Protein AF-0000000076550404 (afdb_homodimer)

Structure (mmCIF, N/CA/C/O backbone):
data_AF-0000000076550404-model_v1
#
loop_
_entity.id
_entity.type
_entity.pdbx_description
1 polymer 'Signal transduction histidine kinase'
#
loop_
_atom_site.group_PDB
_atom_site.id
_atom_site.type_symbol
_atom_site.label_atom_id
_atom_site.label_alt_id
_atom_site.label_comp_id
_atom_site.label_asym_id
_atom_site.label_entity_id
_atom_site.label_seq_id
_atom_site.pdbx_PDB_ins_code
_atom_site.Cartn_x
_atom_site.Cartn_y
_atom_site.Cartn_z
_atom_site.occupancy
_atom_site.B_iso_or_equiv
_atom_site.auth_seq_id
_atom_site.auth_comp_id
_atom_site.auth_asym_id
_atom_site.auth_atom_id
_atom_site.pdbx_PDB_model_num
ATOM 1 N N . MET A 1 1 ? -8.273 -64 17.547 1 37.56 1 MET A N 1
ATOM 2 C CA . MET A 1 1 ? -8.812 -63.188 16.469 1 37.56 1 MET A CA 1
ATOM 3 C C . MET A 1 1 ? -9.242 -61.844 16.984 1 37.56 1 MET A C 1
ATOM 5 O O . MET A 1 1 ? -9.273 -60.844 16.234 1 37.56 1 MET A O 1
ATOM 9 N N . ARG A 1 2 ? -9.797 -61.781 18.266 1 47.12 2 ARG A N 1
ATOM 10 C CA . ARG A 1 2 ? -10.281 -60.562 18.906 1 47.12 2 ARG A CA 1
ATOM 11 C C . ARG A 1 2 ? -9.133 -59.594 19.219 1 47.12 2 ARG A C 1
ATOM 13 O O . ARG A 1 2 ? -9.312 -58.375 19.188 1 47.12 2 ARG A O 1
ATOM 20 N N . ALA A 1 3 ? -7.977 -60.188 19.703 1 47.34 3 ALA A N 1
ATOM 21 C CA . ALA A 1 3 ? -6.859 -59.344 20.141 1 47.34 3 ALA A CA 1
ATOM 22 C C . ALA A 1 3 ? -6.207 -58.656 18.938 1 47.34 3 ALA A C 1
ATOM 24 O O . ALA A 1 3 ? -5.68 -57.531 19.062 1 47.34 3 ALA A O 1
ATOM 25 N N . ILE A 1 4 ? -6.242 -59.312 17.734 1 46.16 4 ILE A N 1
ATOM 26 C CA . ILE A 1 4 ? -5.621 -58.688 16.547 1 46.16 4 ILE A CA 1
ATOM 27 C C . ILE A 1 4 ? -6.453 -57.5 16.078 1 46.16 4 ILE A C 1
ATOM 29 O O . ILE A 1 4 ? -5.906 -56.531 15.578 1 46.16 4 ILE A O 1
ATOM 33 N N . LEU A 1 5 ? -7.867 -57.562 16.266 1 41.31 5 LEU A N 1
ATOM 34 C CA . LEU A 1 5 ? -8.703 -56.469 15.781 1 41.31 5 LEU A CA 1
ATOM 35 C C . LEU A 1 5 ? -8.5 -55.219 16.625 1 41.31 5 LEU A C 1
ATOM 37 O O . LEU A 1 5 ? -8.508 -54.094 16.109 1 41.31 5 LEU A O 1
ATOM 41 N N . LEU A 1 6 ? -8.227 -55.375 17.984 1 43.62 6 LEU A N 1
ATOM 42 C CA . LEU A 1 6 ? -8.047 -54.188 18.812 1 43.62 6 LEU A CA 1
ATOM 43 C C . LEU A 1 6 ? -6.762 -53.469 18.453 1 43.62 6 LEU A C 1
ATOM 45 O O . LEU A 1 6 ? -6.719 -52.219 18.469 1 43.62 6 LEU A O 1
ATOM 49 N N . TRP A 1 7 ? -5.672 -54.25 18.062 1 43.72 7 TRP A N 1
ATOM 50 C CA . TRP A 1 7 ? -4.418 -53.562 17.719 1 43.72 7 TRP A CA 1
ATOM 51 C C . TRP A 1 7 ? -4.543 -52.844 16.391 1 43.72 7 TRP A C 1
ATOM 53 O O . TRP A 1 7 ? -3.947 -51.75 16.219 1 43.72 7 TRP A O 1
ATOM 63 N N . ALA A 1 8 ? -5.355 -53.375 15.383 1 41.72 8 ALA A N 1
ATOM 64 C CA . ALA A 1 8 ? -5.512 -52.656 14.117 1 41.72 8 ALA A CA 1
ATOM 65 C C . ALA A 1 8 ? -6.301 -51.375 14.297 1 41.72 8 ALA A C 1
ATOM 67 O O . ALA A 1 8 ? -6.047 -50.375 13.609 1 41.72 8 ALA A O 1
ATOM 68 N N . LEU A 1 9 ? -7.328 -51.344 15.219 1 38.59 9 LEU A N 1
ATOM 69 C CA . LEU A 1 9 ? -8.102 -50.125 15.43 1 38.59 9 LEU A CA 1
ATOM 70 C C . LEU A 1 9 ? -7.25 -49.062 16.078 1 38.59 9 LEU A C 1
ATOM 72 O O . LEU A 1 9 ? -7.457 -47.875 15.828 1 38.59 9 LEU A O 1
ATOM 76 N N . CYS A 1 10 ? -6.316 -49.406 17 1 37.09 10 CYS A N 1
ATOM 77 C CA . CYS A 1 10 ? -5.516 -48.344 17.609 1 37.09 10 CYS A CA 1
ATOM 78 C C . CYS A 1 10 ? -4.621 -47.656 16.562 1 37.09 10 CYS A C 1
ATOM 80 O O . CYS A 1 10 ? -3.982 -46.656 16.859 1 37.09 10 CYS A O 1
ATOM 82 N N . GLY A 1 11 ? -4.23 -48.469 15.5 1 35 11 GLY A N 1
ATOM 83 C CA . GLY A 1 11 ? -3.357 -47.844 14.523 1 35 11 GLY A CA 1
ATOM 84 C C . GLY A 1 11 ? -4.016 -46.688 13.781 1 35 11 GLY A C 1
ATOM 85 O O . GLY A 1 11 ? -3.332 -45.812 13.234 1 35 11 GLY A O 1
ATOM 86 N N . PHE A 1 12 ? -5.32 -46.844 13.461 1 35.91 12 PHE A N 1
ATOM 87 C CA . PHE A 1 12 ? -5.875 -45.812 12.586 1 35.91 12 PHE A CA 1
ATOM 88 C C . PHE A 1 12 ? -5.992 -44.5 13.328 1 35.91 12 PHE A C 1
ATOM 90 O O . PHE A 1 12 ? -6.387 -43.5 12.734 1 35.91 12 PHE A O 1
ATOM 97 N N . LEU A 1 13 ? -6.086 -44.531 14.625 1 33.94 13 LEU A N 1
ATOM 98 C CA . LEU A 1 13 ? -6.281 -43.219 15.195 1 33.94 13 LEU A CA 1
ATOM 99 C C . LEU A 1 13 ? -5.023 -42.375 15.047 1 33.94 13 LEU A C 1
ATOM 101 O O . LEU A 1 13 ? -4.867 -41.344 15.734 1 33.94 13 LEU A O 1
ATOM 105 N N . ALA A 1 14 ? -3.904 -42.969 14.672 1 33.06 14 ALA A N 1
ATOM 106 C CA . ALA A 1 14 ? -2.891 -41.938 14.516 1 33.06 14 ALA A CA 1
ATOM 107 C C . ALA A 1 14 ? -3.357 -40.844 13.547 1 33.06 14 ALA A C 1
ATOM 109 O O . ALA A 1 14 ? -3.219 -41 12.328 1 33.06 14 ALA A O 1
ATOM 110 N N . LEU A 1 15 ? -4.566 -40.312 13.742 1 36.06 15 LEU A N 1
ATOM 111 C CA . LEU A 1 15 ? -4.742 -39 13.117 1 36.06 15 LEU A CA 1
ATOM 112 C C . LEU A 1 15 ? -3.426 -38.25 13.078 1 36.06 15 LEU A C 1
ATOM 114 O O . LEU A 1 15 ? -2.879 -37.906 14.133 1 36.06 15 LEU A O 1
ATOM 118 N N . SER A 1 16 ? -2.529 -38.594 12.164 1 35.31 16 SER A N 1
ATOM 119 C CA . SER A 1 16 ? -1.356 -37.781 11.867 1 35.31 16 SER A CA 1
ATOM 120 C C . SER A 1 16 ? -1.637 -36.281 12.094 1 35.31 16 SER A C 1
ATOM 122 O O . SER A 1 16 ? -2.582 -35.719 11.531 1 35.31 16 SER A O 1
ATOM 124 N N . ALA A 1 17 ? -1.494 -35.812 13.32 1 38.97 17 ALA A N 1
ATOM 125 C CA . ALA A 1 17 ? -1.354 -34.375 13.539 1 38.97 17 ALA A CA 1
ATOM 126 C C . ALA A 1 17 ? -0.711 -33.688 12.328 1 38.97 17 ALA A C 1
ATOM 128 O O . ALA A 1 17 ? 0.437 -34 11.984 1 38.97 17 ALA A O 1
ATOM 129 N N . GLN A 1 18 ? -1.407 -33.531 11.258 1 43.25 18 GLN A N 1
ATOM 130 C CA . GLN A 1 18 ? -0.874 -32.656 10.234 1 43.25 18 GLN A CA 1
ATOM 131 C C . GLN A 1 18 ? 0.044 -31.609 10.836 1 43.25 18 GLN A C 1
ATOM 133 O O . GLN A 1 18 ? -0.303 -30.969 11.836 1 43.25 18 GLN A O 1
ATOM 138 N N . PRO A 1 19 ? 1.299 -31.672 10.648 1 45.31 19 PRO A N 1
ATOM 139 C CA . PRO A 1 19 ? 2.248 -30.719 11.227 1 45.31 19 PRO A CA 1
ATOM 140 C C . PRO A 1 19 ? 1.735 -29.281 11.18 1 45.31 19 PRO A C 1
ATOM 142 O O . PRO A 1 19 ? 0.989 -28.922 10.273 1 45.31 19 PRO A O 1
ATOM 145 N N . GLN A 1 20 ? 1.655 -28.625 12.359 1 48.56 20 GLN A N 1
ATOM 146 C CA . GLN A 1 20 ? 1.315 -27.266 12.758 1 48.56 20 GLN A CA 1
ATOM 147 C C . GLN A 1 20 ? 1.865 -26.25 11.758 1 48.56 20 GLN A C 1
ATOM 149 O O . GLN A 1 20 ? 1.503 -25.078 11.797 1 48.56 20 GLN A O 1
ATOM 154 N N . THR A 1 21 ? 2.854 -26.609 10.852 1 53.41 21 THR A N 1
ATOM 155 C CA . THR A 1 21 ? 3.453 -25.641 9.938 1 53.41 21 THR A CA 1
ATOM 156 C C . THR A 1 21 ? 2.502 -25.328 8.789 1 53.41 21 THR A C 1
ATOM 158 O O . THR A 1 21 ? 2.803 -24.484 7.941 1 53.41 21 THR A O 1
ATOM 161 N N . ALA A 1 22 ? 1.299 -25.969 8.805 1 60.09 22 ALA A N 1
ATOM 162 C CA . ALA A 1 22 ? 0.48 -25.938 7.594 1 60.09 22 ALA A CA 1
ATOM 163 C C . ALA A 1 22 ? -0.284 -24.625 7.477 1 60.09 22 ALA A C 1
ATOM 165 O O . ALA A 1 22 ? -0.67 -24.219 6.375 1 60.09 22 ALA A O 1
ATOM 166 N N . ASN A 1 23 ? -0.232 -23.766 8.523 1 80.56 23 ASN A N 1
ATOM 167 C CA . ASN A 1 23 ? -1.079 -22.594 8.32 1 80.56 23 ASN A CA 1
ATOM 168 C C . ASN A 1 23 ? -0.321 -21.297 8.602 1 80.56 23 ASN A C 1
ATOM 170 O O . ASN A 1 23 ? -0.701 -20.531 9.492 1 80.56 23 ASN A O 1
ATOM 174 N N . LEU A 1 24 ? 0.817 -21.234 7.754 1 87.19 24 LEU A N 1
ATOM 175 C CA . LEU A 1 24 ? 1.622 -20.031 7.938 1 87.19 24 LEU A CA 1
ATOM 176 C C . LEU A 1 24 ? 1.339 -19.016 6.84 1 87.19 24 LEU A C 1
ATOM 178 O O . LEU A 1 24 ? 1.398 -19.344 5.652 1 87.19 24 LEU A O 1
ATOM 182 N N . GLY A 1 25 ? 0.915 -17.859 7.383 1 88.12 25 GLY A N 1
ATOM 183 C CA . GLY A 1 25 ? 0.829 -16.75 6.445 1 88.12 25 GLY A CA 1
ATOM 184 C C . GLY A 1 25 ? 2.18 -16.141 6.117 1 88.12 25 GLY A C 1
ATOM 185 O O . GLY A 1 25 ? 3.1 -16.188 6.934 1 88.12 25 GLY A O 1
ATOM 186 N N . HIS A 1 26 ? 2.301 -15.594 4.859 1 90.38 26 HIS A N 1
ATOM 187 C CA . HIS A 1 26 ? 3.582 -15.078 4.391 1 90.38 26 HIS A CA 1
ATOM 188 C C . HIS A 1 26 ? 3.438 -13.664 3.84 1 90.38 26 HIS A C 1
ATOM 190 O O . HIS A 1 26 ? 2.465 -13.359 3.146 1 90.38 26 HIS A O 1
ATOM 196 N N . GLN A 1 27 ? 4.246 -12.766 4.27 1 89.62 27 GLN A N 1
ATOM 197 C CA . GLN A 1 27 ? 4.391 -11.414 3.727 1 89.62 27 GLN A CA 1
ATOM 198 C C . GLN A 1 27 ? 5.859 -11.047 3.555 1 89.62 27 GLN A C 1
ATOM 200 O O . GLN A 1 27 ? 6.715 -11.508 4.312 1 89.62 27 GLN A O 1
ATOM 205 N N . SER A 1 28 ? 6.16 -10.266 2.48 1 91.88 28 SER A N 1
ATOM 206 C CA . SER A 1 28 ? 7.559 -9.922 2.244 1 91.88 28 SER A CA 1
ATOM 207 C C . SER A 1 28 ? 7.707 -8.445 1.867 1 91.88 28 SER A C 1
ATOM 209 O O . SER A 1 28 ? 6.738 -7.805 1.459 1 91.88 28 SER A O 1
ATOM 211 N N . TRP A 1 29 ? 8.852 -7.91 2.139 1 92.06 29 TRP A N 1
ATOM 212 C CA . TRP A 1 29 ? 9.242 -6.559 1.758 1 92.06 29 TRP A CA 1
ATOM 213 C C . TRP A 1 29 ? 10.578 -6.566 1.021 1 92.06 29 TRP A C 1
ATOM 215 O O . TRP A 1 29 ? 11.492 -7.309 1.388 1 92.06 29 TRP A O 1
ATOM 225 N N . SER A 1 30 ? 10.625 -5.863 -0.044 1 89.69 30 SER A N 1
ATOM 226 C CA . SER A 1 30 ? 11.852 -5.672 -0.811 1 89.69 30 SER A CA 1
ATOM 227 C C . SER A 1 30 ? 12.148 -4.191 -1.025 1 89.69 30 SER A C 1
ATOM 229 O O . SER A 1 30 ? 11.609 -3.338 -0.321 1 89.69 30 SER A O 1
ATOM 231 N N . THR A 1 31 ? 13 -3.873 -1.898 1 85.94 31 THR A N 1
ATOM 232 C CA . THR A 1 31 ? 13.383 -2.49 -2.158 1 85.94 31 THR A CA 1
ATOM 233 C C . THR A 1 31 ? 12.195 -1.685 -2.674 1 85.94 31 THR A C 1
ATOM 235 O O . THR A 1 31 ? 12.078 -0.492 -2.387 1 85.94 31 THR A O 1
ATOM 238 N N . GLU A 1 32 ? 11.312 -2.383 -3.35 1 81.62 32 GLU A N 1
ATOM 239 C CA . GLU A 1 32 ? 10.125 -1.722 -3.891 1 81.62 32 GLU A CA 1
ATOM 240 C C . GLU A 1 32 ? 9.188 -1.271 -2.773 1 81.62 32 GLU A C 1
ATOM 242 O O . GLU A 1 32 ? 8.391 -0.35 -2.961 1 81.62 32 GLU A O 1
ATOM 247 N N . ASN A 1 33 ? 9.383 -1.914 -1.625 1 85.38 33 ASN A N 1
ATOM 248 C CA . ASN A 1 33 ? 8.516 -1.602 -0.495 1 85.38 33 ASN A CA 1
ATOM 249 C C . ASN A 1 33 ? 9.188 -0.64 0.48 1 85.38 33 ASN A C 1
ATOM 251 O O . ASN A 1 33 ? 8.656 -0.368 1.558 1 85.38 33 ASN A O 1
ATOM 255 N N . GLY A 1 34 ? 10.359 -0.262 0.193 1 86.38 34 GLY A N 1
ATOM 256 C CA . GLY A 1 34 ? 11 0.735 1.037 1 86.38 34 GLY A CA 1
ATOM 257 C C . GLY A 1 34 ? 12.281 0.244 1.673 1 86.38 34 GLY A C 1
ATOM 258 O O . GLY A 1 34 ? 13 1.016 2.314 1 86.38 34 GLY A O 1
ATOM 259 N N . LEU A 1 35 ? 12.617 -1.017 1.531 1 91.06 35 LEU A N 1
ATOM 260 C CA . LEU A 1 35 ? 13.891 -1.528 2.041 1 91.06 35 LEU A CA 1
ATOM 261 C C . LEU A 1 35 ? 15.062 -0.918 1.286 1 91.06 35 LEU A C 1
ATOM 263 O O . LEU A 1 35 ? 15.008 -0.756 0.065 1 91.06 35 LEU A O 1
ATOM 267 N N . PRO A 1 36 ? 16.062 -0.516 2.004 1 88.12 36 PRO A N 1
ATOM 268 C CA . PRO A 1 36 ? 17.203 0.07 1.297 1 88.12 36 PRO A CA 1
ATOM 269 C C . PRO A 1 36 ? 17.891 -0.92 0.355 1 88.12 36 PRO A C 1
ATOM 271 O O . PRO A 1 36 ? 18.422 -0.522 -0.684 1 88.12 36 PRO A O 1
ATOM 274 N N . GLN A 1 37 ? 17.906 -2.129 0.802 1 88.31 37 GLN A N 1
ATOM 275 C CA . GLN A 1 37 ? 18.469 -3.227 0.027 1 88.31 37 GLN A CA 1
ATOM 276 C C . GLN A 1 37 ? 17.875 -4.566 0.442 1 88.31 37 GLN A C 1
ATOM 278 O O . GLN A 1 37 ? 17.453 -4.73 1.589 1 88.31 37 GLN A O 1
ATOM 283 N N . SER A 1 38 ? 17.938 -5.516 -0.452 1 89.81 38 SER A N 1
ATOM 284 C CA . SER A 1 38 ? 17.141 -6.711 -0.238 1 89.81 38 SER A CA 1
ATOM 285 C C . SER A 1 38 ? 17.922 -7.793 0.487 1 89.81 38 SER A C 1
ATOM 287 O O . SER A 1 38 ? 17.406 -8.859 0.792 1 89.81 38 SER A O 1
ATOM 289 N N . SER A 1 39 ? 19.172 -7.605 0.793 1 92.12 39 SER A N 1
ATOM 290 C CA . SER A 1 39 ? 19.922 -8.531 1.631 1 92.12 39 SER A CA 1
ATOM 291 C C . SER A 1 39 ? 19.812 -8.156 3.105 1 92.12 39 SER A C 1
ATOM 293 O O . SER A 1 39 ? 20.25 -7.078 3.508 1 92.12 39 SER A O 1
ATOM 295 N N . VAL A 1 40 ? 19.281 -9.039 3.873 1 96.12 40 VAL A N 1
ATOM 296 C CA . VAL A 1 40 ? 19.078 -8.766 5.293 1 96.12 40 VAL A CA 1
ATOM 297 C C . VAL A 1 40 ? 19.953 -9.688 6.133 1 96.12 40 VAL A C 1
ATOM 299 O O . VAL A 1 40 ? 19.625 -10.867 6.305 1 96.12 40 VAL A O 1
ATOM 302 N N . HIS A 1 41 ? 20.906 -9.148 6.758 1 95.88 41 HIS A N 1
ATOM 303 C CA . HIS A 1 41 ? 21.922 -9.93 7.457 1 95.88 41 HIS A CA 1
ATOM 304 C C . HIS A 1 41 ? 21.5 -10.219 8.891 1 95.88 41 HIS A C 1
ATOM 306 O O . HIS A 1 41 ? 21.922 -11.219 9.477 1 95.88 41 HIS A O 1
ATOM 312 N N . GLN A 1 42 ? 20.766 -9.328 9.438 1 96 42 GLN A N 1
ATOM 313 C CA . GLN A 1 42 ? 20.281 -9.539 10.797 1 96 42 GLN A CA 1
ATOM 314 C C . GLN A 1 42 ? 18.969 -8.805 11.031 1 96 42 GLN A C 1
ATOM 316 O O . GLN A 1 42 ? 18.734 -7.738 10.453 1 96 42 GLN A O 1
ATOM 321 N N . ILE A 1 43 ? 18.172 -9.43 11.781 1 97.19 43 ILE A N 1
ATOM 322 C CA . ILE A 1 43 ? 16.922 -8.836 12.258 1 97.19 43 ILE A CA 1
ATOM 323 C C . ILE A 1 43 ? 16.953 -8.719 13.781 1 97.19 43 ILE A C 1
ATOM 325 O O . ILE A 1 43 ? 17.266 -9.688 14.477 1 97.19 43 ILE A O 1
ATOM 329 N N . PHE A 1 44 ? 16.688 -7.531 14.258 1 96.06 44 PHE A N 1
ATOM 330 C CA . PHE A 1 44 ? 16.797 -7.254 15.688 1 96.06 44 PHE A CA 1
ATOM 331 C C . PHE A 1 44 ? 15.617 -6.43 16.172 1 96.06 44 PHE A C 1
ATOM 333 O O . PHE A 1 44 ? 15.18 -5.5 15.492 1 96.06 44 PHE A O 1
ATOM 340 N N . GLN A 1 45 ? 15.031 -6.836 17.281 1 96 45 GLN A N 1
ATOM 341 C CA . GLN A 1 45 ? 13.984 -6.039 17.891 1 96 45 GLN A CA 1
ATOM 342 C C . GLN A 1 45 ? 14.508 -5.289 19.109 1 96 45 GLN A C 1
ATOM 344 O O . GLN A 1 45 ? 14.977 -5.902 20.078 1 96 45 GLN A O 1
ATOM 349 N N . SER A 1 46 ? 14.438 -3.998 19.094 1 94.94 46 SER A N 1
ATOM 350 C CA . SER A 1 46 ? 14.938 -3.158 20.188 1 94.94 46 SER A CA 1
ATOM 351 C C . SER A 1 46 ? 14.016 -3.213 21.391 1 94.94 46 SER A C 1
ATOM 353 O O . SER A 1 46 ? 12.93 -3.797 21.328 1 94.94 46 SER A O 1
ATOM 355 N N . PHE A 1 47 ? 14.461 -2.568 22.531 1 92.38 47 PHE A N 1
ATOM 356 C CA . PHE A 1 47 ? 13.695 -2.551 23.766 1 92.38 47 PHE A CA 1
ATOM 357 C C . PHE A 1 47 ? 12.367 -1.825 23.578 1 92.38 47 PHE A C 1
ATOM 359 O O . PHE A 1 47 ? 11.352 -2.207 24.172 1 92.38 47 PHE A O 1
ATOM 366 N N . ASP A 1 48 ? 12.352 -0.907 22.703 1 90.88 48 ASP A N 1
ATOM 367 C CA . ASP A 1 48 ? 11.141 -0.128 22.453 1 90.88 48 ASP A CA 1
ATOM 368 C C . ASP A 1 48 ? 10.172 -0.886 21.547 1 90.88 48 ASP A C 1
ATOM 370 O O . ASP A 1 48 ? 9 -0.515 21.438 1 90.88 48 ASP A O 1
ATOM 374 N N . GLY A 1 49 ? 10.641 -1.814 20.891 1 94.12 49 GLY A N 1
ATOM 375 C CA . GLY A 1 49 ? 9.742 -2.672 20.141 1 94.12 49 GLY A CA 1
ATOM 376 C C . GLY A 1 49 ? 9.938 -2.574 18.641 1 94.12 49 GLY A C 1
ATOM 377 O O . GLY A 1 49 ? 9.359 -3.35 17.875 1 94.12 49 GLY A O 1
ATOM 378 N N . TYR A 1 50 ? 10.812 -1.672 18.172 1 96 50 TYR A N 1
ATOM 379 C CA . TYR A 1 50 ? 11.07 -1.548 16.734 1 96 50 TYR A CA 1
ATOM 380 C C . TYR A 1 50 ? 11.828 -2.762 16.203 1 96 50 TYR A C 1
ATOM 382 O O . TYR A 1 50 ? 12.602 -3.381 16.938 1 96 50 TYR A O 1
ATOM 390 N N . ILE A 1 51 ? 11.586 -3.045 14.977 1 97.69 51 ILE A N 1
ATOM 391 C CA . ILE A 1 51 ? 12.406 -4.039 14.297 1 97.69 51 ILE A CA 1
ATOM 392 C C . ILE A 1 51 ? 13.508 -3.34 13.5 1 97.69 51 ILE A C 1
ATOM 394 O O . ILE A 1 51 ? 13.234 -2.436 12.711 1 97.69 51 ILE A O 1
ATOM 398 N N . TRP A 1 52 ? 14.703 -3.732 13.781 1 97.44 52 TRP A N 1
ATOM 399 C CA . TRP A 1 52 ? 15.859 -3.197 13.078 1 97.44 52 TRP A CA 1
ATOM 400 C C . TRP A 1 52 ? 16.438 -4.23 12.117 1 97.44 52 TRP A C 1
ATOM 402 O O . TRP A 1 52 ? 16.531 -5.418 12.445 1 97.44 52 TRP A O 1
ATOM 412 N N . LEU A 1 53 ? 16.797 -3.768 10.93 1 97.81 53 LEU A N 1
ATOM 413 C CA . LEU A 1 53 ? 17.312 -4.637 9.883 1 97.81 53 LEU A CA 1
ATOM 414 C C . LEU A 1 53 ? 18.688 -4.191 9.438 1 97.81 53 LEU A C 1
ATOM 416 O O . LEU A 1 53 ? 18.906 -3.018 9.133 1 97.81 53 LEU A O 1
ATOM 420 N N . ALA A 1 54 ? 19.562 -5.137 9.453 1 97.44 54 ALA A N 1
ATOM 421 C CA . ALA A 1 54 ? 20.906 -4.891 8.922 1 97.44 54 ALA A CA 1
ATOM 422 C C . ALA A 1 54 ? 20.984 -5.281 7.449 1 97.44 54 ALA A C 1
ATOM 424 O O . ALA A 1 54 ? 20.875 -6.457 7.102 1 97.44 54 ALA A O 1
ATOM 425 N N . THR A 1 55 ? 21.172 -4.309 6.617 1 94.25 55 THR A N 1
ATOM 426 C CA . THR A 1 55 ? 21.266 -4.566 5.184 1 94.25 55 THR A CA 1
ATOM 427 C C . THR A 1 55 ? 22.594 -4.059 4.625 1 94.25 55 THR A C 1
ATOM 429 O O . THR A 1 55 ? 23.453 -3.59 5.375 1 94.25 55 THR A O 1
ATOM 432 N N . GLU A 1 56 ? 22.75 -4.219 3.295 1 89.5 56 GLU A N 1
ATOM 433 C CA . GLU A 1 56 ? 23.953 -3.727 2.633 1 89.5 56 GLU A CA 1
ATOM 434 C C . GLU A 1 56 ? 23.75 -2.311 2.102 1 89.5 56 GLU A C 1
ATOM 436 O O . GLU A 1 56 ? 24.656 -1.736 1.492 1 89.5 56 GLU A O 1
ATOM 441 N N . GLY A 1 57 ? 22.594 -1.836 2.328 1 87.75 57 GLY A N 1
ATOM 442 C CA . GLY A 1 57 ? 22.281 -0.467 1.95 1 87.75 57 GLY A CA 1
ATOM 443 C C . GLY A 1 57 ? 22.062 0.447 3.141 1 87.75 57 GLY A C 1
ATOM 444 O O . GLY A 1 57 ? 21.547 1.557 2.994 1 87.75 57 GLY A O 1
ATOM 445 N N . GLY A 1 58 ? 22.438 -0.074 4.266 1 91.94 58 GLY A N 1
ATOM 446 C CA . GLY A 1 58 ? 22.234 0.683 5.492 1 91.94 58 GLY A CA 1
ATOM 447 C C . GLY A 1 58 ? 21.328 -0.027 6.492 1 91.94 58 GLY A C 1
ATOM 448 O O . GLY A 1 58 ? 21 -1.198 6.309 1 91.94 58 GLY A O 1
ATOM 449 N N . ALA A 1 59 ? 21.047 0.69 7.578 1 95.56 59 ALA A N 1
ATOM 450 C CA . ALA A 1 59 ? 20.156 0.179 8.609 1 95.56 59 ALA A CA 1
ATOM 451 C C . ALA A 1 59 ? 18.719 0.667 8.375 1 95.56 59 ALA A C 1
ATOM 453 O O . ALA A 1 59 ? 18.516 1.808 7.961 1 95.56 59 ALA A O 1
ATOM 454 N N . ALA A 1 60 ? 17.844 -0.265 8.633 1 96.69 60 ALA A N 1
ATOM 455 C CA . ALA A 1 60 ? 16.438 0.092 8.484 1 96.69 60 ALA A CA 1
ATOM 456 C C . ALA A 1 60 ? 15.664 -0.192 9.773 1 96.69 60 ALA A C 1
ATOM 458 O O . ALA A 1 60 ? 15.844 -1.242 10.391 1 96.69 60 ALA A O 1
ATOM 459 N N . ARG A 1 61 ? 14.906 0.778 10.172 1 96.38 61 ARG A N 1
ATOM 460 C CA . ARG A 1 61 ? 13.984 0.61 11.289 1 96.38 61 ARG A CA 1
ATOM 461 C C . ARG A 1 61 ? 12.547 0.462 10.805 1 96.38 61 ARG A C 1
ATOM 463 O O . ARG A 1 61 ? 12.07 1.273 10.008 1 96.38 61 ARG A O 1
ATOM 470 N N . PHE A 1 62 ? 11.898 -0.562 11.312 1 96.62 62 PHE A N 1
ATOM 471 C CA . PHE A 1 62 ? 10.562 -0.884 10.812 1 96.62 62 PHE A CA 1
ATOM 472 C C . PHE A 1 62 ? 9.523 -0.758 11.93 1 96.62 62 PHE A C 1
ATOM 474 O O . PHE A 1 62 ? 9.727 -1.262 13.031 1 96.62 62 PHE A O 1
ATOM 481 N N . ASP A 1 63 ? 8.414 -0.07 11.617 1 94.06 63 ASP A N 1
ATOM 482 C CA . ASP A 1 63 ? 7.359 0.12 12.609 1 94.06 63 ASP A CA 1
ATOM 483 C C . ASP A 1 63 ? 6.117 -0.696 12.258 1 94.06 63 ASP A C 1
ATOM 485 O O . ASP A 1 63 ? 5.07 -0.545 12.883 1 94.06 63 ASP A O 1
ATOM 489 N N . GLY A 1 64 ? 6.203 -1.46 11.25 1 90.75 64 GLY A N 1
ATOM 490 C CA . GLY A 1 64 ? 5.07 -2.258 10.805 1 90.75 64 GLY A CA 1
ATOM 491 C C . GLY A 1 64 ? 4.492 -1.786 9.484 1 90.75 64 GLY A C 1
ATOM 492 O O . GLY A 1 64 ? 3.91 -2.576 8.734 1 90.75 64 GLY A O 1
ATOM 493 N N . LEU A 1 65 ? 4.648 -0.489 9.18 1 86.94 65 LEU A N 1
ATOM 494 C CA . LEU A 1 65 ? 4.102 0.067 7.949 1 86.94 65 LEU A CA 1
ATOM 495 C C . LEU A 1 65 ? 5.188 0.771 7.141 1 86.94 65 LEU A C 1
ATOM 497 O O . LEU A 1 65 ? 5.246 0.633 5.918 1 86.94 65 LEU A O 1
ATOM 501 N N . ASN A 1 66 ? 6.031 1.444 7.867 1 88.69 66 ASN A N 1
ATOM 502 C CA . ASN A 1 66 ? 7.035 2.262 7.195 1 88.69 66 ASN A CA 1
ATOM 503 C C . ASN A 1 66 ? 8.445 1.896 7.645 1 88.69 66 ASN A C 1
ATOM 505 O O . ASN A 1 66 ? 8.648 1.462 8.781 1 88.69 66 ASN A O 1
ATOM 509 N N . PHE A 1 67 ? 9.367 2.111 6.656 1 93.81 67 PHE A N 1
ATOM 510 C CA . PHE A 1 67 ? 10.781 1.946 6.949 1 93.81 67 PHE A CA 1
ATOM 511 C C . PHE A 1 67 ? 11.469 3.301 7.094 1 93.81 67 PHE A C 1
ATOM 513 O O . PHE A 1 67 ? 11.234 4.211 6.297 1 93.81 67 PHE A O 1
ATOM 520 N N . LYS A 1 68 ? 12.156 3.457 8.164 1 93.12 68 LYS A N 1
ATOM 521 C CA . LYS A 1 68 ? 13.102 4.566 8.289 1 93.12 68 LYS A CA 1
ATOM 522 C C . LYS A 1 68 ? 14.531 4.105 8.008 1 93.12 68 LYS A C 1
ATOM 524 O O . LYS A 1 68 ? 15.031 3.193 8.672 1 93.12 68 LYS A O 1
ATOM 529 N N . ILE A 1 69 ? 15.18 4.773 7.043 1 93.56 69 ILE A N 1
ATOM 530 C CA . ILE A 1 69 ? 16.469 4.297 6.566 1 93.56 69 ILE A CA 1
ATOM 531 C C . ILE A 1 69 ? 17.594 5.164 7.148 1 93.56 69 ILE A C 1
ATOM 533 O O . ILE A 1 69 ? 17.453 6.387 7.234 1 93.56 69 ILE A O 1
ATOM 537 N N . PHE A 1 70 ? 18.641 4.512 7.633 1 92.88 70 PHE A N 1
ATOM 538 C CA . PHE A 1 70 ? 19.875 5.145 8.086 1 92.88 70 PHE A CA 1
ATOM 539 C C . PHE A 1 70 ? 21.047 4.711 7.23 1 92.88 70 PHE A C 1
ATOM 541 O O . PHE A 1 70 ? 21.453 3.547 7.262 1 92.88 70 PHE A O 1
ATOM 548 N N . ASN A 1 71 ? 21.562 5.617 6.453 1 90.19 71 ASN A N 1
ATOM 549 C CA . ASN A 1 71 ? 22.688 5.289 5.578 1 90.19 71 ASN A CA 1
ATOM 550 C C . ASN A 1 71 ? 23.516 6.527 5.242 1 90.19 71 ASN A C 1
ATOM 552 O O . ASN A 1 71 ? 23.391 7.555 5.91 1 90.19 71 ASN A O 1
ATOM 556 N N . GLN A 1 72 ? 24.328 6.379 4.277 1 82.19 72 GLN A N 1
ATOM 557 C CA . GLN A 1 72 ? 25.234 7.457 3.898 1 82.19 72 GLN A CA 1
ATOM 558 C C . GLN A 1 72 ? 24.469 8.625 3.287 1 82.19 72 GLN A C 1
ATOM 560 O O . GLN A 1 72 ? 24.891 9.781 3.4 1 82.19 72 GLN A O 1
ATOM 565 N N . GLU A 1 73 ? 23.375 8.383 2.701 1 76.94 73 GLU A N 1
ATOM 566 C CA . GLU A 1 73 ? 22.578 9.43 2.07 1 76.94 73 GLU A CA 1
ATOM 567 C C . GLU A 1 73 ? 21.828 10.25 3.111 1 76.94 73 GLU A C 1
ATOM 569 O O . GLU A 1 73 ? 21.75 11.477 3.012 1 76.94 73 GLU A O 1
ATOM 574 N N . THR A 1 74 ? 21.266 9.547 4.059 1 81.88 74 THR A N 1
ATOM 575 C CA . THR A 1 74 ? 20.453 10.227 5.066 1 81.88 74 THR A CA 1
ATOM 576 C C . THR A 1 74 ? 21.344 10.828 6.152 1 81.88 74 THR A C 1
ATOM 578 O O . THR A 1 74 ? 21.047 11.914 6.668 1 81.88 74 THR A O 1
ATOM 581 N N . ASP A 1 75 ? 22.406 10.117 6.477 1 84.75 75 ASP A N 1
ATOM 582 C CA . ASP A 1 75 ? 23.344 10.562 7.508 1 84.75 75 ASP A CA 1
ATOM 583 C C . ASP A 1 75 ? 24.781 10.477 7.02 1 84.75 75 ASP A C 1
ATOM 585 O O . ASP A 1 75 ? 25.578 9.68 7.539 1 84.75 75 ASP A O 1
ATOM 589 N N . PRO A 1 76 ? 25.188 11.43 6.191 1 78.44 76 PRO A N 1
ATOM 590 C CA . PRO A 1 76 ? 26.5 11.32 5.551 1 78.44 76 PRO A CA 1
ATOM 591 C C . PRO A 1 76 ? 27.656 11.555 6.527 1 78.44 76 PRO A C 1
ATOM 593 O O . PRO A 1 76 ? 28.781 11.086 6.293 1 78.44 76 PRO A O 1
ATOM 596 N N . THR A 1 77 ? 27.422 12.211 7.621 1 80.75 77 THR A N 1
ATOM 597 C CA . THR A 1 77 ? 28.5 12.539 8.539 1 80.75 77 THR A CA 1
ATOM 598 C C . THR A 1 77 ? 28.859 11.344 9.406 1 80.75 77 THR A C 1
ATOM 600 O O . THR A 1 77 ? 30.016 11.203 9.836 1 80.75 77 THR A O 1
ATOM 603 N N . VAL A 1 78 ? 27.906 10.461 9.555 1 86.5 78 VAL A N 1
ATOM 604 C CA . VAL A 1 78 ? 28.141 9.375 10.5 1 86.5 78 VAL A CA 1
ATOM 605 C C . VAL A 1 78 ? 28.312 8.062 9.75 1 86.5 78 VAL A C 1
ATOM 607 O O . VAL A 1 78 ? 29.172 7.242 10.109 1 86.5 78 VAL A O 1
ATOM 610 N N . PHE A 1 79 ? 27.594 7.91 8.695 1 84.62 79 PHE A N 1
ATOM 611 C CA . PHE A 1 79 ? 27.688 6.68 7.914 1 84.62 79 PHE A CA 1
ATOM 612 C C . PHE A 1 79 ? 28.734 6.82 6.812 1 84.62 79 PHE A C 1
ATOM 614 O O . PHE A 1 79 ? 28.609 7.688 5.941 1 84.62 79 PHE A O 1
ATOM 621 N N . THR A 1 80 ? 29.781 6.051 6.922 1 79.12 80 THR A N 1
ATOM 622 C CA . THR A 1 80 ? 30.781 6.035 5.871 1 79.12 80 THR A CA 1
ATOM 623 C C . THR A 1 80 ? 30.672 4.762 5.035 1 79.12 80 THR A C 1
ATOM 625 O O . THR A 1 80 ? 31.297 4.648 3.979 1 79.12 80 THR A O 1
ATOM 628 N N . SER A 1 81 ? 29.969 3.803 5.551 1 80.75 81 SER A N 1
ATOM 629 C CA . SER A 1 81 ? 29.625 2.584 4.824 1 80.75 81 SER A CA 1
ATOM 630 C C . SER A 1 81 ? 28.172 2.191 5.059 1 80.75 81 SER A C 1
ATOM 632 O O . SER A 1 81 ? 27.625 2.42 6.141 1 80.75 81 SER A O 1
ATOM 634 N N . ASN A 1 82 ? 27.641 1.621 4.023 1 86.38 82 ASN A N 1
ATOM 635 C CA . ASN A 1 82 ? 26.234 1.205 4.152 1 86.38 82 ASN A CA 1
ATOM 636 C C . ASN A 1 82 ? 26.125 -0.27 4.527 1 86.38 82 ASN A C 1
ATOM 638 O O . ASN A 1 82 ? 25.031 -0.776 4.75 1 86.38 82 ASN A O 1
ATOM 642 N N . ASP A 1 83 ? 27.25 -0.892 4.645 1 88.12 83 ASP A N 1
ATOM 643 C CA . ASP A 1 83 ? 27.234 -2.311 4.992 1 88.12 83 ASP A CA 1
ATOM 644 C C . ASP A 1 83 ? 27.062 -2.508 6.496 1 88.12 83 ASP A C 1
ATOM 646 O O . ASP A 1 83 ? 27.984 -2.25 7.266 1 88.12 83 ASP A O 1
ATOM 650 N N . ILE A 1 84 ? 25.922 -2.988 6.895 1 93.94 84 ILE A N 1
ATOM 651 C CA . ILE A 1 84 ? 25.625 -3.215 8.305 1 93.94 84 ILE A CA 1
ATOM 652 C C . ILE A 1 84 ? 25.609 -4.715 8.594 1 93.94 84 ILE A C 1
ATOM 654 O O . ILE A 1 84 ? 25.016 -5.496 7.844 1 93.94 84 ILE A O 1
ATOM 658 N N . CYS A 1 85 ? 26.219 -5.043 9.68 1 91.62 85 CYS A N 1
ATOM 659 C CA . CYS A 1 85 ? 26.297 -6.477 9.945 1 91.62 85 CYS A CA 1
ATOM 660 C C . CYS A 1 85 ? 25.375 -6.875 11.086 1 91.62 85 CYS A C 1
ATOM 662 O O . CYS A 1 85 ? 24.797 -7.969 11.078 1 91.62 85 CYS A O 1
ATOM 664 N N . CYS A 1 86 ? 25.297 -5.918 12.031 1 94.44 86 CYS A N 1
ATOM 665 C CA . CYS A 1 86 ? 24.641 -6.453 13.219 1 94.44 86 CYS A CA 1
ATOM 666 C C . CYS A 1 86 ? 24.234 -5.332 14.172 1 94.44 86 CYS A C 1
ATOM 668 O O . CYS A 1 86 ? 24.625 -4.18 13.977 1 94.44 86 CYS A O 1
ATOM 670 N N . PHE A 1 87 ? 23.422 -5.773 15.172 1 95.88 87 PHE A N 1
ATOM 671 C CA . PHE A 1 87 ? 22.922 -4.887 16.219 1 95.88 87 PHE A CA 1
ATOM 672 C C . PHE A 1 87 ? 23.125 -5.508 17.594 1 95.88 87 PHE A C 1
ATOM 674 O O . PHE A 1 87 ? 23.203 -6.73 17.719 1 95.88 87 PHE A O 1
ATOM 681 N N . ALA A 1 88 ? 23.234 -4.699 18.562 1 93.44 88 ALA A N 1
ATOM 682 C CA . ALA A 1 88 ? 23.203 -5.094 19.969 1 93.44 88 ALA A CA 1
ATOM 683 C C . ALA A 1 88 ? 22.688 -3.961 20.844 1 93.44 88 ALA A C 1
ATOM 685 O O . ALA A 1 88 ? 22.766 -2.789 20.469 1 93.44 88 ALA A O 1
ATOM 686 N N . GLN A 1 89 ? 22.078 -4.312 21.906 1 90.25 89 GLN A N 1
ATOM 687 C CA . GLN A 1 89 ? 21.531 -3.305 22.812 1 90.25 89 GLN A CA 1
ATOM 688 C C . GLN A 1 89 ? 21.719 -3.719 24.266 1 90.25 89 GLN A C 1
ATOM 690 O O . GLN A 1 89 ? 21.406 -4.848 24.641 1 90.25 89 GLN A O 1
ATOM 695 N N . ASN A 1 90 ? 22.266 -2.814 25.031 1 82.88 90 ASN A N 1
ATOM 696 C CA . ASN A 1 90 ? 22.484 -3.057 26.453 1 82.88 90 ASN A CA 1
ATOM 697 C C . ASN A 1 90 ? 21.484 -2.293 27.328 1 82.88 90 ASN A C 1
ATOM 699 O O . ASN A 1 90 ? 21.234 -2.67 28.469 1 82.88 90 ASN A O 1
ATOM 703 N N . ALA A 1 91 ? 21.109 -1.192 26.875 1 84.75 91 ALA A N 1
ATOM 704 C CA . ALA A 1 91 ? 20.172 -0.329 27.578 1 84.75 91 ALA A CA 1
ATOM 705 C C . ALA A 1 91 ? 19.109 0.234 26.625 1 84.75 91 ALA A C 1
ATOM 707 O O . ALA A 1 91 ? 19.312 0.232 25.406 1 84.75 91 ALA A O 1
ATOM 708 N N . PRO A 1 92 ? 18.031 0.577 27.219 1 80.88 92 PRO A N 1
ATOM 709 C CA . PRO A 1 92 ? 16.938 1.054 26.359 1 80.88 92 PRO A CA 1
ATOM 710 C C . PRO A 1 92 ? 17.359 2.234 25.484 1 80.88 92 PRO A C 1
ATOM 712 O O . PRO A 1 92 ? 16.906 2.352 24.344 1 80.88 92 PRO A O 1
ATOM 715 N N . ASP A 1 93 ? 18.234 2.986 25.875 1 79.06 93 ASP A N 1
ATOM 716 C CA . ASP A 1 93 ? 18.547 4.195 25.109 1 79.06 93 ASP A CA 1
ATOM 717 C C . ASP A 1 93 ? 19.875 4.066 24.375 1 79.06 93 ASP A C 1
ATOM 719 O O . ASP A 1 93 ? 20.5 5.074 24.031 1 79.06 93 ASP A O 1
ATOM 723 N N . SER A 1 94 ? 20.266 2.842 24.156 1 88 94 SER A N 1
ATOM 724 C CA . SER A 1 94 ? 21.562 2.695 23.5 1 88 94 SER A CA 1
ATOM 725 C C . SER A 1 94 ? 21.578 1.49 22.562 1 88 94 SER A C 1
ATOM 727 O O . SER A 1 94 ? 21.875 0.372 22.984 1 88 94 SER A O 1
ATOM 729 N N . LEU A 1 95 ? 21.391 1.774 21.328 1 94.12 95 LEU A N 1
ATOM 730 C CA . LEU A 1 95 ? 21.484 0.73 20.312 1 94.12 95 LEU A CA 1
ATOM 731 C C . LEU A 1 95 ? 22.812 0.802 19.578 1 94.12 95 LEU A C 1
ATOM 733 O O . LEU A 1 95 ? 23.234 1.876 19.141 1 94.12 95 LEU A O 1
ATOM 737 N N . TRP A 1 96 ? 23.484 -0.304 19.516 1 95.19 96 TRP A N 1
ATOM 738 C CA . TRP A 1 96 ? 24.781 -0.383 18.844 1 95.19 96 TRP A CA 1
ATOM 739 C C . TRP A 1 96 ? 24.641 -1 17.453 1 95.19 96 TRP A C 1
ATOM 741 O O . TRP A 1 96 ? 23.938 -2.004 17.297 1 95.19 96 TRP A O 1
ATOM 751 N N . ILE A 1 97 ? 25.266 -0.39 16.5 1 96.06 97 ILE A N 1
ATOM 752 C CA . ILE A 1 97 ? 25.219 -0.82 15.117 1 96.06 97 ILE A CA 1
ATOM 753 C C . ILE A 1 97 ? 26.625 -1.112 14.609 1 96.06 97 ILE A C 1
ATOM 755 O O . ILE A 1 97 ? 27.5 -0.237 14.633 1 96.06 97 ILE A O 1
ATOM 759 N N . GLY A 1 98 ? 26.828 -2.332 14.172 1 95.62 98 GLY A N 1
ATOM 760 C CA . GLY A 1 98 ? 28.094 -2.701 13.57 1 95.62 98 GLY A CA 1
ATOM 761 C C . GLY A 1 98 ? 28.141 -2.475 12.07 1 95.62 98 GLY A C 1
ATOM 762 O O . GLY A 1 98 ? 27.234 -2.879 11.352 1 95.62 98 GLY A O 1
ATOM 763 N N . THR A 1 99 ? 29.188 -1.747 11.617 1 92.75 99 THR A N 1
ATOM 764 C CA . THR A 1 99 ? 29.359 -1.486 10.188 1 92.75 99 THR A CA 1
ATOM 765 C C . THR A 1 99 ? 30.719 -1.978 9.711 1 92.75 99 THR A C 1
ATOM 767 O O . THR A 1 99 ? 31.516 -2.486 10.5 1 92.75 99 THR A O 1
ATOM 770 N N . ALA A 1 100 ? 30.906 -1.819 8.391 1 86.38 100 ALA A N 1
ATOM 771 C CA . ALA A 1 100 ? 32.188 -2.186 7.824 1 86.38 100 ALA A CA 1
ATOM 772 C C . ALA A 1 100 ? 33.219 -1.085 8.055 1 86.38 100 ALA A C 1
ATOM 774 O O . ALA A 1 100 ? 34.438 -1.295 7.844 1 86.38 100 ALA A O 1
ATOM 775 N N . SER A 1 101 ? 32.781 0.069 8.602 1 86.44 101 SER A N 1
ATOM 776 C CA . SER A 1 101 ? 33.719 1.185 8.758 1 86.44 101 SER A CA 1
ATOM 777 C C . SER A 1 101 ? 33.688 1.738 10.18 1 86.44 101 SER A C 1
ATOM 779 O O . SER A 1 101 ? 34 2.91 10.398 1 86.44 101 SER A O 1
ATOM 781 N N . GLY A 1 102 ? 33.188 0.891 11.055 1 91.19 102 GLY A N 1
ATOM 782 C CA . GLY A 1 102 ? 33.219 1.352 12.43 1 91.19 102 GLY A CA 1
ATOM 783 C C . GLY A 1 102 ? 31.969 0.94 13.203 1 91.19 102 GLY A C 1
ATOM 784 O O . GLY A 1 102 ? 31.094 0.245 12.672 1 91.19 102 GLY A O 1
ATOM 785 N N . LEU A 1 103 ? 32 1.391 14.484 1 94.44 103 LEU A N 1
ATOM 786 C CA . LEU A 1 103 ? 30.891 1.108 15.398 1 94.44 103 LEU A CA 1
ATOM 787 C C . LEU A 1 103 ? 30.047 2.357 15.633 1 94.44 103 LEU A C 1
ATOM 789 O O . LEU A 1 103 ? 30.594 3.438 15.883 1 94.44 103 LEU A O 1
ATOM 793 N N . LEU A 1 104 ? 28.75 2.141 15.508 1 95.06 104 LEU A N 1
ATOM 794 C CA . LEU A 1 104 ? 27.844 3.271 15.703 1 95.06 104 LEU A CA 1
ATOM 795 C C . LEU A 1 104 ? 26.969 3.066 16.938 1 95.06 104 LEU A C 1
ATOM 797 O O . LEU A 1 104 ? 26.531 1.946 17.203 1 95.06 104 LEU A O 1
ATOM 801 N N . GLN A 1 105 ? 26.75 4.141 17.609 1 93.44 105 GLN A N 1
ATOM 802 C CA . GLN A 1 105 ? 25.828 4.156 18.734 1 93.44 105 GLN A CA 1
ATOM 803 C C . GLN A 1 105 ? 24.641 5.066 18.453 1 93.44 105 GLN A C 1
ATOM 805 O O . GLN A 1 105 ? 24.812 6.246 18.141 1 93.44 105 GLN A O 1
ATOM 810 N N . TYR A 1 106 ? 23.438 4.496 18.469 1 92.88 106 TYR A N 1
ATOM 811 C CA . TYR A 1 106 ? 22.219 5.258 18.281 1 92.88 106 TYR A CA 1
ATOM 812 C C . TYR A 1 106 ? 21.531 5.531 19.609 1 92.88 106 TYR A C 1
ATOM 814 O O . TYR A 1 106 ? 21.125 4.598 20.312 1 92.88 106 TYR A O 1
ATOM 822 N N . GLY A 1 107 ? 21.406 6.828 19.969 1 84.06 107 GLY A N 1
ATOM 823 C CA . GLY A 1 107 ? 20.781 7.238 21.219 1 84.06 107 GLY A CA 1
ATOM 824 C C . GLY A 1 107 ? 19.891 8.453 21.062 1 84.06 107 GLY A C 1
ATOM 825 O O . GLY A 1 107 ? 19.531 8.836 19.953 1 84.06 107 GLY A O 1
ATOM 826 N N . PRO A 1 108 ? 19.484 8.969 22.25 1 76.81 108 PRO A N 1
ATOM 827 C CA . PRO A 1 108 ? 18.594 10.133 22.25 1 76.81 108 PRO A CA 1
ATOM 828 C C . PRO A 1 108 ? 19.25 11.359 21.609 1 76.81 108 PRO A C 1
ATOM 830 O O . PRO A 1 108 ? 18.547 12.227 21.078 1 76.81 108 PRO A O 1
ATOM 833 N N . GLN A 1 109 ? 20.594 11.391 21.688 1 75 109 GLN A N 1
ATOM 834 C CA . GLN A 1 109 ? 21.312 12.547 21.156 1 75 109 GLN A CA 1
ATOM 835 C C . GLN A 1 109 ? 21.688 12.328 19.688 1 75 109 GLN A C 1
ATOM 837 O O . GLN A 1 109 ? 22.344 13.164 19.078 1 75 109 GLN A O 1
ATOM 842 N N . GLY A 1 110 ? 21.281 11.289 19.234 1 81.75 110 GLY A N 1
ATOM 843 C CA . GLY A 1 110 ? 21.594 11.008 17.844 1 81.75 110 GLY A CA 1
ATOM 844 C C . GLY A 1 110 ? 22.609 9.898 17.672 1 81.75 110 GLY A C 1
ATOM 845 O O . GLY A 1 110 ? 22.703 9 18.516 1 81.75 110 GLY A O 1
ATOM 846 N N . LEU A 1 111 ? 23.344 9.945 16.453 1 89.44 111 LEU A N 1
ATOM 847 C CA . LEU A 1 111 ? 24.281 8.891 16.094 1 89.44 111 LEU A CA 1
ATOM 848 C C . LEU A 1 111 ? 25.719 9.328 16.359 1 89.44 111 LEU A C 1
ATOM 850 O O . LEU A 1 111 ? 26.109 10.453 16.031 1 89.44 111 LEU A O 1
ATOM 854 N N . ARG A 1 112 ? 26.5 8.445 17.078 1 90.06 112 ARG A N 1
ATOM 855 C CA . ARG A 1 112 ? 27.922 8.648 17.312 1 90.06 112 ARG A CA 1
ATOM 856 C C . ARG A 1 112 ? 28.75 7.504 16.734 1 90.06 112 ARG A C 1
ATOM 858 O O . ARG A 1 112 ? 28.375 6.336 16.875 1 90.06 112 ARG A O 1
ATOM 865 N N . ARG A 1 113 ? 29.891 7.879 16.156 1 92.31 113 ARG A N 1
ATOM 866 C CA . ARG A 1 113 ? 30.734 6.871 15.508 1 92.31 113 ARG A CA 1
ATOM 867 C C . ARG A 1 113 ? 32.031 6.652 16.281 1 92.31 113 ARG A C 1
ATOM 869 O O . ARG A 1 113 ? 32.625 7.605 16.781 1 92.31 113 ARG A O 1
ATOM 876 N N . TYR A 1 114 ? 32.406 5.367 16.406 1 92.69 114 TYR A N 1
ATOM 877 C CA . TYR A 1 114 ? 33.688 4.949 16.984 1 92.69 114 TYR A CA 1
ATOM 878 C C . TYR A 1 114 ? 34.562 4.281 15.945 1 92.69 114 TYR A C 1
ATOM 880 O O . TYR A 1 114 ? 34.094 3.428 15.18 1 92.69 114 TYR A O 1
ATOM 888 N N . THR A 1 115 ? 35.781 4.742 15.875 1 91.25 115 THR A N 1
ATOM 889 C CA . THR A 1 115 ? 36.719 4.184 14.914 1 91.25 115 THR A CA 1
ATOM 890 C C . THR A 1 115 ? 38.031 3.775 15.617 1 91.25 115 THR A C 1
ATOM 892 O O . THR A 1 115 ? 38.062 3.658 16.844 1 91.25 115 THR A O 1
ATOM 895 N N . THR A 1 116 ? 39.062 3.477 14.773 1 90.81 116 THR A N 1
ATOM 896 C CA . THR A 1 116 ? 40.375 3.123 15.32 1 90.81 116 THR A CA 1
ATOM 897 C C . THR A 1 116 ? 40.969 4.301 16.078 1 90.81 116 THR A C 1
ATOM 899 O O . THR A 1 116 ? 41.781 4.105 17 1 90.81 116 THR A O 1
ATOM 902 N N . ALA A 1 117 ? 40.5 5.48 15.742 1 87.88 117 ALA A N 1
ATOM 903 C CA . ALA A 1 117 ? 40.969 6.68 16.438 1 87.88 117 ALA A CA 1
ATOM 904 C C . ALA A 1 117 ? 40.438 6.699 17.875 1 87.88 117 ALA A C 1
ATOM 906 O O . ALA A 1 117 ? 41.062 7.316 18.75 1 87.88 117 ALA A O 1
ATOM 907 N N . ASP A 1 118 ? 39.406 5.887 18.156 1 91.38 118 ASP A N 1
ATOM 908 C CA . ASP A 1 118 ? 38.812 5.848 19.484 1 91.38 118 ASP A CA 1
ATOM 909 C C . ASP A 1 118 ? 39.312 4.625 20.266 1 91.38 118 ASP A C 1
ATOM 911 O O . ASP A 1 118 ? 38.906 4.434 21.422 1 91.38 118 ASP A O 1
ATOM 915 N N . GLY A 1 119 ? 40 3.748 19.625 1 90.62 119 GLY A N 1
ATOM 916 C CA . GLY A 1 119 ? 40.562 2.598 20.328 1 90.62 119 GLY A CA 1
ATOM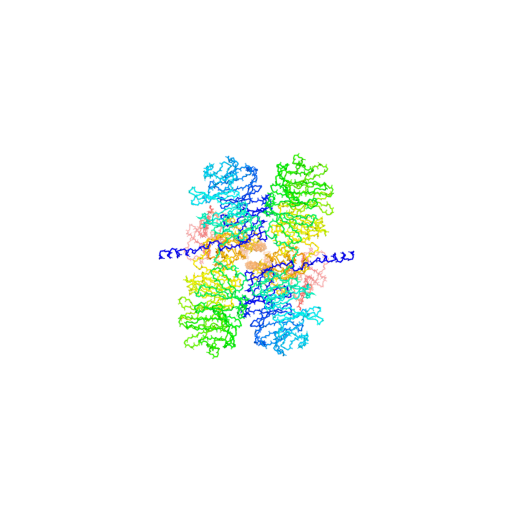 917 C C . GLY A 1 119 ? 40.094 1.272 19.75 1 90.62 119 GLY A C 1
ATOM 918 O O . GLY A 1 119 ? 40.5 0.209 20.234 1 90.62 119 GLY A O 1
ATOM 919 N N . LEU A 1 120 ? 39.312 1.258 18.766 1 91.88 120 LEU A N 1
ATOM 920 C CA . LEU A 1 120 ? 38.875 0.036 18.109 1 91.88 120 LEU A CA 1
ATOM 921 C C . LEU A 1 120 ? 40 -0.63 17.328 1 91.88 120 LEU A C 1
ATOM 923 O O . LEU A 1 120 ? 40.719 0.038 16.609 1 91.88 120 LEU A O 1
ATOM 927 N N . PRO A 1 121 ? 40.156 -1.846 17.531 1 89.06 121 PRO A N 1
ATOM 928 C CA . PRO A 1 121 ? 41.25 -2.52 16.844 1 89.06 121 PRO A CA 1
ATOM 929 C C . PRO A 1 121 ? 41.125 -2.42 15.32 1 89.06 121 PRO A C 1
ATOM 931 O O . PRO A 1 121 ? 42.156 -2.307 14.625 1 89.06 121 PRO A O 1
ATOM 934 N N . SER A 1 122 ? 40 -2.65 14.852 1 89.19 122 SER A N 1
ATOM 935 C CA . SER A 1 122 ? 39.719 -2.527 13.422 1 89.19 122 SER A CA 1
ATOM 936 C C . SER A 1 122 ? 38.344 -1.875 13.188 1 89.19 122 SER A C 1
ATOM 938 O O . SER A 1 122 ? 37.469 -1.966 14.031 1 89.19 122 SER A O 1
ATOM 940 N N . SER A 1 123 ? 38.25 -1.273 12.023 1 87.19 123 SER A N 1
ATOM 941 C CA . SER A 1 123 ? 37 -0.584 11.719 1 87.19 123 SER A CA 1
ATOM 942 C C . SER A 1 123 ? 35.969 -1.548 11.164 1 87.19 123 SER A C 1
ATOM 944 O O . SER A 1 123 ? 34.781 -1.216 11.094 1 87.19 123 SER A O 1
ATOM 946 N N . THR A 1 124 ? 36.406 -2.699 10.82 1 87.56 124 THR A N 1
ATOM 947 C CA . THR A 1 124 ? 35.469 -3.684 10.297 1 87.56 124 THR A CA 1
ATOM 948 C C . THR A 1 124 ? 34.906 -4.551 11.43 1 87.56 124 THR A C 1
ATOM 950 O O . THR A 1 124 ? 35.656 -5.297 12.062 1 87.56 124 THR A O 1
ATOM 953 N N . ILE A 1 125 ? 33.594 -4.477 11.594 1 92.62 125 ILE A N 1
ATOM 954 C CA . ILE A 1 125 ? 32.938 -5.199 12.68 1 92.62 125 ILE A CA 1
ATOM 955 C C . ILE A 1 125 ? 32.219 -6.43 12.125 1 92.62 125 ILE A C 1
ATOM 957 O O . ILE A 1 125 ? 31.578 -6.359 11.086 1 92.62 125 ILE A O 1
ATOM 961 N N . TYR A 1 126 ? 32.312 -7.5 12.852 1 90.25 126 TYR A N 1
ATOM 962 C CA . TYR A 1 126 ? 31.719 -8.742 12.391 1 90.25 126 TYR A CA 1
ATOM 963 C C . TYR A 1 126 ? 30.531 -9.133 13.273 1 90.25 126 TYR A C 1
ATOM 965 O O . TYR A 1 126 ? 29.578 -9.75 12.805 1 90.25 126 TYR A O 1
ATOM 973 N N . ALA A 1 127 ? 30.656 -8.844 14.516 1 92.94 127 ALA A N 1
ATOM 974 C CA . ALA A 1 127 ? 29.578 -9.219 15.438 1 92.94 127 ALA A CA 1
ATOM 975 C C . ALA A 1 127 ? 29.609 -8.359 16.688 1 92.94 127 ALA A C 1
ATOM 977 O O . ALA A 1 127 ? 30.656 -7.797 17.047 1 92.94 127 ALA A O 1
ATOM 978 N N . LEU A 1 128 ? 28.469 -8.281 17.281 1 93.56 128 LEU A N 1
ATOM 979 C CA . LEU A 1 128 ? 28.297 -7.551 18.531 1 93.56 128 LEU A CA 1
ATOM 980 C C . LEU A 1 128 ? 27.547 -8.391 19.562 1 93.56 128 LEU A C 1
ATOM 982 O O . LEU A 1 128 ? 26.656 -9.172 19.188 1 93.56 128 LEU A O 1
ATOM 986 N N . ALA A 1 129 ? 27.891 -8.258 20.797 1 91.38 129 ALA A N 1
ATOM 987 C CA . ALA A 1 129 ? 27.156 -8.898 21.875 1 91.38 129 ALA A CA 1
ATOM 988 C C . ALA A 1 129 ? 27.188 -8.055 23.141 1 91.38 129 ALA A C 1
ATOM 990 O O . ALA A 1 129 ? 28.25 -7.559 23.531 1 91.38 129 ALA A O 1
ATOM 991 N N . ALA A 1 130 ? 26.016 -7.898 23.719 1 89.06 130 ALA A N 1
ATOM 992 C CA . ALA A 1 130 ? 25.922 -7.172 24.984 1 89.06 130 ALA A CA 1
ATOM 993 C C . ALA A 1 130 ? 26.094 -8.117 26.172 1 89.06 130 ALA A C 1
ATOM 995 O O . ALA A 1 130 ? 25.594 -9.25 26.156 1 89.06 130 ALA A O 1
ATOM 996 N N . THR A 1 131 ? 26.844 -7.609 27.125 1 83.88 131 THR A N 1
ATOM 997 C CA . THR A 1 131 ? 27.047 -8.414 28.328 1 83.88 131 THR A CA 1
ATOM 998 C C . THR A 1 131 ? 26.297 -7.824 29.516 1 83.88 131 THR A C 1
ATOM 1000 O O . THR A 1 131 ? 25.812 -6.688 29.453 1 83.88 131 THR A O 1
ATOM 1003 N N . ASP A 1 132 ? 26.125 -8.625 30.578 1 76.19 132 ASP A N 1
ATOM 1004 C CA . ASP A 1 132 ? 25.391 -8.211 31.766 1 76.19 132 ASP A CA 1
ATOM 1005 C C . ASP A 1 132 ? 26.188 -7.18 32.562 1 76.19 132 ASP A C 1
ATOM 1007 O O . ASP A 1 132 ? 25.609 -6.418 33.344 1 76.19 132 ASP A O 1
ATOM 1011 N N . ASP A 1 133 ? 27.5 -7.145 32.438 1 76.75 133 ASP A N 1
ATOM 1012 C CA . ASP A 1 133 ? 28.359 -6.25 33.219 1 76.75 133 ASP A CA 1
ATOM 1013 C C . ASP A 1 133 ? 28.516 -4.898 32.531 1 76.75 133 ASP A C 1
ATOM 1015 O O . ASP A 1 133 ? 29.578 -4.289 32.594 1 76.75 133 ASP A O 1
ATOM 1019 N N . ALA A 1 134 ? 27.484 -4.359 31.891 1 81.44 134 ALA A N 1
ATOM 1020 C CA . ALA A 1 134 ? 27.469 -3.061 31.219 1 81.44 134 ALA A CA 1
ATOM 1021 C C . ALA A 1 134 ? 28.641 -2.932 30.25 1 81.44 134 ALA A C 1
ATOM 1023 O O . ALA A 1 134 ? 29.328 -1.913 30.234 1 81.44 134 ALA A O 1
ATOM 1024 N N . SER A 1 135 ? 28.969 -4.012 29.625 1 87.62 135 SER A N 1
ATOM 1025 C CA . SER A 1 135 ? 30 -3.996 28.594 1 87.62 135 SER A CA 1
ATOM 1026 C C . SER A 1 135 ? 29.469 -4.512 27.266 1 87.62 135 SER A C 1
ATOM 1028 O O . SER A 1 135 ? 28.422 -5.164 27.219 1 87.62 135 SER A O 1
ATOM 1030 N N . LEU A 1 136 ? 30.141 -4.094 26.188 1 92.12 136 LEU A N 1
ATOM 1031 C CA . LEU A 1 136 ? 29.844 -4.543 24.844 1 92.12 136 LEU A CA 1
ATOM 1032 C C . LEU A 1 136 ? 31.047 -5.25 24.219 1 92.12 136 LEU A C 1
ATOM 1034 O O . LEU A 1 136 ? 32.156 -4.742 24.266 1 92.12 136 LEU A O 1
ATOM 1038 N N . LEU A 1 137 ? 30.828 -6.398 23.797 1 92.69 137 LEU A N 1
ATOM 1039 C CA . LEU A 1 137 ? 31.875 -7.117 23.062 1 92.69 137 LEU A CA 1
ATOM 1040 C C . LEU A 1 137 ? 31.781 -6.852 21.562 1 92.69 137 LEU A C 1
ATOM 1042 O O . LEU A 1 137 ? 30.688 -6.906 21 1 92.69 137 LEU A O 1
ATOM 1046 N N . VAL A 1 138 ? 32.875 -6.535 20.969 1 93.62 138 VAL A N 1
ATOM 1047 C CA . VAL A 1 138 ? 32.969 -6.203 19.547 1 93.62 138 VAL A CA 1
ATOM 1048 C C . VAL A 1 138 ? 33.969 -7.105 18.859 1 93.62 138 VAL A C 1
ATOM 1050 O O . VAL A 1 138 ? 35.156 -7.031 19.141 1 93.62 138 VAL A O 1
ATOM 1053 N N . LEU A 1 139 ? 33.469 -7.934 18.016 1 93.12 139 LEU A N 1
ATOM 1054 C CA . LEU A 1 139 ? 34.375 -8.758 17.203 1 93.12 139 LEU A CA 1
ATOM 1055 C C . LEU A 1 139 ? 34.781 -8.031 15.93 1 93.12 139 LEU A C 1
ATOM 1057 O O . LEU A 1 139 ? 33.906 -7.688 15.109 1 93.12 139 LEU A O 1
ATOM 1061 N N . THR A 1 140 ? 36 -7.758 15.805 1 91.31 140 THR A N 1
ATOM 1062 C CA . THR A 1 140 ? 36.531 -7.086 14.625 1 91.31 140 THR A CA 1
ATOM 1063 C C . THR A 1 140 ? 37.438 -8.016 13.82 1 91.31 140 THR A C 1
ATOM 1065 O O . THR A 1 140 ? 37.625 -9.172 14.203 1 91.31 140 THR A O 1
ATOM 1068 N N . ARG A 1 141 ? 37.906 -7.543 12.734 1 82.88 141 ARG A N 1
ATOM 1069 C CA . ARG A 1 141 ? 38.781 -8.312 11.883 1 82.88 141 ARG A CA 1
ATOM 1070 C C . ARG A 1 141 ? 40.094 -8.656 12.609 1 82.88 141 ARG A C 1
ATOM 1072 O O . ARG A 1 141 ? 40.656 -9.734 12.414 1 82.88 141 ARG A O 1
ATOM 1079 N N . GLU A 1 142 ? 40.562 -7.758 13.492 1 84.69 142 GLU A N 1
ATOM 1080 C CA . GLU A 1 142 ? 41.844 -7.922 14.164 1 84.69 142 GLU A CA 1
ATOM 1081 C C . GLU A 1 142 ? 41.688 -8.555 15.539 1 84.69 142 GLU A C 1
ATOM 1083 O O . GLU A 1 142 ? 42.656 -8.688 16.297 1 84.69 142 GLU A O 1
ATOM 1088 N N . GLY A 1 143 ? 40.438 -8.867 15.859 1 88.19 143 GLY A N 1
ATOM 1089 C CA . GLY A 1 143 ? 40.281 -9.539 17.141 1 88.19 143 GLY A CA 1
ATOM 1090 C C . GLY A 1 143 ? 39.031 -9.086 17.891 1 88.19 143 GLY A C 1
ATOM 1091 O O . GLY A 1 143 ? 38.219 -8.336 17.344 1 88.19 143 GLY A O 1
ATOM 1092 N N . LEU A 1 144 ? 38.969 -9.609 19.172 1 91.94 144 LEU A N 1
ATOM 1093 C CA . LEU A 1 144 ? 37.812 -9.32 20.016 1 91.94 144 LEU A CA 1
ATOM 1094 C C . LEU A 1 144 ? 38.156 -8.203 21.016 1 91.94 144 LEU A C 1
ATOM 1096 O O . LEU A 1 144 ? 39.156 -8.266 21.703 1 91.94 144 LEU A O 1
ATOM 1100 N N . SER A 1 145 ? 37.281 -7.152 21.031 1 92.69 145 SER A N 1
ATOM 1101 C CA . SER A 1 145 ? 37.469 -6.008 21.922 1 92.69 145 SER A CA 1
ATOM 1102 C C . SER A 1 145 ? 36.281 -5.824 22.844 1 92.69 145 SER A C 1
ATOM 1104 O O . SER A 1 145 ? 35.156 -6.188 22.484 1 92.69 145 SER A O 1
ATOM 1106 N N . GLN A 1 146 ? 36.562 -5.391 23.984 1 92.19 146 GLN A N 1
ATOM 1107 C CA . GLN A 1 146 ? 35.531 -5.07 24.938 1 92.19 146 GLN A CA 1
ATOM 1108 C C . GLN A 1 146 ? 35.406 -3.564 25.172 1 92.19 146 GLN A C 1
ATOM 1110 O O . GLN A 1 146 ? 36.438 -2.895 25.375 1 92.19 146 GLN A O 1
ATOM 1115 N N . LEU A 1 147 ? 34.219 -3.062 25.031 1 92.12 147 LEU A N 1
ATOM 1116 C CA . LEU A 1 147 ? 33.938 -1.665 25.344 1 92.12 147 LEU A CA 1
ATOM 1117 C C . LEU A 1 147 ? 33.281 -1.534 26.703 1 92.12 147 LEU A C 1
ATOM 1119 O O . LEU A 1 147 ? 32.156 -2.023 26.906 1 92.12 147 LEU A O 1
ATOM 1123 N N . ASP A 1 148 ? 33.938 -0.887 27.562 1 89.31 148 ASP A N 1
ATOM 1124 C CA . ASP A 1 148 ? 33.344 -0.566 28.859 1 89.31 148 ASP A CA 1
ATOM 1125 C C . ASP A 1 148 ? 32.469 0.676 28.766 1 89.31 148 ASP A C 1
ATOM 1127 O O . ASP A 1 148 ? 32.938 1.777 28.516 1 89.31 148 ASP A O 1
ATOM 1131 N N . LEU A 1 149 ? 31.234 0.511 29.031 1 87.06 149 LEU A N 1
ATOM 1132 C CA . LEU A 1 149 ? 30.266 1.581 28.797 1 87.06 149 LEU A CA 1
ATOM 1133 C C . LEU A 1 149 ? 30.344 2.631 29.906 1 87.06 149 LEU A C 1
ATOM 1135 O O . LEU A 1 149 ? 29.859 3.752 29.734 1 87.06 149 LEU A O 1
ATOM 1139 N N . ARG A 1 150 ? 31.062 2.332 31.047 1 83.81 150 ARG A N 1
ATOM 1140 C CA . ARG A 1 150 ? 31.25 3.291 32.125 1 83.81 150 ARG A CA 1
ATOM 1141 C C . ARG A 1 150 ? 32.406 4.242 31.828 1 83.81 150 ARG A C 1
ATOM 1143 O O . ARG A 1 150 ? 32.281 5.449 32.062 1 83.81 150 ARG A O 1
ATOM 1150 N N . THR A 1 151 ? 33.375 3.744 31.172 1 85.56 151 THR A N 1
ATOM 1151 C CA . THR A 1 151 ? 34.562 4.539 30.906 1 85.56 151 THR A CA 1
ATOM 1152 C C . THR A 1 151 ? 34.656 4.867 29.406 1 85.56 151 THR A C 1
ATOM 1154 O O . THR A 1 151 ? 35.438 5.734 29.016 1 85.56 151 THR A O 1
ATOM 1157 N N . ASN A 1 152 ? 33.875 4.262 28.625 1 86.69 152 ASN A N 1
ATOM 1158 C CA . ASN A 1 152 ? 33.906 4.41 27.172 1 86.69 152 ASN A CA 1
ATOM 1159 C C . ASN A 1 152 ? 35.281 4.094 26.594 1 86.69 152 ASN A C 1
ATOM 1161 O O . ASN A 1 152 ? 35.781 4.812 25.719 1 86.69 152 ASN A O 1
ATOM 1165 N N . ARG A 1 153 ? 35.906 3.066 27.141 1 89.94 153 ARG A N 1
ATOM 1166 C CA . ARG A 1 153 ? 37.219 2.67 26.688 1 89.94 153 ARG A CA 1
ATOM 1167 C C . ARG A 1 153 ? 37.219 1.253 26.125 1 89.94 153 ARG A C 1
ATOM 1169 O O . ARG A 1 153 ? 36.531 0.375 26.656 1 89.94 153 ARG A O 1
ATOM 1176 N N . PHE A 1 154 ? 38.031 1.11 25.062 1 93.06 154 PHE A N 1
ATOM 1177 C CA . PHE A 1 154 ? 38.156 -0.192 24.422 1 93.06 154 PHE A CA 1
ATOM 1178 C C . PHE A 1 154 ? 39.344 -0.956 24.969 1 93.06 154 PHE A C 1
ATOM 1180 O O . PHE A 1 154 ? 40.406 -0.367 25.234 1 93.06 154 PHE A O 1
ATOM 1187 N N . SER A 1 155 ? 39.125 -2.26 25.234 1 88.94 155 SER A N 1
ATOM 1188 C CA . SER A 1 155 ? 40.188 -3.15 25.656 1 88.94 155 SER A CA 1
ATOM 1189 C C . SER A 1 155 ? 40.219 -4.422 24.812 1 88.94 155 SER A C 1
ATOM 1191 O O . SER A 1 155 ? 39.219 -5.105 24.672 1 88.94 155 SER A O 1
ATOM 1193 N N . LEU A 1 156 ? 41.406 -4.691 24.188 1 89.5 156 LEU A N 1
ATOM 1194 C CA . LEU A 1 156 ? 41.531 -5.906 23.391 1 89.5 156 LEU A CA 1
ATOM 1195 C C . LEU A 1 156 ? 41.656 -7.137 24.281 1 89.5 156 LEU A C 1
ATOM 1197 O O . LEU A 1 156 ? 42.438 -7.148 25.25 1 89.5 156 LEU A O 1
ATOM 1201 N N . LEU A 1 157 ? 40.812 -8.102 24.047 1 87.38 157 LEU A N 1
ATOM 1202 C CA . LEU A 1 157 ? 40.812 -9.336 24.828 1 87.38 157 LEU A CA 1
ATOM 1203 C C . LEU A 1 157 ? 41.781 -10.359 24.203 1 87.38 157 LEU A C 1
ATOM 1205 O O . LEU A 1 157 ? 41.875 -10.453 22.984 1 87.38 157 LEU A O 1
ATOM 1209 N N . ASN A 1 158 ? 42.438 -11.07 25.062 1 81.12 158 ASN A N 1
ATOM 1210 C CA . ASN A 1 158 ? 43.469 -12.008 24.594 1 81.12 158 ASN A CA 1
ATOM 1211 C C . ASN A 1 158 ? 42.844 -13.359 24.234 1 81.12 158 ASN A C 1
ATOM 1213 O O . ASN A 1 158 ? 42.906 -14.297 25.047 1 81.12 158 ASN A O 1
ATOM 1217 N N . LEU A 1 159 ? 42.219 -13.5 23.203 1 81.12 159 LEU A N 1
ATOM 1218 C CA . LEU A 1 159 ? 41.719 -14.75 22.625 1 81.12 159 LEU A CA 1
ATOM 1219 C C . LEU A 1 159 ? 42.25 -14.922 21.203 1 81.12 159 LEU A C 1
ATOM 1221 O O . LEU A 1 159 ? 42.062 -14.047 20.359 1 81.12 159 LEU A O 1
ATOM 1225 N N . PRO A 1 160 ? 43 -15.977 21.047 1 77 160 PRO A N 1
ATOM 1226 C CA . PRO A 1 160 ? 43.562 -16.141 19.703 1 77 160 PRO A CA 1
ATOM 1227 C C . PRO A 1 160 ? 42.5 -16.422 18.641 1 77 160 PRO A C 1
ATOM 1229 O O . PRO A 1 160 ? 41.719 -17.375 18.781 1 77 160 PRO A O 1
ATOM 1232 N N . HIS A 1 161 ? 42.344 -15.773 17.641 1 78.62 161 HIS A N 1
ATOM 1233 C CA . HIS A 1 161 ? 41.594 -15.883 16.391 1 78.62 161 HIS A CA 1
ATOM 1234 C C . HIS A 1 161 ? 40.125 -16.219 16.641 1 78.62 161 HIS A C 1
ATOM 1236 O O . HIS A 1 161 ? 39.625 -17.25 16.172 1 78.62 161 HIS A O 1
ATOM 1242 N N . PRO A 1 162 ? 39.438 -15.375 17.406 1 82.12 162 PRO A N 1
ATOM 1243 C CA . PRO A 1 162 ? 38 -15.617 17.547 1 82.12 162 PRO A CA 1
ATOM 1244 C C . PRO A 1 162 ? 37.281 -15.617 16.219 1 82.12 162 PRO A C 1
ATOM 1246 O O . PRO A 1 162 ? 37.562 -14.812 15.328 1 82.12 162 PRO A O 1
ATOM 1249 N N . SER A 1 163 ? 36.406 -16.609 16.062 1 78.19 163 SER A N 1
ATOM 1250 C CA . SER A 1 163 ? 35.719 -16.766 14.781 1 78.19 163 SER A CA 1
ATOM 1251 C C . SER A 1 163 ? 34.281 -16.266 14.852 1 78.19 163 SER A C 1
ATOM 1253 O O . SER A 1 163 ? 33.812 -15.625 13.914 1 78.19 163 SER A O 1
ATOM 1255 N N . THR A 1 164 ? 33.625 -16.609 15.93 1 84.5 164 THR A N 1
ATOM 1256 C CA . THR A 1 164 ? 32.219 -16.188 16 1 84.5 164 THR A CA 1
ATOM 1257 C C . THR A 1 164 ? 31.859 -15.727 17.422 1 84.5 164 THR A C 1
ATOM 1259 O O . THR A 1 164 ? 32.531 -16.094 18.375 1 84.5 164 THR A O 1
ATOM 1262 N N . LEU A 1 165 ? 30.969 -14.781 17.453 1 87.56 165 LEU A N 1
ATOM 1263 C CA . LEU A 1 165 ? 30.406 -14.234 18.672 1 87.56 165 LEU A CA 1
ATOM 1264 C C . LEU A 1 165 ? 28.891 -14.273 18.641 1 87.56 165 LEU A C 1
ATOM 1266 O O . LEU A 1 165 ? 28.266 -13.727 17.734 1 87.56 165 LEU A O 1
ATOM 1270 N N . THR A 1 166 ? 28.344 -15.062 19.547 1 82.75 166 THR A N 1
ATOM 1271 C CA . THR A 1 166 ? 26.891 -15.164 19.547 1 82.75 166 THR A CA 1
ATOM 1272 C C . THR A 1 166 ? 26.328 -15.078 20.969 1 82.75 166 THR A C 1
ATOM 1274 O O . THR A 1 166 ? 26.984 -15.523 21.922 1 82.75 166 THR A O 1
ATOM 1277 N N . GLN A 1 167 ? 25.234 -14.461 21.016 1 80.06 167 GLN A N 1
ATOM 1278 C CA . GLN A 1 167 ? 24.516 -14.422 22.281 1 80.06 167 GLN A CA 1
ATOM 1279 C C . GLN A 1 167 ? 23.484 -15.547 22.375 1 80.06 167 GLN A C 1
ATOM 1281 O O . GLN A 1 167 ? 22.656 -15.703 21.469 1 80.06 167 GLN A O 1
ATOM 1286 N N . GLY A 1 168 ? 23.688 -16.344 23.422 1 70.88 168 GLY A N 1
ATOM 1287 C CA . GLY A 1 168 ? 22.75 -17.422 23.609 1 70.88 168 GLY A CA 1
ATOM 1288 C C . GLY A 1 168 ? 21.391 -16.969 24.125 1 70.88 168 GLY A C 1
ATOM 1289 O O . GLY A 1 168 ? 21.25 -15.82 24.547 1 70.88 168 GLY A O 1
ATOM 1290 N N . THR A 1 169 ? 20.375 -17.844 24.109 1 67.06 169 THR A N 1
ATOM 1291 C CA . THR A 1 169 ? 19.031 -17.562 24.609 1 67.06 169 THR A CA 1
ATOM 1292 C C . THR A 1 169 ? 19.047 -17.375 26.125 1 67.06 169 THR A C 1
ATOM 1294 O O . THR A 1 169 ? 18.125 -16.781 26.688 1 67.06 169 THR A O 1
ATOM 1297 N N . ASP A 1 170 ? 20.109 -17.891 26.75 1 64.69 170 ASP A N 1
ATOM 1298 C CA . ASP A 1 170 ? 20.25 -17.766 28.203 1 64.69 170 ASP A CA 1
ATOM 1299 C C . ASP A 1 170 ? 20.859 -16.422 28.578 1 64.69 170 ASP A C 1
ATOM 1301 O O . ASP A 1 170 ? 20.953 -16.094 29.766 1 64.69 170 ASP A O 1
ATOM 1305 N N . GLY A 1 171 ? 21.172 -15.672 27.625 1 70.69 171 GLY A N 1
ATOM 1306 C CA . GLY A 1 171 ? 21.766 -14.367 27.891 1 70.69 171 GLY A CA 1
ATOM 1307 C C . GLY A 1 171 ? 23.281 -14.383 27.922 1 70.69 171 GLY A C 1
ATOM 1308 O O . GLY A 1 171 ? 23.922 -13.328 27.906 1 70.69 171 GLY A O 1
ATOM 1309 N N . ASN A 1 172 ? 23.844 -15.602 27.828 1 77.75 172 ASN A N 1
ATOM 1310 C CA . ASN A 1 172 ? 25.297 -15.703 27.875 1 77.75 172 ASN A CA 1
ATOM 1311 C C . ASN A 1 172 ? 25.906 -15.508 26.484 1 77.75 172 ASN A C 1
ATOM 1313 O O . ASN A 1 172 ? 25.25 -15.727 25.469 1 77.75 172 ASN A O 1
ATOM 1317 N N . VAL A 1 173 ? 27.172 -15.109 26.547 1 87.62 173 VAL A N 1
ATOM 1318 C CA . VAL A 1 173 ? 27.875 -14.883 25.297 1 87.62 173 VAL A CA 1
ATOM 1319 C C . VAL A 1 173 ? 28.812 -16.047 25 1 87.62 173 VAL A C 1
ATOM 1321 O O . VAL A 1 173 ? 29.547 -16.5 25.891 1 87.62 173 VAL A O 1
ATOM 1324 N N . TRP A 1 174 ? 28.734 -16.484 23.859 1 85.12 174 TRP A N 1
ATOM 1325 C CA . TRP A 1 174 ? 29.531 -17.625 23.422 1 85.12 174 TRP A CA 1
ATOM 1326 C C . TRP A 1 174 ? 30.484 -17.234 22.312 1 85.12 174 TRP A C 1
ATOM 1328 O O . TRP A 1 174 ? 30.125 -16.438 21.422 1 85.12 174 TRP A O 1
ATOM 1338 N N . ILE A 1 175 ? 31.656 -17.75 22.422 1 87.81 175 ILE A N 1
ATOM 1339 C CA . ILE A 1 175 ? 32.688 -17.438 21.422 1 87.81 175 ILE A CA 1
ATOM 1340 C C . ILE A 1 175 ? 33.312 -18.734 20.922 1 87.81 175 ILE A C 1
ATOM 1342 O O . ILE A 1 175 ? 33.562 -19.656 21.703 1 87.81 175 ILE A O 1
ATOM 1346 N N . THR A 1 176 ? 33.438 -18.781 19.688 1 83.69 176 THR A N 1
ATOM 1347 C CA . THR A 1 176 ? 34.125 -19.938 19.094 1 83.69 176 THR A CA 1
ATOM 1348 C C . THR A 1 176 ? 35.5 -19.531 18.578 1 83.69 176 THR A C 1
ATOM 1350 O O . THR A 1 176 ? 35.688 -18.406 18.125 1 83.69 176 THR A O 1
ATOM 1353 N N . SER A 1 177 ? 36.469 -20.375 18.75 1 77.81 177 SER A N 1
ATOM 1354 C CA . SER A 1 177 ? 37.844 -20.281 18.219 1 77.81 177 SER A CA 1
ATOM 1355 C C . SER A 1 177 ? 38.344 -21.625 17.703 1 77.81 177 SER A C 1
ATOM 1357 O O . SER A 1 177 ? 37.688 -22.656 17.922 1 77.81 177 SER A O 1
ATOM 1359 N N . PRO A 1 178 ? 39.406 -21.609 16.859 1 72.69 178 PRO A N 1
ATOM 1360 C CA . PRO A 1 178 ? 39.938 -22.906 16.406 1 72.69 178 PRO A CA 1
ATOM 1361 C C . PRO A 1 178 ? 40.219 -23.859 17.547 1 72.69 178 PRO A C 1
ATOM 1363 O O . PRO A 1 178 ? 40.219 -25.078 17.359 1 72.69 178 PRO A O 1
ATOM 1366 N N . SER A 1 179 ? 40.375 -23.266 18.797 1 69.5 179 SER A N 1
ATOM 1367 C CA . SER A 1 179 ? 40.656 -24.094 19.969 1 69.5 179 SER A CA 1
ATOM 1368 C C . SER A 1 179 ? 39.375 -24.656 20.578 1 69.5 179 SER A C 1
ATOM 1370 O O . SER A 1 179 ? 39.406 -25.562 21.406 1 69.5 179 SER A O 1
ATOM 1372 N N . GLY A 1 180 ? 38.281 -24.172 20.109 1 76.62 180 GLY A N 1
ATOM 1373 C CA . GLY A 1 180 ? 37.031 -24.719 20.609 1 76.62 180 GLY A CA 1
ATOM 1374 C C . GLY A 1 180 ? 36.031 -23.656 21 1 76.62 180 GLY A C 1
ATOM 1375 O O . GLY A 1 180 ? 36.062 -22.531 20.484 1 76.62 180 GLY A O 1
ATOM 1376 N N . LEU A 1 181 ? 35 -24.156 21.844 1 83.38 181 LEU A N 1
ATOM 1377 C CA . LEU A 1 181 ? 33.906 -23.297 22.281 1 83.38 181 LEU A CA 1
ATOM 1378 C C . LEU A 1 181 ? 34.156 -22.797 23.703 1 83.38 181 LEU A C 1
ATOM 1380 O O . LEU A 1 181 ? 34.562 -23.562 24.562 1 83.38 181 LEU A O 1
ATOM 1384 N N . SER A 1 182 ? 34.031 -21.453 23.859 1 86.19 182 SER A N 1
ATOM 1385 C CA . SER A 1 182 ? 34.188 -20.859 25.172 1 86.19 182 SER A CA 1
ATOM 1386 C C . SER A 1 182 ? 33.031 -19.953 25.516 1 86.19 182 SER A C 1
ATOM 1388 O O . SER A 1 182 ? 32.406 -19.359 24.625 1 86.19 182 SER A O 1
ATOM 1390 N N . GLN A 1 183 ? 32.656 -19.953 26.734 1 86.69 183 GLN A N 1
ATOM 1391 C CA . GLN A 1 183 ? 31.656 -19.031 27.281 1 86.69 183 GLN A CA 1
ATOM 1392 C C . GLN A 1 183 ? 32.312 -17.844 27.969 1 86.69 183 GLN A C 1
ATOM 1394 O O . GLN A 1 183 ? 33.312 -18 28.688 1 86.69 183 GLN A O 1
ATOM 1399 N N . TYR A 1 184 ? 31.812 -16.719 27.562 1 85.56 184 TYR A N 1
ATOM 1400 C CA . TYR A 1 184 ? 32.344 -15.508 28.172 1 85.56 184 TYR A CA 1
ATOM 1401 C C . TYR A 1 184 ? 31.531 -15.102 29.406 1 85.56 184 TYR A C 1
ATOM 1403 O O . TYR A 1 184 ? 30.328 -14.875 29.297 1 85.56 184 TYR A O 1
ATOM 1411 N N . GLN A 1 185 ? 32.188 -15.086 30.5 1 79.25 185 GLN A N 1
ATOM 1412 C CA . GLN A 1 185 ? 31.562 -14.656 31.75 1 79.25 185 GLN A CA 1
ATOM 1413 C C . GLN A 1 185 ? 32.469 -13.703 32.531 1 79.25 185 GLN A C 1
ATOM 1415 O O . GLN A 1 185 ? 33.562 -14.102 32.969 1 79.25 185 GLN A O 1
ATOM 1420 N N . HIS A 1 186 ? 31.984 -12.531 32.781 1 75.94 186 HIS A N 1
ATOM 1421 C CA . HIS A 1 186 ? 32.625 -11.523 33.625 1 75.94 186 HIS A CA 1
ATOM 1422 C C . HIS A 1 186 ? 34.125 -11.391 33.281 1 75.94 186 HIS A C 1
ATOM 1424 O O . HIS A 1 186 ? 34.969 -11.406 34.156 1 75.94 186 HIS A O 1
ATOM 1430 N N . GLY A 1 187 ? 34.438 -11.375 32.062 1 74.81 187 GLY A N 1
ATOM 1431 C CA . GLY A 1 187 ? 35.781 -11.109 31.625 1 74.81 187 GLY A CA 1
ATOM 1432 C C . GLY A 1 187 ? 36.625 -12.367 31.438 1 74.81 187 GLY A C 1
ATOM 1433 O O . GLY A 1 187 ? 37.781 -12.297 31.047 1 74.81 187 GLY A O 1
ATOM 1434 N N . ARG A 1 188 ? 36.031 -13.461 31.734 1 83 188 ARG A N 1
ATOM 1435 C CA . ARG A 1 188 ? 36.781 -14.703 31.609 1 83 188 ARG A CA 1
ATOM 1436 C C . ARG A 1 188 ? 36.156 -15.625 30.578 1 83 188 ARG A C 1
ATOM 1438 O O . ARG A 1 188 ? 34.938 -15.562 30.359 1 83 188 ARG A O 1
ATOM 1445 N N . PHE A 1 189 ? 37.125 -16.391 29.891 1 86.94 189 PHE A N 1
ATOM 1446 C CA . PHE A 1 189 ? 36.656 -17.375 28.906 1 86.94 189 PHE A CA 1
ATOM 1447 C C . PHE A 1 189 ? 36.656 -18.766 29.516 1 86.94 189 PHE A C 1
ATOM 1449 O O . PHE A 1 189 ? 37.688 -19.281 29.953 1 86.94 189 PHE A O 1
ATOM 1456 N N . ILE A 1 190 ? 35.438 -19.344 29.641 1 86.31 190 ILE A N 1
ATOM 1457 C CA . ILE A 1 190 ? 35.281 -20.688 30.172 1 86.31 190 ILE A CA 1
ATOM 1458 C C . ILE A 1 190 ? 35.094 -21.672 29.016 1 86.31 190 ILE A C 1
ATOM 1460 O O . ILE A 1 190 ? 34.062 -21.641 28.312 1 86.31 190 ILE A O 1
ATOM 1464 N N . PRO A 1 191 ? 36.062 -22.547 28.844 1 85 191 PRO A N 1
ATOM 1465 C CA . PRO A 1 191 ? 35.906 -23.516 27.75 1 85 191 PRO A CA 1
ATOM 1466 C C . PRO A 1 191 ? 34.781 -24.5 28 1 85 191 PRO A C 1
ATOM 1468 O O . PRO A 1 191 ? 34.594 -24.953 29.125 1 85 191 PRO A O 1
ATOM 1471 N N . VAL A 1 192 ? 33.969 -24.75 27.078 1 79.19 192 VAL A N 1
ATOM 1472 C CA . VAL A 1 192 ? 32.906 -25.734 27.125 1 79.19 192 VAL A CA 1
ATOM 1473 C C . VAL A 1 192 ? 33.25 -26.922 26.25 1 79.19 192 VAL A C 1
ATOM 1475 O O . VAL A 1 192 ? 33.469 -26.781 25.047 1 79.19 192 VAL A O 1
ATOM 1478 N N . PRO A 1 193 ? 33.312 -28.141 26.906 1 72.69 193 PRO A N 1
ATOM 1479 C CA . PRO A 1 193 ? 33.656 -29.312 26.109 1 72.69 193 PRO A CA 1
ATOM 1480 C C . PRO A 1 193 ? 32.531 -29.719 25.141 1 72.69 193 PRO A C 1
ATOM 1482 O O . PRO A 1 193 ? 31.375 -29.734 25.5 1 72.69 193 PRO A O 1
ATOM 1485 N N . VAL A 1 194 ? 32.812 -29.719 23.906 1 69.06 194 VAL A N 1
ATOM 1486 C CA . VAL A 1 194 ? 31.875 -30.172 22.891 1 69.06 194 VAL A CA 1
ATOM 1487 C C . VAL A 1 194 ? 32.156 -31.625 22.531 1 69.06 194 VAL A C 1
ATOM 1489 O O . VAL A 1 194 ? 33.281 -31.969 22.125 1 69.06 194 VAL A O 1
ATOM 1492 N N . SER A 1 195 ? 31.547 -32.719 23.25 1 61.47 195 SER A N 1
ATOM 1493 C CA . SER A 1 195 ? 31.688 -34.125 22.922 1 61.47 195 SER A CA 1
ATOM 1494 C C . SER A 1 195 ? 30.672 -34.562 21.875 1 61.47 195 SER A C 1
ATOM 1496 O O . SER A 1 195 ? 29.547 -34.031 21.828 1 61.47 195 SER A O 1
ATOM 1498 N N . PRO A 1 196 ? 30.953 -35.938 21.234 1 56.16 196 PRO A N 1
ATOM 1499 C CA . PRO A 1 196 ? 32.031 -36.5 20.469 1 56.16 196 PRO A CA 1
ATOM 1500 C C . PRO A 1 196 ? 32.562 -35.562 19.375 1 56.16 196 PRO A C 1
ATOM 1502 O O . PRO A 1 196 ? 32 -34.5 19.172 1 56.16 196 PRO A O 1
ATOM 1505 N N . ALA A 1 197 ? 33.281 -36.156 18.281 1 59.28 197 ALA A N 1
ATOM 1506 C CA . ALA A 1 197 ? 34.125 -35.562 17.234 1 59.28 197 ALA A CA 1
ATOM 1507 C C . ALA A 1 197 ? 33.281 -34.719 16.297 1 59.28 197 ALA A C 1
ATOM 1509 O O . ALA A 1 197 ? 32.281 -35.188 15.711 1 59.28 197 ALA A O 1
ATOM 1510 N N . LEU A 1 198 ? 33.281 -33.406 16.438 1 64 198 LEU A N 1
ATOM 1511 C CA . LEU A 1 198 ? 32.688 -32.406 15.531 1 64 198 LEU A CA 1
ATOM 1512 C C . LEU A 1 198 ? 33.312 -32.531 14.141 1 64 198 LEU A C 1
ATOM 1514 O O . LEU A 1 198 ? 34.438 -32.969 13.992 1 64 198 LEU A O 1
ATOM 1518 N N . PRO A 1 199 ? 32.438 -32.375 13.18 1 69.31 199 PRO A N 1
ATOM 1519 C CA . PRO A 1 199 ? 33.031 -32.312 11.844 1 69.31 199 PRO A CA 1
ATOM 1520 C C . PRO A 1 199 ? 34.188 -31.297 11.766 1 69.31 199 PRO A C 1
ATOM 1522 O O . PRO A 1 199 ? 34.281 -30.406 12.617 1 69.31 199 PRO A O 1
ATOM 1525 N N . PRO A 1 200 ? 35.125 -31.516 10.93 1 68.12 200 PRO A N 1
ATOM 1526 C CA . PRO A 1 200 ? 36.312 -30.656 10.766 1 68.12 200 PRO A CA 1
ATOM 1527 C C . PRO A 1 200 ? 35.938 -29.219 10.422 1 68.12 200 PRO A C 1
ATOM 1529 O O . PRO A 1 200 ? 36.781 -28.328 10.484 1 68.12 200 PRO A O 1
ATOM 1532 N N . GLU A 1 201 ? 34.719 -28.953 10.297 1 76.75 201 GLU A N 1
ATOM 1533 C CA . GLU A 1 201 ? 34.312 -27.594 9.945 1 76.75 201 GLU A CA 1
ATOM 1534 C C . GLU A 1 201 ? 34.156 -26.734 11.195 1 76.75 201 GLU A C 1
ATOM 1536 O O . GLU A 1 201 ? 33.75 -27.203 12.25 1 76.75 201 GLU A O 1
ATOM 1541 N N . PRO A 1 202 ? 34.562 -25.453 10.969 1 76.94 202 PRO A N 1
ATOM 1542 C CA . PRO A 1 202 ? 34.438 -24.547 12.102 1 76.94 202 PRO A CA 1
ATOM 1543 C C . PRO A 1 202 ? 32.969 -24.297 12.477 1 76.94 202 PRO A C 1
ATOM 1545 O O . PRO A 1 202 ? 32.094 -24.297 11.602 1 76.94 202 PRO A O 1
ATOM 1548 N N . ILE A 1 203 ? 32.75 -24.109 13.773 1 81.94 203 ILE A N 1
ATOM 1549 C CA . ILE A 1 203 ? 31.422 -23.75 14.258 1 81.94 203 ILE A CA 1
ATOM 1550 C C . ILE A 1 203 ? 31.125 -22.281 13.938 1 81.94 203 ILE A C 1
ATOM 1552 O O . ILE A 1 203 ? 31.906 -21.406 14.281 1 81.94 203 ILE A O 1
ATOM 1556 N N . GLU A 1 204 ? 30.062 -22.062 13.32 1 82.69 204 GLU A N 1
ATOM 1557 C CA . GLU A 1 204 ? 29.734 -20.719 12.875 1 82.69 204 GLU A CA 1
ATOM 1558 C C . GLU A 1 204 ? 28.641 -20.094 13.742 1 82.69 204 GLU A C 1
ATOM 1560 O O . GLU A 1 204 ? 28.516 -18.875 13.797 1 82.69 204 GLU A O 1
ATOM 1565 N N . SER A 1 205 ? 27.844 -20.922 14.367 1 83.94 205 SER A N 1
ATOM 1566 C CA . SER A 1 205 ? 26.781 -20.422 15.234 1 83.94 205 SER A CA 1
ATOM 1567 C C . SER A 1 205 ? 26.359 -21.469 16.266 1 83.94 205 SER A C 1
ATOM 1569 O O . SER A 1 205 ? 26.609 -22.672 16.078 1 83.94 205 SER A O 1
ATOM 1571 N N . LEU A 1 206 ? 25.734 -20.984 17.328 1 83.44 206 LEU A N 1
ATOM 1572 C CA . LEU A 1 206 ? 25.281 -21.906 18.375 1 83.44 206 LEU A CA 1
ATOM 1573 C C . LEU A 1 206 ? 24.047 -21.359 19.078 1 83.44 206 LEU A C 1
ATOM 1575 O O . LEU A 1 206 ? 23.797 -20.141 19.062 1 83.44 206 LEU A O 1
ATOM 1579 N N . ALA A 1 207 ? 23.297 -22.25 19.594 1 84.19 207 ALA A N 1
ATOM 1580 C CA . ALA A 1 207 ? 22.141 -21.906 20.422 1 84.19 207 ALA A CA 1
ATOM 1581 C C . ALA A 1 207 ? 21.969 -22.891 21.578 1 84.19 207 ALA A C 1
ATOM 1583 O O . ALA A 1 207 ? 22.203 -24.094 21.406 1 84.19 207 ALA A O 1
ATOM 1584 N N . VAL A 1 208 ? 21.609 -22.312 22.719 1 80.75 208 VAL A N 1
ATOM 1585 C CA . VAL A 1 208 ? 21.344 -23.141 23.891 1 80.75 208 VAL A CA 1
ATOM 1586 C C . VAL A 1 208 ? 19.891 -22.969 24.328 1 80.75 208 VAL A C 1
ATOM 1588 O O . VAL A 1 208 ? 19.438 -21.844 24.547 1 80.75 208 VAL A O 1
ATOM 1591 N N . GLN A 1 209 ? 19.266 -23.969 24.453 1 81.88 209 GLN A N 1
ATOM 1592 C CA . GLN A 1 209 ? 17.875 -23.922 24.875 1 81.88 209 GLN A CA 1
ATOM 1593 C C . GLN A 1 209 ? 17.75 -24.125 26.375 1 81.88 209 GLN A C 1
ATOM 1595 O O . GLN A 1 209 ? 18.688 -24.578 27.031 1 81.88 209 GLN A O 1
ATOM 1600 N N . PRO A 1 210 ? 16.547 -23.766 26.922 1 76.31 210 PRO A N 1
ATOM 1601 C CA . PRO A 1 210 ? 16.344 -23.891 28.375 1 76.31 210 PRO A CA 1
ATOM 1602 C C . PRO A 1 210 ? 16.469 -25.328 28.859 1 76.31 210 PRO A C 1
ATOM 1604 O O . PRO A 1 210 ? 16.844 -25.562 30.016 1 76.31 210 PRO A O 1
ATOM 1607 N N . ASP A 1 211 ? 16.203 -26.297 28.031 1 77.31 211 ASP A N 1
ATOM 1608 C CA . ASP A 1 211 ? 16.328 -27.688 28.438 1 77.31 211 ASP A CA 1
ATOM 1609 C C . ASP A 1 211 ? 17.781 -28.172 28.312 1 77.31 211 ASP A C 1
ATOM 1611 O O . ASP A 1 211 ? 18.047 -29.359 28.422 1 77.31 211 ASP A O 1
ATOM 1615 N N . HIS A 1 212 ? 18.734 -27.234 27.984 1 77.19 212 HIS A N 1
ATOM 1616 C CA . HIS A 1 212 ? 20.172 -27.453 27.906 1 77.19 212 HIS A CA 1
ATOM 1617 C C . HIS A 1 212 ? 20.562 -28.172 26.625 1 77.19 212 HIS A C 1
ATOM 1619 O O . HIS A 1 212 ? 21.641 -28.766 26.531 1 77.19 212 HIS A O 1
ATOM 1625 N N . THR A 1 213 ? 19.578 -28.172 25.75 1 83.56 213 THR A N 1
ATOM 1626 C CA . THR A 1 213 ? 19.938 -28.672 24.422 1 83.56 213 THR A CA 1
ATOM 1627 C C . THR A 1 213 ? 20.875 -27.703 23.719 1 83.56 213 THR A C 1
ATOM 1629 O O . THR A 1 213 ? 20.609 -26.5 23.672 1 83.56 213 THR A O 1
ATOM 1632 N N . LEU A 1 214 ? 21.984 -28.266 23.266 1 83.44 214 LEU A N 1
ATOM 1633 C CA . LEU A 1 214 ? 22.969 -27.453 22.562 1 83.44 214 LEU A CA 1
ATOM 1634 C C . LEU A 1 214 ? 22.859 -27.656 21.062 1 83.44 214 LEU A C 1
ATOM 1636 O O . LEU A 1 214 ? 22.859 -28.797 20.578 1 83.44 214 LEU A O 1
ATOM 1640 N N . TRP A 1 215 ? 22.688 -26.594 20.359 1 88.12 215 TRP A N 1
ATOM 1641 C CA . TRP A 1 215 ? 22.672 -26.609 18.891 1 88.12 215 TRP A CA 1
ATOM 1642 C C . TRP A 1 215 ? 23.938 -25.953 18.344 1 88.12 215 TRP A C 1
ATOM 1644 O O . TRP A 1 215 ? 24.297 -24.844 18.734 1 88.12 215 TRP A O 1
ATOM 1654 N N . LEU A 1 216 ? 24.609 -26.641 17.438 1 85.94 216 LEU A N 1
ATOM 1655 C CA . LEU A 1 216 ? 25.812 -26.141 16.766 1 85.94 216 LEU A CA 1
ATOM 1656 C C . LEU A 1 216 ? 25.656 -26.172 15.258 1 85.94 216 LEU A C 1
ATOM 1658 O O . LEU A 1 216 ? 25.125 -27.141 14.703 1 85.94 216 LEU A O 1
ATOM 1662 N N . ARG A 1 217 ? 26.031 -25.094 14.625 1 89.06 217 ARG A N 1
ATOM 1663 C CA . ARG A 1 217 ? 25.953 -25.016 13.172 1 89.06 217 ARG A CA 1
ATOM 1664 C C . ARG A 1 217 ? 27.344 -24.844 12.547 1 89.06 217 ARG A C 1
ATOM 1666 O O . ARG A 1 217 ? 28.125 -24.016 13 1 89.06 217 ARG A O 1
ATOM 1673 N N . THR A 1 218 ? 27.594 -25.656 11.633 1 86.94 218 THR A N 1
ATOM 1674 C CA . THR A 1 218 ? 28.734 -25.469 10.742 1 86.94 218 THR A CA 1
ATOM 1675 C C . THR A 1 218 ? 28.281 -25.016 9.359 1 86.94 218 THR A C 1
ATOM 1677 O O . THR A 1 218 ? 27.125 -24.641 9.18 1 86.94 218 THR A O 1
ATOM 1680 N N . HIS A 1 219 ? 29.203 -25.031 8.523 1 83.81 219 HIS A N 1
ATOM 1681 C CA . HIS A 1 219 ? 28.875 -24.562 7.18 1 83.81 219 HIS A CA 1
ATOM 1682 C C . HIS A 1 219 ? 27.875 -25.5 6.5 1 83.81 219 HIS A C 1
ATOM 1684 O O . HIS A 1 219 ? 26.984 -25.031 5.77 1 83.81 219 HIS A O 1
ATOM 1690 N N . THR A 1 220 ? 27.969 -26.812 6.809 1 88.5 220 THR A N 1
ATOM 1691 C CA . THR A 1 220 ? 27.141 -27.766 6.059 1 88.5 220 THR A CA 1
ATOM 1692 C C . THR A 1 220 ? 26.312 -28.625 7.004 1 88.5 220 THR A C 1
ATOM 1694 O O . THR A 1 220 ? 25.406 -29.344 6.562 1 88.5 220 THR A O 1
ATOM 1697 N N . THR A 1 221 ? 26.625 -28.516 8.289 1 90.44 221 THR A N 1
ATOM 1698 C CA . THR A 1 221 ? 25.969 -29.469 9.188 1 90.44 221 THR A CA 1
ATOM 1699 C C . THR A 1 221 ? 25.406 -28.766 10.414 1 90.44 221 THR A C 1
ATOM 1701 O O . THR A 1 221 ? 26 -27.812 10.922 1 90.44 221 THR A O 1
ATOM 1704 N N . LEU A 1 222 ? 24.281 -29.219 10.844 1 92.06 222 LEU A N 1
ATOM 1705 C CA . LEU A 1 222 ? 23.672 -28.828 12.109 1 92.06 222 LEU A CA 1
ATOM 1706 C C . LEU A 1 222 ? 23.703 -29.969 13.117 1 92.06 222 LEU A C 1
ATOM 1708 O O . LEU A 1 222 ? 23.344 -31.109 12.789 1 92.06 222 LEU A O 1
ATOM 1712 N N . ILE A 1 223 ? 24.141 -29.656 14.32 1 89.19 223 ILE A N 1
ATOM 1713 C CA . ILE A 1 223 ? 24.359 -30.688 15.328 1 89.19 223 ILE A CA 1
ATOM 1714 C C . ILE A 1 223 ? 23.516 -30.391 16.562 1 89.19 223 ILE A C 1
ATOM 1716 O O . ILE A 1 223 ? 23.516 -29.25 17.062 1 89.19 223 ILE A O 1
ATOM 1720 N N . GLN A 1 224 ? 22.781 -31.328 16.953 1 89.56 224 GLN A N 1
ATOM 1721 C CA . GLN A 1 224 ? 22.062 -31.25 18.219 1 89.56 224 GLN A CA 1
ATOM 1722 C C . GLN A 1 224 ? 22.703 -32.156 19.266 1 89.56 224 GLN A C 1
ATOM 1724 O O . GLN A 1 224 ? 22.938 -33.344 19.016 1 89.56 224 GLN A O 1
ATOM 1729 N N . GLN A 1 225 ? 23.031 -31.562 20.391 1 85.44 225 GLN A N 1
ATOM 1730 C CA . GLN A 1 225 ? 23.578 -32.312 21.5 1 85.44 225 GLN A CA 1
ATOM 1731 C C . GLN A 1 225 ? 22.641 -32.25 22.719 1 85.44 225 GLN A C 1
ATOM 1733 O O . GLN A 1 225 ? 22.406 -31.188 23.25 1 85.44 225 GLN A O 1
ATOM 1738 N N . ARG A 1 226 ? 22.094 -33.344 22.969 1 83.12 226 ARG A N 1
ATOM 1739 C CA . ARG A 1 226 ? 21.203 -33.438 24.125 1 83.12 226 ARG A CA 1
ATOM 1740 C C . ARG A 1 226 ? 21.469 -34.719 24.906 1 83.12 226 ARG A C 1
ATOM 1742 O O . ARG A 1 226 ? 21.422 -35.812 24.344 1 83.12 226 ARG A O 1
ATOM 1749 N N . ASP A 1 227 ? 21.641 -34.594 26.266 1 78.38 227 ASP A N 1
ATOM 1750 C CA . ASP A 1 227 ? 21.797 -35.719 27.188 1 78.38 227 ASP A CA 1
ATOM 1751 C C . ASP A 1 227 ? 22.828 -36.719 26.672 1 78.38 227 ASP A C 1
ATOM 1753 O O . ASP A 1 227 ? 22.594 -37.938 26.688 1 78.38 227 ASP A O 1
ATOM 1757 N N . GLY A 1 228 ? 23.812 -36.25 26.094 1 72.81 228 GLY A N 1
ATOM 1758 C CA . GLY A 1 228 ? 24.906 -37.094 25.625 1 72.81 228 GLY A CA 1
ATOM 1759 C C . GLY A 1 228 ? 24.703 -37.625 24.234 1 72.81 228 GLY A C 1
ATOM 1760 O O . GLY A 1 228 ? 25.562 -38.344 23.703 1 72.81 228 GLY A O 1
ATOM 1761 N N . ARG A 1 229 ? 23.594 -37.469 23.703 1 83.62 229 ARG A N 1
ATOM 1762 C CA . ARG A 1 229 ? 23.312 -37.906 22.344 1 83.62 229 ARG A CA 1
ATOM 1763 C C . ARG A 1 229 ? 23.469 -36.75 21.344 1 83.62 229 ARG A C 1
ATOM 1765 O O . ARG A 1 229 ? 23.234 -35.594 21.688 1 83.62 229 ARG A O 1
ATOM 1772 N N . GLN A 1 230 ? 23.969 -37.25 20.031 1 85.12 230 GLN A N 1
ATOM 1773 C CA . GLN A 1 230 ? 24.172 -36.25 18.969 1 85.12 230 GLN A CA 1
ATOM 1774 C C . GLN A 1 230 ? 23.375 -36.625 17.719 1 85.12 230 GLN A C 1
ATOM 1776 O O . GLN A 1 230 ? 23.297 -37.781 17.344 1 85.12 230 GLN A O 1
ATOM 1781 N N . HIS A 1 231 ? 22.641 -35.75 17.25 1 87.12 231 HIS A N 1
ATOM 1782 C CA . HIS A 1 231 ? 21.953 -35.906 15.977 1 87.12 231 HIS A CA 1
ATOM 1783 C C . HIS A 1 231 ? 22.453 -34.875 14.969 1 87.12 231 HIS A C 1
ATOM 1785 O O . HIS A 1 231 ? 22.672 -33.688 15.312 1 87.12 231 HIS A O 1
ATOM 1791 N N . LEU A 1 232 ? 22.656 -35.344 13.711 1 88.44 232 LEU A N 1
ATOM 1792 C CA . LEU A 1 232 ? 23.219 -34.469 12.688 1 88.44 232 LEU A CA 1
ATOM 1793 C C . LEU A 1 232 ? 22.266 -34.344 11.5 1 88.44 232 LEU A C 1
ATOM 1795 O O . LEU A 1 232 ? 21.641 -35.312 11.094 1 88.44 232 LEU A O 1
ATOM 1799 N N . TRP A 1 233 ? 22.094 -33.156 10.992 1 91.25 233 TRP A N 1
ATOM 1800 C CA . TRP A 1 233 ? 21.453 -32.875 9.719 1 91.25 233 TRP A CA 1
ATOM 1801 C C . TRP A 1 233 ? 22.422 -32.188 8.75 1 91.25 233 TRP A C 1
ATOM 1803 O O . TRP A 1 233 ? 23 -31.156 9.078 1 91.25 233 TRP A O 1
ATOM 1813 N N . THR A 1 234 ? 22.547 -32.688 7.535 1 90.5 234 THR A N 1
ATOM 1814 C CA . THR A 1 234 ? 23.531 -32.156 6.582 1 90.5 234 THR A CA 1
ATOM 1815 C C . THR A 1 234 ? 22.828 -31.578 5.355 1 90.5 234 THR A C 1
ATOM 1817 O O . THR A 1 234 ? 21.891 -32.188 4.824 1 90.5 234 THR A O 1
ATOM 1820 N N . ALA A 1 235 ? 23.312 -30.531 4.965 1 90.12 235 ALA A N 1
ATOM 1821 C CA . ALA A 1 235 ? 22.812 -29.906 3.744 1 90.12 235 ALA A CA 1
ATOM 1822 C C . ALA A 1 235 ? 23.094 -30.781 2.523 1 90.12 235 ALA A C 1
ATOM 1824 O O . ALA A 1 235 ? 24.203 -31.281 2.369 1 90.12 235 ALA A O 1
ATOM 1825 N N . GLY A 1 236 ? 22.141 -30.922 1.566 1 83.75 236 GLY A N 1
ATOM 1826 C CA . GLY A 1 236 ? 22.297 -31.734 0.375 1 83.75 236 GLY A CA 1
ATOM 1827 C C . GLY A 1 236 ? 21.828 -33.156 0.571 1 83.75 236 GLY A C 1
ATOM 1828 O O . GLY A 1 236 ? 21.688 -33.906 -0.398 1 83.75 236 GLY A O 1
ATOM 1829 N N . ARG A 1 237 ? 21.609 -33.5 1.823 1 90 237 ARG A N 1
ATOM 1830 C CA . ARG A 1 237 ? 21.094 -34.844 2.129 1 90 237 ARG A CA 1
ATOM 1831 C C . ARG A 1 237 ? 19.703 -34.75 2.773 1 90 237 ARG A C 1
ATOM 1833 O O . ARG A 1 237 ? 18.688 -34.75 2.076 1 90 237 ARG A O 1
ATOM 1840 N N . GLU A 1 238 ? 19.797 -34.406 4.141 1 89.25 238 GLU A N 1
ATOM 1841 C CA . GLU A 1 238 ? 18.516 -34.25 4.828 1 89.25 238 GLU A CA 1
ATOM 1842 C C . GLU A 1 238 ? 17.906 -32.875 4.59 1 89.25 238 GLU A C 1
ATOM 1844 O O . GLU A 1 238 ? 16.688 -32.719 4.625 1 89.25 238 GLU A O 1
ATOM 1849 N N . LEU A 1 239 ? 18.797 -31.969 4.418 1 91.5 239 LEU A N 1
ATOM 1850 C CA . LEU A 1 239 ? 18.375 -30.594 4.219 1 91.5 239 LEU A CA 1
ATOM 1851 C C . LEU A 1 239 ? 18.625 -30.141 2.787 1 91.5 239 LEU A C 1
ATOM 1853 O O . LEU A 1 239 ? 19.562 -30.625 2.141 1 91.5 239 LEU A O 1
ATOM 1857 N N . PRO A 1 240 ? 17.797 -29.266 2.342 1 88 240 PRO A N 1
ATOM 1858 C CA . PRO A 1 240 ? 18.031 -28.75 0.991 1 88 240 PRO A CA 1
ATOM 1859 C C . PRO A 1 240 ? 19.266 -27.844 0.916 1 88 240 PRO A C 1
ATOM 1861 O O . PRO A 1 240 ? 19.703 -27.312 1.936 1 88 240 PRO A O 1
ATOM 1864 N N . GLY A 1 241 ? 19.844 -27.812 -0.28 1 82.94 241 GLY A N 1
ATOM 1865 C CA . GLY A 1 241 ? 20.938 -26.891 -0.516 1 82.94 241 GLY A CA 1
ATOM 1866 C C . GLY A 1 241 ? 22.297 -27.5 -0.23 1 82.94 241 GLY A C 1
ATOM 1867 O O . GLY A 1 241 ? 22.438 -28.719 -0.151 1 82.94 241 GLY A O 1
ATOM 1868 N N . THR A 1 242 ? 23.312 -26.578 -0.114 1 79.12 242 THR A N 1
ATOM 1869 C CA . THR A 1 242 ? 24.688 -27.016 0.08 1 79.12 242 THR A CA 1
ATOM 1870 C C . THR A 1 242 ? 25.281 -26.406 1.349 1 79.12 242 THR A C 1
ATOM 1872 O O . THR A 1 242 ? 26.359 -26.812 1.795 1 79.12 242 THR A O 1
ATOM 1875 N N . ARG A 1 243 ? 24.578 -25.531 1.841 1 85 243 ARG A N 1
ATOM 1876 C CA . ARG A 1 243 ? 25.094 -24.891 3.055 1 85 243 ARG A CA 1
ATOM 1877 C C . ARG A 1 243 ? 23.938 -24.469 3.967 1 85 243 ARG A C 1
ATOM 1879 O O . ARG A 1 243 ? 22.828 -24.219 3.502 1 85 243 ARG A O 1
ATOM 1886 N N . ILE A 1 244 ? 24.281 -24.359 5.254 1 92.31 244 ILE A N 1
ATOM 1887 C CA . ILE A 1 244 ? 23.344 -23.875 6.27 1 92.31 244 ILE A CA 1
ATOM 1888 C C . ILE A 1 244 ? 23.734 -22.469 6.695 1 92.31 244 ILE A C 1
ATOM 1890 O O . ILE A 1 244 ? 24.859 -22.219 7.121 1 92.31 244 ILE A O 1
ATOM 1894 N N . GLU A 1 245 ? 22.766 -21.609 6.527 1 91.75 245 GLU A N 1
ATOM 1895 C CA . GLU A 1 245 ? 23.078 -20.188 6.746 1 91.75 245 GLU A CA 1
ATOM 1896 C C . GLU A 1 245 ? 22.609 -19.734 8.125 1 91.75 245 GLU A C 1
ATOM 1898 O O . GLU A 1 245 ? 23.234 -18.875 8.742 1 91.75 245 GLU A O 1
ATOM 1903 N N . ALA A 1 246 ? 21.484 -20.266 8.516 1 93.62 246 ALA A N 1
ATOM 1904 C CA . ALA A 1 246 ? 20.922 -19.844 9.789 1 93.62 246 ALA A CA 1
ATOM 1905 C C . ALA A 1 246 ? 20.047 -20.922 10.398 1 93.62 246 ALA A C 1
ATOM 1907 O O . ALA A 1 246 ? 19.578 -21.828 9.695 1 93.62 246 ALA A O 1
ATOM 1908 N N . PHE A 1 247 ? 19.891 -20.844 11.688 1 93.44 247 PHE A N 1
ATOM 1909 C CA . PHE A 1 247 ? 18.938 -21.688 12.391 1 93.44 247 PHE A CA 1
ATOM 1910 C C . PHE A 1 247 ? 18.375 -20.984 13.625 1 93.44 247 PHE A C 1
ATOM 1912 O O . PHE A 1 247 ? 19 -20.062 14.148 1 93.44 247 PHE A O 1
ATOM 1919 N N . LEU A 1 248 ? 17.172 -21.344 14.016 1 92.88 248 LEU A N 1
ATOM 1920 C CA . LEU A 1 248 ? 16.516 -20.719 15.164 1 92.88 248 LEU A CA 1
ATOM 1921 C C . LEU A 1 248 ? 15.516 -21.672 15.805 1 92.88 248 LEU A C 1
ATOM 1923 O O . LEU A 1 248 ? 14.523 -22.047 15.172 1 92.88 248 LEU A O 1
ATOM 1927 N N . PRO A 1 249 ? 15.836 -22.125 16.938 1 90 249 PRO A N 1
ATOM 1928 C CA . PRO A 1 249 ? 14.766 -22.766 17.703 1 90 249 PRO A CA 1
ATOM 1929 C C . PRO A 1 249 ? 13.766 -21.766 18.281 1 90 249 PRO A C 1
ATOM 1931 O O . PRO A 1 249 ? 14.148 -20.844 19.016 1 90 249 PRO A O 1
ATOM 1934 N N . ASP A 1 250 ? 12.484 -21.969 17.953 1 87.88 250 ASP A N 1
ATOM 1935 C CA . ASP A 1 250 ? 11.5 -20.984 18.391 1 87.88 250 ASP A CA 1
ATOM 1936 C C . ASP A 1 250 ? 10.891 -21.391 19.734 1 87.88 250 ASP A C 1
ATOM 1938 O O . ASP A 1 250 ? 11.289 -22.391 20.328 1 87.88 250 ASP A O 1
ATOM 1942 N N . SER A 1 251 ? 9.992 -20.547 20.266 1 84.75 251 SER A N 1
ATOM 1943 C CA . SER A 1 251 ? 9.391 -20.719 21.578 1 84.75 251 SER A CA 1
ATOM 1944 C C . SER A 1 251 ? 8.359 -21.844 21.562 1 84.75 251 SER A C 1
ATOM 1946 O O . SER A 1 251 ? 7.961 -22.344 22.625 1 84.75 251 SER A O 1
ATOM 1948 N N . ARG A 1 252 ? 7.996 -22.328 20.406 1 82.31 252 ARG A N 1
ATOM 1949 C CA . ARG A 1 252 ? 7.008 -23.391 20.312 1 82.31 252 ARG A CA 1
ATOM 1950 C C . ARG A 1 252 ? 7.668 -24.719 19.953 1 82.31 252 ARG A C 1
ATOM 1952 O O . ARG A 1 252 ? 7.012 -25.641 19.453 1 82.31 252 ARG A O 1
ATOM 1959 N N . ASN A 1 253 ? 8.953 -24.781 20.016 1 83.62 253 ASN A N 1
ATOM 1960 C CA . ASN A 1 253 ? 9.766 -25.984 19.828 1 83.62 253 ASN A CA 1
ATOM 1961 C C . ASN A 1 253 ? 9.867 -26.359 18.344 1 83.62 253 ASN A C 1
ATOM 1963 O O . ASN A 1 253 ? 9.906 -27.547 18.016 1 83.62 253 ASN A O 1
ATOM 1967 N N . THR A 1 254 ? 9.664 -25.453 17.562 1 89.19 254 THR A N 1
ATOM 1968 C CA . THR A 1 254 ? 9.969 -25.625 16.156 1 89.19 254 THR A CA 1
ATOM 1969 C C . THR A 1 254 ? 11.375 -25.125 15.836 1 89.19 254 THR A C 1
ATOM 1971 O O . THR A 1 254 ? 11.766 -24.031 16.25 1 89.19 254 THR A O 1
ATOM 1974 N N . LEU A 1 255 ? 12.125 -25.969 15.219 1 92.12 255 LEU A N 1
ATOM 1975 C CA . LEU A 1 255 ? 13.453 -25.547 14.773 1 92.12 255 LEU A CA 1
ATOM 1976 C C . LEU A 1 255 ? 13.414 -25.094 13.312 1 92.12 255 LEU A C 1
ATOM 1978 O O . LEU A 1 255 ? 13.039 -25.875 12.43 1 92.12 255 LEU A O 1
ATOM 1982 N N . TRP A 1 256 ? 13.758 -23.922 13.148 1 94.62 256 TRP A N 1
ATOM 1983 C CA . TRP A 1 256 ? 13.828 -23.344 11.805 1 94.62 256 TRP A CA 1
ATOM 1984 C C . TRP A 1 256 ? 15.258 -23.375 11.273 1 94.62 256 TRP A C 1
ATOM 1986 O O . TRP A 1 256 ? 16.188 -22.938 11.961 1 94.62 256 TRP A O 1
ATOM 1996 N N . ILE A 1 257 ? 15.414 -23.891 10.086 1 95.31 257 ILE A N 1
ATOM 1997 C CA . ILE A 1 257 ? 16.734 -23.969 9.477 1 95.31 257 ILE A CA 1
ATOM 1998 C C . ILE A 1 257 ? 16.734 -23.266 8.125 1 95.31 257 ILE A C 1
ATOM 2000 O O . ILE A 1 257 ? 15.969 -23.625 7.23 1 95.31 257 ILE A O 1
ATOM 2004 N N . GLY A 1 258 ? 17.562 -22.281 8.055 1 95.44 258 GLY A N 1
ATOM 2005 C CA . GLY A 1 258 ? 17.734 -21.594 6.793 1 95.44 258 GLY A CA 1
ATOM 2006 C C . GLY A 1 258 ? 18.938 -22.078 5.996 1 95.44 258 GLY A C 1
ATOM 2007 O O . GLY A 1 258 ? 20.047 -22.125 6.516 1 95.44 258 GLY A O 1
ATOM 2008 N N . THR A 1 259 ? 18.672 -22.484 4.773 1 93.19 259 THR A N 1
ATOM 2009 C CA . THR A 1 259 ? 19.734 -22.906 3.873 1 93.19 259 THR A CA 1
ATOM 2010 C C . THR A 1 259 ? 19.859 -21.953 2.684 1 93.19 259 THR A C 1
ATOM 2012 O O . THR A 1 259 ? 19.203 -20.922 2.648 1 93.19 259 THR A O 1
ATOM 2015 N N . ASN A 1 260 ? 20.75 -22.297 1.763 1 87 260 ASN A N 1
ATOM 2016 C CA . ASN A 1 260 ? 20.875 -21.484 0.563 1 87 260 ASN A CA 1
ATOM 2017 C C . ASN A 1 260 ? 19.797 -21.812 -0.467 1 87 260 ASN A C 1
ATOM 2019 O O . ASN A 1 260 ? 19.719 -21.172 -1.515 1 87 260 ASN A O 1
ATOM 2023 N N . LYS A 1 261 ? 18.922 -22.812 -0.122 1 86.25 261 LYS A N 1
ATOM 2024 C CA . LYS A 1 261 ? 17.828 -23.172 -1.025 1 86.25 261 LYS A CA 1
ATOM 2025 C C . LYS A 1 261 ? 16.5 -23.219 -0.282 1 86.25 261 LYS A C 1
ATOM 2027 O O . LYS A 1 261 ? 15.711 -24.141 -0.488 1 86.25 261 LYS A O 1
ATOM 2032 N N . GLY A 1 262 ? 16.453 -22.406 0.677 1 90.69 262 GLY A N 1
ATOM 2033 C CA . GLY A 1 262 ? 15.133 -22.297 1.272 1 90.69 262 GLY A CA 1
ATOM 2034 C C . GLY A 1 262 ? 15.141 -22.453 2.781 1 90.69 262 GLY A C 1
ATOM 2035 O O . GLY A 1 262 ? 16.203 -22.562 3.393 1 90.69 262 GLY A O 1
ATOM 2036 N N . LEU A 1 263 ? 13.945 -22.391 3.383 1 94.5 263 LEU A N 1
ATOM 2037 C CA . LEU A 1 263 ? 13.703 -22.531 4.816 1 94.5 263 LEU A CA 1
ATOM 2038 C C . LEU A 1 263 ? 13.008 -23.859 5.117 1 94.5 263 LEU A C 1
ATOM 2040 O O . LEU A 1 263 ? 12.102 -24.281 4.391 1 94.5 263 LEU A O 1
ATOM 2044 N N . VAL A 1 264 ? 13.484 -24.5 6.164 1 94.56 264 VAL A N 1
ATOM 2045 C CA . VAL A 1 264 ? 12.922 -25.781 6.57 1 94.56 264 VAL A CA 1
ATOM 2046 C C . VAL A 1 264 ? 12.547 -25.734 8.047 1 94.56 264 VAL A C 1
ATOM 2048 O O . VAL A 1 264 ? 13.25 -25.125 8.859 1 94.56 264 VAL A O 1
ATOM 2051 N N . ALA A 1 265 ? 11.438 -26.375 8.32 1 93.38 265 ALA A N 1
ATOM 2052 C CA . ALA A 1 265 ? 10.984 -26.5 9.703 1 93.38 265 ALA A CA 1
ATOM 2053 C C . ALA A 1 265 ? 11.062 -27.938 10.195 1 93.38 265 ALA A C 1
ATOM 2055 O O . ALA A 1 265 ? 10.766 -28.875 9.445 1 93.38 265 ALA A O 1
ATOM 2056 N N . LEU A 1 266 ? 11.578 -28.031 11.43 1 90.44 266 LEU A N 1
ATOM 2057 C CA . LEU A 1 266 ? 11.695 -29.328 12.078 1 90.44 266 LEU A CA 1
ATOM 2058 C C . LEU A 1 266 ? 11.18 -29.266 13.516 1 90.44 266 LEU A C 1
ATOM 2060 O O . LEU A 1 266 ? 11.25 -28.219 14.164 1 90.44 266 LEU A O 1
ATOM 2064 N N . ASP A 1 267 ? 10.602 -30.391 13.906 1 86.38 267 ASP A N 1
ATOM 2065 C CA . ASP A 1 267 ? 10.242 -30.484 15.32 1 86.38 267 ASP A CA 1
ATOM 2066 C C . ASP A 1 267 ? 11.484 -30.703 16.188 1 86.38 267 ASP A C 1
ATOM 2068 O O . ASP A 1 267 ? 12.141 -31.75 16.078 1 86.38 267 ASP A O 1
ATOM 2072 N N . ALA A 1 268 ? 11.727 -29.766 17.031 1 81.12 268 ALA A N 1
ATOM 2073 C CA . ALA A 1 268 ? 12.938 -29.797 17.844 1 81.12 268 ALA A CA 1
ATOM 2074 C C . ALA A 1 268 ? 12.867 -30.906 18.891 1 81.12 268 ALA A C 1
ATOM 2076 O O . ALA A 1 268 ? 13.906 -31.375 19.375 1 81.12 268 ALA A O 1
ATOM 2077 N N . ALA A 1 269 ? 11.664 -31.281 19.203 1 77.94 269 ALA A N 1
ATOM 2078 C CA . ALA A 1 269 ? 11.484 -32.281 20.25 1 77.94 269 ALA A CA 1
ATOM 2079 C C . ALA A 1 269 ? 11.641 -33.688 19.688 1 77.94 269 ALA A C 1
ATOM 2081 O O . ALA A 1 269 ? 11.984 -34.625 20.406 1 77.94 269 ALA A O 1
ATOM 2082 N N . ASN A 1 270 ? 11.391 -33.781 18.312 1 81.5 270 ASN A N 1
ATOM 2083 C CA . ASN A 1 270 ? 11.5 -35.094 17.656 1 81.5 270 ASN A CA 1
ATOM 2084 C C . ASN A 1 270 ? 12.539 -35.062 16.531 1 81.5 270 ASN A C 1
ATOM 2086 O O . ASN A 1 270 ? 12.219 -34.75 15.391 1 81.5 270 ASN A O 1
ATOM 2090 N N . PRO A 1 271 ? 13.727 -35.594 16.906 1 74.88 271 PRO A N 1
ATOM 2091 C CA . PRO A 1 271 ? 14.797 -35.531 15.906 1 74.88 271 PRO A CA 1
ATOM 2092 C C . PRO A 1 271 ? 14.516 -36.406 14.68 1 74.88 271 PRO A C 1
ATOM 2094 O O . PRO A 1 271 ? 15.141 -36.219 13.633 1 74.88 271 PRO A O 1
ATOM 2097 N N . GLN A 1 272 ? 13.516 -37.312 14.766 1 77.19 272 GLN A N 1
ATOM 2098 C CA . GLN A 1 272 ? 13.227 -38.188 13.641 1 77.19 272 GLN A CA 1
ATOM 2099 C C . GLN A 1 272 ? 12.172 -37.562 12.727 1 77.19 272 GLN A C 1
ATOM 2101 O O . GLN A 1 272 ? 11.859 -38.125 11.664 1 77.19 272 GLN A O 1
ATOM 2106 N N . SER A 1 273 ? 11.875 -36.375 13.133 1 82.19 273 SER A N 1
ATOM 2107 C CA . SER A 1 273 ? 10.875 -35.719 12.305 1 82.19 273 SER A CA 1
ATOM 2108 C C . SER A 1 273 ? 11.469 -35.281 10.961 1 82.19 273 SER A C 1
ATOM 2110 O O . SER A 1 273 ? 12.648 -34.938 10.875 1 82.19 273 SER A O 1
ATOM 2112 N N . LEU A 1 274 ? 10.695 -35.469 9.867 1 85.31 274 LEU A N 1
ATOM 2113 C CA . LEU A 1 274 ? 11.141 -35.062 8.539 1 85.31 274 LEU A CA 1
ATOM 2114 C C . LEU A 1 274 ? 11.086 -33.562 8.367 1 85.31 274 LEU A C 1
ATOM 2116 O O . LEU A 1 274 ? 10.094 -32.938 8.734 1 85.31 274 LEU A O 1
ATOM 2120 N N . PRO A 1 275 ? 12.234 -33.031 7.867 1 88.25 275 PRO A N 1
ATOM 2121 C CA . PRO A 1 275 ? 12.227 -31.594 7.598 1 88.25 275 PRO A CA 1
ATOM 2122 C C . PRO A 1 275 ? 11.156 -31.188 6.59 1 88.25 275 PRO A C 1
ATOM 2124 O O . PRO A 1 275 ? 10.984 -31.844 5.562 1 88.25 275 PRO A O 1
ATOM 2127 N N . GLN A 1 276 ? 10.367 -30.172 6.906 1 89.31 276 GLN A N 1
ATOM 2128 C CA . GLN A 1 276 ? 9.305 -29.672 6.043 1 89.31 276 GLN A CA 1
ATOM 2129 C C . GLN A 1 276 ? 9.703 -28.344 5.402 1 89.31 276 GLN A C 1
ATOM 2131 O O . GLN A 1 276 ? 9.852 -27.328 6.094 1 89.31 276 GLN A O 1
ATOM 2136 N N . PRO A 1 277 ? 9.852 -28.328 4.102 1 90.62 277 PRO A N 1
ATOM 2137 C CA . PRO A 1 277 ? 10.188 -27.062 3.445 1 90.62 277 PRO A CA 1
ATOM 2138 C C . PRO A 1 277 ? 9.023 -26.078 3.436 1 90.62 277 PRO A C 1
ATOM 2140 O O . PRO A 1 277 ? 7.863 -26.484 3.385 1 90.62 277 PRO A O 1
ATOM 2143 N N . ILE A 1 278 ? 9.328 -24.859 3.508 1 91.25 278 ILE A N 1
ATOM 2144 C CA . ILE A 1 278 ? 8.336 -23.797 3.391 1 91.25 278 ILE A CA 1
ATOM 2145 C C . ILE A 1 278 ? 8.273 -23.312 1.944 1 91.25 278 ILE A C 1
ATOM 2147 O O . ILE A 1 278 ? 9.18 -22.625 1.47 1 91.25 278 ILE A O 1
ATOM 2151 N N . PRO A 1 279 ? 7.242 -23.531 1.309 1 83.44 279 PRO A N 1
ATOM 2152 C CA . PRO A 1 279 ? 7.168 -23.281 -0.132 1 83.44 279 PRO A CA 1
ATOM 2153 C C . PRO A 1 279 ? 7.387 -21.812 -0.484 1 83.44 279 PRO A C 1
ATOM 2155 O O . PRO A 1 279 ? 8 -21.5 -1.508 1 83.44 279 PRO A O 1
ATOM 2158 N N . ALA A 1 280 ? 6.957 -20.953 0.297 1 83.19 280 ALA A N 1
ATOM 2159 C CA . ALA A 1 280 ? 7.047 -19.531 0.001 1 83.19 280 ALA A CA 1
ATOM 2160 C C . ALA A 1 280 ? 8.5 -19.078 -0.107 1 83.19 280 ALA A C 1
ATOM 2162 O O . ALA A 1 280 ? 8.797 -18.031 -0.69 1 83.19 280 ALA A O 1
ATOM 2163 N N . LEU A 1 281 ? 9.453 -19.875 0.417 1 88.62 281 LEU A N 1
ATOM 2164 C CA . LEU A 1 281 ? 10.852 -19.453 0.469 1 88.62 281 LEU A CA 1
ATOM 2165 C C . LEU A 1 281 ? 11.75 -20.469 -0.223 1 88.62 281 LEU A C 1
ATOM 2167 O O . LEU A 1 281 ? 12.953 -20.531 0.04 1 88.62 281 LEU A O 1
ATOM 2171 N N . ASN A 1 282 ? 11.273 -21.297 -1.075 1 80.06 282 ASN A N 1
ATOM 2172 C CA . ASN A 1 282 ? 12.023 -22.406 -1.669 1 80.06 282 ASN A CA 1
ATOM 2173 C C . ASN A 1 282 ? 13.219 -21.906 -2.471 1 80.06 282 ASN A C 1
ATOM 2175 O O . ASN A 1 282 ? 14.25 -22.578 -2.537 1 80.06 282 ASN A O 1
ATOM 2179 N N . ALA A 1 283 ? 13.219 -20.812 -3.037 1 75.06 283 ALA A N 1
ATOM 2180 C CA . ALA A 1 283 ? 14.32 -20.406 -3.906 1 75.06 283 ALA A CA 1
ATOM 2181 C C . ALA A 1 283 ? 15.125 -19.281 -3.271 1 75.06 283 ALA A C 1
ATOM 2183 O O . ALA A 1 283 ? 16.047 -18.75 -3.891 1 75.06 283 ALA A O 1
ATOM 2184 N N . SER A 1 284 ? 14.945 -19.203 -1.964 1 83 284 SER A N 1
ATOM 2185 C CA . SER A 1 284 ? 15.617 -18.078 -1.33 1 83 284 SER A CA 1
ATOM 2186 C C . SER A 1 284 ? 16.75 -18.547 -0.423 1 83 284 SER A C 1
ATOM 2188 O O . SER A 1 284 ? 16.641 -19.594 0.227 1 83 284 SER A O 1
ATOM 2190 N N . SER A 1 285 ? 17.859 -17.875 -0.524 1 89.31 285 SER A N 1
ATOM 2191 C CA . SER A 1 285 ? 18.922 -18.094 0.454 1 89.31 285 SER A CA 1
ATOM 2192 C C . SER A 1 285 ? 18.625 -17.359 1.757 1 89.31 285 SER A C 1
ATOM 2194 O O . SER A 1 285 ? 18.625 -16.125 1.789 1 89.31 285 SER A O 1
ATOM 2196 N N . VAL A 1 286 ? 18.484 -18.109 2.822 1 94.81 286 VAL A N 1
ATOM 2197 C CA . VAL A 1 286 ? 18.062 -17.531 4.098 1 94.81 286 VAL A CA 1
ATOM 2198 C C . VAL A 1 286 ? 19.297 -17.156 4.922 1 94.81 286 VAL A C 1
ATOM 2200 O O . VAL A 1 286 ? 20.078 -18.031 5.328 1 94.81 286 VAL A O 1
ATOM 2203 N N . LEU A 1 287 ? 19.406 -15.836 5.242 1 94 287 LEU A N 1
ATOM 2204 C CA . LEU A 1 287 ? 20.594 -15.336 5.93 1 94 287 LEU A CA 1
ATOM 2205 C C . LEU A 1 287 ? 20.344 -15.219 7.43 1 94 287 LEU A C 1
ATOM 2207 O O . LEU A 1 287 ? 21.266 -15.359 8.234 1 94 287 LEU A O 1
ATOM 2211 N N . SER A 1 288 ? 19.172 -14.883 7.734 1 95.69 288 SER A N 1
ATOM 2212 C CA . SER A 1 288 ? 18.922 -14.617 9.148 1 95.69 288 SER A CA 1
ATOM 2213 C C . SER A 1 288 ? 17.5 -15.023 9.531 1 95.69 288 SER A C 1
ATOM 2215 O O . SER A 1 288 ? 16.594 -15.039 8.688 1 95.69 288 SER A O 1
ATOM 2217 N N . LEU A 1 289 ? 17.375 -15.398 10.781 1 96.25 289 LEU A N 1
ATOM 2218 C CA . LEU A 1 289 ? 16.094 -15.766 11.391 1 96.25 289 LEU A CA 1
ATOM 2219 C C . LEU A 1 289 ? 15.906 -15.062 12.727 1 96.25 289 LEU A C 1
ATOM 2221 O O . LEU A 1 289 ? 16.859 -14.898 13.492 1 96.25 289 LEU A O 1
ATOM 2225 N N . PHE A 1 290 ? 14.68 -14.656 12.945 1 95.75 290 PHE A N 1
ATOM 2226 C CA . PHE A 1 290 ? 14.391 -13.969 14.195 1 95.75 290 PHE A CA 1
ATOM 2227 C C . PHE A 1 290 ? 12.93 -14.164 14.594 1 95.75 290 PHE A C 1
ATOM 2229 O O . PHE A 1 290 ? 12.039 -14.125 13.742 1 95.75 290 PHE A O 1
ATOM 2236 N N . GLU A 1 291 ? 12.703 -14.477 15.836 1 95.56 291 GLU A N 1
ATOM 2237 C CA . GLU A 1 291 ? 11.352 -14.531 16.375 1 95.56 291 GLU A CA 1
ATOM 2238 C C . GLU A 1 291 ? 11.031 -13.289 17.203 1 95.56 291 GLU A C 1
ATOM 2240 O O . GLU A 1 291 ? 11.734 -12.992 18.188 1 95.56 291 GLU A O 1
ATOM 2245 N N . ASP A 1 292 ? 9.969 -12.641 16.859 1 95.44 292 ASP A N 1
ATOM 2246 C CA . ASP A 1 292 ? 9.641 -11.422 17.578 1 95.44 292 ASP A CA 1
ATOM 2247 C C . ASP A 1 292 ? 8.844 -11.727 18.844 1 95.44 292 ASP A C 1
ATOM 2249 O O . ASP A 1 292 ? 8.57 -12.891 19.141 1 95.44 292 ASP A O 1
ATOM 2253 N N . ARG A 1 293 ? 8.492 -10.695 19.641 1 93.94 293 ARG A N 1
ATOM 2254 C CA . ARG A 1 293 ? 7.832 -10.844 20.938 1 93.94 293 ARG A CA 1
ATOM 2255 C C . ARG A 1 293 ? 6.418 -11.391 20.766 1 93.94 293 ARG A C 1
ATOM 2257 O O . ARG A 1 293 ? 5.879 -12.023 21.672 1 93.94 293 ARG A O 1
ATOM 2264 N N . GLU A 1 294 ? 5.844 -11.148 19.594 1 92.69 294 GLU A N 1
ATOM 2265 C CA . GLU A 1 294 ? 4.512 -11.664 19.297 1 92.69 294 GLU A CA 1
ATOM 2266 C C . GLU A 1 294 ? 4.586 -13.07 18.703 1 92.69 294 GLU A C 1
ATOM 2268 O O . GLU A 1 294 ? 3.564 -13.633 18.297 1 92.69 294 GLU A O 1
ATOM 2273 N N . ARG A 1 295 ? 5.797 -13.578 18.562 1 91.75 295 ARG A N 1
ATOM 2274 C CA . ARG A 1 295 ? 6.098 -14.945 18.141 1 91.75 295 ARG A CA 1
ATOM 2275 C C . ARG A 1 295 ? 5.926 -15.102 16.641 1 91.75 295 ARG A C 1
ATOM 2277 O O . ARG A 1 295 ? 5.535 -16.172 16.156 1 91.75 295 ARG A O 1
ATOM 2284 N N . ASN A 1 296 ? 6.051 -14.07 15.922 1 93.69 296 ASN A N 1
ATOM 2285 C CA . ASN A 1 296 ? 6.172 -14.148 14.469 1 93.69 296 ASN A CA 1
ATOM 2286 C C . ASN A 1 296 ? 7.602 -14.484 14.047 1 93.69 296 ASN A C 1
ATOM 2288 O O . ASN A 1 296 ? 8.562 -14.07 14.703 1 93.69 296 ASN A O 1
ATOM 2292 N N . LEU A 1 297 ? 7.75 -15.211 13.016 1 95.88 297 LEU A N 1
ATOM 2293 C CA . LEU A 1 297 ? 9.086 -15.547 12.531 1 95.88 297 LEU A CA 1
ATOM 2294 C C . LEU A 1 297 ? 9.492 -14.625 11.391 1 95.88 297 LEU A C 1
ATOM 2296 O O . LEU A 1 297 ? 8.812 -14.547 10.367 1 95.88 297 LEU A O 1
ATOM 2300 N N . TRP A 1 298 ? 10.523 -13.961 11.609 1 97.31 298 TRP A N 1
ATOM 2301 C CA . TRP A 1 298 ? 11.109 -13.102 10.586 1 97.31 298 TRP A CA 1
ATOM 2302 C C . TRP A 1 298 ? 12.25 -13.812 9.867 1 97.31 298 TRP A C 1
ATOM 2304 O O . TRP A 1 298 ? 13.039 -14.516 10.492 1 97.31 298 TRP A O 1
ATOM 2314 N N . VAL A 1 299 ? 12.266 -13.633 8.562 1 97.31 299 VAL A N 1
ATOM 2315 C CA . VAL A 1 299 ? 13.281 -14.281 7.734 1 97.31 299 VAL A CA 1
ATOM 2316 C C . VAL A 1 299 ? 13.984 -13.234 6.863 1 97.31 299 VAL A C 1
ATOM 2318 O O . VAL A 1 299 ? 13.328 -12.523 6.098 1 97.31 299 VAL A O 1
ATOM 2321 N N . GLY A 1 300 ? 15.258 -13.125 7.023 1 97 300 GLY A N 1
ATOM 2322 C CA . GLY A 1 300 ? 16.078 -12.312 6.133 1 97 300 GLY A CA 1
ATOM 2323 C C . GLY A 1 300 ? 16.75 -13.125 5.043 1 97 300 GLY A C 1
ATOM 2324 O O . GLY A 1 300 ? 17.344 -14.172 5.316 1 97 300 GLY A O 1
ATOM 2325 N N . THR A 1 301 ? 16.641 -12.617 3.84 1 93.94 301 THR A N 1
ATOM 2326 C CA . THR A 1 301 ? 17.203 -13.367 2.719 1 93.94 301 THR A CA 1
ATOM 2327 C C . THR A 1 301 ? 18.312 -12.57 2.029 1 93.94 301 THR A C 1
ATOM 2329 O O . THR A 1 301 ? 18.531 -11.398 2.355 1 93.94 301 THR A O 1
ATOM 2332 N N . GLU A 1 302 ? 18.891 -13.242 1.15 1 89.44 302 GLU A N 1
ATOM 2333 C CA . GLU A 1 302 ? 20 -12.641 0.421 1 89.44 302 GLU A CA 1
ATOM 2334 C C . GLU A 1 302 ? 19.5 -11.773 -0.728 1 89.44 302 GLU A C 1
ATOM 2336 O O . GLU A 1 302 ? 20.125 -10.758 -1.061 1 89.44 302 GLU A O 1
ATOM 2341 N N . SER A 1 303 ? 18.328 -12.211 -1.271 1 84.62 303 SER A N 1
ATOM 2342 C CA . SER A 1 303 ? 17.969 -11.516 -2.506 1 84.62 303 SER A CA 1
ATOM 2343 C C . SER A 1 303 ? 16.5 -11.102 -2.5 1 84.62 303 SER A C 1
ATOM 2345 O O . SER A 1 303 ? 16.094 -10.219 -3.264 1 84.62 303 SER A O 1
ATOM 2347 N N . THR A 1 304 ? 15.758 -11.695 -1.699 1 88.38 304 THR A N 1
ATOM 2348 C CA . THR A 1 304 ? 14.328 -11.438 -1.801 1 88.38 304 THR A CA 1
ATOM 2349 C C . THR A 1 304 ? 13.859 -10.547 -0.658 1 88.38 304 THR A C 1
ATOM 2351 O O . THR A 1 304 ? 12.656 -10.305 -0.502 1 88.38 304 THR A O 1
ATOM 2354 N N . GLY A 1 305 ? 14.742 -10.109 0.119 1 92.69 305 GLY A N 1
ATOM 2355 C CA . GLY A 1 305 ? 14.422 -9.094 1.108 1 92.69 305 GLY A CA 1
ATOM 2356 C C . GLY A 1 305 ? 13.992 -9.672 2.441 1 92.69 305 GLY A C 1
ATOM 2357 O O . GLY A 1 305 ? 14.578 -10.641 2.926 1 92.69 305 GLY A O 1
ATOM 2358 N N . LEU A 1 306 ? 13.008 -9.016 3.096 1 96.44 306 LEU A N 1
ATOM 2359 C CA . LEU A 1 306 ? 12.516 -9.359 4.426 1 96.44 306 LEU A CA 1
ATOM 2360 C C . LEU A 1 306 ? 11.188 -10.102 4.332 1 96.44 306 LEU A C 1
ATOM 2362 O O . LEU A 1 306 ? 10.289 -9.688 3.588 1 96.44 306 LEU A O 1
ATOM 2366 N N . HIS A 1 307 ? 11.141 -11.211 5.051 1 95.94 307 HIS A N 1
ATOM 2367 C CA . HIS A 1 307 ? 9.922 -12.008 5.078 1 95.94 307 HIS A CA 1
ATOM 2368 C C . HIS A 1 307 ? 9.43 -12.203 6.508 1 95.94 307 HIS A C 1
ATOM 2370 O O . HIS A 1 307 ? 10.219 -12.164 7.453 1 95.94 307 HIS A O 1
ATOM 2376 N N . ILE A 1 308 ? 8.172 -12.352 6.664 1 95.94 308 ILE A N 1
ATOM 2377 C CA . ILE A 1 308 ? 7.574 -12.672 7.957 1 95.94 308 ILE A CA 1
ATOM 2378 C C . ILE A 1 308 ? 6.586 -13.828 7.797 1 95.94 308 ILE A C 1
ATOM 2380 O O . ILE A 1 308 ? 5.863 -13.898 6.805 1 95.94 308 ILE A O 1
ATOM 2384 N N . LEU A 1 309 ? 6.668 -14.789 8.625 1 93.94 309 LEU A N 1
ATOM 2385 C CA . LEU A 1 309 ? 5.715 -15.891 8.719 1 93.94 309 LEU A CA 1
ATOM 2386 C C . LEU A 1 309 ? 4.863 -15.766 9.977 1 93.94 309 LEU A C 1
ATOM 2388 O O . LEU A 1 309 ? 5.395 -15.656 11.086 1 93.94 309 LEU A O 1
ATOM 2392 N N . ARG A 1 310 ? 3.588 -15.727 9.773 1 91.25 310 ARG A N 1
ATOM 2393 C CA . ARG A 1 310 ? 2.625 -15.578 10.859 1 91.25 310 ARG A CA 1
ATOM 2394 C C . ARG A 1 310 ? 1.67 -16.766 10.914 1 91.25 310 ARG A C 1
ATOM 2396 O O . ARG A 1 310 ? 1.261 -17.281 9.875 1 91.25 310 ARG A O 1
ATOM 2403 N N . ARG A 1 311 ? 1.365 -17.125 12.094 1 88.12 311 ARG A N 1
ATOM 2404 C CA . ARG A 1 311 ? 0.318 -18.141 12.227 1 88.12 311 ARG A CA 1
ATOM 2405 C C . ARG A 1 311 ? -1.056 -17.531 11.945 1 88.12 311 ARG A C 1
ATOM 2407 O O . ARG A 1 311 ? -1.355 -16.422 12.383 1 88.12 311 ARG A O 1
ATOM 2414 N N . GLN A 1 312 ? -1.826 -18.312 11.164 1 89.56 312 GLN A N 1
ATOM 2415 C CA . GLN A 1 312 ? -3.133 -17.828 10.75 1 89.56 312 GLN A CA 1
ATOM 2416 C C . GLN A 1 312 ? -4.254 -18.703 11.305 1 89.56 312 GLN A C 1
ATOM 2418 O O . GLN A 1 312 ? -4.082 -19.906 11.469 1 89.56 312 GLN A O 1
ATOM 2423 N N . ASN A 1 313 ? -5.344 -18.094 11.602 1 91.69 313 ASN A N 1
ATOM 2424 C CA . ASN A 1 313 ? -6.5 -18.797 12.141 1 91.69 313 ASN A CA 1
ATOM 2425 C C . ASN A 1 313 ? -7.262 -19.531 11.047 1 91.69 313 ASN A C 1
ATOM 2427 O O . ASN A 1 313 ? -7.859 -20.578 11.297 1 91.69 313 ASN A O 1
ATOM 2431 N N . PHE A 1 314 ? -7.234 -18.984 9.836 1 93.69 314 PHE A N 1
ATOM 2432 C CA . PHE A 1 314 ? -7.973 -19.578 8.727 1 93.69 314 PHE A CA 1
ATOM 2433 C C . PHE A 1 314 ? -7.02 -20.25 7.746 1 93.69 314 PHE A C 1
ATOM 2435 O O . PHE A 1 314 ? -5.863 -19.859 7.621 1 93.69 314 PHE A O 1
ATOM 2442 N N . HIS A 1 315 ? -7.473 -21.312 7.18 1 90.62 315 HIS A N 1
ATOM 2443 C CA . HIS A 1 315 ? -6.762 -21.938 6.062 1 90.62 315 HIS A CA 1
ATOM 2444 C C . HIS A 1 315 ? -7.715 -22.281 4.926 1 90.62 315 HIS A C 1
ATOM 2446 O O . HIS A 1 315 ? -8.938 -22.219 5.09 1 90.62 315 HIS A O 1
ATOM 2452 N N . SER A 1 316 ? -7.219 -22.484 3.785 1 90.56 316 SER A N 1
ATOM 2453 C CA . SER A 1 316 ? -8.008 -22.812 2.598 1 90.56 316 SER A CA 1
ATOM 2454 C C . SER A 1 316 ? -7.531 -24.109 1.953 1 90.56 316 SER A C 1
ATOM 2456 O O . SER A 1 316 ? -6.574 -24.734 2.424 1 90.56 316 SER A O 1
ATOM 2458 N N . LEU A 1 317 ? -8.266 -24.578 1.019 1 90.44 317 LEU A N 1
ATOM 2459 C CA . LEU A 1 317 ? -7.875 -25.734 0.205 1 90.44 317 LEU A CA 1
ATOM 2460 C C . LEU A 1 317 ? -7.223 -25.266 -1.097 1 90.44 317 LEU A C 1
ATOM 2462 O O . LEU A 1 317 ? -7.863 -24.609 -1.918 1 90.44 317 LEU A O 1
ATOM 2466 N N . PRO A 1 318 ? -5.996 -25.625 -1.285 1 83.5 318 PRO A N 1
ATOM 2467 C CA . PRO A 1 318 ? -5.277 -25.156 -2.473 1 83.5 318 PRO A CA 1
ATOM 2468 C C . PRO A 1 318 ? -5.961 -25.562 -3.775 1 83.5 318 PRO A C 1
ATOM 2470 O O . PRO A 1 318 ? -5.938 -24.812 -4.754 1 83.5 318 PRO A O 1
ATOM 2473 N N . ASP A 1 319 ? -6.609 -26.641 -3.752 1 85.81 319 ASP A N 1
ATOM 2474 C CA . ASP A 1 319 ? -7.234 -27.141 -4.969 1 85.81 319 ASP A CA 1
ATOM 2475 C C . ASP A 1 319 ? -8.461 -26.328 -5.344 1 85.81 319 ASP A C 1
ATOM 2477 O O . ASP A 1 319 ? -8.93 -26.375 -6.48 1 85.81 319 ASP A O 1
ATOM 2481 N N . LEU A 1 320 ? -9.016 -25.609 -4.426 1 89.69 320 LEU A N 1
ATOM 2482 C CA . LEU A 1 320 ? -10.18 -24.781 -4.691 1 89.69 320 LEU A CA 1
ATOM 2483 C C . LEU A 1 320 ? -9.781 -23.312 -4.777 1 89.69 320 LEU A C 1
ATOM 2485 O O . LEU A 1 320 ? -10.648 -22.422 -4.789 1 89.69 320 LEU A O 1
ATOM 2489 N N . ALA A 1 321 ? -8.461 -23.203 -4.914 1 83.81 321 ALA A N 1
ATOM 2490 C CA . ALA A 1 321 ? -7.965 -21.828 -4.91 1 83.81 321 ALA A CA 1
ATOM 2491 C C . ALA A 1 321 ? -8.453 -21.062 -6.137 1 83.81 321 ALA A C 1
ATOM 2493 O O . ALA A 1 321 ? -8.531 -21.625 -7.234 1 83.81 321 ALA A O 1
ATOM 2494 N N . ASP A 1 322 ? -8.914 -19.875 -6.082 1 78.38 322 ASP A N 1
ATOM 2495 C CA . ASP A 1 322 ? -9.266 -18.906 -7.125 1 78.38 322 ASP A CA 1
ATOM 2496 C C . ASP A 1 322 ? -10.641 -19.219 -7.715 1 78.38 322 ASP A C 1
ATOM 2498 O O . ASP A 1 322 ? -11.031 -18.641 -8.734 1 78.38 322 ASP A O 1
ATOM 2502 N N . LEU A 1 323 ? -11.32 -20.234 -7.086 1 86.62 323 LEU A N 1
ATOM 2503 C CA . LEU A 1 323 ? -12.68 -20.531 -7.527 1 86.62 323 LEU A CA 1
ATOM 2504 C C . LEU A 1 323 ? -13.703 -19.781 -6.684 1 86.62 323 LEU A C 1
ATOM 2506 O O . LEU A 1 323 ? -13.547 -19.672 -5.465 1 86.62 323 LEU A O 1
ATOM 2510 N N . ALA A 1 324 ? -14.617 -19.297 -7.391 1 89.88 324 ALA A N 1
ATOM 2511 C CA . ALA A 1 324 ? -15.734 -18.688 -6.664 1 89.88 324 ALA A CA 1
ATOM 2512 C C . ALA A 1 324 ? -16.688 -19.766 -6.152 1 89.88 324 ALA A C 1
ATOM 2514 O O . ALA A 1 324 ? -17.406 -20.391 -6.934 1 89.88 324 ALA A O 1
ATOM 2515 N N . VAL A 1 325 ? -16.734 -19.922 -4.875 1 94.44 325 VAL A N 1
ATOM 2516 C CA . VAL A 1 325 ? -17.578 -20.938 -4.266 1 94.44 325 VAL A CA 1
ATOM 2517 C C . VAL A 1 325 ? -18.875 -20.297 -3.762 1 94.44 325 VAL A C 1
ATOM 2519 O O . VAL A 1 325 ? -18.844 -19.25 -3.111 1 94.44 325 VAL A O 1
ATOM 2522 N N . ASN A 1 326 ? -19.953 -21.016 -4.023 1 95.62 326 ASN A N 1
ATOM 2523 C CA . ASN A 1 326 ? -21.25 -20.469 -3.643 1 95.62 326 ASN A CA 1
ATOM 2524 C C . ASN A 1 326 ? -21.797 -21.172 -2.402 1 95.62 326 ASN A C 1
ATOM 2526 O O . ASN A 1 326 ? -22.453 -20.531 -1.57 1 95.62 326 ASN A O 1
ATOM 2530 N N . THR A 1 327 ? -21.609 -22.406 -2.357 1 96.69 327 THR A N 1
ATOM 2531 C CA . THR A 1 327 ? -22.281 -23.188 -1.317 1 96.69 327 THR A CA 1
ATOM 2532 C C . THR A 1 327 ? -21.406 -24.375 -0.898 1 96.69 327 THR A C 1
ATOM 2534 O O . THR A 1 327 ? -20.594 -24.859 -1.685 1 96.69 327 THR A O 1
ATOM 2537 N N . ILE A 1 328 ? -21.594 -24.734 0.385 1 96.94 328 ILE A N 1
ATOM 2538 C CA . ILE A 1 328 ? -20.828 -25.828 0.958 1 96.94 328 ILE A CA 1
ATOM 2539 C C . ILE A 1 328 ? -21.734 -26.672 1.861 1 96.94 328 ILE A C 1
ATOM 2541 O O . ILE A 1 328 ? -22.516 -26.125 2.637 1 96.94 328 ILE A O 1
ATOM 2545 N N . VAL A 1 329 ? -21.641 -28 1.732 1 97.38 329 VAL A N 1
ATOM 2546 C CA . VAL A 1 329 ? -22.359 -28.891 2.641 1 97.38 329 VAL A CA 1
ATOM 2547 C C . VAL A 1 329 ? -21.531 -30.156 2.877 1 97.38 329 VAL A C 1
ATOM 2549 O O . VAL A 1 329 ? -20.609 -30.469 2.121 1 97.38 329 VAL A O 1
ATOM 2552 N N . GLN A 1 330 ? -21.859 -30.797 3.953 1 96.31 330 GLN A N 1
ATOM 2553 C CA . GLN A 1 330 ? -21.297 -32.094 4.262 1 96.31 330 GLN A CA 1
ATOM 2554 C C . GLN A 1 330 ? -22.375 -33.188 4.273 1 96.31 330 GLN A C 1
ATOM 2556 O O . GLN A 1 330 ? -23.406 -33.031 4.93 1 96.31 330 GLN A O 1
ATOM 2561 N N . THR A 1 331 ? -22.062 -34.25 3.547 1 94.31 331 THR A N 1
ATOM 2562 C CA . THR A 1 331 ? -23.016 -35.375 3.521 1 94.31 331 THR A CA 1
ATOM 2563 C C . THR A 1 331 ? -22.766 -36.312 4.695 1 94.31 331 THR A C 1
ATOM 2565 O O . THR A 1 331 ? -21.797 -36.156 5.43 1 94.31 331 THR A O 1
ATOM 2568 N N . THR A 1 332 ? -23.719 -37.281 4.863 1 89.69 332 THR A N 1
ATOM 2569 C CA . THR A 1 332 ? -23.688 -38.188 6.02 1 89.69 332 THR A CA 1
ATOM 2570 C C . THR A 1 332 ? -22.469 -39.094 5.965 1 89.69 332 THR A C 1
ATOM 2572 O O . THR A 1 332 ? -22.031 -39.594 6.996 1 89.69 332 THR A O 1
ATOM 2575 N N . ASP A 1 333 ? -21.922 -39.281 4.828 1 88.56 333 ASP A N 1
ATOM 2576 C CA . ASP A 1 333 ? -20.734 -40.125 4.684 1 88.56 333 ASP A CA 1
ATOM 2577 C C . ASP A 1 333 ? -19.469 -39.312 4.996 1 88.56 333 ASP A C 1
ATOM 2579 O O . ASP A 1 333 ? -18.359 -39.844 4.922 1 88.56 333 ASP A O 1
ATOM 2583 N N . GLY A 1 334 ? -19.625 -38.094 5.262 1 90.94 334 GLY A N 1
ATOM 2584 C CA . GLY A 1 334 ? -18.5 -37.281 5.672 1 90.94 334 GLY A CA 1
ATOM 2585 C C . GLY A 1 334 ? -17.891 -36.469 4.531 1 90.94 334 GLY A C 1
ATOM 2586 O O . GLY A 1 334 ? -16.969 -35.688 4.738 1 90.94 334 GLY A O 1
ATOM 2587 N N . ALA A 1 335 ? -18.422 -36.656 3.352 1 93.75 335 ALA A N 1
ATOM 2588 C CA . ALA A 1 335 ? -17.906 -35.938 2.195 1 93.75 335 ALA A CA 1
ATOM 2589 C C . ALA A 1 335 ? -18.375 -34.5 2.201 1 93.75 335 ALA A C 1
ATOM 2591 O O . ALA A 1 335 ? -19.516 -34.188 2.551 1 93.75 335 ALA A O 1
ATOM 2592 N N . LEU A 1 336 ? -17.422 -33.656 1.865 1 95.56 336 LEU A N 1
ATOM 2593 C CA . LEU A 1 336 ? -17.75 -32.25 1.731 1 95.56 336 LEU A CA 1
ATOM 2594 C C . LEU A 1 336 ? -17.938 -31.859 0.266 1 95.56 336 LEU A C 1
ATOM 2596 O O . LEU A 1 336 ? -17.141 -32.25 -0.587 1 95.56 336 LEU A O 1
ATOM 2600 N N . TYR A 1 337 ? -19.031 -31.172 0.021 1 97 337 TYR A N 1
ATOM 2601 C CA . TYR A 1 337 ? -19.312 -30.703 -1.333 1 97 337 TYR A CA 1
ATOM 2602 C C . TYR A 1 337 ? -19.266 -29.188 -1.415 1 97 337 TYR A C 1
ATOM 2604 O O . TYR A 1 337 ? -19.797 -28.5 -0.54 1 97 337 TYR A O 1
ATOM 2612 N N . ALA A 1 338 ? -18.562 -28.719 -2.412 1 96.88 338 ALA A N 1
ATOM 2613 C CA . ALA A 1 338 ? -18.5 -27.281 -2.695 1 96.88 338 ALA A CA 1
ATOM 2614 C C . ALA A 1 338 ? -19.062 -26.969 -4.082 1 96.88 338 ALA A C 1
ATOM 2616 O O . ALA A 1 338 ? -18.594 -27.516 -5.082 1 96.88 338 ALA A O 1
ATOM 2617 N N . GLY A 1 339 ? -20.094 -26.172 -4.094 1 96.75 339 GLY A N 1
ATOM 2618 C CA . GLY A 1 339 ? -20.641 -25.703 -5.359 1 96.75 339 GLY A CA 1
ATOM 2619 C C . GLY A 1 339 ? -20.031 -24.391 -5.82 1 96.75 339 GLY A C 1
ATOM 2620 O O . GLY A 1 339 ? -19.922 -23.438 -5.039 1 96.75 339 GLY A O 1
ATOM 2621 N N . THR A 1 340 ? -19.656 -24.328 -7.082 1 93.06 340 THR A N 1
ATOM 2622 C CA . THR A 1 340 ? -18.953 -23.172 -7.59 1 93.06 340 THR A CA 1
ATOM 2623 C C . THR A 1 340 ? -19.859 -22.328 -8.484 1 93.06 340 THR A C 1
ATOM 2625 O O . THR A 1 340 ? -20.953 -22.75 -8.828 1 93.06 340 THR A O 1
ATOM 2628 N N . ASN A 1 341 ? -19.375 -21.125 -8.703 1 89.12 341 ASN A N 1
ATOM 2629 C CA . ASN A 1 341 ? -20.078 -20.219 -9.609 1 89.12 341 ASN A CA 1
ATOM 2630 C C . ASN A 1 341 ? -19.547 -20.344 -11.039 1 89.12 341 ASN A C 1
ATOM 2632 O O . ASN A 1 341 ? -19.062 -19.359 -11.602 1 89.12 341 ASN A O 1
ATOM 2636 N N . GLY A 1 342 ? -19.688 -21.547 -11.57 1 82.31 342 GLY A N 1
ATOM 2637 C CA . GLY A 1 342 ? -19.312 -21.656 -12.977 1 82.31 342 GLY A CA 1
ATOM 2638 C C . GLY A 1 342 ? -18.406 -22.859 -13.258 1 82.31 342 GLY A C 1
ATOM 2639 O O . GLY A 1 342 ? -18.109 -23.156 -14.414 1 82.31 342 GLY A O 1
ATOM 2640 N N . ASP A 1 343 ? -17.953 -23.547 -12.195 1 87.38 343 ASP A N 1
ATOM 2641 C CA . ASP A 1 343 ? -17.047 -24.688 -12.406 1 87.38 343 ASP A CA 1
ATOM 2642 C C . ASP A 1 343 ? -17.656 -25.969 -11.859 1 87.38 343 ASP A C 1
ATOM 2644 O O . ASP A 1 343 ? -16.938 -26.922 -11.57 1 87.38 343 ASP A O 1
ATOM 2648 N N . GLY A 1 344 ? -18.875 -25.859 -11.609 1 92.19 344 GLY A N 1
ATOM 2649 C CA . GLY A 1 344 ? -19.547 -27.094 -11.219 1 92.19 344 GLY A CA 1
ATOM 2650 C C . GLY A 1 344 ? -19.406 -27.422 -9.75 1 92.19 344 GLY A C 1
ATOM 2651 O O . GLY A 1 344 ? -19.438 -26.516 -8.898 1 92.19 344 GLY A O 1
ATOM 2652 N N . LEU A 1 345 ? -19.328 -28.75 -9.492 1 95.62 345 LEU A N 1
ATOM 2653 C CA . LEU A 1 345 ? -19.344 -29.25 -8.125 1 95.62 345 LEU A CA 1
ATOM 2654 C C . LEU A 1 345 ? -18.062 -30 -7.797 1 95.62 345 LEU A C 1
ATOM 2656 O O . LEU A 1 345 ? -17.531 -30.734 -8.633 1 95.62 345 LEU A O 1
ATOM 2660 N N . TYR A 1 346 ? -17.609 -29.719 -6.582 1 96.25 346 TYR A N 1
ATOM 2661 C CA . TYR A 1 346 ? -16.406 -30.422 -6.109 1 96.25 346 TYR A CA 1
ATOM 2662 C C . TYR A 1 346 ? -16.719 -31.25 -4.871 1 96.25 346 TYR A C 1
ATOM 2664 O O . TYR A 1 346 ? -17.406 -30.781 -3.959 1 96.25 346 TYR A O 1
ATOM 2672 N N . ARG A 1 347 ? -16.266 -32.438 -4.883 1 95.62 347 ARG A N 1
ATOM 2673 C CA . ARG A 1 347 ? -16.391 -33.344 -3.74 1 95.62 347 ARG A CA 1
ATOM 2674 C C . ARG A 1 347 ? -15.031 -33.531 -3.072 1 95.62 347 ARG A C 1
ATOM 2676 O O . ARG A 1 347 ? -14.07 -33.969 -3.725 1 95.62 347 ARG A O 1
ATOM 2683 N N . TYR A 1 348 ? -14.961 -33.219 -1.818 1 94.56 348 TYR A N 1
ATOM 2684 C CA . TYR A 1 348 ? -13.734 -33.344 -1.049 1 94.56 348 TYR A CA 1
ATOM 2685 C C . TYR A 1 348 ? -13.891 -34.406 0.035 1 94.56 348 TYR A C 1
ATOM 2687 O O . TYR A 1 348 ? -14.742 -34.281 0.915 1 94.56 348 TYR A O 1
ATOM 2695 N N . GLN A 1 349 ? -13.055 -35.438 -0.082 1 91.25 349 GLN A N 1
ATOM 2696 C CA . GLN A 1 349 ? -13.078 -36.5 0.907 1 91.25 349 GLN A CA 1
ATOM 2697 C C . GLN A 1 349 ? -11.695 -37.156 1.056 1 91.25 349 GLN A C 1
ATOM 2699 O O . GLN A 1 349 ? -11.07 -37.531 0.064 1 91.25 349 GLN A O 1
ATOM 2704 N N . PHE A 1 350 ? -11.25 -37.25 2.287 1 83.88 350 PHE A N 1
ATOM 2705 C CA . PHE A 1 350 ? -9.984 -37.906 2.631 1 83.88 350 PHE A CA 1
ATOM 2706 C C . PHE A 1 350 ? -8.836 -37.312 1.819 1 83.88 350 PHE A C 1
ATOM 2708 O O . PHE A 1 350 ? -8.023 -38.062 1.258 1 83.88 350 PHE A O 1
ATOM 2715 N N . GLY A 1 351 ? -8.828 -36.094 1.589 1 83.06 351 GLY A N 1
ATOM 2716 C CA . GLY A 1 351 ? -7.734 -35.406 0.933 1 83.06 351 GLY A CA 1
ATOM 2717 C C . GLY A 1 351 ? -7.828 -35.406 -0.581 1 83.06 351 GLY A C 1
ATOM 2718 O O . GLY A 1 351 ? -6.957 -34.906 -1.274 1 83.06 351 GLY A O 1
ATOM 2719 N N . LYS A 1 352 ? -8.859 -35.969 -1.097 1 90.25 352 LYS A N 1
ATOM 2720 C CA . LYS A 1 352 ? -9.008 -36.062 -2.547 1 90.25 352 LYS A CA 1
ATOM 2721 C C . LYS A 1 352 ? -10.18 -35.219 -3.027 1 90.25 352 LYS A C 1
ATOM 2723 O O . LYS A 1 352 ? -11.219 -35.156 -2.365 1 90.25 352 LYS A O 1
ATOM 2728 N N . LEU A 1 353 ? -9.906 -34.562 -4.195 1 92.06 353 LEU A N 1
ATOM 2729 C CA . LEU A 1 353 ? -10.922 -33.719 -4.785 1 92.06 353 LEU A CA 1
ATOM 2730 C C . LEU A 1 353 ? -11.438 -34.281 -6.098 1 92.06 353 LEU A C 1
ATOM 2732 O O . LEU A 1 353 ? -10.648 -34.625 -6.98 1 92.06 353 LEU A O 1
ATOM 2736 N N . LYS A 1 354 ? -12.734 -34.562 -6.156 1 93.75 354 LYS A N 1
ATOM 2737 C CA . LYS A 1 354 ? -13.391 -35 -7.383 1 93.75 354 LYS A CA 1
ATOM 2738 C C . LYS A 1 354 ? -14.219 -33.875 -7.992 1 93.75 354 LYS A C 1
ATOM 2740 O O . LYS A 1 354 ? -14.977 -33.188 -7.285 1 93.75 354 LYS A O 1
ATOM 2745 N N . HIS A 1 355 ? -14.047 -33.719 -9.273 1 93.75 355 HIS A N 1
ATOM 2746 C CA . HIS A 1 355 ? -14.75 -32.688 -9.992 1 93.75 355 HIS A CA 1
ATOM 2747 C C . HIS A 1 355 ? -15.945 -33.219 -10.758 1 93.75 355 HIS A C 1
ATOM 2749 O O . HIS A 1 355 ? -15.828 -34.25 -11.453 1 93.75 355 HIS A O 1
ATOM 2755 N N . ILE A 1 356 ? -17.141 -32.625 -10.578 1 94.31 356 ILE A N 1
ATOM 2756 C CA . ILE A 1 356 ? -18.359 -32.969 -11.289 1 94.31 356 ILE A CA 1
ATOM 2757 C C . ILE A 1 356 ? -18.875 -31.766 -12.062 1 94.31 356 ILE A C 1
ATOM 2759 O O . ILE A 1 356 ? -19.094 -30.703 -11.484 1 94.31 356 ILE A O 1
ATOM 2763 N N . SER A 1 357 ? -19.062 -31.922 -13.328 1 91.75 357 SER A N 1
ATOM 2764 C CA . SER A 1 357 ? -19.5 -30.812 -14.172 1 91.75 357 SER A CA 1
ATOM 2765 C C . SER A 1 357 ? -20.672 -31.219 -15.062 1 91.75 357 SER A C 1
ATOM 2767 O O . SER A 1 357 ? -21.266 -32.281 -14.859 1 91.75 357 SER A O 1
ATOM 2769 N N . THR A 1 358 ? -21 -30.328 -15.969 1 88.5 358 THR A N 1
ATOM 2770 C CA . THR A 1 358 ? -22.062 -30.609 -16.922 1 88.5 358 THR A CA 1
ATOM 2771 C C . THR A 1 358 ? -21.688 -31.797 -17.812 1 88.5 358 THR A C 1
ATOM 2773 O O . THR A 1 358 ? -22.562 -32.5 -18.328 1 88.5 358 THR A O 1
ATOM 2776 N N . HIS A 1 359 ? -20.375 -32.031 -17.922 1 85.06 359 HIS A N 1
ATOM 2777 C CA . HIS A 1 359 ? -19.922 -33.188 -18.688 1 85.06 359 HIS A CA 1
ATOM 2778 C C . HIS A 1 359 ? -20.281 -34.5 -18 1 85.06 359 HIS A C 1
ATOM 2780 O O . HIS A 1 359 ? -20.391 -35.531 -18.656 1 85.06 359 HIS A O 1
ATOM 2786 N N . ASP A 1 360 ? -20.594 -34.312 -16.703 1 91.06 360 ASP A N 1
ATOM 2787 C CA . ASP A 1 360 ? -20.938 -35.5 -15.938 1 91.06 360 ASP A CA 1
ATOM 2788 C C . ASP A 1 360 ? -22.453 -35.625 -15.773 1 91.06 360 ASP A C 1
ATOM 2790 O O . ASP A 1 360 ? -22.953 -36.562 -15.125 1 91.06 360 ASP A O 1
ATOM 2794 N N . GLY A 1 361 ? -23.156 -34.656 -16.234 1 90.81 361 GLY A N 1
ATOM 2795 C CA . GLY A 1 361 ? -24.609 -34.75 -16.203 1 90.81 361 GLY A CA 1
ATOM 2796 C C . GLY A 1 361 ? -25.281 -33.625 -15.422 1 90.81 361 GLY A C 1
ATOM 2797 O O . GLY A 1 361 ? -26.5 -33.594 -15.328 1 90.81 361 GLY A O 1
ATOM 2798 N N . LEU A 1 362 ? -24.578 -32.75 -14.883 1 93.12 362 LEU A N 1
ATOM 2799 C CA . LEU A 1 362 ? -25.172 -31.625 -14.156 1 93.12 362 LEU A CA 1
ATOM 2800 C C . LEU A 1 362 ? -25.938 -30.703 -15.109 1 93.12 362 LEU A C 1
ATOM 2802 O O . LEU A 1 362 ? -25.531 -30.5 -16.25 1 93.12 362 LEU A O 1
ATOM 2806 N N . ALA A 1 363 ? -26.969 -30.141 -14.609 1 91.25 363 ALA A N 1
ATOM 2807 C CA . ALA A 1 363 ? -27.766 -29.219 -15.422 1 91.25 363 ALA A CA 1
ATOM 2808 C C . ALA A 1 363 ? -26.984 -27.938 -15.711 1 91.25 363 ALA A C 1
ATOM 2810 O O . ALA A 1 363 ? -27.219 -27.281 -16.734 1 91.25 363 ALA A O 1
ATOM 2811 N N . SER A 1 364 ? -26.219 -27.578 -14.766 1 89.38 364 SER A N 1
ATOM 2812 C CA . SER A 1 364 ? -25.453 -26.344 -14.898 1 89.38 364 SER A CA 1
ATOM 2813 C C . SER A 1 364 ? -24.156 -26.422 -14.094 1 89.38 364 SER A C 1
ATOM 2815 O O . SER A 1 364 ? -24.047 -27.203 -13.148 1 89.38 364 SER A O 1
ATOM 2817 N N . ASP A 1 365 ? -23.188 -25.641 -14.539 1 89.5 365 ASP A N 1
ATOM 2818 C CA . ASP A 1 365 ? -21.938 -25.562 -13.789 1 89.5 365 ASP A CA 1
ATOM 2819 C C . ASP A 1 365 ? -22.016 -24.5 -12.695 1 89.5 365 ASP A C 1
ATOM 2821 O O . ASP A 1 365 ? -21.109 -24.375 -11.867 1 89.5 365 ASP A O 1
ATOM 2825 N N . ILE A 1 366 ? -23.078 -23.781 -12.695 1 90.69 366 ILE A N 1
ATOM 2826 C CA . ILE A 1 366 ? -23.359 -22.875 -11.602 1 90.69 366 ILE A CA 1
ATOM 2827 C C . ILE A 1 366 ? -24.203 -23.578 -10.539 1 90.69 366 ILE A C 1
ATOM 2829 O O . ILE A 1 366 ? -25.312 -24.031 -10.828 1 90.69 366 ILE A O 1
ATOM 2833 N N . ILE A 1 367 ? -23.672 -23.688 -9.43 1 95.94 367 ILE A N 1
ATOM 2834 C CA . ILE A 1 367 ? -24.375 -24.344 -8.328 1 95.94 367 ILE A CA 1
ATOM 2835 C C . ILE A 1 367 ? -24.828 -23.281 -7.316 1 95.94 367 ILE A C 1
ATOM 2837 O O . ILE A 1 367 ? -24 -22.578 -6.73 1 95.94 367 ILE A O 1
ATOM 2841 N N . LEU A 1 368 ? -26.047 -23.219 -7.059 1 95.94 368 LEU A N 1
ATOM 2842 C CA . LEU A 1 368 ? -26.578 -22.156 -6.207 1 95.94 368 LEU A CA 1
ATOM 2843 C C . LEU A 1 368 ? -26.922 -22.703 -4.82 1 95.94 368 LEU A C 1
ATOM 2845 O O . LEU A 1 368 ? -26.906 -21.953 -3.84 1 95.94 368 LEU A O 1
ATOM 2849 N N . SER A 1 369 ? -27.297 -23.938 -4.781 1 97.25 369 SER A N 1
ATOM 2850 C CA . SER A 1 369 ? -27.703 -24.484 -3.49 1 97.25 369 SER A CA 1
ATOM 2851 C C . SER A 1 369 ? -27.406 -25.969 -3.4 1 97.25 369 SER A C 1
ATOM 2853 O O . SER A 1 369 ? -27.375 -26.672 -4.422 1 97.25 369 SER A O 1
ATOM 2855 N N . LEU A 1 370 ? -27.188 -26.375 -2.191 1 97.62 370 LEU A N 1
ATOM 2856 C CA . LEU A 1 370 ? -26.953 -27.781 -1.881 1 97.62 370 LEU A CA 1
ATOM 2857 C C . LEU A 1 370 ? -27.672 -28.188 -0.604 1 97.62 370 LEU A C 1
ATOM 2859 O O . LEU A 1 370 ? -27.844 -27.375 0.31 1 97.62 370 LEU A O 1
ATOM 2863 N N . THR A 1 371 ? -28.141 -29.375 -0.527 1 96.75 371 THR A N 1
ATOM 2864 C CA . THR A 1 371 ? -28.656 -29.969 0.71 1 96.75 371 THR A CA 1
ATOM 2865 C C . THR A 1 371 ? -28.438 -31.484 0.72 1 96.75 371 THR A C 1
ATOM 2867 O O . THR A 1 371 ? -28.656 -32.156 -0.29 1 96.75 371 THR A O 1
ATOM 2870 N N . PRO A 1 372 ? -27.938 -31.969 1.821 1 95.38 372 PRO A N 1
ATOM 2871 C CA . PRO A 1 372 ? -27.75 -33.406 1.9 1 95.38 372 PRO A CA 1
ATOM 2872 C C . PRO A 1 372 ? -29.062 -34.188 2.008 1 95.38 372 PRO A C 1
ATOM 2874 O O . PRO A 1 372 ? -29.984 -33.75 2.701 1 95.38 372 PRO A O 1
ATOM 2877 N N . GLY A 1 373 ? -29.125 -35.25 1.239 1 90.69 373 GLY A N 1
ATOM 2878 C CA . GLY A 1 373 ? -30.266 -36.156 1.336 1 90.69 373 GLY A CA 1
ATOM 2879 C C . GLY A 1 373 ? -30.047 -37.281 2.344 1 90.69 373 GLY A C 1
ATOM 2880 O O . GLY A 1 373 ? -29.062 -37.281 3.08 1 90.69 373 GLY A O 1
ATOM 2881 N N . PRO A 1 374 ? -31.156 -38.125 2.281 1 83.62 374 PRO A N 1
ATOM 2882 C CA . PRO A 1 374 ? -30.984 -39.281 3.158 1 83.62 374 PRO A CA 1
ATOM 2883 C C . PRO A 1 374 ? -29.953 -40.281 2.639 1 83.62 374 PRO A C 1
ATOM 2885 O O . PRO A 1 374 ? -29.766 -40.406 1.426 1 83.62 374 PRO A O 1
ATOM 2888 N N . ASP A 1 375 ? -29.219 -41 3.387 1 82.69 375 ASP A N 1
ATOM 2889 C CA . ASP A 1 375 ? -28.297 -42.094 3.127 1 82.69 375 ASP A CA 1
ATOM 2890 C C . ASP A 1 375 ? -27.141 -41.656 2.234 1 82.69 375 ASP A C 1
ATOM 2892 O O . ASP A 1 375 ? -26.797 -42.344 1.265 1 82.69 375 ASP A O 1
ATOM 2896 N N . GLY A 1 376 ? -26.719 -40.469 2.264 1 85.38 376 GLY A N 1
ATOM 2897 C CA . GLY A 1 376 ? -25.516 -40.031 1.587 1 85.38 376 GLY A CA 1
ATOM 2898 C C . GLY A 1 376 ? -25.797 -39.344 0.251 1 85.38 376 GLY A C 1
ATOM 2899 O O . GLY A 1 376 ? -24.859 -39 -0.469 1 85.38 376 GLY A O 1
ATOM 2900 N N . THR A 1 377 ? -27.016 -39.188 -0.192 1 92.12 377 THR A N 1
ATOM 2901 C CA . THR A 1 377 ? -27.359 -38.531 -1.446 1 92.12 377 THR A CA 1
ATOM 2902 C C . THR A 1 377 ? -27.281 -37.031 -1.296 1 92.12 377 THR A C 1
ATOM 2904 O O . THR A 1 377 ? -27.094 -36.5 -0.19 1 92.12 377 THR A O 1
ATOM 2907 N N . LEU A 1 378 ? -27.281 -36.312 -2.496 1 95.94 378 LEU A N 1
ATOM 2908 C CA . LEU A 1 378 ? -27.141 -34.844 -2.492 1 95.94 378 LEU A CA 1
ATOM 2909 C C . LEU A 1 378 ? -28.109 -34.219 -3.463 1 95.94 378 LEU A C 1
ATOM 2911 O O . LEU A 1 378 ? -28.281 -34.688 -4.59 1 95.94 378 LEU A O 1
ATOM 2915 N N . TRP A 1 379 ? -28.859 -33.25 -2.973 1 96.75 379 TRP A N 1
ATOM 2916 C CA . TRP A 1 379 ? -29.688 -32.438 -3.83 1 96.75 379 TRP A CA 1
ATOM 2917 C C . TRP A 1 379 ? -28.953 -31.156 -4.246 1 96.75 379 TRP A C 1
ATOM 2919 O O . TRP A 1 379 ? -28.297 -30.516 -3.418 1 96.75 379 TRP A O 1
ATOM 2929 N N . ILE A 1 380 ? -29.016 -30.859 -5.527 1 97.56 380 ILE A N 1
ATOM 2930 C CA . ILE A 1 380 ? -28.25 -29.75 -6.102 1 97.56 380 ILE A CA 1
ATOM 2931 C C . ILE A 1 380 ? -29.188 -28.781 -6.82 1 97.56 380 ILE A C 1
ATOM 2933 O O . ILE A 1 380 ? -29.906 -29.188 -7.738 1 97.56 380 ILE A O 1
ATOM 2937 N N . GLY A 1 381 ? -29.172 -27.531 -6.359 1 97.25 381 GLY A N 1
ATOM 2938 C CA . GLY A 1 381 ? -29.938 -26.484 -7.039 1 97.25 381 GLY A CA 1
ATOM 2939 C C . GLY A 1 381 ? -29.094 -25.672 -8.016 1 97.25 381 GLY A C 1
ATOM 2940 O O . GLY A 1 381 ? -28.031 -25.172 -7.652 1 97.25 381 GLY A O 1
ATOM 2941 N N . THR A 1 382 ? -29.547 -25.578 -9.266 1 95.19 382 THR A N 1
ATOM 2942 C CA . THR A 1 382 ? -28.875 -24.812 -10.305 1 95.19 382 THR A CA 1
ATOM 2943 C C . THR A 1 382 ? -29.828 -23.828 -10.961 1 95.19 382 THR A C 1
ATOM 2945 O O . THR A 1 382 ? -31.031 -23.828 -10.664 1 95.19 382 THR A O 1
ATOM 2948 N N . PRO A 1 383 ? -29.312 -22.953 -11.773 1 90.38 383 PRO A N 1
ATOM 2949 C CA . PRO A 1 383 ? -30.203 -22.047 -12.492 1 90.38 383 PRO A CA 1
ATOM 2950 C C . PRO A 1 383 ? -31.031 -22.75 -13.57 1 90.38 383 PRO A C 1
ATOM 2952 O O . PRO A 1 383 ? -32.031 -22.203 -14.055 1 90.38 383 PRO A O 1
ATOM 2955 N N . ASP A 1 384 ? -30.625 -24.031 -13.867 1 91.38 384 ASP A N 1
ATOM 2956 C CA . ASP A 1 384 ? -31.281 -24.703 -14.984 1 91.38 384 ASP A CA 1
ATOM 2957 C C . ASP A 1 384 ? -32.062 -25.938 -14.516 1 91.38 384 ASP A C 1
ATOM 2959 O O . ASP A 1 384 ? -32.438 -26.781 -15.32 1 91.38 384 ASP A O 1
ATOM 2963 N N . GLY A 1 385 ? -32.094 -25.969 -13.203 1 93.81 385 GLY A N 1
ATOM 2964 C CA . GLY A 1 385 ? -32.906 -27.094 -12.719 1 93.81 385 GLY A CA 1
ATOM 2965 C C . GLY A 1 385 ? -32.375 -27.656 -11.406 1 93.81 385 GLY A C 1
ATOM 2966 O O . GLY A 1 385 ? -31.391 -27.172 -10.859 1 93.81 385 GLY A O 1
ATOM 2967 N N . LEU A 1 386 ? -33.156 -28.688 -10.938 1 96.06 386 LEU A N 1
ATOM 2968 C CA . LEU A 1 386 ? -32.844 -29.406 -9.711 1 96.06 386 LEU A CA 1
ATOM 2969 C C . LEU A 1 386 ? -32.188 -30.75 -10.031 1 96.06 386 LEU A C 1
ATOM 2971 O O . LEU A 1 386 ? -32.688 -31.516 -10.852 1 96.06 386 LEU A O 1
ATOM 2975 N N . ASN A 1 387 ? -31.062 -31 -9.414 1 97.38 387 ASN A N 1
ATOM 2976 C CA . ASN A 1 387 ? -30.375 -32.25 -9.617 1 97.38 387 ASN A CA 1
ATOM 2977 C C . ASN A 1 387 ? -30.359 -33.094 -8.344 1 97.38 387 ASN A C 1
ATOM 2979 O O . ASN A 1 387 ? -30.312 -32.562 -7.234 1 97.38 387 ASN A O 1
ATOM 2983 N N . HIS A 1 388 ? -30.516 -34.281 -8.523 1 95.62 388 HIS A N 1
ATOM 2984 C CA . HIS A 1 388 ? -30.375 -35.25 -7.441 1 95.62 388 HIS A CA 1
ATOM 2985 C C . HIS A 1 388 ? -29.25 -36.25 -7.719 1 95.62 388 HIS A C 1
ATOM 2987 O O . HIS A 1 388 ? -29.297 -37 -8.68 1 95.62 388 HIS A O 1
ATOM 2993 N N . LEU A 1 389 ? -28.219 -36.125 -6.93 1 95.56 389 LEU A N 1
ATOM 2994 C CA . LEU A 1 389 ? -27.047 -36.969 -7.094 1 95.56 389 LEU A CA 1
ATOM 2995 C C . LEU A 1 389 ? -27.125 -38.188 -6.164 1 95.56 389 LEU A C 1
ATOM 2997 O O . LEU A 1 389 ? -27.047 -38.031 -4.941 1 95.56 389 LEU A O 1
ATOM 3001 N N . ALA A 1 390 ? -27.312 -39.312 -6.75 1 91.12 390 ALA A N 1
ATOM 3002 C CA . ALA A 1 390 ? -27.328 -40.594 -6.023 1 91.12 390 ALA A CA 1
ATOM 3003 C C . ALA A 1 390 ? -26.406 -41.625 -6.672 1 91.12 390 ALA A C 1
ATOM 3005 O O . ALA A 1 390 ? -26.594 -42 -7.828 1 91.12 390 ALA A O 1
ATOM 3006 N N . ASP A 1 391 ? -25.531 -42.25 -5.98 1 82.69 391 ASP A N 1
ATOM 3007 C CA . ASP A 1 391 ? -24.594 -43.281 -6.43 1 82.69 391 ASP A CA 1
ATOM 3008 C C . ASP A 1 391 ? -23.969 -42.906 -7.773 1 82.69 391 ASP A C 1
ATOM 3010 O O . ASP A 1 391 ? -24.016 -43.719 -8.719 1 82.69 391 ASP A O 1
ATOM 3014 N N . SER A 1 392 ? -23.547 -41.75 -8.008 1 80.94 392 SER A N 1
ATOM 3015 C CA . SER A 1 392 ? -22.828 -41.219 -9.164 1 80.94 392 SER A CA 1
ATOM 3016 C C . SER A 1 392 ? -23.766 -41 -10.344 1 80.94 392 SER A C 1
ATOM 3018 O O . SER A 1 392 ? -23.312 -40.75 -11.469 1 80.94 392 SER A O 1
ATOM 3020 N N . HIS A 1 393 ? -25.062 -41.188 -10.07 1 91.12 393 HIS A N 1
ATOM 3021 C CA . HIS A 1 393 ? -26.047 -40.875 -11.094 1 91.12 393 HIS A CA 1
ATOM 3022 C C . HIS A 1 393 ? -26.781 -39.594 -10.773 1 91.12 393 HIS A C 1
ATOM 3024 O O . HIS A 1 393 ? -27.141 -39.344 -9.617 1 91.12 393 HIS A O 1
ATOM 3030 N N . ILE A 1 394 ? -26.953 -38.75 -11.797 1 95.19 394 ILE A N 1
ATOM 3031 C CA . ILE A 1 394 ? -27.578 -37.469 -11.602 1 95.19 394 ILE A CA 1
ATOM 3032 C C . ILE A 1 394 ? -28.938 -37.438 -12.32 1 95.19 394 ILE A C 1
ATOM 3034 O O . ILE A 1 394 ? -29 -37.625 -13.531 1 95.19 394 ILE A O 1
ATOM 3038 N N . LYS A 1 395 ? -29.984 -37.281 -11.586 1 94.06 395 LYS A N 1
ATOM 3039 C CA . LYS A 1 395 ? -31.328 -37.062 -12.133 1 94.06 395 LYS A CA 1
ATOM 3040 C C . LYS A 1 395 ? -31.688 -35.562 -12.094 1 94.06 395 LYS A C 1
ATOM 3042 O O . LYS A 1 395 ? -31.453 -34.906 -11.086 1 94.06 395 LYS A O 1
ATOM 3047 N N . THR A 1 396 ? -32.281 -35.062 -13.195 1 95.19 396 THR A N 1
ATOM 3048 C CA . THR A 1 396 ? -32.562 -33.656 -13.289 1 95.19 396 THR A CA 1
ATOM 3049 C C . THR A 1 396 ? -34.062 -33.406 -13.336 1 95.19 396 THR A C 1
ATOM 3051 O O . THR A 1 396 ? -34.812 -34.156 -14 1 95.19 396 THR A O 1
ATOM 3054 N N . TYR A 1 397 ? -34.562 -32.5 -12.547 1 94.81 397 TYR A N 1
ATOM 3055 C CA . TYR A 1 397 ? -35.938 -32 -12.555 1 94.81 397 TYR A CA 1
ATOM 3056 C C . TYR A 1 397 ? -36.031 -30.578 -13.07 1 94.81 397 TYR A C 1
ATOM 3058 O O . TYR A 1 397 ? -35.188 -29.75 -12.727 1 94.81 397 TYR A O 1
ATOM 3066 N N . THR A 1 398 ? -36.938 -30.297 -13.945 1 94 398 THR A N 1
ATOM 3067 C CA . THR A 1 398 ? -37.156 -28.953 -14.484 1 94 398 THR A CA 1
ATOM 3068 C C . THR A 1 398 ? -38.625 -28.547 -14.406 1 94 398 THR A C 1
ATOM 3070 O O . THR A 1 398 ? -39.406 -29.234 -13.773 1 94 398 THR A O 1
ATOM 3073 N N . SER A 1 399 ? -38.844 -27.406 -14.945 1 92.06 399 SER A N 1
ATOM 3074 C CA . SER A 1 399 ? -40.219 -26.953 -14.992 1 92.06 399 SER A CA 1
ATOM 3075 C C . SER A 1 399 ? -41.094 -27.922 -15.758 1 92.06 399 SER A C 1
ATOM 3077 O O . SER A 1 399 ? -42.312 -28.016 -15.508 1 92.06 399 SER A O 1
ATOM 3079 N N . ALA A 1 400 ? -40.469 -28.719 -16.625 1 91.12 400 ALA A N 1
ATOM 3080 C CA . ALA A 1 400 ? -41.188 -29.75 -17.375 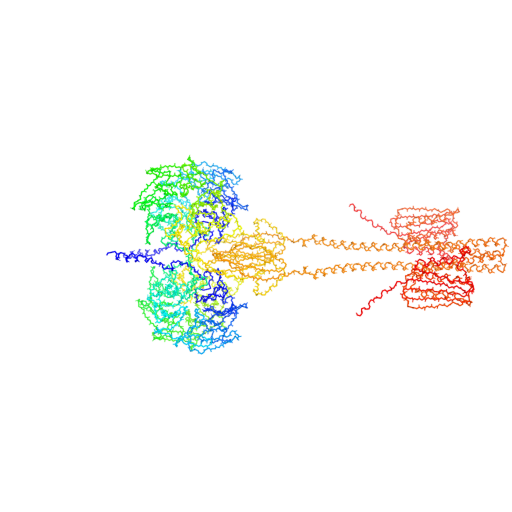1 91.12 400 ALA A CA 1
ATOM 3081 C C . ALA A 1 400 ? -41.688 -30.859 -16.453 1 91.12 400 ALA A C 1
ATOM 3083 O O . ALA A 1 400 ? -42.656 -31.547 -16.781 1 91.12 400 ALA A O 1
ATOM 3084 N N . ASP A 1 401 ? -41.125 -30.922 -15.297 1 91.88 401 ASP A N 1
ATOM 3085 C CA . ASP A 1 401 ? -41.469 -31.969 -14.336 1 91.88 401 ASP A CA 1
ATOM 3086 C C . ASP A 1 401 ? -42.406 -31.438 -13.266 1 91.88 401 ASP A C 1
ATOM 3088 O O . ASP A 1 401 ? -42.875 -32.188 -12.398 1 91.88 401 ASP A O 1
ATOM 3092 N N . GLY A 1 402 ? -42.625 -30.141 -13.227 1 90.38 402 GLY A N 1
ATOM 3093 C CA . GLY A 1 402 ? -43.562 -29.594 -12.266 1 90.38 402 GLY A CA 1
ATOM 3094 C C . GLY A 1 402 ? -42.969 -28.484 -11.422 1 90.38 402 GLY A C 1
ATOM 3095 O O . GLY A 1 402 ? -43.688 -27.859 -10.617 1 90.38 402 GLY A O 1
ATOM 3096 N N . LEU A 1 403 ? -41.75 -28.172 -11.562 1 92.88 403 LEU A N 1
ATOM 3097 C CA . LEU A 1 403 ? -41.125 -27.078 -10.852 1 92.88 403 LEU A CA 1
ATOM 3098 C C . LEU A 1 403 ? -41.656 -25.734 -11.336 1 92.88 403 LEU A C 1
ATOM 3100 O O . LEU A 1 403 ? -41.875 -25.547 -12.531 1 92.88 403 LEU A O 1
ATOM 3104 N N . PRO A 1 404 ? -41.906 -24.891 -10.453 1 91.56 404 PRO A N 1
ATOM 3105 C CA . PRO A 1 404 ? -42.406 -23.578 -10.891 1 91.56 404 PRO A CA 1
ATOM 3106 C C . PRO A 1 404 ? -41.375 -22.812 -11.719 1 91.56 404 PRO A C 1
ATOM 3108 O O . PRO A 1 404 ? -41.75 -21.969 -12.539 1 91.56 404 PRO A O 1
ATOM 3111 N N . ASP A 1 405 ? -40.188 -23 -11.422 1 92.38 405 ASP A N 1
ATOM 3112 C CA . ASP A 1 405 ? -39.094 -22.344 -12.109 1 92.38 405 ASP A CA 1
ATOM 3113 C C . ASP A 1 405 ? -37.844 -23.203 -12.094 1 92.38 405 ASP A C 1
ATOM 3115 O O . ASP A 1 405 ? -37.625 -23.984 -11.156 1 92.38 405 ASP A O 1
ATOM 3119 N N . ASP A 1 406 ? -36.969 -23.016 -13.062 1 91.38 406 ASP A N 1
ATOM 3120 C CA . ASP A 1 406 ? -35.75 -23.844 -13.148 1 91.38 406 ASP A CA 1
ATOM 3121 C C . ASP A 1 406 ? -34.656 -23.281 -12.25 1 91.38 406 ASP A C 1
ATOM 3123 O O . ASP A 1 406 ? -33.719 -24 -11.898 1 91.38 406 ASP A O 1
ATOM 3127 N N . LEU A 1 407 ? -34.75 -22 -11.922 1 91.62 407 LEU A N 1
ATOM 3128 C CA . LEU A 1 407 ? -33.719 -21.406 -11.055 1 91.62 407 LEU A CA 1
ATOM 3129 C C . LEU A 1 407 ? -34 -21.75 -9.594 1 91.62 407 LEU A C 1
ATOM 3131 O O . LEU A 1 407 ? -35 -21.328 -9.023 1 91.62 407 LEU A O 1
ATOM 3135 N N . ILE A 1 408 ? -33.094 -22.531 -9.062 1 95 408 ILE A N 1
ATOM 3136 C CA . ILE A 1 408 ? -33.25 -22.984 -7.688 1 95 408 ILE A CA 1
ATOM 3137 C C . ILE A 1 408 ? -32.281 -22.234 -6.785 1 95 408 ILE A C 1
ATOM 3139 O O . ILE A 1 408 ? -31.062 -22.422 -6.879 1 95 408 ILE A O 1
ATOM 3143 N N . ARG A 1 409 ? -32.75 -21.562 -5.805 1 92.69 409 ARG A N 1
ATOM 3144 C CA . ARG A 1 409 ? -31.922 -20.688 -4.984 1 92.69 409 ARG A CA 1
ATOM 3145 C C . ARG A 1 409 ? -31.641 -21.328 -3.631 1 92.69 409 ARG A C 1
ATOM 3147 O O . ARG A 1 409 ? -30.609 -21.031 -3.014 1 92.69 409 ARG A O 1
ATOM 3154 N N . SER A 1 410 ? -32.594 -22.094 -3.172 1 95.19 410 SER A N 1
ATOM 3155 C CA . SER A 1 410 ? -32.406 -22.688 -1.85 1 95.19 410 SER A CA 1
ATOM 3156 C C . SER A 1 410 ? -33.062 -24.062 -1.763 1 95.19 410 SER A C 1
ATOM 3158 O O . SER A 1 410 ? -34.031 -24.344 -2.488 1 95.19 410 SER A O 1
ATOM 3160 N N . LEU A 1 411 ? -32.469 -24.859 -0.931 1 97.06 411 LEU A N 1
ATOM 3161 C CA . LEU A 1 411 ? -32.969 -26.219 -0.687 1 97.06 411 LEU A CA 1
ATOM 3162 C C . LEU A 1 411 ? -32.969 -26.531 0.806 1 97.06 411 LEU A C 1
ATOM 3164 O O . LEU A 1 411 ? -32.062 -26.109 1.534 1 97.06 411 LEU A O 1
ATOM 3168 N N . LEU A 1 412 ? -34 -27.234 1.205 1 96.12 412 LEU A N 1
ATOM 3169 C CA . LEU A 1 412 ? -34.062 -27.672 2.594 1 96.12 412 LEU A CA 1
ATOM 3170 C C . LEU A 1 412 ? -34.75 -29.031 2.699 1 96.12 412 LEU A C 1
ATOM 3172 O O . LEU A 1 412 ? -35.844 -29.203 2.195 1 96.12 412 LEU A O 1
ATOM 3176 N N . LEU A 1 413 ? -34.031 -29.938 3.262 1 94.31 413 LEU A N 1
ATOM 3177 C CA . LEU A 1 413 ? -34.625 -31.234 3.545 1 94.31 413 LEU A CA 1
ATOM 3178 C C . LEU A 1 413 ? -35.438 -31.172 4.852 1 94.31 413 LEU A C 1
ATOM 3180 O O . LEU A 1 413 ? -34.875 -30.906 5.91 1 94.31 413 LEU A O 1
ATOM 3184 N N . GLY A 1 414 ? -36.656 -31.5 4.766 1 90.06 414 GLY A N 1
ATOM 3185 C CA . GLY A 1 414 ? -37.5 -31.484 5.953 1 90.06 414 GLY A CA 1
ATOM 3186 C C . GLY A 1 414 ? -37.25 -32.688 6.855 1 90.06 414 GLY A C 1
ATOM 3187 O O . GLY A 1 414 ? -36.719 -33.688 6.43 1 90.06 414 GLY A O 1
ATOM 3188 N N . ALA A 1 415 ? -37.719 -32.5 8.109 1 85.5 415 ALA A N 1
ATOM 3189 C CA . ALA A 1 415 ? -37.594 -33.594 9.086 1 85.5 415 ALA A CA 1
ATOM 3190 C C . ALA A 1 415 ? -38.406 -34.812 8.641 1 85.5 415 ALA A C 1
ATOM 3192 O O . ALA A 1 415 ? -38.094 -35.938 9.008 1 85.5 415 ALA A O 1
ATOM 3193 N N . ASP A 1 416 ? -39.375 -34.562 7.832 1 84.5 416 ASP A N 1
ATOM 3194 C CA . ASP A 1 416 ? -40.25 -35.656 7.379 1 84.5 416 ASP A CA 1
ATOM 3195 C C . ASP A 1 416 ? -39.719 -36.312 6.117 1 84.5 416 ASP A C 1
ATOM 3197 O O . ASP A 1 416 ? -40.344 -37.219 5.551 1 84.5 416 ASP A O 1
ATOM 3201 N N . GLY A 1 417 ? -38.594 -35.844 5.695 1 86.81 417 GLY A N 1
ATOM 3202 C CA . GLY A 1 417 ? -37.969 -36.438 4.52 1 86.81 417 GLY A CA 1
ATOM 3203 C C . GLY A 1 417 ? -38.375 -35.75 3.229 1 86.81 417 GLY A C 1
ATOM 3204 O O . GLY A 1 417 ? -37.875 -36.062 2.154 1 86.81 417 GLY A O 1
ATOM 3205 N N . SER A 1 418 ? -39.281 -34.812 3.338 1 91.88 418 SER A N 1
ATOM 3206 C CA . SER A 1 418 ? -39.656 -34.031 2.158 1 91.88 418 SER A CA 1
ATOM 3207 C C . SER A 1 418 ? -38.625 -32.969 1.839 1 91.88 418 SER A C 1
ATOM 3209 O O . SER A 1 418 ? -37.781 -32.656 2.664 1 91.88 418 SER A O 1
ATOM 3211 N N . LEU A 1 419 ? -38.719 -32.5 0.57 1 95.44 419 LEU A N 1
ATOM 3212 C CA . LEU A 1 419 ? -37.75 -31.5 0.138 1 95.44 419 LEU A CA 1
ATOM 3213 C C . LEU A 1 419 ? -38.438 -30.172 -0.166 1 95.44 419 LEU A C 1
ATOM 3215 O O . LEU A 1 419 ? -39.406 -30.141 -0.937 1 95.44 419 LEU A O 1
ATOM 3219 N N . TRP A 1 420 ? -38.062 -29.141 0.516 1 96 420 TRP A N 1
ATOM 3220 C CA . TRP A 1 420 ? -38.5 -27.781 0.203 1 96 420 TRP A CA 1
ATOM 3221 C C . TRP A 1 420 ? -37.531 -27.109 -0.773 1 96 420 TRP A C 1
ATOM 3223 O O . TRP A 1 420 ? -36.312 -27.172 -0.598 1 96 420 TRP A O 1
ATOM 3233 N N . ILE A 1 421 ? -38.094 -26.484 -1.844 1 97 421 ILE A N 1
ATOM 3234 C CA . ILE A 1 421 ? -37.281 -25.906 -2.916 1 97 421 ILE A CA 1
ATOM 3235 C C . ILE A 1 421 ? -37.688 -24.438 -3.105 1 97 421 ILE A C 1
ATOM 3237 O O . ILE A 1 421 ? -38.812 -24.141 -3.498 1 97 421 ILE A O 1
ATOM 3241 N N . GLY A 1 422 ? -36.688 -23.578 -2.803 1 95.69 422 GLY A N 1
ATOM 3242 C CA . GLY A 1 422 ? -36.906 -22.156 -3.066 1 95.69 422 GLY A CA 1
ATOM 3243 C C . GLY A 1 422 ? -36.531 -21.75 -4.48 1 95.69 422 GLY A C 1
ATOM 3244 O O . GLY A 1 422 ? -35.406 -21.938 -4.914 1 95.69 422 GLY A O 1
ATOM 3245 N N . THR A 1 423 ? -37.5 -21.156 -5.238 1 94.19 423 THR A N 1
ATOM 3246 C CA . THR A 1 423 ? -37.281 -20.75 -6.617 1 94.19 423 THR A CA 1
ATOM 3247 C C . THR A 1 423 ? -37.531 -19.25 -6.789 1 94.19 423 THR A C 1
ATOM 3249 O O . THR A 1 423 ? -37.656 -18.516 -5.805 1 94.19 423 THR A O 1
ATOM 3252 N N . ARG A 1 424 ? -37.562 -18.844 -8.047 1 89.5 424 ARG A N 1
ATOM 3253 C CA . ARG A 1 424 ? -37.844 -17.438 -8.352 1 89.5 424 ARG A CA 1
ATOM 3254 C C . ARG A 1 424 ? -39.344 -17.203 -8.438 1 89.5 424 ARG A C 1
ATOM 3256 O O . ARG A 1 424 ? -39.812 -16.062 -8.398 1 89.5 424 ARG A O 1
ATOM 3263 N N . ARG A 1 425 ? -40.094 -18.328 -8.523 1 92.06 425 ARG A N 1
ATOM 3264 C CA . ARG A 1 425 ? -41.531 -18.188 -8.703 1 92.06 425 ARG A CA 1
ATOM 3265 C C . ARG A 1 425 ? -42.312 -18.938 -7.613 1 92.06 425 ARG A C 1
ATOM 3267 O O . ARG A 1 425 ? -43.312 -19.594 -7.891 1 92.06 425 ARG A O 1
ATOM 3274 N N . GLY A 1 426 ? -41.656 -18.938 -6.461 1 93.25 426 GLY A N 1
ATOM 3275 C CA . GLY A 1 426 ? -42.375 -19.516 -5.34 1 93.25 426 GLY A CA 1
ATOM 3276 C C . GLY A 1 426 ? -41.594 -20.625 -4.648 1 93.25 426 GLY A C 1
ATOM 3277 O O . GLY A 1 426 ? -40.469 -20.891 -5.004 1 93.25 426 GLY A O 1
ATOM 3278 N N . LEU A 1 427 ? -42.281 -21.188 -3.582 1 95.69 427 LEU A N 1
ATOM 3279 C CA . LEU A 1 427 ? -41.75 -22.281 -2.797 1 95.69 427 LEU A CA 1
ATOM 3280 C C . LEU A 1 427 ? -42.344 -23.609 -3.207 1 95.69 427 LEU A C 1
ATOM 3282 O O . LEU A 1 427 ? -43.562 -23.812 -3.068 1 95.69 427 LEU A O 1
ATOM 3286 N N . ALA A 1 428 ? -41.5 -24.469 -3.699 1 96.62 428 ALA A N 1
ATOM 3287 C CA . ALA A 1 428 ? -41.938 -25.797 -4.105 1 96.62 428 ALA A CA 1
ATOM 3288 C C . ALA A 1 428 ? -41.719 -26.812 -3 1 96.62 428 ALA A C 1
ATOM 3290 O O . ALA A 1 428 ? -40.781 -26.688 -2.219 1 96.62 428 ALA A O 1
ATOM 3291 N N . HIS A 1 429 ? -42.594 -27.656 -2.896 1 95.56 429 HIS A N 1
ATOM 3292 C CA . HIS A 1 429 ? -42.531 -28.75 -1.932 1 95.56 429 HIS A CA 1
ATOM 3293 C C . HIS A 1 429 ? -42.625 -30.109 -2.627 1 95.56 429 HIS A C 1
ATOM 3295 O O . HIS A 1 429 ? -43.625 -30.391 -3.301 1 95.56 429 HIS A O 1
ATOM 3301 N N . LEU A 1 430 ? -41.562 -30.875 -2.557 1 95 430 LEU A N 1
ATOM 3302 C CA . LEU A 1 430 ? -41.531 -32.188 -3.16 1 95 430 LEU A CA 1
ATOM 3303 C C . LEU A 1 430 ? -41.781 -33.281 -2.113 1 95 430 LEU A C 1
ATOM 3305 O O . LEU A 1 430 ? -40.969 -33.5 -1.211 1 95 430 LEU A O 1
ATOM 3309 N N . GLN A 1 431 ? -42.875 -33.875 -2.193 1 91.88 431 GLN A N 1
ATOM 3310 C CA . GLN A 1 431 ? -43.281 -34.938 -1.304 1 91.88 431 GLN A CA 1
ATOM 3311 C C . GLN A 1 431 ? -43.812 -36.125 -2.094 1 91.88 431 GLN A C 1
ATOM 3313 O O . GLN A 1 431 ? -44.75 -36 -2.891 1 91.88 431 GLN A O 1
ATOM 3318 N N . ASN A 1 432 ? -43.312 -37.312 -1.896 1 87.31 432 ASN A N 1
ATOM 3319 C CA . ASN A 1 432 ? -43.75 -38.562 -2.541 1 87.31 432 ASN A CA 1
ATOM 3320 C C . ASN A 1 432 ? -43.781 -38.406 -4.062 1 87.31 432 ASN A C 1
ATOM 3322 O O . ASN A 1 432 ? -44.719 -38.844 -4.711 1 87.31 432 ASN A O 1
ATOM 3326 N N . GLY A 1 433 ? -42.844 -37.719 -4.543 1 83.31 433 GLY A N 1
ATOM 3327 C CA . GLY A 1 433 ? -42.656 -37.594 -5.98 1 83.31 433 GLY A CA 1
ATOM 3328 C C . GLY A 1 433 ? -43.562 -36.531 -6.602 1 83.31 433 GLY A C 1
ATOM 3329 O O . GLY A 1 433 ? -43.562 -36.344 -7.82 1 83.31 433 GLY A O 1
ATOM 3330 N N . HIS A 1 434 ? -44.344 -35.844 -5.793 1 90.12 434 HIS A N 1
ATOM 3331 C CA . HIS A 1 434 ? -45.219 -34.812 -6.305 1 90.12 434 HIS A CA 1
ATOM 3332 C C . HIS A 1 434 ? -44.781 -33.438 -5.812 1 90.12 434 HIS A C 1
ATOM 3334 O O . HIS A 1 434 ? -44.406 -33.281 -4.656 1 90.12 434 HIS A O 1
ATOM 3340 N N . PHE A 1 435 ? -44.906 -32.438 -6.82 1 93.81 435 PHE A N 1
ATOM 3341 C CA . PHE A 1 435 ? -44.531 -31.062 -6.492 1 93.81 435 PHE A CA 1
ATOM 3342 C C . PHE A 1 435 ? -45.781 -30.234 -6.133 1 93.81 435 PHE A C 1
ATOM 3344 O O . PHE A 1 435 ? -46.781 -30.281 -6.84 1 93.81 435 PHE A O 1
ATOM 3351 N N . THR A 1 436 ? -45.781 -29.578 -5 1 93.12 436 THR A N 1
ATOM 3352 C CA . THR A 1 436 ? -46.75 -28.547 -4.641 1 93.12 436 THR A CA 1
ATOM 3353 C C . THR A 1 436 ? -46.062 -27.188 -4.508 1 93.12 436 THR A C 1
ATOM 3355 O O . THR A 1 436 ? -44.906 -27.125 -4.082 1 93.12 436 THR A O 1
ATOM 3358 N N . VAL A 1 437 ? -46.812 -26.109 -4.957 1 95 437 VAL A N 1
ATOM 3359 C CA . VAL A 1 437 ? -46.156 -24.797 -5.016 1 95 437 VAL A CA 1
ATOM 3360 C C . VAL A 1 437 ? -46.906 -23.797 -4.16 1 95 437 VAL A C 1
ATOM 3362 O O . VAL A 1 437 ? -48.125 -23.734 -4.207 1 95 437 VAL A O 1
ATOM 3365 N N . LEU A 1 438 ? -46.219 -23.141 -3.285 1 94.5 438 LEU A N 1
ATOM 3366 C CA . LEU A 1 438 ? -46.719 -22.016 -2.518 1 94.5 438 LEU A CA 1
ATOM 3367 C C . LEU A 1 438 ? -46.25 -20.688 -3.096 1 94.5 438 LEU A C 1
ATOM 3369 O O . LEU A 1 438 ? -45.062 -20.547 -3.41 1 94.5 438 LEU A O 1
ATOM 3373 N N . THR A 1 439 ? -47.125 -19.734 -3.342 1 94.31 439 THR A N 1
ATOM 3374 C CA . THR A 1 439 ? -46.781 -18.422 -3.887 1 94.31 439 THR A CA 1
ATOM 3375 C C . THR A 1 439 ? -47.406 -17.312 -3.041 1 94.31 439 THR A C 1
ATOM 3377 O O . THR A 1 439 ? -47.906 -17.562 -1.95 1 94.31 439 THR A O 1
ATOM 3380 N N . THR A 1 440 ? -47.25 -16.141 -3.508 1 92.62 440 THR A N 1
ATOM 3381 C CA . THR A 1 440 ? -47.875 -15 -2.834 1 92.62 440 THR A CA 1
ATOM 3382 C C . THR A 1 440 ? -49.375 -15.148 -2.768 1 92.62 440 THR A C 1
ATOM 3384 O O . THR A 1 440 ? -50.031 -14.609 -1.865 1 92.62 440 THR A O 1
ATOM 3387 N N . SER A 1 441 ? -49.938 -15.906 -3.729 1 90.69 441 SER A N 1
ATOM 3388 C CA . SER A 1 441 ? -51.375 -16.156 -3.725 1 90.69 441 SER A CA 1
ATOM 3389 C C . SER A 1 441 ? -51.781 -17.016 -2.525 1 90.69 441 SER A C 1
ATOM 3391 O O . SER A 1 441 ? -52.938 -16.953 -2.082 1 90.69 441 SER A O 1
ATOM 3393 N N . ASN A 1 442 ? -50.812 -17.719 -1.96 1 92.12 442 ASN A N 1
ATOM 3394 C CA . ASN A 1 442 ? -51.062 -18.547 -0.778 1 92.12 442 ASN A CA 1
ATOM 3395 C C . ASN A 1 442 ? -50.719 -17.797 0.505 1 92.12 442 ASN A C 1
ATOM 3397 O O . ASN A 1 442 ? -50.906 -18.312 1.604 1 92.12 442 ASN A O 1
ATOM 3401 N N . GLY A 1 443 ? -50.094 -16.641 0.325 1 90.44 443 GLY A N 1
ATOM 3402 C CA . GLY A 1 443 ? -49.812 -15.828 1.505 1 90.44 443 GLY A CA 1
ATOM 3403 C C . GLY A 1 443 ? -48.344 -15.516 1.674 1 90.44 443 GLY A C 1
ATOM 3404 O O . GLY A 1 443 ? -47.969 -14.805 2.605 1 90.44 443 GLY A O 1
ATOM 3405 N N . LEU A 1 444 ? -47.531 -15.992 0.796 1 91.88 444 LEU A N 1
ATOM 3406 C CA . LEU A 1 444 ? -46.125 -15.695 0.884 1 91.88 444 LEU A CA 1
ATOM 3407 C C . LEU A 1 444 ? -45.844 -14.211 0.651 1 91.88 444 LEU A C 1
ATOM 3409 O O . LEU A 1 444 ? -46.594 -13.555 -0.085 1 91.88 444 LEU A O 1
ATOM 3413 N N . ARG A 1 445 ? -44.875 -13.695 1.282 1 87.88 445 ARG A N 1
ATOM 3414 C CA . ARG A 1 445 ? -44.5 -12.289 1.13 1 87.88 445 ARG A CA 1
ATOM 3415 C C . ARG A 1 445 ? -44 -12.008 -0.278 1 87.88 445 ARG A C 1
ATOM 3417 O O . ARG A 1 445 ? -44.156 -10.898 -0.789 1 87.88 445 ARG A O 1
ATOM 3424 N N . SER A 1 446 ? -43.25 -12.883 -0.796 1 90.62 446 SER A N 1
ATOM 3425 C CA . SER A 1 446 ? -42.656 -12.758 -2.133 1 90.62 446 SER A CA 1
ATOM 3426 C C . SER A 1 446 ? -42.469 -14.125 -2.777 1 90.62 446 SER A C 1
ATOM 3428 O O . SER A 1 446 ? -42.281 -15.125 -2.078 1 90.62 446 SER A O 1
ATOM 3430 N N . ASP A 1 447 ? -42.469 -14.125 -4.062 1 88.75 447 ASP A N 1
ATOM 3431 C CA . ASP A 1 447 ? -42.25 -15.383 -4.781 1 88.75 447 ASP A CA 1
ATOM 3432 C C . ASP A 1 447 ? -40.75 -15.664 -4.945 1 88.75 447 ASP A C 1
ATOM 3434 O O . ASP A 1 447 ? -40.375 -16.781 -5.293 1 88.75 447 ASP A O 1
ATOM 3438 N N . LEU A 1 448 ? -39.938 -14.633 -4.691 1 90.25 448 LEU A N 1
ATOM 3439 C CA . LEU A 1 448 ? -38.5 -14.812 -4.77 1 90.25 448 LEU A CA 1
ATOM 3440 C C . LEU A 1 448 ? -37.938 -15.312 -3.441 1 90.25 448 LEU A C 1
ATOM 3442 O O . LEU A 1 448 ? -37.75 -14.523 -2.512 1 90.25 448 LEU A O 1
ATOM 3446 N N . ILE A 1 449 ? -37.625 -16.578 -3.434 1 91.38 449 ILE A N 1
ATOM 3447 C CA . ILE A 1 449 ? -37.188 -17.219 -2.189 1 91.38 449 ILE A CA 1
ATOM 3448 C C . ILE A 1 449 ? -35.688 -17.188 -2.092 1 91.38 449 ILE A C 1
ATOM 3450 O O . ILE A 1 449 ? -34.969 -17.578 -3.033 1 91.38 449 ILE A O 1
ATOM 3454 N N . GLY A 1 450 ? -35.219 -16.703 -0.971 1 88.5 450 GLY A N 1
ATOM 3455 C CA . GLY A 1 450 ? -33.781 -16.594 -0.784 1 88.5 450 GLY A CA 1
ATOM 3456 C C . GLY A 1 450 ? -33.188 -17.703 0.052 1 88.5 450 GLY A C 1
ATOM 3457 O O . GLY A 1 450 ? -32.281 -18.422 -0.396 1 88.5 450 GLY A O 1
ATOM 3458 N N . ALA A 1 451 ? -33.688 -17.906 1.303 1 93.38 451 ALA A N 1
ATOM 3459 C CA . ALA A 1 451 ? -33.156 -18.922 2.229 1 93.38 451 ALA A CA 1
ATOM 3460 C C . ALA A 1 451 ? -34.281 -19.594 2.996 1 93.38 451 ALA A C 1
ATOM 3462 O O . ALA A 1 451 ? -35.375 -19.031 3.111 1 93.38 451 ALA A O 1
ATOM 3463 N N . LEU A 1 452 ? -33.969 -20.812 3.455 1 95.69 452 LEU A N 1
ATOM 3464 C CA . LEU A 1 452 ? -34.938 -21.594 4.199 1 95.69 452 LEU A CA 1
ATOM 3465 C C . LEU A 1 452 ? -34.344 -22.141 5.488 1 95.69 452 LEU A C 1
ATOM 3467 O O . LEU A 1 452 ? -33.156 -22.484 5.527 1 95.69 452 LEU A O 1
ATOM 3471 N N . LEU A 1 453 ? -35.188 -22.141 6.516 1 95.62 453 LEU A N 1
ATOM 3472 C CA . LEU A 1 453 ? -34.781 -22.719 7.785 1 95.62 453 LEU A CA 1
ATOM 3473 C C . LEU A 1 453 ? -35.969 -23.359 8.508 1 95.62 453 LEU A C 1
ATOM 3475 O O . LEU A 1 453 ? -37.062 -22.781 8.555 1 95.62 453 LEU A O 1
ATOM 3479 N N . GLN A 1 454 ? -35.719 -24.516 8.875 1 94.5 454 GLN A N 1
ATOM 3480 C CA . GLN A 1 454 ? -36.719 -25.172 9.727 1 94.5 454 GLN A CA 1
ATOM 3481 C C . GLN A 1 454 ? -36.281 -25.156 11.188 1 94.5 454 GLN A C 1
ATOM 3483 O O . GLN A 1 454 ? -35.25 -25.703 11.539 1 94.5 454 GLN A O 1
ATOM 3488 N N . SER A 1 455 ? -37.094 -24.594 11.984 1 91.94 455 SER A N 1
ATOM 3489 C CA . SER A 1 455 ? -36.75 -24.453 13.398 1 91.94 455 SER A CA 1
ATOM 3490 C C . SER A 1 455 ? -37.062 -25.75 14.164 1 91.94 455 SER A C 1
ATOM 3492 O O . SER A 1 455 ? -37.656 -26.688 13.609 1 91.94 455 SER A O 1
ATOM 3494 N N . ALA A 1 456 ? -36.594 -25.766 15.445 1 87.81 456 ALA A N 1
ATOM 3495 C CA . ALA A 1 456 ? -36.812 -26.922 16.312 1 87.81 456 ALA A CA 1
ATOM 3496 C C . ALA A 1 456 ? -38.281 -27.172 16.578 1 87.81 456 ALA A C 1
ATOM 3498 O O . ALA A 1 456 ? -38.719 -28.328 16.75 1 87.81 456 ALA A O 1
ATOM 3499 N N . ASN A 1 457 ? -39.094 -26.156 16.578 1 85.94 457 ASN A N 1
ATOM 3500 C CA . ASN A 1 457 ? -40.531 -26.297 16.781 1 85.94 457 ASN A CA 1
ATOM 3501 C C . ASN A 1 457 ? -41.25 -26.656 15.5 1 85.94 457 ASN A C 1
ATOM 3503 O O . ASN A 1 457 ? -42.5 -26.578 15.422 1 85.94 457 ASN A O 1
ATOM 3507 N N . GLN A 1 458 ? -40.5 -26.938 14.461 1 88.06 458 GLN A N 1
ATOM 3508 C CA . GLN A 1 458 ? -40.969 -27.438 13.172 1 88.06 458 GLN A CA 1
ATOM 3509 C C . GLN A 1 458 ? -41.594 -26.328 12.336 1 88.06 458 GLN A C 1
ATOM 3511 O O . GLN A 1 458 ? -42.281 -26.578 11.352 1 88.06 458 GLN A O 1
ATOM 3516 N N . ASP A 1 459 ? -41.312 -25.109 12.781 1 92.88 459 ASP A N 1
ATOM 3517 C CA . ASP A 1 459 ? -41.719 -23.984 11.938 1 92.88 459 ASP A CA 1
ATOM 3518 C C . ASP A 1 459 ? -40.781 -23.828 10.742 1 92.88 459 ASP A C 1
ATOM 3520 O O . ASP A 1 459 ? -39.562 -24.031 10.875 1 92.88 459 ASP A O 1
ATOM 3524 N N . LEU A 1 460 ? -41.375 -23.562 9.625 1 95.12 460 LEU A N 1
ATOM 3525 C CA . LEU A 1 460 ? -40.562 -23.281 8.453 1 95.12 460 LEU A CA 1
ATOM 3526 C C . LEU A 1 460 ? -40.438 -21.766 8.234 1 95.12 460 LEU A C 1
ATOM 3528 O O . LEU A 1 460 ? -41.438 -21.094 8.016 1 95.12 460 LEU A O 1
ATOM 3532 N N . TRP A 1 461 ? -39.281 -21.266 8.391 1 95.94 461 TRP A N 1
ATOM 3533 C CA . TRP A 1 461 ? -39 -19.859 8.117 1 95.94 461 TRP A CA 1
ATOM 3534 C C . TRP A 1 461 ? -38.531 -19.672 6.676 1 95.94 461 TRP A C 1
ATOM 3536 O O . TRP A 1 461 ? -37.594 -20.359 6.227 1 95.94 461 TRP A O 1
ATOM 3546 N N . ILE A 1 462 ? -39.156 -18.781 5.953 1 96.31 462 ILE A N 1
ATOM 3547 C CA . ILE A 1 462 ? -38.906 -18.547 4.535 1 96.31 462 ILE A CA 1
ATOM 3548 C C . ILE A 1 462 ? -38.406 -17.125 4.32 1 96.31 462 ILE A C 1
ATOM 3550 O O . ILE A 1 462 ? -39.156 -16.172 4.406 1 96.31 462 ILE A O 1
ATOM 3554 N N . ALA A 1 463 ? -37.125 -17.078 3.988 1 94.5 463 ALA A N 1
ATOM 3555 C CA . ALA A 1 463 ? -36.531 -15.789 3.668 1 94.5 463 ALA A CA 1
ATOM 3556 C C . ALA A 1 463 ? -36.781 -15.398 2.215 1 94.5 463 ALA A C 1
ATOM 3558 O O . ALA A 1 463 ? -36.531 -16.172 1.299 1 94.5 463 ALA A O 1
ATOM 3559 N N . THR A 1 464 ? -37.312 -14.25 2.002 1 90.69 464 THR A N 1
ATOM 3560 C CA . THR A 1 464 ? -37.562 -13.75 0.656 1 90.69 464 THR A CA 1
ATOM 3561 C C . THR A 1 464 ? -36.812 -12.453 0.405 1 90.69 464 THR A C 1
ATOM 3563 O O . THR A 1 464 ? -36.031 -12 1.26 1 90.69 464 THR A O 1
ATOM 3566 N N . LEU A 1 465 ? -36.938 -11.922 -0.794 1 85.88 465 LEU A N 1
ATOM 3567 C CA . LEU A 1 465 ? -36.25 -10.68 -1.125 1 85.88 465 LEU A CA 1
ATOM 3568 C C . LEU A 1 465 ? -37.094 -9.477 -0.731 1 85.88 465 LEU A C 1
ATOM 3570 O O . LEU A 1 465 ? -36.688 -8.328 -0.976 1 85.88 465 LEU A O 1
ATOM 3574 N N . ASP A 1 466 ? -38.25 -9.781 -0.023 1 88.06 466 ASP A N 1
ATOM 3575 C CA . ASP A 1 466 ? -39.094 -8.672 0.427 1 88.06 466 ASP A CA 1
ATOM 3576 C C . ASP A 1 466 ? -39.719 -8.977 1.79 1 88.06 466 ASP A C 1
ATOM 3578 O O . ASP A 1 466 ? -40.875 -8.695 2.016 1 88.06 466 ASP A O 1
ATOM 3582 N N . GLY A 1 467 ? -38.969 -9.648 2.508 1 92.19 467 GLY A N 1
ATOM 3583 C CA . GLY A 1 467 ? -39.438 -9.922 3.848 1 92.19 467 GLY A CA 1
ATOM 3584 C C . GLY A 1 467 ? -39.281 -11.367 4.27 1 92.19 467 GLY A C 1
ATOM 3585 O O . GLY A 1 467 ? -38.562 -12.125 3.602 1 92.19 467 GLY A O 1
ATOM 3586 N N . LEU A 1 468 ? -39.906 -11.641 5.469 1 95.62 468 LEU A N 1
ATOM 3587 C CA . LEU A 1 468 ? -39.812 -12.969 6.082 1 95.62 468 LEU A CA 1
ATOM 3588 C C . LEU A 1 468 ? -41.188 -13.594 6.234 1 95.62 468 LEU A C 1
ATOM 3590 O O . LEU A 1 468 ? -42.156 -12.906 6.57 1 95.62 468 LEU A O 1
ATOM 3594 N N . SER A 1 469 ? -41.281 -14.891 5.906 1 96.62 469 SER A N 1
ATOM 3595 C CA . SER A 1 469 ? -42.5 -15.641 6.098 1 96.62 469 SER A CA 1
ATOM 3596 C C . SER A 1 469 ? -42.312 -16.828 7.023 1 96.62 469 SER A C 1
ATOM 3598 O O . SER A 1 469 ? -41.219 -17.406 7.074 1 96.62 469 SER A O 1
ATOM 3600 N N . ARG A 1 470 ? -43.312 -17.078 7.754 1 95.75 470 ARG A N 1
ATOM 3601 C CA . ARG A 1 470 ? -43.281 -18.219 8.664 1 95.75 470 ARG A CA 1
ATOM 3602 C C . ARG A 1 470 ? -44.469 -19.156 8.391 1 95.75 470 ARG A C 1
ATOM 3604 O O . ARG A 1 470 ? -45.625 -18.703 8.359 1 95.75 470 ARG A O 1
ATOM 3611 N N . LEU A 1 471 ? -44.125 -20.406 8.102 1 94.88 471 LEU A N 1
ATOM 3612 C CA . LEU A 1 471 ? -45.156 -21.438 7.941 1 94.88 471 LEU A CA 1
ATOM 3613 C C . LEU A 1 471 ? -45.281 -22.281 9.203 1 94.88 471 LEU A C 1
ATOM 3615 O O . LEU A 1 471 ? -44.344 -22.984 9.586 1 94.88 471 LEU A O 1
ATOM 3619 N N . HIS A 1 472 ? -46.375 -22.094 9.844 1 92.75 472 HIS A N 1
ATOM 3620 C CA . HIS A 1 472 ? -46.656 -22.812 11.07 1 92.75 472 HIS A CA 1
ATOM 3621 C C . HIS A 1 472 ? -48.031 -23.531 10.984 1 92.75 472 HIS A C 1
ATOM 3623 O O . HIS A 1 472 ? -49.062 -22.875 10.852 1 92.75 472 HIS A O 1
ATOM 3629 N N . ASN A 1 473 ? -48.062 -24.781 11.125 1 88.56 473 ASN A N 1
ATOM 3630 C CA . ASN A 1 473 ? -49.281 -25.578 11.086 1 88.56 473 ASN A CA 1
ATOM 3631 C C . ASN A 1 473 ? -50.156 -25.219 9.883 1 88.56 473 ASN A C 1
ATOM 3633 O O . ASN A 1 473 ? -51.375 -25 10.031 1 88.56 473 ASN A O 1
ATOM 3637 N N . GLY A 1 474 ? -49.531 -25.016 8.812 1 85.88 474 GLY A N 1
ATOM 3638 C CA . GLY A 1 474 ? -50.219 -24.781 7.566 1 85.88 474 GLY A CA 1
ATOM 3639 C C . GLY A 1 474 ? -50.562 -23.328 7.34 1 85.88 474 GLY A C 1
ATOM 3640 O O . GLY A 1 474 ? -51.062 -22.953 6.273 1 85.88 474 GLY A O 1
ATOM 3641 N N . ALA A 1 475 ? -50.375 -22.5 8.328 1 92.25 475 ALA A N 1
ATOM 3642 C CA . ALA A 1 475 ? -50.656 -21.062 8.195 1 92.25 475 ALA A CA 1
ATOM 3643 C C . ALA A 1 475 ? -49.375 -20.266 7.961 1 92.25 475 ALA A C 1
ATOM 3645 O O . ALA A 1 475 ? -48.344 -20.562 8.57 1 92.25 475 ALA A O 1
ATOM 3646 N N . ILE A 1 476 ? -49.5 -19.297 6.992 1 95.06 476 ILE A N 1
ATOM 3647 C CA . ILE A 1 476 ? -48.344 -18.469 6.648 1 95.06 476 ILE A CA 1
ATOM 3648 C C . ILE A 1 476 ? -48.5 -17.078 7.273 1 95.06 476 ILE A C 1
ATOM 3650 O O . ILE A 1 476 ? -49.531 -16.422 7.105 1 95.06 476 ILE A O 1
ATOM 3654 N N . THR A 1 477 ? -47.562 -16.656 8.086 1 94.81 477 THR A N 1
ATOM 3655 C CA . THR A 1 477 ? -47.438 -15.305 8.617 1 94.81 477 THR A CA 1
ATOM 3656 C C . THR A 1 477 ? -46.219 -14.586 8 1 94.81 477 THR A C 1
ATOM 3658 O O . THR A 1 477 ? -45.188 -15.195 7.781 1 94.81 477 THR A O 1
ATOM 3661 N N . THR A 1 478 ? -46.406 -13.305 7.66 1 95.25 478 THR A N 1
ATOM 3662 C CA . THR A 1 478 ? -45.344 -12.562 6.996 1 95.25 478 THR A CA 1
ATOM 3663 C C . THR A 1 478 ? -44.875 -11.406 7.867 1 95.25 478 THR A C 1
ATOM 3665 O O . THR A 1 478 ? -45.656 -10.883 8.688 1 95.25 478 THR A O 1
ATOM 3668 N N . TYR A 1 479 ? -43.625 -11.07 7.789 1 95.56 479 TYR A N 1
ATOM 3669 C CA . TYR A 1 479 ? -43 -10 8.555 1 95.56 479 TYR A CA 1
ATOM 3670 C C . TYR A 1 479 ? -42.188 -9.102 7.656 1 95.56 479 TYR A C 1
ATOM 3672 O O . TYR A 1 479 ? -41.562 -9.57 6.699 1 95.56 479 TYR A O 1
ATOM 3680 N N . THR A 1 480 ? -42.125 -7.777 7.902 1 93.88 480 THR A N 1
ATOM 3681 C CA . THR A 1 480 ? -41.344 -6.781 7.191 1 93.88 480 THR A CA 1
ATOM 3682 C C . THR A 1 480 ? -40.656 -5.824 8.172 1 93.88 480 THR A C 1
ATOM 3684 O O . THR A 1 480 ? -40.656 -6.07 9.383 1 93.88 480 THR A O 1
ATOM 3687 N N . THR A 1 481 ? -40.094 -4.801 7.621 1 90.69 481 THR A N 1
ATOM 3688 C CA . THR A 1 481 ? -39.469 -3.791 8.461 1 90.69 481 THR A CA 1
ATOM 3689 C C . THR A 1 481 ? -40.469 -3.113 9.367 1 90.69 481 THR A C 1
ATOM 3691 O O . THR A 1 481 ? -40.125 -2.615 10.438 1 90.69 481 THR A O 1
ATOM 3694 N N . ALA A 1 482 ? -41.719 -3.115 8.969 1 90.31 482 ALA A N 1
ATOM 3695 C CA . ALA A 1 482 ? -42.781 -2.547 9.766 1 90.31 482 ALA A CA 1
ATOM 3696 C C . ALA A 1 482 ? -43 -3.346 11.047 1 90.31 482 ALA A C 1
ATOM 3698 O O . ALA A 1 482 ? -43.5 -2.814 12.047 1 90.31 482 ALA A O 1
ATOM 3699 N N . ASP A 1 483 ? -42.531 -4.586 10.977 1 93.12 483 ASP A N 1
ATOM 3700 C CA . ASP A 1 483 ? -42.719 -5.461 12.133 1 93.12 483 ASP A CA 1
ATOM 3701 C C . ASP A 1 483 ? -41.438 -5.492 13 1 93.12 483 ASP A C 1
ATOM 3703 O O . ASP A 1 483 ? -41.406 -6.176 14.023 1 93.12 483 ASP A O 1
ATOM 3707 N N . GLY A 1 484 ? -40.438 -4.918 12.539 1 91.69 484 GLY A N 1
ATOM 3708 C CA . GLY A 1 484 ? -39.219 -4.832 13.352 1 91.69 484 GLY A CA 1
ATOM 3709 C C . GLY A 1 484 ? -38 -5.391 12.656 1 91.69 484 GLY A C 1
ATOM 3710 O O . GLY A 1 484 ? -36.906 -5.363 13.219 1 91.69 484 GLY A O 1
ATOM 3711 N N . LEU A 1 485 ? -38.125 -5.875 11.492 1 93.12 485 LEU A N 1
ATOM 3712 C CA . LEU A 1 485 ? -37 -6.363 10.742 1 93.12 485 LEU A CA 1
ATOM 3713 C C . LEU A 1 485 ? -36.062 -5.215 10.367 1 93.12 485 LEU A C 1
ATOM 3715 O O . LEU A 1 485 ? -36.5 -4.102 10.109 1 93.12 485 LEU A O 1
ATOM 3719 N N . SER A 1 486 ? -34.812 -5.5 10.391 1 89.25 486 SER A N 1
ATOM 3720 C CA . SER A 1 486 ? -33.844 -4.473 10.008 1 89.25 486 SER A CA 1
ATOM 3721 C C . SER A 1 486 ? -33.906 -4.18 8.516 1 89.25 486 SER A C 1
ATOM 3723 O O . SER A 1 486 ? -33.625 -3.061 8.086 1 89.25 486 SER A O 1
ATOM 3725 N N . GLY A 1 487 ? -34.25 -5.16 7.785 1 88.25 487 GLY A N 1
ATOM 3726 C CA . GLY A 1 487 ? -34.344 -5.035 6.34 1 88.25 487 GLY A CA 1
ATOM 3727 C C . GLY A 1 487 ? -35.281 -6.055 5.723 1 88.25 487 GLY A C 1
ATOM 3728 O O . GLY A 1 487 ? -35.594 -7.074 6.34 1 88.25 487 GLY A O 1
ATOM 3729 N N . ASN A 1 488 ? -35.594 -5.809 4.449 1 88.88 488 ASN A N 1
ATOM 3730 C CA . ASN A 1 488 ? -36.562 -6.676 3.82 1 88.88 488 ASN A CA 1
ATOM 3731 C C . ASN A 1 488 ? -35.906 -7.715 2.914 1 88.88 488 ASN A C 1
ATOM 3733 O O . ASN A 1 488 ? -36.562 -8.688 2.508 1 88.88 488 ASN A O 1
ATOM 3737 N N . ILE A 1 489 ? -34.719 -7.535 2.549 1 88.62 489 ILE A N 1
ATOM 3738 C CA . ILE A 1 489 ? -34 -8.539 1.773 1 88.62 489 ILE A CA 1
ATOM 3739 C C . ILE A 1 489 ? -33.219 -9.469 2.715 1 88.62 489 ILE A C 1
ATOM 3741 O O . ILE A 1 489 ? -32.156 -9.117 3.189 1 88.62 489 ILE A O 1
ATOM 3745 N N . ILE A 1 490 ? -33.719 -10.578 2.918 1 92.75 490 ILE A N 1
ATOM 3746 C CA . ILE A 1 490 ? -33.156 -11.508 3.893 1 92.75 490 ILE A CA 1
ATOM 3747 C C . ILE A 1 490 ? -32.219 -12.484 3.191 1 92.75 490 ILE A C 1
ATOM 3749 O O . ILE A 1 490 ? -32.594 -13.148 2.229 1 92.75 490 ILE A O 1
ATOM 3753 N N . THR A 1 491 ? -31.031 -12.578 3.746 1 91.88 491 THR A N 1
ATOM 3754 C CA . THR A 1 491 ? -30.016 -13.344 3.047 1 91.88 491 THR A CA 1
ATOM 3755 C C . THR A 1 491 ? -29.547 -14.531 3.891 1 91.88 491 THR A C 1
ATOM 3757 O O . THR A 1 491 ? -29.016 -15.5 3.361 1 91.88 491 THR A O 1
ATOM 3760 N N . ALA A 1 492 ? -29.781 -14.492 5.191 1 94.56 492 ALA A N 1
ATOM 3761 C CA . ALA A 1 492 ? -29.281 -15.562 6.047 1 94.56 492 ALA A CA 1
ATOM 3762 C C . ALA A 1 492 ? -30.203 -15.789 7.242 1 94.56 492 ALA A C 1
ATOM 3764 O O . ALA A 1 492 ? -30.781 -14.836 7.77 1 94.56 492 ALA A O 1
ATOM 3765 N N . LEU A 1 493 ? -30.297 -17.047 7.648 1 95.75 493 LEU A N 1
ATOM 3766 C CA . LEU A 1 493 ? -31.078 -17.453 8.805 1 95.75 493 LEU A CA 1
ATOM 3767 C C . LEU A 1 493 ? -30.328 -18.453 9.664 1 95.75 493 LEU A C 1
ATOM 3769 O O . LEU A 1 493 ? -29.641 -19.344 9.133 1 95.75 493 LEU A O 1
ATOM 3773 N N . LEU A 1 494 ? -30.406 -18.234 10.977 1 95.81 494 LEU A N 1
ATOM 3774 C CA . LEU A 1 494 ? -29.828 -19.188 11.922 1 95.81 494 LEU A CA 1
ATOM 3775 C C . LEU A 1 494 ? -30.625 -19.219 13.219 1 95.81 494 LEU A C 1
ATOM 3777 O O . LEU A 1 494 ? -31.047 -18.188 13.719 1 95.81 494 LEU A O 1
ATOM 3781 N N . GLU A 1 495 ? -30.891 -20.375 13.586 1 94.62 495 GLU A N 1
ATOM 3782 C CA . GLU A 1 495 ? -31.438 -20.547 14.93 1 94.62 495 GLU A CA 1
ATOM 3783 C C . GLU A 1 495 ? -30.359 -21.016 15.906 1 94.62 495 GLU A C 1
ATOM 3785 O O . GLU A 1 495 ? -29.719 -22.047 15.688 1 94.62 495 GLU A O 1
ATOM 3790 N N . ASP A 1 496 ? -30.234 -20.281 16.969 1 90.88 496 ASP A N 1
ATOM 3791 C CA . ASP A 1 496 ? -29.156 -20.625 17.906 1 90.88 496 ASP A CA 1
ATOM 3792 C C . ASP A 1 496 ? -29.625 -21.688 18.906 1 90.88 496 ASP A C 1
ATOM 3794 O O . ASP A 1 496 ? -30.781 -22.109 18.875 1 90.88 496 ASP A O 1
ATOM 3798 N N . VAL A 1 497 ? -28.688 -22.141 19.766 1 86.94 497 VAL A N 1
ATOM 3799 C CA . VAL A 1 497 ? -28.953 -23.203 20.734 1 86.94 497 VAL A CA 1
ATOM 3800 C C . VAL A 1 497 ? -29.984 -22.734 21.75 1 86.94 497 VAL A C 1
ATOM 3802 O O . VAL A 1 497 ? -30.766 -23.531 22.281 1 86.94 497 VAL A O 1
ATOM 3805 N N . GLY A 1 498 ? -30.047 -21.453 21.938 1 85 498 GLY A N 1
ATOM 3806 C CA . GLY A 1 498 ? -31 -20.906 22.891 1 85 498 GLY A CA 1
ATOM 3807 C C . GLY A 1 498 ? -32.406 -20.719 22.297 1 85 498 GLY A C 1
ATOM 3808 O O . GLY A 1 498 ? -33.344 -20.391 23.016 1 85 498 GLY A O 1
ATOM 3809 N N . GLY A 1 499 ? -32.562 -20.938 21 1 88.81 499 GLY A N 1
ATOM 3810 C CA . GLY A 1 499 ? -33.844 -20.859 20.344 1 88.81 499 GLY A CA 1
ATOM 3811 C C . GLY A 1 499 ? -34.094 -19.516 19.672 1 88.81 499 GLY A C 1
ATOM 3812 O O . GLY A 1 499 ? -35.156 -19.297 19.094 1 88.81 499 GLY A O 1
ATOM 3813 N N . ALA A 1 500 ? -33.188 -18.688 19.797 1 92.62 500 ALA A N 1
ATOM 3814 C CA . ALA A 1 500 ? -33.312 -17.391 19.125 1 92.62 500 ALA A CA 1
ATOM 3815 C C . ALA A 1 500 ? -33 -17.516 17.641 1 92.62 500 ALA A C 1
ATOM 3817 O O . ALA A 1 500 ? -32.094 -18.25 17.234 1 92.62 500 ALA A O 1
ATOM 3818 N N . LEU A 1 501 ? -33.844 -16.812 16.844 1 95.5 501 LEU A N 1
ATOM 3819 C CA . LEU A 1 501 ? -33.625 -16.781 15.391 1 95.5 501 LEU A CA 1
ATOM 3820 C C . LEU A 1 501 ? -32.844 -15.547 14.984 1 95.5 501 LEU A C 1
ATOM 3822 O O . LEU A 1 501 ? -33.219 -14.422 15.305 1 95.5 501 LEU A O 1
ATOM 3826 N N . TRP A 1 502 ? -31.75 -15.781 14.367 1 96.06 502 TRP A N 1
ATOM 3827 C CA . TRP A 1 502 ? -30.922 -14.703 13.844 1 96.06 502 TRP A CA 1
ATOM 3828 C C . TRP A 1 502 ? -31.156 -14.523 12.344 1 96.06 502 TRP A C 1
ATOM 3830 O O . TRP A 1 502 ? -31.109 -15.492 11.578 1 96.06 502 TRP A O 1
ATOM 3840 N N . ILE A 1 503 ? -31.422 -13.273 11.969 1 96.38 503 ILE A N 1
ATOM 3841 C CA . ILE A 1 503 ? -31.797 -12.953 10.594 1 96.38 503 ILE A CA 1
ATOM 3842 C C . ILE A 1 503 ? -30.797 -11.953 10.008 1 96.38 503 ILE A C 1
ATOM 3844 O O . ILE A 1 503 ? -30.656 -10.836 10.523 1 96.38 503 ILE A O 1
ATOM 3848 N N . GLY A 1 504 ? -30.109 -12.414 8.945 1 94.19 504 GLY A N 1
ATOM 3849 C CA . GLY A 1 504 ? -29.219 -11.516 8.227 1 94.19 504 GLY A CA 1
ATOM 3850 C C . GLY A 1 504 ? -29.844 -10.891 7.008 1 94.19 504 GLY A C 1
ATOM 3851 O O . GLY A 1 504 ? -30.656 -11.523 6.324 1 94.19 504 GLY A O 1
ATOM 3852 N N . THR A 1 505 ? -29.453 -9.602 6.715 1 90.88 505 THR A N 1
ATOM 3853 C CA . THR A 1 505 ? -30.031 -8.883 5.594 1 90.88 505 THR A CA 1
ATOM 3854 C C . THR A 1 505 ? -28.953 -8.359 4.66 1 90.88 505 THR A C 1
ATOM 3856 O O . THR A 1 505 ? -27.766 -8.391 4.996 1 90.88 505 THR A O 1
ATOM 3859 N N . LYS A 1 506 ? -29.375 -7.93 3.471 1 86.94 506 LYS A N 1
ATOM 3860 C CA . LYS A 1 506 ? -28.469 -7.316 2.502 1 86.94 506 LYS A CA 1
ATOM 3861 C C . LYS A 1 506 ? -28.391 -5.805 2.699 1 86.94 506 LYS A C 1
ATOM 3863 O O . LYS A 1 506 ? -29.141 -5.055 2.074 1 86.94 506 LYS A O 1
ATOM 3868 N N . GLY A 1 507 ? -27.562 -5.383 3.582 1 80.19 507 GLY A N 1
ATOM 3869 C CA . GLY A 1 507 ? -27.328 -3.949 3.676 1 80.19 507 GLY A CA 1
ATOM 3870 C C . GLY A 1 507 ? -27.891 -3.334 4.945 1 80.19 507 GLY A C 1
ATOM 3871 O O . GLY A 1 507 ? -27.609 -2.172 5.25 1 80.19 507 GLY A O 1
ATOM 3872 N N . ASN A 1 508 ? -28.672 -4.117 5.695 1 85.31 508 ASN A N 1
ATOM 3873 C CA . ASN A 1 508 ? -29.312 -3.512 6.859 1 85.31 508 ASN A CA 1
ATOM 3874 C C . ASN A 1 508 ? -28.938 -4.234 8.148 1 85.31 508 ASN A C 1
ATOM 3876 O O . ASN A 1 508 ? -29.594 -4.062 9.18 1 85.31 508 ASN A O 1
ATOM 3880 N N . GLY A 1 509 ? -28.094 -5.043 8.047 1 89.69 509 GLY A N 1
ATOM 3881 C CA . GLY A 1 509 ? -27.484 -5.594 9.25 1 89.69 509 GLY A CA 1
ATOM 3882 C C . GLY A 1 509 ? -28.219 -6.805 9.789 1 89.69 509 GLY A C 1
ATOM 3883 O O . GLY A 1 509 ? -28.75 -7.613 9.016 1 89.69 509 GLY A O 1
ATOM 3884 N N . LEU A 1 510 ? -28.219 -6.961 11.172 1 93.56 510 LEU A N 1
ATOM 3885 C CA . LEU A 1 510 ? -28.656 -8.172 11.859 1 93.56 510 LEU A CA 1
ATOM 3886 C C . LEU A 1 510 ? -29.906 -7.91 12.688 1 93.56 510 LEU A C 1
ATOM 3888 O O . LEU A 1 510 ? -30.062 -6.84 13.281 1 93.56 510 LEU A O 1
ATOM 3892 N N . THR A 1 511 ? -30.859 -8.953 12.664 1 95.38 511 THR A N 1
ATOM 3893 C CA . THR A 1 511 ? -32.062 -8.938 13.516 1 95.38 511 THR A CA 1
ATOM 3894 C C . THR A 1 511 ? -32.156 -10.211 14.344 1 95.38 511 THR A C 1
ATOM 3896 O O . THR A 1 511 ? -31.797 -11.297 13.859 1 95.38 511 THR A O 1
ATOM 3899 N N . GLN A 1 512 ? -32.594 -10 15.508 1 95.06 512 GLN A N 1
ATOM 3900 C CA . GLN A 1 512 ? -32.844 -11.141 16.375 1 95.06 512 GLN A CA 1
ATOM 3901 C C . GLN A 1 512 ? -34.312 -11.297 16.672 1 95.06 512 GLN A C 1
ATOM 3903 O O . GLN A 1 512 ? -35.031 -10.312 16.906 1 95.06 512 GLN A O 1
ATOM 3908 N N . HIS A 1 513 ? -34.781 -12.516 16.516 1 95.12 513 HIS A N 1
ATOM 3909 C CA . HIS A 1 513 ? -36.156 -12.828 16.891 1 95.12 513 HIS A CA 1
ATOM 3910 C C . HIS A 1 513 ? -36.219 -13.75 18.094 1 95.12 513 HIS A C 1
ATOM 3912 O O . HIS A 1 513 ? -35.625 -14.836 18.078 1 95.12 513 HIS A O 1
ATOM 3918 N N . THR A 1 514 ? -36.812 -13.25 19.109 1 92.25 514 THR A N 1
ATOM 3919 C CA . THR A 1 514 ? -37.031 -14.023 20.328 1 92.25 514 THR A CA 1
ATOM 3920 C C . THR A 1 514 ? -38.5 -14.055 20.688 1 92.25 514 THR A C 1
ATOM 3922 O O . THR A 1 514 ? -39.344 -13.648 19.875 1 92.25 514 THR A O 1
ATOM 3925 N N . ALA A 1 515 ? -38.781 -14.594 21.891 1 87.31 515 ALA A N 1
ATOM 3926 C CA . ALA A 1 515 ? -40.156 -14.633 22.359 1 87.31 515 ALA A CA 1
ATOM 3927 C C . ALA A 1 515 ? -40.719 -13.219 22.531 1 87.31 515 ALA A C 1
ATOM 3929 O O . ALA A 1 515 ? -41.938 -13.008 22.453 1 87.31 515 ALA A O 1
ATOM 3930 N N . LYS A 1 516 ? -39.812 -12.266 22.625 1 86.88 516 LYS A N 1
ATOM 3931 C CA . LYS A 1 516 ? -40.219 -10.875 22.859 1 86.88 516 LYS A CA 1
ATOM 3932 C C . LYS A 1 516 ? -40.438 -10.141 21.547 1 86.88 516 LYS A C 1
ATOM 3934 O O . LYS A 1 516 ? -40.906 -9 21.547 1 86.88 516 LYS A O 1
ATOM 3939 N N . GLY A 1 517 ? -40.156 -10.781 20.484 1 90.88 517 GLY A N 1
ATOM 3940 C CA . GLY A 1 517 ? -40.344 -10.148 19.203 1 90.88 517 GLY A CA 1
ATOM 3941 C C . GLY A 1 517 ? -39.031 -9.914 18.438 1 90.88 517 GLY A C 1
ATOM 3942 O O . GLY A 1 517 ? -38.062 -10.617 18.672 1 90.88 517 GLY A O 1
ATOM 3943 N N . PHE A 1 518 ? -39.219 -9.031 17.391 1 94 518 PHE A N 1
ATOM 3944 C CA . PHE A 1 518 ? -38.062 -8.727 16.547 1 94 518 PHE A CA 1
ATOM 3945 C C . PHE A 1 518 ? -37.25 -7.551 17.125 1 94 518 PHE A C 1
ATOM 3947 O O . PHE A 1 518 ? -37.844 -6.539 17.516 1 94 518 PHE A O 1
ATOM 3954 N N . THR A 1 519 ? -35.938 -7.75 17.234 1 91.69 519 THR A N 1
ATOM 3955 C CA . THR A 1 519 ? -35.031 -6.68 17.625 1 91.69 519 THR A CA 1
ATOM 3956 C C . THR A 1 519 ? -33.969 -6.434 16.562 1 91.69 519 THR A C 1
ATOM 3958 O O . THR A 1 519 ? -33.156 -7.316 16.25 1 91.69 519 THR A O 1
ATOM 3961 N N . SER A 1 520 ? -33.969 -5.207 16.031 1 91.06 520 SER A N 1
ATOM 3962 C CA . SER A 1 520 ? -33 -4.84 15.023 1 91.06 520 SER A CA 1
ATOM 3963 C C . SER A 1 520 ? -31.688 -4.395 15.672 1 91.06 520 SER A C 1
ATOM 3965 O O . SER A 1 520 ? -31.688 -3.559 16.578 1 91.06 520 SER A O 1
ATOM 3967 N N . LEU A 1 521 ? -30.578 -4.965 15.273 1 89.19 521 LEU A N 1
ATOM 3968 C CA . LEU A 1 521 ? -29.25 -4.641 15.789 1 89.19 521 LEU A CA 1
ATOM 3969 C C . LEU A 1 521 ? -28.438 -3.861 14.758 1 89.19 521 LEU A C 1
ATOM 3971 O O . LEU A 1 521 ? -27.422 -4.352 14.258 1 89.19 521 LEU A O 1
ATOM 3975 N N . GLN A 1 522 ? -28.859 -2.689 14.477 1 81.88 522 GLN A N 1
ATOM 3976 C CA . GLN A 1 522 ? -28.125 -1.845 13.539 1 81.88 522 GLN A CA 1
ATOM 3977 C C . GLN A 1 522 ? -27.016 -1.079 14.234 1 81.88 522 GLN A C 1
ATOM 3979 O O . GLN A 1 522 ? -27.266 -0.135 14.984 1 81.88 522 GLN A O 1
ATOM 3984 N N . ARG A 1 523 ? -25.812 -1.59 14.047 1 80.81 523 ARG A N 1
ATOM 3985 C CA . ARG A 1 523 ? -24.625 -0.992 14.648 1 80.81 523 ARG A CA 1
ATOM 3986 C C . ARG A 1 523 ? -23.516 -0.8 13.609 1 80.81 523 ARG A C 1
ATOM 3988 O O . ARG A 1 523 ? -23.359 -1.625 12.703 1 80.81 523 ARG A O 1
ATOM 3995 N N . PRO A 1 524 ? -22.781 0.299 13.828 1 75.5 524 PRO A N 1
ATOM 3996 C CA . PRO A 1 524 ? -21.703 0.531 12.867 1 75.5 524 PRO A CA 1
ATOM 3997 C C . PRO A 1 524 ? -20.562 -0.474 13.016 1 75.5 524 PRO A C 1
ATOM 3999 O O . PRO A 1 524 ? -19.766 -0.662 12.078 1 75.5 524 PRO A O 1
ATOM 4002 N N . ASP A 1 525 ? -20.406 -1.102 14.141 1 80.69 525 ASP A N 1
ATOM 4003 C CA . ASP A 1 525 ? -19.297 -2.025 14.383 1 80.69 525 ASP A CA 1
ATOM 4004 C C . ASP A 1 525 ? -19.641 -3.424 13.867 1 80.69 525 ASP A C 1
ATOM 4006 O O . ASP A 1 525 ? -18.781 -4.316 13.891 1 80.69 525 ASP A O 1
ATOM 4010 N N . LEU A 1 526 ? -20.875 -3.574 13.367 1 88.25 526 LEU A N 1
ATOM 4011 C CA . LEU A 1 526 ? -21.281 -4.84 12.766 1 88.25 526 LEU A CA 1
ATOM 4012 C C . LEU A 1 526 ? -21.469 -4.688 11.258 1 88.25 526 LEU A C 1
ATOM 4014 O O . LEU A 1 526 ? -21.797 -3.598 10.781 1 88.25 526 LEU A O 1
ATOM 4018 N N . PRO A 1 527 ? -21.297 -5.816 10.602 1 88.81 527 PRO A N 1
ATOM 4019 C CA . PRO A 1 527 ? -21.5 -5.707 9.156 1 88.81 527 PRO A CA 1
ATOM 4020 C C . PRO A 1 527 ? -22.953 -5.461 8.789 1 88.81 527 PRO A C 1
ATOM 4022 O O . PRO A 1 527 ? -23.859 -6.016 9.422 1 88.81 527 PRO A O 1
ATOM 4025 N N . GLN A 1 528 ? -23.141 -4.688 7.777 1 84.69 528 GLN A N 1
ATOM 4026 C CA . GLN A 1 528 ? -24.484 -4.391 7.305 1 84.69 528 GLN A CA 1
ATOM 4027 C C . GLN A 1 528 ? -24.938 -5.395 6.242 1 84.69 528 GLN A C 1
ATOM 4029 O O . GLN A 1 528 ? -26.125 -5.66 6.09 1 84.69 528 GLN A O 1
ATOM 4034 N N . GLU A 1 529 ? -24 -5.859 5.566 1 88.19 529 GLU A N 1
ATOM 4035 C CA . GLU A 1 529 ? -24.266 -6.922 4.602 1 88.19 529 GLU A CA 1
ATOM 4036 C C . GLU A 1 529 ? -23.891 -8.289 5.164 1 88.19 529 GLU A C 1
ATOM 4038 O O . GLU A 1 529 ? -22.703 -8.57 5.355 1 88.19 529 GLU A O 1
ATOM 4043 N N . ILE A 1 530 ? -24.859 -9.086 5.355 1 93.5 530 ILE A N 1
ATOM 4044 C CA . ILE A 1 530 ? -24.625 -10.383 5.988 1 93.5 530 ILE A CA 1
ATOM 4045 C C . ILE A 1 530 ? -24.922 -11.5 4.992 1 93.5 530 ILE A C 1
ATOM 4047 O O . ILE A 1 530 ? -26.031 -11.594 4.457 1 93.5 530 ILE A O 1
ATOM 4051 N N . ASN A 1 531 ? -23.953 -12.344 4.82 1 94.19 531 ASN A N 1
ATOM 4052 C CA . ASN A 1 531 ? -24.094 -13.414 3.838 1 94.19 531 ASN A CA 1
ATOM 4053 C C . ASN A 1 531 ? -24.344 -14.766 4.508 1 94.19 531 ASN A C 1
ATOM 4055 O O . ASN A 1 531 ? -24.906 -15.664 3.902 1 94.19 531 ASN A O 1
ATOM 4059 N N . SER A 1 532 ? -23.844 -14.891 5.699 1 96.19 532 SER A N 1
ATOM 4060 C CA . SER A 1 532 ? -24.016 -16.141 6.426 1 96.19 532 SER A CA 1
ATOM 4061 C C . SER A 1 532 ? -23.891 -15.938 7.934 1 96.19 532 SER A C 1
ATOM 4063 O O . SER A 1 532 ? -23.297 -14.953 8.383 1 96.19 532 SER A O 1
ATOM 4065 N N . ILE A 1 533 ? -24.547 -16.828 8.68 1 96.69 533 ILE A N 1
ATOM 4066 C CA . ILE A 1 533 ? -24.453 -16.828 10.133 1 96.69 533 ILE A CA 1
ATOM 4067 C C . ILE A 1 533 ? -24.297 -18.266 10.641 1 96.69 533 ILE A C 1
ATOM 4069 O O . ILE A 1 533 ? -25.078 -19.156 10.258 1 96.69 533 ILE A O 1
ATOM 4073 N N . LEU A 1 534 ? -23.281 -18.469 11.422 1 96.62 534 LEU A N 1
ATOM 4074 C CA . LEU A 1 534 ? -23.078 -19.766 12.062 1 96.62 534 LEU A CA 1
ATOM 4075 C C . LEU A 1 534 ? -22.844 -19.594 13.562 1 96.62 534 LEU A C 1
ATOM 4077 O O . LEU A 1 534 ? -22.547 -18.484 14.031 1 96.62 534 LEU A O 1
ATOM 4081 N N . GLU A 1 535 ? -23.078 -20.594 14.227 1 94.81 535 GLU A N 1
ATOM 4082 C CA . GLU A 1 535 ? -22.734 -20.672 15.641 1 94.81 535 GLU A CA 1
ATOM 4083 C C . GLU A 1 535 ? -21.688 -21.75 15.906 1 94.81 535 GLU A C 1
ATOM 4085 O O . GLU A 1 535 ? -21.719 -22.812 15.297 1 94.81 535 GLU A O 1
ATOM 4090 N N . ASP A 1 536 ? -20.609 -21.5 16.719 1 90.25 536 ASP A N 1
ATOM 4091 C CA . ASP A 1 536 ? -19.5 -22.422 16.875 1 90.25 536 ASP A CA 1
ATOM 4092 C C . ASP A 1 536 ? -19.719 -23.375 18.062 1 90.25 536 ASP A C 1
ATOM 4094 O O . ASP A 1 536 ? -18.859 -24.219 18.359 1 90.25 536 ASP A O 1
ATOM 4098 N N . GLY A 1 537 ? -20.641 -23.359 18.906 1 82.31 537 GLY A N 1
ATOM 4099 C CA . GLY A 1 537 ? -20.875 -24.25 20.031 1 82.31 537 GLY A CA 1
ATOM 4100 C C . GLY A 1 537 ? -20.297 -23.75 21.328 1 82.31 537 GLY A C 1
ATOM 4101 O O . GLY A 1 537 ? -20.562 -24.297 22.391 1 82.31 537 GLY A O 1
ATOM 4102 N N . VAL A 1 538 ? -19.422 -22.797 21.203 1 85.62 538 VAL A N 1
ATOM 4103 C CA . VAL A 1 538 ? -18.781 -22.281 22.406 1 85.62 538 VAL A CA 1
ATOM 4104 C C . VAL A 1 538 ? -19.344 -20.906 22.734 1 85.62 538 VAL A C 1
ATOM 4106 O O . VAL A 1 538 ? -18.703 -20.125 23.438 1 85.62 538 VAL A O 1
ATOM 4109 N N . GLY A 1 539 ? -20.391 -20.578 22.109 1 87.88 539 GLY A N 1
ATOM 4110 C CA . GLY A 1 539 ? -21.109 -19.391 22.531 1 87.88 539 GLY A CA 1
ATOM 4111 C C . GLY A 1 539 ? -20.859 -18.188 21.625 1 87.88 539 GLY A C 1
ATOM 4112 O O . GLY A 1 539 ? -21.125 -17.047 22 1 87.88 539 GLY A O 1
ATOM 4113 N N . TYR A 1 540 ? -20.312 -18.375 20.453 1 93.75 540 TYR A N 1
ATOM 4114 C CA . TYR A 1 540 ? -20.078 -17.234 19.562 1 93.75 540 TYR A CA 1
ATOM 4115 C C . TYR A 1 540 ? -20.828 -17.422 18.25 1 93.75 540 TYR A C 1
ATOM 4117 O O . TYR A 1 540 ? -21.031 -18.547 17.797 1 93.75 540 TYR A O 1
ATOM 4125 N N . LEU A 1 541 ? -21.203 -16.266 17.719 1 95.31 541 LEU A N 1
ATOM 4126 C CA . LEU A 1 541 ? -21.75 -16.203 16.359 1 95.31 541 LEU A CA 1
ATOM 4127 C C . LEU A 1 541 ? -20.672 -15.797 15.367 1 95.31 541 LEU A C 1
ATOM 4129 O O . LEU A 1 541 ? -19.844 -14.93 15.648 1 95.31 541 LEU A O 1
ATOM 4133 N N . TRP A 1 542 ? -20.672 -16.469 14.305 1 96.88 542 TRP A N 1
ATOM 4134 C CA . TRP A 1 542 ? -19.797 -16.141 13.188 1 96.88 542 TRP A CA 1
ATOM 4135 C C . TRP A 1 542 ? -20.609 -15.594 12.008 1 96.88 542 TRP A C 1
ATOM 4137 O O . TRP A 1 542 ? -21.422 -16.312 11.422 1 96.88 542 TRP A O 1
ATOM 4147 N N . ILE A 1 543 ? -20.344 -14.352 11.672 1 96.56 543 ILE A N 1
ATOM 4148 C CA . ILE A 1 543 ? -21.125 -13.656 10.648 1 96.56 543 ILE A CA 1
ATOM 4149 C C . ILE A 1 543 ? -20.234 -13.383 9.43 1 96.56 543 ILE A C 1
ATOM 4151 O O . ILE A 1 543 ? -19.25 -12.656 9.523 1 96.56 543 ILE A O 1
ATOM 4155 N N . GLY A 1 544 ? -20.594 -14.016 8.305 1 95.81 544 GLY A N 1
ATOM 4156 C CA . GLY A 1 544 ? -19.875 -13.758 7.059 1 95.81 544 GLY A CA 1
ATOM 4157 C C . GLY A 1 544 ? -20.406 -12.539 6.324 1 95.81 544 GLY A C 1
ATOM 4158 O O . GLY A 1 544 ? -21.609 -12.336 6.227 1 95.81 544 GLY A O 1
ATOM 4159 N N . SER A 1 545 ? -19.484 -11.703 5.844 1 92.88 545 SER A N 1
ATOM 4160 C CA . SER A 1 545 ? -19.844 -10.477 5.133 1 92.88 545 SER A CA 1
ATOM 4161 C C . SER A 1 545 ? -18.922 -10.242 3.938 1 92.88 545 SER A C 1
ATOM 4163 O O . SER A 1 545 ? -18.188 -11.141 3.521 1 92.88 545 SER A O 1
ATOM 4165 N N . ASN A 1 546 ? -19.047 -9.031 3.371 1 88.06 546 ASN A N 1
ATOM 4166 C CA . ASN A 1 546 ? -18.172 -8.656 2.258 1 88.06 546 ASN A CA 1
ATOM 4167 C C . ASN A 1 546 ? -16.828 -8.148 2.746 1 88.06 546 ASN A C 1
ATOM 4169 O O . ASN A 1 546 ? -15.906 -7.934 1.947 1 88.06 546 ASN A O 1
ATOM 4173 N N . ARG A 1 547 ? -16.766 -7.984 3.99 1 86.94 547 ARG A N 1
ATOM 4174 C CA . ARG A 1 547 ? -15.523 -7.461 4.551 1 86.94 547 ARG A CA 1
ATOM 4175 C C . ARG A 1 547 ? -14.977 -8.398 5.621 1 86.94 547 ARG A C 1
ATOM 4177 O O . ARG A 1 547 ? -14.617 -7.953 6.715 1 86.94 547 ARG A O 1
ATOM 4184 N N . GLY A 1 548 ? -15.109 -9.609 5.309 1 92 548 GLY A N 1
ATOM 4185 C CA . GLY A 1 548 ? -14.539 -10.594 6.215 1 92 548 GLY A CA 1
ATOM 4186 C C . GLY A 1 548 ? -15.578 -11.289 7.07 1 92 548 GLY A C 1
ATOM 4187 O O . GLY A 1 548 ? -16.75 -11.336 6.711 1 92 548 GLY A O 1
ATOM 4188 N N . ILE A 1 549 ? -15.094 -11.938 8.164 1 95.69 549 ILE A N 1
ATOM 4189 C CA . ILE A 1 549 ? -15.945 -12.68 9.086 1 95.69 549 ILE A CA 1
ATOM 4190 C C . ILE A 1 549 ? -15.844 -12.07 10.484 1 95.69 549 ILE A C 1
ATOM 4192 O O . ILE A 1 549 ? -14.75 -11.82 10.984 1 95.69 549 ILE A O 1
ATOM 4196 N N . THR A 1 550 ? -17.016 -11.867 11.07 1 93.94 550 THR A N 1
ATOM 4197 C CA . THR A 1 550 ? -17.078 -11.25 12.391 1 93.94 550 THR A CA 1
ATOM 4198 C C . THR A 1 550 ? -17.547 -12.258 13.438 1 93.94 550 THR A C 1
ATOM 4200 O O . THR A 1 550 ? -18.531 -12.961 13.234 1 93.94 550 THR A O 1
ATOM 4203 N N . ARG A 1 551 ? -16.797 -12.32 14.469 1 93.62 551 ARG A N 1
ATOM 4204 C CA . ARG A 1 551 ? -17.141 -13.18 15.602 1 93.62 551 ARG A CA 1
ATOM 4205 C C . ARG A 1 551 ? -17.609 -12.352 16.797 1 93.62 551 ARG A C 1
ATOM 4207 O O . ARG A 1 551 ? -16.922 -11.438 17.234 1 93.62 551 ARG A O 1
ATOM 4214 N N . VAL A 1 552 ? -18.828 -12.695 17.297 1 92.38 552 VAL A N 1
ATOM 4215 C CA . VAL A 1 552 ? -19.406 -11.914 18.375 1 92.38 552 VAL A CA 1
ATOM 4216 C C . VAL A 1 552 ? -20.203 -12.82 19.312 1 92.38 552 VAL A C 1
ATOM 4218 O O . VAL A 1 552 ? -20.766 -13.828 18.859 1 92.38 552 VAL A O 1
ATOM 4221 N N . ALA A 1 553 ? -20.234 -12.445 20.531 1 92.25 553 ALA A N 1
ATOM 4222 C CA . ALA A 1 553 ? -20.984 -13.211 21.516 1 92.25 553 ALA A CA 1
ATOM 4223 C C . ALA A 1 553 ? -22.438 -12.727 21.578 1 92.25 553 ALA A C 1
ATOM 4225 O O . ALA A 1 553 ? -22.703 -11.547 21.812 1 92.25 553 ALA A O 1
ATOM 4226 N N . PRO A 1 554 ? -23.344 -13.688 21.359 1 92 554 PRO A N 1
ATOM 4227 C CA . PRO A 1 554 ? -24.75 -13.305 21.453 1 92 554 PRO A CA 1
ATOM 4228 C C . PRO A 1 554 ? -25.109 -12.688 22.797 1 92 554 PRO A C 1
ATOM 4230 O O . PRO A 1 554 ? -25.953 -11.797 22.875 1 92 554 PRO A O 1
ATOM 4233 N N . SER A 1 555 ? -24.422 -13.078 23.844 1 89.31 555 SER A N 1
ATOM 4234 C CA . SER A 1 555 ? -24.688 -12.547 25.172 1 89.31 555 SER A CA 1
ATOM 4235 C C . SER A 1 555 ? -24.359 -11.062 25.25 1 89.31 555 SER A C 1
ATOM 4237 O O . SER A 1 555 ? -25.094 -10.289 25.859 1 89.31 555 SER A O 1
ATOM 4239 N N . GLU A 1 556 ? -23.312 -10.766 24.578 1 89.19 556 GLU A N 1
ATOM 4240 C CA . GLU A 1 556 ? -22.922 -9.359 24.562 1 89.19 556 GLU A CA 1
ATOM 4241 C C . GLU A 1 556 ? -23.875 -8.531 23.688 1 89.19 556 GLU A C 1
ATOM 4243 O O . GLU A 1 556 ? -24.172 -7.387 24.016 1 89.19 556 GLU A O 1
ATOM 4248 N N . LEU A 1 557 ? -24.312 -9.078 22.672 1 89.62 557 LEU A N 1
ATOM 4249 C CA . LEU A 1 557 ? -25.219 -8.383 21.766 1 89.62 557 LEU A CA 1
ATOM 4250 C C . LEU A 1 557 ? -26.562 -8.125 22.453 1 89.62 557 LEU A C 1
ATOM 4252 O O . LEU A 1 557 ? -27.172 -7.07 22.266 1 89.62 557 LEU A O 1
ATOM 4256 N N . ASN A 1 558 ? -26.984 -9.016 23.266 1 87.69 558 ASN A N 1
ATOM 4257 C CA . ASN A 1 558 ? -28.25 -8.883 23.969 1 87.69 558 ASN A CA 1
ATOM 4258 C C . ASN A 1 558 ? -28.203 -7.777 25.016 1 87.69 558 ASN A C 1
ATOM 4260 O O . ASN A 1 558 ? -29.203 -7.078 25.234 1 87.69 558 ASN A O 1
ATOM 4264 N N . VAL A 1 559 ? -27.031 -7.613 25.531 1 85.44 559 VAL A N 1
ATOM 4265 C CA . VAL A 1 559 ? -26.875 -6.602 26.562 1 85.44 559 VAL A CA 1
ATOM 4266 C C . VAL A 1 559 ? -26.719 -5.223 25.922 1 85.44 559 VAL A C 1
ATOM 4268 O O . VAL A 1 559 ? -27.344 -4.254 26.375 1 85.44 559 VAL A O 1
ATOM 4271 N N . CYS A 1 560 ? -26 -5.117 24.875 1 85.19 560 CYS A N 1
ATOM 4272 C CA . CYS A 1 560 ? -25.688 -3.832 24.266 1 85.19 560 CYS A CA 1
ATOM 4273 C C . CYS A 1 560 ? -26.797 -3.373 23.344 1 85.19 560 CYS A C 1
ATOM 4275 O O . CYS A 1 560 ? -27.047 -2.172 23.188 1 85.19 560 CYS A O 1
ATOM 4277 N N . GLY A 1 561 ? -27.438 -4.25 22.703 1 79.94 561 GLY A N 1
ATOM 4278 C CA . GLY A 1 561 ? -28.438 -3.891 21.719 1 79.94 561 GLY A CA 1
ATOM 4279 C C . GLY A 1 561 ? -27.891 -3.074 20.562 1 79.94 561 GLY A C 1
ATOM 4280 O O . GLY A 1 561 ? -26.844 -3.408 20 1 79.94 561 GLY A O 1
ATOM 4281 N N . SER A 1 562 ? -28.656 -1.953 20.203 1 77.62 562 SER A N 1
ATOM 4282 C CA . SER A 1 562 ? -28.25 -1.12 19.078 1 77.62 562 SER A CA 1
ATOM 4283 C C . SER A 1 562 ? -27.5 0.118 19.547 1 77.62 562 SER A C 1
ATOM 4285 O O . SER A 1 562 ? -27.219 1.022 18.766 1 77.62 562 SER A O 1
ATOM 4287 N N . SER A 1 563 ? -27.094 0.089 20.797 1 76.75 563 SER A N 1
ATOM 4288 C CA . SER A 1 563 ? -26.422 1.268 21.344 1 76.75 563 SER A CA 1
ATOM 4289 C C . SER A 1 563 ? -25 1.375 20.828 1 76.75 563 SER A C 1
ATOM 4291 O O . SER A 1 563 ? -24.188 0.482 21.062 1 76.75 563 SER A O 1
ATOM 4293 N N . PRO A 1 564 ? -24.719 2.441 20.219 1 70.31 564 PRO A N 1
ATOM 4294 C CA . PRO A 1 564 ? -23.344 2.609 19.703 1 70.31 564 PRO A CA 1
ATOM 4295 C C . PRO A 1 564 ? -22.328 2.875 20.812 1 70.31 564 PRO A C 1
ATOM 4297 O O . PRO A 1 564 ? -21.125 2.707 20.609 1 70.31 564 PRO A O 1
ATOM 4300 N N . GLN A 1 565 ? -22.734 3.273 22.062 1 67.75 565 GLN A N 1
ATOM 4301 C CA . GLN A 1 565 ? -21.844 3.613 23.172 1 67.75 565 GLN A CA 1
ATOM 4302 C C . GLN A 1 565 ? -21.375 2.359 23.891 1 67.75 565 GLN A C 1
ATOM 4304 O O . GLN A 1 565 ? -20.344 2.383 24.578 1 67.75 565 GLN A O 1
ATOM 4309 N N . CYS A 1 566 ? -22.141 1.367 23.641 1 76.69 566 CYS A N 1
ATOM 4310 C CA . CYS A 1 566 ? -21.75 0.107 24.266 1 76.69 566 CYS A CA 1
ATOM 4311 C C . CYS A 1 566 ? -20.625 -0.568 23.5 1 76.69 566 CYS A C 1
ATOM 4313 O O . CYS A 1 566 ? -20.75 -0.833 22.297 1 76.69 566 CYS A O 1
ATOM 4315 N N . ALA A 1 567 ? -19.484 -0.725 24.234 1 73.5 567 ALA A N 1
ATOM 4316 C CA . ALA A 1 567 ? -18.328 -1.318 23.562 1 73.5 567 ALA A CA 1
ATOM 4317 C C . ALA A 1 567 ? -18.469 -2.832 23.453 1 73.5 567 ALA A C 1
ATOM 4319 O O . ALA A 1 567 ? -18.578 -3.529 24.469 1 73.5 567 ALA A O 1
ATOM 4320 N N . LEU A 1 568 ? -18.656 -3.404 22.266 1 79.38 568 LEU A N 1
ATOM 4321 C CA . LEU A 1 568 ? -18.688 -4.84 22 1 79.38 568 LEU A CA 1
ATOM 4322 C C . LEU A 1 568 ? -17.281 -5.367 21.719 1 79.38 568 LEU A C 1
ATOM 4324 O O . LEU A 1 568 ? -16.453 -4.672 21.109 1 79.38 568 LEU A O 1
ATOM 4328 N N . HIS A 1 569 ? -17.031 -6.539 22.344 1 80.25 569 HIS A N 1
ATOM 4329 C CA . HIS A 1 569 ? -15.812 -7.227 21.953 1 80.25 569 HIS A CA 1
ATOM 4330 C C . HIS A 1 569 ? -16.016 -7.98 20.641 1 80.25 569 HIS A C 1
ATOM 4332 O O . HIS A 1 569 ? -16.547 -9.086 20.625 1 80.25 569 HIS A O 1
ATOM 4338 N N . ILE A 1 570 ? -15.648 -7.359 19.578 1 84.62 570 ILE A N 1
ATOM 4339 C CA . ILE A 1 570 ? -15.828 -7.938 18.234 1 84.62 570 ILE A CA 1
ATOM 4340 C C . ILE A 1 570 ? -14.477 -8.32 17.656 1 84.62 570 ILE A C 1
ATOM 4342 O O . ILE A 1 570 ? -13.5 -7.57 17.781 1 84.62 570 ILE A O 1
ATOM 4346 N N . ASN A 1 571 ? -14.359 -9.57 17.156 1 85.88 571 ASN A N 1
ATOM 4347 C CA . ASN A 1 571 ? -13.195 -9.984 16.391 1 85.88 571 ASN A CA 1
ATOM 4348 C C . ASN A 1 571 ? -13.508 -10.031 14.891 1 85.88 571 ASN A C 1
ATOM 4350 O O . ASN A 1 571 ? -14.438 -10.719 14.469 1 85.88 571 ASN A O 1
ATOM 4354 N N . SER A 1 572 ? -12.844 -9.289 14.164 1 86.38 572 SER A N 1
ATOM 4355 C CA . SER A 1 572 ? -13.008 -9.305 12.711 1 86.38 572 SER A CA 1
ATOM 4356 C C . SER A 1 572 ? -11.836 -10.008 12.039 1 86.38 572 SER A C 1
ATOM 4358 O O . SER A 1 572 ? -10.672 -9.695 12.297 1 86.38 572 SER A O 1
ATOM 4360 N N . TYR A 1 573 ? -12.125 -10.984 11.211 1 90.38 573 TYR A N 1
ATOM 4361 C CA . TYR A 1 573 ? -11.094 -11.758 10.516 1 90.38 573 TYR A CA 1
ATOM 4362 C C . TYR A 1 573 ? -11.094 -11.445 9.023 1 90.38 573 TYR A C 1
ATOM 4364 O O . TYR A 1 573 ? -12.156 -11.273 8.422 1 90.38 573 TYR A O 1
ATOM 4372 N N . GLY A 1 574 ? -9.945 -11.344 8.477 1 88.81 574 GLY A N 1
ATOM 4373 C CA . GLY A 1 574 ? -9.773 -11.062 7.062 1 88.81 574 GLY A CA 1
ATOM 4374 C C . GLY A 1 574 ? -8.578 -11.758 6.449 1 88.81 574 GLY A C 1
ATOM 4375 O O . GLY A 1 574 ? -8.273 -12.906 6.789 1 88.81 574 GLY A O 1
ATOM 4376 N N . LEU A 1 575 ? -7.93 -11.062 5.516 1 84.75 575 LEU A N 1
ATOM 4377 C CA . LEU A 1 575 ? -6.789 -11.609 4.789 1 84.75 575 LEU A CA 1
ATOM 4378 C C . LEU A 1 575 ? -5.629 -11.898 5.738 1 84.75 575 LEU A C 1
ATOM 4380 O O . LEU A 1 575 ? -4.934 -12.906 5.586 1 84.75 575 LEU A O 1
ATOM 4384 N N . ALA A 1 576 ? -5.5 -11.023 6.645 1 78.62 576 ALA A N 1
ATOM 4385 C CA . ALA A 1 576 ? -4.383 -11.141 7.578 1 78.62 576 ALA A CA 1
ATOM 4386 C C . ALA A 1 576 ? -4.523 -12.383 8.453 1 78.62 576 ALA A C 1
ATOM 4388 O O . ALA A 1 576 ? -3.541 -12.852 9.031 1 78.62 576 ALA A O 1
ATOM 4389 N N . ASP A 1 577 ? -5.715 -12.945 8.453 1 88.69 577 ASP A N 1
ATOM 4390 C CA . ASP A 1 577 ? -5.977 -14.109 9.297 1 88.69 577 ASP A CA 1
ATOM 4391 C C . ASP A 1 577 ? -5.941 -15.398 8.477 1 88.69 577 ASP A C 1
ATOM 4393 O O . ASP A 1 577 ? -6.148 -16.484 9.016 1 88.69 577 ASP A O 1
ATOM 4397 N N . GLY A 1 578 ? -5.746 -15.25 7.266 1 89.38 578 GLY A N 1
ATOM 4398 C CA . GLY A 1 578 ? -5.578 -16.438 6.441 1 89.38 578 GLY A CA 1
ATOM 4399 C C . GLY A 1 578 ? -6.746 -16.672 5.5 1 89.38 578 GLY A C 1
ATOM 4400 O O . GLY A 1 578 ? -6.777 -17.688 4.785 1 89.38 578 GLY A O 1
ATOM 4401 N N . MET A 1 579 ? -7.691 -15.797 5.477 1 92.06 579 MET A N 1
ATOM 4402 C CA . MET A 1 579 ? -8.781 -15.922 4.512 1 92.06 579 MET A CA 1
ATOM 4403 C C . MET A 1 579 ? -8.273 -15.703 3.09 1 92.06 579 MET A C 1
ATOM 4405 O O . MET A 1 579 ? -7.422 -14.844 2.855 1 92.06 579 MET A O 1
ATOM 4409 N N . PRO A 1 580 ? -8.781 -16.531 2.178 1 90.12 580 PRO A N 1
ATOM 4410 C CA . PRO A 1 580 ? -8.352 -16.297 0.797 1 90.12 580 PRO A CA 1
ATOM 4411 C C . PRO A 1 580 ? -8.789 -14.93 0.261 1 90.12 580 PRO A C 1
ATOM 4413 O O . PRO A 1 580 ? -8.086 -14.32 -0.544 1 90.12 580 PRO A O 1
ATOM 4416 N N . THR A 1 581 ? -9.969 -14.531 0.612 1 90 581 THR A N 1
ATOM 4417 C CA . THR A 1 581 ? -10.523 -13.211 0.343 1 90 581 THR A CA 1
ATOM 4418 C C . THR A 1 581 ? -11.461 -12.773 1.465 1 90 581 THR A C 1
ATOM 4420 O O . THR A 1 581 ? -11.938 -13.609 2.24 1 90 581 THR A O 1
ATOM 4423 N N . GLU A 1 582 ? -11.617 -11.508 1.537 1 89.81 582 GLU A N 1
ATOM 4424 C CA . GLU A 1 582 ? -12.492 -11.023 2.596 1 89.81 582 GLU A CA 1
ATOM 4425 C C . GLU A 1 582 ? -13.961 -11.125 2.189 1 89.81 582 GLU A C 1
ATOM 4427 O O . GLU A 1 582 ? -14.852 -11.109 3.043 1 89.81 582 GLU A O 1
ATOM 4432 N N . GLU A 1 583 ? -14.211 -11.312 1.037 1 90.38 583 GLU A N 1
ATOM 4433 C CA . GLU A 1 583 ? -15.586 -11.359 0.559 1 90.38 583 GLU A CA 1
ATOM 4434 C C . GLU A 1 583 ? -16.141 -12.781 0.614 1 90.38 583 GLU A C 1
ATOM 4436 O O . GLU A 1 583 ? -15.711 -13.648 -0.142 1 90.38 583 GLU A O 1
ATOM 4441 N N . THR A 1 584 ? -17.062 -12.906 1.449 1 93.69 584 THR A N 1
ATOM 4442 C CA . THR A 1 584 ? -17.766 -14.188 1.479 1 93.69 584 THR A CA 1
ATOM 4443 C C . THR A 1 584 ? -18.875 -14.227 0.426 1 93.69 584 THR A C 1
ATOM 4445 O O . THR A 1 584 ? -19.281 -13.18 -0.082 1 93.69 584 THR A O 1
ATOM 4448 N N . SER A 1 585 ? -19.297 -15.391 0.105 1 91.62 585 SER A N 1
ATOM 4449 C CA . SER A 1 585 ? -20.25 -15.562 -0.99 1 91.62 585 SER A CA 1
ATOM 4450 C C . SER A 1 585 ? -21.656 -15.195 -0.556 1 91.62 585 SER A C 1
ATOM 4452 O O . SER A 1 585 ? -22.094 -15.555 0.542 1 91.62 585 SER A O 1
ATOM 4454 N N . ALA A 1 586 ? -22.281 -14.477 -1.407 1 85.19 586 ALA A N 1
ATOM 4455 C CA . ALA A 1 586 ? -23.656 -14.078 -1.155 1 85.19 586 ALA A CA 1
ATOM 4456 C C . ALA A 1 586 ? -24.609 -14.766 -2.125 1 85.19 586 ALA A C 1
ATOM 4458 O O . ALA A 1 586 ? -25.828 -14.641 -1.998 1 85.19 586 ALA A O 1
ATOM 4459 N N . ASN A 1 587 ? -24.125 -15.586 -2.963 1 82.25 587 ASN A N 1
ATOM 4460 C CA . ASN A 1 587 ? -24.938 -16.047 -4.09 1 82.25 587 ASN A CA 1
ATOM 4461 C C . ASN A 1 587 ? -25.547 -17.422 -3.818 1 82.25 587 ASN A C 1
ATOM 4463 O O . ASN A 1 587 ? -26.516 -17.812 -4.48 1 82.25 587 ASN A O 1
ATOM 4467 N N . GLY A 1 588 ? -25.031 -18.047 -2.98 1 90.19 588 GLY A N 1
ATOM 4468 C CA . GLY A 1 588 ? -25.484 -19.406 -2.766 1 90.19 588 GLY A CA 1
ATOM 4469 C C . GLY A 1 588 ? -25.891 -19.688 -1.33 1 90.19 588 GLY A C 1
ATOM 4470 O O . GLY A 1 588 ? -25.547 -18.922 -0.426 1 90.19 588 GLY A O 1
ATOM 4471 N N . HIS A 1 589 ? -26.734 -20.859 -1.234 1 92.38 589 HIS A N 1
ATOM 4472 C CA . HIS A 1 589 ? -27.172 -21.281 0.093 1 92.38 589 HIS A CA 1
ATOM 4473 C C . HIS A 1 589 ? -27.016 -22.781 0.273 1 92.38 589 HIS A C 1
ATOM 4475 O O . HIS A 1 589 ? -27.438 -23.562 -0.587 1 92.38 589 HIS A O 1
ATOM 4481 N N . PRO A 1 590 ? -26.516 -23.234 1.344 1 94.38 590 PRO A N 1
ATOM 4482 C CA . PRO A 1 590 ? -25.922 -22.422 2.398 1 94.38 590 PRO A CA 1
ATOM 4483 C C . PRO A 1 590 ? -24.516 -21.938 2.037 1 94.38 590 PRO A C 1
ATOM 4485 O O . PRO A 1 590 ? -23.734 -22.688 1.437 1 94.38 590 PRO A O 1
ATOM 4488 N N . ALA A 1 591 ? -24.203 -20.75 2.443 1 95.62 591 ALA A N 1
ATOM 4489 C CA . ALA A 1 591 ? -22.906 -20.156 2.133 1 95.62 591 ALA A CA 1
ATOM 4490 C C . ALA A 1 591 ? -21.859 -20.531 3.188 1 95.62 591 ALA A C 1
ATOM 4492 O O . ALA A 1 591 ? -20.672 -20.25 3.031 1 95.62 591 ALA A O 1
ATOM 4493 N N . ALA A 1 592 ? -22.281 -21.094 4.25 1 97 592 ALA A N 1
ATOM 4494 C CA . ALA A 1 592 ? -21.406 -21.562 5.312 1 97 592 ALA A CA 1
ATOM 4495 C C . ALA A 1 592 ? -21.938 -22.859 5.93 1 97 592 ALA A C 1
ATOM 4497 O O . ALA A 1 592 ? -23.141 -23.125 5.883 1 97 592 ALA A O 1
ATOM 4498 N N . TRP A 1 593 ? -20.984 -23.625 6.492 1 96.69 593 TRP A N 1
ATOM 4499 C CA . TRP A 1 593 ? -21.359 -24.938 7.012 1 96.69 593 TRP A CA 1
ATOM 4500 C C . TRP A 1 593 ? -20.484 -25.328 8.195 1 96.69 593 TRP A C 1
ATOM 4502 O O . TRP A 1 593 ? -19.266 -25.094 8.18 1 96.69 593 TRP A O 1
ATOM 4512 N N . GLN A 1 594 ? -21.125 -25.844 9.172 1 95.69 594 GLN A N 1
ATOM 4513 C CA . GLN A 1 594 ? -20.391 -26.438 10.289 1 95.69 594 GLN A CA 1
ATOM 4514 C C . GLN A 1 594 ? -20.266 -27.953 10.125 1 95.69 594 GLN A C 1
ATOM 4516 O O . GLN A 1 594 ? -21.281 -28.656 10.07 1 95.69 594 GLN A O 1
ATOM 4521 N N . THR A 1 595 ? -19.062 -28.406 10.133 1 94.75 595 THR A N 1
ATOM 4522 C CA . THR A 1 595 ? -18.844 -29.844 9.938 1 94.75 595 THR A CA 1
ATOM 4523 C C . THR A 1 595 ? -19.062 -30.609 11.234 1 94.75 595 THR A C 1
ATOM 4525 O O . THR A 1 595 ? -19.234 -30 12.297 1 94.75 595 THR A O 1
ATOM 4528 N N . THR A 1 596 ? -19.047 -31.969 11.102 1 91.44 596 THR A N 1
ATOM 4529 C CA . THR A 1 596 ? -19.266 -32.812 12.258 1 91.44 596 THR A CA 1
ATOM 4530 C C . THR A 1 596 ? -18.109 -32.719 13.258 1 91.44 596 THR A C 1
ATOM 4532 O O . THR A 1 596 ? -18.297 -32.906 14.453 1 91.44 596 THR A O 1
ATOM 4535 N N . ASN A 1 597 ? -16.953 -32.312 12.797 1 89.44 597 ASN A N 1
ATOM 4536 C CA . ASN A 1 597 ? -15.805 -32.125 13.672 1 89.44 597 ASN A CA 1
ATOM 4537 C C . ASN A 1 597 ? -15.719 -30.672 14.156 1 89.44 597 ASN A C 1
ATOM 4539 O O . ASN A 1 597 ? -14.672 -30.219 14.633 1 89.44 597 ASN A O 1
ATOM 4543 N N . ASN A 1 598 ? -16.719 -29.938 13.961 1 91.25 598 ASN A N 1
ATOM 4544 C CA . ASN A 1 598 ? -16.922 -28.578 14.461 1 91.25 598 ASN A CA 1
ATOM 4545 C C . ASN A 1 598 ? -16.016 -27.578 13.742 1 91.25 598 ASN A C 1
ATOM 4547 O O . ASN A 1 598 ? -15.617 -26.562 14.32 1 91.25 598 ASN A O 1
ATOM 4551 N N . LEU A 1 599 ? -15.586 -27.906 12.57 1 94.44 599 LEU A N 1
ATOM 4552 C CA . LEU A 1 599 ? -14.938 -26.922 11.719 1 94.44 599 LEU A CA 1
ATOM 4553 C C . LEU A 1 599 ? -15.961 -26.047 11 1 94.44 599 LEU A C 1
ATOM 4555 O O . LEU A 1 599 ? -17.016 -26.547 10.602 1 94.44 599 LEU A O 1
ATOM 4559 N N . LEU A 1 600 ? -15.641 -24.828 10.93 1 97 600 LEU A N 1
ATOM 4560 C CA . LEU A 1 600 ? -16.516 -23.922 10.195 1 97 600 LEU A CA 1
ATOM 4561 C C . LEU A 1 600 ? -15.969 -23.641 8.805 1 97 600 LEU A C 1
ATOM 4563 O O . LEU A 1 600 ? -14.812 -23.234 8.648 1 97 600 LEU A O 1
ATOM 4567 N N . TRP A 1 601 ? -16.797 -23.906 7.836 1 97.06 601 TRP A N 1
ATOM 4568 C CA . TRP A 1 601 ? -16.453 -23.641 6.441 1 97.06 601 TRP A CA 1
ATOM 4569 C C . TRP A 1 601 ? -17.25 -22.469 5.895 1 97.06 601 TRP A C 1
ATOM 4571 O O . TRP A 1 601 ? -18.484 -22.438 6.023 1 97.06 601 TRP A O 1
ATOM 4581 N N . PHE A 1 602 ? -16.578 -21.516 5.312 1 97.44 602 PHE A N 1
ATOM 4582 C CA . PHE A 1 602 ? -17.234 -20.375 4.676 1 97.44 602 PHE A CA 1
ATOM 4583 C C . PHE A 1 602 ? -16.906 -20.328 3.188 1 97.44 602 PHE A C 1
ATOM 4585 O O . PHE A 1 602 ? -15.742 -20.391 2.801 1 97.44 602 PHE A O 1
ATOM 4592 N N . ALA A 1 603 ? -17.906 -20.234 2.395 1 96.94 603 ALA A N 1
ATOM 4593 C CA . ALA A 1 603 ? -17.719 -20.031 0.961 1 96.94 603 ALA A CA 1
ATOM 4594 C C . ALA A 1 603 ? -17.281 -18.594 0.669 1 96.94 603 ALA A C 1
ATOM 4596 O O . ALA A 1 603 ? -17.828 -17.641 1.225 1 96.94 603 ALA A O 1
ATOM 4597 N N . THR A 1 604 ? -16.25 -18.5 -0.115 1 94.19 604 THR A N 1
ATOM 4598 C CA . THR A 1 604 ? -15.766 -17.172 -0.493 1 94.19 604 THR A CA 1
ATOM 4599 C C . THR A 1 604 ? -15.672 -17.047 -2.01 1 94.19 604 THR A C 1
ATOM 4601 O O . THR A 1 604 ? -15.914 -18.016 -2.736 1 94.19 604 THR A O 1
ATOM 4604 N N . ARG A 1 605 ? -15.312 -15.906 -2.439 1 90.5 605 ARG A N 1
ATOM 4605 C CA . ARG A 1 605 ? -15.211 -15.648 -3.873 1 90.5 605 ARG A CA 1
ATOM 4606 C C . ARG A 1 605 ? -13.898 -16.203 -4.434 1 90.5 605 ARG A C 1
ATOM 4608 O O . ARG A 1 605 ? -13.719 -16.266 -5.648 1 90.5 605 ARG A O 1
ATOM 4615 N N . LYS A 1 606 ? -12.992 -16.625 -3.592 1 89.38 606 LYS A N 1
ATOM 4616 C CA . LYS A 1 606 ? -11.719 -17.203 -4.012 1 89.38 606 LYS A CA 1
ATOM 4617 C C . LYS A 1 606 ? -11.43 -18.5 -3.252 1 89.38 606 LYS A C 1
ATOM 4619 O O . LYS A 1 606 ? -10.352 -18.656 -2.678 1 89.38 606 LYS A O 1
ATOM 4624 N N . GLY A 1 607 ? -12.43 -19.312 -3.242 1 92.5 607 GLY A N 1
ATOM 4625 C CA . GLY A 1 607 ? -12.258 -20.578 -2.549 1 92.5 607 GLY A CA 1
ATOM 4626 C C . GLY A 1 607 ? -13.039 -20.672 -1.252 1 92.5 607 GLY A C 1
ATOM 4627 O O . GLY A 1 607 ? -14.141 -20.125 -1.149 1 92.5 607 GLY A O 1
ATOM 4628 N N . VAL A 1 608 ? -12.43 -21.469 -0.27 1 95.88 608 VAL A N 1
ATOM 4629 C CA . VAL A 1 608 ? -13.133 -21.672 0.992 1 95.88 608 VAL A CA 1
ATOM 4630 C C . VAL A 1 608 ? -12.25 -21.219 2.154 1 95.88 608 VAL A C 1
ATOM 4632 O O . VAL A 1 608 ? -11.023 -21.328 2.092 1 95.88 608 VAL A O 1
ATOM 4635 N N . ALA A 1 609 ? -12.859 -20.672 3.158 1 96.12 609 ALA A N 1
ATOM 4636 C CA . ALA A 1 609 ? -12.188 -20.312 4.41 1 96.12 609 ALA A CA 1
ATOM 4637 C C . ALA A 1 609 ? -12.586 -21.266 5.531 1 96.12 609 ALA A C 1
ATOM 4639 O O . ALA A 1 609 ? -13.766 -21.406 5.844 1 96.12 609 ALA A O 1
ATOM 4640 N N . ILE A 1 610 ? -11.648 -21.906 6.109 1 96.31 610 ILE A N 1
ATOM 4641 C CA . ILE A 1 610 ? -11.891 -22.922 7.129 1 96.31 610 ILE A CA 1
ATOM 4642 C C . ILE A 1 610 ? -11.273 -22.484 8.453 1 96.31 610 ILE A C 1
ATOM 4644 O O . ILE A 1 610 ? -10.133 -22.016 8.484 1 96.31 610 ILE A O 1
ATOM 4648 N N . VAL A 1 611 ? -12.008 -22.609 9.562 1 95.06 611 VAL A N 1
ATOM 4649 C CA . VAL A 1 611 ? -11.492 -22.203 10.867 1 95.06 611 VAL A CA 1
ATOM 4650 C C . VAL A 1 611 ? -11.914 -23.234 11.922 1 95.06 611 VAL A C 1
ATOM 4652 O O . VAL A 1 611 ? -12.977 -23.844 11.805 1 95.06 611 VAL A O 1
ATOM 4655 N N . ASP A 1 612 ? -11.031 -23.438 12.82 1 93.25 612 ASP A N 1
ATOM 4656 C CA . ASP A 1 612 ? -11.32 -24.25 14.008 1 93.25 612 ASP A CA 1
ATOM 4657 C C . ASP A 1 612 ? -11.555 -23.359 15.227 1 93.25 612 ASP A C 1
ATOM 4659 O O . ASP A 1 612 ? -10.602 -22.906 15.859 1 93.25 612 ASP A O 1
ATOM 4663 N N . PRO A 1 613 ? -12.797 -23.219 15.602 1 92.56 613 PRO A N 1
ATOM 4664 C CA . PRO A 1 613 ? -13.102 -22.328 16.719 1 92.56 613 PRO A CA 1
ATOM 4665 C C . PRO A 1 613 ? -12.492 -22.797 18.047 1 92.56 613 PRO A C 1
ATOM 4667 O O . PRO A 1 613 ? -12.328 -22 18.969 1 92.56 613 PRO A O 1
ATOM 4670 N N . GLY A 1 614 ? -12.109 -24 18.125 1 87.56 614 GLY A N 1
ATOM 4671 C CA . GLY A 1 614 ? -11.523 -24.516 19.344 1 87.56 614 GLY A CA 1
ATOM 4672 C C . GLY A 1 614 ? -10.047 -24.188 19.484 1 87.56 614 GLY A C 1
ATOM 4673 O O . GLY A 1 614 ? -9.5 -24.234 20.594 1 87.56 614 GLY A O 1
ATOM 4674 N N . HIS A 1 615 ? -9.414 -23.828 18.453 1 87 615 HIS A N 1
ATOM 4675 C CA . HIS A 1 615 ? -7.98 -23.562 18.469 1 87 615 HIS A CA 1
ATOM 4676 C C . HIS A 1 615 ? -7.652 -22.234 17.797 1 87 615 HIS A C 1
ATOM 4678 O O . HIS A 1 615 ? -6.844 -22.188 16.859 1 87 615 HIS A O 1
ATOM 4684 N N . LEU A 1 616 ? -8.211 -21.203 18.344 1 88.31 616 LEU A N 1
ATOM 4685 C CA . LEU A 1 616 ? -7.938 -19.875 17.797 1 88.31 616 LEU A CA 1
ATOM 4686 C C . LEU A 1 616 ? -6.695 -19.266 18.438 1 88.31 616 LEU A C 1
ATOM 4688 O O . LEU A 1 616 ? -6.488 -19.391 19.641 1 88.31 616 LEU A O 1
ATOM 4692 N N . GLN A 1 617 ? -5.812 -18.766 17.578 1 84.12 617 GLN A N 1
ATOM 4693 C CA . GLN A 1 617 ? -4.641 -18.031 18.078 1 84.12 617 GLN A CA 1
ATOM 4694 C C . GLN A 1 617 ? -4.977 -16.578 18.344 1 84.12 617 GLN A C 1
ATOM 4696 O O . GLN A 1 617 ? -5.566 -15.898 17.5 1 84.12 617 GLN A O 1
ATOM 4701 N N . GLN A 1 618 ? -4.734 -16.141 19.547 1 84.81 618 GLN A N 1
ATOM 4702 C CA . GLN A 1 618 ? -4.957 -14.742 19.922 1 84.81 618 GLN A CA 1
ATOM 4703 C C . GLN A 1 618 ? -3.662 -14.086 20.375 1 84.81 618 GLN A C 1
ATOM 4705 O O . GLN A 1 618 ? -2.854 -14.703 21.078 1 84.81 618 GLN A O 1
ATOM 4710 N N . ASN A 1 619 ? -3.426 -12.883 19.922 1 87.12 619 ASN A N 1
ATOM 4711 C CA . ASN A 1 619 ? -2.309 -12.07 20.375 1 87.12 619 ASN A CA 1
ATOM 4712 C C . ASN A 1 619 ? -2.641 -11.359 21.688 1 87.12 619 ASN A C 1
ATOM 4714 O O . ASN A 1 619 ? -3.373 -10.367 21.688 1 87.12 619 ASN A O 1
ATOM 4718 N N . LYS A 1 620 ? -2.041 -11.727 22.766 1 88.62 620 LYS A N 1
ATOM 4719 C CA . LYS A 1 620 ? -2.369 -11.195 24.078 1 88.62 620 LYS A CA 1
ATOM 4720 C C . LYS A 1 620 ? -1.426 -10.055 24.469 1 88.62 620 LYS A C 1
ATOM 4722 O O . LYS A 1 620 ? -1.604 -9.414 25.5 1 88.62 620 LYS A O 1
ATOM 4727 N N . LEU A 1 621 ? -0.523 -9.781 23.656 1 91.75 621 LEU A N 1
ATOM 4728 C CA . LEU A 1 621 ? 0.455 -8.75 23.969 1 91.75 621 LEU A CA 1
ATOM 4729 C C . LEU A 1 621 ? -0.017 -7.387 23.469 1 91.75 621 LEU A C 1
ATOM 4731 O O . LEU A 1 621 ? -0.245 -7.203 22.281 1 91.75 621 LEU A O 1
ATOM 4735 N N . PRO A 1 622 ? -0.14 -6.449 24.391 1 94.12 622 PRO A N 1
ATOM 4736 C CA . PRO A 1 622 ? -0.46 -5.098 23.922 1 94.12 622 PRO A CA 1
ATOM 4737 C C . PRO A 1 622 ? 0.682 -4.461 23.141 1 94.12 622 PRO A C 1
ATOM 4739 O O . PRO A 1 622 ? 1.853 -4.641 23.484 1 94.12 622 PRO A O 1
ATOM 4742 N N . PRO A 1 623 ? 0.377 -3.762 22.141 1 95.31 623 PRO A N 1
ATOM 4743 C CA . PRO A 1 623 ? 1.441 -3.146 21.344 1 95.31 623 PRO A CA 1
ATOM 4744 C C . PRO A 1 623 ? 2.102 -1.967 22.062 1 95.31 623 PRO A C 1
ATOM 4746 O O . PRO A 1 623 ? 1.409 -1.093 22.594 1 95.31 623 PRO A O 1
ATOM 4749 N N . PRO A 1 624 ? 3.445 -1.969 22.125 1 95.5 624 PRO A N 1
ATOM 4750 C CA . PRO A 1 624 ? 4.117 -0.764 22.609 1 95.5 624 PRO A CA 1
ATOM 4751 C C . PRO A 1 624 ? 3.775 0.478 21.797 1 95.5 624 PRO A C 1
ATOM 4753 O O . PRO A 1 624 ? 3.717 0.414 20.562 1 95.5 624 PRO A O 1
ATOM 4756 N N . VAL A 1 625 ? 3.463 1.542 22.469 1 96.19 625 VAL A N 1
ATOM 4757 C CA . VAL A 1 625 ? 3.088 2.785 21.797 1 96.19 625 VAL A CA 1
ATOM 4758 C C . VAL A 1 625 ? 4.234 3.789 21.891 1 96.19 625 VAL A C 1
ATOM 4760 O O . VAL A 1 625 ? 4.762 4.039 22.984 1 96.19 625 VAL A O 1
ATOM 4763 N N . ILE A 1 626 ? 4.645 4.316 20.75 1 93.56 626 ILE A N 1
ATOM 4764 C CA . ILE A 1 626 ? 5.742 5.277 20.719 1 93.56 626 ILE A CA 1
ATOM 4765 C C . ILE A 1 626 ? 5.301 6.547 20 1 93.56 626 ILE A C 1
ATOM 4767 O O . ILE A 1 626 ? 4.559 6.48 19.016 1 93.56 626 ILE A O 1
ATOM 4771 N N . LEU A 1 627 ? 5.75 7.629 20.531 1 92.69 627 LEU A N 1
ATOM 4772 C CA . LEU A 1 627 ? 5.594 8.898 19.828 1 92.69 627 LEU A CA 1
ATOM 4773 C C . LEU A 1 627 ? 6.758 9.141 18.875 1 92.69 627 LEU A C 1
ATOM 4775 O O . LEU A 1 627 ? 7.883 9.398 19.312 1 92.69 627 LEU A O 1
ATOM 4779 N N . GLU A 1 628 ? 6.465 9.117 17.625 1 89.81 628 GLU A N 1
ATOM 4780 C CA . GLU A 1 628 ? 7.531 9.211 16.641 1 89.81 628 GLU A CA 1
ATOM 4781 C C . GLU A 1 628 ? 7.996 10.656 16.469 1 89.81 628 GLU A C 1
ATOM 4783 O O . GLU A 1 628 ? 9.195 10.922 16.391 1 89.81 628 GLU A O 1
ATOM 4788 N N . ARG A 1 629 ? 6.98 11.555 16.203 1 90.5 629 ARG A N 1
ATOM 4789 C CA . ARG A 1 629 ? 7.309 12.961 15.969 1 90.5 629 ARG A CA 1
ATOM 4790 C C . ARG A 1 629 ? 6.199 13.875 16.469 1 90.5 629 ARG A C 1
ATOM 4792 O O . ARG A 1 629 ? 5.023 13.5 16.469 1 90.5 629 ARG A O 1
ATOM 4799 N N . VAL A 1 630 ? 6.66 14.898 16.984 1 89.81 630 VAL A N 1
ATOM 4800 C CA . VAL A 1 630 ? 5.77 16.016 17.297 1 89.81 630 VAL A CA 1
ATOM 4801 C C . VAL A 1 630 ? 6.156 17.234 16.469 1 89.81 630 VAL A C 1
ATOM 4803 O O . VAL A 1 630 ? 7.297 17.688 16.516 1 89.81 630 VAL A O 1
ATOM 4806 N N . LEU A 1 631 ? 5.254 17.641 15.727 1 87.88 631 LEU A N 1
ATOM 4807 C CA . LEU A 1 631 ? 5.508 18.766 14.828 1 87.88 631 LEU A CA 1
ATOM 4808 C C . LEU A 1 631 ? 4.738 20 15.273 1 87.88 631 LEU A C 1
ATOM 4810 O O . LEU A 1 631 ? 3.535 19.922 15.531 1 87.88 631 LEU A O 1
ATOM 4814 N N . ILE A 1 632 ? 5.516 21.016 15.484 1 85.62 632 ILE A N 1
ATOM 4815 C CA . ILE A 1 632 ? 4.918 22.328 15.742 1 85.62 632 ILE A CA 1
ATOM 4816 C C . ILE A 1 632 ? 5.117 23.234 14.523 1 85.62 632 ILE A C 1
ATOM 4818 O O . ILE A 1 632 ? 6.242 23.625 14.219 1 85.62 632 ILE A O 1
ATOM 4822 N N . ASP A 1 633 ? 4.168 23.5 13.938 1 76.12 633 ASP A N 1
ATOM 4823 C CA . ASP A 1 633 ? 4.238 24.219 12.672 1 76.12 633 ASP A CA 1
ATOM 4824 C C . ASP A 1 633 ? 5.234 23.562 11.719 1 76.12 633 ASP A C 1
ATOM 4826 O O . ASP A 1 633 ? 6.133 24.219 11.195 1 76.12 633 ASP A O 1
ATOM 4830 N N . ASP A 1 634 ? 5.23 22.25 11.625 1 68.5 634 ASP A N 1
ATOM 4831 C CA . ASP A 1 634 ? 5.957 21.375 10.711 1 68.5 634 ASP A CA 1
ATOM 4832 C C . ASP A 1 634 ? 7.43 21.266 11.109 1 68.5 634 ASP A C 1
ATOM 4834 O O . ASP A 1 634 ? 8.258 20.797 10.32 1 68.5 634 ASP A O 1
ATOM 4838 N N . THR A 1 635 ? 7.66 21.844 12.195 1 78.31 635 THR A N 1
ATOM 4839 C CA . THR A 1 635 ? 9 21.672 12.742 1 78.31 635 THR A CA 1
ATOM 4840 C C . THR A 1 635 ? 9 20.656 13.875 1 78.31 635 THR A C 1
ATOM 4842 O O . THR A 1 635 ? 8.164 20.719 14.773 1 78.31 635 THR A O 1
ATOM 4845 N N . PRO A 1 636 ? 9.914 19.781 13.703 1 86.81 636 PRO A N 1
ATOM 4846 C CA . PRO A 1 636 ? 9.922 18.719 14.727 1 86.81 636 PRO A CA 1
ATOM 4847 C C . PRO A 1 636 ? 10.43 19.219 16.078 1 86.81 636 PRO A C 1
ATOM 4849 O O . PRO A 1 636 ? 11.359 20.031 16.125 1 86.81 636 PRO A O 1
ATOM 4852 N N . LEU A 1 637 ? 9.773 18.734 17.078 1 83.44 637 LEU A N 1
ATOM 4853 C CA . LEU A 1 637 ? 10.148 19.016 18.469 1 83.44 637 LEU A CA 1
ATOM 4854 C C . LEU A 1 637 ? 10.984 17.891 19.047 1 83.44 637 LEU A C 1
ATOM 4856 O O . LEU A 1 637 ? 10.789 16.719 18.703 1 83.44 637 LEU A O 1
ATOM 4860 N N . ASP A 1 638 ? 11.914 18.281 19.859 1 80.38 638 ASP A N 1
ATOM 4861 C CA . ASP A 1 638 ? 12.703 17.281 20.578 1 80.38 638 ASP A CA 1
ATOM 4862 C C . ASP A 1 638 ? 11.844 16.531 21.594 1 80.38 638 ASP A C 1
ATOM 4864 O O . ASP A 1 638 ? 11.109 17.156 22.359 1 80.38 638 ASP A O 1
ATOM 4868 N N . LEU A 1 639 ? 11.852 15.242 21.562 1 81.31 639 LEU A N 1
ATOM 4869 C CA . LEU A 1 639 ? 10.977 14.43 22.406 1 81.31 639 LEU A CA 1
ATOM 4870 C C . LEU A 1 639 ? 11.664 14.039 23.703 1 81.31 639 LEU A C 1
ATOM 4872 O O . LEU A 1 639 ? 11.281 13.062 24.344 1 81.31 639 LEU A O 1
ATOM 4876 N N . SER A 1 640 ? 12.531 14.852 24.156 1 75.69 640 SER A N 1
ATOM 4877 C CA . SER A 1 640 ? 13.141 14.594 25.453 1 75.69 640 SER A CA 1
ATOM 4878 C C . SER A 1 640 ? 12.117 14.695 26.578 1 75.69 640 SER A C 1
ATOM 4880 O O . SER A 1 640 ? 11.102 15.383 26.438 1 75.69 640 SER A O 1
ATOM 4882 N N . PRO A 1 641 ? 12.18 13.906 27.625 1 72.81 641 PRO A N 1
ATOM 4883 C CA . PRO A 1 641 ? 11.18 13.805 28.688 1 72.81 641 PRO A CA 1
ATOM 4884 C C . PRO A 1 641 ? 10.945 15.133 29.406 1 72.81 641 PRO A C 1
ATOM 4886 O O . PRO A 1 641 ? 9.93 15.297 30.078 1 72.81 641 PRO A O 1
ATOM 4889 N N . SER A 1 642 ? 11.758 16.078 29.094 1 76.25 642 SER A N 1
ATOM 4890 C CA . SER A 1 642 ? 11.555 17.344 29.797 1 76.25 642 SER A CA 1
ATOM 4891 C C . SER A 1 642 ? 10.383 18.109 29.188 1 76.25 642 SER A C 1
ATOM 4893 O O . SER A 1 642 ? 10.023 17.906 28.031 1 76.25 642 SER A O 1
ATOM 4895 N N . THR A 1 643 ? 9.68 18.703 30.172 1 80.5 643 THR A N 1
ATOM 4896 C CA . THR A 1 643 ? 8.547 19.516 29.734 1 80.5 643 THR A CA 1
ATOM 4897 C C . THR A 1 643 ? 9 20.547 28.719 1 80.5 643 THR A C 1
ATOM 4899 O O . THR A 1 643 ? 9.922 21.328 28.969 1 80.5 643 THR A O 1
ATOM 4902 N N . LYS A 1 644 ? 8.359 20.5 27.625 1 83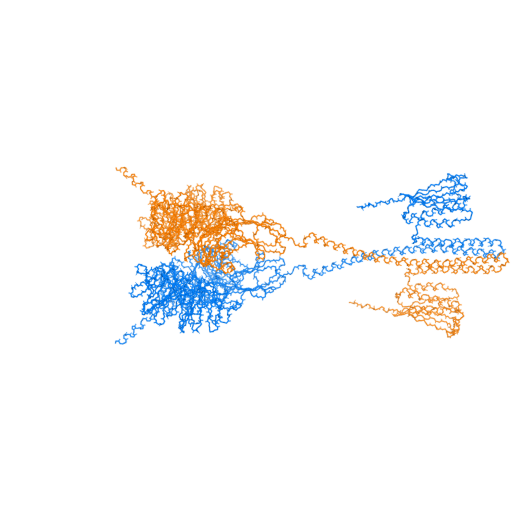.88 644 LYS A N 1
ATOM 4903 C CA . LYS A 1 644 ? 8.727 21.391 26.531 1 83.88 644 LYS A CA 1
ATOM 4904 C C . LYS A 1 644 ? 7.941 22.703 26.609 1 83.88 644 LYS A C 1
ATOM 4906 O O . LYS A 1 644 ? 6.73 22.688 26.844 1 83.88 644 LYS A O 1
ATOM 4911 N N . ILE A 1 645 ? 8.656 23.75 26.625 1 87.75 645 ILE A N 1
ATOM 4912 C CA . ILE A 1 645 ? 8.023 25.062 26.625 1 87.75 645 ILE A CA 1
ATOM 4913 C C . ILE A 1 645 ? 7.902 25.578 25.188 1 87.75 645 ILE A C 1
ATOM 4915 O O . ILE A 1 645 ? 8.906 25.719 24.5 1 87.75 645 ILE A O 1
ATOM 4919 N N . ILE A 1 646 ? 6.699 25.828 24.828 1 89.12 646 ILE A N 1
ATOM 4920 C CA . ILE A 1 646 ? 6.441 26.281 23.469 1 89.12 646 ILE A CA 1
ATOM 4921 C C . ILE A 1 646 ? 6.094 27.766 23.484 1 89.12 646 ILE A C 1
ATOM 4923 O O . ILE A 1 646 ? 5.234 28.203 24.25 1 89.12 646 ILE A O 1
ATOM 4927 N N . ALA A 1 647 ? 6.809 28.453 22.641 1 85.25 647 ALA A N 1
ATOM 4928 C CA . ALA A 1 647 ? 6.555 29.891 22.5 1 85.25 647 ALA A CA 1
ATOM 4929 C C . ALA A 1 647 ? 5.172 30.141 21.906 1 85.25 647 ALA A C 1
ATOM 4931 O O . ALA A 1 647 ? 4.617 29.297 21.203 1 85.25 647 ALA A O 1
ATOM 4932 N N . PRO A 1 648 ? 4.641 31.219 22.297 1 79.38 648 PRO A N 1
ATOM 4933 C CA . PRO A 1 648 ? 3.312 31.531 21.766 1 79.38 648 PRO A CA 1
ATOM 4934 C C . PRO A 1 648 ? 3.334 31.797 20.266 1 79.38 648 PRO A C 1
ATOM 4936 O O . PRO A 1 648 ? 4.391 32.094 19.688 1 79.38 648 PRO A O 1
ATOM 4939 N N . GLY A 1 649 ? 2.189 31.609 19.594 1 71 649 GLY A N 1
ATOM 4940 C CA . GLY A 1 649 ? 2.074 31.969 18.188 1 71 649 GLY A CA 1
ATOM 4941 C C . GLY A 1 649 ? 2.031 30.766 17.266 1 71 649 GLY A C 1
ATOM 4942 O O . GLY A 1 649 ? 1.82 30.906 16.062 1 71 649 GLY A O 1
ATOM 4943 N N . HIS A 1 650 ? 2.248 29.672 17.953 1 78 650 HIS A N 1
ATOM 4944 C CA . HIS A 1 650 ? 2.186 28.484 17.125 1 78 650 HIS A CA 1
ATOM 4945 C C . HIS A 1 650 ? 0.752 27.984 16.984 1 78 650 HIS A C 1
ATOM 4947 O O . HIS A 1 650 ? -0.017 28.016 17.953 1 78 650 HIS A O 1
ATOM 4953 N N . ASN A 1 651 ? 0.375 27.547 15.75 1 68.94 651 ASN A N 1
ATOM 4954 C CA . ASN A 1 651 ? -1.031 27.234 15.5 1 68.94 651 ASN A CA 1
ATOM 4955 C C . ASN A 1 651 ? -1.242 25.766 15.188 1 68.94 651 ASN A C 1
ATOM 4957 O O . ASN A 1 651 ? -2.354 25.25 15.32 1 68.94 651 ASN A O 1
ATOM 4961 N N . HIS A 1 652 ? -0.263 25.172 14.656 1 77.31 652 HIS A N 1
ATOM 4962 C CA . HIS A 1 652 ? -0.47 23.797 14.234 1 77.31 652 HIS A CA 1
ATOM 4963 C C . HIS A 1 652 ? 0.367 22.828 15.062 1 77.31 652 HIS A C 1
ATOM 4965 O O . HIS A 1 652 ? 1.59 22.969 15.148 1 77.31 652 HIS A O 1
ATOM 4971 N N . TYR A 1 653 ? -0.385 21.984 15.711 1 85.62 653 TYR A N 1
ATOM 4972 C CA . TYR A 1 653 ? 0.256 20.922 16.484 1 85.62 653 TYR A CA 1
ATOM 4973 C C . TYR A 1 653 ? -0.084 19.547 15.93 1 85.62 653 TYR A C 1
ATOM 4975 O O . TYR A 1 653 ? -1.258 19.188 15.836 1 85.62 653 TYR A O 1
ATOM 4983 N N . ALA A 1 654 ? 0.909 18.844 15.461 1 88.25 654 ALA A N 1
ATOM 4984 C CA . ALA A 1 654 ? 0.685 17.5 14.945 1 88.25 654 ALA A CA 1
ATOM 4985 C C . ALA A 1 654 ? 1.467 16.469 15.742 1 88.25 654 ALA A C 1
ATOM 4987 O O . ALA A 1 654 ? 2.645 16.672 16.047 1 88.25 654 ALA A O 1
ATOM 4988 N N . PHE A 1 655 ? 0.721 15.414 16.141 1 92.44 655 PHE A N 1
ATOM 4989 C CA . PHE A 1 655 ? 1.335 14.305 16.859 1 92.44 655 PHE A CA 1
ATOM 4990 C C . PHE A 1 655 ? 1.322 13.031 16.016 1 92.44 655 PHE A C 1
ATOM 4992 O O . PHE A 1 655 ? 0.255 12.539 15.648 1 92.44 655 PHE A O 1
ATOM 4999 N N . GLU A 1 656 ? 2.492 12.547 15.672 1 93.62 656 GLU A N 1
ATOM 5000 C CA . GLU A 1 656 ? 2.611 11.281 14.945 1 93.62 656 GLU A CA 1
ATOM 5001 C C . GLU A 1 656 ? 3.059 10.156 15.875 1 93.62 656 GLU A C 1
ATOM 5003 O O . GLU A 1 656 ? 4.016 10.312 16.625 1 93.62 656 GLU A O 1
ATOM 5008 N N . PHE A 1 657 ? 2.312 9.078 15.906 1 94.62 657 PHE A N 1
ATOM 5009 C CA . PHE A 1 657 ? 2.58 7.965 16.812 1 94.62 657 PHE A CA 1
ATOM 5010 C C . PHE A 1 657 ? 2.455 6.633 16.094 1 94.62 657 PHE A C 1
ATOM 5012 O O . PHE A 1 657 ? 1.951 6.574 14.961 1 94.62 657 PHE A O 1
ATOM 5019 N N . ALA A 1 658 ? 2.979 5.586 16.719 1 94.31 658 ALA A N 1
ATOM 5020 C CA . ALA A 1 658 ? 2.918 4.242 16.156 1 94.31 658 ALA A CA 1
ATOM 5021 C C . ALA A 1 658 ? 2.76 3.193 17.25 1 94.31 658 ALA A C 1
ATOM 5023 O O . ALA A 1 658 ? 3.377 3.297 18.312 1 94.31 658 ALA A O 1
ATOM 5024 N N . GLY A 1 659 ? 1.767 2.318 17.047 1 95.19 659 GLY A N 1
ATOM 5025 C CA . GLY A 1 659 ? 1.688 1.087 17.828 1 95.19 659 GLY A CA 1
ATOM 5026 C C . GLY A 1 659 ? 2.424 -0.071 17.172 1 95.19 659 GLY A C 1
ATOM 5027 O O . GLY A 1 659 ? 2.064 -0.506 16.078 1 95.19 659 GLY A O 1
ATOM 5028 N N . LEU A 1 660 ? 3.404 -0.596 17.938 1 95.62 660 LEU A N 1
ATOM 5029 C CA . LEU A 1 660 ? 4.312 -1.553 17.312 1 95.62 660 LEU A CA 1
ATOM 5030 C C . LEU A 1 660 ? 3.795 -2.979 17.469 1 95.62 660 LEU A C 1
ATOM 5032 O O . LEU A 1 660 ? 4.223 -3.699 18.375 1 95.62 660 LEU A O 1
ATOM 5036 N N . SER A 1 661 ? 2.922 -3.391 16.609 1 94.75 661 SER A N 1
ATOM 5037 C CA . SER A 1 661 ? 2.439 -4.758 16.438 1 94.75 661 SER A CA 1
ATOM 5038 C C . SER A 1 661 ? 2.701 -5.262 15.023 1 94.75 661 SER A C 1
ATOM 5040 O O . SER A 1 661 ? 2.418 -4.566 14.047 1 94.75 661 SER A O 1
ATOM 5042 N N . TYR A 1 662 ? 3.203 -6.449 14.914 1 94.31 662 TYR A N 1
ATOM 5043 C CA . TYR A 1 662 ? 3.65 -6.902 13.602 1 94.31 662 TYR A CA 1
ATOM 5044 C C . TYR A 1 662 ? 2.807 -8.07 13.109 1 94.31 662 TYR A C 1
ATOM 5046 O O . TYR A 1 662 ? 2.979 -8.539 11.977 1 94.31 662 TYR A O 1
ATOM 5054 N N . SER A 1 663 ? 1.857 -8.5 13.883 1 90.25 663 SER A N 1
ATOM 5055 C CA . SER A 1 663 ? 0.946 -9.555 13.453 1 90.25 663 SER A CA 1
ATOM 5056 C C . SER A 1 663 ? -0.071 -9.039 12.445 1 90.25 663 SER A C 1
ATOM 5058 O O . SER A 1 663 ? -0.372 -9.711 11.461 1 90.25 663 SER A O 1
ATOM 5060 N N . ALA A 1 664 ? -0.608 -7.934 12.758 1 87.19 664 ALA A N 1
ATOM 5061 C CA . ALA A 1 664 ? -1.5 -7.227 11.844 1 87.19 664 ALA A CA 1
ATOM 5062 C C . ALA A 1 664 ? -1.379 -5.715 12.016 1 87.19 664 ALA A C 1
ATOM 5064 O O . ALA A 1 664 ? -2.291 -5.07 12.539 1 87.19 664 ALA A O 1
ATOM 5065 N N . PRO A 1 665 ? -0.376 -5.18 11.406 1 89 665 PRO A N 1
ATOM 5066 C CA . PRO A 1 665 ? -0.082 -3.771 11.672 1 89 665 PRO A CA 1
ATOM 5067 C C . PRO A 1 665 ? -1.17 -2.832 11.156 1 89 665 PRO A C 1
ATOM 5069 O O . PRO A 1 665 ? -1.431 -1.79 11.766 1 89 665 PRO A O 1
ATOM 5072 N N . SER A 1 666 ? -1.85 -3.111 10.109 1 82.19 666 SER A N 1
ATOM 5073 C CA . SER A 1 666 ? -2.855 -2.24 9.516 1 82.19 666 SER A CA 1
ATOM 5074 C C . SER A 1 666 ? -4.137 -2.227 10.344 1 82.19 666 SER A C 1
ATOM 5076 O O . SER A 1 666 ? -4.984 -1.35 10.172 1 82.19 666 SER A O 1
ATOM 5078 N N . LEU A 1 667 ? -4.258 -3.174 11.289 1 82.88 667 LEU A N 1
ATOM 5079 C CA . LEU A 1 667 ? -5.488 -3.287 12.062 1 82.88 667 LEU A CA 1
ATOM 5080 C C . LEU A 1 667 ? -5.297 -2.73 13.469 1 82.88 667 LEU A C 1
ATOM 5082 O O . LEU A 1 667 ? -6.207 -2.809 14.297 1 82.88 667 LEU A O 1
ATOM 5086 N N . VAL A 1 668 ? -4.141 -2.15 13.703 1 90 668 VAL A N 1
ATOM 5087 C CA . VAL A 1 668 ? -3.924 -1.52 15 1 90 668 VAL A CA 1
ATOM 5088 C C . VAL A 1 668 ? -4.793 -0.269 15.117 1 90 668 VAL A C 1
ATOM 5090 O O . VAL A 1 668 ? -4.875 0.528 14.18 1 90 668 VAL A O 1
ATOM 5093 N N . ARG A 1 669 ? -5.43 -0.166 16.266 1 89.88 669 ARG A N 1
ATOM 5094 C CA . ARG A 1 669 ? -6.305 0.978 16.516 1 89.88 669 ARG A CA 1
ATOM 5095 C C . ARG A 1 669 ? -5.719 1.903 17.562 1 89.88 669 ARG A C 1
ATOM 5097 O O . ARG A 1 669 ? -5.078 1.443 18.516 1 89.88 669 ARG A O 1
ATOM 5104 N N . TYR A 1 670 ? -6.008 3.229 17.375 1 93.06 670 TYR A N 1
ATOM 5105 C CA . TYR A 1 670 ? -5.465 4.246 18.266 1 93.06 670 TYR A CA 1
ATOM 5106 C C . TYR A 1 670 ? -6.574 5.113 18.844 1 93.06 670 TYR A C 1
ATOM 5108 O O . TYR A 1 670 ? -7.602 5.336 18.203 1 93.06 670 TYR A O 1
ATOM 5116 N N . ARG A 1 671 ? -6.418 5.516 20.094 1 91.12 671 ARG A N 1
ATOM 5117 C CA . ARG A 1 671 ? -7.215 6.566 20.719 1 91.12 671 ARG A CA 1
ATOM 5118 C C . ARG A 1 671 ? -6.324 7.574 21.438 1 91.12 671 ARG A C 1
ATOM 5120 O O . ARG A 1 671 ? -5.301 7.203 22.016 1 91.12 671 ARG A O 1
ATOM 5127 N N . TYR A 1 672 ? -6.598 8.836 21.312 1 93.38 672 TYR A N 1
ATOM 5128 C CA . TYR A 1 672 ? -5.762 9.867 21.922 1 93.38 672 TYR A CA 1
ATOM 5129 C C . TYR A 1 672 ? -6.609 10.906 22.641 1 93.38 672 TYR A C 1
ATOM 5131 O O . TYR A 1 672 ? -7.824 10.977 22.422 1 93.38 672 TYR A O 1
ATOM 5139 N N . LEU A 1 673 ? -5.938 11.57 23.594 1 93.5 673 LEU A N 1
ATOM 5140 C CA . LEU A 1 673 ? -6.551 12.594 24.438 1 93.5 673 LEU A CA 1
ATOM 5141 C C . LEU A 1 673 ? -5.543 13.688 24.781 1 93.5 673 LEU A C 1
ATOM 5143 O O . LEU A 1 673 ? -4.43 13.391 25.219 1 93.5 673 LEU A O 1
ATOM 5147 N N . LEU A 1 674 ? -5.887 14.852 24.391 1 93.31 674 LEU A N 1
ATOM 5148 C CA . LEU A 1 674 ? -5.109 15.992 24.875 1 93.31 674 LEU A CA 1
ATOM 5149 C C . LEU A 1 674 ? -5.715 16.562 26.156 1 93.31 674 LEU A C 1
ATOM 5151 O O . LEU A 1 674 ? -6.656 17.359 26.094 1 93.31 674 LEU A O 1
ATOM 5155 N N . GLU A 1 675 ? -5.07 16.312 27.25 1 93.44 675 GLU A N 1
ATOM 5156 C CA . GLU A 1 675 ? -5.535 16.844 28.531 1 93.44 675 GLU A CA 1
ATOM 5157 C C . GLU A 1 675 ? -5.434 18.359 28.578 1 93.44 675 GLU A C 1
ATOM 5159 O O . GLU A 1 675 ? -4.375 18.922 28.297 1 93.44 675 GLU A O 1
ATOM 5164 N N . GLY A 1 676 ? -6.477 18.938 28.922 1 88.94 676 GLY A N 1
ATOM 5165 C CA . GLY A 1 676 ? -6.535 20.391 28.953 1 88.94 676 GLY A CA 1
ATOM 5166 C C . GLY A 1 676 ? -7.375 20.969 27.828 1 88.94 676 GLY A C 1
ATOM 5167 O O . GLY A 1 676 ? -7.773 22.141 27.891 1 88.94 676 GLY A O 1
ATOM 5168 N N . PHE A 1 677 ? -7.523 20.172 26.844 1 87.75 677 PHE A N 1
ATOM 5169 C CA . PHE A 1 677 ? -8.289 20.625 25.703 1 87.75 677 PHE A CA 1
ATOM 5170 C C . PHE A 1 677 ? -9.477 19.703 25.438 1 87.75 677 PHE A C 1
ATOM 5172 O O . PHE A 1 677 ? -10.609 20.156 25.281 1 87.75 677 PHE A O 1
ATOM 5179 N N . ASP A 1 678 ? -9.25 18.344 25.422 1 86.31 678 ASP A N 1
ATOM 5180 C CA . ASP A 1 678 ? -10.273 17.344 25.141 1 86.31 678 ASP A CA 1
ATOM 5181 C C . ASP A 1 678 ? -10.945 16.859 26.438 1 86.31 678 ASP A C 1
ATOM 5183 O O . ASP A 1 678 ? -10.289 16.719 27.469 1 86.31 678 ASP A O 1
ATOM 5187 N N . LYS A 1 679 ? -12.227 16.562 26.312 1 83.62 679 LYS A N 1
ATOM 5188 C CA . LYS A 1 679 ? -12.938 16.047 27.469 1 83.62 679 LYS A CA 1
ATOM 5189 C C . LYS A 1 679 ? -12.984 14.516 27.453 1 83.62 679 LYS A C 1
ATOM 5191 O O . LYS A 1 679 ? -12.992 13.883 28.516 1 83.62 679 LYS A O 1
ATOM 5196 N N . GLU A 1 680 ? -13.07 13.977 26.297 1 84.94 680 GLU A N 1
ATOM 5197 C CA . GLU A 1 680 ? -13.125 12.523 26.141 1 84.94 680 GLU A CA 1
ATOM 5198 C C . GLU A 1 680 ? -12.109 12.039 25.109 1 84.94 680 GLU A C 1
ATOM 5200 O O . GLU A 1 680 ? -11.539 12.836 24.375 1 84.94 680 GLU A O 1
ATOM 5205 N N . TRP A 1 681 ? -11.961 10.672 25.25 1 87.06 681 TRP A N 1
ATOM 5206 C CA . TRP A 1 681 ? -11.047 10.055 24.297 1 87.06 681 TRP A CA 1
ATOM 5207 C C . TRP A 1 681 ? -11.602 10.125 22.875 1 87.06 681 TRP A C 1
ATOM 5209 O O . TRP A 1 681 ? -12.82 10.102 22.688 1 87.06 681 TRP A O 1
ATOM 5219 N N . SER A 1 682 ? -10.688 10.227 21.922 1 84.31 682 SER A N 1
ATOM 5220 C CA . SER A 1 682 ? -11.102 10.172 20.531 1 84.31 682 SER A CA 1
ATOM 5221 C C . SER A 1 682 ? -11.648 8.797 20.172 1 84.31 682 SER A C 1
ATOM 5223 O O . SER A 1 682 ? -11.344 7.809 20.828 1 84.31 682 SER A O 1
ATOM 5225 N N . GLN A 1 683 ? -12.5 8.727 19.156 1 77.19 683 GLN A N 1
ATOM 5226 C CA . GLN A 1 683 ? -12.93 7.43 18.641 1 77.19 683 GLN A CA 1
ATOM 5227 C C . GLN A 1 683 ? -11.758 6.645 18.078 1 77.19 683 GLN A C 1
ATOM 5229 O O . GLN A 1 683 ? -10.875 7.211 17.422 1 77.19 683 GLN A O 1
ATOM 5234 N N . PRO A 1 684 ? -11.734 5.398 18.484 1 84.25 684 PRO A N 1
ATOM 5235 C CA . PRO A 1 684 ? -10.625 4.59 17.969 1 84.25 684 PRO A CA 1
ATOM 5236 C C . PRO A 1 684 ? -10.547 4.59 16.453 1 84.25 684 PRO A C 1
ATOM 5238 O O . PRO A 1 684 ? -11.578 4.508 15.773 1 84.25 684 PRO A O 1
ATOM 5241 N N . SER A 1 685 ? -9.281 4.836 15.938 1 82.06 685 SER A N 1
ATOM 5242 C CA . SER A 1 685 ? -9.047 4.855 14.5 1 82.06 685 SER A CA 1
ATOM 5243 C C . SER A 1 685 ? -7.699 4.23 14.156 1 82.06 685 SER A C 1
ATOM 5245 O O . SER A 1 685 ? -6.879 3.973 15.039 1 82.06 685 SER A O 1
ATOM 5247 N N . THR A 1 686 ? -7.527 3.936 12.844 1 83.94 686 THR A N 1
ATOM 5248 C CA . THR A 1 686 ? -6.27 3.342 12.406 1 83.94 686 THR A CA 1
ATOM 5249 C C . THR A 1 686 ? -5.277 4.422 11.984 1 83.94 686 THR A C 1
ATOM 5251 O O . THR A 1 686 ? -4.137 4.121 11.625 1 83.94 686 THR A O 1
ATOM 5254 N N . ARG A 1 687 ? -5.668 5.629 12.086 1 81.81 687 ARG A N 1
ATOM 5255 C CA . ARG A 1 687 ? -4.781 6.727 11.711 1 81.81 687 ARG A CA 1
ATOM 5256 C C . ARG A 1 687 ? -3.68 6.914 12.75 1 81.81 687 ARG A C 1
ATOM 5258 O O . ARG A 1 687 ? -3.928 6.809 13.953 1 81.81 687 ARG A O 1
ATOM 5265 N N . ARG A 1 688 ? -2.512 7.246 12.273 1 90.12 688 ARG A N 1
ATOM 5266 C CA . ARG A 1 688 ? -1.357 7.344 13.156 1 90.12 688 ARG A CA 1
ATOM 5267 C C . ARG A 1 688 ? -0.981 8.797 13.406 1 90.12 688 ARG A C 1
ATOM 5269 O O . ARG A 1 688 ? 0.185 9.109 13.664 1 90.12 688 ARG A O 1
ATOM 5276 N N . SER A 1 689 ? -1.894 9.672 13.266 1 89.12 689 SER A N 1
ATOM 5277 C CA . SER A 1 689 ? -1.609 11.086 13.492 1 89.12 689 SER A CA 1
ATOM 5278 C C . SER A 1 689 ? -2.809 11.805 14.109 1 89.12 689 SER A C 1
ATOM 5280 O O . SER A 1 689 ? -3.955 11.414 13.883 1 89.12 689 SER A O 1
ATOM 5282 N N . ALA A 1 690 ? -2.555 12.688 14.984 1 88.25 690 ALA A N 1
ATOM 5283 C CA . ALA A 1 690 ? -3.535 13.586 15.594 1 88.25 690 ALA A CA 1
ATOM 5284 C C . ALA A 1 690 ? -3.137 15.047 15.406 1 88.25 690 ALA A C 1
ATOM 5286 O O . ALA A 1 690 ? -1.979 15.414 15.617 1 88.25 690 ALA A O 1
ATOM 5287 N N . THR A 1 691 ? -4.008 15.828 14.992 1 83.38 691 THR A N 1
ATOM 5288 C CA . THR A 1 691 ? -3.695 17.234 14.727 1 83.38 691 THR A CA 1
ATOM 5289 C C . THR A 1 691 ? -4.578 18.141 15.562 1 83.38 691 THR A C 1
ATOM 5291 O O . THR A 1 691 ? -5.77 17.875 15.742 1 83.38 691 THR A O 1
ATOM 5294 N N . TYR A 1 692 ? -4 19.109 16.234 1 82.56 692 TYR A N 1
ATOM 5295 C CA . TYR A 1 692 ? -4.676 20.156 17 1 82.56 692 TYR A CA 1
ATOM 5296 C C . TYR A 1 692 ? -4.309 21.531 16.453 1 82.56 692 TYR A C 1
ATOM 5298 O O . TYR A 1 692 ? -3.156 21.781 16.094 1 82.56 692 TYR A O 1
ATOM 5306 N N . THR A 1 693 ? -5.297 22.312 16.406 1 73.62 693 THR A N 1
ATOM 5307 C CA . THR A 1 693 ? -5.039 23.656 15.906 1 73.62 693 THR A CA 1
ATOM 5308 C C . THR A 1 693 ? -5.387 24.703 16.969 1 73.62 693 THR A C 1
ATOM 5310 O O . THR A 1 693 ? -6.363 24.547 17.703 1 73.62 693 THR A O 1
ATOM 5313 N N . ASN A 1 694 ? -4.602 25.781 17.047 1 74.06 694 ASN A N 1
ATOM 5314 C CA . ASN A 1 694 ? -4.812 26.969 17.875 1 74.06 694 ASN A CA 1
ATOM 5315 C C . ASN A 1 694 ? -5.055 26.594 19.344 1 74.06 694 ASN A C 1
ATOM 5317 O O . ASN A 1 694 ? -6.062 27 19.922 1 74.06 694 ASN A O 1
ATOM 5321 N N . LEU A 1 695 ? -4.105 26.109 19.922 1 82.81 695 LEU A N 1
ATOM 5322 C CA . LEU A 1 695 ? -4.191 25.734 21.328 1 82.81 695 LEU A CA 1
ATOM 5323 C C . LEU A 1 695 ? -4.031 26.953 22.234 1 82.81 695 LEU A C 1
ATOM 5325 O O . LEU A 1 695 ? -3.078 27.719 22.094 1 82.81 695 LEU A O 1
ATOM 5329 N N . PRO A 1 696 ? -5.047 27.188 23.031 1 82.06 696 PRO A N 1
ATOM 5330 C CA . PRO A 1 696 ? -4.898 28.281 24 1 82.06 696 PRO A CA 1
ATOM 5331 C C . PRO A 1 696 ? -3.725 28.062 24.953 1 82.06 696 PRO A C 1
ATOM 5333 O O . PRO A 1 696 ? -3.271 26.922 25.141 1 82.06 696 PRO A O 1
ATOM 5336 N N . PRO A 1 697 ? -3.219 29.156 25.469 1 86.56 697 PRO A N 1
ATOM 5337 C CA . PRO A 1 697 ? -2.111 29 26.406 1 86.56 697 PRO A CA 1
ATOM 5338 C C . PRO A 1 697 ? -2.494 28.156 27.625 1 86.56 697 PRO A C 1
ATOM 5340 O O . PRO A 1 697 ? -3.617 28.266 28.125 1 86.56 697 PRO A O 1
ATOM 5343 N N . GLY A 1 698 ? -1.605 27.328 28.016 1 88.31 698 GLY A N 1
ATOM 5344 C CA . GLY A 1 698 ? -1.852 26.453 29.156 1 88.31 698 GLY A CA 1
ATOM 5345 C C . GLY A 1 698 ? -0.946 25.234 29.188 1 88.31 698 GLY A C 1
ATOM 5346 O O . GLY A 1 698 ? -0.004 25.141 28.391 1 88.31 698 GLY A O 1
ATOM 5347 N N . ARG A 1 699 ? -1.237 24.469 30.266 1 91.88 699 ARG A N 1
ATOM 5348 C CA . ARG A 1 699 ? -0.508 23.203 30.391 1 91.88 699 ARG A CA 1
ATOM 5349 C C . ARG A 1 699 ? -1.271 22.062 29.719 1 91.88 699 ARG A C 1
ATOM 5351 O O . ARG A 1 699 ? -2.473 21.906 29.953 1 91.88 699 ARG A O 1
ATOM 5358 N N . TYR A 1 700 ? -0.525 21.375 28.891 1 92.88 700 TYR A N 1
ATOM 5359 C CA . TYR A 1 700 ? -1.151 20.297 28.156 1 92.88 700 TYR A CA 1
ATOM 5360 C C . TYR A 1 700 ? -0.374 19 28.312 1 92.88 700 TYR A C 1
ATOM 5362 O O . TYR A 1 700 ? 0.833 19.016 28.578 1 92.88 700 TYR A O 1
ATOM 5370 N N . ARG A 1 701 ? -1.132 17.922 28.328 1 94 701 ARG A N 1
ATOM 5371 C CA . ARG A 1 701 ? -0.55 16.578 28.281 1 94 701 ARG A CA 1
ATOM 5372 C C . ARG A 1 701 ? -1.225 15.719 27.219 1 94 701 ARG A C 1
ATOM 5374 O O . ARG A 1 701 ? -2.412 15.406 27.328 1 94 701 ARG A O 1
ATOM 5381 N N . PHE A 1 702 ? -0.441 15.297 26.203 1 94.5 702 PHE A N 1
ATOM 5382 C CA . PHE A 1 702 ? -0.971 14.469 25.141 1 94.5 702 PHE A CA 1
ATOM 5383 C C . PHE A 1 702 ? -0.789 12.992 25.453 1 94.5 702 PHE A C 1
ATOM 5385 O O . PHE A 1 702 ? 0.321 12.547 25.75 1 94.5 702 PHE A O 1
ATOM 5392 N N . HIS A 1 703 ? -1.967 12.312 25.406 1 95 703 HIS A N 1
ATOM 5393 C CA . HIS A 1 703 ? -1.953 10.867 25.625 1 95 703 HIS A CA 1
ATOM 5394 C C . HIS A 1 703 ? -2.385 10.117 24.359 1 95 703 HIS A C 1
ATOM 5396 O O . HIS A 1 703 ? -3.299 10.555 23.656 1 95 703 HIS A O 1
ATOM 5402 N N . VAL A 1 704 ? -1.685 9.023 24.078 1 95.94 704 VAL A N 1
ATOM 5403 C CA . VAL A 1 704 ? -2.096 8.148 22.984 1 95.94 704 VAL A CA 1
ATOM 5404 C C . VAL A 1 704 ? -1.978 6.691 23.422 1 95.94 704 VAL A C 1
ATOM 5406 O O . VAL A 1 704 ? -1.027 6.316 24.109 1 95.94 704 VAL A O 1
ATOM 5409 N N . GLN A 1 705 ? -3.033 5.93 23.172 1 96.06 705 GLN A N 1
ATOM 5410 C CA . GLN A 1 705 ? -3.076 4.496 23.438 1 96.06 705 GLN A CA 1
ATOM 5411 C C . GLN A 1 705 ? -3.361 3.711 22.156 1 96.06 705 GLN A C 1
ATOM 5413 O O . GLN A 1 705 ? -3.889 4.262 21.188 1 96.06 705 GLN A O 1
ATOM 5418 N N . ALA A 1 706 ? -2.932 2.455 22.094 1 95.25 706 ALA A N 1
ATOM 5419 C CA . ALA A 1 706 ? -3.137 1.611 20.922 1 95.25 706 ALA A CA 1
ATOM 5420 C C . ALA A 1 706 ? -3.596 0.213 21.328 1 95.25 706 ALA A C 1
ATOM 5422 O O . ALA A 1 706 ? -3.305 -0.249 22.438 1 95.25 706 ALA A O 1
ATOM 5423 N N . ALA A 1 707 ? -4.379 -0.406 20.453 1 92.5 707 ALA A N 1
ATOM 5424 C CA . ALA A 1 707 ? -4.824 -1.786 20.625 1 92.5 707 ALA A CA 1
ATOM 5425 C C . ALA A 1 707 ? -4.422 -2.641 19.422 1 92.5 707 ALA A C 1
ATOM 5427 O O . ALA A 1 707 ? -4.41 -2.16 18.297 1 92.5 707 ALA A O 1
ATOM 5428 N N . ASN A 1 708 ? -4.094 -3.904 19.719 1 90.31 708 ASN A N 1
ATOM 5429 C CA . ASN A 1 708 ? -3.717 -4.793 18.625 1 90.31 708 ASN A CA 1
ATOM 5430 C C . ASN A 1 708 ? -4.941 -5.336 17.906 1 90.31 708 ASN A C 1
ATOM 5432 O O . ASN A 1 708 ? -6.062 -4.883 18.141 1 90.31 708 ASN A O 1
ATOM 5436 N N . ASN A 1 709 ? -4.758 -6.262 16.938 1 81.69 709 ASN A N 1
ATOM 5437 C CA . ASN A 1 709 ? -5.809 -6.773 16.062 1 81.69 709 ASN A CA 1
ATOM 5438 C C . ASN A 1 709 ? -6.84 -7.586 16.844 1 81.69 709 ASN A C 1
ATOM 5440 O O . ASN A 1 709 ? -7.965 -7.781 16.391 1 81.69 709 ASN A O 1
ATOM 5444 N N . ASP A 1 710 ? -6.523 -8.039 18.062 1 83.69 710 ASP A N 1
ATOM 5445 C CA . ASP A 1 710 ? -7.453 -8.828 18.875 1 83.69 710 ASP A CA 1
ATOM 5446 C C . ASP A 1 710 ? -8.117 -7.957 19.938 1 83.69 710 ASP A C 1
ATOM 5448 O O . ASP A 1 710 ? -8.781 -8.477 20.844 1 83.69 710 ASP A O 1
ATOM 5452 N N . GLY A 1 711 ? -7.836 -6.691 19.953 1 82.56 711 GLY A N 1
ATOM 5453 C CA . GLY A 1 711 ? -8.531 -5.75 20.828 1 82.56 711 GLY A CA 1
ATOM 5454 C C . GLY A 1 711 ? -7.859 -5.562 22.172 1 82.56 711 GLY A C 1
ATOM 5455 O O . GLY A 1 711 ? -8.477 -5.059 23.109 1 82.56 711 GLY A O 1
ATOM 5456 N N . VAL A 1 712 ? -6.652 -5.973 22.359 1 89 712 VAL A N 1
ATOM 5457 C CA . VAL A 1 712 ? -5.922 -5.785 23.609 1 89 712 VAL A CA 1
ATOM 5458 C C . VAL A 1 712 ? -5.285 -4.398 23.641 1 89 712 VAL A C 1
ATOM 5460 O O . VAL A 1 712 ? -4.367 -4.117 22.859 1 89 712 VAL A O 1
ATOM 5463 N N . TRP A 1 713 ? -5.758 -3.523 24.562 1 91.31 713 TRP A N 1
ATOM 5464 C CA . TRP A 1 713 ? -5.316 -2.135 24.625 1 91.31 713 TRP A CA 1
ATOM 5465 C C . TRP A 1 713 ? -4.094 -1.992 25.531 1 91.31 713 TRP A C 1
ATOM 5467 O O . TRP A 1 713 ? -4.016 -2.631 26.578 1 91.31 713 TRP A O 1
ATOM 5477 N N . ASN A 1 714 ? -3.109 -1.236 25.109 1 95.19 714 ASN A N 1
ATOM 5478 C CA . ASN A 1 714 ? -2.064 -0.734 25.984 1 95.19 714 ASN A CA 1
ATOM 5479 C C . ASN A 1 714 ? -2.527 0.494 26.766 1 95.19 714 ASN A C 1
ATOM 5481 O O . ASN A 1 714 ? -2.461 1.616 26.266 1 95.19 714 ASN A O 1
ATOM 5485 N N . GLU A 1 715 ? -2.824 0.308 27.953 1 91.06 715 GLU A N 1
ATOM 5486 C CA . GLU A 1 715 ? -3.447 1.367 28.75 1 91.06 715 GLU A CA 1
ATOM 5487 C C . GLU A 1 715 ? -2.418 2.4 29.188 1 91.06 715 GLU A C 1
ATOM 5489 O O . GLU A 1 715 ? -2.768 3.541 29.5 1 91.06 715 GLU A O 1
ATOM 5494 N N . THR A 1 716 ? -1.212 2.094 29.297 1 91.31 716 THR A N 1
ATOM 5495 C CA . THR A 1 716 ? -0.18 3.057 29.672 1 91.31 716 THR A CA 1
ATOM 5496 C C . THR A 1 716 ? 0.069 4.047 28.531 1 91.31 716 THR A C 1
ATOM 5498 O O . THR A 1 716 ? 0.164 5.254 28.766 1 91.31 716 THR A O 1
ATOM 5501 N N . GLY A 1 717 ? 0.131 3.482 27.297 1 94.12 717 GLY A N 1
ATOM 5502 C CA . GLY A 1 717 ? 0.331 4.301 26.109 1 94.12 717 GLY A CA 1
ATOM 5503 C C . GLY A 1 717 ? 1.556 5.191 26.203 1 94.12 717 GLY A C 1
ATOM 5504 O O . GLY A 1 717 ? 2.537 4.844 26.859 1 94.12 717 GLY A O 1
ATOM 5505 N N . ALA A 1 718 ? 1.679 6.18 25.422 1 93.81 718 ALA A N 1
ATOM 5506 C CA . ALA A 1 718 ? 2.729 7.195 25.406 1 93.81 718 ALA A CA 1
ATOM 5507 C C . ALA A 1 718 ? 2.15 8.586 25.656 1 93.81 718 ALA A C 1
ATOM 5509 O O . ALA A 1 718 ? 0.992 8.852 25.328 1 93.81 718 ALA A O 1
ATOM 5510 N N . ALA A 1 719 ? 2.963 9.391 26.312 1 93.38 719 ALA A N 1
ATOM 5511 C CA . ALA A 1 719 ? 2.48 10.727 26.641 1 93.38 719 ALA A CA 1
ATOM 5512 C C . ALA A 1 719 ? 3.607 11.75 26.562 1 93.38 719 ALA A C 1
ATOM 5514 O O . ALA A 1 719 ? 4.785 11.398 26.672 1 93.38 719 ALA A O 1
ATOM 5515 N N . ILE A 1 720 ? 3.283 12.961 26.266 1 92.44 720 ILE A N 1
ATOM 5516 C CA . ILE A 1 720 ? 4.219 14.078 26.266 1 92.44 720 ILE A CA 1
ATOM 5517 C C . ILE A 1 720 ? 3.555 15.305 26.891 1 92.44 720 ILE A C 1
ATOM 5519 O O . ILE A 1 720 ? 2.361 15.547 26.672 1 92.44 720 ILE A O 1
ATOM 5523 N N . ARG A 1 721 ? 4.34 16.016 27.797 1 93.62 721 ARG A N 1
ATOM 5524 C CA . ARG A 1 721 ? 3.861 17.234 28.453 1 93.62 721 ARG A CA 1
ATOM 5525 C C . ARG A 1 721 ? 4.492 18.469 27.828 1 93.62 721 ARG A C 1
ATOM 5527 O O . ARG A 1 721 ? 5.68 18.469 27.484 1 93.62 721 ARG A O 1
ATOM 5534 N N . PHE A 1 722 ? 3.668 19.391 27.547 1 91.19 722 PHE A N 1
ATOM 5535 C CA . PHE A 1 722 ? 4.195 20.656 27.031 1 91.19 722 PHE A CA 1
ATOM 5536 C C . PHE A 1 722 ? 3.373 21.828 27.547 1 91.19 722 PHE A C 1
ATOM 5538 O O . PHE A 1 722 ? 2.242 21.656 28.016 1 91.19 722 PHE A O 1
ATOM 5545 N N . TYR A 1 723 ? 4.059 22.969 27.656 1 92 723 TYR A N 1
ATOM 5546 C CA . TYR A 1 723 ? 3.449 24.203 28.156 1 92 723 TYR A CA 1
ATOM 5547 C C . TYR A 1 723 ? 3.479 25.281 27.078 1 92 723 TYR A C 1
ATOM 5549 O O . TYR A 1 723 ? 4.543 25.609 26.547 1 92 723 TYR A O 1
ATOM 5557 N N . VAL A 1 724 ? 2.318 25.719 26.781 1 90.56 724 VAL A N 1
ATOM 5558 C CA . VAL A 1 724 ? 2.209 26.812 25.828 1 90.56 724 VAL A CA 1
ATOM 5559 C C . VAL A 1 724 ? 2.168 28.141 26.578 1 90.56 724 VAL A C 1
ATOM 5561 O O . VAL A 1 724 ? 1.223 28.422 27.312 1 90.56 724 VAL A O 1
ATOM 5564 N N . ARG A 1 725 ? 3.1 29.016 26.312 1 88.56 725 ARG A N 1
ATOM 5565 C CA . ARG A 1 725 ? 3.203 30.297 26.984 1 88.56 725 ARG A CA 1
ATOM 5566 C C . ARG A 1 725 ? 2.186 31.297 26.406 1 88.56 725 ARG A C 1
ATOM 5568 O O . ARG A 1 725 ? 1.929 31.297 25.203 1 88.56 725 ARG A O 1
ATOM 5575 N N . PRO A 1 726 ? 1.659 31.953 27.297 1 85.56 726 PRO A N 1
ATOM 5576 C CA . PRO A 1 726 ? 0.751 32.969 26.797 1 85.56 726 PRO A CA 1
ATOM 5577 C C . PRO A 1 726 ? 1.482 34.094 26.062 1 85.56 726 PRO A C 1
ATOM 5579 O O . PRO A 1 726 ? 2.637 34.406 26.375 1 85.56 726 PRO A O 1
ATOM 5582 N N . PRO A 1 727 ? 0.83 34.656 25.141 1 80.62 727 PRO A N 1
ATOM 5583 C CA . PRO A 1 727 ? 1.455 35.781 24.469 1 80.62 727 PRO A CA 1
ATOM 5584 C C . PRO A 1 727 ? 1.695 36.969 25.422 1 80.62 727 PRO A C 1
ATOM 5586 O O . PRO A 1 727 ? 1.061 37.062 26.469 1 80.62 727 PRO A O 1
ATOM 5589 N N . PHE A 1 728 ? 2.596 37.938 25.109 1 78.25 728 PHE A N 1
ATOM 5590 C CA . PHE A 1 728 ? 3.055 39.031 25.969 1 78.25 728 PHE A CA 1
ATOM 5591 C C . PHE A 1 728 ? 1.902 39.938 26.344 1 78.25 728 PHE A C 1
ATOM 5593 O O . PHE A 1 728 ? 1.885 40.5 27.438 1 78.25 728 PHE A O 1
ATOM 5600 N N . TYR A 1 729 ? 0.917 39.969 25.406 1 72.38 729 TYR A N 1
ATOM 5601 C CA . TYR A 1 729 ? -0.164 40.938 25.656 1 72.38 729 TYR A CA 1
ATOM 5602 C C . TYR A 1 729 ? -1.138 40.375 26.688 1 72.38 729 TYR A C 1
ATOM 5604 O O . TYR A 1 729 ? -1.944 41.125 27.25 1 72.38 729 TYR A O 1
ATOM 5612 N N . ARG A 1 730 ? -0.914 39.062 26.953 1 72.38 730 ARG A N 1
ATOM 5613 C CA . ARG A 1 730 ? -1.812 38.469 27.938 1 72.38 730 ARG A CA 1
ATOM 5614 C C . ARG A 1 730 ? -1.116 38.312 29.281 1 72.38 730 ARG A C 1
ATOM 5616 O O . ARG A 1 730 ? -1.708 37.812 30.25 1 72.38 730 ARG A O 1
ATOM 5623 N N . THR A 1 731 ? -0.03 38.906 29.344 1 77.06 731 THR A N 1
ATOM 5624 C CA . THR A 1 731 ? 0.691 38.781 30.609 1 77.06 731 THR A CA 1
ATOM 5625 C C . THR A 1 731 ? 0.293 39.906 31.562 1 77.06 731 THR A C 1
ATOM 5627 O O . THR A 1 731 ? -0.153 40.969 31.125 1 77.06 731 THR A O 1
ATOM 5630 N N . LEU A 1 732 ? 0.498 39.656 32.875 1 75.81 732 LEU A N 1
ATOM 5631 C CA . LEU A 1 732 ? 0.09 40.562 33.938 1 75.81 732 LEU A CA 1
ATOM 5632 C C . LEU A 1 732 ? 0.921 41.844 33.906 1 75.81 732 LEU A C 1
ATOM 5634 O O . LEU A 1 732 ? 0.395 42.938 34.125 1 75.81 732 LEU A O 1
ATOM 5638 N N . TRP A 1 733 ? 2.146 41.719 33.625 1 76.31 733 TRP A N 1
ATOM 5639 C CA . TRP A 1 733 ? 3.004 42.875 33.625 1 76.31 733 TRP A CA 1
ATOM 5640 C C . TRP A 1 733 ? 2.629 43.844 32.5 1 76.31 733 TRP A C 1
ATOM 5642 O O . TRP A 1 733 ? 2.699 45.062 32.656 1 76.31 733 TRP A O 1
ATOM 5652 N N . PHE A 1 734 ? 2.252 43.188 31.375 1 81.38 734 PHE A N 1
ATOM 5653 C CA . PHE A 1 734 ? 1.858 44.031 30.25 1 81.38 734 PHE A CA 1
ATOM 5654 C C . PHE A 1 734 ? 0.551 44.75 30.547 1 81.38 734 PHE A C 1
ATOM 5656 O O . PHE A 1 734 ? 0.421 45.969 30.281 1 81.38 734 PHE A O 1
ATOM 5663 N N . VAL A 1 735 ? -0.298 44.031 31.156 1 77.06 735 VAL A N 1
ATOM 5664 C CA . VAL A 1 735 ? -1.584 44.656 31.484 1 77.06 735 VAL A CA 1
ATOM 5665 C C . VAL A 1 735 ? -1.388 45.75 32.531 1 77.06 735 VAL A C 1
ATOM 5667 O O . VAL A 1 735 ? -1.963 46.844 32.406 1 77.06 735 VAL A O 1
ATOM 5670 N N . LEU A 1 736 ? -0.518 45.625 33.375 1 78.94 736 LEU A N 1
ATOM 5671 C CA . LEU A 1 736 ? -0.255 46.594 34.438 1 78.94 736 LEU A CA 1
ATOM 5672 C C . LEU A 1 736 ? 0.476 47.812 33.875 1 78.94 736 LEU A C 1
ATOM 5674 O O . LEU A 1 736 ? 0.175 48.938 34.25 1 78.94 736 LEU A O 1
ATOM 5678 N N . SER A 1 737 ? 1.353 47.469 33.031 1 81.75 737 SER A N 1
ATOM 5679 C CA . SER A 1 737 ? 2.076 48.594 32.406 1 81.75 737 SER A CA 1
ATOM 5680 C C . SER A 1 737 ? 1.158 49.438 31.531 1 81.75 737 SER A C 1
ATOM 5682 O O . SER A 1 737 ? 1.268 50.656 31.5 1 81.75 737 SER A O 1
ATOM 5684 N N . ALA A 1 738 ? 0.315 48.625 30.922 1 81.5 738 ALA A N 1
ATOM 5685 C CA . ALA A 1 738 ? -0.64 49.344 30.078 1 81.5 738 ALA A CA 1
ATOM 5686 C C . ALA A 1 738 ? -1.569 50.219 30.938 1 81.5 738 ALA A C 1
ATOM 5688 O O . ALA A 1 738 ? -1.851 51.375 30.594 1 81.5 738 ALA A O 1
ATOM 5689 N N . LEU A 1 739 ? -1.862 49.781 32.062 1 78.31 739 LEU A N 1
ATOM 5690 C CA . LEU A 1 739 ? -2.711 50.5 33 1 78.31 739 LEU A CA 1
ATOM 5691 C C . LEU A 1 739 ? -1.958 51.688 33.625 1 78.31 739 LEU A C 1
ATOM 5693 O O . LEU A 1 739 ? -2.527 52.75 33.812 1 78.31 739 LEU A O 1
ATOM 5697 N N . ALA A 1 740 ? -0.719 51.5 33.781 1 82.75 740 ALA A N 1
ATOM 5698 C CA . ALA A 1 740 ? 0.119 52.562 34.344 1 82.75 740 ALA A CA 1
ATOM 5699 C C . ALA A 1 740 ? 0.309 53.688 33.344 1 82.75 740 ALA A C 1
ATOM 5701 O O . ALA A 1 740 ? 0.277 54.875 33.688 1 82.75 740 ALA A O 1
ATOM 5702 N N . ILE A 1 741 ? 0.454 53.25 32.188 1 83.38 741 ILE A N 1
ATOM 5703 C CA . ILE A 1 741 ? 0.636 54.25 31.125 1 83.38 741 ILE A CA 1
ATOM 5704 C C . ILE A 1 741 ? -0.657 55.062 30.938 1 83.38 741 ILE A C 1
ATOM 5706 O O . ILE A 1 741 ? -0.628 56.281 30.797 1 83.38 741 ILE A O 1
ATOM 5710 N N . ILE A 1 742 ? -1.68 54.344 31.047 1 80.69 742 ILE A N 1
ATOM 5711 C CA . ILE A 1 742 ? -2.973 55.031 30.938 1 80.69 742 ILE A CA 1
ATOM 5712 C C . ILE A 1 742 ? -3.17 55.969 32.125 1 80.69 742 ILE A C 1
ATOM 5714 O O . ILE A 1 742 ? -3.609 57.094 31.969 1 80.69 742 ILE A O 1
ATOM 5718 N N . ALA A 1 743 ? -2.676 55.656 33.281 1 80.38 743 ALA A N 1
ATOM 5719 C CA . ALA A 1 743 ? -2.773 56.438 34.5 1 80.38 743 ALA A CA 1
ATOM 5720 C C . ALA A 1 743 ? -1.823 57.656 34.469 1 80.38 743 ALA A C 1
ATOM 5722 O O . ALA A 1 743 ? -2.188 58.75 34.844 1 80.38 743 ALA A O 1
ATOM 5723 N N . ALA A 1 744 ? -0.682 57.469 33.875 1 81.06 744 ALA A N 1
ATOM 5724 C CA . ALA A 1 744 ? 0.307 58.531 33.75 1 81.06 744 ALA A CA 1
ATOM 5725 C C . ALA A 1 744 ? -0.157 59.594 32.75 1 81.06 744 ALA A C 1
ATOM 5727 O O . ALA A 1 744 ? 0.005 60.812 33 1 81.06 744 ALA A O 1
ATOM 5728 N N . LEU A 1 745 ? -0.738 59.062 31.75 1 82.25 745 LEU A N 1
ATOM 5729 C CA . LEU A 1 745 ? -1.258 60 30.75 1 82.25 745 LEU A CA 1
ATOM 5730 C C . LEU A 1 745 ? -2.43 60.781 31.312 1 82.25 745 LEU A C 1
ATOM 5732 O O . LEU A 1 745 ? -2.539 62 31.062 1 82.25 745 LEU A O 1
ATOM 5736 N N . ALA A 1 746 ? -3.154 60.188 32.125 1 77.31 746 ALA A N 1
ATOM 5737 C CA . ALA A 1 746 ? -4.262 60.844 32.812 1 77.31 746 ALA A CA 1
ATOM 5738 C C . ALA A 1 746 ? -3.746 61.844 33.812 1 77.31 746 ALA A C 1
ATOM 5740 O O . ALA A 1 746 ? -4.273 62.969 33.906 1 77.31 746 ALA A O 1
ATOM 5741 N N . PHE A 1 747 ? -2.656 61.719 34.375 1 79 747 PHE A N 1
ATOM 5742 C CA . PHE A 1 747 ? -2.043 62.594 35.375 1 79 747 PHE A CA 1
ATOM 5743 C C . PHE A 1 747 ? -1.379 63.781 34.688 1 79 747 PHE A C 1
ATOM 5745 O O . PHE A 1 747 ? -1.512 64.938 35.156 1 79 747 PHE A O 1
ATOM 5752 N N . LEU A 1 748 ? -0.665 63.375 33.75 1 80.19 748 LEU A N 1
ATOM 5753 C CA . LEU A 1 748 ? -0.022 64.438 32.969 1 80.19 748 LEU A CA 1
ATOM 5754 C C . LEU A 1 748 ? -1.058 65.375 32.438 1 80.19 748 LEU A C 1
ATOM 5756 O O . LEU A 1 748 ? -0.865 66.625 32.469 1 80.19 748 LEU A O 1
ATOM 5760 N N . PHE A 1 749 ? -2.057 64.688 31.953 1 76.5 749 PHE A N 1
ATOM 5761 C CA . PHE A 1 749 ? -3.148 65.5 31.438 1 76.5 749 PHE A CA 1
ATOM 5762 C C . PHE A 1 749 ? -3.758 66.375 32.562 1 76.5 749 PHE A C 1
ATOM 5764 O O . PHE A 1 749 ? -4.055 67.562 32.375 1 76.5 749 PHE A O 1
ATOM 5771 N N . TYR A 1 750 ? -3.834 65.938 33.75 1 72.06 750 TYR A N 1
ATOM 5772 C CA . TYR A 1 750 ? -4.336 66.625 34.938 1 72.06 750 TYR A CA 1
ATOM 5773 C C . TYR A 1 750 ? -3.391 67.75 35.344 1 72.06 750 TYR A C 1
ATOM 5775 O O . TYR A 1 750 ? -3.824 68.875 35.625 1 72.06 750 TYR A O 1
ATOM 5783 N N . ARG A 1 751 ? -2.102 67.562 35.406 1 75.69 751 ARG A N 1
ATOM 5784 C CA . ARG A 1 751 ? -1.101 68.562 35.812 1 75.69 751 ARG A CA 1
ATOM 5785 C C . ARG A 1 751 ? -1.015 69.75 34.844 1 75.69 751 ARG A C 1
ATOM 5787 O O . ARG A 1 751 ? -0.907 70.875 35.25 1 75.69 751 ARG A O 1
ATOM 5794 N N . LEU A 1 752 ? -1.021 69.312 33.656 1 76.5 752 LEU A N 1
ATOM 5795 C CA . LEU A 1 752 ? -0.983 70.375 32.656 1 76.5 752 LEU A CA 1
ATOM 5796 C C . LEU A 1 752 ? -2.229 71.25 32.719 1 76.5 752 LEU A C 1
ATOM 5798 O O . LEU A 1 752 ? -2.141 72.5 32.594 1 76.5 752 LEU A O 1
ATOM 5802 N N . ARG A 1 753 ? -3.25 70.688 33.094 1 65 753 ARG A N 1
ATOM 5803 C CA . ARG A 1 753 ? -4.5 71.438 33.25 1 65 753 ARG A CA 1
ATOM 5804 C C . ARG A 1 753 ? -4.473 72.312 34.5 1 65 753 ARG A C 1
ATOM 5806 O O . ARG A 1 753 ? -4.887 73.438 34.469 1 65 753 ARG A O 1
ATOM 5813 N N . VAL A 1 754 ? -3.822 71.875 35.562 1 67.94 754 VAL A N 1
ATOM 5814 C CA . VAL A 1 754 ? -3.715 72.562 36.844 1 67.94 754 VAL A CA 1
ATOM 5815 C C . VAL A 1 754 ? -2.736 73.75 36.688 1 67.94 754 VAL A C 1
ATOM 5817 O O . VAL A 1 754 ? -3.002 74.875 37.156 1 67.94 754 VAL A O 1
ATOM 5820 N N . ARG A 1 755 ? -1.647 73.625 36 1 68.25 755 ARG A N 1
ATOM 5821 C CA . ARG A 1 755 ? -0.665 74.625 35.781 1 68.25 755 ARG A CA 1
ATOM 5822 C C . ARG A 1 755 ? -1.263 75.812 34.938 1 68.25 755 ARG A C 1
ATOM 5824 O O . ARG A 1 755 ? -1.024 76.938 35.219 1 68.25 755 ARG A O 1
ATOM 5831 N N . ARG A 1 756 ? -1.962 75.438 34.062 1 64.88 756 ARG A N 1
ATOM 5832 C CA . ARG A 1 756 ? -2.604 76.438 33.219 1 64.88 756 ARG A CA 1
ATOM 5833 C C . ARG A 1 756 ? -3.629 77.25 34.031 1 64.88 756 ARG A C 1
ATOM 5835 O O . ARG A 1 756 ? -3.697 78.438 33.906 1 64.88 756 ARG A O 1
ATOM 5842 N N . LEU A 1 757 ? -4.23 76.625 34.938 1 60.81 757 LEU A N 1
ATOM 5843 C CA . LEU A 1 757 ? -5.23 77.25 35.781 1 60.81 757 LEU A CA 1
ATOM 5844 C C . LEU A 1 757 ? -4.566 78.125 36.812 1 60.81 757 LEU A C 1
ATOM 5846 O O . LEU A 1 757 ? -5.047 79.25 37.094 1 60.81 757 LEU A O 1
ATOM 5850 N N . ARG A 1 758 ? -3.455 77.875 37.281 1 61.06 758 ARG A N 1
ATOM 5851 C CA . ARG A 1 758 ? -2.709 78.688 38.281 1 61.06 758 ARG A CA 1
ATOM 5852 C C . ARG A 1 758 ? -2.111 79.938 37.656 1 61.06 758 ARG A C 1
ATOM 5854 O O . ARG A 1 758 ? -2.145 81 38.25 1 61.06 758 ARG A O 1
ATOM 5861 N N . SER A 1 759 ? -1.649 79.688 36.531 1 65.56 759 SER A N 1
ATOM 5862 C CA . SER A 1 759 ? -1.081 80.875 35.844 1 65.56 759 SER A CA 1
ATOM 5863 C C . SER A 1 759 ? -2.152 81.938 35.531 1 65.56 759 SER A C 1
ATOM 5865 O O . SER A 1 759 ? -1.914 83.125 35.688 1 65.56 759 SER A O 1
ATOM 5867 N N . GLN A 1 760 ? -3.289 81.562 35.312 1 62 760 GLN A N 1
ATOM 5868 C CA . GLN A 1 760 ? -4.387 82.5 35.062 1 62 760 GLN A CA 1
ATOM 5869 C C . GLN A 1 760 ? -4.848 83.125 36.375 1 62 760 GLN A C 1
ATOM 5871 O O . GLN A 1 760 ? -5.121 84.312 36.406 1 62 760 GLN A O 1
ATOM 5876 N N . PHE A 1 761 ? -4.746 82.438 37.406 1 59.97 761 PHE A N 1
ATOM 5877 C CA . PHE A 1 761 ? -5.102 82.938 38.719 1 59.97 761 PHE A CA 1
ATOM 5878 C C . PHE A 1 761 ? -4.074 84 39.219 1 59.97 761 PHE A C 1
ATOM 5880 O O . PHE A 1 761 ? -4.438 85 39.75 1 59.97 761 PHE A O 1
ATOM 5887 N N . ASP A 1 762 ? -2.906 83.75 39 1 62.41 762 ASP A N 1
ATOM 5888 C CA . ASP A 1 762 ? -1.844 84.625 39.406 1 62.41 762 ASP A CA 1
ATOM 5889 C C . ASP A 1 762 ? -1.894 85.938 38.562 1 62.41 762 ASP A C 1
ATOM 5891 O O . ASP A 1 762 ? -1.665 87 39.125 1 62.41 762 ASP A O 1
ATOM 5895 N N . ALA A 1 763 ? -2.293 85.938 37.469 1 61.91 763 ALA A N 1
ATOM 5896 C CA . ALA A 1 763 ? -2.428 87.062 36.625 1 61.91 763 ALA A CA 1
ATOM 5897 C C . ALA A 1 763 ? -3.582 88 37.094 1 61.91 763 ALA A C 1
ATOM 5899 O O . ALA A 1 763 ? -3.459 89.188 37.125 1 61.91 763 ALA A O 1
ATOM 5900 N N . VAL A 1 764 ? -4.555 87.312 37.562 1 58.91 764 VAL A N 1
ATOM 5901 C CA . VAL A 1 764 ? -5.703 88.062 38.062 1 58.91 764 VAL A CA 1
ATOM 5902 C C . VAL A 1 764 ? -5.355 88.688 39.438 1 58.91 764 VAL A C 1
ATOM 5904 O O . VAL A 1 764 ? -5.688 89.812 39.688 1 58.91 764 VAL A O 1
ATOM 5907 N N . LEU A 1 765 ? -4.523 88 40.125 1 60.03 765 LEU A N 1
ATOM 5908 C CA . LEU A 1 765 ? -4.113 88.5 41.438 1 60.03 765 LEU A CA 1
ATOM 5909 C C . LEU A 1 765 ? -3.107 89.625 41.281 1 60.03 765 LEU A C 1
ATOM 5911 O O . LEU A 1 765 ? -3.166 90.625 42.031 1 60.03 765 LEU A O 1
ATOM 5915 N N . ALA A 1 766 ? -2.293 89.5 40.344 1 61.97 766 ALA A N 1
ATOM 5916 C CA . ALA A 1 766 ? -1.331 90.562 40.094 1 61.97 766 ALA A CA 1
ATOM 5917 C C . ALA A 1 766 ? -2.033 91.812 39.594 1 61.97 766 ALA A C 1
ATOM 5919 O O . ALA A 1 766 ? -1.689 92.938 40.031 1 61.97 766 ALA A O 1
ATOM 5920 N N . GLU A 1 767 ? -3.029 91.625 38.875 1 61.06 767 GLU A N 1
ATOM 5921 C CA . GLU A 1 767 ? -3.807 92.75 38.375 1 61.06 767 GLU A CA 1
ATOM 5922 C C . GLU A 1 767 ? -4.625 93.375 39.5 1 61.06 767 GLU A C 1
ATOM 5924 O O . GLU A 1 767 ? -4.73 94.625 39.594 1 61.06 767 GLU A O 1
ATOM 5929 N N . ARG A 1 768 ? -4.945 92.625 40.438 1 55.62 768 ARG A N 1
ATOM 5930 C CA . ARG A 1 768 ? -5.66 93.125 41.625 1 55.62 768 ARG A CA 1
ATOM 5931 C C . ARG A 1 768 ? -4.742 93.938 42.531 1 55.62 768 ARG A C 1
ATOM 5933 O O . ARG A 1 768 ? -5.125 95 43 1 55.62 768 ARG A O 1
ATOM 5940 N N . ASN A 1 769 ? -3.586 93.312 42.625 1 60.94 769 ASN A N 1
ATOM 5941 C CA . ASN A 1 769 ? -2.623 94 43.469 1 60.94 769 ASN A CA 1
ATOM 5942 C C . ASN A 1 769 ? -2.176 95.312 42.875 1 60.94 769 ASN A C 1
ATOM 5944 O O . ASN A 1 769 ? -2.014 96.312 43.562 1 60.94 769 ASN A O 1
ATOM 5948 N N . ARG A 1 770 ? -2.127 95.375 41.625 1 59.12 770 ARG A N 1
ATOM 5949 C CA . ARG A 1 770 ? -1.771 96.562 40.906 1 59.12 770 ARG A CA 1
ATOM 5950 C C . ARG A 1 770 ? -2.875 97.625 41.031 1 59.12 770 ARG A C 1
ATOM 5952 O O . ARG A 1 770 ? -2.605 98.812 41.312 1 59.12 770 ARG A O 1
ATOM 5959 N N . MET A 1 771 ? -4.137 97.188 41.031 1 58.41 771 MET A N 1
ATOM 5960 C CA . MET A 1 771 ? -5.273 98.125 41.125 1 58.41 771 MET A CA 1
ATOM 5961 C C . MET A 1 771 ? -5.434 98.625 42.531 1 58.41 771 MET A C 1
ATOM 5963 O O . MET A 1 771 ? -5.707 99.812 42.75 1 58.41 771 MET A O 1
ATOM 5967 N N . ALA A 1 772 ? -5.172 97.938 43.5 1 59.34 772 ALA A N 1
ATOM 5968 C CA . ALA A 1 772 ? -5.254 98.312 44.906 1 59.34 772 ALA A CA 1
ATOM 5969 C C . ALA A 1 772 ? -4.188 99.375 45.25 1 59.34 772 ALA A C 1
ATOM 5971 O O . ALA A 1 772 ? -4.461 100.312 45.969 1 59.34 772 ALA A O 1
ATOM 5972 N N . ARG A 1 773 ? -3.008 99.25 44.594 1 57.5 773 ARG A N 1
ATOM 5973 C CA . ARG A 1 773 ? -1.93 100.25 44.844 1 57.5 773 ARG A CA 1
ATOM 5974 C C . ARG A 1 773 ? -2.248 101.562 44.188 1 57.5 773 ARG A C 1
ATOM 5976 O O . ARG A 1 773 ? -2.002 102.625 44.781 1 57.5 773 ARG A O 1
ATOM 5983 N N . GLU A 1 774 ? -2.916 101.5 43.125 1 59.53 774 GLU A N 1
ATOM 5984 C CA . GLU A 1 774 ? -3.225 102.688 42.375 1 59.53 774 GLU A CA 1
ATOM 5985 C C . GLU A 1 774 ? -4.344 103.5 43.062 1 59.53 774 GLU A C 1
ATOM 5987 O O . GLU A 1 774 ? -4.277 104.688 43.156 1 59.53 774 GLU A O 1
ATOM 5992 N N . ILE A 1 775 ? -5.27 102.75 43.656 1 58.97 775 ILE A N 1
ATOM 5993 C CA . ILE A 1 775 ? -6.352 103.438 44.406 1 58.97 775 ILE A CA 1
ATOM 5994 C C . ILE A 1 775 ? -5.812 104 45.719 1 58.97 775 ILE A C 1
ATOM 5996 O O . ILE A 1 775 ? -6.152 105.125 46.094 1 58.97 775 ILE A O 1
ATOM 6000 N N . HIS A 1 776 ? -4.793 103.375 46.281 1 57.88 776 HIS A N 1
ATOM 6001 C CA . HIS A 1 776 ? -4.105 103.812 47.5 1 57.88 776 HIS A CA 1
ATOM 6002 C C . HIS A 1 776 ? -3.385 105.125 47.25 1 57.88 776 HIS A C 1
ATOM 6004 O O . HIS A 1 776 ? -3.572 106.125 48.031 1 57.88 776 HIS A O 1
ATOM 6010 N N . ASP A 1 777 ? -2.693 105.125 46.219 1 61.59 777 ASP A N 1
ATOM 6011 C CA . ASP A 1 777 ? -1.858 106.312 45.938 1 61.59 777 ASP A CA 1
ATOM 6012 C C . ASP A 1 777 ? -2.711 107.5 45.594 1 61.59 777 ASP A C 1
ATOM 6014 O O . ASP A 1 777 ? -2.453 108.625 46.062 1 61.59 777 ASP A O 1
ATOM 6018 N N . THR A 1 778 ? -3.83 107.25 45 1 61.53 778 THR A N 1
ATOM 6019 C CA . THR A 1 778 ? -4.66 108.375 44.531 1 61.53 778 THR A CA 1
ATOM 6020 C C . THR A 1 778 ? -5.52 108.875 45.688 1 61.53 778 THR A C 1
ATOM 6022 O O . THR A 1 778 ? -5.609 110.125 45.875 1 61.53 778 THR A O 1
ATOM 6025 N N . LEU A 1 779 ? -5.945 108 46.594 1 63.84 779 LEU A N 1
ATOM 6026 C CA . LEU A 1 779 ? -6.84 108.375 47.688 1 63.84 779 LEU A CA 1
ATOM 6027 C C . LEU A 1 779 ? -6.051 108.938 48.844 1 63.84 779 LEU A C 1
ATOM 6029 O O . LEU A 1 779 ? -6.434 110 49.406 1 63.84 779 LEU A O 1
ATOM 6033 N N . ALA A 1 780 ? -4.93 108.438 49.125 1 63.38 780 ALA A N 1
ATOM 6034 C CA . ALA A 1 780 ? -4.074 108.938 50.188 1 63.38 780 ALA A CA 1
ATOM 6035 C C . ALA A 1 780 ? -3.553 110.312 49.875 1 63.38 780 ALA A C 1
ATOM 6037 O O . ALA A 1 780 ? -3.531 111.188 50.719 1 63.38 780 ALA A O 1
ATOM 6038 N N . GLN A 1 781 ? -3.336 110.625 48.656 1 65.81 781 GLN A N 1
ATOM 6039 C CA . GLN A 1 781 ? -2.824 111.938 48.25 1 65.81 781 GLN A CA 1
ATOM 6040 C C . GLN A 1 781 ? -3.91 113 48.312 1 65.81 781 GLN A C 1
ATOM 6042 O O . GLN A 1 781 ? -3.646 114.125 48.75 1 65.81 781 GLN A O 1
ATOM 6047 N N . SER A 1 782 ? -5.207 112.438 48.156 1 68.62 782 SER A N 1
ATOM 6048 C CA . SER A 1 782 ? -6.305 113.438 48.188 1 68.62 782 SER A CA 1
ATOM 6049 C C . SER A 1 782 ? -6.66 113.75 49.625 1 68.62 782 SER A C 1
ATOM 6051 O O . SER A 1 782 ? -6.875 114.938 49.969 1 68.62 782 SER A O 1
ATOM 6053 N N . PHE A 1 783 ? -6.504 112.875 50.562 1 70.62 783 PHE A N 1
ATOM 6054 C CA . PHE A 1 783 ? -6.812 113.062 51.969 1 70.62 783 PHE A CA 1
ATOM 6055 C C . PHE A 1 783 ? -5.695 113.875 52.656 1 70.62 783 PHE A C 1
ATOM 6057 O O . PHE A 1 783 ? -5.957 114.75 53.469 1 70.62 783 PHE A O 1
ATOM 6064 N N . VAL A 1 784 ? -4.449 113.625 52.25 1 71 784 VAL A N 1
ATOM 6065 C CA . VAL A 1 784 ? -3.32 114.438 52.75 1 71 784 VAL A CA 1
ATOM 6066 C C . VAL A 1 784 ? -3.391 115.875 52.25 1 71 784 VAL A C 1
ATOM 6068 O O . VAL A 1 784 ? -3.164 116.812 53.031 1 71 784 VAL A O 1
ATOM 6071 N N . GLY A 1 785 ? -3.828 115.938 51.062 1 72.44 785 GLY A N 1
ATOM 6072 C CA . GLY A 1 785 ? -4 117.25 50.5 1 72.44 785 GLY A CA 1
ATOM 6073 C C . GLY A 1 785 ? -5.082 118.062 51.188 1 72.44 785 GLY A C 1
ATOM 6074 O O . GLY A 1 785 ? -4.883 119.25 51.5 1 72.44 785 GLY A O 1
ATOM 6075 N N . VAL A 1 786 ? -6.152 117.375 51.594 1 74.75 786 VAL A N 1
ATOM 6076 C CA . VAL A 1 786 ? -7.25 118.062 52.312 1 74.75 786 VAL A CA 1
ATOM 6077 C C . VAL A 1 786 ? -6.812 118.375 53.719 1 74.75 786 VAL A C 1
ATOM 6079 O O . VAL A 1 786 ? -7.09 119.5 54.219 1 74.75 786 VAL A O 1
ATOM 6082 N N . SER A 1 787 ? -5.957 117.562 54.375 1 74.06 787 SER A N 1
ATOM 6083 C CA . SER A 1 787 ? -5.473 117.812 55.719 1 74.06 787 SER A CA 1
ATOM 6084 C C . SER A 1 787 ? -4.516 119 55.781 1 74.06 787 SER A C 1
ATOM 6086 O O . SER A 1 787 ? -4.59 119.812 56.719 1 74.06 787 SER A O 1
ATOM 6088 N N . VAL A 1 788 ? -3.732 119.125 54.812 1 75.69 788 VAL A N 1
ATOM 6089 C CA . VAL A 1 788 ? -2.787 120.25 54.75 1 75.69 788 VAL A CA 1
ATOM 6090 C C . VAL A 1 788 ? -3.539 121.562 54.469 1 75.69 788 VAL A C 1
ATOM 6092 O O . VAL A 1 788 ? -3.264 122.562 55.125 1 75.69 788 VAL A O 1
ATOM 6095 N N . GLN A 1 789 ? -4.656 121.5 53.688 1 77.06 789 GLN A N 1
ATOM 6096 C CA . GLN A 1 789 ? -5.434 122.688 53.375 1 77.06 789 GLN A CA 1
ATOM 6097 C C . GLN A 1 789 ? -6.266 123.125 54.562 1 77.06 789 GLN A C 1
ATOM 6099 O O . GLN A 1 789 ? -6.383 124.375 54.812 1 77.06 789 GLN A O 1
ATOM 6104 N N . LEU A 1 790 ? -6.66 122.188 55.375 1 77.12 790 LEU A N 1
ATOM 6105 C CA . LEU A 1 790 ? -7.426 122.5 56.594 1 77.12 790 LEU A CA 1
ATOM 6106 C C . LEU A 1 790 ? -6.516 123.062 57.688 1 77.12 790 LEU A C 1
ATOM 6108 O O . LEU A 1 790 ? -6.918 123.938 58.438 1 77.12 790 LEU A O 1
ATOM 6112 N N . GLU A 1 791 ? -5.227 122.625 57.625 1 76.06 791 GLU A N 1
ATOM 6113 C CA . GLU A 1 791 ? -4.242 123.188 58.562 1 76.06 791 GLU A CA 1
ATOM 6114 C C . GLU A 1 791 ? -3.902 124.625 58.219 1 76.06 791 GLU A C 1
ATOM 6116 O O . GLU A 1 791 ? -3.752 125.438 59.125 1 76.06 791 GLU A O 1
ATOM 6121 N N . ILE A 1 792 ? -3.98 125 57 1 78.38 792 ILE A N 1
ATOM 6122 C CA . ILE A 1 792 ? -3.73 126.312 56.562 1 78.38 792 ILE A CA 1
ATOM 6123 C C . ILE A 1 792 ? -4.922 127.25 56.938 1 78.38 792 ILE A C 1
ATOM 6125 O O . ILE A 1 792 ? -4.746 128.375 57.406 1 78.38 792 ILE A O 1
ATOM 6129 N N . VAL A 1 793 ? -6.113 126.688 56.844 1 79.5 793 VAL A N 1
ATOM 6130 C CA . VAL A 1 793 ? -7.312 127.438 57.219 1 79.5 793 VAL A CA 1
ATOM 6131 C C . VAL A 1 793 ? -7.32 127.625 58.75 1 79.5 793 VAL A C 1
ATOM 6133 O O . VAL A 1 793 ? -7.621 128.75 59.188 1 79.5 793 VAL A O 1
ATOM 6136 N N . SER A 1 794 ? -6.855 126.688 59.5 1 77.12 794 SER A N 1
ATOM 6137 C CA . SER A 1 794 ? -6.797 126.75 60.969 1 77.12 794 SER A CA 1
ATOM 6138 C C . SER A 1 794 ? -5.766 127.812 61.406 1 77.12 794 SER A C 1
ATOM 6140 O O . SER A 1 794 ? -6.02 128.625 62.312 1 77.12 794 SER A O 1
ATOM 6142 N N . GLN A 1 795 ? -4.668 128 60.688 1 76.75 795 GLN A N 1
ATOM 6143 C CA . GLN A 1 795 ? -3.627 129 61 1 76.75 795 GLN A CA 1
ATOM 6144 C C . GLN A 1 795 ? -4.074 130.375 60.625 1 76.75 795 GLN A C 1
ATOM 6146 O O . GLN A 1 795 ? -3.826 131.375 61.375 1 76.75 795 GLN A O 1
ATOM 6151 N N . LEU A 1 796 ? -4.91 130.5 59.625 1 78.69 796 LEU A N 1
ATOM 6152 C CA . LEU A 1 796 ? -5.406 131.875 59.188 1 78.69 796 LEU A CA 1
ATOM 6153 C C . LEU A 1 796 ? -6.52 132.25 60.125 1 78.69 796 LEU A C 1
ATOM 6155 O O . LEU A 1 796 ? -6.605 133.5 60.406 1 78.69 796 LEU A O 1
ATOM 6159 N N . LEU A 1 797 ? -7.195 131.375 60.688 1 75.12 797 LEU A N 1
ATOM 6160 C CA . LEU A 1 797 ? -8.258 131.75 61.625 1 75.12 797 LEU A CA 1
ATOM 6161 C C . LEU A 1 797 ? -7.68 132.125 63 1 75.12 797 LEU A C 1
ATOM 6163 O O . LEU A 1 797 ? -8.156 133.125 63.656 1 75.12 797 LEU A O 1
ATOM 6167 N N . THR A 1 798 ? -6.609 131.5 63.406 1 73.19 798 THR A N 1
ATOM 6168 C CA . THR A 1 798 ? -5.953 131.875 64.688 1 73.19 798 THR A CA 1
ATOM 6169 C C . THR A 1 798 ? -5.293 133.25 64.625 1 73.19 798 THR A C 1
ATOM 6171 O O . THR A 1 798 ? -5.211 133.875 65.625 1 73.19 798 THR A O 1
ATOM 6174 N N . HIS A 1 799 ? -4.934 133.75 63.406 1 75.31 799 HIS A N 1
ATOM 6175 C CA . HIS A 1 799 ? -4.301 135 63.281 1 75.31 799 HIS A CA 1
ATOM 6176 C C . HIS A 1 799 ? -5.305 136.125 62.812 1 75.31 799 HIS A C 1
ATOM 6178 O O . HIS A 1 799 ? -4.914 137.125 62.344 1 75.31 799 HIS A O 1
ATOM 6184 N N . SER A 1 800 ? -6.637 135.75 62.938 1 70.5 800 SER A N 1
ATOM 6185 C CA . SER A 1 800 ? -7.762 136.625 62.781 1 70.5 800 SER A CA 1
ATOM 6186 C C . SER A 1 800 ? -7.801 137.25 61.344 1 70.5 800 SER A C 1
ATOM 6188 O O . SER A 1 800 ? -8.117 138.375 61.156 1 70.5 800 SER A O 1
ATOM 6190 N N . GLN A 1 801 ? -7.355 136.75 60.406 1 76.88 801 GLN A N 1
ATOM 6191 C CA . GLN A 1 801 ? -7.465 137.125 59 1 76.88 801 GLN A CA 1
ATOM 6192 C C . GLN A 1 801 ? -8.641 136.375 58.312 1 76.88 801 GLN A C 1
ATOM 6194 O O . GLN A 1 801 ? -8.453 135.5 57.594 1 76.88 801 GLN A O 1
ATOM 6199 N N . LEU A 1 802 ? -9.766 136.875 58.406 1 73.25 802 LEU A N 1
ATOM 6200 C CA . LEU A 1 802 ? -11.039 136.25 58.094 1 73.25 802 LEU A CA 1
ATOM 6201 C C . LEU A 1 802 ? -11.227 136.125 56.594 1 73.25 802 LEU A C 1
ATOM 6203 O O . LEU A 1 802 ? -11.641 135 56.094 1 73.25 802 LEU A O 1
ATOM 6207 N N . PRO A 1 803 ? -10.891 137.125 55.844 1 74.88 803 PRO A N 1
ATOM 6208 C CA . PRO A 1 803 ? -11.133 137 54.406 1 74.88 803 PRO A CA 1
ATOM 6209 C C . PRO A 1 803 ? -10.227 136 53.75 1 74.88 803 PRO A C 1
ATOM 6211 O O . PRO A 1 803 ? -10.672 135.25 52.844 1 74.88 803 PRO A O 1
ATOM 6214 N N . ALA A 1 804 ? -9.086 135.75 54.25 1 76.12 804 ALA A N 1
ATOM 6215 C CA . ALA A 1 804 ? -8.148 134.75 53.688 1 76.12 804 ALA A CA 1
ATOM 6216 C C . ALA A 1 804 ? -8.523 133.375 54.125 1 76.12 804 ALA A C 1
ATOM 6218 O O . ALA A 1 804 ? -8.367 132.375 53.344 1 76.12 804 ALA A O 1
ATOM 6219 N N . ALA A 1 805 ? -9.047 133.25 55.188 1 76.38 805 ALA A N 1
ATOM 6220 C CA . ALA A 1 805 ? -9.516 131.875 55.688 1 76.38 805 ALA A CA 1
ATOM 6221 C C . ALA A 1 805 ? -10.727 131.5 54.875 1 76.38 805 ALA A C 1
ATOM 6223 O O . ALA A 1 805 ? -10.828 130.25 54.531 1 76.38 805 ALA A O 1
ATOM 6224 N N . ASN A 1 806 ? -11.57 132.375 54.625 1 75.81 806 ASN A N 1
ATOM 6225 C CA . ASN A 1 806 ? -12.742 132 53.812 1 75.81 806 ASN A CA 1
ATOM 6226 C C . ASN A 1 806 ? -12.352 131.625 52.375 1 75.81 806 ASN A C 1
ATOM 6228 O O . ASN A 1 806 ? -12.922 130.75 51.812 1 75.81 806 ASN A O 1
ATOM 6232 N N . GLN A 1 807 ? -11.375 132.375 51.844 1 77.62 807 GLN A N 1
ATOM 6233 C CA . GLN A 1 807 ? -10.891 132 50.531 1 77.62 807 GLN A CA 1
ATOM 6234 C C . GLN A 1 807 ? -10.195 130.625 50.5 1 77.62 807 GLN A C 1
ATOM 6236 O O . GLN A 1 807 ? -10.383 129.875 49.562 1 77.62 807 GLN A O 1
ATOM 6241 N N . GLN A 1 808 ? -9.508 130.375 51.531 1 77.25 808 GLN A N 1
ATOM 6242 C CA . GLN A 1 808 ? -8.805 129.125 51.625 1 77.25 808 GLN A CA 1
ATOM 6243 C C . GLN A 1 808 ? -9.781 127.938 51.875 1 77.25 808 GLN A C 1
ATOM 6245 O O . GLN A 1 808 ? -9.594 126.875 51.344 1 77.25 808 GLN A O 1
ATOM 6250 N N . LEU A 1 809 ? -10.727 128.125 52.594 1 77.88 809 LEU A N 1
ATOM 6251 C CA . LEU A 1 809 ? -11.781 127.188 52.812 1 77.88 809 LEU A CA 1
ATOM 6252 C C . LEU A 1 809 ? -12.523 126.875 51.531 1 77.88 809 LEU A C 1
ATOM 6254 O O . LEU A 1 809 ? -12.859 125.688 51.281 1 77.88 809 LEU A O 1
ATOM 6258 N N . ASP A 1 810 ? -12.766 127.875 50.781 1 75.5 810 ASP A N 1
ATOM 6259 C CA . ASP A 1 810 ? -13.391 127.625 49.469 1 75.5 810 ASP A CA 1
ATOM 6260 C C . ASP A 1 810 ? -12.484 126.812 48.562 1 75.5 810 ASP A C 1
ATOM 6262 O O . ASP A 1 810 ? -12.953 125.938 47.844 1 75.5 810 ASP A O 1
ATOM 6266 N N . ARG A 1 811 ? -11.219 127 48.688 1 75.94 811 ARG A N 1
ATOM 6267 C CA . ARG A 1 811 ? -10.266 126.25 47.906 1 75.94 811 ARG A CA 1
ATOM 6268 C C . ARG A 1 811 ? -10.195 124.812 48.406 1 75.94 811 ARG A C 1
ATOM 6270 O O . ARG A 1 811 ? -10.086 123.875 47.625 1 75.94 811 ARG A O 1
ATOM 6277 N N . THR A 1 812 ? -10.273 124.688 49.688 1 75.31 812 THR A N 1
ATOM 6278 C CA . THR A 1 812 ? -10.266 123.375 50.281 1 75.31 812 THR A CA 1
ATOM 6279 C C . THR A 1 812 ? -11.523 122.562 49.875 1 75.31 812 THR A C 1
ATOM 6281 O O . THR A 1 812 ? -11.461 121.375 49.562 1 75.31 812 THR A O 1
ATOM 6284 N N . ARG A 1 813 ? -12.633 123.25 49.938 1 74.44 813 ARG A N 1
ATOM 6285 C CA . ARG A 1 813 ? -13.883 122.625 49.469 1 74.44 813 ARG A CA 1
ATOM 6286 C C . ARG A 1 813 ? -13.797 122.188 48.031 1 74.44 813 ARG A C 1
ATOM 6288 O O . ARG A 1 813 ? -14.281 121.125 47.656 1 74.44 813 ARG A O 1
ATOM 6295 N N . ASP A 1 814 ? -13.117 123.062 47.219 1 74 814 ASP A N 1
ATOM 6296 C CA . ASP A 1 814 ? -12.922 122.688 45.812 1 74 814 ASP A CA 1
ATOM 6297 C C . ASP A 1 814 ? -11.984 121.5 45.656 1 74 814 ASP A C 1
ATOM 6299 O O . ASP A 1 814 ? -12.211 120.625 44.812 1 74 814 ASP A O 1
ATOM 6303 N N . TYR A 1 815 ? -11.062 121.438 46.531 1 72.38 815 TYR A N 1
ATOM 6304 C CA . TYR A 1 815 ? -10.102 120.375 46.5 1 72.38 815 TYR A CA 1
ATOM 6305 C C . TYR A 1 815 ? -10.758 119.062 46.906 1 72.38 815 TYR A C 1
ATOM 6307 O O . TYR A 1 815 ? -10.477 118 46.344 1 72.38 815 TYR A O 1
ATOM 6315 N N . VAL A 1 816 ? -11.633 119.062 47.906 1 73.5 816 VAL A N 1
ATOM 6316 C CA . VAL A 1 816 ? -12.375 117.938 48.344 1 73.5 816 VAL A CA 1
ATOM 6317 C C . VAL A 1 816 ? -13.328 117.438 47.25 1 73.5 816 VAL A C 1
ATOM 6319 O O . VAL A 1 816 ? -13.445 116.25 47 1 73.5 816 VAL A O 1
ATOM 6322 N N . ARG A 1 817 ? -13.984 118.5 46.656 1 69.88 817 ARG A N 1
ATOM 6323 C CA . ARG A 1 817 ? -14.883 118.188 45.562 1 69.88 817 ARG A CA 1
ATOM 6324 C C . ARG A 1 817 ? -14.133 117.562 44.375 1 69.88 817 ARG A C 1
ATOM 6326 O O . ARG A 1 817 ? -14.609 116.562 43.781 1 69.88 817 ARG A O 1
ATOM 6333 N N . GLU A 1 818 ? -12.938 118 44.156 1 70.12 818 GLU A N 1
ATOM 6334 C CA . GLU A 1 818 ? -12.094 117.5 43.094 1 70.12 818 GLU A CA 1
ATOM 6335 C C . GLU A 1 818 ? -11.578 116.062 43.469 1 70.12 818 GLU A C 1
ATOM 6337 O O . GLU A 1 818 ? -11.516 115.188 42.594 1 70.12 818 GLU A O 1
ATOM 6342 N N . GLY A 1 819 ? -11.242 116 44.719 1 66.94 819 GLY A N 1
ATOM 6343 C CA . GLY A 1 819 ? -10.812 114.688 45.219 1 66.94 819 GLY A CA 1
ATOM 6344 C C . GLY A 1 819 ? -11.906 113.625 45.156 1 66.94 819 GLY A C 1
ATOM 6345 O O . GLY A 1 819 ? -11.664 112.5 44.75 1 66.94 819 GLY A O 1
ATOM 6346 N N . LEU A 1 820 ? -13.125 114 45.469 1 64.38 820 LEU A N 1
ATOM 6347 C CA . LEU A 1 820 ? -14.297 113.125 45.375 1 64.38 820 LEU A CA 1
ATOM 6348 C C . LEU A 1 820 ? -14.602 112.812 43.906 1 64.38 820 LEU A C 1
ATOM 6350 O O . LEU A 1 820 ? -14.938 111.688 43.594 1 64.38 820 LEU A O 1
ATOM 6354 N N . ALA A 1 821 ? -14.438 113.812 43.094 1 65.38 821 ALA A N 1
ATOM 6355 C CA . ALA A 1 821 ? -14.648 113.625 41.656 1 65.38 821 ALA A CA 1
ATOM 6356 C C . ALA A 1 821 ? -13.609 112.688 41.094 1 65.38 821 ALA A C 1
ATOM 6358 O O . ALA A 1 821 ? -13.938 111.812 40.281 1 65.38 821 ALA A O 1
ATOM 6359 N N . GLU A 1 822 ? -12.43 112.75 41.594 1 63.31 822 GLU A N 1
ATOM 6360 C CA . GLU A 1 822 ? -11.344 111.875 41.156 1 63.31 822 GLU A CA 1
ATOM 6361 C C . GLU A 1 822 ? -11.523 110.438 41.656 1 63.31 822 GLU A C 1
ATOM 6363 O O . GLU A 1 822 ? -11.281 109.5 40.938 1 63.31 822 GLU A O 1
ATOM 6368 N N . ALA A 1 823 ? -11.906 110.312 42.844 1 61.75 823 ALA A N 1
ATOM 6369 C CA . ALA A 1 823 ? -12.219 109.062 43.438 1 61.75 823 ALA A CA 1
ATOM 6370 C C . ALA A 1 823 ? -13.367 108.375 42.719 1 61.75 823 ALA A C 1
ATOM 6372 O O . ALA A 1 823 ? -13.312 107.125 42.438 1 61.75 823 ALA A O 1
ATOM 6373 N N . ARG A 1 824 ? -14.359 109.188 42.438 1 55.22 824 ARG A N 1
ATOM 6374 C CA . ARG A 1 824 ? -15.508 108.688 41.688 1 55.22 824 ARG A CA 1
ATOM 6375 C C . ARG A 1 824 ? -15.078 108.25 40.281 1 55.22 824 ARG A C 1
ATOM 6377 O O . ARG A 1 824 ? -15.539 107.25 39.781 1 55.22 824 ARG A O 1
ATOM 6384 N N . ARG A 1 825 ? -14.148 109.062 39.75 1 55.66 825 ARG A N 1
ATOM 6385 C CA . ARG A 1 825 ? -13.648 108.75 38.406 1 55.66 825 ARG A CA 1
ATOM 6386 C C . ARG A 1 825 ? -12.836 107.438 38.438 1 55.66 825 ARG A C 1
ATOM 6388 O O . ARG A 1 825 ? -12.969 106.625 37.562 1 55.66 825 ARG A O 1
ATOM 6395 N N . SER A 1 826 ? -12.031 107.188 39.344 1 56.81 826 SER A N 1
ATOM 6396 C CA . SER A 1 826 ? -11.203 106 39.5 1 56.81 826 SER A CA 1
ATOM 6397 C C . SER A 1 826 ? -12.055 104.75 39.719 1 56.81 826 SER A C 1
ATOM 6399 O O . SER A 1 826 ? -11.766 103.688 39.156 1 56.81 826 SER A O 1
ATOM 6401 N N . ILE A 1 827 ? -13.086 104.938 40.312 1 53.41 827 ILE A N 1
ATOM 6402 C CA . ILE A 1 827 ? -14.016 103.875 40.625 1 53.41 827 ILE A CA 1
ATOM 6403 C C . ILE A 1 827 ? -14.844 103.562 39.375 1 53.41 827 ILE A C 1
ATOM 6405 O O . ILE A 1 827 ? -15.094 102.375 39.094 1 53.41 827 ILE A O 1
ATOM 6409 N N . TRP A 1 828 ? -15.289 104.625 38.781 1 46.91 828 TRP A N 1
ATOM 6410 C CA . TRP A 1 828 ? -16.031 104.438 37.531 1 46.91 828 TRP A CA 1
ATOM 6411 C C . TRP A 1 828 ? -15.172 103.75 36.5 1 46.91 828 TRP A C 1
ATOM 6413 O O . TRP A 1 828 ? -15.672 102.875 35.781 1 46.91 828 TRP A O 1
ATOM 6423 N N . ASP A 1 829 ? -13.938 103.938 36.531 1 49.69 829 ASP A N 1
ATOM 6424 C CA . ASP A 1 829 ? -13.016 103.312 35.625 1 49.69 829 ASP A CA 1
ATOM 6425 C C . ASP A 1 829 ? -12.922 101.812 35.969 1 49.69 829 ASP A C 1
ATOM 6427 O O . ASP A 1 829 ? -12.82 101 35.031 1 49.69 829 ASP A O 1
ATOM 6431 N N . ILE A 1 830 ? -13.156 101.562 37.094 1 49.66 830 ILE A N 1
ATOM 6432 C CA . ILE A 1 830 ? -13.141 100.125 37.531 1 49.66 830 ILE A CA 1
ATOM 6433 C C . ILE A 1 830 ? -14.445 99.5 37.125 1 49.66 830 ILE A C 1
ATOM 6435 O O . ILE A 1 830 ? -14.445 98.312 36.688 1 49.66 830 ILE A O 1
ATOM 6439 N N . ARG A 1 831 ? -15.578 100.25 37.281 1 45.69 831 ARG A N 1
ATOM 6440 C CA . ARG A 1 831 ? -16.891 99.75 36.906 1 45.69 831 ARG A CA 1
ATOM 6441 C C . ARG A 1 831 ? -17.047 99.688 35.375 1 45.69 831 ARG A C 1
ATOM 6443 O O . ARG A 1 831 ? -17.75 98.812 34.844 1 45.69 831 ARG A O 1
ATOM 6450 N N . ALA A 1 832 ? -16.578 100.688 34.688 1 44.34 832 ALA A N 1
ATOM 6451 C CA . ALA A 1 832 ? -16.703 100.75 33.219 1 44.34 832 ALA A CA 1
ATOM 6452 C C . ALA A 1 832 ? -16.047 99.562 32.531 1 44.34 832 ALA A C 1
ATOM 6454 O O . ALA A 1 832 ? -16.484 99.125 31.469 1 44.34 832 ALA A O 1
ATOM 6455 N N . ILE A 1 833 ? -15.156 99.062 33.125 1 42.94 833 ILE A N 1
ATOM 6456 C CA . ILE A 1 833 ? -14.547 97.875 32.5 1 42.94 833 ILE A CA 1
ATOM 6457 C C . ILE A 1 833 ? -15.531 96.688 32.531 1 42.94 833 ILE A C 1
ATOM 6459 O O . ILE A 1 833 ? -15.531 95.875 31.625 1 42.94 833 ILE A O 1
ATOM 6463 N N . THR A 1 834 ? -16.438 96.625 33.438 1 42.94 834 THR A N 1
ATOM 6464 C CA . THR A 1 834 ? -17.328 95.5 33.5 1 42.94 834 THR A CA 1
ATOM 6465 C C . THR A 1 834 ? -18.609 95.75 32.719 1 42.94 834 THR A C 1
ATOM 6467 O O . THR A 1 834 ? -19.406 94.875 32.5 1 42.94 834 THR A O 1
ATOM 6470 N N . ALA A 1 835 ? -19.141 97.062 32.781 1 42.19 835 ALA A N 1
ATOM 6471 C CA . ALA A 1 835 ? -20.453 97.25 32.188 1 42.19 835 ALA A CA 1
ATOM 6472 C C . ALA A 1 835 ? -20.406 97.188 30.656 1 42.19 835 ALA A C 1
ATOM 6474 O O . ALA A 1 835 ? -19.531 97.75 30.016 1 42.19 835 ALA A O 1
ATOM 6475 N N . GLN A 1 836 ? -20.984 96.125 30.141 1 47.41 836 GLN A N 1
ATOM 6476 C CA . GLN A 1 836 ? -21.312 95.812 28.75 1 47.41 836 GLN A CA 1
ATOM 6477 C C . GLN A 1 836 ? -22.016 97 28.078 1 47.41 836 GLN A C 1
ATOM 6479 O O . GLN A 1 836 ? -22.906 96.812 27.266 1 47.41 836 GLN A O 1
ATOM 6484 N N . ASN A 1 837 ? -21.953 98.125 28.438 1 53.5 837 ASN A N 1
ATOM 6485 C CA . ASN A 1 837 ? -22.672 99.188 27.719 1 53.5 837 ASN A CA 1
ATOM 6486 C C . ASN A 1 837 ? -21.938 99.562 26.422 1 53.5 837 ASN A C 1
ATOM 6488 O O . ASN A 1 837 ? -20.719 99.688 26.406 1 53.5 837 ASN A O 1
ATOM 6492 N N . THR A 1 838 ? -22.672 99.562 25.328 1 67.31 838 THR A N 1
ATOM 6493 C CA . THR A 1 838 ? -22.203 99.875 23.984 1 67.31 838 THR A CA 1
ATOM 6494 C C . THR A 1 838 ? -21.75 101.312 23.859 1 67.31 838 THR A C 1
ATOM 6496 O O . THR A 1 838 ? -22.141 102.125 24.672 1 67.31 838 THR A O 1
ATOM 6499 N N . LEU A 1 839 ? -20.906 101.688 22.953 1 76.81 839 LEU A N 1
ATOM 6500 C CA . LEU A 1 839 ? -20.359 103 22.703 1 76.81 839 LEU A CA 1
ATOM 6501 C C . LEU A 1 839 ? -21.484 104.062 22.562 1 76.81 839 LEU A C 1
ATOM 6503 O O . LEU A 1 839 ? -21.422 105.125 23.203 1 76.81 839 LEU A O 1
ATOM 6507 N N . PRO A 1 840 ? -22.625 103.75 21.875 1 78.19 840 PRO A N 1
ATOM 6508 C CA . PRO A 1 840 ? -23.688 104.75 21.766 1 78.19 840 PRO A CA 1
ATOM 6509 C C . PRO A 1 840 ? -24.344 105.062 23.109 1 78.19 840 PRO A C 1
ATOM 6511 O O . PRO A 1 840 ? -24.656 106.25 23.375 1 78.19 840 PRO A O 1
ATOM 6514 N N . THR A 1 841 ? -24.422 104.062 23.953 1 75.31 841 THR A N 1
ATOM 6515 C CA . THR A 1 841 ? -25.078 104.25 25.25 1 75.31 841 THR A CA 1
ATOM 6516 C C . THR A 1 841 ? -24.188 105.125 26.172 1 75.31 841 THR A C 1
ATOM 6518 O O . THR A 1 841 ? -24.672 106 26.875 1 75.31 841 THR A O 1
ATOM 6521 N N . ARG A 1 842 ? -22.922 105 26.125 1 76.5 842 ARG A N 1
ATOM 6522 C CA . ARG A 1 842 ? -21.969 105.75 26.953 1 76.5 842 ARG A CA 1
ATOM 6523 C C . ARG A 1 842 ? -21.828 107.188 26.469 1 76.5 842 ARG A C 1
ATOM 6525 O O . ARG A 1 842 ? -21.719 108.062 27.281 1 76.5 842 ARG A O 1
ATOM 6532 N N . LEU A 1 843 ? -21.891 107.375 25.234 1 79.81 843 LEU A N 1
ATOM 6533 C CA . LEU A 1 843 ? -21.812 108.688 24.656 1 79.81 843 LEU A CA 1
ATOM 6534 C C . LEU A 1 843 ? -23.062 109.5 24.984 1 79.81 843 LEU A C 1
ATOM 6536 O O . LEU A 1 843 ? -22.969 110.688 25.266 1 79.81 843 LEU A O 1
ATOM 6540 N N . THR A 1 844 ? -24.234 108.875 24.938 1 78.56 844 THR A N 1
ATOM 6541 C CA . THR A 1 844 ? -25.484 109.5 25.312 1 78.56 844 THR A CA 1
ATOM 6542 C C . THR A 1 844 ? -25.438 110 26.766 1 78.56 844 THR A C 1
ATOM 6544 O O . THR A 1 844 ? -25.875 111.125 27.078 1 78.56 844 THR A O 1
ATOM 6547 N N . GLN A 1 845 ? -24.766 109.25 27.5 1 74.12 845 GLN A N 1
ATOM 6548 C CA . GLN A 1 845 ? -24.672 109.562 28.922 1 74.12 845 GLN A CA 1
ATOM 6549 C C . GLN A 1 845 ? -23.75 110.75 29.141 1 74.12 845 GLN A C 1
ATOM 6551 O O . GLN A 1 845 ? -24.047 111.688 29.922 1 74.12 845 GLN A O 1
ATOM 6556 N N . ILE A 1 846 ? -22.703 110.938 28.469 1 76.06 846 ILE A N 1
ATOM 6557 C CA . ILE A 1 846 ? -21.766 112.062 28.562 1 76.06 846 ILE A CA 1
ATOM 6558 C C . ILE A 1 846 ? -22.422 113.312 28.047 1 76.06 846 ILE A C 1
ATOM 6560 O O . ILE A 1 846 ? -22.266 114.375 28.641 1 76.06 846 ILE A O 1
ATOM 6564 N N . VAL A 1 847 ? -23.203 113.25 27 1 78.81 847 VAL A N 1
ATOM 6565 C CA . VAL A 1 847 ? -23.891 114.375 26.391 1 78.81 847 VAL A CA 1
ATOM 6566 C C . VAL A 1 847 ? -24.969 114.938 27.344 1 78.81 847 VAL A C 1
ATOM 6568 O O . VAL A 1 847 ? -25.125 116.125 27.516 1 78.81 847 VAL A O 1
ATOM 6571 N N . GLU A 1 848 ? -25.625 113.938 28.031 1 74.75 848 GLU A N 1
ATOM 6572 C CA . GLU A 1 848 ? -26.672 114.375 28.984 1 74.75 848 GLU A CA 1
ATOM 6573 C C . GLU A 1 848 ? -26.078 115.062 30.203 1 74.75 848 GLU A C 1
ATOM 6575 O O . GLU A 1 848 ? -26.672 116 30.719 1 74.75 848 GLU A O 1
ATOM 6580 N N . GLN A 1 849 ? -24.906 114.688 30.422 1 69.19 849 GLN A N 1
ATOM 6581 C CA . GLN A 1 849 ? -24.234 115.312 31.578 1 69.19 849 GLN A CA 1
ATOM 6582 C C . GLN A 1 849 ? -23.656 116.688 31.234 1 69.19 849 GLN A C 1
ATOM 6584 O O . GLN A 1 849 ? -23.531 117.5 32.125 1 69.19 849 GLN A O 1
ATOM 6589 N N . SER A 1 850 ? -23.359 116.875 30.047 1 69.62 850 SER A N 1
ATOM 6590 C CA . SER A 1 850 ? -22.766 118.125 29.609 1 69.62 850 SER A CA 1
ATOM 6591 C C . SER A 1 850 ? -23.828 119.125 29.188 1 69.62 850 SER A C 1
ATOM 6593 O O . SER A 1 850 ? -23.531 120.312 28.953 1 69.62 850 SER A O 1
ATOM 6595 N N . ARG A 1 851 ? -25.062 118.688 29.109 1 66.5 851 ARG A N 1
ATOM 6596 C CA . ARG A 1 851 ? -26.172 119.5 28.719 1 66.5 851 ARG A CA 1
ATOM 6597 C C . ARG A 1 851 ? -26.516 120.5 29.828 1 66.5 851 ARG A C 1
ATOM 6599 O O . ARG A 1 851 ? -26.656 120.125 31 1 66.5 851 ARG A O 1
ATOM 6606 N N . SER A 1 852 ? -26.25 121.75 29.609 1 67.62 852 SER A N 1
ATOM 6607 C CA . SER A 1 852 ? -26.703 122.812 30.516 1 67.62 852 SER A CA 1
ATOM 6608 C C . SER A 1 852 ? -27.75 123.688 29.859 1 67.62 852 SER A C 1
ATOM 6610 O O . SER A 1 852 ? -27.906 123.688 28.641 1 67.62 852 SER A O 1
ATOM 6612 N N . GLU A 1 853 ? -28.625 124.5 30.609 1 65 853 GLU A N 1
ATOM 6613 C CA . GLU A 1 853 ? -29.656 125.438 30.109 1 65 853 GLU A CA 1
ATOM 6614 C C . GLU A 1 853 ? -29.078 126.438 29.094 1 65 853 GLU A C 1
ATOM 6616 O O . GLU A 1 853 ? -29.75 126.812 28.141 1 65 853 GLU A O 1
ATOM 6621 N N . ASN A 1 854 ? -27.922 126.812 29.078 1 70.44 854 ASN A N 1
ATOM 6622 C CA . ASN A 1 854 ? -27.312 127.875 28.234 1 70.44 854 ASN A CA 1
ATOM 6623 C C . ASN A 1 854 ? -26.5 127.25 27.094 1 70.44 854 ASN A C 1
ATOM 6625 O O . ASN A 1 854 ? -25.969 127.938 26.25 1 70.44 854 ASN A O 1
ATOM 6629 N N . LEU A 1 855 ? -26.375 125.875 27 1 76.12 855 LEU A N 1
ATOM 6630 C CA . LEU A 1 855 ? -25.609 125.25 25.938 1 76.12 855 LEU A CA 1
ATOM 6631 C C . LEU A 1 855 ? -26.297 123.938 25.484 1 76.12 855 LEU A C 1
ATOM 6633 O O . LEU A 1 855 ? -25.984 122.875 25.984 1 76.12 855 LEU A O 1
ATOM 6637 N N . PRO A 1 856 ? -27.312 124.125 24.594 1 81.31 856 PRO A N 1
ATOM 6638 C CA . PRO A 1 856 ? -27.938 122.938 24.047 1 81.31 856 PRO A CA 1
ATOM 6639 C C . PRO A 1 856 ? -26.969 122.062 23.25 1 81.31 856 PRO A C 1
ATOM 6641 O O . PRO A 1 856 ? -26.234 122.562 22.391 1 81.31 856 PRO A O 1
ATOM 6644 N N . THR A 1 857 ? -26.766 120.812 23.688 1 81.81 857 THR A N 1
ATOM 6645 C CA . THR A 1 857 ? -25.922 119.812 23.047 1 81.81 857 THR A CA 1
ATOM 6646 C C . THR A 1 857 ? -26.766 118.688 22.438 1 81.81 857 THR A C 1
ATOM 6648 O O . THR A 1 857 ? -27.641 118.125 23.109 1 81.81 857 THR A O 1
ATOM 6651 N N . GLN A 1 858 ? -26.703 118.438 21.094 1 83.56 858 GLN A N 1
ATOM 6652 C CA . GLN A 1 858 ? -27.453 117.438 20.375 1 83.56 858 GLN A CA 1
ATOM 6653 C C . GLN A 1 858 ? -26.547 116.25 19.922 1 83.56 858 GLN A C 1
ATOM 6655 O O . GLN A 1 858 ? -25.438 116.5 19.438 1 83.56 858 GLN A O 1
ATOM 6660 N N . LEU A 1 859 ? -26.938 115 20.188 1 84.25 859 LEU A N 1
ATOM 6661 C CA . LEU A 1 859 ? -26.234 113.812 19.75 1 84.25 859 LEU A CA 1
ATOM 6662 C C . LEU A 1 859 ? -27.016 113.062 18.656 1 84.25 859 LEU A C 1
ATOM 6664 O O . LEU A 1 859 ? -28.203 112.812 18.828 1 84.25 859 LEU A O 1
ATOM 6668 N N . ASN A 1 860 ? -26.484 112.938 17.438 1 82.81 860 ASN A N 1
ATOM 6669 C CA . ASN A 1 860 ? -27.031 112.125 16.328 1 82.81 860 ASN A CA 1
ATOM 6670 C C . ASN A 1 860 ? -26.234 110.875 16.094 1 82.81 860 ASN A C 1
ATOM 6672 O O . ASN A 1 860 ? -25 110.938 15.953 1 82.81 860 ASN A O 1
ATOM 6676 N N . ILE A 1 861 ? -26.828 109.75 16.266 1 81.56 861 ILE A N 1
ATOM 6677 C CA . ILE A 1 861 ? -26.203 108.438 16.016 1 81.56 861 ILE A CA 1
ATOM 6678 C C . ILE A 1 861 ? -26.766 107.812 14.719 1 81.56 861 ILE A C 1
ATOM 6680 O O . ILE A 1 861 ? -27.969 107.688 14.57 1 81.56 861 ILE A O 1
ATOM 6684 N N . GLY A 1 862 ? -25.938 107.625 13.656 1 79.81 862 GLY A N 1
ATOM 6685 C CA . GLY A 1 862 ? -26.328 107.062 12.383 1 79.81 862 GLY A CA 1
ATOM 6686 C C . GLY A 1 862 ? -25.547 105.812 12.023 1 79.81 862 GLY A C 1
ATOM 6687 O O . GLY A 1 862 ? -24.453 105.562 12.555 1 79.81 862 GLY A O 1
ATOM 6688 N N . GLY A 1 863 ? -26.109 104.75 11.281 1 76.25 863 GLY A N 1
ATOM 6689 C CA . GLY A 1 863 ? -25.5 103.562 10.789 1 76.25 863 GLY A CA 1
ATOM 6690 C C . GLY A 1 863 ? -25.828 102.312 11.641 1 76.25 863 GLY A C 1
ATOM 6691 O O . GLY A 1 863 ? -26.562 102.438 12.625 1 76.25 863 GLY A O 1
ATOM 6692 N N . THR A 1 864 ? -25.344 101.062 11.359 1 76.5 864 THR A N 1
ATOM 6693 C CA . THR A 1 864 ? -25.578 99.812 12.078 1 76.5 864 THR A CA 1
ATOM 6694 C C . THR A 1 864 ? -24.5 99.562 13.141 1 76.5 864 THR A C 1
ATOM 6696 O O . THR A 1 864 ? -23.297 99.625 12.844 1 76.5 864 THR A O 1
ATOM 6699 N N . TYR A 1 865 ? -24.828 99.375 14.32 1 76.44 865 TYR A N 1
ATOM 6700 C CA . TYR A 1 865 ? -23.938 99.125 15.445 1 76.44 865 TYR A CA 1
ATOM 6701 C C . TYR A 1 865 ? -22.984 97.938 15.172 1 76.44 865 TYR A C 1
ATOM 6703 O O . TYR A 1 865 ? -23.422 96.875 14.727 1 76.44 865 TYR A O 1
ATOM 6711 N N . ARG A 1 866 ? -21.719 98.25 15.328 1 78.12 866 ARG A N 1
ATOM 6712 C CA . ARG A 1 866 ? -20.688 97.188 15.273 1 78.12 866 ARG A CA 1
ATOM 6713 C C . ARG A 1 866 ? -19.828 97.188 16.531 1 78.12 866 ARG A C 1
ATOM 6715 O O . ARG A 1 866 ? -19.375 98.25 16.969 1 78.12 866 ARG A O 1
ATOM 6722 N N . PRO A 1 867 ? -19.734 96 17.094 1 73.75 867 PRO A N 1
ATOM 6723 C CA . PRO A 1 867 ? -18.922 95.938 18.312 1 73.75 867 PRO A CA 1
ATOM 6724 C C . PRO A 1 867 ? -17.453 96.312 18.062 1 73.75 867 PRO A C 1
ATOM 6726 O O . PRO A 1 867 ? -16.891 95.875 17.047 1 73.75 867 PRO A O 1
ATOM 6729 N N . LEU A 1 868 ? -16.938 97.312 18.812 1 75.94 868 LEU A N 1
ATOM 6730 C CA . LEU A 1 868 ? -15.523 97.688 18.781 1 75.94 868 LEU A CA 1
ATOM 6731 C C . LEU A 1 868 ? -14.789 97.062 19.969 1 75.94 868 LEU A C 1
ATOM 6733 O O . LEU A 1 868 ? -15.422 96.625 20.938 1 75.94 868 LEU A O 1
ATOM 6737 N N . SER A 1 869 ? -13.438 96.875 19.797 1 77 869 SER A N 1
ATOM 6738 C CA . SER A 1 869 ? -12.625 96.438 20.922 1 77 869 SER A CA 1
ATOM 6739 C C . SER A 1 869 ? -12.773 97.375 22.109 1 77 869 SER A C 1
ATOM 6741 O O . SER A 1 869 ? -13.016 98.562 21.938 1 77 869 SER A O 1
ATOM 6743 N N . SER A 1 870 ? -12.789 96.875 23.281 1 70.5 870 SER A N 1
ATOM 6744 C CA . SER A 1 870 ? -12.977 97.688 24.5 1 70.5 870 SER A CA 1
ATOM 6745 C C . SER A 1 870 ? -11.969 98.812 24.594 1 70.5 870 SER A C 1
ATOM 6747 O O . SER A 1 870 ? -12.305 99.875 25.062 1 70.5 870 SER A O 1
ATOM 6749 N N . THR A 1 871 ? -10.797 98.688 24.047 1 73.75 871 THR A N 1
ATOM 6750 C CA . THR A 1 871 ? -9.75 99.688 24.047 1 73.75 871 THR A CA 1
ATOM 6751 C C . THR A 1 871 ? -10.117 100.812 23.125 1 73.75 871 THR A C 1
ATOM 6753 O O . THR A 1 871 ? -9.953 102 23.484 1 73.75 871 THR A O 1
ATOM 6756 N N . VAL A 1 872 ? -10.68 100.562 21.938 1 80.44 872 VAL A N 1
ATOM 6757 C CA . VAL A 1 872 ? -11.047 101.562 20.953 1 80.44 872 VAL A CA 1
ATOM 6758 C C . VAL A 1 872 ? -12.25 102.312 21.438 1 80.44 872 VAL A C 1
ATOM 6760 O O . VAL A 1 872 ? -12.266 103.562 21.359 1 80.44 872 VAL A O 1
ATOM 6763 N N . GLU A 1 873 ? -13.234 101.688 22.031 1 78.81 873 GLU A N 1
ATOM 6764 C CA . GLU A 1 873 ? -14.422 102.375 22.531 1 78.81 873 GLU A CA 1
ATOM 6765 C C . GLU A 1 873 ? -14.062 103.312 23.656 1 78.81 873 GLU A C 1
ATOM 6767 O O . GLU A 1 873 ? -14.578 104.438 23.719 1 78.81 873 GLU A O 1
ATOM 6772 N N . SER A 1 874 ? -13.156 102.875 24.422 1 76.44 874 SER A N 1
ATOM 6773 C CA . SER A 1 874 ? -12.742 103.75 25.547 1 76.44 874 SER A CA 1
ATOM 6774 C C . SER A 1 874 ? -12.008 105 25.062 1 76.44 874 SER A C 1
ATOM 6776 O O . SER A 1 874 ? -12.242 106.062 25.578 1 76.44 874 SER A O 1
ATOM 6778 N N . GLU A 1 875 ? -11.18 104.875 24.156 1 80.31 875 GLU A N 1
ATOM 6779 C CA . GLU A 1 875 ? -10.414 106 23.641 1 80.31 875 GLU A CA 1
ATOM 6780 C C . GLU A 1 875 ? -11.32 107 22.875 1 80.31 875 GLU A C 1
ATOM 6782 O O . GLU A 1 875 ? -11.156 108.188 22.984 1 80.31 875 GLU A O 1
ATOM 6787 N N . VAL A 1 876 ? -12.32 106.5 22.156 1 86.44 876 VAL A N 1
ATOM 6788 C CA . VAL A 1 876 ? -13.289 107.312 21.438 1 86.44 876 VAL A CA 1
ATOM 6789 C C . VAL A 1 876 ? -14.094 108.188 22.438 1 86.44 876 VAL A C 1
ATOM 6791 O O . VAL A 1 876 ? -14.32 109.375 22.234 1 86.44 876 VAL A O 1
ATOM 6794 N N . LEU A 1 877 ? -14.453 107.562 23.453 1 80.12 877 LEU A N 1
ATOM 6795 C CA . LEU A 1 877 ? -15.227 108.25 24.5 1 80.12 877 LEU A CA 1
ATOM 6796 C C . LEU A 1 877 ? -14.391 109.312 25.172 1 80.12 877 LEU A C 1
ATOM 6798 O O . LEU A 1 877 ? -14.891 110.375 25.453 1 80.12 877 LEU A O 1
ATOM 6802 N N . ARG A 1 878 ? -13.211 109.125 25.406 1 79 878 ARG A N 1
ATOM 6803 C CA . ARG A 1 878 ? -12.312 110.062 26.031 1 79 878 ARG A CA 1
ATOM 6804 C C . ARG A 1 878 ? -12.102 111.25 25.125 1 79 878 ARG A C 1
ATOM 6806 O O . ARG A 1 878 ? -12.062 112.438 25.578 1 79 878 ARG A O 1
ATOM 6813 N N . ILE A 1 879 ? -11.969 111.062 23.875 1 86.06 879 ILE A N 1
ATOM 6814 C CA . ILE A 1 879 ? -11.805 112.188 22.906 1 86.06 879 ILE A CA 1
ATOM 6815 C C . ILE A 1 879 ? -13.086 113 22.844 1 86.06 879 ILE A C 1
ATOM 6817 O O . ILE A 1 879 ? -13.031 114.25 22.828 1 86.06 879 ILE A O 1
ATOM 6821 N N . ALA A 1 880 ? -14.227 112.375 22.891 1 86.5 880 ALA A N 1
ATOM 6822 C CA . ALA A 1 880 ? -15.508 113.062 22.906 1 86.5 880 ALA A CA 1
ATOM 6823 C C . ALA A 1 880 ? -15.648 113.938 24.172 1 86.5 880 ALA A C 1
ATOM 6825 O O . ALA A 1 880 ? -16.062 115.062 24.094 1 86.5 880 ALA A O 1
ATOM 6826 N N . GLN A 1 881 ? -15.242 113.375 25.188 1 79.12 881 GLN A N 1
ATOM 6827 C CA . GLN A 1 881 ? -15.312 114.062 26.453 1 79.12 881 GLN A CA 1
ATOM 6828 C C . GLN A 1 881 ? -14.367 115.312 26.469 1 79.12 881 GLN A C 1
ATOM 6830 O O . GLN A 1 881 ? -14.742 116.375 26.922 1 79.12 881 GLN A O 1
ATOM 6835 N N . GLU A 1 882 ? -13.188 115.062 26.031 1 79.31 882 GLU A N 1
ATOM 6836 C CA . GLU A 1 882 ? -12.211 116.125 25.953 1 79.31 882 GLU A CA 1
ATOM 6837 C C . GLU A 1 882 ? -12.695 117.25 25.031 1 79.31 882 GLU A C 1
ATOM 6839 O O . GLU A 1 882 ? -12.555 118.438 25.344 1 79.31 882 GLU A O 1
ATOM 6844 N N . SER A 1 883 ? -13.312 116.938 23.938 1 87 883 SER A N 1
ATOM 6845 C CA . SER A 1 883 ? -13.836 117.875 22.984 1 87 883 SER A CA 1
ATOM 6846 C C . SER A 1 883 ? -15.008 118.688 23.562 1 87 883 SER A C 1
ATOM 6848 O O . SER A 1 883 ? -15.086 119.875 23.391 1 87 883 SER A O 1
ATOM 6850 N N . LEU A 1 884 ? -15.828 118.062 24.312 1 82.44 884 LEU A N 1
ATOM 6851 C CA . LEU A 1 884 ? -16.984 118.688 24.922 1 82.44 884 LEU A CA 1
ATOM 6852 C C . LEU A 1 884 ? -16.547 119.625 26.047 1 82.44 884 LEU A C 1
ATOM 6854 O O . LEU A 1 884 ? -17.062 120.75 26.172 1 82.44 884 LEU A O 1
ATOM 6858 N N . THR A 1 885 ? -15.562 119.25 26.75 1 78.5 885 THR A N 1
ATOM 6859 C CA . THR A 1 885 ? -15.023 120.062 27.828 1 78.5 885 THR A CA 1
ATOM 6860 C C . THR A 1 885 ? -14.328 121.312 27.266 1 78.5 885 THR A C 1
ATOM 6862 O O . THR A 1 885 ? -14.5 122.375 27.797 1 78.5 885 THR A O 1
ATOM 6865 N N . ASN A 1 886 ? -13.633 121.125 26.234 1 80.44 886 ASN A N 1
ATOM 6866 C CA . ASN A 1 886 ? -12.969 122.25 25.562 1 80.44 886 ASN A CA 1
ATOM 6867 C C . ASN A 1 886 ? -13.984 123.25 25 1 80.44 886 ASN A C 1
ATOM 6869 O O . ASN A 1 886 ? -13.812 124.438 25.109 1 80.44 886 ASN A O 1
ATOM 6873 N N . ALA A 1 887 ? -15.055 122.812 24.453 1 83.06 887 ALA A N 1
ATOM 6874 C CA . ALA A 1 887 ? -16.109 123.625 23.891 1 83.06 887 ALA A CA 1
ATOM 6875 C C . ALA A 1 887 ? -16.844 124.438 24.984 1 83.06 887 ALA A C 1
ATOM 6877 O O . ALA A 1 887 ? -17.172 125.562 24.828 1 83.06 887 ALA A O 1
ATOM 6878 N N . GLN A 1 888 ? -16.938 123.812 26.078 1 79.25 888 GLN A N 1
ATOM 6879 C CA . GLN A 1 888 ? -17.641 124.438 27.188 1 79.25 888 GLN A CA 1
ATOM 6880 C C . GLN A 1 888 ? -16.781 125.5 27.859 1 79.25 888 GLN A C 1
ATOM 6882 O O . GLN A 1 888 ? -17.281 126.562 28.219 1 79.25 888 GLN A O 1
ATOM 6887 N N . ARG A 1 889 ? -15.484 125.25 27.875 1 75.5 889 ARG A N 1
ATOM 6888 C CA . ARG A 1 889 ? -14.594 126.125 28.609 1 75.5 889 ARG A CA 1
ATOM 6889 C C . ARG A 1 889 ? -14.07 127.25 27.719 1 75.5 889 ARG A C 1
ATOM 6891 O O . ARG A 1 889 ? -13.922 128.375 28.172 1 75.5 889 ARG A O 1
ATOM 6898 N N . HIS A 1 890 ? -13.875 126.938 26.5 1 78.06 890 HIS A N 1
ATOM 6899 C CA . HIS A 1 890 ? -13.078 127.938 25.719 1 78.06 890 HIS A CA 1
ATOM 6900 C C . HIS A 1 890 ? -13.844 128.375 24.484 1 78.06 890 HIS A C 1
ATOM 6902 O O . HIS A 1 890 ? -13.516 129.375 23.922 1 78.06 890 HIS A O 1
ATOM 6908 N N . ALA A 1 891 ? -14.945 127.75 24 1 80.94 891 ALA A N 1
ATOM 6909 C CA . ALA A 1 891 ? -15.539 128 22.703 1 80.94 891 ALA A CA 1
ATOM 6910 C C . ALA A 1 891 ? -16.656 129.125 22.828 1 80.94 891 ALA A C 1
ATOM 6912 O O . ALA A 1 891 ? -17.016 129.75 21.859 1 80.94 891 ALA A O 1
ATOM 6913 N N . GLN A 1 892 ? -17.094 129.375 24.062 1 79.31 892 GLN A N 1
ATOM 6914 C CA . GLN A 1 892 ? -18.266 130.25 24.234 1 79.31 892 GLN A CA 1
ATOM 6915 C C . GLN A 1 892 ? -19.312 130 23.156 1 79.31 892 GLN A C 1
ATOM 6917 O O . GLN A 1 892 ? -19.812 130.875 22.516 1 79.31 892 GLN A O 1
ATOM 6922 N N . ALA A 1 893 ? -19.672 128.75 22.938 1 81.44 893 ALA A N 1
ATOM 6923 C CA . ALA A 1 893 ? -20.594 128.25 21.906 1 81.44 893 ALA A CA 1
ATOM 6924 C C . ALA A 1 893 ? -22.031 128.25 22.391 1 81.44 893 ALA A C 1
ATOM 6926 O O . ALA A 1 893 ? -22.281 128.25 23.594 1 81.44 893 ALA A O 1
ATOM 6927 N N . THR A 1 894 ? -22.969 128.625 21.594 1 81.75 894 THR A N 1
ATOM 6928 C CA . THR A 1 894 ? -24.391 128.625 21.938 1 81.75 894 THR A CA 1
ATOM 6929 C C . THR A 1 894 ? -25 127.25 21.594 1 81.75 894 THR A C 1
ATOM 6931 O O . THR A 1 894 ? -26.047 126.875 22.141 1 81.75 894 THR A O 1
ATOM 6934 N N . HIS A 1 895 ? -24.375 126.562 20.703 1 85.5 895 HIS A N 1
ATOM 6935 C CA . HIS A 1 895 ? -24.859 125.25 20.312 1 85.5 895 HIS A CA 1
ATOM 6936 C C . HIS A 1 895 ? -23.703 124.312 20 1 85.5 895 HIS A C 1
ATOM 6938 O O . HIS A 1 895 ? -22.719 124.688 19.375 1 85.5 895 HIS A O 1
ATOM 6944 N N . ILE A 1 896 ? -23.766 123 20.516 1 87.12 896 ILE A N 1
ATOM 6945 C CA . ILE A 1 896 ? -22.812 121.938 20.203 1 87.12 896 ILE A CA 1
ATOM 6946 C C . ILE A 1 896 ? -23.531 120.75 19.625 1 87.12 896 ILE A C 1
ATOM 6948 O O . ILE A 1 896 ? -24.578 120.312 20.141 1 87.12 896 ILE A O 1
ATOM 6952 N N . THR A 1 897 ? -23.047 120.188 18.5 1 88 897 THR A N 1
ATOM 6953 C CA . THR A 1 897 ? -23.609 119 17.891 1 88 897 THR A CA 1
ATOM 6954 C C . THR A 1 897 ? -22.562 117.875 17.828 1 88 897 THR A C 1
ATOM 6956 O O . THR A 1 897 ? -21.422 118.125 17.453 1 88 897 THR A O 1
ATOM 6959 N N . LEU A 1 898 ? -22.906 116.625 18.312 1 88.25 898 LEU A N 1
ATOM 6960 C CA . LEU A 1 898 ? -22.125 115.438 18.156 1 88.25 898 LEU A CA 1
ATOM 6961 C C . LEU A 1 898 ? -22.797 114.438 17.188 1 88.25 898 LEU A C 1
ATOM 6963 O O . LEU A 1 898 ? -23.984 114.188 17.281 1 88.25 898 LEU A O 1
ATOM 6967 N N . ASP A 1 899 ? -22.031 114.062 16.125 1 88.94 899 ASP A N 1
ATOM 6968 C CA . ASP A 1 899 ? -22.5 113.062 15.133 1 88.94 899 ASP A CA 1
ATOM 6969 C C . ASP A 1 899 ? -21.625 111.812 15.125 1 88.94 899 ASP A C 1
ATOM 6971 O O . ASP A 1 899 ? -20.438 111.875 14.836 1 88.94 899 ASP A O 1
ATOM 6975 N N . LEU A 1 900 ? -22.203 110.688 15.648 1 88.25 900 LEU A N 1
ATOM 6976 C CA . LEU A 1 900 ? -21.562 109.375 15.594 1 88.25 900 LEU A CA 1
ATOM 6977 C C . LEU A 1 900 ? -22.141 108.562 14.469 1 88.25 900 LEU A C 1
ATOM 6979 O O . LEU A 1 900 ? -23.344 108.25 14.453 1 88.25 900 LEU A O 1
ATOM 6983 N N . ARG A 1 901 ? -21.344 108.125 13.414 1 84.5 901 ARG A N 1
ATOM 6984 C CA . ARG A 1 901 ? -21.781 107.375 12.258 1 84.5 901 ARG A CA 1
ATOM 6985 C C . ARG A 1 901 ? -20.953 106.062 12.086 1 84.5 901 ARG A C 1
ATOM 6987 O O . ARG A 1 901 ? -19.734 106.125 12.047 1 84.5 901 ARG A O 1
ATOM 6994 N N . TYR A 1 902 ? -21.656 105 12.062 1 82.31 902 TYR A N 1
ATOM 6995 C CA . TYR A 1 902 ? -21.062 103.688 11.758 1 82.31 902 TYR A CA 1
ATOM 6996 C C . TYR A 1 902 ? -21.125 103.438 10.258 1 82.31 902 TYR A C 1
ATOM 6998 O O . TYR A 1 902 ? -22.219 103.375 9.68 1 82.31 902 TYR A O 1
ATOM 7006 N N . HIS A 1 903 ? -19.953 103.375 9.523 1 81.69 903 HIS A N 1
ATOM 7007 C CA . HIS A 1 903 ? -19.844 102.938 8.133 1 81.69 903 HIS A CA 1
ATOM 7008 C C . HIS A 1 903 ? -19.422 101.5 8.031 1 81.69 903 HIS A C 1
ATOM 7010 O O . HIS A 1 903 ? -19.172 100.812 9.047 1 81.69 903 HIS A O 1
ATOM 7016 N N . SER A 1 904 ? -19.391 100.812 6.816 1 78.81 904 SER A N 1
ATOM 7017 C CA . SER A 1 904 ? -19.062 99.375 6.586 1 78.81 904 SER A CA 1
ATOM 7018 C C . SER A 1 904 ? -17.641 99.125 7.055 1 78.81 904 SER A C 1
ATOM 7020 O O . SER A 1 904 ? -17.375 98 7.574 1 78.81 904 SER A O 1
ATOM 7022 N N . ASN A 1 905 ? -16.734 100.062 7.004 1 81.25 905 ASN A N 1
ATOM 7023 C CA . ASN A 1 905 ? -15.328 99.75 7.309 1 81.25 905 ASN A CA 1
ATOM 7024 C C . ASN A 1 905 ? -14.734 100.812 8.242 1 81.25 905 ASN A C 1
ATOM 7026 O O . ASN A 1 905 ? -13.531 100.812 8.508 1 81.25 905 ASN A O 1
ATOM 7030 N N . ARG A 1 906 ? -15.555 101.688 8.734 1 84.94 906 ARG A N 1
ATOM 7031 C CA . ARG A 1 906 ? -14.977 102.75 9.578 1 84.94 906 ARG A CA 1
ATOM 7032 C C . ARG A 1 906 ? -16.031 103.312 10.5 1 84.94 906 ARG A C 1
ATOM 7034 O O . ARG A 1 906 ? -17.219 103.312 10.211 1 84.94 906 ARG A O 1
ATOM 7041 N N . LEU A 1 907 ? -15.633 103.875 11.641 1 88.06 907 LEU A N 1
ATOM 7042 C CA . LEU A 1 907 ? -16.422 104.688 12.578 1 88.06 907 LEU A CA 1
ATOM 7043 C C . LEU A 1 907 ? -15.977 106.125 12.578 1 88.06 907 LEU A C 1
ATOM 7045 O O . LEU A 1 907 ? -14.781 106.375 12.656 1 88.06 907 LEU A O 1
ATOM 7049 N N . THR A 1 908 ? -16.953 107 12.352 1 89.75 908 THR A N 1
ATOM 7050 C CA . THR A 1 908 ? -16.641 108.438 12.352 1 89.75 908 THR A CA 1
ATOM 7051 C C . THR A 1 908 ? -17.375 109.188 13.492 1 89.75 908 THR A C 1
ATOM 7053 O O . THR A 1 908 ? -18.578 109 13.656 1 89.75 908 THR A O 1
ATOM 7056 N N . LEU A 1 909 ? -16.641 109.938 14.312 1 90.12 909 LEU A N 1
ATOM 7057 C CA . LEU A 1 909 ? -17.172 110.812 15.328 1 90.12 909 LEU A CA 1
ATOM 7058 C C . LEU A 1 909 ? -16.844 112.25 15 1 90.12 909 LEU A C 1
ATOM 7060 O O . LEU A 1 909 ? -15.672 112.625 14.828 1 90.12 909 LEU A O 1
ATOM 7064 N N . THR A 1 910 ? -17.891 113.125 14.781 1 91 910 THR A N 1
ATOM 7065 C CA . THR A 1 910 ? -17.734 114.562 14.492 1 91 910 THR A CA 1
ATOM 7066 C C . THR A 1 910 ? -18.344 115.438 15.602 1 91 910 THR A C 1
ATOM 7068 O O . THR A 1 910 ? -19.5 115.188 15.977 1 91 910 THR A O 1
ATOM 7071 N N . ILE A 1 911 ? -17.594 116.312 16.172 1 88.69 911 ILE A N 1
ATOM 7072 C CA . ILE A 1 911 ? -18.047 117.25 17.172 1 88.69 911 ILE A CA 1
ATOM 7073 C C . ILE A 1 911 ? -17.891 118.688 16.656 1 88.69 911 ILE A C 1
ATOM 7075 O O . ILE A 1 911 ? -16.781 119.125 16.297 1 88.69 911 ILE A O 1
ATOM 7079 N N . THR A 1 912 ? -19.047 119.5 16.516 1 89 912 THR A N 1
ATOM 7080 C CA . THR A 1 912 ? -19.062 120.812 15.953 1 89 912 THR A CA 1
ATOM 7081 C C . THR A 1 912 ? -19.625 121.812 16.984 1 89 912 THR A C 1
ATOM 7083 O O . THR A 1 912 ? -20.672 121.562 17.578 1 89 912 THR A O 1
ATOM 7086 N N . ASP A 1 913 ? -18.875 122.812 17.234 1 84.5 913 ASP A N 1
ATOM 7087 C CA . ASP A 1 913 ? -19.344 123.938 18.078 1 84.5 913 ASP A CA 1
ATOM 7088 C C . ASP A 1 913 ? -19.422 125.25 17.297 1 84.5 913 ASP A C 1
ATOM 7090 O O . ASP A 1 913 ? -18.734 125.375 16.266 1 84.5 913 ASP A O 1
ATOM 7094 N N . ASP A 1 914 ? -20.375 126.188 17.547 1 82.69 914 ASP A N 1
ATOM 7095 C CA . ASP A 1 914 ? -20.516 127.5 16.891 1 82.69 914 ASP A CA 1
ATOM 7096 C C . ASP A 1 914 ? -19.828 128.625 17.703 1 82.69 914 ASP A C 1
ATOM 7098 O O . ASP A 1 914 ? -20.266 129.75 17.672 1 82.69 914 ASP A O 1
ATOM 7102 N N . GLY A 1 915 ? -18.766 128.25 18.344 1 81.88 915 GLY A N 1
ATOM 7103 C CA . GLY A 1 915 ? -18.125 129.25 19.234 1 81.88 915 GLY A CA 1
ATOM 7104 C C . GLY A 1 915 ? -17.141 130.125 18.531 1 81.88 915 GLY A C 1
ATOM 7105 O O . GLY A 1 915 ? -17.188 130.25 17.297 1 81.88 915 GLY A O 1
ATOM 7106 N N . ARG A 1 916 ? -16.25 130.875 19.203 1 83.19 916 ARG A N 1
ATOM 7107 C CA . ARG A 1 916 ? -15.328 132 18.719 1 83.19 916 ARG A CA 1
ATOM 7108 C C . ARG A 1 916 ? -14.227 131.375 17.859 1 83.19 916 ARG A C 1
ATOM 7110 O O . ARG A 1 916 ? -13.586 132 17.062 1 83.19 916 ARG A O 1
ATOM 7117 N N . GLY A 1 917 ? -14.109 130 17.766 1 79.44 917 GLY A N 1
ATOM 7118 C CA . GLY A 1 917 ? -13.102 129.25 16.969 1 79.44 917 GLY A CA 1
ATOM 7119 C C . GLY A 1 917 ? -11.688 129.75 17.297 1 79.44 917 GLY A C 1
ATOM 7120 O O . GLY A 1 917 ? -11.484 130.625 18.109 1 79.44 917 GLY A O 1
ATOM 7121 N N . PHE A 1 918 ? -10.617 129 16.875 1 78.81 918 PHE A N 1
ATOM 7122 C CA . PHE A 1 918 ? -9.219 129.375 17.062 1 78.81 918 PHE A CA 1
ATOM 7123 C C . PHE A 1 918 ? -8.398 129 15.828 1 78.81 918 PHE A C 1
ATOM 7125 O O . PHE A 1 918 ? -8.883 128.375 14.93 1 78.81 918 PHE A O 1
ATOM 7132 N N . ASN A 1 919 ? -7.336 129.75 15.578 1 74.12 919 ASN A N 1
ATOM 7133 C CA . ASN A 1 919 ? -6.426 129.5 14.477 1 74.12 919 ASN A CA 1
ATOM 7134 C C . ASN A 1 919 ? -5.562 128.25 14.789 1 74.12 919 ASN A C 1
ATOM 7136 O O . ASN A 1 919 ? -4.719 128.25 15.688 1 74.12 919 ASN A O 1
ATOM 7140 N N . PRO A 1 920 ? -5.863 127 14.109 1 69.56 920 PRO A N 1
ATOM 7141 C CA . PRO A 1 920 ? -5.18 125.75 14.438 1 69.56 920 PRO A CA 1
ATOM 7142 C C . PRO A 1 920 ? -3.688 125.812 14.133 1 69.56 920 PRO A C 1
ATOM 7144 O O . PRO A 1 920 ? -2.916 125 14.672 1 69.56 920 PRO A O 1
ATOM 7147 N N . SER A 1 921 ? -3.104 126.625 13.164 1 64.81 921 SER A N 1
ATOM 7148 C CA . SER A 1 921 ? -1.703 126.75 12.773 1 64.81 921 SER A CA 1
ATOM 7149 C C . SER A 1 921 ? -0.916 127.625 13.742 1 64.81 921 SER A C 1
ATOM 7151 O O . SER A 1 921 ? 0.297 127.75 13.594 1 64.81 921 SER A O 1
ATOM 7153 N N . ASP A 1 922 ? -1.474 128.25 14.672 1 58.78 922 ASP A N 1
ATOM 7154 C CA . ASP A 1 922 ? -0.7 129.125 15.586 1 58.78 922 ASP A CA 1
ATOM 7155 C C . ASP A 1 922 ? 0.154 128.25 16.516 1 58.78 922 ASP A C 1
ATOM 7157 O O . ASP A 1 922 ? -0.375 127.438 17.297 1 58.78 922 ASP A O 1
ATOM 7161 N N . THR A 1 923 ? 1.382 128 16.25 1 56.12 923 THR A N 1
ATOM 7162 C CA . THR A 1 923 ? 2.416 127.25 16.953 1 56.12 923 THR A CA 1
ATOM 7163 C C . THR A 1 923 ? 2.5 127.688 18.422 1 56.12 923 THR A C 1
ATOM 7165 O O . THR A 1 923 ? 3.207 127 19.203 1 56.12 923 THR A O 1
ATOM 7168 N N . THR A 1 924 ? 1.979 128.75 18.891 1 55.78 924 THR A N 1
ATOM 7169 C CA . THR A 1 924 ? 2.129 129.25 20.266 1 55.78 924 THR A CA 1
ATOM 7170 C C . THR A 1 924 ? 1.091 128.5 21.172 1 55.78 924 THR A C 1
ATOM 7172 O O . THR A 1 924 ? 1.092 128.75 22.391 1 55.78 924 THR A O 1
ATOM 7175 N N . LEU A 1 925 ? 0.259 127.812 20.781 1 53.94 925 LEU A N 1
ATOM 7176 C CA . LEU A 1 925 ? -0.865 127.312 21.531 1 53.94 925 LEU A CA 1
ATOM 7177 C C . LEU A 1 925 ? -0.395 126.25 22.516 1 53.94 925 LEU A C 1
ATOM 7179 O O . LEU A 1 925 ? -0.936 126.125 23.625 1 53.94 925 LEU A O 1
ATOM 7183 N N . PRO A 1 926 ? 0.6 125.438 22.188 1 53.62 926 PRO A N 1
ATOM 7184 C CA . PRO A 1 926 ? 1.021 124.5 23.234 1 53.62 926 PRO A CA 1
ATOM 7185 C C . PRO A 1 926 ? 1.531 125.188 24.484 1 53.62 926 PRO A C 1
ATOM 7187 O O . PRO A 1 926 ? 1.39 124.688 25.594 1 53.62 926 PRO A O 1
ATOM 7190 N N . ALA A 1 927 ? 2.209 126.312 24.375 1 51.94 927 ALA A N 1
ATOM 7191 C CA . ALA A 1 927 ? 2.822 127 25.484 1 51.94 927 ALA A CA 1
ATOM 7192 C C . ALA A 1 927 ? 1.763 127.562 26.422 1 51.94 927 ALA A C 1
ATOM 7194 O O . ALA A 1 927 ? 2.035 127.812 27.594 1 51.94 927 ALA A O 1
ATOM 7195 N N . GLN A 1 928 ? 0.588 128.125 26.078 1 53.44 928 GLN A N 1
ATOM 7196 C CA . GLN A 1 928 ? -0.37 128.75 26.969 1 53.44 928 GLN A CA 1
ATOM 7197 C C . GLN A 1 928 ? -1.323 127.688 27.578 1 53.44 928 GLN A C 1
ATOM 7199 O O . GLN A 1 928 ? -2.41 128.125 28.031 1 53.44 928 GLN A O 1
ATOM 7204 N N . GLY A 1 929 ? -0.953 126.438 27.797 1 54.06 929 GLY A N 1
ATOM 7205 C CA . GLY A 1 929 ? -1.638 125.5 28.625 1 54.06 929 GLY A CA 1
ATOM 7206 C C . GLY A 1 929 ? -2.68 124.688 27.891 1 54.06 929 GLY A C 1
ATOM 7207 O O . GLY A 1 929 ? -3.512 124 28.5 1 54.06 929 GLY A O 1
ATOM 7208 N N . HIS A 1 930 ? -2.76 124.75 26.578 1 56 930 HIS A N 1
ATOM 7209 C CA . HIS A 1 930 ? -3.814 124.062 25.844 1 56 930 HIS A CA 1
ATOM 7210 C C . HIS A 1 930 ? -3.398 122.688 25.484 1 56 930 HIS A C 1
ATOM 7212 O O . HIS A 1 930 ? -3.256 122.312 24.297 1 56 930 HIS A O 1
ATOM 7218 N N . PHE A 1 931 ? -3.137 121.812 26.406 1 61.66 931 PHE A N 1
ATOM 7219 C CA . PHE A 1 931 ? -2.666 120.438 26.312 1 61.66 931 PHE A CA 1
ATOM 7220 C C . PHE A 1 931 ? -3.795 119.5 25.875 1 61.66 931 PHE A C 1
ATOM 7222 O O . PHE A 1 931 ? -3.553 118.375 25.531 1 61.66 931 PHE A O 1
ATOM 7229 N N . GLY A 1 932 ? -4.891 120 25.734 1 72.94 932 GLY A N 1
ATOM 7230 C CA . GLY A 1 932 ? -6.027 119.125 25.422 1 72.94 932 GLY A CA 1
ATOM 7231 C C . GLY A 1 932 ? -6.02 118.688 23.984 1 72.94 932 GLY A C 1
ATOM 7232 O O . GLY A 1 932 ? -6.301 117.5 23.719 1 72.94 932 GLY A O 1
ATOM 7233 N N . LEU A 1 933 ? -5.621 119.562 22.984 1 77.88 933 LEU A N 1
ATOM 7234 C CA . LEU A 1 933 ? -5.609 119.188 21.562 1 77.88 933 LEU A CA 1
ATOM 7235 C C . LEU A 1 933 ? -4.516 118.188 21.281 1 77.88 933 LEU A C 1
ATOM 7237 O O . LEU A 1 933 ? -4.715 117.25 20.484 1 77.88 933 LEU A O 1
ATOM 7241 N N . GLN A 1 934 ? -3.396 118.25 21.984 1 77.06 934 GLN A N 1
ATOM 7242 C CA . GLN A 1 934 ? -2.312 117.312 21.828 1 77.06 934 GLN A CA 1
ATOM 7243 C C . GLN A 1 934 ? -2.701 115.938 22.406 1 77.06 934 GLN A C 1
ATOM 7245 O O . GLN A 1 934 ? -2.398 114.875 21.828 1 77.06 934 GLN A O 1
ATOM 7250 N N . GLY A 1 935 ? -3.359 115.938 23.5 1 77.19 935 GLY A N 1
ATOM 7251 C CA . GLY A 1 935 ? -3.84 114.75 24.094 1 77.19 935 GLY A CA 1
ATOM 7252 C C . GLY A 1 935 ? -4.824 114 23.219 1 77.19 935 GLY A C 1
ATOM 7253 O O . GLY A 1 935 ? -4.766 112.75 23.109 1 77.19 935 GLY A O 1
ATOM 7254 N N . MET A 1 936 ? -5.664 114.625 22.438 1 81.94 936 MET A N 1
ATOM 7255 C CA . MET A 1 936 ? -6.625 114.062 21.516 1 81.94 936 MET A CA 1
ATOM 7256 C C . MET A 1 936 ? -5.914 113.438 20.328 1 81.94 936 MET A C 1
ATOM 7258 O O . MET A 1 936 ? -6.266 112.312 19.906 1 81.94 936 MET A O 1
ATOM 7262 N N . ARG A 1 937 ? -4.875 114.062 19.844 1 81.69 937 ARG A N 1
ATOM 7263 C CA . ARG A 1 937 ? -4.102 113.562 18.719 1 81.69 937 ARG A CA 1
ATOM 7264 C C . ARG A 1 937 ? -3.346 112.312 19.125 1 81.69 937 ARG A C 1
ATOM 7266 O O . ARG A 1 937 ? -3.281 111.312 18.359 1 81.69 937 ARG A O 1
ATOM 7273 N N . GLU A 1 938 ? -2.865 112.25 20.266 1 79.5 938 GLU A N 1
ATOM 7274 C CA . GLU A 1 938 ? -2.135 111.062 20.75 1 79.5 938 GLU A CA 1
ATOM 7275 C C . GLU A 1 938 ? -3.07 109.875 20.953 1 79.5 938 GLU A C 1
ATOM 7277 O O . GLU A 1 938 ? -2.732 108.75 20.609 1 79.5 938 GLU A O 1
ATOM 7282 N N . ARG A 1 939 ? -4.145 110.125 21.422 1 78.94 939 ARG A N 1
ATOM 7283 C CA . ARG A 1 939 ? -5.133 109.062 21.641 1 78.94 939 ARG A CA 1
ATOM 7284 C C . ARG A 1 939 ? -5.652 108.5 20.328 1 78.94 939 ARG A C 1
ATOM 7286 O O . ARG A 1 939 ? -5.848 107.312 20.188 1 78.94 939 ARG A O 1
ATOM 7293 N N . ALA A 1 940 ? -5.84 109.375 19.359 1 85.38 940 ALA A N 1
ATOM 7294 C CA . ALA A 1 940 ? -6.258 109 18.031 1 85.38 940 ALA A CA 1
ATOM 7295 C C . ALA A 1 940 ? -5.195 108.062 17.375 1 85.38 940 ALA A C 1
ATOM 7297 O O . ALA A 1 940 ? -5.516 107.062 16.75 1 85.38 940 ALA A O 1
ATOM 7298 N N . THR A 1 941 ? -3.959 108.375 17.594 1 83.06 941 THR A N 1
ATOM 7299 C CA . THR A 1 941 ? -2.867 107.562 17.031 1 83.06 941 THR A CA 1
ATOM 7300 C C . THR A 1 941 ? -2.795 106.188 17.688 1 83.06 941 THR A C 1
ATOM 7302 O O . THR A 1 941 ? -2.477 105.188 17.031 1 83.06 941 THR A O 1
ATOM 7305 N N . GLN A 1 942 ? -3.176 106.062 18.859 1 80.25 942 GLN A N 1
ATOM 7306 C CA . GLN A 1 942 ? -3.121 104.812 19.594 1 80.25 942 GLN A CA 1
ATOM 7307 C C . GLN A 1 942 ? -4.156 103.812 19.078 1 80.25 942 GLN A C 1
ATOM 7309 O O . GLN A 1 942 ? -3.943 102.562 19.141 1 80.25 942 GLN A O 1
ATOM 7314 N N . ILE A 1 943 ? -5.195 104.188 18.594 1 80.88 943 ILE A N 1
ATOM 7315 C CA . ILE A 1 943 ? -6.23 103.312 18.109 1 80.88 943 ILE A CA 1
ATOM 7316 C C . ILE A 1 943 ? -6.23 103.312 16.578 1 80.88 943 ILE A C 1
ATOM 7318 O O . ILE A 1 943 ? -7.199 102.875 15.953 1 80.88 943 ILE A O 1
ATOM 7322 N N . ASN A 1 944 ? -5.117 103.812 16.031 1 84.5 944 ASN A N 1
ATOM 7323 C CA . ASN A 1 944 ? -4.914 103.938 14.586 1 84.5 944 ASN A CA 1
ATOM 7324 C C . ASN A 1 944 ? -6.023 104.75 13.914 1 84.5 944 ASN A C 1
ATOM 7326 O O . ASN A 1 944 ? -6.441 104.375 12.797 1 84.5 944 ASN A O 1
ATOM 7330 N N . ALA A 1 945 ? -6.531 105.688 14.586 1 84.81 945 ALA A N 1
ATOM 7331 C CA . ALA A 1 945 ? -7.559 106.562 14.062 1 84.81 945 ALA A CA 1
ATOM 7332 C C . ALA A 1 945 ? -6.949 107.875 13.57 1 84.81 945 ALA A C 1
ATOM 7334 O O . ALA A 1 945 ? -5.812 108.25 13.922 1 84.81 945 ALA A O 1
ATOM 7335 N N . THR A 1 946 ? -7.617 108.625 12.641 1 87.69 946 THR A N 1
ATOM 7336 C CA . THR A 1 946 ? -7.211 109.938 12.141 1 87.69 946 THR A CA 1
ATOM 7337 C C . THR A 1 946 ? -8.078 111 12.75 1 87.69 946 THR A C 1
ATOM 7339 O O . THR A 1 946 ? -9.305 110.938 12.703 1 87.69 946 THR A O 1
ATOM 7342 N N . LEU A 1 947 ? -7.43 112 13.461 1 86.31 947 LEU A N 1
ATOM 7343 C CA . LEU A 1 947 ? -8.102 113.125 14.047 1 86.31 947 LEU A CA 1
ATOM 7344 C C . LEU A 1 947 ? -7.875 114.375 13.195 1 86.31 947 LEU A C 1
ATOM 7346 O O . LEU A 1 947 ? -6.73 114.75 12.906 1 86.31 947 LEU A O 1
ATOM 7350 N N . THR A 1 948 ? -8.922 115.062 12.656 1 87.94 948 THR A N 1
ATOM 7351 C CA . THR A 1 948 ? -8.875 116.312 11.898 1 87.94 948 THR A CA 1
ATOM 7352 C C . THR A 1 948 ? -9.594 117.438 12.648 1 87.94 948 THR A C 1
ATOM 7354 O O . THR A 1 948 ? -10.734 117.25 13.094 1 87.94 948 THR A O 1
ATOM 7357 N N . ILE A 1 949 ? -8.906 118.5 12.922 1 84.06 949 ILE A N 1
ATOM 7358 C CA . ILE A 1 949 ? -9.477 119.688 13.594 1 84.06 949 ILE A CA 1
ATOM 7359 C C . ILE A 1 949 ? -9.555 120.875 12.617 1 84.06 949 ILE A C 1
ATOM 7361 O O . ILE A 1 949 ? -8.539 121.25 12.062 1 84.06 949 ILE A O 1
ATOM 7365 N N . LYS A 1 950 ? -10.75 121.375 12.281 1 84.19 950 LYS A N 1
ATOM 7366 C CA . LYS A 1 950 ? -11.016 122.562 11.469 1 84.19 950 LYS A CA 1
ATOM 7367 C C . LYS A 1 950 ? -11.586 123.688 12.32 1 84.19 950 LYS A C 1
ATOM 7369 O O . LYS A 1 950 ? -12.648 123.562 12.93 1 84.19 950 LYS A O 1
ATOM 7374 N N . SER A 1 951 ? -10.789 124.688 12.578 1 81.12 951 SER A N 1
ATOM 7375 C CA . SER A 1 951 ? -11.227 125.812 13.359 1 81.12 951 SER A CA 1
ATOM 7376 C C . SER A 1 951 ? -10.734 127.125 12.75 1 81.12 951 SER A C 1
ATOM 7378 O O . SER A 1 951 ? -9.648 127.188 12.164 1 81.12 951 SER A O 1
ATOM 7380 N N . ALA A 1 952 ? -11.555 128.25 12.523 1 79.94 952 ALA A N 1
ATOM 7381 C CA . ALA A 1 952 ? -11.203 129.625 12.148 1 79.94 952 ALA A CA 1
ATOM 7382 C C . ALA A 1 952 ? -11.805 130.625 13.125 1 79.94 952 ALA A C 1
ATOM 7384 O O . ALA A 1 952 ? -12.852 130.375 13.719 1 79.94 952 ALA A O 1
ATOM 7385 N N . PRO A 1 953 ? -11.141 131.75 13.305 1 77.25 953 PRO A N 1
ATOM 7386 C CA . PRO A 1 953 ? -11.68 132.75 14.242 1 77.25 953 PRO A CA 1
ATOM 7387 C C . PRO A 1 953 ? -13.086 133.25 13.867 1 77.25 953 PRO A C 1
ATOM 7389 O O . PRO A 1 953 ? -13.352 133.5 12.703 1 77.25 953 PRO A O 1
ATOM 7392 N N . GLU A 1 954 ? -14.102 133.125 14.648 1 76.31 954 GLU A N 1
ATOM 7393 C CA . GLU A 1 954 ? -15.484 133.5 14.578 1 76.31 954 GLU A CA 1
ATOM 7394 C C . GLU A 1 954 ? -16.375 132.625 13.828 1 76.31 954 GLU A C 1
ATOM 7396 O O . GLU A 1 954 ? -17.5 132.875 13.469 1 76.31 954 GLU A O 1
ATOM 7401 N N . THR A 1 955 ? -15.852 131.375 13.43 1 81.62 955 THR A N 1
ATOM 7402 C CA . THR A 1 955 ? -16.672 130.375 12.664 1 81.62 955 THR A CA 1
ATOM 7403 C C . THR A 1 955 ? -16.875 129.125 13.438 1 81.62 955 THR A C 1
ATOM 7405 O O . THR A 1 955 ? -17.5 128.25 12.93 1 81.62 955 THR A O 1
ATOM 7408 N N . GLY A 1 956 ? -16.453 129 14.602 1 83.44 956 GLY A N 1
ATOM 7409 C CA . GLY A 1 956 ? -16.625 127.75 15.406 1 83.44 956 GLY A CA 1
ATOM 7410 C C . GLY A 1 956 ? -15.57 126.75 15.133 1 83.44 956 GLY A C 1
ATOM 7411 O O . GLY A 1 956 ? -14.641 126.938 14.367 1 83.44 956 GLY A O 1
ATOM 7412 N N . THR A 1 957 ? -15.578 125.562 15.82 1 88.44 957 THR A N 1
ATOM 7413 C CA . THR A 1 957 ? -14.602 124.5 15.703 1 88.44 957 THR A CA 1
ATOM 7414 C C . THR A 1 957 ? -15.297 123.125 15.398 1 88.44 957 THR A C 1
ATOM 7416 O O . THR A 1 957 ? -16.359 122.875 15.953 1 88.44 957 THR A O 1
ATOM 7419 N N . THR A 1 958 ? -14.773 122.438 14.375 1 90.69 958 THR A N 1
ATOM 7420 C CA . THR A 1 958 ? -15.234 121.125 14.039 1 90.69 958 THR A CA 1
ATOM 7421 C C . THR A 1 958 ? -14.102 120.125 14.227 1 90.69 958 THR A C 1
ATOM 7423 O O . THR A 1 958 ? -13.031 120.25 13.641 1 90.69 958 THR A O 1
ATOM 7426 N N . ILE A 1 959 ? -14.32 119.125 15.117 1 90.5 959 ILE A N 1
ATOM 7427 C CA . ILE A 1 959 ? -13.383 118.062 15.344 1 90.5 959 ILE A CA 1
ATOM 7428 C C . ILE A 1 959 ? -13.953 116.75 14.781 1 90.5 959 ILE A C 1
ATOM 7430 O O . ILE A 1 959 ? -15.07 116.375 15.125 1 90.5 959 ILE A O 1
ATOM 7434 N N . THR A 1 960 ? -13.195 116.062 13.883 1 91.5 960 THR A N 1
ATOM 7435 C CA . THR A 1 960 ? -13.625 114.812 13.258 1 91.5 960 THR A CA 1
ATOM 7436 C C . THR A 1 960 ? -12.641 113.688 13.57 1 91.5 960 THR A C 1
ATOM 7438 O O . THR A 1 960 ? -11.438 113.875 13.328 1 91.5 960 THR A O 1
ATOM 7441 N N . LEU A 1 961 ? -13.133 112.625 14.18 1 90.69 961 LEU A N 1
ATOM 7442 C CA . LEU A 1 961 ? -12.383 111.375 14.461 1 90.69 961 LEU A CA 1
ATOM 7443 C C . LEU A 1 961 ? -12.828 110.25 13.539 1 90.69 961 LEU A C 1
ATOM 7445 O O . LEU A 1 961 ? -14.016 109.938 13.477 1 90.69 961 LEU A O 1
ATOM 7449 N N . ASP A 1 962 ? -11.852 109.688 12.781 1 89.62 962 ASP A N 1
ATOM 7450 C CA . ASP A 1 962 ? -12.078 108.562 11.891 1 89.62 962 ASP A CA 1
ATOM 7451 C C . ASP A 1 962 ? -11.344 107.312 12.383 1 89.62 962 ASP A C 1
ATOM 7453 O O . ASP A 1 962 ? -10.117 107.25 12.422 1 89.62 962 ASP A O 1
ATOM 7457 N N . VAL A 1 963 ? -12.055 106.188 12.75 1 87.88 963 VAL A N 1
ATOM 7458 C CA . VAL A 1 963 ? -11.516 104.938 13.297 1 87.88 963 VAL A CA 1
ATOM 7459 C C . VAL A 1 963 ? -11.766 103.812 12.32 1 87.88 963 VAL A C 1
ATOM 7461 O O . VAL A 1 963 ? -12.906 103.562 11.93 1 87.88 963 VAL A O 1
ATOM 7464 N N . PRO A 1 964 ? -10.773 103.188 11.805 1 85.44 964 PRO A N 1
ATOM 7465 C CA . PRO A 1 964 ? -10.977 102 10.945 1 85.44 964 PRO A CA 1
ATOM 7466 C C . PRO A 1 964 ? -11.539 100.812 11.703 1 85.44 964 PRO A C 1
ATOM 7468 O O . PRO A 1 964 ? -11.094 100.5 12.812 1 85.44 964 PRO A O 1
ATOM 7471 N N . ILE A 1 965 ? -12.672 100.188 11.266 1 78.19 965 ILE A N 1
ATOM 7472 C CA . ILE A 1 965 ? -13.273 99 11.805 1 78.19 965 ILE A CA 1
ATOM 7473 C C . ILE A 1 965 ? -12.992 97.812 10.867 1 78.19 965 ILE A C 1
ATOM 7475 O O . ILE A 1 965 ? -13.164 97.938 9.648 1 78.19 965 ILE A O 1
ATOM 7479 N N . PRO A 1 966 ? -12.352 96.812 11.258 1 69.31 966 PRO A N 1
ATOM 7480 C CA . PRO A 1 966 ? -12.141 95.688 10.359 1 69.31 966 PRO A CA 1
ATOM 7481 C C . PRO A 1 966 ? -13.445 95.125 9.805 1 69.31 966 PRO A C 1
ATOM 7483 O O . PRO A 1 966 ? -14.453 95.062 10.516 1 69.31 966 PRO A O 1
ATOM 7486 N N . ALA A 1 967 ? -13.594 95.188 8.477 1 56.31 967 ALA A N 1
ATOM 7487 C CA . ALA A 1 967 ? -14.711 94.625 7.727 1 56.31 967 ALA A CA 1
ATOM 7488 C C . ALA A 1 967 ? -15.039 93.188 8.211 1 56.31 967 ALA A C 1
ATOM 7490 O O . ALA A 1 967 ? -14.148 92.375 8.359 1 56.31 967 ALA A O 1
ATOM 7491 N N . THR A 1 968 ? -16.078 93.125 8.875 1 51.5 968 THR A N 1
ATOM 7492 C CA . THR A 1 968 ? -16.516 91.75 9.094 1 51.5 968 THR A CA 1
ATOM 7493 C C . THR A 1 968 ? -16.672 91.062 7.762 1 51.5 968 THR A C 1
ATOM 7495 O O . THR A 1 968 ? -17.359 91.5 6.859 1 51.5 968 THR A O 1
ATOM 7498 N N . LYS A 1 969 ? -15.75 90.188 7.293 1 44.81 969 LYS A N 1
ATOM 7499 C CA . LYS A 1 969 ? -15.992 89.25 6.227 1 44.81 969 LYS A CA 1
ATOM 7500 C C . LYS A 1 969 ? -17.359 88.562 6.379 1 44.81 969 LYS A C 1
ATOM 7502 O O . LYS A 1 969 ? -17.688 88.062 7.445 1 44.81 969 LYS A O 1
ATOM 7507 N N . GLY A 1 970 ? -18.266 89.062 5.59 1 41.97 970 GLY A N 1
ATOM 7508 C CA . GLY A 1 970 ? -19.531 88.375 5.41 1 41.97 970 GLY A CA 1
ATOM 7509 C C . GLY A 1 970 ? -19.406 86.875 5.375 1 41.97 970 GLY A C 1
ATOM 7510 O O . GLY A 1 970 ? -18.484 86.375 4.754 1 41.97 970 GLY A O 1
ATOM 7511 N N . MET A 1 971 ? -19.797 86.188 6.375 1 35.66 971 MET A N 1
ATOM 7512 C CA . MET A 1 971 ? -19.984 84.75 6.207 1 35.66 971 MET A CA 1
ATOM 7513 C C . MET A 1 971 ? -20.781 84.5 4.945 1 35.66 971 MET A C 1
ATOM 7515 O O . MET A 1 971 ? -21.781 85.125 4.668 1 35.66 971 MET A O 1
ATOM 7519 N N . PRO A 1 972 ? -20.188 83.75 3.988 1 37.47 972 PRO A N 1
ATOM 7520 C CA . PRO A 1 972 ? -20.984 83.25 2.859 1 37.47 972 PRO A CA 1
ATOM 7521 C C . PRO A 1 972 ? -22.297 82.625 3.299 1 37.47 972 PRO A C 1
ATOM 7523 O O . PRO A 1 972 ? -22.359 82 4.355 1 37.47 972 PRO A O 1
ATOM 7526 N N . THR A 1 973 ? -23.391 83.312 3 1 32.56 973 THR A N 1
ATOM 7527 C CA . THR A 1 973 ? -24.688 82.688 3.068 1 32.56 973 THR A CA 1
ATOM 7528 C C . THR A 1 973 ? -24.656 81.312 2.389 1 32.56 973 THR A C 1
ATOM 7530 O O . THR A 1 973 ? -24.391 81.25 1.188 1 32.56 973 THR A O 1
ATOM 7533 N N . HIS A 1 974 ? -24.188 80.312 2.947 1 25.98 974 HIS A N 1
ATOM 7534 C CA . HIS A 1 974 ? -24.625 79 2.412 1 25.98 974 HIS A CA 1
ATOM 7535 C C . HIS A 1 974 ? -26.141 78.938 2.338 1 25.98 974 HIS A C 1
ATOM 7537 O O . HIS A 1 974 ? -26.828 79.062 3.357 1 25.98 974 HIS A O 1
ATOM 7543 N N . GLY A 1 975 ? -26.656 79.5 1.229 1 21.28 975 GLY A N 1
ATOM 7544 C CA . GLY A 1 975 ? -27.719 78.688 0.663 1 21.28 975 GLY A CA 1
ATOM 7545 C C . GLY A 1 975 ? -27.312 77.25 0.436 1 21.28 975 GLY A C 1
ATOM 7546 O O . GLY A 1 975 ? -26.125 76.938 0.223 1 21.28 975 GLY A O 1
ATOM 7547 N N . MET B 1 1 ? 18.531 -25.688 -59.375 1 37.03 1 MET B N 1
ATOM 7548 C CA . MET B 1 1 ? 18.984 -25.891 -58 1 37.03 1 MET B CA 1
ATOM 7549 C C . MET B 1 1 ? 19.109 -24.547 -57.281 1 37.03 1 MET B C 1
ATOM 7551 O O . MET B 1 1 ? 19.016 -24.484 -56.062 1 37.03 1 MET B O 1
ATOM 7555 N N . ARG B 1 2 ? 19.562 -23.438 -58.031 1 45.31 2 ARG B N 1
ATOM 7556 C CA . ARG B 1 2 ? 19.766 -22.094 -57.469 1 45.31 2 ARG B CA 1
ATOM 7557 C C . ARG B 1 2 ? 18.438 -21.453 -57.062 1 45.31 2 ARG B C 1
ATOM 7559 O O . ARG B 1 2 ? 18.391 -20.703 -56.094 1 45.31 2 ARG B O 1
ATOM 7566 N N . ALA B 1 3 ? 17.375 -21.625 -57.938 1 47.56 3 ALA B N 1
ATOM 7567 C CA . ALA B 1 3 ? 16.094 -20.969 -57.656 1 47.56 3 ALA B CA 1
ATOM 7568 C C . ALA B 1 3 ? 15.398 -21.562 -56.438 1 47.56 3 ALA B C 1
ATOM 7570 O O . ALA B 1 3 ? 14.656 -20.875 -55.75 1 47.56 3 ALA B O 1
ATOM 7571 N N . ILE B 1 4 ? 15.625 -22.875 -56.125 1 46.5 4 ILE B N 1
ATOM 7572 C CA . ILE B 1 4 ? 14.984 -23.5 -55 1 46.5 4 ILE B CA 1
ATOM 7573 C C . ILE B 1 4 ? 15.617 -22.969 -53.688 1 46.5 4 ILE B C 1
ATOM 7575 O O . ILE B 1 4 ? 14.938 -22.844 -52.688 1 46.5 4 ILE B O 1
ATOM 7579 N N . LEU B 1 5 ? 17 -22.609 -53.688 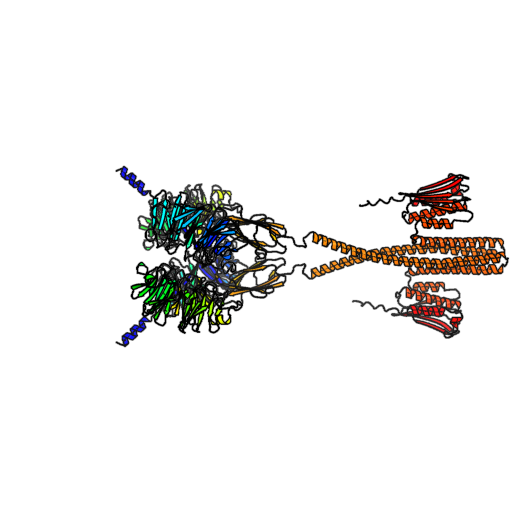1 41.53 5 LEU B N 1
ATOM 7580 C CA . LEU B 1 5 ? 17.641 -22.141 -52.469 1 41.53 5 LEU B CA 1
ATOM 7581 C C . LEU B 1 5 ? 17.141 -20.75 -52.094 1 41.53 5 LEU B C 1
ATOM 7583 O O . LEU B 1 5 ? 16.984 -20.453 -50.906 1 41.53 5 LEU B O 1
ATOM 7587 N N . LEU B 1 6 ? 16.812 -19.859 -53.094 1 43.81 6 LEU B N 1
ATOM 7588 C CA . LEU B 1 6 ? 16.359 -18.516 -52.75 1 43.81 6 LEU B CA 1
ATOM 7589 C C . LEU B 1 6 ? 14.992 -18.562 -52.094 1 43.81 6 LEU B C 1
ATOM 7591 O O . LEU B 1 6 ? 14.719 -17.781 -51.156 1 43.81 6 LEU B O 1
ATOM 7595 N N . TRP B 1 7 ? 14.078 -19.531 -52.531 1 43.34 7 TRP B N 1
ATOM 7596 C CA . TRP B 1 7 ? 12.75 -19.562 -51.906 1 43.34 7 TRP B CA 1
ATOM 7597 C C . TRP B 1 7 ? 12.82 -20.094 -50.5 1 43.34 7 TRP B C 1
ATOM 7599 O O . TRP B 1 7 ? 12.031 -19.688 -49.625 1 43.34 7 TRP B O 1
ATOM 7609 N N . ALA B 1 8 ? 13.781 -21.062 -50.156 1 41.72 8 ALA B N 1
ATOM 7610 C CA . ALA B 1 8 ? 13.883 -21.562 -48.781 1 41.72 8 ALA B CA 1
ATOM 7611 C C . ALA B 1 8 ? 14.406 -20.484 -47.844 1 41.72 8 ALA B C 1
ATOM 7613 O O . ALA B 1 8 ? 14.039 -20.438 -46.688 1 41.72 8 ALA B O 1
ATOM 7614 N N . LEU B 1 9 ? 15.352 -19.594 -48.312 1 38.34 9 LEU B N 1
ATOM 7615 C CA . LEU B 1 9 ? 15.867 -18.531 -47.438 1 38.34 9 LEU B CA 1
ATOM 7616 C C . LEU B 1 9 ? 14.789 -17.5 -47.125 1 38.34 9 LEU B C 1
ATOM 7618 O O . LEU B 1 9 ? 14.805 -16.891 -46.062 1 38.34 9 LEU B O 1
ATOM 7622 N N . CYS B 1 10 ? 13.883 -17.156 -48.062 1 37.25 10 CYS B N 1
ATOM 7623 C CA . CYS B 1 10 ? 12.859 -16.172 -47.75 1 37.25 10 CYS B CA 1
ATOM 7624 C C . CYS B 1 10 ? 11.922 -16.703 -46.656 1 37.25 10 CYS B C 1
ATOM 7626 O O . CYS B 1 10 ? 11.086 -15.961 -46.156 1 37.25 10 CYS B O 1
ATOM 7628 N N . GLY B 1 11 ? 11.75 -18.078 -46.594 1 35.12 11 GLY B N 1
ATOM 7629 C CA . GLY B 1 11 ? 10.844 -18.578 -45.562 1 35.12 11 GLY B CA 1
ATOM 7630 C C . GLY B 1 11 ? 11.328 -18.312 -44.156 1 35.12 11 GLY B C 1
ATOM 7631 O O . GLY B 1 11 ? 10.539 -18.312 -43.219 1 35.12 11 GLY B O 1
ATOM 7632 N N . PHE B 1 12 ? 12.664 -18.438 -43.938 1 35.75 12 PHE B N 1
ATOM 7633 C CA . PHE B 1 12 ? 13.078 -18.359 -42.531 1 35.75 12 PHE B CA 1
ATOM 7634 C C . PHE B 1 12 ? 12.898 -16.953 -42 1 35.75 12 PHE B C 1
ATOM 7636 O O . PHE B 1 12 ? 13.133 -16.703 -40.812 1 35.75 12 PHE B O 1
ATOM 7643 N N . LEU B 1 13 ? 12.906 -15.969 -42.844 1 33.94 13 LEU B N 1
ATOM 7644 C CA . LEU B 1 13 ? 12.805 -14.672 -42.188 1 33.94 13 LEU B CA 1
ATOM 7645 C C . LEU B 1 13 ? 11.422 -14.477 -41.594 1 33.94 13 LEU B C 1
ATOM 7647 O O . LEU B 1 13 ? 11.023 -13.352 -41.281 1 33.94 13 LEU B O 1
ATOM 7651 N N . ALA B 1 14 ? 10.469 -15.328 -41.906 1 33.22 14 ALA B N 1
ATOM 7652 C CA . ALA B 1 14 ? 9.289 -14.984 -41.094 1 33.22 14 ALA B CA 1
ATOM 7653 C C . ALA B 1 14 ? 9.617 -14.969 -39.625 1 33.22 14 ALA B C 1
ATOM 7655 O O . ALA B 1 14 ? 9.602 -16.016 -38.969 1 33.22 14 ALA B O 1
ATOM 7656 N N . LEU B 1 15 ? 10.664 -14.242 -39.188 1 36.09 15 LEU B N 1
ATOM 7657 C CA . LEU B 1 15 ? 10.648 -13.875 -37.781 1 36.09 15 LEU B CA 1
ATOM 7658 C C . LEU B 1 15 ? 9.211 -13.688 -37.312 1 36.09 15 LEU B C 1
ATOM 7660 O O . LEU B 1 15 ? 8.508 -12.781 -37.75 1 36.09 15 LEU B O 1
ATOM 7664 N N . SER B 1 16 ? 8.492 -14.766 -37.031 1 35.25 16 SER B N 1
ATOM 7665 C CA . SER B 1 16 ? 7.227 -14.695 -36.312 1 35.25 16 SER B CA 1
ATOM 7666 C C . SER B 1 16 ? 7.219 -13.531 -35.312 1 35.25 16 SER B C 1
ATOM 7668 O O . SER B 1 16 ? 8.086 -13.438 -34.438 1 35.25 16 SER B O 1
ATOM 7670 N N . ALA B 1 17 ? 6.898 -12.336 -35.781 1 38.94 17 ALA B N 1
ATOM 7671 C CA . ALA B 1 17 ? 6.488 -11.281 -34.844 1 38.94 17 ALA B CA 1
ATOM 7672 C C . ALA B 1 17 ? 5.836 -11.867 -33.594 1 38.94 17 ALA B C 1
ATOM 7674 O O . ALA B 1 17 ? 4.793 -12.523 -33.688 1 38.94 17 ALA B O 1
ATOM 7675 N N . GLN B 1 18 ? 6.578 -12.438 -32.719 1 43.59 18 GLN B N 1
ATOM 7676 C CA . GLN B 1 18 ? 5.98 -12.75 -31.422 1 43.59 18 GLN B CA 1
ATOM 7677 C C . GLN B 1 18 ? 4.828 -11.797 -31.109 1 43.59 18 GLN B C 1
ATOM 7679 O O . GLN B 1 18 ? 4.957 -10.578 -31.266 1 43.59 18 GLN B O 1
ATOM 7684 N N . PRO B 1 19 ? 3.637 -12.234 -31.125 1 45.53 19 PRO B N 1
ATOM 7685 C CA . PRO B 1 19 ? 2.475 -11.383 -30.875 1 45.53 19 PRO B CA 1
ATOM 7686 C C . PRO B 1 19 ? 2.711 -10.391 -29.75 1 45.53 19 PRO B C 1
ATOM 7688 O O . PRO B 1 19 ? 3.459 -10.68 -28.812 1 45.53 19 PRO B O 1
ATOM 7691 N N . GLN B 1 20 ? 2.553 -9.078 -30.047 1 48.84 20 GLN B N 1
ATOM 7692 C CA . GLN B 1 20 ? 2.6 -7.844 -29.266 1 48.84 20 GLN B CA 1
ATOM 7693 C C . GLN B 1 20 ? 1.973 -8.031 -27.891 1 48.84 20 GLN B C 1
ATOM 7695 O O . GLN B 1 20 ? 2.129 -7.188 -27 1 48.84 20 GLN B O 1
ATOM 7700 N N . THR B 1 21 ? 1.155 -9.125 -27.625 1 53.62 21 THR B N 1
ATOM 7701 C CA . THR B 1 21 ? 0.478 -9.305 -26.344 1 53.62 21 THR B CA 1
ATOM 7702 C C . THR B 1 21 ? 1.455 -9.797 -25.281 1 53.62 21 THR B C 1
ATOM 7704 O O . THR B 1 21 ? 1.087 -9.938 -24.109 1 53.62 21 THR B O 1
ATOM 7707 N N . ALA B 1 22 ? 2.74 -9.961 -25.672 1 60.34 22 ALA B N 1
ATOM 7708 C CA . ALA B 1 22 ? 3.65 -10.703 -24.797 1 60.34 22 ALA B CA 1
ATOM 7709 C C . ALA B 1 22 ? 4.176 -9.82 -23.672 1 60.34 22 ALA B C 1
ATOM 7711 O O . ALA B 1 22 ? 4.594 -10.32 -22.625 1 60.34 22 ALA B O 1
ATOM 7712 N N . ASN B 1 23 ? 3.889 -8.492 -23.734 1 80.62 23 ASN B N 1
ATOM 7713 C CA . ASN B 1 23 ? 4.527 -7.742 -22.656 1 80.62 23 ASN B CA 1
ATOM 7714 C C . ASN B 1 23 ? 3.529 -6.844 -21.922 1 80.62 23 ASN B C 1
ATOM 7716 O O . ASN B 1 23 ? 3.697 -5.625 -21.891 1 80.62 23 ASN B O 1
ATOM 7720 N N . LEU B 1 24 ? 2.475 -7.652 -21.406 1 87.25 24 LEU B N 1
ATOM 7721 C CA . LEU B 1 24 ? 1.457 -6.891 -20.703 1 87.25 24 LEU B CA 1
ATOM 7722 C C . LEU B 1 24 ? 1.645 -7.012 -19.188 1 87.25 24 LEU B C 1
ATOM 7724 O O . LEU B 1 24 ? 1.737 -8.125 -18.656 1 87.25 24 LEU B O 1
ATOM 7728 N N . GLY B 1 25 ? 1.815 -5.793 -18.641 1 88.06 25 GLY B N 1
ATOM 7729 C CA . GLY B 1 25 ? 1.778 -5.77 -17.188 1 88.06 25 GLY B CA 1
ATOM 7730 C C . GLY B 1 25 ? 0.374 -5.875 -16.625 1 88.06 25 GLY B C 1
ATOM 7731 O O . GLY B 1 25 ? -0.592 -5.461 -17.266 1 88.06 25 GLY B O 1
ATOM 7732 N N . HIS B 1 26 ? 0.267 -6.492 -15.398 1 90.25 26 HIS B N 1
ATOM 7733 C CA . HIS B 1 26 ? -1.039 -6.75 -14.805 1 90.25 26 HIS B CA 1
ATOM 7734 C C . HIS B 1 26 ? -1.104 -6.242 -13.367 1 90.25 26 HIS B C 1
ATOM 7736 O O . HIS B 1 26 ? -0.146 -6.398 -12.602 1 90.25 26 HIS B O 1
ATOM 7742 N N . GLN B 1 27 ? -2.09 -5.484 -13.047 1 89.5 27 GLN B N 1
ATOM 7743 C CA . GLN B 1 27 ? -2.426 -5.062 -11.688 1 89.5 27 GLN B CA 1
ATOM 7744 C C . GLN B 1 27 ? -3.918 -5.223 -11.414 1 89.5 27 GLN B C 1
ATOM 7746 O O . GLN B 1 27 ? -4.738 -5.105 -12.328 1 89.5 27 GLN B O 1
ATOM 7751 N N . SER B 1 28 ? -4.254 -5.59 -10.141 1 91.81 28 SER B N 1
ATOM 7752 C CA . SER B 1 28 ? -5.664 -5.797 -9.836 1 91.81 28 SER B CA 1
ATOM 7753 C C . SER B 1 28 ? -6.039 -5.176 -8.5 1 91.81 28 SER B C 1
ATOM 7755 O O . SER B 1 28 ? -5.168 -4.902 -7.668 1 91.81 28 SER B O 1
ATOM 7757 N N . TRP B 1 29 ? -7.285 -4.828 -8.359 1 92.06 29 TRP B N 1
ATOM 7758 C CA . TRP B 1 29 ? -7.879 -4.324 -7.129 1 92.06 29 TRP B CA 1
ATOM 7759 C C . TRP B 1 29 ? -9.125 -5.121 -6.762 1 92.06 29 TRP B C 1
ATOM 7761 O O . TRP B 1 29 ? -9.922 -5.477 -7.633 1 92.06 29 TRP B O 1
ATOM 7771 N N . SER B 1 30 ? -9.211 -5.477 -5.531 1 89.69 30 SER B N 1
ATOM 7772 C CA . SER B 1 30 ? -10.383 -6.148 -4.984 1 89.69 30 SER B CA 1
ATOM 7773 C C . SER B 1 30 ? -10.914 -5.418 -3.756 1 89.69 30 SER B C 1
ATOM 7775 O O . SER B 1 30 ? -10.594 -4.25 -3.529 1 89.69 30 SER B O 1
ATOM 7777 N N . THR B 1 31 ? -11.742 -6.027 -3.014 1 85.81 31 THR B N 1
ATOM 7778 C CA . THR B 1 31 ? -12.336 -5.41 -1.835 1 85.81 31 THR B CA 1
ATOM 7779 C C . THR B 1 31 ? -11.273 -5.082 -0.796 1 85.81 31 THR B C 1
ATOM 7781 O O . THR B 1 31 ? -11.383 -4.09 -0.075 1 85.81 31 THR B O 1
ATOM 7784 N N . GLU B 1 32 ? -10.234 -5.871 -0.805 1 81.62 32 GLU B N 1
ATOM 7785 C CA . GLU B 1 32 ? -9.148 -5.648 0.142 1 81.62 32 GLU B CA 1
ATOM 7786 C C . GLU B 1 32 ? -8.391 -4.359 -0.173 1 81.62 32 GLU B C 1
ATOM 7788 O O . GLU B 1 32 ? -7.754 -3.777 0.706 1 81.62 32 GLU B O 1
ATOM 7793 N N . ASN B 1 33 ? -8.555 -3.943 -1.431 1 85.31 33 ASN B N 1
ATOM 7794 C CA . ASN B 1 33 ? -7.852 -2.742 -1.866 1 85.31 33 ASN B CA 1
ATOM 7795 C C . ASN B 1 33 ? -8.758 -1.517 -1.833 1 85.31 33 ASN B C 1
ATOM 7797 O O . ASN B 1 33 ? -8.367 -0.438 -2.283 1 85.31 33 ASN B O 1
ATOM 7801 N N . GLY B 1 34 ? -9.953 -1.701 -1.461 1 86.44 34 GLY B N 1
ATOM 7802 C CA . GLY B 1 34 ? -10.82 -0.545 -1.312 1 86.44 34 GLY B CA 1
ATOM 7803 C C . GLY B 1 34 ? -12.047 -0.604 -2.201 1 86.44 34 GLY B C 1
ATOM 7804 O O . GLY B 1 34 ? -12.938 0.245 -2.1 1 86.44 34 GLY B O 1
ATOM 7805 N N . LEU B 1 35 ? -12.148 -1.57 -3.08 1 91.06 35 LEU B N 1
ATOM 7806 C CA . LEU B 1 35 ? -13.344 -1.732 -3.9 1 91.06 35 LEU B CA 1
ATOM 7807 C C . LEU B 1 35 ? -14.547 -2.115 -3.041 1 91.06 35 LEU B C 1
ATOM 7809 O O . LEU B 1 35 ? -14.422 -2.922 -2.117 1 91.06 35 LEU B O 1
ATOM 7813 N N . PRO B 1 36 ? -15.664 -1.499 -3.301 1 88.25 36 PRO B N 1
ATOM 7814 C CA . PRO B 1 36 ? -16.828 -1.857 -2.492 1 88.25 36 PRO B CA 1
ATOM 7815 C C . PRO B 1 36 ? -17.25 -3.316 -2.672 1 88.25 36 PRO B C 1
ATOM 7817 O O . PRO B 1 36 ? -17.75 -3.936 -1.735 1 88.25 36 PRO B O 1
ATOM 7820 N N . GLN B 1 37 ? -17.078 -3.748 -3.865 1 88.38 37 GLN B N 1
ATOM 7821 C CA . GLN B 1 37 ? -17.391 -5.129 -4.227 1 88.38 37 GLN B CA 1
ATOM 7822 C C . GLN B 1 37 ? -16.594 -5.562 -5.453 1 88.38 37 GLN B C 1
ATOM 7824 O O . GLN B 1 37 ? -16.25 -4.734 -6.301 1 88.38 37 GLN B O 1
ATOM 7829 N N . SER B 1 38 ? -16.422 -6.859 -5.586 1 89.81 38 SER B N 1
ATOM 7830 C CA . SER B 1 38 ? -15.43 -7.32 -6.562 1 89.81 38 SER B CA 1
ATOM 7831 C C . SER B 1 38 ? -16.078 -7.609 -7.91 1 89.81 38 SER B C 1
ATOM 7833 O O . SER B 1 38 ? -15.398 -7.977 -8.867 1 89.81 38 SER B O 1
ATOM 7835 N N . SER B 1 39 ? -17.359 -7.465 -8.078 1 92.06 39 SER B N 1
ATOM 7836 C CA . SER B 1 39 ? -18 -7.555 -9.383 1 92.06 39 SER B CA 1
ATOM 7837 C C . SER B 1 39 ? -18.078 -6.188 -10.055 1 92.06 39 SER B C 1
ATOM 7839 O O . SER B 1 39 ? -18.734 -5.277 -9.539 1 92.06 39 SER B O 1
ATOM 7841 N N . VAL B 1 40 ? -17.469 -6.074 -11.18 1 96.12 40 VAL B N 1
ATOM 7842 C CA . VAL B 1 40 ? -17.422 -4.793 -11.883 1 96.12 40 VAL B CA 1
ATOM 7843 C C . VAL B 1 40 ? -18.188 -4.902 -13.195 1 96.12 40 VAL B C 1
ATOM 7845 O O . VAL B 1 40 ? -17.672 -5.457 -14.172 1 96.12 40 VAL B O 1
ATOM 7848 N N . HIS B 1 41 ? -19.266 -4.266 -13.273 1 95.88 41 HIS B N 1
ATOM 7849 C CA . HIS B 1 41 ? -20.172 -4.418 -14.398 1 95.88 41 HIS B CA 1
ATOM 7850 C C . HIS B 1 41 ? -19.844 -3.441 -15.523 1 95.88 41 HIS B C 1
ATOM 7852 O O . HIS B 1 41 ? -20.125 -3.709 -16.688 1 95.88 41 HIS B O 1
ATOM 7858 N N . GLN B 1 42 ? -19.328 -2.328 -15.156 1 96 42 GLN B N 1
ATOM 7859 C CA . GLN B 1 42 ? -18.922 -1.353 -16.156 1 96 42 GLN B CA 1
ATOM 7860 C C . GLN B 1 42 ? -17.781 -0.481 -15.656 1 96 42 GLN B C 1
ATOM 7862 O O . GLN B 1 42 ? -17.688 -0.195 -14.461 1 96 42 GLN B O 1
ATOM 7867 N N . ILE B 1 43 ? -16.953 -0.17 -16.562 1 97.19 43 ILE B N 1
ATOM 7868 C CA . ILE B 1 43 ? -15.867 0.781 -16.328 1 97.19 43 ILE B CA 1
ATOM 7869 C C . ILE B 1 43 ? -16.047 1.994 -17.234 1 97.19 43 ILE B C 1
ATOM 7871 O O . ILE B 1 43 ? -16.25 1.849 -18.438 1 97.19 43 ILE B O 1
ATOM 7875 N N . PHE B 1 44 ? -16.031 3.154 -16.625 1 96.06 44 PHE B N 1
ATOM 7876 C CA . PHE B 1 44 ? -16.312 4.383 -17.359 1 96.06 44 PHE B CA 1
ATOM 7877 C C . PHE B 1 44 ? -15.336 5.484 -16.969 1 96.06 44 PHE B C 1
ATOM 7879 O O . PHE B 1 44 ? -15.008 5.641 -15.789 1 96.06 44 PHE B O 1
ATOM 7886 N N . GLN B 1 45 ? -14.773 6.152 -17.953 1 96 45 GLN B N 1
ATOM 7887 C CA . GLN B 1 45 ? -13.938 7.312 -17.688 1 96 45 GLN B CA 1
ATOM 7888 C C . GLN B 1 45 ? -14.68 8.609 -17.953 1 96 45 GLN B C 1
ATOM 7890 O O . GLN B 1 45 ? -15.109 8.867 -19.078 1 96 45 GLN B O 1
ATOM 7895 N N . SER B 1 46 ? -14.836 9.438 -16.969 1 94.94 46 SER B N 1
ATOM 7896 C CA . SER B 1 46 ? -15.57 10.695 -17.078 1 94.94 46 SER B CA 1
ATOM 7897 C C . SER B 1 46 ? -14.75 11.734 -17.844 1 94.94 46 SER B C 1
ATOM 7899 O O . SER B 1 46 ? -13.578 11.508 -18.156 1 94.94 46 SER B O 1
ATOM 7901 N N . PHE B 1 47 ? -15.398 12.914 -18.141 1 92.44 47 PHE B N 1
ATOM 7902 C CA . PHE B 1 47 ? -14.75 13.992 -18.875 1 92.44 47 PHE B CA 1
ATOM 7903 C C . PHE B 1 47 ? -13.562 14.547 -18.094 1 92.44 47 PHE B C 1
ATOM 7905 O O . PHE B 1 47 ? -12.547 14.93 -18.672 1 92.44 47 PHE B O 1
ATOM 7912 N N . ASP B 1 48 ? -13.633 14.453 -16.828 1 91.06 48 ASP B N 1
ATOM 7913 C CA . ASP B 1 48 ? -12.562 14.984 -15.984 1 91.06 48 ASP B CA 1
ATOM 7914 C C . ASP B 1 48 ? -11.406 13.992 -15.883 1 91.06 48 ASP B C 1
ATOM 7916 O O . ASP B 1 48 ? -10.312 14.344 -15.43 1 91.06 48 ASP B O 1
ATOM 7920 N N . GLY B 1 49 ? -11.641 12.828 -16.188 1 94.19 49 GLY B N 1
ATOM 7921 C CA . GLY B 1 49 ? -10.547 11.875 -16.266 1 94.19 49 GLY B CA 1
ATOM 7922 C C . GLY B 1 49 ? -10.641 10.781 -15.227 1 94.19 49 GLY B C 1
ATOM 7923 O O . GLY B 1 49 ? -9.875 9.812 -15.273 1 94.19 49 GLY B O 1
ATOM 7924 N N . TYR B 1 50 ? -11.609 10.852 -14.312 1 96.06 50 TYR B N 1
ATOM 7925 C CA . TYR B 1 50 ? -11.773 9.812 -13.305 1 96.06 50 TYR B CA 1
ATOM 7926 C C . TYR B 1 50 ? -12.258 8.516 -13.938 1 96.06 50 TYR B C 1
ATOM 7928 O O . TYR B 1 50 ? -12.961 8.531 -14.945 1 96.06 50 TYR B O 1
ATOM 7936 N N . ILE B 1 51 ? -11.875 7.441 -13.328 1 97.75 51 ILE B N 1
ATOM 7937 C CA . ILE B 1 51 ? -12.453 6.152 -13.695 1 97.75 51 ILE B CA 1
ATOM 7938 C C . ILE B 1 51 ? -13.586 5.805 -12.734 1 97.75 51 ILE B C 1
ATOM 7940 O O . ILE B 1 51 ? -13.406 5.82 -11.516 1 97.75 51 ILE B O 1
ATOM 7944 N N . TRP B 1 52 ? -14.711 5.566 -13.305 1 97.5 52 TRP B N 1
ATOM 7945 C CA . TRP B 1 52 ? -15.883 5.172 -12.531 1 97.5 52 TRP B CA 1
ATOM 7946 C C . TRP B 1 52 ? -16.188 3.691 -12.727 1 97.5 52 TRP B C 1
ATOM 7948 O O . TRP B 1 52 ? -16.094 3.174 -13.844 1 97.5 52 TRP B O 1
ATOM 7958 N N . LEU B 1 53 ? -16.531 3.021 -11.633 1 97.81 53 LEU B N 1
ATOM 7959 C CA . LEU B 1 53 ? -16.797 1.587 -11.641 1 97.81 53 LEU B CA 1
ATOM 7960 C C . LEU B 1 53 ? -18.203 1.292 -11.133 1 97.81 53 LEU B C 1
ATOM 7962 O O . LEU B 1 53 ? -18.594 1.772 -10.062 1 97.81 53 LEU B O 1
ATOM 7966 N N . ALA B 1 54 ? -18.875 0.55 -11.914 1 97.44 54 ALA B N 1
ATOM 7967 C CA . ALA B 1 54 ? -20.203 0.071 -11.492 1 97.44 54 ALA B CA 1
ATOM 7968 C C . ALA B 1 54 ? -20.094 -1.3 -10.828 1 97.44 54 ALA B C 1
ATOM 7970 O O . ALA B 1 54 ? -19.734 -2.285 -11.477 1 97.44 54 ALA B O 1
ATOM 7971 N N . THR B 1 55 ? -20.391 -1.344 -9.578 1 94.31 55 THR B N 1
ATOM 7972 C CA . THR B 1 55 ? -20.312 -2.602 -8.844 1 94.31 55 THR B CA 1
ATOM 7973 C C . THR B 1 55 ? -21.656 -2.936 -8.203 1 94.31 55 THR B C 1
ATOM 7975 O O . THR B 1 55 ? -22.641 -2.229 -8.414 1 94.31 55 THR B O 1
ATOM 7978 N N . GLU B 1 56 ? -21.672 -4.066 -7.461 1 89.5 56 GLU B N 1
ATOM 7979 C CA . GLU B 1 56 ? -22.891 -4.469 -6.754 1 89.5 56 GLU B CA 1
ATOM 7980 C C . GLU B 1 56 ? -22.891 -3.934 -5.324 1 89.5 56 GLU B C 1
ATOM 7982 O O . GLU B 1 56 ? -23.828 -4.188 -4.566 1 89.5 56 GLU B O 1
ATOM 7987 N N . GLY B 1 57 ? -21.859 -3.25 -5.027 1 87.81 57 GLY B N 1
ATOM 7988 C CA . GLY B 1 57 ? -21.766 -2.615 -3.723 1 87.81 57 GLY B CA 1
ATOM 7989 C C . GLY B 1 57 ? -21.797 -1.1 -3.793 1 87.81 57 GLY B C 1
ATOM 7990 O O . GLY B 1 57 ? -21.484 -0.419 -2.818 1 87.81 57 GLY B O 1
ATOM 7991 N N . GLY B 1 58 ? -22.172 -0.644 -4.945 1 92 58 GLY B N 1
ATOM 7992 C CA . GLY B 1 58 ? -22.203 0.794 -5.16 1 92 58 GLY B CA 1
ATOM 7993 C C . GLY B 1 58 ? -21.281 1.252 -6.281 1 92 58 GLY B C 1
ATOM 7994 O O . GLY B 1 58 ? -20.75 0.429 -7.023 1 92 58 GLY B O 1
ATOM 7995 N N . ALA B 1 59 ? -21.203 2.572 -6.426 1 95.56 59 ALA B N 1
ATOM 7996 C CA . ALA B 1 59 ? -20.328 3.178 -7.414 1 95.56 59 ALA B CA 1
ATOM 7997 C C . ALA B 1 59 ? -18.984 3.57 -6.785 1 95.56 59 ALA B C 1
ATOM 7999 O O . ALA B 1 59 ? -18.938 4.02 -5.637 1 95.56 59 ALA B O 1
ATOM 8000 N N . ALA B 1 60 ? -17.984 3.334 -7.582 1 96.75 60 ALA B N 1
ATOM 8001 C CA . ALA B 1 60 ? -16.641 3.701 -7.105 1 96.75 60 ALA B CA 1
ATOM 8002 C C . ALA B 1 60 ? -15.945 4.625 -8.102 1 96.75 60 ALA B C 1
ATOM 8004 O O . ALA B 1 60 ? -15.992 4.395 -9.312 1 96.75 60 ALA B O 1
ATOM 8005 N N . ARG B 1 61 ? -15.398 5.668 -7.574 1 96.44 61 ARG B N 1
ATOM 8006 C CA . ARG B 1 61 ? -14.562 6.566 -8.359 1 96.44 61 ARG B CA 1
ATOM 8007 C C . ARG B 1 61 ? -13.086 6.355 -8.039 1 96.44 61 ARG B C 1
ATOM 8009 O O . ARG B 1 61 ? -12.695 6.355 -6.871 1 96.44 61 ARG B O 1
ATOM 8016 N N . PHE B 1 62 ? -12.312 6.207 -9.086 1 96.69 62 PHE B N 1
ATOM 8017 C CA . PHE B 1 62 ? -10.914 5.863 -8.898 1 96.69 62 PHE B CA 1
ATOM 8018 C C . PHE B 1 62 ? -10.008 6.961 -9.445 1 96.69 62 PHE B C 1
ATOM 8020 O O . PHE B 1 62 ? -10.211 7.441 -10.562 1 96.69 62 PHE B O 1
ATOM 8027 N N . ASP B 1 63 ? -8.992 7.359 -8.633 1 94.19 63 ASP B N 1
ATOM 8028 C CA . ASP B 1 63 ? -8.078 8.414 -9.055 1 94.19 63 ASP B CA 1
ATOM 8029 C C . ASP B 1 63 ? -6.688 7.852 -9.336 1 94.19 63 ASP B C 1
ATOM 8031 O O . ASP B 1 63 ? -5.738 8.609 -9.555 1 94.19 63 ASP B O 1
ATOM 8035 N N . GLY B 1 64 ? -6.562 6.598 -9.258 1 90.81 64 GLY B N 1
ATOM 8036 C CA . GLY B 1 64 ? -5.273 5.957 -9.477 1 90.81 64 GLY B CA 1
ATOM 8037 C C . GLY B 1 64 ? -4.684 5.363 -8.211 1 90.81 64 GLY B C 1
ATOM 8038 O O . GLY B 1 64 ? -3.912 4.406 -8.266 1 90.81 64 GLY B O 1
ATOM 8039 N N . LEU B 1 65 ? -5.039 5.934 -7.051 1 87.06 65 LEU B N 1
ATOM 8040 C CA . LEU B 1 65 ? -4.5 5.453 -5.781 1 87.06 65 LEU B CA 1
ATOM 8041 C C . LEU B 1 65 ? -5.625 5.102 -4.812 1 87.06 65 LEU B C 1
ATOM 8043 O O . LEU B 1 65 ? -5.543 4.102 -4.098 1 87.06 65 LEU B O 1
ATOM 8047 N N . ASN B 1 66 ? -6.629 5.922 -4.855 1 88.81 66 ASN B N 1
ATOM 8048 C CA . ASN B 1 66 ? -7.703 5.758 -3.883 1 88.81 66 ASN B CA 1
ATOM 8049 C C . ASN B 1 66 ? -9.062 5.613 -4.566 1 88.81 66 ASN B C 1
ATOM 8051 O O . ASN B 1 66 ? -9.273 6.152 -5.648 1 88.81 66 ASN B O 1
ATOM 8055 N N . PHE B 1 67 ? -9.914 4.84 -3.824 1 93.94 67 PHE B N 1
ATOM 8056 C CA . PHE B 1 67 ? -11.305 4.703 -4.254 1 93.94 67 PHE B CA 1
ATOM 8057 C C . PHE B 1 67 ? -12.227 5.551 -3.383 1 93.94 67 PHE B C 1
ATOM 8059 O O . PHE B 1 67 ? -12.094 5.562 -2.158 1 93.94 67 PHE B O 1
ATOM 8066 N N . LYS B 1 68 ? -13.016 6.34 -4.023 1 93.25 68 LYS B N 1
ATOM 8067 C CA . LYS B 1 68 ? -14.141 6.965 -3.342 1 93.25 68 LYS B CA 1
ATOM 8068 C C . LYS B 1 68 ? -15.445 6.215 -3.621 1 93.25 68 LYS B C 1
ATOM 8070 O O . LYS B 1 68 ? -15.828 6.043 -4.781 1 93.25 68 LYS B O 1
ATOM 8075 N N . ILE B 1 69 ? -16.109 5.793 -2.541 1 93.62 69 ILE B N 1
ATOM 8076 C CA . ILE B 1 69 ? -17.266 4.906 -2.689 1 93.62 69 ILE B CA 1
ATOM 8077 C C . ILE B 1 69 ? -18.562 5.699 -2.508 1 93.62 69 ILE B C 1
ATOM 8079 O O . ILE B 1 69 ? -18.641 6.566 -1.634 1 93.62 69 ILE B O 1
ATOM 8083 N N . PHE B 1 70 ? -19.516 5.469 -3.4 1 92.88 70 PHE B N 1
ATOM 8084 C CA . PHE B 1 70 ? -20.875 5.996 -3.322 1 92.88 70 PHE B CA 1
ATOM 8085 C C . PHE B 1 70 ? -21.891 4.863 -3.178 1 92.88 70 PHE B C 1
ATOM 8087 O O . PHE B 1 70 ? -22.078 4.078 -4.105 1 92.88 70 PHE B O 1
ATOM 8094 N N . ASN B 1 71 ? -22.469 4.773 -2.029 1 90.25 71 ASN B N 1
ATOM 8095 C CA . ASN B 1 71 ? -23.438 3.709 -1.789 1 90.25 71 ASN B CA 1
ATOM 8096 C C . ASN B 1 71 ? -24.453 4.098 -0.708 1 90.25 71 ASN B C 1
ATOM 8098 O O . ASN B 1 71 ? -24.578 5.277 -0.368 1 90.25 71 ASN B O 1
ATOM 8102 N N . GLN B 1 72 ? -25.156 3.131 -0.261 1 82.31 72 GLN B N 1
ATOM 8103 C CA . GLN B 1 72 ? -26.203 3.377 0.726 1 82.31 72 GLN B CA 1
ATOM 8104 C C . GLN B 1 72 ? -25.609 3.797 2.066 1 82.31 72 GLN B C 1
ATOM 8106 O O . GLN B 1 72 ? -26.234 4.539 2.824 1 82.31 72 GLN B O 1
ATOM 8111 N N . GLU B 1 73 ? -24.453 3.389 2.357 1 76.88 73 GLU B N 1
ATOM 8112 C CA . GLU B 1 73 ? -23.812 3.717 3.619 1 76.88 73 GLU B CA 1
ATOM 8113 C C . GLU B 1 73 ? -23.297 5.152 3.615 1 76.88 73 GLU B C 1
ATOM 8115 O O . GLU B 1 73 ? -23.422 5.867 4.609 1 76.88 73 GLU B O 1
ATOM 8120 N N . THR B 1 74 ? -22.703 5.516 2.521 1 82 74 THR B N 1
ATOM 8121 C CA . THR B 1 74 ? -22.109 6.844 2.436 1 82 74 THR B CA 1
ATOM 8122 C C . THR B 1 74 ? -23.172 7.895 2.111 1 82 74 THR B C 1
ATOM 8124 O O . THR B 1 74 ? -23.109 9.016 2.611 1 82 74 THR B O 1
ATOM 8127 N N . ASP B 1 75 ? -24.109 7.492 1.275 1 84.81 75 ASP B N 1
ATOM 8128 C CA . ASP B 1 75 ? -25.188 8.391 0.862 1 84.81 75 ASP B CA 1
ATOM 8129 C C . ASP B 1 75 ? -26.547 7.711 1.003 1 84.81 75 ASP B C 1
ATOM 8131 O O . ASP B 1 75 ? -27.234 7.461 0.006 1 84.81 75 ASP B O 1
ATOM 8135 N N . PRO B 1 76 ? -27.047 7.625 2.23 1 78.44 76 PRO B N 1
ATOM 8136 C CA . PRO B 1 76 ? -28.266 6.848 2.473 1 78.44 76 PRO B CA 1
ATOM 8137 C C . PRO B 1 76 ? -29.516 7.523 1.921 1 78.44 76 PRO B C 1
ATOM 8139 O O . PRO B 1 76 ? -30.516 6.855 1.639 1 78.44 76 PRO B O 1
ATOM 8142 N N . THR B 1 77 ? -29.484 8.805 1.701 1 80.56 77 THR B N 1
ATOM 8143 C CA . THR B 1 77 ? -30.688 9.516 1.266 1 80.56 77 THR B CA 1
ATOM 8144 C C . THR B 1 77 ? -30.891 9.344 -0.235 1 80.56 77 THR B C 1
ATOM 8146 O O . THR B 1 77 ? -32.031 9.367 -0.712 1 80.56 77 THR B O 1
ATOM 8149 N N . VAL B 1 78 ? -29.828 9.062 -0.912 1 86.5 78 VAL B N 1
ATOM 8150 C CA . VAL B 1 78 ? -29.938 9.047 -2.367 1 86.5 78 VAL B CA 1
ATOM 8151 C C . VAL B 1 78 ? -29.828 7.609 -2.875 1 86.5 78 VAL B C 1
ATOM 8153 O O . VAL B 1 78 ? -30.531 7.211 -3.797 1 86.5 78 VAL B O 1
ATOM 8156 N N . PHE B 1 79 ? -29 6.84 -2.24 1 84.62 79 PHE B N 1
ATOM 8157 C CA . PHE B 1 79 ? -28.828 5.453 -2.662 1 84.62 79 PHE B CA 1
ATOM 8158 C C . PHE B 1 79 ? -29.781 4.531 -1.926 1 84.62 79 PHE B C 1
ATOM 8160 O O . PHE B 1 79 ? -29.766 4.453 -0.696 1 84.62 79 PHE B O 1
ATOM 8167 N N . THR B 1 80 ? -30.656 3.951 -2.672 1 79.31 80 THR B N 1
ATOM 8168 C CA . THR B 1 80 ? -31.562 2.971 -2.082 1 79.31 80 THR B CA 1
ATOM 8169 C C . THR B 1 80 ? -31.172 1.554 -2.48 1 79.31 80 THR B C 1
ATOM 8171 O O . THR B 1 80 ? -31.672 0.578 -1.928 1 79.31 80 THR B O 1
ATOM 8174 N N . SER B 1 81 ? -30.344 1.456 -3.473 1 80.94 81 SER B N 1
ATOM 8175 C CA . SER B 1 81 ? -29.734 0.196 -3.885 1 80.94 81 SER B CA 1
ATOM 8176 C C . SER B 1 81 ? -28.25 0.378 -4.219 1 80.94 81 SER B C 1
ATOM 8178 O O . SER B 1 81 ? -27.844 1.431 -4.715 1 80.94 81 SER B O 1
ATOM 8180 N N . ASN B 1 82 ? -27.547 -0.663 -3.924 1 86.44 82 ASN B N 1
ATOM 8181 C CA . ASN B 1 82 ? -26.125 -0.584 -4.207 1 86.44 82 ASN B CA 1
ATOM 8182 C C . ASN B 1 82 ? -25.781 -1.223 -5.551 1 86.44 82 ASN B C 1
ATOM 8184 O O . ASN B 1 82 ? -24.625 -1.188 -5.984 1 86.44 82 ASN B O 1
ATOM 8188 N N . ASP B 1 83 ? -26.781 -1.728 -6.191 1 88.19 83 ASP B N 1
ATOM 8189 C CA . ASP B 1 83 ? -26.547 -2.369 -7.48 1 88.19 83 ASP B CA 1
ATOM 8190 C C . ASP B 1 83 ? -26.469 -1.335 -8.602 1 88.19 83 ASP B C 1
ATOM 8192 O O . ASP B 1 83 ? -27.484 -0.761 -8.992 1 88.19 83 ASP B O 1
ATOM 8196 N N . ILE B 1 84 ? -25.312 -1.132 -9.141 1 94 84 ILE B N 1
ATOM 8197 C CA . ILE B 1 84 ? -25.078 -0.163 -10.203 1 94 84 ILE B CA 1
ATOM 8198 C C . ILE B 1 84 ? -24.828 -0.894 -11.523 1 94 84 ILE B C 1
ATOM 8200 O O . ILE B 1 84 ? -24.047 -1.848 -11.57 1 94 84 ILE B O 1
ATOM 8204 N N . CYS B 1 85 ? -25.438 -0.388 -12.523 1 91.56 85 CYS B N 1
ATOM 8205 C CA . CYS B 1 85 ? -25.297 -1.114 -13.781 1 91.56 85 CYS B CA 1
ATOM 8206 C C . CYS B 1 85 ? -24.422 -0.346 -14.758 1 91.56 85 CYS B C 1
ATOM 8208 O O . CYS B 1 85 ? -23.672 -0.947 -15.523 1 91.56 85 CYS B O 1
ATOM 8210 N N . CYS B 1 86 ? -24.594 0.988 -14.648 1 94.38 86 CYS B N 1
ATOM 8211 C CA . CYS B 1 86 ? -23.938 1.655 -15.773 1 94.38 86 CYS B CA 1
ATOM 8212 C C . CYS B 1 86 ? -23.828 3.154 -15.523 1 94.38 86 CYS B C 1
ATOM 8214 O O . CYS B 1 86 ? -24.406 3.676 -14.562 1 94.38 86 CYS B O 1
ATOM 8216 N N . PHE B 1 87 ? -23.031 3.76 -16.438 1 95.81 87 PHE B N 1
ATOM 8217 C CA . PHE B 1 87 ? -22.781 5.195 -16.406 1 95.81 87 PHE B CA 1
ATOM 8218 C C . PHE B 1 87 ? -22.969 5.805 -17.797 1 95.81 87 PHE B C 1
ATOM 8220 O O . PHE B 1 87 ? -22.844 5.113 -18.812 1 95.81 87 PHE B O 1
ATOM 8227 N N . ALA B 1 88 ? -23.312 7.023 -17.844 1 93.5 88 ALA B N 1
ATOM 8228 C CA . ALA B 1 88 ? -23.328 7.836 -19.047 1 93.5 88 ALA B CA 1
ATOM 8229 C C . ALA B 1 88 ? -23.094 9.305 -18.734 1 93.5 88 ALA B C 1
ATOM 8231 O O . ALA B 1 88 ? -23.359 9.758 -17.609 1 93.5 88 ALA B O 1
ATOM 8232 N N . GLN B 1 89 ? -22.516 9.992 -19.641 1 90.31 89 GLN B N 1
ATOM 8233 C CA . GLN B 1 89 ? -22.234 11.406 -19.438 1 90.31 89 GLN B CA 1
ATOM 8234 C C . GLN B 1 89 ? -22.469 12.203 -20.703 1 90.31 89 GLN B C 1
ATOM 8236 O O . GLN B 1 89 ? -22 11.82 -21.781 1 90.31 89 GLN B O 1
ATOM 8241 N N . ASN B 1 90 ? -23.219 13.266 -20.578 1 82.88 90 ASN B N 1
ATOM 8242 C CA . ASN B 1 90 ? -23.516 14.141 -21.703 1 82.88 90 ASN B CA 1
ATOM 8243 C C . ASN B 1 90 ? -22.734 15.453 -21.609 1 82.88 90 ASN B C 1
ATOM 8245 O O . ASN B 1 90 ? -22.516 16.109 -22.625 1 82.88 90 ASN B O 1
ATOM 8249 N N . ALA B 1 91 ? -22.516 15.867 -20.469 1 84.75 91 ALA B N 1
ATOM 8250 C CA . ALA B 1 91 ? -21.797 17.109 -20.203 1 84.75 91 ALA B CA 1
ATOM 8251 C C . ALA B 1 91 ? -20.797 16.938 -19.078 1 84.75 91 ALA B C 1
ATOM 8253 O O . ALA B 1 91 ? -20.891 15.992 -18.297 1 84.75 91 ALA B O 1
ATOM 8254 N N . PRO B 1 92 ? -19.844 17.797 -19.109 1 80.75 92 PRO B N 1
ATOM 8255 C CA . PRO B 1 92 ? -18.781 17.656 -18.109 1 80.75 92 PRO B CA 1
ATOM 8256 C C . PRO B 1 92 ? -19.328 17.672 -16.672 1 80.75 92 PRO B C 1
ATOM 8258 O O . PRO B 1 92 ? -18.812 16.969 -15.805 1 80.75 92 PRO B O 1
ATOM 8261 N N . ASP B 1 93 ? -20.359 18.281 -16.438 1 79.06 93 ASP B N 1
ATOM 8262 C CA . ASP B 1 93 ? -20.812 18.422 -15.055 1 79.06 93 ASP B CA 1
ATOM 8263 C C . ASP B 1 93 ? -22.031 17.562 -14.789 1 79.06 93 ASP B C 1
ATOM 8265 O O . ASP B 1 93 ? -22.812 17.828 -13.867 1 79.06 93 ASP B O 1
ATOM 8269 N N . SER B 1 94 ? -22.172 16.547 -15.586 1 87.94 94 SER B N 1
ATOM 8270 C CA . SER B 1 94 ? -23.375 15.734 -15.375 1 87.94 94 SER B CA 1
ATOM 8271 C C . SER B 1 94 ? -23.094 14.258 -15.672 1 87.94 94 SER B C 1
ATOM 8273 O O . SER B 1 94 ? -23.25 13.812 -16.812 1 87.94 94 SER B O 1
ATOM 8275 N N . LEU B 1 95 ? -22.859 13.539 -14.633 1 94.12 95 LEU B N 1
ATOM 8276 C CA . LEU B 1 95 ? -22.688 12.102 -14.758 1 94.12 95 LEU B CA 1
ATOM 8277 C C . LEU B 1 95 ? -23.938 11.359 -14.328 1 94.12 95 LEU B C 1
ATOM 8279 O O . LEU B 1 95 ? -24.5 11.633 -13.266 1 94.12 95 LEU B O 1
ATOM 8283 N N . TRP B 1 96 ? -24.406 10.5 -15.18 1 95.19 96 TRP B N 1
ATOM 8284 C CA . TRP B 1 96 ? -25.609 9.711 -14.898 1 95.19 96 TRP B CA 1
ATOM 8285 C C . TRP B 1 96 ? -25.234 8.305 -14.445 1 95.19 96 TRP B C 1
ATOM 8287 O O . TRP B 1 96 ? -24.375 7.664 -15.031 1 95.19 96 TRP B O 1
ATOM 8297 N N . ILE B 1 97 ? -25.906 7.863 -13.406 1 96.06 97 ILE B N 1
ATOM 8298 C CA . ILE B 1 97 ? -25.656 6.551 -12.82 1 96.06 97 ILE B CA 1
ATOM 8299 C C . ILE B 1 97 ? -26.953 5.738 -12.82 1 96.06 97 ILE B C 1
ATOM 8301 O O . ILE B 1 97 ? -27.969 6.16 -12.258 1 96.06 97 ILE B O 1
ATOM 8305 N N . GLY B 1 98 ? -26.891 4.602 -13.469 1 95.62 98 GLY B N 1
ATOM 8306 C CA . GLY B 1 98 ? -28.016 3.689 -13.461 1 95.62 98 GLY B CA 1
ATOM 8307 C C . GLY B 1 98 ? -27.984 2.701 -12.312 1 95.62 98 GLY B C 1
ATOM 8308 O O . GLY B 1 98 ? -26.953 2.066 -12.062 1 95.62 98 GLY B O 1
ATOM 8309 N N . THR B 1 99 ? -29.094 2.633 -11.539 1 92.69 99 THR B N 1
ATOM 8310 C CA . THR B 1 99 ? -29.203 1.698 -10.43 1 92.69 99 THR B CA 1
ATOM 8311 C C . THR B 1 99 ? -30.406 0.781 -10.594 1 92.69 99 THR B C 1
ATOM 8313 O O . THR B 1 99 ? -31.156 0.908 -11.562 1 92.69 99 THR B O 1
ATOM 8316 N N . ALA B 1 100 ? -30.5 -0.142 -9.641 1 86.25 100 ALA B N 1
ATOM 8317 C CA . ALA B 1 100 ? -31.672 -1.032 -9.648 1 86.25 100 ALA B CA 1
ATOM 8318 C C . ALA B 1 100 ? -32.875 -0.343 -9.047 1 86.25 100 ALA B C 1
ATOM 8320 O O . ALA B 1 100 ? -34 -0.846 -9.164 1 86.25 100 ALA B O 1
ATOM 8321 N N . SER B 1 101 ? -32.719 0.868 -8.5 1 86.38 101 SER B N 1
ATOM 8322 C CA . SER B 1 101 ? -33.812 1.534 -7.84 1 86.38 101 SER B CA 1
ATOM 8323 C C . SER B 1 101 ? -34 2.963 -8.344 1 86.38 101 SER B C 1
ATOM 8325 O O . SER B 1 101 ? -34.5 3.828 -7.621 1 86.38 101 SER B O 1
ATOM 8327 N N . GLY B 1 102 ? -33.469 3.168 -9.516 1 91.12 102 GLY B N 1
ATOM 8328 C CA . GLY B 1 102 ? -33.656 4.5 -10.07 1 91.12 102 GLY B CA 1
ATOM 8329 C C . GLY B 1 102 ? -32.438 5.035 -10.781 1 91.12 102 GLY B C 1
ATOM 8330 O O . GLY B 1 102 ? -31.422 4.34 -10.891 1 91.12 102 GLY B O 1
ATOM 8331 N N . LEU B 1 103 ? -32.656 6.285 -11.281 1 94.44 103 LEU B N 1
ATOM 8332 C CA . LEU B 1 103 ? -31.594 6.988 -12 1 94.44 103 LEU B CA 1
ATOM 8333 C C . LEU B 1 103 ? -31 8.109 -11.141 1 94.44 103 LEU B C 1
ATOM 8335 O O . LEU B 1 103 ? -31.734 8.891 -10.539 1 94.44 103 LEU B O 1
ATOM 8339 N N . LEU B 1 104 ? -29.672 8.102 -11.133 1 95.06 104 LEU B N 1
ATOM 8340 C CA . LEU B 1 104 ? -29 9.125 -10.336 1 95.06 104 LEU B CA 1
ATOM 8341 C C . LEU B 1 104 ? -28.203 10.078 -11.227 1 95.06 104 LEU B C 1
ATOM 8343 O O . LEU B 1 104 ? -27.594 9.648 -12.211 1 95.06 104 LEU B O 1
ATOM 8347 N N . GLN B 1 105 ? -28.25 11.305 -10.836 1 93.38 105 GLN B N 1
ATOM 8348 C CA . GLN B 1 105 ? -27.422 12.328 -11.484 1 93.38 105 GLN B CA 1
ATOM 8349 C C . GLN B 1 105 ? -26.391 12.898 -10.523 1 93.38 105 GLN B C 1
ATOM 8351 O O . GLN B 1 105 ? -26.75 13.391 -9.445 1 93.38 105 GLN B O 1
ATOM 8356 N N . TYR B 1 106 ? -25.125 12.758 -10.875 1 92.81 106 TYR B N 1
ATOM 8357 C CA . TYR B 1 106 ? -24.031 13.312 -10.078 1 92.81 106 TYR B CA 1
ATOM 8358 C C . TYR B 1 106 ? -23.516 14.609 -10.688 1 92.81 106 TYR B C 1
ATOM 8360 O O . TYR B 1 106 ? -23.031 14.617 -11.82 1 92.81 106 TYR B O 1
ATOM 8368 N N . GLY B 1 107 ? -23.656 15.727 -9.938 1 83.88 107 GLY B N 1
ATOM 8369 C CA . GLY B 1 107 ? -23.234 17.047 -10.391 1 83.88 107 GLY B CA 1
ATOM 8370 C C . GLY B 1 107 ? -22.562 17.859 -9.305 1 83.88 107 GLY B C 1
ATOM 8371 O O . GLY B 1 107 ? -22.188 17.328 -8.258 1 83.88 107 GLY B O 1
ATOM 8372 N N . PRO B 1 108 ? -22.328 19.156 -9.68 1 76.69 108 PRO B N 1
ATOM 8373 C CA . PRO B 1 108 ? -21.672 20.047 -8.719 1 76.69 108 PRO B CA 1
ATOM 8374 C C . PRO B 1 108 ? -22.469 20.234 -7.434 1 76.69 108 PRO B C 1
ATOM 8376 O O . PRO B 1 108 ? -21.891 20.5 -6.379 1 76.69 108 PRO B O 1
ATOM 8379 N N . GLN B 1 109 ? -23.797 20.062 -7.578 1 74.94 109 GLN B N 1
ATOM 8380 C CA . GLN B 1 109 ? -24.656 20.266 -6.41 1 74.94 109 GLN B CA 1
ATOM 8381 C C . GLN B 1 109 ? -24.859 18.953 -5.648 1 74.94 109 GLN B C 1
ATOM 8383 O O . GLN B 1 109 ? -25.609 18.922 -4.664 1 74.94 109 GLN B O 1
ATOM 8388 N N . GLY B 1 110 ? -24.266 18.031 -6.105 1 81.62 110 GLY B N 1
ATOM 8389 C CA . GLY B 1 110 ? -24.391 16.75 -5.43 1 81.62 110 GLY B CA 1
ATOM 8390 C C . GLY B 1 110 ? -25.188 15.734 -6.23 1 81.62 110 GLY B C 1
ATOM 8391 O O . GLY B 1 110 ? -25.188 15.773 -7.461 1 81.62 110 GLY B O 1
ATOM 8392 N N . LEU B 1 111 ? -25.812 14.719 -5.453 1 89.31 111 LEU B N 1
ATOM 8393 C CA . LEU B 1 111 ? -26.531 13.617 -6.086 1 89.31 111 LEU B CA 1
ATOM 8394 C C . LEU B 1 111 ? -28.031 13.844 -6.047 1 89.31 111 LEU B C 1
ATOM 8396 O O . LEU B 1 111 ? -28.578 14.234 -5.012 1 89.31 111 LEU B O 1
ATOM 8400 N N . ARG B 1 112 ? -28.703 13.688 -7.238 1 90.06 112 ARG B N 1
ATOM 8401 C CA . ARG B 1 112 ? -30.156 13.75 -7.359 1 90.06 112 ARG B CA 1
ATOM 8402 C C . ARG B 1 112 ? -30.703 12.438 -7.902 1 90.06 112 ARG B C 1
ATOM 8404 O O . ARG B 1 112 ? -30.156 11.867 -8.844 1 90.06 112 ARG B O 1
ATOM 8411 N N . ARG B 1 113 ? -31.844 12.031 -7.336 1 92.38 113 ARG B N 1
ATOM 8412 C CA . ARG B 1 113 ? -32.438 10.758 -7.73 1 92.38 113 ARG B CA 1
ATOM 8413 C C . ARG B 1 113 ? -33.719 10.977 -8.508 1 92.38 113 ARG B C 1
ATOM 8415 O O . ARG B 1 113 ? -34.531 11.844 -8.164 1 92.38 113 ARG B O 1
ATOM 8422 N N . TYR B 1 114 ? -33.906 10.188 -9.586 1 92.69 114 TYR B N 1
ATOM 8423 C CA . TYR B 1 114 ? -35.125 10.133 -10.383 1 92.69 114 TYR B CA 1
ATOM 8424 C C . TYR B 1 114 ? -35.781 8.766 -10.266 1 92.69 114 TYR B C 1
ATOM 8426 O O . TYR B 1 114 ? -35.125 7.73 -10.367 1 92.69 114 TYR B O 1
ATOM 8434 N N . THR B 1 115 ? -37.062 8.797 -9.969 1 91.19 115 THR B N 1
ATOM 8435 C CA . THR B 1 115 ? -37.812 7.551 -9.836 1 91.19 115 THR B CA 1
ATOM 8436 C C . THR B 1 115 ? -39.062 7.586 -10.695 1 91.19 115 THR B C 1
ATOM 8438 O O . THR B 1 115 ? -39.188 8.438 -11.586 1 91.19 115 THR B O 1
ATOM 8441 N N . THR B 1 116 ? -39.938 6.578 -10.445 1 90.75 116 THR B N 1
ATOM 8442 C CA . THR B 1 116 ? -41.219 6.535 -11.172 1 90.75 116 THR B CA 1
ATOM 8443 C C . THR B 1 116 ? -42.062 7.746 -10.836 1 90.75 116 THR B C 1
ATOM 8445 O O . THR B 1 116 ? -42.906 8.172 -11.641 1 90.75 116 THR B O 1
ATOM 8448 N N . ALA B 1 117 ? -41.812 8.32 -9.688 1 87.81 117 ALA B N 1
ATOM 8449 C CA . ALA B 1 117 ? -42.531 9.523 -9.281 1 87.81 117 ALA B CA 1
ATOM 8450 C C . ALA B 1 117 ? -42.125 10.711 -10.164 1 87.81 117 ALA B C 1
ATOM 8452 O O . ALA B 1 117 ? -42.938 11.648 -10.32 1 87.81 117 ALA B O 1
ATOM 8453 N N . ASP B 1 118 ? -41.031 10.578 -10.883 1 91.31 118 ASP B N 1
ATOM 8454 C CA . ASP B 1 118 ? -40.531 11.664 -11.734 1 91.31 118 ASP B CA 1
ATOM 8455 C C . ASP B 1 118 ? -40.844 11.391 -13.203 1 91.31 118 ASP B C 1
ATOM 8457 O O . ASP B 1 118 ? -40.531 12.203 -14.07 1 91.31 118 ASP B O 1
ATOM 8461 N N . GLY B 1 119 ? -41.344 10.234 -13.492 1 90.5 119 GLY B N 1
ATOM 8462 C CA . GLY B 1 119 ? -41.75 9.93 -14.859 1 90.5 119 GLY B CA 1
ATOM 8463 C C . GLY B 1 119 ? -41 8.742 -15.445 1 90.5 119 GLY B C 1
ATOM 8464 O O . GLY B 1 119 ? -41.25 8.352 -16.578 1 90.5 119 GLY B O 1
ATOM 8465 N N . LEU B 1 120 ? -40.156 8.125 -14.742 1 91.81 120 LEU B N 1
ATOM 8466 C CA . LEU B 1 120 ? -39.438 6.941 -15.203 1 91.81 120 LEU B CA 1
ATOM 8467 C C . LEU B 1 120 ? -40.375 5.738 -15.289 1 91.81 120 LEU B C 1
ATOM 8469 O O . LEU B 1 120 ? -41.156 5.48 -14.367 1 91.81 120 LEU B O 1
ATOM 8473 N N . PRO B 1 121 ? -40.312 5.09 -16.344 1 89.12 121 PRO B N 1
ATOM 8474 C CA . PRO B 1 121 ? -41.219 3.949 -16.484 1 89.12 121 PRO B CA 1
ATOM 8475 C C . PRO B 1 121 ? -41 2.885 -15.414 1 89.12 121 PRO B C 1
ATOM 8477 O O . PRO B 1 121 ? -41.969 2.258 -14.961 1 89.12 121 PRO B O 1
ATOM 8480 N N . SER B 1 122 ? -39.812 2.582 -15.195 1 89.12 122 SER B N 1
ATOM 8481 C CA . SER B 1 122 ? -39.438 1.634 -14.148 1 89.12 122 SER B CA 1
ATOM 8482 C C . SER B 1 122 ? -38.188 2.104 -13.398 1 89.12 122 SER B C 1
ATOM 8484 O O . SER B 1 122 ? -37.375 2.838 -13.945 1 89.12 122 SER B O 1
ATOM 8486 N N . SER B 1 123 ? -38.125 1.627 -12.172 1 87.12 123 SER B N 1
ATOM 8487 C CA . SER B 1 123 ? -36.969 2.059 -11.359 1 87.12 123 SER B CA 1
ATOM 8488 C C . SER B 1 123 ? -35.75 1.216 -11.641 1 87.12 123 SER B C 1
ATOM 8490 O O . SER B 1 123 ? -34.625 1.59 -11.266 1 87.12 123 SER B O 1
ATOM 8492 N N . THR B 1 124 ? -35.938 0.148 -12.305 1 87.38 124 THR B N 1
ATOM 8493 C CA . THR B 1 124 ? -34.812 -0.7 -12.641 1 87.38 124 THR B CA 1
ATOM 8494 C C . THR B 1 124 ? -34.219 -0.303 -13.984 1 87.38 124 THR B C 1
ATOM 8496 O O . THR B 1 124 ? -34.875 -0.432 -15.023 1 87.38 124 THR B O 1
ATOM 8499 N N . ILE B 1 125 ? -32.938 0.1 -13.945 1 92.69 125 ILE B N 1
ATOM 8500 C CA . ILE B 1 125 ? -32.281 0.574 -15.148 1 92.69 125 ILE B CA 1
ATOM 8501 C C . ILE B 1 125 ? -31.312 -0.502 -15.656 1 92.69 125 ILE B C 1
ATOM 8503 O O . ILE B 1 125 ? -30.594 -1.124 -14.867 1 92.69 125 ILE B O 1
ATOM 8507 N N . TYR B 1 126 ? -31.281 -0.648 -16.938 1 90.25 126 TYR B N 1
ATOM 8508 C CA . TYR B 1 126 ? -30.422 -1.675 -17.531 1 90.25 126 TYR B CA 1
ATOM 8509 C C . TYR B 1 126 ? -29.266 -1.048 -18.297 1 90.25 126 TYR B C 1
ATOM 8511 O O . TYR B 1 126 ? -28.188 -1.627 -18.391 1 90.25 126 TYR B O 1
ATOM 8519 N N . ALA B 1 127 ? -29.531 0.043 -18.906 1 92.94 127 ALA B N 1
ATOM 8520 C CA . ALA B 1 127 ? -28.5 0.682 -19.703 1 92.94 127 ALA B CA 1
ATOM 8521 C C . ALA B 1 127 ? -28.766 2.172 -19.875 1 92.94 127 ALA B C 1
ATOM 8523 O O . ALA B 1 127 ? -29.922 2.613 -19.766 1 92.94 127 ALA B O 1
ATOM 8524 N N . LEU B 1 128 ? -27.703 2.869 -20.109 1 93.56 128 LEU B N 1
ATOM 8525 C CA . LEU B 1 128 ? -27.766 4.305 -20.359 1 93.56 128 LEU B CA 1
ATOM 8526 C C . LEU B 1 128 ? -26.969 4.672 -21.594 1 93.56 128 LEU B C 1
ATOM 8528 O O . LEU B 1 128 ? -25.922 4.062 -21.875 1 93.56 128 LEU B O 1
ATOM 8532 N N . ALA B 1 129 ? -27.453 5.629 -22.344 1 91.44 129 ALA B N 1
ATOM 8533 C CA . ALA B 1 129 ? -26.688 6.168 -23.469 1 91.44 129 ALA B CA 1
ATOM 8534 C C . ALA B 1 129 ? -26.984 7.652 -23.672 1 91.44 129 ALA B C 1
ATOM 8536 O O . ALA B 1 129 ? -28.141 8.078 -23.625 1 91.44 129 ALA B O 1
ATOM 8537 N N . ALA B 1 130 ? -25.891 8.398 -23.828 1 89.19 130 ALA B N 1
ATOM 8538 C CA . ALA B 1 130 ? -26.047 9.828 -24.094 1 89.19 130 ALA B CA 1
ATOM 8539 C C . ALA B 1 130 ? -26.141 10.086 -25.594 1 89.19 130 ALA B C 1
ATOM 8541 O O . ALA B 1 130 ? -25.453 9.438 -26.391 1 89.19 130 ALA B O 1
ATOM 8542 N N . THR B 1 131 ? -27.031 10.992 -25.891 1 83.94 131 THR B N 1
ATOM 8543 C CA . THR B 1 131 ? -27.188 11.344 -27.297 1 83.94 131 THR B CA 1
ATOM 8544 C C . THR B 1 131 ? -26.656 12.75 -27.578 1 83.94 131 THR B C 1
ATOM 8546 O O . THR B 1 131 ? -26.375 13.508 -26.641 1 83.94 131 THR B O 1
ATOM 8549 N N . ASP B 1 132 ? -26.453 13.062 -28.875 1 76.06 132 ASP B N 1
ATOM 8550 C CA . ASP B 1 132 ? -25.906 14.359 -29.281 1 76.06 132 ASP B CA 1
ATOM 8551 C C . ASP B 1 132 ? -26.938 15.469 -29.094 1 76.06 132 ASP B C 1
ATOM 8553 O O . ASP B 1 132 ? -26.578 16.641 -28.984 1 76.06 132 ASP B O 1
ATOM 8557 N N . ASP B 1 133 ? -28.234 15.164 -29.078 1 76.75 133 ASP B N 1
ATOM 8558 C CA . ASP B 1 133 ? -29.281 16.172 -28.984 1 76.75 133 ASP B CA 1
ATOM 8559 C C . ASP B 1 133 ? -29.625 16.469 -27.531 1 76.75 133 ASP B C 1
ATOM 8561 O O . ASP B 1 133 ? -30.781 16.703 -27.188 1 76.75 133 ASP B O 1
ATOM 8565 N N . ALA B 1 134 ? -28.656 16.516 -26.625 1 81.44 134 ALA B N 1
ATOM 8566 C CA . ALA B 1 134 ? -28.812 16.844 -25.203 1 81.44 134 ALA B CA 1
ATOM 8567 C C . ALA B 1 134 ? -29.906 15.984 -24.562 1 81.44 134 ALA B C 1
ATOM 8569 O O . ALA B 1 134 ? -30.766 16.5 -23.844 1 81.44 134 ALA B O 1
ATOM 8570 N N . SER B 1 135 ? -29.969 14.773 -24.984 1 87.69 135 SER B N 1
ATOM 8571 C CA . SER B 1 135 ? -30.906 13.828 -24.391 1 87.69 135 SER B CA 1
ATOM 8572 C C . SER B 1 135 ? -30.172 12.594 -23.859 1 87.69 135 SER B C 1
ATOM 8574 O O . SER B 1 135 ? -29.031 12.344 -24.234 1 87.69 135 SER B O 1
ATOM 8576 N N . LEU B 1 136 ? -30.828 11.922 -22.906 1 92.19 136 LEU B N 1
ATOM 8577 C CA . LEU B 1 136 ? -30.344 10.672 -22.344 1 92.19 136 LEU B CA 1
ATOM 8578 C C . LEU B 1 136 ? -31.344 9.539 -22.562 1 92.19 136 LEU B C 1
ATOM 8580 O O . LEU B 1 136 ? -32.531 9.703 -22.297 1 92.19 136 LEU B O 1
ATOM 8584 N N . LEU B 1 137 ? -30.891 8.539 -23.141 1 92.62 137 LEU B N 1
ATOM 8585 C CA . LEU B 1 137 ? -31.719 7.355 -23.281 1 92.62 137 LEU B CA 1
ATOM 8586 C C . LEU B 1 137 ? -31.547 6.414 -22.109 1 92.62 137 LEU B C 1
ATOM 8588 O O . LEU B 1 137 ? -30.422 6.141 -21.672 1 92.62 137 LEU B O 1
ATOM 8592 N N . VAL B 1 138 ? -32.656 5.973 -21.547 1 93.62 138 VAL B N 1
ATOM 8593 C CA . VAL B 1 138 ? -32.656 5.102 -20.391 1 93.62 138 VAL B CA 1
ATOM 8594 C C . VAL B 1 138 ? -33.438 3.828 -20.688 1 93.62 138 VAL B C 1
ATOM 8596 O O . VAL B 1 138 ? -34.656 3.877 -20.922 1 93.62 138 VAL B O 1
ATOM 8599 N N . LEU B 1 139 ? -32.75 2.756 -20.734 1 93.12 139 LEU B N 1
ATOM 8600 C CA . LEU B 1 139 ? -33.406 1.469 -20.891 1 93.12 139 LEU B CA 1
ATOM 8601 C C . LEU B 1 139 ? -33.812 0.899 -19.547 1 93.12 139 LEU B C 1
ATOM 8603 O O . LEU B 1 139 ? -32.969 0.654 -18.688 1 93.12 139 LEU B O 1
ATOM 8607 N N . THR B 1 140 ? -35.094 0.763 -19.359 1 91.31 140 THR B N 1
ATOM 8608 C CA . THR B 1 140 ? -35.625 0.21 -18.109 1 91.31 140 THR B CA 1
ATOM 8609 C C . THR B 1 140 ? -36.281 -1.145 -18.375 1 91.31 140 THR B C 1
ATOM 8611 O O . THR B 1 140 ? -36.312 -1.623 -19.5 1 91.31 140 THR B O 1
ATOM 8614 N N . ARG B 1 141 ? -36.719 -1.738 -17.328 1 82.75 141 ARG B N 1
ATOM 8615 C CA . ARG B 1 141 ? -37.375 -3.027 -17.422 1 82.75 141 ARG B CA 1
ATOM 8616 C C . ARG B 1 141 ? -38.656 -2.926 -18.266 1 82.75 141 ARG B C 1
ATOM 8618 O O . ARG B 1 141 ? -39 -3.859 -18.984 1 82.75 141 ARG B O 1
ATOM 8625 N N . GLU B 1 142 ? -39.344 -1.776 -18.203 1 84.5 142 GLU B N 1
ATOM 8626 C CA . GLU B 1 142 ? -40.625 -1.602 -18.875 1 84.5 142 GLU B CA 1
ATOM 8627 C C . GLU B 1 142 ? -40.469 -0.938 -20.234 1 84.5 142 GLU B C 1
ATOM 8629 O O . GLU B 1 142 ? -41.469 -0.625 -20.906 1 84.5 142 GLU B O 1
ATOM 8634 N N . GLY B 1 143 ? -39.25 -0.687 -20.578 1 88.06 143 GLY B N 1
ATOM 8635 C CA . GLY B 1 143 ? -39.062 -0.12 -21.906 1 88.06 143 GLY B CA 1
ATOM 8636 C C . GLY B 1 143 ? -38 0.954 -21.938 1 88.06 143 GLY B C 1
ATOM 8637 O O . GLY B 1 143 ? -37.281 1.171 -20.953 1 88.06 143 GLY B O 1
ATOM 8638 N N . LEU B 1 144 ? -37.906 1.589 -23.172 1 91.94 144 LEU B N 1
ATOM 8639 C CA . LEU B 1 144 ? -36.906 2.621 -23.422 1 91.94 144 LEU B CA 1
ATOM 8640 C C . LEU B 1 144 ? -37.531 4.012 -23.25 1 91.94 144 LEU B C 1
ATOM 8642 O O . LEU B 1 144 ? -38.562 4.316 -23.844 1 91.94 144 LEU B O 1
ATOM 8646 N N . SER B 1 145 ? -36.875 4.852 -22.406 1 92.75 145 SER B N 1
ATOM 8647 C CA . SER B 1 145 ? -37.312 6.211 -22.156 1 92.75 145 SER B CA 1
ATOM 8648 C C . SER B 1 145 ? -36.25 7.234 -22.516 1 92.75 145 SER B C 1
ATOM 8650 O O . SER B 1 145 ? -35.062 6.938 -22.469 1 92.75 145 SER B O 1
ATOM 8652 N N . GLN B 1 146 ? -36.719 8.305 -22.938 1 92.19 146 GLN B N 1
ATOM 8653 C CA . GLN B 1 146 ? -35.812 9.414 -23.25 1 92.19 146 GLN B CA 1
ATOM 8654 C C . GLN B 1 146 ? -36 10.555 -22.25 1 92.19 146 GLN B C 1
ATOM 8656 O O . GLN B 1 146 ? -37.125 10.961 -21.969 1 92.19 146 GLN B O 1
ATOM 8661 N N . LEU B 1 147 ? -34.906 10.992 -21.703 1 92.12 147 LEU B N 1
ATOM 8662 C CA . LEU B 1 147 ? -34.906 12.156 -20.828 1 92.12 147 LEU B CA 1
ATOM 8663 C C . LEU B 1 147 ? -34.375 13.383 -21.562 1 92.12 147 LEU B C 1
ATOM 8665 O O . LEU B 1 147 ? -33.219 13.422 -21.969 1 92.12 147 LEU B O 1
ATOM 8669 N N . ASP B 1 148 ? -35.219 14.328 -21.688 1 89.31 148 ASP B N 1
ATOM 8670 C CA . ASP B 1 148 ? -34.781 15.609 -22.234 1 89.31 148 ASP B CA 1
ATOM 8671 C C . ASP B 1 148 ? -34.125 16.484 -21.172 1 89.31 148 ASP B C 1
ATOM 8673 O O . ASP B 1 148 ? -34.781 16.891 -20.219 1 89.31 148 ASP B O 1
ATOM 8677 N N . LEU B 1 149 ? -32.938 16.797 -21.391 1 87.06 149 LEU B N 1
ATOM 8678 C CA . LEU B 1 149 ? -32.156 17.469 -20.359 1 87.06 149 LEU B CA 1
ATOM 8679 C C . LEU B 1 149 ? -32.5 18.953 -20.297 1 87.06 149 LEU B C 1
ATOM 8681 O O . LEU B 1 149 ? -32.219 19.625 -19.297 1 87.06 149 LEU B O 1
ATOM 8685 N N . ARG B 1 150 ? -33.219 19.5 -21.312 1 83.88 150 ARG B N 1
ATOM 8686 C CA . ARG B 1 150 ? -33.688 20.891 -21.312 1 83.88 150 ARG B CA 1
ATOM 8687 C C . ARG B 1 150 ? -34.938 21.062 -20.5 1 83.88 150 ARG B C 1
ATOM 8689 O O . ARG B 1 150 ? -35.062 22.016 -19.734 1 83.88 150 ARG B O 1
ATOM 8696 N N . THR B 1 151 ? -35.75 20.062 -20.531 1 85.62 151 THR B N 1
ATOM 8697 C CA . THR B 1 151 ? -37.031 20.156 -19.844 1 85.62 151 THR B CA 1
ATOM 8698 C C . THR B 1 151 ? -37.062 19.234 -18.641 1 85.62 151 THR B C 1
ATOM 8700 O O . THR B 1 151 ? -37.969 19.359 -17.781 1 85.62 151 THR B O 1
ATOM 8703 N N . ASN B 1 152 ? -36.156 18.391 -18.5 1 86.62 152 ASN B N 1
ATOM 8704 C CA . ASN B 1 152 ? -36.094 17.391 -17.438 1 86.62 152 ASN B CA 1
ATOM 8705 C C . ASN B 1 152 ? -37.344 16.516 -17.422 1 86.62 152 ASN B C 1
ATOM 8707 O O . ASN B 1 152 ? -37.875 16.219 -16.344 1 86.62 152 ASN B O 1
ATOM 8711 N N . ARG B 1 153 ? -37.781 16.172 -18.609 1 89.94 153 ARG B N 1
ATOM 8712 C CA . ARG B 1 153 ? -39 15.336 -18.703 1 89.94 153 ARG B CA 1
ATOM 8713 C C . ARG B 1 153 ? -38.688 14.016 -19.406 1 89.94 153 ARG B C 1
ATOM 8715 O O . ARG B 1 153 ? -37.906 13.977 -20.359 1 89.94 153 ARG B O 1
ATOM 8722 N N . PHE B 1 154 ? -39.375 12.992 -18.875 1 93.06 154 PHE B N 1
ATOM 8723 C CA . PHE B 1 154 ? -39.219 11.664 -19.453 1 93.06 154 PHE B CA 1
ATOM 8724 C C . PHE B 1 154 ? -40.312 11.383 -20.484 1 93.06 154 PHE B C 1
ATOM 8726 O O . PHE B 1 154 ? -41.469 11.773 -20.297 1 93.06 154 PHE B O 1
ATOM 8733 N N . SER B 1 155 ? -39.875 10.797 -21.625 1 88.94 155 SER B N 1
ATOM 8734 C CA . SER B 1 155 ? -40.812 10.352 -22.656 1 88.94 155 SER B CA 1
ATOM 8735 C C . SER B 1 155 ? -40.531 8.906 -23.062 1 88.94 155 SER B C 1
ATOM 8737 O O . SER B 1 155 ? -39.406 8.555 -23.406 1 88.94 155 SER B O 1
ATOM 8739 N N . LEU B 1 156 ? -41.594 8.055 -22.953 1 89.5 156 LEU B N 1
ATOM 8740 C CA . LEU B 1 156 ? -41.469 6.66 -23.359 1 89.5 156 LEU B CA 1
ATOM 8741 C C . LEU B 1 156 ? -41.406 6.539 -24.875 1 89.5 156 LEU B C 1
ATOM 8743 O O . LEU B 1 156 ? -42.25 7.105 -25.562 1 89.5 156 LEU B O 1
ATOM 8747 N N . LEU B 1 157 ? -40.406 5.879 -25.375 1 87.38 157 LEU B N 1
ATOM 8748 C CA . LEU B 1 157 ? -40.281 5.684 -26.812 1 87.38 157 LEU B CA 1
ATOM 8749 C C . LEU B 1 157 ? -40.969 4.398 -27.25 1 87.38 157 LEU B C 1
ATOM 8751 O O . LEU B 1 157 ? -40.969 3.4 -26.531 1 87.38 157 LEU B O 1
ATOM 8755 N N . ASN B 1 158 ? -41.562 4.477 -28.391 1 80.94 158 ASN B N 1
ATOM 8756 C CA . ASN B 1 158 ? -42.375 3.35 -28.875 1 80.94 158 ASN B CA 1
ATOM 8757 C C . ASN B 1 158 ? -41.5 2.332 -29.609 1 80.94 158 ASN B C 1
ATOM 8759 O O . ASN B 1 158 ? -41.469 2.332 -30.844 1 80.94 158 ASN B O 1
ATOM 8763 N N . LEU B 1 159 ? -40.781 1.588 -29 1 81.12 159 LEU B N 1
ATOM 8764 C CA . LEU B 1 159 ? -40.031 0.443 -29.516 1 81.12 159 LEU B CA 1
ATOM 8765 C C . LEU B 1 159 ? -40.406 -0.83 -28.766 1 81.12 159 LEU B C 1
ATOM 8767 O O . LEU B 1 159 ? -40.312 -0.88 -27.547 1 81.12 159 LEU B O 1
ATOM 8771 N N . PRO B 1 160 ? -40.906 -1.742 -29.516 1 76.88 160 PRO B N 1
ATOM 8772 C CA . PRO B 1 160 ? -41.344 -2.961 -28.812 1 76.88 160 PRO B CA 1
ATOM 8773 C C . PRO B 1 160 ? -40.156 -3.748 -28.25 1 76.88 160 PRO B C 1
ATOM 8775 O O . PRO B 1 160 ? -39.25 -4.113 -29 1 76.88 160 PRO B O 1
ATOM 8778 N N . HIS B 1 161 ? -40.031 -4.07 -27.078 1 78.56 161 HIS B N 1
ATOM 8779 C CA . HIS B 1 161 ? -39.188 -4.957 -26.297 1 78.56 161 HIS B CA 1
ATOM 8780 C C . HIS B 1 161 ? -37.719 -4.711 -26.594 1 78.56 161 HIS B C 1
ATOM 8782 O O . HIS B 1 161 ? -37 -5.617 -27.031 1 78.56 161 HIS B O 1
ATOM 8788 N N . PRO B 1 162 ? -37.219 -3.479 -26.406 1 82.25 162 PRO B N 1
ATOM 8789 C CA . PRO B 1 162 ? -35.781 -3.26 -26.562 1 82.25 162 PRO B CA 1
ATOM 8790 C C . PRO B 1 162 ? -34.969 -4.145 -25.625 1 82.25 162 PRO B C 1
ATOM 8792 O O . PRO B 1 162 ? -35.344 -4.352 -24.469 1 82.25 162 PRO B O 1
ATOM 8795 N N . SER B 1 163 ? -33.938 -4.73 -26.219 1 78.06 163 SER B N 1
ATOM 8796 C CA . SER B 1 163 ? -33.125 -5.676 -25.438 1 78.06 163 SER B CA 1
ATOM 8797 C C . SER B 1 163 ? -31.812 -5.051 -25 1 78.06 163 SER B C 1
ATOM 8799 O O . SER B 1 163 ? -31.375 -5.258 -23.875 1 78.06 163 SER B O 1
ATOM 8801 N N . THR B 1 164 ? -31.172 -4.332 -25.906 1 84.44 164 THR B N 1
ATOM 8802 C CA . THR B 1 164 ? -29.875 -3.766 -25.531 1 84.44 164 THR B CA 1
ATOM 8803 C C . THR B 1 164 ? -29.734 -2.348 -26.062 1 84.44 164 THR B C 1
ATOM 8805 O O . THR B 1 164 ? -30.406 -1.973 -27.031 1 84.44 164 THR B O 1
ATOM 8808 N N . LEU B 1 165 ? -29.031 -1.572 -25.312 1 87.56 165 LEU B N 1
ATOM 8809 C CA . LEU B 1 165 ? -28.672 -0.199 -25.656 1 87.56 165 LEU B CA 1
ATOM 8810 C C . LEU B 1 165 ? -27.172 0.018 -25.547 1 87.56 165 LEU B C 1
ATOM 8812 O O . LEU B 1 165 ? -26.578 -0.215 -24.484 1 87.56 165 LEU B O 1
ATOM 8816 N N . THR B 1 166 ? -26.562 0.306 -26.688 1 82.69 166 THR B N 1
ATOM 8817 C CA . THR B 1 166 ? -25.125 0.498 -26.656 1 82.69 166 THR B CA 1
ATOM 8818 C C . THR B 1 166 ? -24.719 1.719 -27.469 1 82.69 166 THR B C 1
ATOM 8820 O O . THR B 1 166 ? -25.359 2.039 -28.484 1 82.69 166 THR B O 1
ATOM 8823 N N . GLN B 1 167 ? -23.75 2.35 -26.953 1 79.88 167 GLN B N 1
ATOM 8824 C CA . GLN B 1 167 ? -23.156 3.457 -27.703 1 79.88 167 GLN B CA 1
ATOM 8825 C C . GLN B 1 167 ? -21.953 2.994 -28.5 1 79.88 167 GLN B C 1
ATOM 8827 O O . GLN B 1 167 ? -21.031 2.383 -27.969 1 79.88 167 GLN B O 1
ATOM 8832 N N . GLY B 1 168 ? -22.078 3.244 -29.812 1 70.69 168 GLY B N 1
ATOM 8833 C CA . GLY B 1 168 ? -20.969 2.869 -30.672 1 70.69 168 GLY B CA 1
ATOM 8834 C C . GLY B 1 168 ? -19.781 3.801 -30.547 1 70.69 168 GLY B C 1
ATOM 8835 O O . GLY B 1 168 ? -19.891 4.867 -29.938 1 70.69 168 GLY B O 1
ATOM 8836 N N . THR B 1 169 ? -18.625 3.424 -31.125 1 66.75 169 THR B N 1
ATOM 8837 C CA . THR B 1 169 ? -17.406 4.23 -31.109 1 66.75 169 THR B CA 1
ATOM 8838 C C . THR B 1 169 ? -17.594 5.488 -31.953 1 66.75 169 THR B C 1
ATOM 8840 O O . THR B 1 169 ? -16.844 6.461 -31.797 1 66.75 169 THR B O 1
ATOM 8843 N N . ASP B 1 170 ? -18.578 5.445 -32.844 1 64.56 170 ASP B N 1
ATOM 8844 C CA . ASP B 1 170 ? -18.844 6.594 -33.688 1 64.56 170 ASP B CA 1
ATOM 8845 C C . ASP B 1 170 ? -19.734 7.613 -33 1 64.56 170 ASP B C 1
ATOM 8847 O O . ASP B 1 170 ? -20 8.695 -33.531 1 64.56 170 ASP B O 1
ATOM 8851 N N . GLY B 1 171 ? -20.125 7.293 -31.828 1 70.75 171 GLY B N 1
ATOM 8852 C CA . GLY B 1 171 ? -20.969 8.211 -31.062 1 70.75 171 GLY B CA 1
ATOM 8853 C C . GLY B 1 171 ? -22.453 7.938 -31.234 1 70.75 171 GLY B C 1
ATOM 8854 O O . GLY B 1 171 ? -23.266 8.469 -30.484 1 70.75 171 GLY B O 1
ATOM 8855 N N . ASN B 1 172 ? -22.75 6.996 -32.156 1 77.88 172 ASN B N 1
ATOM 8856 C CA . ASN B 1 172 ? -24.156 6.691 -32.375 1 77.88 172 ASN B CA 1
ATOM 8857 C C . ASN B 1 172 ? -24.672 5.672 -31.375 1 77.88 172 ASN B C 1
ATOM 8859 O O . ASN B 1 172 ? -23.906 4.883 -30.828 1 77.88 172 ASN B O 1
ATOM 8863 N N . VAL B 1 173 ? -26.016 5.758 -31.203 1 87.75 173 VAL B N 1
ATOM 8864 C CA . VAL B 1 173 ? -26.625 4.832 -30.266 1 87.75 173 VAL B CA 1
ATOM 8865 C C . VAL B 1 173 ? -27.328 3.709 -31.031 1 87.75 173 VAL B C 1
ATOM 8867 O O . VAL B 1 173 ? -28.047 3.961 -32 1 87.75 173 VAL B O 1
ATOM 8870 N N . TRP B 1 174 ? -27.062 2.572 -30.609 1 85.06 174 TRP B N 1
ATOM 8871 C CA . TRP B 1 174 ? -27.609 1.375 -31.25 1 85.06 174 TRP B CA 1
ATOM 8872 C C . TRP B 1 174 ? -28.531 0.623 -30.281 1 85.06 174 TRP B C 1
ATOM 8874 O O . TRP B 1 174 ? -28.234 0.525 -29.094 1 85.06 174 TRP B O 1
ATOM 8884 N N . ILE B 1 175 ? -29.594 0.172 -30.844 1 87.75 175 ILE B N 1
ATOM 8885 C CA . ILE B 1 175 ? -30.578 -0.562 -30.047 1 87.75 175 ILE B CA 1
ATOM 8886 C C . ILE B 1 175 ? -30.922 -1.876 -30.75 1 87.75 175 ILE B C 1
ATOM 8888 O O . ILE B 1 175 ? -31.062 -1.921 -31.969 1 87.75 175 ILE B O 1
ATOM 8892 N N . THR B 1 176 ? -30.938 -2.855 -29.984 1 83.5 176 THR B N 1
ATOM 8893 C CA . THR B 1 176 ? -31.359 -4.145 -30.516 1 83.5 176 THR B CA 1
ATOM 8894 C C . THR B 1 176 ? -32.719 -4.527 -29.984 1 83.5 176 THR B C 1
ATOM 8896 O O . THR B 1 176 ? -33.094 -4.191 -28.844 1 83.5 176 THR B O 1
ATOM 8899 N N . SER B 1 177 ? -33.562 -5.109 -30.797 1 77.81 177 SER B N 1
ATOM 8900 C CA . SER B 1 177 ? -34.875 -5.676 -30.5 1 77.81 177 SER B CA 1
ATOM 8901 C C . SER B 1 177 ? -35.094 -7.004 -31.219 1 77.81 177 SER B C 1
ATOM 8903 O O . SER B 1 177 ? -34.281 -7.375 -32.094 1 77.81 177 SER B O 1
ATOM 8905 N N . PRO B 1 178 ? -36.031 -7.828 -30.734 1 72.56 178 PRO B N 1
ATOM 8906 C CA . PRO B 1 178 ? -36.312 -9.078 -31.453 1 72.56 178 PRO B CA 1
ATOM 8907 C C . PRO B 1 178 ? -36.5 -8.859 -32.938 1 72.56 178 PRO B C 1
ATOM 8909 O O . PRO B 1 178 ? -36.281 -9.781 -33.75 1 72.56 178 PRO B O 1
ATOM 8912 N N . SER B 1 179 ? -36.875 -7.578 -33.312 1 69.38 179 SER B N 1
ATOM 8913 C CA . SER B 1 179 ? -37.094 -7.266 -34.719 1 69.38 179 SER B CA 1
ATOM 8914 C C . SER B 1 179 ? -35.812 -6.941 -35.438 1 69.38 179 SER B C 1
ATOM 8916 O O . SER B 1 179 ? -35.75 -6.898 -36.656 1 69.38 179 SER B O 1
ATOM 8918 N N . GLY B 1 180 ? -34.781 -6.793 -34.688 1 76.56 180 GLY B N 1
ATOM 8919 C CA . GLY B 1 180 ? -33.5 -6.551 -35.344 1 76.56 180 GLY B CA 1
ATOM 8920 C C . GLY B 1 180 ? -32.719 -5.41 -34.719 1 76.56 180 GLY B C 1
ATOM 8921 O O . GLY B 1 180 ? -32.938 -5.086 -33.531 1 76.56 180 GLY B O 1
ATOM 8922 N N . LEU B 1 181 ? -31.719 -4.914 -35.562 1 83.19 181 LEU B N 1
ATOM 8923 C CA . LEU B 1 181 ? -30.828 -3.85 -35.094 1 83.19 181 LEU B CA 1
ATOM 8924 C C . LEU B 1 181 ? -31.25 -2.504 -35.688 1 83.19 181 LEU B C 1
ATOM 8926 O O . LEU B 1 181 ? -31.609 -2.41 -36.844 1 83.19 181 LEU B O 1
ATOM 8930 N N . SER B 1 182 ? -31.406 -1.518 -34.781 1 86.12 182 SER B N 1
ATOM 8931 C CA . SER B 1 182 ? -31.766 -0.17 -35.188 1 86.12 182 SER B CA 1
ATOM 8932 C C . SER B 1 182 ? -30.797 0.866 -34.656 1 86.12 182 SER B C 1
ATOM 8934 O O . SER B 1 182 ? -30.234 0.685 -33.562 1 86.12 182 SER B O 1
ATOM 8936 N N . GLN B 1 183 ? -30.547 1.851 -35.406 1 86.69 183 GLN B N 1
ATOM 8937 C CA . GLN B 1 183 ? -29.766 3.01 -34.969 1 86.69 183 GLN B CA 1
ATOM 8938 C C . GLN B 1 183 ? -30.672 4.168 -34.594 1 86.69 183 GLN B C 1
ATOM 8940 O O . GLN B 1 183 ? -31.672 4.438 -35.25 1 86.69 183 GLN B O 1
ATOM 8945 N N . TYR B 1 184 ? -30.328 4.676 -33.438 1 85.69 184 TYR B N 1
ATOM 8946 C CA . TYR B 1 184 ? -31.125 5.812 -32.969 1 85.69 184 TYR B CA 1
ATOM 8947 C C . TYR B 1 184 ? -30.5 7.129 -33.406 1 85.69 184 TYR B C 1
ATOM 8949 O O . TYR B 1 184 ? -29.344 7.414 -33.094 1 85.69 184 TYR B O 1
ATOM 8957 N N . GLN B 1 185 ? -31.234 7.855 -34.156 1 79.75 185 GLN B N 1
ATOM 8958 C CA . GLN B 1 185 ? -30.812 9.18 -34.594 1 79.75 185 GLN B CA 1
ATOM 8959 C C . GLN B 1 185 ? -31.938 10.203 -34.469 1 79.75 185 GLN B C 1
ATOM 8961 O O . GLN B 1 185 ? -32.969 10.102 -35.156 1 79.75 185 GLN B O 1
ATOM 8966 N N . HIS B 1 186 ? -31.703 11.227 -33.719 1 76.12 186 HIS B N 1
ATOM 8967 C CA . HIS B 1 186 ? -32.594 12.375 -33.562 1 76.12 186 HIS B CA 1
ATOM 8968 C C . HIS B 1 186 ? -34.031 11.93 -33.312 1 76.12 186 HIS B C 1
ATOM 8970 O O . HIS B 1 186 ? -34.938 12.43 -33.969 1 76.12 186 HIS B O 1
ATOM 8976 N N . GLY B 1 187 ? -34.219 10.977 -32.562 1 74.94 187 GLY B N 1
ATOM 8977 C CA . GLY B 1 187 ? -35.562 10.562 -32.156 1 74.94 187 GLY B CA 1
ATOM 8978 C C . GLY B 1 187 ? -36.156 9.477 -33.062 1 74.94 187 GLY B C 1
ATOM 8979 O O . GLY B 1 187 ? -37.281 9.016 -32.844 1 74.94 187 GLY B O 1
ATOM 8980 N N . ARG B 1 188 ? -35.438 9.125 -34.031 1 82.94 188 ARG B N 1
ATOM 8981 C CA . ARG B 1 188 ? -35.938 8.102 -34.969 1 82.94 188 ARG B CA 1
ATOM 8982 C C . ARG B 1 188 ? -35.062 6.852 -34.906 1 82.94 188 ARG B C 1
ATOM 8984 O O . ARG B 1 188 ? -33.844 6.934 -34.625 1 82.94 188 ARG B O 1
ATOM 8991 N N . PHE B 1 189 ? -35.812 5.68 -35.125 1 86.81 189 PHE B N 1
ATOM 8992 C CA . PHE B 1 189 ? -35.094 4.398 -35.188 1 86.81 189 PHE B CA 1
ATOM 8993 C C . PHE B 1 189 ? -34.906 3.971 -36.656 1 86.81 189 PHE B C 1
ATOM 8995 O O . PHE B 1 189 ? -35.875 3.773 -37.375 1 86.81 189 PHE B O 1
ATOM 9002 N N . ILE B 1 190 ? -33.594 3.926 -37.062 1 86.31 190 ILE B N 1
ATOM 9003 C CA . ILE B 1 190 ? -33.25 3.49 -38.406 1 86.31 190 ILE B CA 1
ATOM 9004 C C . ILE B 1 190 ? -32.812 2.033 -38.375 1 86.31 190 ILE B C 1
ATOM 9006 O O . ILE B 1 190 ? -31.766 1.708 -37.812 1 86.31 190 ILE B O 1
ATOM 9010 N N . PRO B 1 191 ? -33.594 1.187 -39 1 84.94 191 PRO B N 1
ATOM 9011 C CA . PRO B 1 191 ? -33.188 -0.222 -39 1 84.94 191 PRO B CA 1
ATOM 9012 C C . PRO B 1 191 ? -31.922 -0.47 -39.812 1 84.94 191 PRO B C 1
ATOM 9014 O O . PRO B 1 191 ? -31.75 0.125 -40.875 1 84.94 191 PRO B O 1
ATOM 9017 N N . VAL B 1 192 ? -31.016 -1.174 -39.344 1 79 192 VAL B N 1
ATOM 9018 C CA . VAL B 1 192 ? -29.797 -1.566 -40.031 1 79 192 VAL B CA 1
ATOM 9019 C C . VAL B 1 192 ? -29.844 -3.051 -40.375 1 79 192 VAL B C 1
ATOM 9021 O O . VAL B 1 192 ? -30.016 -3.9 -39.5 1 79 192 VAL B O 1
ATOM 9024 N N . PRO B 1 193 ? -29.75 -3.334 -41.719 1 72.5 193 PRO B N 1
ATOM 9025 C CA . PRO B 1 193 ? -29.828 -4.742 -42.125 1 72.5 193 PRO B CA 1
ATOM 9026 C C . PRO B 1 193 ? -28.594 -5.539 -41.688 1 72.5 193 PRO B C 1
ATOM 9028 O O . PRO B 1 193 ? -27.469 -5.066 -41.844 1 72.5 193 PRO B O 1
ATOM 9031 N N . VAL B 1 194 ? -28.781 -6.523 -40.906 1 69.06 194 VAL B N 1
ATOM 9032 C CA . VAL B 1 194 ? -27.703 -7.41 -40.5 1 69.06 194 VAL B CA 1
ATOM 9033 C C . VAL B 1 194 ? -27.703 -8.656 -41.375 1 69.06 194 VAL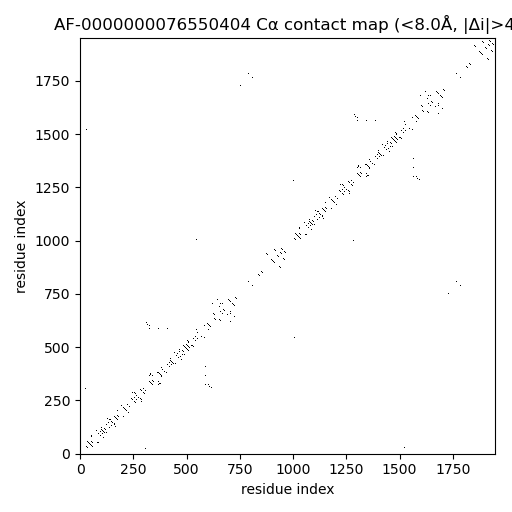 B C 1
ATOM 9035 O O . VAL B 1 194 ? -28.703 -9.359 -41.469 1 69.06 194 VAL B O 1
ATOM 9038 N N . SER B 1 195 ? -26.938 -8.68 -42.594 1 61.38 195 SER B N 1
ATOM 9039 C CA . SER B 1 195 ? -26.812 -9.852 -43.469 1 61.38 195 SER B CA 1
ATOM 9040 C C . SER B 1 195 ? -25.703 -10.773 -43 1 61.38 195 SER B C 1
ATOM 9042 O O . SER B 1 195 ? -24.703 -10.312 -42.438 1 61.38 195 SER B O 1
ATOM 9044 N N . PRO B 1 196 ? -25.688 -12.156 -43.656 1 55.84 196 PRO B N 1
ATOM 9045 C CA . PRO B 1 196 ? -26.594 -13.312 -43.688 1 55.84 196 PRO B CA 1
ATOM 9046 C C . PRO B 1 196 ? -27.156 -13.656 -42.312 1 55.84 196 PRO B C 1
ATOM 9048 O O . PRO B 1 196 ? -26.797 -13.008 -41.312 1 55.84 196 PRO B O 1
ATOM 9051 N N . ALA B 1 197 ? -27.625 -15 -42.094 1 59.34 197 ALA B N 1
ATOM 9052 C CA . ALA B 1 197 ? -28.422 -15.617 -41.031 1 59.34 197 ALA B CA 1
ATOM 9053 C C . ALA B 1 197 ? -27.688 -15.594 -39.688 1 59.34 197 ALA B C 1
ATOM 9055 O O . ALA B 1 197 ? -26.578 -16.109 -39.594 1 59.34 197 ALA B O 1
ATOM 9056 N N . LEU B 1 198 ? -27.953 -14.641 -38.844 1 64.12 198 LEU B N 1
ATOM 9057 C CA . LEU B 1 198 ? -27.484 -14.586 -37.469 1 64.12 198 LEU B CA 1
ATOM 9058 C C . LEU B 1 198 ? -27.953 -15.812 -36.688 1 64.12 198 LEU B C 1
ATOM 9060 O O . LEU B 1 198 ? -28.984 -16.406 -37 1 64.12 198 LEU B O 1
ATOM 9064 N N . PRO B 1 199 ? -27.047 -16.266 -35.875 1 69.44 199 PRO B N 1
ATOM 9065 C CA . PRO B 1 199 ? -27.531 -17.328 -34.969 1 69.44 199 PRO B CA 1
ATOM 9066 C C . PRO B 1 199 ? -28.828 -16.938 -34.25 1 69.44 199 PRO B C 1
ATOM 9068 O O . PRO B 1 199 ? -29.156 -15.758 -34.156 1 69.44 199 PRO B O 1
ATOM 9071 N N . PRO B 1 200 ? -29.656 -17.891 -33.938 1 68.31 200 PRO B N 1
ATOM 9072 C CA . PRO B 1 200 ? -30.953 -17.656 -33.281 1 68.31 200 PRO B CA 1
ATOM 9073 C C . PRO B 1 200 ? -30.812 -16.953 -31.953 1 68.31 200 PRO B C 1
ATOM 9075 O O . PRO B 1 200 ? -31.812 -16.5 -31.391 1 68.31 200 PRO B O 1
ATOM 9078 N N . GLU B 1 201 ? -29.641 -16.641 -31.594 1 76.56 201 GLU B N 1
ATOM 9079 C CA . GLU B 1 201 ? -29.453 -15.961 -30.312 1 76.56 201 GLU B CA 1
ATOM 9080 C C . GLU B 1 201 ? -29.578 -14.445 -30.469 1 76.56 201 GLU B C 1
ATOM 9082 O O . GLU B 1 201 ? -29.172 -13.883 -31.484 1 76.56 201 GLU B O 1
ATOM 9087 N N . PRO B 1 202 ? -30.188 -13.875 -29.391 1 76.56 202 PRO B N 1
ATOM 9088 C CA . PRO B 1 202 ? -30.297 -12.414 -29.438 1 76.56 202 PRO B CA 1
ATOM 9089 C C . PRO B 1 202 ? -28.938 -11.719 -29.375 1 76.56 202 PRO B C 1
ATOM 9091 O O . PRO B 1 202 ? -28.016 -12.219 -28.734 1 76.56 202 PRO B O 1
ATOM 9094 N N . ILE B 1 203 ? -28.875 -10.586 -30.062 1 81.81 203 ILE B N 1
ATOM 9095 C CA . ILE B 1 203 ? -27.672 -9.766 -30.016 1 81.81 203 ILE B CA 1
ATOM 9096 C C . ILE B 1 203 ? -27.609 -9.016 -28.688 1 81.81 203 ILE B C 1
ATOM 9098 O O . ILE B 1 203 ? -28.562 -8.336 -28.297 1 81.81 203 ILE B O 1
ATOM 9102 N N . GLU B 1 204 ? -26.531 -9.148 -28.016 1 82.56 204 GLU B N 1
ATOM 9103 C CA . GLU B 1 204 ? -26.422 -8.562 -26.688 1 82.56 204 GLU B CA 1
ATOM 9104 C C . GLU B 1 204 ? -25.531 -7.32 -26.703 1 82.56 204 GLU B C 1
ATOM 9106 O O . GLU B 1 204 ? -25.625 -6.477 -25.812 1 82.56 204 GLU B O 1
ATOM 9111 N N . SER B 1 205 ? -24.656 -7.246 -27.672 1 83.69 205 SER B N 1
ATOM 9112 C CA . SER B 1 205 ? -23.781 -6.09 -27.781 1 83.69 205 SER B CA 1
ATOM 9113 C C . SER B 1 205 ? -23.266 -5.91 -29.203 1 83.69 205 SER B C 1
ATOM 9115 O O . SER B 1 205 ? -23.297 -6.852 -30 1 83.69 205 SER B O 1
ATOM 9117 N N . LEU B 1 206 ? -22.812 -4.672 -29.484 1 83.44 206 LEU B N 1
ATOM 9118 C CA . LEU B 1 206 ? -22.281 -4.398 -30.828 1 83.44 206 LEU B CA 1
ATOM 9119 C C . LEU B 1 206 ? -21.234 -3.299 -30.781 1 83.44 206 LEU B C 1
ATOM 9121 O O . LEU B 1 206 ? -21.203 -2.504 -29.828 1 83.44 206 LEU B O 1
ATOM 9125 N N . ALA B 1 207 ? -20.375 -3.344 -31.719 1 83.94 207 ALA B N 1
ATOM 9126 C CA . ALA B 1 207 ? -19.375 -2.305 -31.906 1 83.94 207 ALA B CA 1
ATOM 9127 C C . ALA B 1 207 ? -19.125 -2.045 -33.406 1 83.94 207 ALA B C 1
ATOM 9129 O O . ALA B 1 207 ? -19.125 -2.977 -34.188 1 83.94 207 ALA B O 1
ATOM 9130 N N . VAL B 1 208 ? -18.953 -0.748 -33.688 1 80.5 208 VAL B N 1
ATOM 9131 C CA . VAL B 1 208 ? -18.641 -0.355 -35.031 1 80.5 208 VAL B CA 1
ATOM 9132 C C . VAL B 1 208 ? -17.281 0.337 -35.094 1 80.5 208 VAL B C 1
ATOM 9134 O O . VAL B 1 208 ? -17.047 1.287 -34.344 1 80.5 208 VAL B O 1
ATOM 9137 N N . GLN B 1 209 ? -16.516 -0.096 -35.875 1 81.75 209 GLN B N 1
ATOM 9138 C CA . GLN B 1 209 ? -15.188 0.49 -36 1 81.75 209 GLN B CA 1
ATOM 9139 C C . GLN B 1 209 ? -15.148 1.523 -37.125 1 81.75 209 GLN B C 1
ATOM 9141 O O . GLN B 1 209 ? -16.047 1.562 -37.969 1 81.75 209 GLN B O 1
ATOM 9146 N N . PRO B 1 210 ? -14.07 2.375 -37.094 1 76.38 210 PRO B N 1
ATOM 9147 C CA . PRO B 1 210 ? -13.969 3.422 -38.125 1 76.38 210 PRO B CA 1
ATOM 9148 C C . PRO B 1 210 ? -13.883 2.857 -39.531 1 76.38 210 PRO B C 1
ATOM 9150 O O . PRO B 1 210 ? -14.305 3.518 -40.5 1 76.38 210 PRO B O 1
ATOM 9153 N N . ASP B 1 211 ? -13.383 1.662 -39.719 1 77.38 211 ASP B N 1
ATOM 9154 C CA . ASP B 1 211 ? -13.297 1.053 -41.031 1 77.38 211 ASP B CA 1
ATOM 9155 C C . ASP B 1 211 ? -14.625 0.404 -41.438 1 77.38 211 ASP B C 1
ATOM 9157 O O . ASP B 1 211 ? -14.703 -0.326 -42.406 1 77.38 211 ASP B O 1
ATOM 9161 N N . HIS B 1 212 ? -15.703 0.59 -40.594 1 77.25 212 HIS B N 1
ATOM 9162 C CA . HIS B 1 212 ? -17.078 0.145 -40.812 1 77.25 212 HIS B CA 1
ATOM 9163 C C . HIS B 1 212 ? -17.219 -1.35 -40.562 1 77.25 212 HIS B C 1
ATOM 9165 O O . HIS B 1 212 ? -18.172 -1.978 -41.031 1 77.25 212 HIS B O 1
ATOM 9171 N N . THR B 1 213 ? -16.188 -1.841 -39.906 1 83.62 213 THR B N 1
ATOM 9172 C CA . THR B 1 213 ? -16.344 -3.215 -39.438 1 83.62 213 THR B CA 1
ATOM 9173 C C . THR B 1 213 ? -17.375 -3.293 -38.344 1 83.62 213 THR B C 1
ATOM 9175 O O . THR B 1 213 ? -17.328 -2.52 -37.375 1 83.62 213 THR B O 1
ATOM 9178 N N . LEU B 1 214 ? -18.328 -4.188 -38.562 1 83.44 214 LEU B N 1
ATOM 9179 C CA . LEU B 1 214 ? -19.375 -4.367 -37.562 1 83.44 214 LEU B CA 1
ATOM 9180 C C . LEU B 1 214 ? -19.125 -5.613 -36.719 1 83.44 214 LEU B C 1
ATOM 9182 O O . LEU B 1 214 ? -18.891 -6.695 -37.25 1 83.44 214 LEU B O 1
ATOM 9186 N N . TRP B 1 215 ? -19.078 -5.43 -35.438 1 88.06 215 TRP B N 1
ATOM 9187 C CA . TRP B 1 215 ? -18.953 -6.539 -34.5 1 88.06 215 TRP B CA 1
ATOM 9188 C C . TRP B 1 215 ? -20.25 -6.766 -33.75 1 88.06 215 TRP B C 1
ATOM 9190 O O . TRP B 1 215 ? -20.828 -5.824 -33.188 1 88.06 215 TRP B O 1
ATOM 9200 N N . LEU B 1 216 ? -20.719 -8.016 -33.719 1 85.81 216 LEU B N 1
ATOM 9201 C CA . LEU B 1 216 ? -21.938 -8.391 -33 1 85.81 216 LEU B CA 1
ATOM 9202 C C . LEU B 1 216 ? -21.641 -9.523 -32.031 1 85.81 216 LEU B C 1
ATOM 9204 O O . LEU B 1 216 ? -20.922 -10.461 -32.344 1 85.81 216 LEU B O 1
ATOM 9208 N N . ARG B 1 217 ? -22.172 -9.383 -30.828 1 88.94 217 ARG B N 1
ATOM 9209 C CA . ARG B 1 217 ? -21.984 -10.414 -29.812 1 88.94 217 ARG B CA 1
ATOM 9210 C C . ARG B 1 217 ? -23.328 -11.016 -29.391 1 88.94 217 ARG B C 1
ATOM 9212 O O . ARG B 1 217 ? -24.281 -10.289 -29.141 1 88.94 217 ARG B O 1
ATOM 9219 N N . THR B 1 218 ? -23.344 -12.258 -29.422 1 86.69 218 THR B N 1
ATOM 9220 C CA . THR B 1 218 ? -24.438 -13.008 -28.781 1 86.69 218 THR B CA 1
ATOM 9221 C C . THR B 1 218 ? -23.953 -13.68 -27.5 1 86.69 218 THR B C 1
ATOM 9223 O O . THR B 1 218 ? -22.859 -13.375 -27.016 1 86.69 218 THR B O 1
ATOM 9226 N N . HIS B 1 219 ? -24.781 -14.484 -27.047 1 83.5 219 HIS B N 1
ATOM 9227 C CA . HIS B 1 219 ? -24.438 -15.133 -25.781 1 83.5 219 HIS B CA 1
ATOM 9228 C C . HIS B 1 219 ? -23.234 -16.062 -25.969 1 83.5 219 HIS B C 1
ATOM 9230 O O . HIS B 1 219 ? -22.406 -16.188 -25.062 1 83.5 219 HIS B O 1
ATOM 9236 N N . THR B 1 220 ? -23.109 -16.688 -27.172 1 88.38 220 THR B N 1
ATOM 9237 C CA . THR B 1 220 ? -22.078 -17.703 -27.312 1 88.38 220 THR B CA 1
ATOM 9238 C C . THR B 1 220 ? -21.188 -17.406 -28.516 1 88.38 220 THR B C 1
ATOM 9240 O O . THR B 1 220 ? -20.141 -18.031 -28.703 1 88.38 220 THR B O 1
ATOM 9243 N N . THR B 1 221 ? -21.625 -16.406 -29.297 1 90.38 221 THR B N 1
ATOM 9244 C CA . THR B 1 221 ? -20.891 -16.234 -30.547 1 90.38 221 THR B CA 1
ATOM 9245 C C . THR B 1 221 ? -20.562 -14.766 -30.781 1 90.38 221 THR B C 1
ATOM 9247 O O . THR B 1 221 ? -21.359 -13.883 -30.438 1 90.38 221 THR B O 1
ATOM 9250 N N . LEU B 1 222 ? -19.406 -14.531 -31.312 1 92.06 222 LEU B N 1
ATOM 9251 C CA . LEU B 1 222 ? -18.984 -13.227 -31.797 1 92.06 222 LEU B CA 1
ATOM 9252 C C . LEU B 1 222 ? -18.906 -13.211 -33.312 1 92.06 222 LEU B C 1
ATOM 9254 O O . LEU B 1 222 ? -18.312 -14.109 -33.938 1 92.06 222 LEU B O 1
ATOM 9258 N N . ILE B 1 223 ? -19.484 -12.172 -33.906 1 89.19 223 ILE B N 1
ATOM 9259 C CA . ILE B 1 223 ? -19.594 -12.109 -35.375 1 89.19 223 ILE B CA 1
ATOM 9260 C C . ILE B 1 223 ? -18.922 -10.836 -35.875 1 89.19 223 ILE B C 1
ATOM 9262 O O . ILE B 1 223 ? -19.156 -9.75 -35.344 1 89.19 223 ILE B O 1
ATOM 9266 N N . GLN B 1 224 ? -18.078 -11.016 -36.781 1 89.62 224 GLN B N 1
ATOM 9267 C CA . GLN B 1 224 ? -17.484 -9.891 -37.5 1 89.62 224 GLN B CA 1
ATOM 9268 C C . GLN B 1 224 ? -18.047 -9.797 -38.906 1 89.62 224 GLN B C 1
ATOM 9270 O O . GLN B 1 224 ? -18.047 -10.781 -39.656 1 89.62 224 GLN B O 1
ATOM 9275 N N . GLN B 1 225 ? -18.547 -8.625 -39.219 1 85.56 225 GLN B N 1
ATOM 9276 C CA . GLN B 1 225 ? -19.031 -8.375 -40.562 1 85.56 225 GLN B CA 1
ATOM 9277 C C . GLN B 1 225 ? -18.234 -7.262 -41.219 1 85.56 225 GLN B C 1
ATOM 9279 O O . GLN B 1 225 ? -18.219 -6.125 -40.75 1 85.56 225 GLN B O 1
ATOM 9284 N N . ARG B 1 226 ? -17.531 -7.645 -42.156 1 83.38 226 ARG B N 1
ATOM 9285 C CA . ARG B 1 226 ? -16.719 -6.691 -42.906 1 83.38 226 ARG B CA 1
ATOM 9286 C C . ARG B 1 226 ? -16.812 -6.961 -44.406 1 83.38 226 ARG B C 1
ATOM 9288 O O . ARG B 1 226 ? -16.531 -8.078 -44.875 1 83.38 226 ARG B O 1
ATOM 9295 N N . ASP B 1 227 ? -17.125 -5.891 -45.219 1 78.56 227 ASP B N 1
ATOM 9296 C CA . ASP B 1 227 ? -17.141 -5.941 -46.688 1 78.56 227 ASP B CA 1
ATOM 9297 C C . ASP B 1 227 ? -17.953 -7.145 -47.188 1 78.56 227 ASP B C 1
ATOM 9299 O O . ASP B 1 227 ? -17.516 -7.863 -48.094 1 78.56 227 ASP B O 1
ATOM 9303 N N . GLY B 1 228 ? -18.969 -7.434 -46.531 1 73.19 228 GLY B N 1
ATOM 9304 C CA . GLY B 1 228 ? -19.859 -8.5 -46.938 1 73.19 228 GLY B CA 1
ATOM 9305 C C . GLY B 1 228 ? -19.453 -9.867 -46.438 1 73.19 228 GLY B C 1
ATOM 9306 O O . GLY B 1 228 ? -20.125 -10.859 -46.688 1 73.19 228 GLY B O 1
ATOM 9307 N N . ARG B 1 229 ? -18.328 -9.961 -45.875 1 84.06 229 ARG B N 1
ATOM 9308 C CA . ARG B 1 229 ? -17.875 -11.219 -45.281 1 84.06 229 ARG B CA 1
ATOM 9309 C C . ARG B 1 229 ? -18.141 -11.273 -43.812 1 84.06 229 ARG B C 1
ATOM 9311 O O . ARG B 1 229 ? -18.156 -10.242 -43.125 1 84.06 229 ARG B O 1
ATOM 9318 N N . GLN B 1 230 ? -18.438 -12.656 -43.344 1 85.31 230 GLN B N 1
ATOM 9319 C CA . GLN B 1 230 ? -18.734 -12.859 -41.906 1 85.31 230 GLN B CA 1
ATOM 9320 C C . GLN B 1 230 ? -17.781 -13.891 -41.312 1 85.31 230 GLN B C 1
ATOM 9322 O O . GLN B 1 230 ? -17.469 -14.898 -41.938 1 85.31 230 GLN B O 1
ATOM 9327 N N . HIS B 1 231 ? -17.188 -13.578 -40.281 1 87.19 231 HIS B N 1
ATOM 9328 C CA . HIS B 1 231 ? -16.375 -14.508 -39.5 1 87.19 231 HIS B CA 1
ATOM 9329 C C . HIS B 1 231 ? -16.969 -14.695 -38.094 1 87.19 231 HIS B C 1
ATOM 9331 O O . HIS B 1 231 ? -17.422 -13.734 -37.469 1 87.19 231 HIS B O 1
ATOM 9337 N N . LEU B 1 232 ? -16.984 -15.977 -37.656 1 88.5 232 LEU B N 1
ATOM 9338 C CA . LEU B 1 232 ? -17.594 -16.281 -36.375 1 88.5 232 LEU B CA 1
ATOM 9339 C C . LEU B 1 232 ? -16.594 -16.922 -35.438 1 88.5 232 LEU B C 1
ATOM 9341 O O . LEU B 1 232 ? -15.773 -17.75 -35.844 1 88.5 232 LEU B O 1
ATOM 9345 N N . TRP B 1 233 ? -16.594 -16.562 -34.219 1 91.31 233 TRP B N 1
ATOM 9346 C CA . TRP B 1 233 ? -15.898 -17.203 -33.094 1 91.31 233 TRP B CA 1
ATOM 9347 C C . TRP B 1 233 ? -16.891 -17.672 -32.031 1 91.31 233 TRP B C 1
ATOM 9349 O O . TRP B 1 233 ? -17.672 -16.875 -31.516 1 91.31 233 TRP B O 1
ATOM 9359 N N . THR B 1 234 ? -16.828 -18.922 -31.625 1 90.44 234 THR B N 1
ATOM 9360 C CA . THR B 1 234 ? -17.797 -19.484 -30.703 1 90.44 234 THR B CA 1
ATOM 9361 C C . THR B 1 234 ? -17.125 -19.906 -29.406 1 90.44 234 THR B C 1
ATOM 9363 O O . THR B 1 234 ? -16.047 -20.531 -29.438 1 90.44 234 THR B O 1
ATOM 9366 N N . ALA B 1 235 ? -17.766 -19.625 -28.375 1 89.94 235 ALA B N 1
ATOM 9367 C CA . ALA B 1 235 ? -17.281 -20.062 -27.078 1 89.94 235 ALA B CA 1
ATOM 9368 C C . ALA B 1 235 ? -17.312 -21.578 -26.969 1 89.94 235 ALA B C 1
ATOM 9370 O O . ALA B 1 235 ? -18.297 -22.219 -27.344 1 89.94 235 ALA B O 1
ATOM 9371 N N . GLY B 1 236 ? -16.266 -22.234 -26.359 1 83.62 236 GLY B N 1
ATOM 9372 C CA . GLY B 1 236 ? -16.172 -23.672 -26.219 1 83.62 236 GLY B CA 1
ATOM 9373 C C . GLY B 1 236 ? -15.484 -24.344 -27.391 1 83.62 236 GLY B C 1
ATOM 9374 O O . GLY B 1 236 ? -15.133 -25.531 -27.312 1 83.62 236 GLY B O 1
ATOM 9375 N N . ARG B 1 237 ? -15.305 -23.562 -28.438 1 89.81 237 ARG B N 1
ATOM 9376 C CA . ARG B 1 237 ? -14.586 -24.078 -29.609 1 89.81 237 ARG B CA 1
ATOM 9377 C C . ARG B 1 237 ? -13.305 -23.297 -29.844 1 89.81 237 ARG B C 1
ATOM 9379 O O . ARG B 1 237 ? -12.25 -23.625 -29.297 1 89.81 237 ARG B O 1
ATOM 9386 N N . GLU B 1 238 ? -13.562 -22.062 -30.484 1 89.25 238 GLU B N 1
ATOM 9387 C CA . GLU B 1 238 ? -12.391 -21.234 -30.734 1 89.25 238 GLU B CA 1
ATOM 9388 C C . GLU B 1 238 ? -12.016 -20.422 -29.484 1 89.25 238 GLU B C 1
ATOM 9390 O O . GLU B 1 238 ? -10.852 -20.078 -29.297 1 89.25 238 GLU B O 1
ATOM 9395 N N . LEU B 1 239 ? -13.031 -20.141 -28.75 1 91.44 239 LEU B N 1
ATOM 9396 C CA . LEU B 1 239 ? -12.844 -19.344 -27.547 1 91.44 239 LEU B CA 1
ATOM 9397 C C . LEU B 1 239 ? -13.07 -20.188 -26.297 1 91.44 239 LEU B C 1
ATOM 9399 O O . LEU B 1 239 ? -13.836 -21.141 -26.328 1 91.44 239 LEU B O 1
ATOM 9403 N N . PRO B 1 240 ? -12.352 -19.812 -25.281 1 87.94 240 PRO B N 1
ATOM 9404 C CA . PRO B 1 240 ? -12.562 -20.547 -24.031 1 87.94 240 PRO B CA 1
ATOM 9405 C C . PRO B 1 240 ? -13.922 -20.25 -23.391 1 87.94 240 PRO B C 1
ATOM 9407 O O . PRO B 1 240 ? -14.523 -19.203 -23.688 1 87.94 240 PRO B O 1
ATOM 9410 N N . GLY B 1 241 ? -14.398 -21.219 -22.641 1 82.94 241 GLY B N 1
ATOM 9411 C CA . GLY B 1 241 ? -15.617 -21.016 -21.875 1 82.94 241 GLY B CA 1
ATOM 9412 C C . GLY B 1 241 ? -16.875 -21.422 -22.625 1 82.94 241 GLY B C 1
ATOM 9413 O O . GLY B 1 241 ? -16.812 -22.156 -23.594 1 82.94 241 GLY B O 1
ATOM 9414 N N . THR B 1 242 ? -18.047 -20.922 -22.094 1 78.75 242 THR B N 1
ATOM 9415 C CA . THR B 1 242 ? -19.328 -21.297 -22.656 1 78.75 242 THR B CA 1
ATOM 9416 C C . THR B 1 242 ? -20.125 -20.062 -23.078 1 78.75 242 THR B C 1
ATOM 9418 O O . THR B 1 242 ? -21.141 -20.172 -23.75 1 78.75 242 THR B O 1
ATOM 9421 N N . ARG B 1 243 ? -19.625 -19 -22.672 1 84.56 243 ARG B N 1
ATOM 9422 C CA . ARG B 1 243 ? -20.328 -17.766 -23.031 1 84.56 243 ARG B CA 1
ATOM 9423 C C . ARG B 1 243 ? -19.359 -16.609 -23.219 1 84.56 243 ARG B C 1
ATOM 9425 O O . ARG B 1 243 ? -18.266 -16.609 -22.641 1 84.56 243 ARG B O 1
ATOM 9432 N N . ILE B 1 244 ? -19.812 -15.641 -24 1 92.25 244 ILE B N 1
ATOM 9433 C CA . ILE B 1 244 ? -19.062 -14.406 -24.234 1 92.25 244 ILE B CA 1
ATOM 9434 C C . ILE B 1 244 ? -19.719 -13.258 -23.469 1 92.25 244 ILE B C 1
ATOM 9436 O O . ILE B 1 244 ? -20.906 -12.977 -23.672 1 92.25 244 ILE B O 1
ATOM 9440 N N . GLU B 1 245 ? -18.906 -12.672 -22.641 1 91.62 245 GLU B N 1
ATOM 9441 C CA . GLU B 1 245 ? -19.469 -11.664 -21.75 1 91.62 245 GLU B CA 1
ATOM 9442 C C . GLU B 1 245 ? -19.203 -10.25 -22.266 1 91.62 245 GLU B C 1
ATOM 9444 O O . GLU B 1 245 ? -20.016 -9.352 -22.078 1 91.62 245 GLU B O 1
ATOM 9449 N N . ALA B 1 246 ? -18.031 -10.102 -22.828 1 93.5 246 ALA B N 1
ATOM 9450 C CA . ALA B 1 246 ? -17.672 -8.766 -23.297 1 93.5 246 ALA B CA 1
ATOM 9451 C C . ALA B 1 246 ? -16.672 -8.852 -24.453 1 93.5 246 ALA B C 1
ATOM 9453 O O . ALA B 1 246 ? -16 -9.867 -24.625 1 93.5 246 ALA B O 1
ATOM 9454 N N . PHE B 1 247 ? -16.641 -7.801 -25.219 1 93.44 247 PHE B N 1
ATOM 9455 C CA . PHE B 1 247 ? -15.609 -7.652 -26.234 1 93.44 247 PHE B CA 1
ATOM 9456 C C . PHE B 1 247 ? -15.289 -6.18 -26.469 1 93.44 247 PHE B C 1
ATOM 9458 O O . PHE B 1 247 ? -16.109 -5.309 -26.172 1 93.44 247 PHE B O 1
ATOM 9465 N N . LEU B 1 248 ? -14.078 -5.895 -26.906 1 92.81 248 LEU B N 1
ATOM 9466 C CA . LEU B 1 248 ? -13.641 -4.523 -27.125 1 92.81 248 LEU B CA 1
ATOM 9467 C C . LEU B 1 248 ? -12.539 -4.465 -28.188 1 92.81 248 LEU B C 1
ATOM 9469 O O . LEU B 1 248 ? -11.453 -5.012 -27.984 1 92.81 248 LEU B O 1
ATOM 9473 N N . PRO B 1 249 ? -12.859 -3.967 -29.281 1 90.06 249 PRO B N 1
ATOM 9474 C CA . PRO B 1 249 ? -11.766 -3.607 -30.188 1 90.06 249 PRO B CA 1
ATOM 9475 C C . PRO B 1 249 ? -11 -2.369 -29.734 1 90.06 249 PRO B C 1
ATOM 9477 O O . PRO B 1 249 ? -11.594 -1.3 -29.562 1 90.06 249 PRO B O 1
ATOM 9480 N N . ASP B 1 250 ? -9.688 -2.514 -29.578 1 87.94 250 ASP B N 1
ATOM 9481 C CA . ASP B 1 250 ? -8.93 -1.386 -29.047 1 87.94 250 ASP B CA 1
ATOM 9482 C C . ASP B 1 250 ? -8.375 -0.519 -30.172 1 87.94 250 ASP B C 1
ATOM 9484 O O . ASP B 1 250 ? -8.625 -0.782 -31.344 1 87.94 250 ASP B O 1
ATOM 9488 N N . SER B 1 251 ? -7.684 0.569 -29.812 1 84.81 251 SER B N 1
ATOM 9489 C CA . SER B 1 251 ? -7.164 1.551 -30.75 1 84.81 251 SER B CA 1
ATOM 9490 C C . SER B 1 251 ? -5.957 1.007 -31.5 1 84.81 251 SER B C 1
ATOM 9492 O O . SER B 1 251 ? -5.562 1.553 -32.531 1 84.81 251 SER B O 1
ATOM 9494 N N . ARG B 1 252 ? -5.422 -0.103 -31.094 1 82.25 252 ARG B N 1
ATOM 9495 C CA . ARG B 1 252 ? -4.25 -0.686 -31.75 1 82.25 252 ARG B CA 1
ATOM 9496 C C . ARG B 1 252 ? -4.637 -1.908 -32.562 1 82.25 252 ARG B C 1
ATOM 9498 O O . ARG B 1 252 ? -3.789 -2.752 -32.875 1 82.25 252 ARG B O 1
ATOM 9505 N N . ASN B 1 253 ? -5.895 -2.121 -32.75 1 83.69 253 ASN B N 1
ATOM 9506 C CA . ASN B 1 253 ? -6.465 -3.168 -33.594 1 83.69 253 ASN B CA 1
ATOM 9507 C C . ASN B 1 253 ? -6.375 -4.539 -32.906 1 83.69 253 ASN B C 1
ATOM 9509 O O . ASN B 1 253 ? -6.18 -5.551 -33.594 1 83.69 253 ASN B O 1
ATOM 9513 N N . THR B 1 254 ? -6.27 -4.512 -31.703 1 89.19 254 THR B N 1
ATOM 9514 C CA . THR B 1 254 ? -6.426 -5.746 -30.953 1 89.19 254 THR B CA 1
ATOM 9515 C C . THR B 1 254 ? -7.867 -5.914 -30.484 1 89.19 254 THR B C 1
ATOM 9517 O O . THR B 1 254 ? -8.469 -4.973 -29.953 1 89.19 254 THR B O 1
ATOM 9520 N N . LEU B 1 255 ? -8.406 -7.043 -30.781 1 92.19 255 LEU B N 1
ATOM 9521 C CA . LEU B 1 255 ? -9.742 -7.344 -30.266 1 92.19 255 LEU B CA 1
ATOM 9522 C C . LEU B 1 255 ? -9.664 -8.141 -28.969 1 92.19 255 LEU B C 1
ATOM 9524 O O . LEU B 1 255 ? -9.094 -9.234 -28.938 1 92.19 255 LEU B O 1
ATOM 9528 N N . TRP B 1 256 ? -10.195 -7.578 -28 1 94.62 256 TRP B N 1
ATOM 9529 C CA . TRP B 1 256 ? -10.258 -8.242 -26.703 1 94.62 256 TRP B CA 1
ATOM 9530 C C . TRP B 1 256 ? -11.609 -8.906 -26.484 1 94.62 256 TRP B C 1
ATOM 9532 O O . TRP B 1 256 ? -12.656 -8.281 -26.688 1 94.62 256 TRP B O 1
ATOM 9542 N N . ILE B 1 257 ? -11.57 -10.156 -26.109 1 95.31 257 ILE B N 1
ATOM 9543 C CA . ILE B 1 257 ? -12.805 -10.898 -25.875 1 95.31 257 ILE B CA 1
ATOM 9544 C C . ILE B 1 257 ? -12.82 -11.469 -24.469 1 95.31 257 ILE B C 1
ATOM 9546 O O . ILE B 1 257 ? -11.93 -12.234 -24.078 1 95.31 257 ILE B O 1
ATOM 9550 N N . GLY B 1 258 ? -13.805 -11.047 -23.734 1 95.44 258 GLY B N 1
ATOM 9551 C CA . GLY B 1 258 ? -14 -11.578 -22.406 1 95.44 258 GLY B CA 1
ATOM 9552 C C . GLY B 1 258 ? -15.023 -12.703 -22.344 1 95.44 258 GLY B C 1
ATOM 9553 O O . GLY B 1 258 ? -16.156 -12.531 -22.797 1 95.44 258 GLY B O 1
ATOM 9554 N N . THR B 1 259 ? -14.594 -13.836 -21.828 1 93.12 259 THR B N 1
ATOM 9555 C CA . THR B 1 259 ? -15.484 -14.969 -21.656 1 93.12 259 THR B CA 1
ATOM 9556 C C . THR B 1 259 ? -15.672 -15.281 -20.172 1 93.12 259 THR B C 1
ATOM 9558 O O . THR B 1 259 ? -15.219 -14.523 -19.312 1 93.12 259 THR B O 1
ATOM 9561 N N . ASN B 1 260 ? -16.422 -16.344 -19.891 1 86.88 260 ASN B N 1
ATOM 9562 C CA . ASN B 1 260 ? -16.594 -16.75 -18.516 1 86.88 260 ASN B CA 1
ATOM 9563 C C . ASN B 1 260 ? -15.398 -17.547 -18 1 86.88 260 ASN B C 1
ATOM 9565 O O . ASN B 1 260 ? -15.352 -17.922 -16.828 1 86.88 260 ASN B O 1
ATOM 9569 N N . LYS B 1 261 ? -14.398 -17.766 -18.906 1 86.12 261 LYS B N 1
ATOM 9570 C CA . LYS B 1 261 ? -13.188 -18.484 -18.5 1 86.12 261 LYS B CA 1
ATOM 9571 C C . LYS B 1 261 ? -11.93 -17.719 -18.922 1 86.12 261 LYS B C 1
ATOM 9573 O O . LYS B 1 261 ? -10.977 -18.328 -19.422 1 86.12 261 LYS B O 1
ATOM 9578 N N . GLY B 1 262 ? -12.102 -16.469 -18.906 1 90.75 262 GLY B N 1
ATOM 9579 C CA . GLY B 1 262 ? -10.875 -15.719 -19.109 1 90.75 262 GLY B CA 1
ATOM 9580 C C . GLY B 1 262 ? -10.977 -14.68 -20.219 1 90.75 262 GLY B C 1
ATOM 9581 O O . GLY B 1 262 ? -12.055 -14.477 -20.781 1 90.75 262 GLY B O 1
ATOM 9582 N N . LEU B 1 263 ? -9.859 -13.984 -20.484 1 94.5 263 LEU B N 1
ATOM 9583 C CA . LEU B 1 263 ? -9.711 -12.953 -21.5 1 94.5 263 LEU B CA 1
ATOM 9584 C C . LEU B 1 263 ? -8.828 -13.453 -22.641 1 94.5 263 LEU B C 1
ATOM 9586 O O . LEU B 1 263 ? -7.805 -14.102 -22.406 1 94.5 263 LEU B O 1
ATOM 9590 N N . VAL B 1 264 ? -9.258 -13.148 -23.844 1 94.62 264 VAL B N 1
ATOM 9591 C CA . VAL B 1 264 ? -8.516 -13.562 -25.031 1 94.62 264 VAL B CA 1
ATOM 9592 C C . VAL B 1 264 ? -8.273 -12.359 -25.938 1 94.62 264 VAL B C 1
ATOM 9594 O O . VAL B 1 264 ? -9.141 -11.492 -26.062 1 94.62 264 VAL B O 1
ATOM 9597 N N . ALA B 1 265 ? -7.109 -12.367 -26.5 1 93.38 265 ALA B N 1
ATOM 9598 C CA . ALA B 1 265 ? -6.754 -11.328 -27.453 1 93.38 265 ALA B CA 1
ATOM 9599 C C . ALA B 1 265 ? -6.625 -11.891 -28.875 1 93.38 265 ALA B C 1
ATOM 9601 O O . ALA B 1 265 ? -6.105 -13 -29.062 1 93.38 265 ALA B O 1
ATOM 9602 N N . LEU B 1 266 ? -7.203 -11.094 -29.797 1 90.56 266 LEU B N 1
ATOM 9603 C CA . LEU B 1 266 ? -7.148 -11.461 -31.219 1 90.56 266 LEU B CA 1
ATOM 9604 C C . LEU B 1 266 ? -6.766 -10.258 -32.062 1 90.56 266 LEU B C 1
ATOM 9606 O O . LEU B 1 266 ? -7.074 -9.117 -31.719 1 90.56 266 LEU B O 1
ATOM 9610 N N . ASP B 1 267 ? -6.043 -10.578 -33.125 1 86.38 267 ASP B N 1
ATOM 9611 C CA . ASP B 1 267 ? -5.785 -9.523 -34.094 1 86.38 267 ASP B CA 1
ATOM 9612 C C . ASP B 1 267 ? -7.035 -9.227 -34.906 1 86.38 267 ASP B C 1
ATOM 9614 O O . ASP B 1 267 ? -7.488 -10.07 -35.688 1 86.38 267 ASP B O 1
ATOM 9618 N N . ALA B 1 268 ? -7.504 -8.031 -34.781 1 81.38 268 ALA B N 1
ATOM 9619 C CA . ALA B 1 268 ? -8.758 -7.652 -35.438 1 81.38 268 ALA B CA 1
ATOM 9620 C C . ALA B 1 268 ? -8.578 -7.555 -36.969 1 81.38 268 ALA B C 1
ATOM 9622 O O . ALA B 1 268 ? -9.555 -7.672 -37.719 1 81.38 268 ALA B O 1
ATOM 9623 N N . ALA B 1 269 ? -7.363 -7.344 -37.344 1 78.06 269 ALA B N 1
ATOM 9624 C CA . ALA B 1 269 ? -7.094 -7.168 -38.75 1 78.06 269 ALA B CA 1
ATOM 9625 C C . ALA B 1 269 ? -6.953 -8.516 -39.469 1 78.06 269 ALA B C 1
ATOM 9627 O O . ALA B 1 269 ? -7.184 -8.625 -40.656 1 78.06 269 ALA B O 1
ATOM 9628 N N . ASN B 1 270 ? -6.578 -9.562 -38.594 1 81.69 270 ASN B N 1
ATOM 9629 C CA . ASN B 1 270 ? -6.402 -10.898 -39.156 1 81.69 270 ASN B CA 1
ATOM 9630 C C . ASN B 1 270 ? -7.34 -11.906 -38.5 1 81.69 270 ASN B C 1
ATOM 9632 O O . ASN B 1 270 ? -6.988 -12.516 -37.5 1 81.69 270 ASN B O 1
ATOM 9636 N N . PRO B 1 271 ? -8.43 -12.172 -39.25 1 74.94 271 PRO B N 1
ATOM 9637 C CA . PRO B 1 271 ? -9.414 -13.07 -38.656 1 74.94 271 PRO B CA 1
ATOM 9638 C C . PRO B 1 271 ? -8.891 -14.492 -38.469 1 74.94 271 PRO B C 1
ATOM 9640 O O . PRO B 1 271 ? -9.453 -15.273 -37.688 1 74.94 271 PRO B O 1
ATOM 9643 N N . GLN B 1 272 ? -7.754 -14.82 -39.125 1 77.38 272 GLN B N 1
ATOM 9644 C CA . GLN B 1 272 ? -7.219 -16.172 -39.031 1 77.38 272 GLN B CA 1
ATOM 9645 C C . GLN B 1 272 ? -6.223 -16.281 -37.875 1 77.38 272 GLN B C 1
ATOM 9647 O O . GLN B 1 272 ? -5.73 -17.375 -37.562 1 77.38 272 GLN B O 1
ATOM 9652 N N . SER B 1 273 ? -6.176 -15.172 -37.219 1 82.25 273 SER B N 1
ATOM 9653 C CA . SER B 1 273 ? -5.246 -15.195 -36.094 1 82.25 273 SER B CA 1
ATOM 9654 C C . SER B 1 273 ? -5.785 -16.047 -34.969 1 82.25 273 SER B C 1
ATOM 9656 O O . SER B 1 273 ? -6.996 -16.094 -34.719 1 82.25 273 SER B O 1
ATOM 9658 N N . LEU B 1 274 ? -4.902 -16.828 -34.312 1 85.31 274 LEU B N 1
ATOM 9659 C CA . LEU B 1 274 ? -5.301 -17.672 -33.188 1 85.31 274 LEU B CA 1
ATOM 9660 C C . LEU B 1 274 ? -5.496 -16.828 -31.922 1 85.31 274 LEU B C 1
ATOM 9662 O O . LEU B 1 274 ? -4.664 -15.977 -31.594 1 85.31 274 LEU B O 1
ATOM 9666 N N . PRO B 1 275 ? -6.676 -17.078 -31.281 1 88.12 275 PRO B N 1
ATOM 9667 C CA . PRO B 1 275 ? -6.898 -16.375 -30.016 1 88.12 275 PRO B CA 1
ATOM 9668 C C . PRO B 1 275 ? -5.832 -16.688 -28.969 1 88.12 275 PRO B C 1
ATOM 9670 O O . PRO B 1 275 ? -5.469 -17.844 -28.781 1 88.12 275 PRO B O 1
ATOM 9673 N N . GLN B 1 276 ? -5.273 -15.656 -28.359 1 89.25 276 GLN B N 1
ATOM 9674 C CA . GLN B 1 276 ? -4.25 -15.797 -27.328 1 89.25 276 GLN B CA 1
ATOM 9675 C C . GLN B 1 276 ? -4.82 -15.508 -25.938 1 89.25 276 GLN B C 1
ATOM 9677 O O . GLN B 1 276 ? -5.195 -14.367 -25.641 1 89.25 276 GLN B O 1
ATOM 9682 N N . PRO B 1 277 ? -4.859 -16.5 -25.094 1 90.5 277 PRO B N 1
ATOM 9683 C CA . PRO B 1 277 ? -5.355 -16.25 -23.734 1 90.5 277 PRO B CA 1
ATOM 9684 C C . PRO B 1 277 ? -4.383 -15.422 -22.891 1 90.5 277 PRO B C 1
ATOM 9686 O O . PRO B 1 277 ? -3.168 -15.516 -23.078 1 90.5 277 PRO B O 1
ATOM 9689 N N . ILE B 1 278 ? -4.91 -14.648 -22.047 1 91.12 278 ILE B N 1
ATOM 9690 C CA . ILE B 1 278 ? -4.113 -13.891 -21.094 1 91.12 278 ILE B CA 1
ATOM 9691 C C . ILE B 1 278 ? -4.012 -14.656 -19.766 1 91.12 278 ILE B C 1
ATOM 9693 O O . ILE B 1 278 ? -4.984 -14.734 -19.016 1 91.12 278 ILE B O 1
ATOM 9697 N N . PRO B 1 279 ? -2.906 -15.086 -19.438 1 83.31 279 PRO B N 1
ATOM 9698 C CA . PRO B 1 279 ? -2.76 -16 -18.297 1 83.31 279 PRO B CA 1
ATOM 9699 C C . PRO B 1 279 ? -3.201 -15.367 -16.984 1 83.31 279 PRO B C 1
ATOM 9701 O O . PRO B 1 279 ? -3.775 -16.047 -16.125 1 83.31 279 PRO B O 1
ATOM 9704 N N . ALA B 1 280 ? -2.998 -14.172 -16.828 1 82.88 280 ALA B N 1
ATOM 9705 C CA . ALA B 1 280 ? -3.312 -13.5 -15.562 1 82.88 280 ALA B CA 1
ATOM 9706 C C . ALA B 1 280 ? -4.809 -13.555 -15.266 1 82.88 280 ALA B C 1
ATOM 9708 O O . ALA B 1 280 ? -5.23 -13.383 -14.125 1 82.88 280 ALA B O 1
ATOM 9709 N N . LEU B 1 281 ? -5.641 -13.836 -16.281 1 88.62 281 LEU B N 1
ATOM 9710 C CA . LEU B 1 281 ? -7.086 -13.773 -16.109 1 88.62 281 LEU B CA 1
ATOM 9711 C C . LEU B 1 281 ? -7.738 -15.102 -16.5 1 88.62 281 LEU B C 1
ATOM 9713 O O . LEU B 1 281 ? -8.93 -15.141 -16.797 1 88.62 281 LEU B O 1
ATOM 9717 N N . ASN B 1 282 ? -7.07 -16.188 -16.516 1 79.75 282 ASN B N 1
ATOM 9718 C CA . ASN B 1 282 ? -7.562 -17.469 -17.016 1 79.75 282 ASN B CA 1
ATOM 9719 C C . ASN B 1 282 ? -8.758 -17.953 -16.203 1 79.75 282 ASN B C 1
ATOM 9721 O O . ASN B 1 282 ? -9.656 -18.609 -16.75 1 79.75 282 ASN B O 1
ATOM 9725 N N . ALA B 1 283 ? -8.891 -17.688 -15.016 1 75 283 ALA B N 1
ATOM 9726 C CA . ALA B 1 283 ? -9.969 -18.266 -14.227 1 75 283 ALA B CA 1
ATOM 9727 C C . ALA B 1 283 ? -11.008 -17.219 -13.852 1 75 283 ALA B C 1
ATOM 9729 O O . ALA B 1 283 ? -11.945 -17.5 -13.094 1 75 283 ALA B O 1
ATOM 9730 N N . SER B 1 284 ? -10.961 -16.172 -14.656 1 82.94 284 SER B N 1
ATOM 9731 C CA . SER B 1 284 ? -11.867 -15.086 -14.281 1 82.94 284 SER B CA 1
ATOM 9732 C C . SER B 1 284 ? -12.969 -14.906 -15.312 1 82.94 284 SER B C 1
ATOM 9734 O O . SER B 1 284 ? -12.734 -15.062 -16.516 1 82.94 284 SER B O 1
ATOM 9736 N N . SER B 1 285 ? -14.164 -14.75 -14.836 1 89.12 285 SER B N 1
ATOM 9737 C CA . SER B 1 285 ? -15.25 -14.344 -15.727 1 89.12 285 SER B CA 1
ATOM 9738 C C . SER B 1 285 ? -15.203 -12.844 -16 1 89.12 285 SER B C 1
ATOM 9740 O O . SER B 1 285 ? -15.406 -12.039 -15.094 1 89.12 285 SER B O 1
ATOM 9742 N N . VAL B 1 286 ? -15.016 -12.492 -17.25 1 94.81 286 VAL B N 1
ATOM 9743 C CA . VAL B 1 286 ? -14.805 -11.094 -17.609 1 94.81 286 VAL B CA 1
ATOM 9744 C C . VAL B 1 286 ? -16.141 -10.453 -17.969 1 94.81 286 VAL B C 1
ATOM 9746 O O . VAL B 1 286 ? -16.781 -10.836 -18.953 1 94.81 286 VAL B O 1
ATOM 9749 N N . LEU B 1 287 ? -16.5 -9.391 -17.203 1 93.94 287 LEU B N 1
ATOM 9750 C CA . LEU B 1 287 ? -17.797 -8.766 -17.375 1 93.94 287 LEU B CA 1
ATOM 9751 C C . LEU B 1 287 ? -17.703 -7.523 -18.25 1 93.94 287 LEU B C 1
ATOM 9753 O O . LEU B 1 287 ? -18.656 -7.168 -18.938 1 93.94 287 LEU B O 1
ATOM 9757 N N . SER B 1 288 ? -16.656 -6.875 -18.094 1 95.62 288 SER B N 1
ATOM 9758 C CA . SER B 1 288 ? -16.562 -5.598 -18.797 1 95.62 288 SER B CA 1
ATOM 9759 C C . SER B 1 288 ? -15.125 -5.312 -19.234 1 95.62 288 SER B C 1
ATOM 9761 O O . SER B 1 288 ? -14.172 -5.797 -18.625 1 95.62 288 SER B O 1
ATOM 9763 N N . LEU B 1 289 ? -15.039 -4.59 -20.328 1 96.25 289 LEU B N 1
ATOM 9764 C CA . LEU B 1 289 ? -13.773 -4.141 -20.906 1 96.25 289 LEU B CA 1
ATOM 9765 C C . LEU B 1 289 ? -13.828 -2.652 -21.234 1 96.25 289 LEU B C 1
ATOM 9767 O O . LEU B 1 289 ? -14.859 -2.146 -21.688 1 96.25 289 LEU B O 1
ATOM 9771 N N . PHE B 1 290 ? -12.719 -2.008 -20.969 1 95.75 290 PHE B N 1
ATOM 9772 C CA . PHE B 1 290 ? -12.648 -0.578 -21.25 1 95.75 290 PHE B CA 1
ATOM 9773 C C . PHE B 1 290 ? -11.219 -0.147 -21.547 1 95.75 290 PHE B C 1
ATOM 9775 O O . PHE B 1 290 ? -10.281 -0.607 -20.891 1 95.75 290 PHE B O 1
ATOM 9782 N N . GLU B 1 291 ? -11.047 0.626 -22.562 1 95.56 291 GLU B N 1
ATOM 9783 C CA . GLU B 1 291 ? -9.75 1.234 -22.859 1 95.56 291 GLU B CA 1
ATOM 9784 C C . GLU B 1 291 ? -9.719 2.701 -22.438 1 95.56 291 GLU B C 1
ATOM 9786 O O . GLU B 1 291 ? -10.531 3.502 -22.906 1 95.56 291 GLU B O 1
ATOM 9791 N N . ASP B 1 292 ? -8.766 3.031 -21.641 1 95.44 292 ASP B N 1
ATOM 9792 C CA . ASP B 1 292 ? -8.719 4.414 -21.172 1 95.44 292 ASP B CA 1
ATOM 9793 C C . ASP B 1 292 ? -7.984 5.309 -22.156 1 95.44 292 ASP B C 1
ATOM 9795 O O . ASP B 1 292 ? -7.531 4.84 -23.203 1 95.44 292 ASP B O 1
ATOM 9799 N N . ARG B 1 293 ? -7.883 6.625 -21.875 1 94.06 293 ARG B N 1
ATOM 9800 C CA . ARG B 1 293 ? -7.312 7.621 -22.781 1 94.06 293 ARG B CA 1
ATOM 9801 C C . ARG B 1 293 ? -5.816 7.395 -22.969 1 94.06 293 ARG B C 1
ATOM 9803 O O . ARG B 1 293 ? -5.25 7.777 -24 1 94.06 293 ARG B O 1
ATOM 9810 N N . GLU B 1 294 ? -5.211 6.766 -21.969 1 92.88 294 GLU B N 1
ATOM 9811 C CA . GLU B 1 294 ? -3.787 6.453 -22.062 1 92.88 294 GLU B CA 1
ATOM 9812 C C . GLU B 1 294 ? -3.561 5.098 -22.734 1 92.88 294 GLU B C 1
ATOM 9814 O O . GLU B 1 294 ? -2.428 4.621 -22.812 1 92.88 294 GLU B O 1
ATOM 9819 N N . ARG B 1 295 ? -4.645 4.461 -23.141 1 91.81 295 ARG B N 1
ATOM 9820 C CA . ARG B 1 295 ? -4.664 3.227 -23.906 1 91.81 295 ARG B CA 1
ATOM 9821 C C . ARG B 1 295 ? -4.348 2.021 -23.031 1 91.81 295 ARG B C 1
ATOM 9823 O O . ARG B 1 295 ? -3.744 1.051 -23.5 1 91.81 295 ARG B O 1
ATOM 9830 N N . ASN B 1 296 ? -4.598 2.127 -21.797 1 93.75 296 ASN B N 1
ATOM 9831 C CA . ASN B 1 296 ? -4.586 0.961 -20.922 1 93.75 296 ASN B CA 1
ATOM 9832 C C . ASN B 1 296 ? -5.895 0.181 -21 1 93.75 296 ASN B C 1
ATOM 9834 O O . ASN B 1 296 ? -6.961 0.768 -21.203 1 93.75 296 ASN B O 1
ATOM 9838 N N . LEU B 1 297 ? -5.816 -1.095 -20.891 1 95.88 297 LEU B N 1
ATOM 9839 C CA . LEU B 1 297 ? -7.027 -1.907 -20.938 1 95.88 297 LEU B CA 1
ATOM 9840 C C . LEU B 1 297 ? -7.504 -2.246 -19.516 1 95.88 297 LEU B C 1
ATOM 9842 O O . LEU B 1 297 ? -6.762 -2.844 -18.734 1 95.88 297 LEU B O 1
ATOM 9846 N N . TRP B 1 298 ? -8.656 -1.841 -19.234 1 97.31 298 TRP B N 1
ATOM 9847 C CA . TRP B 1 298 ? -9.297 -2.166 -17.969 1 97.31 298 TRP B CA 1
ATOM 9848 C C . TRP B 1 298 ? -10.234 -3.361 -18.125 1 97.31 298 TRP B C 1
ATOM 9850 O O . TRP B 1 298 ? -10.938 -3.48 -19.125 1 97.31 298 TRP B O 1
ATOM 9860 N N . VAL B 1 299 ? -10.164 -4.238 -17.141 1 97.31 299 VAL B N 1
ATOM 9861 C CA . VAL B 1 299 ? -10.984 -5.449 -17.172 1 97.31 299 VAL B CA 1
ATOM 9862 C C . VAL B 1 299 ? -11.773 -5.562 -15.867 1 97.31 299 VAL B C 1
ATOM 9864 O O . VAL B 1 299 ? -11.195 -5.566 -14.781 1 97.31 299 VAL B O 1
ATOM 9867 N N . GLY B 1 300 ? -13.07 -5.594 -15.992 1 97.06 300 GLY B N 1
ATOM 9868 C CA . GLY B 1 300 ? -13.945 -5.895 -14.867 1 97.06 300 GLY B CA 1
ATOM 9869 C C . GLY B 1 300 ? -14.375 -7.348 -14.812 1 97.06 300 GLY B C 1
ATOM 9870 O O . GLY B 1 300 ? -14.789 -7.91 -15.828 1 97.06 300 GLY B O 1
ATOM 9871 N N . THR B 1 301 ? -14.25 -7.914 -13.633 1 93.94 301 THR B N 1
ATOM 9872 C CA . THR B 1 301 ? -14.578 -9.328 -13.508 1 93.94 301 THR B CA 1
ATOM 9873 C C . THR B 1 301 ? -15.734 -9.531 -12.539 1 93.94 301 THR B C 1
ATOM 9875 O O . THR B 1 301 ? -16.188 -8.586 -11.891 1 93.94 301 THR B O 1
ATOM 9878 N N . GLU B 1 302 ? -16.125 -10.734 -12.523 1 89.31 302 GLU B N 1
ATOM 9879 C CA . GLU B 1 302 ? -17.266 -11.094 -11.68 1 89.31 302 GLU B CA 1
ATOM 9880 C C . GLU B 1 302 ? -16.828 -11.32 -10.234 1 89.31 302 GLU B C 1
ATOM 9882 O O . GLU B 1 302 ? -17.578 -11.031 -9.305 1 89.31 302 GLU B O 1
ATOM 9887 N N . SER B 1 303 ? -15.555 -11.797 -10.117 1 84.62 303 SER B N 1
ATOM 9888 C CA . SER B 1 303 ? -15.219 -12.219 -8.766 1 84.62 303 SER B CA 1
ATOM 9889 C C . SER B 1 303 ? -13.852 -11.695 -8.336 1 84.62 303 SER B C 1
ATOM 9891 O O . SER B 1 303 ? -13.547 -11.648 -7.148 1 84.62 303 SER B O 1
ATOM 9893 N N . THR B 1 304 ? -13.078 -11.344 -9.258 1 88.31 304 THR B N 1
ATOM 9894 C CA . THR B 1 304 ? -11.711 -11 -8.883 1 88.31 304 THR B CA 1
ATOM 9895 C C . THR B 1 304 ? -11.5 -9.484 -8.922 1 88.31 304 THR B C 1
ATOM 9897 O O . THR B 1 304 ? -10.375 -9.008 -8.758 1 88.31 304 THR B O 1
ATOM 9900 N N . GLY B 1 305 ? -12.516 -8.789 -9.164 1 92.62 305 GLY B N 1
ATOM 9901 C CA . GLY B 1 305 ? -12.461 -7.344 -9.023 1 92.62 305 GLY B CA 1
ATOM 9902 C C . GLY B 1 305 ? -12.047 -6.633 -10.297 1 92.62 305 GLY B C 1
ATOM 9903 O O . GLY B 1 305 ? -12.508 -6.98 -11.383 1 92.62 305 GLY B O 1
ATOM 9904 N N . LEU B 1 306 ? -11.242 -5.547 -10.156 1 96.38 306 LEU B N 1
ATOM 9905 C CA . LEU B 1 306 ? -10.805 -4.676 -11.242 1 96.38 306 LEU B CA 1
ATOM 9906 C C . LEU B 1 306 ? -9.367 -4.98 -11.633 1 96.38 306 LEU B C 1
ATOM 9908 O O . LEU B 1 306 ? -8.5 -5.117 -10.773 1 96.38 306 LEU B O 1
ATOM 9912 N N . HIS B 1 307 ? -9.188 -5.137 -12.93 1 95.94 307 HIS B N 1
ATOM 9913 C CA . HIS B 1 307 ? -7.855 -5.406 -13.453 1 95.94 307 HIS B CA 1
ATOM 9914 C C . HIS B 1 307 ? -7.453 -4.371 -14.5 1 95.94 307 HIS B C 1
ATOM 9916 O O . HIS B 1 307 ? -8.312 -3.773 -15.148 1 95.94 307 HIS B O 1
ATOM 9922 N N . ILE B 1 308 ? -6.219 -4.113 -14.617 1 96 308 ILE B N 1
ATOM 9923 C CA . ILE B 1 308 ? -5.688 -3.242 -15.656 1 96 308 ILE B CA 1
ATOM 9924 C C . ILE B 1 308 ? -4.5 -3.92 -16.344 1 96 308 ILE B C 1
ATOM 9926 O O . ILE B 1 308 ? -3.695 -4.586 -15.688 1 96 308 ILE B O 1
ATOM 9930 N N . LEU B 1 309 ? -4.469 -3.924 -17.609 1 93.94 309 LEU B N 1
ATOM 9931 C CA . LEU B 1 309 ? -3.348 -4.387 -18.422 1 93.94 309 LEU B CA 1
ATOM 9932 C C . LEU B 1 309 ? -2.637 -3.215 -19.078 1 93.94 309 LEU B C 1
ATOM 9934 O O . LEU B 1 309 ? -3.268 -2.406 -19.766 1 93.94 309 LEU B O 1
ATOM 9938 N N . ARG B 1 310 ? -1.375 -3.115 -18.812 1 91.19 310 ARG B N 1
ATOM 9939 C CA . ARG B 1 310 ? -0.545 -2.035 -19.344 1 91.19 310 ARG B CA 1
ATOM 9940 C C . ARG B 1 310 ? 0.596 -2.584 -20.188 1 91.19 310 ARG B C 1
ATOM 9942 O O . ARG B 1 310 ? 1.171 -3.625 -19.859 1 91.19 310 ARG B O 1
ATOM 9949 N N . ARG B 1 311 ? 0.87 -1.873 -21.203 1 88.12 311 ARG B N 1
ATOM 9950 C CA . ARG B 1 311 ? 2.064 -2.232 -21.969 1 88.12 311 ARG B CA 1
ATOM 9951 C C . ARG B 1 311 ? 3.33 -1.825 -21.219 1 88.12 311 ARG B C 1
ATOM 9953 O O . ARG B 1 311 ? 3.395 -0.737 -20.641 1 88.12 311 ARG B O 1
ATOM 9960 N N . GLN B 1 312 ? 4.289 -2.771 -21.234 1 89.5 312 GLN B N 1
ATOM 9961 C CA . GLN B 1 312 ? 5.516 -2.539 -20.484 1 89.5 312 GLN B CA 1
ATOM 9962 C C . GLN B 1 312 ? 6.727 -2.488 -21.422 1 89.5 312 GLN B C 1
ATOM 9964 O O . GLN B 1 312 ? 6.758 -3.168 -22.438 1 89.5 312 GLN B O 1
ATOM 9969 N N . ASN B 1 313 ? 7.664 -1.683 -21.062 1 91.69 313 ASN B N 1
ATOM 9970 C CA . ASN B 1 313 ? 8.875 -1.525 -21.859 1 91.69 313 ASN B CA 1
ATOM 9971 C C . ASN B 1 313 ? 9.844 -2.684 -21.641 1 91.69 313 ASN B C 1
ATOM 9973 O O . ASN B 1 313 ? 10.594 -3.057 -22.547 1 91.69 313 ASN B O 1
ATOM 9977 N N . PHE B 1 314 ? 9.812 -3.246 -20.422 1 93.69 314 PHE B N 1
ATOM 9978 C CA . PHE B 1 314 ? 10.734 -4.328 -20.078 1 93.69 314 PHE B CA 1
ATOM 9979 C C . PHE B 1 314 ? 10 -5.664 -20.031 1 93.69 314 PHE B C 1
ATOM 9981 O O . PHE B 1 314 ? 8.797 -5.707 -19.734 1 93.69 314 PHE B O 1
ATOM 9988 N N . HIS B 1 315 ? 10.68 -6.688 -20.422 1 90.62 315 HIS B N 1
ATOM 9989 C CA . HIS B 1 315 ? 10.18 -8.039 -20.219 1 90.62 315 HIS B CA 1
ATOM 9990 C C . HIS B 1 315 ? 11.266 -8.945 -19.656 1 90.62 315 HIS B C 1
ATOM 9992 O O . HIS B 1 315 ? 12.445 -8.562 -19.609 1 90.62 315 HIS B O 1
ATOM 9998 N N . SER B 1 316 ? 10.914 -10.031 -19.094 1 90.62 316 SER B N 1
ATOM 9999 C CA . SER B 1 316 ? 11.836 -10.984 -18.5 1 90.62 316 SER B CA 1
ATOM 10000 C C . SER B 1 316 ? 11.648 -12.383 -19.094 1 90.62 316 SER B C 1
ATOM 10002 O O . SER B 1 316 ? 10.789 -12.586 -19.938 1 90.62 316 SER B O 1
ATOM 10004 N N . LEU B 1 317 ? 12.539 -13.25 -18.766 1 90.5 317 LEU B N 1
ATOM 10005 C CA . LEU B 1 317 ? 12.422 -14.656 -19.125 1 90.5 317 LEU B CA 1
ATOM 10006 C C . LEU B 1 317 ? 11.805 -15.461 -17.984 1 90.5 317 LEU B C 1
ATOM 10008 O O . LEU B 1 317 ? 12.375 -15.547 -16.906 1 90.5 317 LEU B O 1
ATOM 10012 N N . PRO B 1 318 ? 10.672 -16.047 -18.234 1 83.44 318 PRO B N 1
ATOM 10013 C CA . PRO B 1 318 ? 9.977 -16.766 -17.156 1 83.44 318 PRO B CA 1
ATOM 10014 C C . PRO B 1 318 ? 10.828 -17.875 -16.562 1 83.44 318 PRO B C 1
ATOM 10016 O O . PRO B 1 318 ? 10.75 -18.141 -15.352 1 83.44 318 PRO B O 1
ATOM 10019 N N . ASP B 1 319 ? 11.648 -18.438 -17.328 1 85.75 319 ASP B N 1
ATOM 10020 C CA . ASP B 1 319 ? 12.453 -19.562 -16.859 1 85.75 319 ASP B CA 1
ATOM 10021 C C . ASP B 1 319 ? 13.539 -19.109 -15.891 1 85.75 319 ASP B C 1
ATOM 10023 O O . ASP B 1 319 ? 14.094 -19.906 -15.148 1 85.75 319 ASP B O 1
ATOM 10027 N N . LEU B 1 320 ? 13.891 -17.875 -15.922 1 89.75 320 LEU B N 1
ATOM 10028 C CA . LEU B 1 320 ? 14.906 -17.328 -15.016 1 89.75 320 LEU B CA 1
ATOM 10029 C C . LEU B 1 320 ? 14.258 -16.531 -13.891 1 89.75 320 LEU B C 1
ATOM 10031 O O . LEU B 1 320 ? 14.953 -15.828 -13.156 1 89.75 320 LEU B O 1
ATOM 10035 N N . ALA B 1 321 ? 12.953 -16.812 -13.836 1 83.94 321 ALA B N 1
ATOM 10036 C CA . ALA B 1 321 ? 12.227 -16.016 -12.844 1 83.94 321 ALA B CA 1
ATOM 10037 C C . ALA B 1 321 ? 12.672 -16.375 -11.422 1 83.94 321 ALA B C 1
ATOM 10039 O O . ALA B 1 321 ? 12.938 -17.531 -11.125 1 83.94 321 ALA B O 1
ATOM 10040 N N . ASP B 1 322 ? 12.906 -15.484 -10.523 1 78.38 322 ASP B N 1
ATOM 10041 C CA . ASP B 1 322 ? 13.164 -15.602 -9.094 1 78.38 322 ASP B CA 1
ATOM 10042 C C . ASP B 1 322 ? 14.617 -15.992 -8.828 1 78.38 322 ASP B C 1
ATOM 10044 O O . ASP B 1 322 ? 14.977 -16.312 -7.691 1 78.38 322 ASP B O 1
ATOM 10048 N N . LEU B 1 323 ? 15.406 -16.047 -9.945 1 86.62 323 LEU B N 1
ATOM 10049 C CA . LEU B 1 323 ? 16.828 -16.328 -9.766 1 86.62 323 LEU B CA 1
ATOM 10050 C C . LEU B 1 323 ? 17.625 -15.023 -9.664 1 86.62 323 LEU B C 1
ATOM 10052 O O . LEU B 1 323 ? 17.359 -14.07 -10.391 1 86.62 323 LEU B O 1
ATOM 10056 N N . ALA B 1 324 ? 18.5 -15.094 -8.766 1 89.88 324 ALA B N 1
ATOM 10057 C CA . ALA B 1 324 ? 19.438 -13.969 -8.695 1 89.88 324 ALA B CA 1
ATOM 10058 C C . ALA B 1 324 ? 20.516 -14.086 -9.758 1 89.88 324 ALA B C 1
ATOM 10060 O O . ALA B 1 324 ? 21.406 -14.938 -9.648 1 89.88 324 ALA B O 1
ATOM 10061 N N . VAL B 1 325 ? 20.484 -13.234 -10.719 1 94.5 325 VAL B N 1
ATOM 10062 C CA . VAL B 1 325 ? 21.438 -13.273 -11.812 1 94.5 325 VAL B CA 1
ATOM 10063 C C . VAL B 1 325 ? 22.562 -12.258 -11.555 1 94.5 325 VAL B C 1
ATOM 10065 O O . VAL B 1 325 ? 22.297 -11.109 -11.203 1 94.5 325 VAL B O 1
ATOM 10068 N N . ASN B 1 326 ? 23.766 -12.719 -11.828 1 95.69 326 ASN B N 1
ATOM 10069 C CA . ASN B 1 326 ? 24.906 -11.852 -11.57 1 95.69 326 ASN B CA 1
ATOM 10070 C C . ASN B 1 326 ? 25.469 -11.266 -12.859 1 95.69 326 ASN B C 1
ATOM 10072 O O . ASN B 1 326 ? 25.938 -10.125 -12.875 1 95.69 326 ASN B O 1
ATOM 10076 N N . THR B 1 327 ? 25.5 -12.055 -13.836 1 96.69 327 THR B N 1
ATOM 10077 C CA . THR B 1 327 ? 26.203 -11.648 -15.047 1 96.69 327 THR B CA 1
ATOM 10078 C C . THR B 1 327 ? 25.531 -12.242 -16.281 1 96.69 327 THR B C 1
ATOM 10080 O O . THR B 1 327 ? 24.891 -13.281 -16.203 1 96.69 327 THR B O 1
ATOM 10083 N N . ILE B 1 328 ? 25.672 -11.469 -17.375 1 97 328 ILE B N 1
ATOM 10084 C CA . ILE B 1 328 ? 25.078 -11.875 -18.641 1 97 328 ILE B CA 1
ATOM 10085 C C . ILE B 1 328 ? 26.047 -11.57 -19.781 1 97 328 ILE B C 1
ATOM 10087 O O . ILE B 1 328 ? 26.656 -10.5 -19.828 1 97 328 ILE B O 1
ATOM 10091 N N . VAL B 1 329 ? 26.203 -12.539 -20.719 1 97.38 329 VAL B N 1
ATOM 10092 C CA . VAL B 1 329 ? 26.984 -12.297 -21.922 1 97.38 329 VAL B CA 1
ATOM 10093 C C . VAL B 1 329 ? 26.391 -13.07 -23.094 1 97.38 329 VAL B C 1
ATOM 10095 O O . VAL B 1 329 ? 25.594 -13.984 -22.906 1 97.38 329 VAL B O 1
ATOM 10098 N N . GLN B 1 330 ? 26.734 -12.594 -24.234 1 96.38 330 GLN B N 1
ATOM 10099 C CA . GLN B 1 330 ? 26.375 -13.297 -25.469 1 96.38 330 GLN B CA 1
ATOM 10100 C C . GLN B 1 330 ? 27.625 -13.789 -26.203 1 96.38 330 GLN B C 1
ATOM 10102 O O . GLN B 1 330 ? 28.562 -13.016 -26.422 1 96.38 330 GLN B O 1
ATOM 10107 N N . THR B 1 331 ? 27.562 -15.07 -26.547 1 94.38 331 THR B N 1
ATOM 10108 C CA . THR B 1 331 ? 28.703 -15.625 -27.297 1 94.38 331 THR B CA 1
ATOM 10109 C C . THR B 1 331 ? 28.531 -15.391 -28.797 1 94.38 331 THR B C 1
ATOM 10111 O O . THR B 1 331 ? 27.484 -14.914 -29.234 1 94.38 331 THR B O 1
ATOM 10114 N N . THR B 1 332 ? 29.609 -15.703 -29.547 1 89.75 332 THR B N 1
ATOM 10115 C CA . THR B 1 332 ? 29.656 -15.406 -30.984 1 89.75 332 THR B CA 1
ATOM 10116 C C . THR B 1 332 ? 28.625 -16.234 -31.734 1 89.75 332 THR B C 1
ATOM 10118 O O . THR B 1 332 ? 28.188 -15.867 -32.844 1 89.75 332 THR B O 1
ATOM 10121 N N . ASP B 1 333 ? 28.219 -17.328 -31.188 1 88.69 333 ASP B N 1
ATOM 10122 C CA . ASP B 1 333 ? 27.203 -18.172 -31.812 1 88.69 333 ASP B CA 1
ATOM 10123 C C . ASP B 1 333 ? 25.797 -17.656 -31.531 1 88.69 333 ASP B C 1
ATOM 10125 O O . ASP B 1 333 ? 24.812 -18.234 -31.969 1 88.69 333 ASP B O 1
ATOM 10129 N N . GLY B 1 334 ? 25.703 -16.641 -30.781 1 91 334 GLY B N 1
ATOM 10130 C CA . GLY B 1 334 ? 24.422 -16.016 -30.516 1 91 334 GLY B CA 1
ATOM 10131 C C . GLY B 1 334 ? 23.781 -16.469 -29.219 1 91 334 GLY B C 1
ATOM 10132 O O . GLY B 1 334 ? 22.719 -15.977 -28.844 1 91 334 GLY B O 1
ATOM 10133 N N . ALA B 1 335 ? 24.438 -17.375 -28.547 1 93.81 335 ALA B N 1
ATOM 10134 C CA . ALA B 1 335 ? 23.891 -17.875 -27.281 1 93.81 335 ALA B CA 1
ATOM 10135 C C . ALA B 1 335 ? 24.094 -16.875 -26.156 1 93.81 335 ALA B C 1
ATOM 10137 O O . ALA B 1 335 ? 25.141 -16.219 -26.078 1 93.81 335 ALA B O 1
ATOM 10138 N N . LEU B 1 336 ? 23.031 -16.766 -25.391 1 95.62 336 LEU B N 1
ATOM 10139 C CA . LEU B 1 336 ? 23.125 -15.906 -24.219 1 95.62 336 LEU B CA 1
ATOM 10140 C C . LEU B 1 336 ? 23.359 -16.734 -22.953 1 95.62 336 LEU B C 1
ATOM 10142 O O . LEU B 1 336 ? 22.719 -17.766 -22.766 1 95.62 336 LEU B O 1
ATOM 10146 N N . TYR B 1 337 ? 24.328 -16.281 -22.188 1 97 337 TYR B N 1
ATOM 10147 C CA . TYR B 1 337 ? 24.641 -16.969 -20.938 1 97 337 TYR B CA 1
ATOM 10148 C C . TYR B 1 337 ? 24.328 -16.062 -19.75 1 97 337 TYR B C 1
ATOM 10150 O O . TYR B 1 337 ? 24.656 -14.875 -19.75 1 97 337 TYR B O 1
ATOM 10158 N N . ALA B 1 338 ? 23.641 -16.641 -18.797 1 96.88 338 ALA B N 1
ATOM 10159 C CA . ALA B 1 338 ? 23.344 -15.953 -17.531 1 96.88 338 ALA B CA 1
ATOM 10160 C C . ALA B 1 338 ? 23.953 -16.703 -16.344 1 96.88 338 ALA B C 1
ATOM 10162 O O . ALA B 1 338 ? 23.656 -17.891 -16.141 1 96.88 338 ALA B O 1
ATOM 10163 N N . GLY B 1 339 ? 24.828 -16.016 -15.648 1 96.81 339 GLY B N 1
ATOM 10164 C CA . GLY B 1 339 ? 25.375 -16.578 -14.43 1 96.81 339 GLY B CA 1
ATOM 10165 C C . GLY B 1 339 ? 24.594 -16.203 -13.188 1 96.81 339 GLY B C 1
ATOM 10166 O O . GLY B 1 339 ? 24.25 -15.031 -13 1 96.81 339 GLY B O 1
ATOM 10167 N N . THR B 1 340 ? 24.312 -17.188 -12.344 1 93.12 340 THR B N 1
ATOM 10168 C CA . THR B 1 340 ? 23.453 -16.953 -11.195 1 93.12 340 THR B CA 1
ATOM 10169 C C . THR B 1 340 ? 24.266 -16.922 -9.906 1 93.12 340 THR B C 1
ATOM 10171 O O . THR B 1 340 ? 25.453 -17.25 -9.906 1 93.12 340 THR B O 1
ATOM 10174 N N . ASN B 1 341 ? 23.594 -16.406 -8.898 1 89.12 341 ASN B N 1
ATOM 10175 C CA . ASN B 1 341 ? 24.188 -16.391 -7.566 1 89.12 341 ASN B CA 1
ATOM 10176 C C . ASN B 1 341 ? 23.812 -17.625 -6.762 1 89.12 341 ASN B C 1
ATOM 10178 O O . ASN B 1 341 ? 23.219 -17.516 -5.691 1 89.12 341 ASN B O 1
ATOM 10182 N N . GLY B 1 342 ? 24.203 -18.781 -7.309 1 82.5 342 GLY B N 1
ATOM 10183 C CA . GLY B 1 342 ? 23.984 -19.969 -6.508 1 82.5 342 GLY B CA 1
ATOM 10184 C C . GLY B 1 342 ? 23.328 -21.094 -7.293 1 82.5 342 GLY B C 1
ATOM 10185 O O . GLY B 1 342 ? 23.188 -22.219 -6.785 1 82.5 342 GLY B O 1
ATOM 10186 N N . ASP B 1 343 ? 22.906 -20.828 -8.547 1 87.44 343 ASP B N 1
ATOM 10187 C CA . ASP B 1 343 ? 22.234 -21.859 -9.328 1 87.44 343 ASP B CA 1
ATOM 10188 C C . ASP B 1 343 ? 23.016 -22.172 -10.609 1 87.44 343 ASP B C 1
ATOM 10190 O O . ASP B 1 343 ? 22.453 -22.688 -11.578 1 87.44 343 ASP B O 1
ATOM 10194 N N . GLY B 1 344 ? 24.172 -21.688 -10.594 1 92.25 344 GLY B N 1
ATOM 10195 C CA . GLY B 1 344 ? 25.031 -22.062 -11.711 1 92.25 344 GLY B CA 1
ATOM 10196 C C . GLY B 1 344 ? 24.828 -21.188 -12.93 1 92.25 344 GLY B C 1
ATOM 10197 O O . GLY B 1 344 ? 24.641 -19.969 -12.812 1 92.25 344 GLY B O 1
ATOM 10198 N N . LEU B 1 345 ? 24.953 -21.844 -14.102 1 95.69 345 LEU B N 1
ATOM 10199 C CA . LEU B 1 345 ? 24.969 -21.141 -15.375 1 95.69 345 LEU B CA 1
ATOM 10200 C C . LEU B 1 345 ? 23.812 -21.594 -16.25 1 95.69 345 LEU B C 1
ATOM 10202 O O . LEU B 1 345 ? 23.5 -22.781 -16.312 1 95.69 345 LEU B O 1
ATOM 10206 N N . TYR B 1 346 ? 23.219 -20.578 -16.891 1 96.25 346 TYR B N 1
ATOM 10207 C CA . TYR B 1 346 ? 22.141 -20.891 -17.812 1 96.25 346 TYR B CA 1
ATOM 10208 C C . TYR B 1 346 ? 22.484 -20.422 -19.234 1 96.25 346 TYR B C 1
ATOM 10210 O O . TYR B 1 346 ? 23 -19.312 -19.422 1 96.25 346 TYR B O 1
ATOM 10218 N N . ARG B 1 347 ? 22.25 -21.266 -20.141 1 95.69 347 ARG B N 1
ATOM 10219 C CA . ARG B 1 347 ? 22.422 -20.953 -21.562 1 95.69 347 ARG B CA 1
ATOM 10220 C C . ARG B 1 347 ? 21.078 -20.828 -22.266 1 95.69 347 ARG B C 1
ATOM 10222 O O . ARG B 1 347 ? 20.266 -21.75 -22.219 1 95.69 347 ARG B O 1
ATOM 10229 N N . TYR B 1 348 ? 20.859 -19.688 -22.844 1 94.56 348 TYR B N 1
ATOM 10230 C CA . TYR B 1 348 ? 19.609 -19.406 -23.562 1 94.56 348 TYR B CA 1
ATOM 10231 C C . TYR B 1 348 ? 19.875 -19.234 -25.047 1 94.56 348 TYR B C 1
ATOM 10233 O O . TYR B 1 348 ? 20.609 -18.344 -25.469 1 94.56 348 TYR B O 1
ATOM 10241 N N . GLN B 1 349 ? 19.25 -20.109 -25.812 1 91.25 349 GLN B N 1
ATOM 10242 C CA . GLN B 1 349 ? 19.375 -20.047 -27.266 1 91.25 349 GLN B CA 1
ATOM 10243 C C . GLN B 1 349 ? 18.125 -20.578 -27.953 1 91.25 349 GLN B C 1
ATOM 10245 O O . GLN B 1 349 ? 17.656 -21.672 -27.641 1 91.25 349 GLN B O 1
ATOM 10250 N N . PHE B 1 350 ? 17.594 -19.797 -28.875 1 83.81 350 PHE B N 1
ATOM 10251 C CA . PHE B 1 350 ? 16.438 -20.172 -29.688 1 83.81 350 PHE B CA 1
ATOM 10252 C C . PHE B 1 350 ? 15.281 -20.609 -28.812 1 83.81 350 PHE B C 1
ATOM 10254 O O . PHE B 1 350 ? 14.656 -21.641 -29.062 1 83.81 350 PHE B O 1
ATOM 10261 N N . GLY B 1 351 ? 15.078 -20.016 -27.734 1 83.06 351 GLY B N 1
ATOM 10262 C CA . GLY B 1 351 ? 13.93 -20.266 -26.875 1 83.06 351 GLY B CA 1
ATOM 10263 C C . GLY B 1 351 ? 14.156 -21.406 -25.906 1 83.06 351 GLY B C 1
ATOM 10264 O O . GLY B 1 351 ? 13.266 -21.75 -25.125 1 83.06 351 GLY B O 1
ATOM 10265 N N . LYS B 1 352 ? 15.297 -21.969 -25.906 1 90.19 352 LYS B N 1
ATOM 10266 C CA . LYS B 1 352 ? 15.586 -23.094 -25.016 1 90.19 352 LYS B CA 1
ATOM 10267 C C . LYS B 1 352 ? 16.625 -22.703 -23.969 1 90.19 352 LYS B C 1
ATOM 10269 O O . LYS B 1 352 ? 17.578 -21.984 -24.266 1 90.19 352 LYS B O 1
ATOM 10274 N N . LEU B 1 353 ? 16.328 -23.234 -22.734 1 92.06 353 LEU B N 1
ATOM 10275 C CA . LEU B 1 353 ? 17.219 -22.953 -21.609 1 92.06 353 LEU B CA 1
ATOM 10276 C C . LEU B 1 353 ? 17.938 -24.219 -21.156 1 92.06 353 LEU B C 1
ATOM 10278 O O . LEU B 1 353 ? 17.297 -25.234 -20.906 1 92.06 353 LEU B O 1
ATOM 10282 N N . LYS B 1 354 ? 19.266 -24.188 -21.203 1 93.75 354 LYS B N 1
ATOM 10283 C CA . LYS B 1 354 ? 20.094 -25.281 -20.672 1 93.75 354 LYS B CA 1
ATOM 10284 C C . LYS B 1 354 ? 20.75 -24.875 -19.359 1 93.75 354 LYS B C 1
ATOM 10286 O O . LYS B 1 354 ? 21.312 -23.781 -19.25 1 93.75 354 LYS B O 1
ATOM 10291 N N . HIS B 1 355 ? 20.656 -25.781 -18.438 1 93.75 355 HIS B N 1
ATOM 10292 C CA . HIS B 1 355 ? 21.219 -25.531 -17.109 1 93.75 355 HIS B CA 1
ATOM 10293 C C . HIS B 1 355 ? 22.547 -26.25 -16.922 1 93.75 355 HIS B C 1
ATOM 10295 O O . HIS B 1 355 ? 22.656 -27.438 -17.25 1 93.75 355 HIS B O 1
ATOM 10301 N N . ILE B 1 356 ? 23.594 -25.516 -16.484 1 94.38 356 ILE B N 1
ATOM 10302 C CA . ILE B 1 356 ? 24.922 -26.062 -16.188 1 94.38 356 ILE B CA 1
ATOM 10303 C C . ILE B 1 356 ? 25.281 -25.781 -14.734 1 94.38 356 ILE B C 1
ATOM 10305 O O . ILE B 1 356 ? 25.266 -24.641 -14.289 1 94.38 356 ILE B O 1
ATOM 10309 N N . SER B 1 357 ? 25.578 -26.812 -14 1 91.69 357 SER B N 1
ATOM 10310 C CA . SER B 1 357 ? 25.875 -26.672 -12.578 1 91.69 357 SER B CA 1
ATOM 10311 C C . SER B 1 357 ? 27.172 -27.391 -12.211 1 91.69 357 SER B C 1
ATOM 10313 O O . SER B 1 357 ? 27.938 -27.797 -13.086 1 91.69 357 SER B O 1
ATOM 10315 N N . THR B 1 358 ? 27.406 -27.438 -10.914 1 88.62 358 THR B N 1
ATOM 10316 C CA . THR B 1 358 ? 28.578 -28.141 -10.422 1 88.62 358 THR B CA 1
ATOM 10317 C C . THR B 1 358 ? 28.5 -29.625 -10.758 1 88.62 358 THR B C 1
ATOM 10319 O O . THR B 1 358 ? 29.516 -30.312 -10.875 1 88.62 358 THR B O 1
ATOM 10322 N N . HIS B 1 359 ? 27.266 -30.078 -10.961 1 85.19 359 HIS B N 1
ATOM 10323 C CA . HIS B 1 359 ? 27.062 -31.469 -11.359 1 85.19 359 HIS B CA 1
ATOM 10324 C C . HIS B 1 359 ? 27.609 -31.719 -12.758 1 85.19 359 HIS B C 1
ATOM 10326 O O . HIS B 1 359 ? 27.938 -32.875 -13.109 1 85.19 359 HIS B O 1
ATOM 10332 N N . ASP B 1 360 ? 27.766 -30.594 -13.469 1 91.06 360 ASP B N 1
ATOM 10333 C CA . ASP B 1 360 ? 28.266 -30.719 -14.836 1 91.06 360 ASP B CA 1
ATOM 10334 C C . ASP B 1 360 ? 29.766 -30.391 -14.906 1 91.06 360 ASP B C 1
ATOM 10336 O O . ASP B 1 360 ? 30.359 -30.422 -15.984 1 91.06 360 ASP B O 1
ATOM 10340 N N . GLY B 1 361 ? 30.297 -29.984 -13.805 1 90.88 361 GLY B N 1
ATOM 10341 C CA . GLY B 1 361 ? 31.734 -29.781 -13.789 1 90.88 361 GLY B CA 1
ATOM 10342 C C . GLY B 1 361 ? 32.125 -28.375 -13.406 1 90.88 361 GLY B C 1
ATOM 10343 O O . GLY B 1 361 ? 33.312 -28.047 -13.336 1 90.88 361 GLY B O 1
ATOM 10344 N N . LEU B 1 362 ? 31.25 -27.516 -13.148 1 93.25 362 LEU B N 1
ATOM 10345 C CA . LEU B 1 362 ? 31.578 -26.156 -12.734 1 93.25 362 LEU B CA 1
ATOM 10346 C C . LEU B 1 362 ? 32.25 -26.141 -11.352 1 93.25 362 LEU B C 1
ATOM 10348 O O . LEU B 1 362 ? 31.891 -26.953 -10.492 1 93.25 362 LEU B O 1
ATOM 10352 N N . ALA B 1 363 ? 33.125 -25.234 -11.18 1 91.5 363 ALA B N 1
ATOM 10353 C CA . ALA B 1 363 ? 33.781 -25.125 -9.891 1 91.5 363 ALA B CA 1
ATOM 10354 C C . ALA B 1 363 ? 32.844 -24.672 -8.805 1 91.5 363 ALA B C 1
ATOM 10356 O O . ALA B 1 363 ? 33.031 -24.969 -7.621 1 91.5 363 ALA B O 1
ATOM 10357 N N . SER B 1 364 ? 31.953 -23.859 -9.203 1 89.62 364 SER B N 1
ATOM 10358 C CA . SER B 1 364 ? 30.984 -23.312 -8.258 1 89.62 364 SER B CA 1
ATOM 10359 C C . SER B 1 364 ? 29.656 -22.984 -8.953 1 89.62 364 SER B C 1
ATOM 10361 O O . SER B 1 364 ? 29.625 -22.781 -10.172 1 89.62 364 SER B O 1
ATOM 10363 N N . ASP B 1 365 ? 28.609 -23 -8.148 1 89.62 365 ASP B N 1
ATOM 10364 C CA . ASP B 1 365 ? 27.297 -22.594 -8.68 1 89.62 365 ASP B CA 1
ATOM 10365 C C . ASP B 1 365 ? 27.109 -21.094 -8.602 1 89.62 365 ASP B C 1
ATOM 10367 O O . ASP B 1 365 ? 26.125 -20.547 -9.117 1 89.62 365 ASP B O 1
ATOM 10371 N N . ILE B 1 366 ? 28.016 -20.453 -7.98 1 90.75 366 ILE B N 1
ATOM 10372 C CA . ILE B 1 366 ? 28.047 -18.984 -7.984 1 90.75 366 ILE B CA 1
ATOM 10373 C C . ILE B 1 366 ? 28.906 -18.484 -9.141 1 90.75 366 ILE B C 1
ATOM 10375 O O . ILE B 1 366 ? 30.109 -18.797 -9.203 1 90.75 366 ILE B O 1
ATOM 10379 N N . ILE B 1 367 ? 28.312 -17.828 -10.008 1 96 367 ILE B N 1
ATOM 10380 C CA . ILE B 1 367 ? 29.031 -17.281 -11.156 1 96 367 ILE B CA 1
ATOM 10381 C C . ILE B 1 367 ? 29.219 -15.781 -10.984 1 96 367 ILE B C 1
ATOM 10383 O O . ILE B 1 367 ? 28.234 -15.039 -10.914 1 96 367 ILE B O 1
ATOM 10387 N N . LEU B 1 368 ? 30.391 -15.328 -11.008 1 96.06 368 LEU B N 1
ATOM 10388 C CA . LEU B 1 368 ? 30.656 -13.922 -10.727 1 96.06 368 LEU B CA 1
ATOM 10389 C C . LEU B 1 368 ? 30.969 -13.164 -12.008 1 96.06 368 LEU B C 1
ATOM 10391 O O . LEU B 1 368 ? 30.734 -11.953 -12.094 1 96.06 368 LEU B O 1
ATOM 10395 N N . SER B 1 369 ? 31.547 -13.844 -12.938 1 97.31 369 SER B N 1
ATOM 10396 C CA . SER B 1 369 ? 31.953 -13.148 -14.156 1 97.31 369 SER B CA 1
ATOM 10397 C C . SER B 1 369 ? 31.922 -14.078 -15.359 1 97.31 369 SER B C 1
ATOM 10399 O O . SER B 1 369 ? 32.094 -15.297 -15.211 1 97.31 369 SER B O 1
ATOM 10401 N N . LEU B 1 370 ? 31.672 -13.469 -16.469 1 97.62 370 LEU B N 1
ATOM 10402 C CA . LEU B 1 370 ? 31.672 -14.172 -17.75 1 97.62 370 LEU B CA 1
ATOM 10403 C C . LEU B 1 370 ? 32.344 -13.344 -18.828 1 97.62 370 LEU B C 1
ATOM 10405 O O . LEU B 1 370 ? 32.281 -12.109 -18.797 1 97.62 370 LEU B O 1
ATOM 10409 N N . THR B 1 371 ? 33 -13.961 -19.734 1 96.75 371 THR B N 1
ATOM 10410 C CA . THR B 1 371 ? 33.5 -13.32 -20.953 1 96.75 371 THR B CA 1
ATOM 10411 C C . THR B 1 371 ? 33.562 -14.305 -22.109 1 96.75 371 THR B C 1
ATOM 10413 O O . THR B 1 371 ? 33.969 -15.453 -21.938 1 96.75 371 THR B O 1
ATOM 10416 N N . PRO B 1 372 ? 33.062 -13.875 -23.234 1 95.38 372 PRO B N 1
ATOM 10417 C CA . PRO B 1 372 ? 33.125 -14.773 -24.391 1 95.38 372 PRO B CA 1
ATOM 10418 C C . PRO B 1 372 ? 34.562 -14.945 -24.938 1 95.38 372 PRO B C 1
ATOM 10420 O O . PRO B 1 372 ? 35.312 -13.977 -24.984 1 95.38 372 PRO B O 1
ATOM 10423 N N . GLY B 1 373 ? 34.875 -16.188 -25.234 1 90.75 373 GLY B N 1
ATOM 10424 C CA . GLY B 1 373 ? 36.125 -16.5 -25.891 1 90.75 373 GLY B CA 1
ATOM 10425 C C . GLY B 1 373 ? 36.031 -16.484 -27.406 1 90.75 373 GLY B C 1
ATOM 10426 O O . GLY B 1 373 ? 35 -16.109 -27.969 1 90.75 373 GLY B O 1
ATOM 10427 N N . PRO B 1 374 ? 37.281 -16.875 -27.906 1 83.56 374 PRO B N 1
ATOM 10428 C CA . PRO B 1 374 ? 37.25 -16.969 -29.359 1 83.56 374 PRO B CA 1
ATOM 10429 C C . PRO B 1 374 ? 36.438 -18.172 -29.859 1 83.56 374 PRO B C 1
ATOM 10431 O O . PRO B 1 374 ? 36.375 -19.203 -29.172 1 83.56 374 PRO B O 1
ATOM 10434 N N . ASP B 1 375 ? 35.781 -18.203 -30.938 1 82.75 375 ASP B N 1
ATOM 10435 C CA . ASP B 1 375 ? 35.094 -19.25 -31.672 1 82.75 375 ASP B CA 1
ATOM 10436 C C . ASP B 1 375 ? 33.969 -19.844 -30.844 1 82.75 375 ASP B C 1
ATOM 10438 O O . ASP B 1 375 ? 33.812 -21.062 -30.75 1 82.75 375 ASP B O 1
ATOM 10442 N N . GLY B 1 376 ? 33.344 -19.156 -30 1 85.44 376 GLY B N 1
ATOM 10443 C CA . GLY B 1 376 ? 32.125 -19.594 -29.328 1 85.44 376 GLY B CA 1
ATOM 10444 C C . GLY B 1 376 ? 32.406 -20.125 -27.922 1 85.44 376 GLY B C 1
ATOM 10445 O O . GLY B 1 376 ? 31.469 -20.594 -27.25 1 85.44 376 GLY B O 1
ATOM 10446 N N . THR B 1 377 ? 33.594 -20.156 -27.422 1 92.25 377 THR B N 1
ATOM 10447 C CA . THR B 1 377 ? 33.938 -20.609 -26.078 1 92.25 377 THR B CA 1
ATOM 10448 C C . THR B 1 377 ? 33.594 -19.547 -25.047 1 92.25 377 THR B C 1
ATOM 10450 O O . THR B 1 377 ? 33.219 -18.422 -25.391 1 92.25 377 THR B O 1
ATOM 10453 N N . LEU B 1 378 ? 33.531 -20 -23.719 1 95.94 378 LEU B N 1
ATOM 10454 C CA . LEU B 1 378 ? 33.125 -19.094 -22.641 1 95.94 378 LEU B CA 1
ATOM 10455 C C . LEU B 1 378 ? 34.062 -19.25 -21.438 1 95.94 378 LEU B C 1
ATOM 10457 O O . LEU B 1 378 ? 34.375 -20.359 -21.031 1 95.94 378 LEU B O 1
ATOM 10461 N N . TRP B 1 379 ? 34.594 -18.141 -20.984 1 96.75 379 TRP B N 1
ATOM 10462 C CA . TRP B 1 379 ? 35.312 -18.109 -19.734 1 96.75 379 TRP B CA 1
ATOM 10463 C C . TRP B 1 379 ? 34.406 -17.75 -18.562 1 96.75 379 TRP B C 1
ATOM 10465 O O . TRP B 1 379 ? 33.594 -16.828 -18.672 1 96.75 379 TRP B O 1
ATOM 10475 N N . ILE B 1 380 ? 34.531 -18.5 -17.5 1 97.62 380 ILE B N 1
ATOM 10476 C CA . ILE B 1 380 ? 33.625 -18.375 -16.359 1 97.62 380 ILE B CA 1
ATOM 10477 C C . ILE B 1 380 ? 34.438 -18.125 -15.086 1 97.62 380 ILE B C 1
ATOM 10479 O O . ILE B 1 380 ? 35.281 -18.953 -14.727 1 97.62 380 ILE B O 1
ATOM 10483 N N . GLY B 1 381 ? 34.156 -16.984 -14.438 1 97.25 381 GLY B N 1
ATOM 10484 C CA . GLY B 1 381 ? 34.781 -16.703 -13.156 1 97.25 381 GLY B CA 1
ATOM 10485 C C . GLY B 1 381 ? 33.875 -17.078 -11.977 1 97.25 381 GLY B C 1
ATOM 10486 O O . GLY B 1 381 ? 32.719 -16.672 -11.922 1 97.25 381 GLY B O 1
ATOM 10487 N N . THR B 1 382 ? 34.438 -17.859 -11.031 1 95.25 382 THR B N 1
ATOM 10488 C CA . THR B 1 382 ? 33.719 -18.281 -9.836 1 95.25 382 THR B CA 1
ATOM 10489 C C . THR B 1 382 ? 34.531 -17.984 -8.586 1 95.25 382 THR B C 1
ATOM 10491 O O . THR B 1 382 ? 35.656 -17.531 -8.68 1 95.25 382 THR B O 1
ATOM 10494 N N . PRO B 1 383 ? 33.938 -18.125 -7.438 1 90.44 383 PRO B N 1
ATOM 10495 C CA . PRO B 1 383 ? 34.719 -17.938 -6.207 1 90.44 383 PRO B CA 1
ATOM 10496 C C . PRO B 1 383 ? 35.719 -19.047 -5.969 1 90.44 383 PRO B C 1
ATOM 10498 O O . PRO B 1 383 ? 36.656 -18.891 -5.164 1 90.44 383 PRO B O 1
ATOM 10501 N N . ASP B 1 384 ? 35.594 -20.156 -6.762 1 91.5 384 ASP B N 1
ATOM 10502 C CA . ASP B 1 384 ? 36.438 -21.312 -6.484 1 91.5 384 ASP B CA 1
ATOM 10503 C C . ASP B 1 384 ? 37.375 -21.594 -7.652 1 91.5 384 ASP B C 1
ATOM 10505 O O . ASP B 1 384 ? 37.969 -22.672 -7.727 1 91.5 384 ASP B O 1
ATOM 10509 N N . GLY B 1 385 ? 37.312 -20.625 -8.539 1 93.88 385 GLY B N 1
ATOM 10510 C CA . GLY B 1 385 ? 38.25 -20.828 -9.633 1 93.88 385 GLY B CA 1
ATOM 10511 C C . GLY B 1 385 ? 37.75 -20.297 -10.961 1 93.88 385 GLY B C 1
ATOM 10512 O O . GLY B 1 385 ? 36.625 -19.766 -11.039 1 93.88 385 GLY B O 1
ATOM 10513 N N . LEU B 1 386 ? 38.656 -20.453 -11.992 1 96.19 386 LEU B N 1
ATOM 10514 C CA . LEU B 1 386 ? 38.375 -20.047 -13.359 1 96.19 386 LEU B CA 1
ATOM 10515 C C . LEU B 1 386 ? 38 -21.266 -14.219 1 96.19 386 LEU B C 1
ATOM 10517 O O . LEU B 1 386 ? 38.688 -22.281 -14.211 1 96.19 386 LEU B O 1
ATOM 10521 N N . ASN B 1 387 ? 36.875 -21.156 -14.891 1 97.38 387 ASN B N 1
ATOM 10522 C CA . ASN B 1 387 ? 36.438 -22.234 -15.773 1 97.38 387 ASN B CA 1
ATOM 10523 C C . ASN B 1 387 ? 36.469 -21.812 -17.234 1 97.38 387 ASN B C 1
ATOM 10525 O O . ASN B 1 387 ? 36.25 -20.641 -17.562 1 97.38 387 ASN B O 1
ATOM 10529 N N . HIS B 1 388 ? 36.844 -22.672 -18 1 95.62 388 HIS B N 1
ATOM 10530 C CA . HIS B 1 388 ? 36.781 -22.5 -19.438 1 95.62 388 HIS B CA 1
ATOM 10531 C C . HIS B 1 388 ? 35.875 -23.531 -20.094 1 95.62 388 HIS B C 1
ATOM 10533 O O . HIS B 1 388 ? 36.156 -24.734 -20.031 1 95.62 388 HIS B O 1
ATOM 10539 N N . LEU B 1 389 ? 34.781 -23.047 -20.594 1 95.56 389 LEU B N 1
ATOM 10540 C CA . LEU B 1 389 ? 33.812 -23.922 -21.234 1 95.56 389 LEU B CA 1
ATOM 10541 C C . LEU B 1 389 ? 34 -23.984 -22.734 1 95.56 389 LEU B C 1
ATOM 10543 O O . LEU B 1 389 ? 33.812 -22.984 -23.438 1 95.56 389 LEU B O 1
ATOM 10547 N N . ALA B 1 390 ? 34.438 -25.109 -23.188 1 91.19 390 ALA B N 1
ATOM 10548 C CA . ALA B 1 390 ? 34.625 -25.375 -24.625 1 91.19 390 ALA B CA 1
ATOM 10549 C C . ALA B 1 390 ? 33.969 -26.672 -25.047 1 91.19 390 ALA B C 1
ATOM 10551 O O . ALA B 1 390 ? 34.312 -27.75 -24.547 1 91.19 390 ALA B O 1
ATOM 10552 N N . ASP B 1 391 ? 33.156 -26.719 -26.047 1 82.69 391 ASP B N 1
ATOM 10553 C CA . ASP B 1 391 ? 32.469 -27.875 -26.609 1 82.69 391 ASP B CA 1
ATOM 10554 C C . ASP B 1 391 ? 31.906 -28.75 -25.5 1 82.69 391 ASP B C 1
ATOM 10556 O O . ASP B 1 391 ? 32.156 -29.953 -25.469 1 82.69 391 ASP B O 1
ATOM 10560 N N . SER B 1 392 ? 31.281 -28.266 -24.516 1 81.12 392 SER B N 1
ATOM 10561 C CA . SER B 1 392 ? 30.578 -28.922 -23.422 1 81.12 392 SER B CA 1
ATOM 10562 C C . SER B 1 392 ? 31.547 -29.5 -22.391 1 81.12 392 SER B C 1
ATOM 10564 O O . SER B 1 392 ? 31.156 -30.281 -21.531 1 81.12 392 SER B O 1
ATOM 10566 N N . HIS B 1 393 ? 32.844 -29.203 -22.625 1 91.12 393 HIS B N 1
ATOM 10567 C CA . HIS B 1 393 ? 33.844 -29.594 -21.641 1 91.12 393 HIS B CA 1
ATOM 10568 C C . HIS B 1 393 ? 34.281 -28.391 -20.812 1 91.12 393 HIS B C 1
ATOM 10570 O O . HIS B 1 393 ? 34.5 -27.312 -21.359 1 91.12 393 HIS B O 1
ATOM 10576 N N . ILE B 1 394 ? 34.406 -28.609 -19.5 1 95.19 394 ILE B N 1
ATOM 10577 C CA . ILE B 1 394 ? 34.781 -27.531 -18.609 1 95.19 394 ILE B CA 1
ATOM 10578 C C . ILE B 1 394 ? 36.156 -27.812 -18 1 95.19 394 ILE B C 1
ATOM 10580 O O . ILE B 1 394 ? 36.344 -28.844 -17.344 1 95.19 394 ILE B O 1
ATOM 10584 N N . LYS B 1 395 ? 37.094 -26.969 -18.266 1 94.06 395 LYS B N 1
ATOM 10585 C CA . LYS B 1 395 ? 38.406 -27.016 -17.625 1 94.06 395 LYS B CA 1
ATOM 10586 C C . LYS B 1 395 ? 38.5 -25.969 -16.516 1 94.06 395 LYS B C 1
ATOM 10588 O O . LYS B 1 395 ? 38.094 -24.828 -16.688 1 94.06 395 LYS B O 1
ATOM 10593 N N . THR B 1 396 ? 39.094 -26.375 -15.367 1 95.19 396 THR B N 1
ATOM 10594 C CA . THR B 1 396 ? 39.125 -25.484 -14.211 1 95.19 396 THR B CA 1
ATOM 10595 C C . THR B 1 396 ? 40.562 -25.109 -13.883 1 95.19 396 THR B C 1
ATOM 10597 O O . THR B 1 396 ? 41.469 -25.953 -13.938 1 95.19 396 THR B O 1
ATOM 10600 N N . TYR B 1 397 ? 40.812 -23.844 -13.672 1 94.75 397 TYR B N 1
ATOM 10601 C CA . TYR B 1 397 ? 42.094 -23.297 -13.203 1 94.75 397 TYR B CA 1
ATOM 10602 C C . TYR B 1 397 ? 41.969 -22.766 -11.781 1 94.75 397 TYR B C 1
ATOM 10604 O O . TYR B 1 397 ? 40.969 -22.125 -11.438 1 94.75 397 TYR B O 1
ATOM 10612 N N . THR B 1 398 ? 42.875 -23.078 -10.906 1 94.12 398 THR B N 1
ATOM 10613 C CA . THR B 1 398 ? 42.875 -22.594 -9.531 1 94.12 398 THR B CA 1
ATOM 10614 C C . THR B 1 398 ? 44.25 -22.016 -9.172 1 94.12 398 THR B C 1
ATOM 10616 O O . THR B 1 398 ? 45.125 -21.859 -10.031 1 94.12 398 THR B O 1
ATOM 10619 N N . SER B 1 399 ? 44.312 -21.672 -7.934 1 92.12 399 SER B N 1
ATOM 10620 C CA . SER B 1 399 ? 45.594 -21.156 -7.445 1 92.12 399 SER B CA 1
ATOM 10621 C C . SER B 1 399 ? 46.688 -22.203 -7.602 1 92.12 399 SER B C 1
ATOM 10623 O O . SER B 1 399 ? 47.875 -21.859 -7.738 1 92.12 399 SER B O 1
ATOM 10625 N N . ALA B 1 400 ? 46.281 -23.469 -7.672 1 91.25 400 ALA B N 1
ATOM 10626 C CA . ALA B 1 400 ? 47.219 -24.562 -7.891 1 91.25 400 ALA B CA 1
ATOM 10627 C C . ALA B 1 400 ? 47.844 -24.484 -9.289 1 91.25 400 ALA B C 1
ATOM 10629 O O . ALA B 1 400 ? 48.938 -25 -9.531 1 91.25 400 ALA B O 1
ATOM 10630 N N . ASP B 1 401 ? 47.188 -23.766 -10.156 1 91.88 401 ASP B N 1
ATOM 10631 C CA . ASP B 1 401 ? 47.656 -23.656 -11.539 1 91.88 401 ASP B CA 1
ATOM 10632 C C . ASP B 1 401 ? 48.406 -22.344 -11.766 1 91.88 401 ASP B C 1
ATOM 10634 O O . ASP B 1 401 ? 48.906 -22.094 -12.859 1 91.88 401 ASP B O 1
ATOM 10638 N N . GLY B 1 402 ? 48.375 -21.453 -10.797 1 90.38 402 GLY B N 1
ATOM 10639 C CA . GLY B 1 402 ? 49.125 -20.219 -10.93 1 90.38 402 GLY B CA 1
ATOM 10640 C C . GLY B 1 402 ? 48.281 -18.984 -10.703 1 90.38 402 GLY B C 1
ATOM 10641 O O . GLY B 1 402 ? 48.812 -17.859 -10.711 1 90.38 402 GLY B O 1
ATOM 10642 N N . LEU B 1 403 ? 47.062 -19.109 -10.484 1 92.94 403 LEU B N 1
ATOM 10643 C CA . LEU B 1 403 ? 46.188 -17.969 -10.172 1 92.94 403 LEU B CA 1
ATOM 10644 C C . LEU B 1 403 ? 46.5 -17.391 -8.805 1 92.94 403 LEU B C 1
ATOM 10646 O O . LEU B 1 403 ? 46.781 -18.141 -7.855 1 92.94 403 LEU B O 1
ATOM 10650 N N . PRO B 1 404 ? 46.531 -16.141 -8.727 1 91.62 404 PRO B N 1
ATOM 10651 C CA . PRO B 1 404 ? 46.844 -15.555 -7.418 1 91.62 404 PRO B CA 1
ATOM 10652 C C . PRO B 1 404 ? 45.75 -15.867 -6.379 1 91.62 404 PRO B C 1
ATOM 10654 O O . PRO B 1 404 ? 46.031 -15.883 -5.176 1 91.62 404 PRO B O 1
ATOM 10657 N N . ASP B 1 405 ? 44.594 -15.977 -6.805 1 92.5 405 ASP B N 1
ATOM 10658 C CA . ASP B 1 405 ? 43.438 -16.281 -5.945 1 92.5 405 ASP B CA 1
ATOM 10659 C C . ASP B 1 405 ? 42.375 -17.047 -6.719 1 92.5 405 ASP B C 1
ATOM 10661 O O . ASP B 1 405 ? 42.219 -16.875 -7.93 1 92.5 405 ASP B O 1
ATOM 10665 N N . ASP B 1 406 ? 41.562 -17.812 -6.012 1 91.56 406 ASP B N 1
ATOM 10666 C CA . ASP B 1 406 ? 40.531 -18.594 -6.676 1 91.56 406 ASP B CA 1
ATOM 10667 C C . ASP B 1 406 ? 39.281 -17.766 -6.938 1 91.56 406 ASP B C 1
ATOM 10669 O O . ASP B 1 406 ? 38.469 -18.125 -7.785 1 91.56 406 ASP B O 1
ATOM 10673 N N . LEU B 1 407 ? 39.094 -16.688 -6.184 1 91.88 407 LEU B N 1
ATOM 10674 C CA . LEU B 1 407 ? 37.938 -15.836 -6.383 1 91.88 407 LEU B CA 1
ATOM 10675 C C . LEU B 1 407 ? 38.156 -14.914 -7.582 1 91.88 407 LEU B C 1
ATOM 10677 O O . LEU B 1 407 ? 39 -14.039 -7.559 1 91.88 407 LEU B O 1
ATOM 10681 N N . ILE B 1 408 ? 37.375 -15.156 -8.586 1 95 408 ILE B N 1
ATOM 10682 C CA . ILE B 1 408 ? 37.469 -14.391 -9.82 1 95 408 ILE B CA 1
ATOM 10683 C C . ILE B 1 408 ? 36.312 -13.406 -9.914 1 95 408 ILE B C 1
ATOM 10685 O O . ILE B 1 408 ? 35.156 -13.805 -10.094 1 95 408 ILE B O 1
ATOM 10689 N N . ARG B 1 409 ? 36.594 -12.148 -10.016 1 92.88 409 ARG B N 1
ATOM 10690 C CA . ARG B 1 409 ? 35.562 -11.125 -9.961 1 92.88 409 ARG B CA 1
ATOM 10691 C C . ARG B 1 409 ? 35.281 -10.562 -11.352 1 92.88 409 ARG B C 1
ATOM 10693 O O . ARG B 1 409 ? 34.156 -10.102 -11.625 1 92.88 409 ARG B O 1
ATOM 10700 N N . SER B 1 410 ? 36.312 -10.539 -12.156 1 95.19 410 SER B N 1
ATOM 10701 C CA . SER B 1 410 ? 36.125 -9.953 -13.484 1 95.19 410 SER B CA 1
ATOM 10702 C C . SER B 1 410 ? 37 -10.648 -14.523 1 95.19 410 SER B C 1
ATOM 10704 O O . SER B 1 410 ? 38.062 -11.211 -14.195 1 95.19 410 SER B O 1
ATOM 10706 N N . LEU B 1 411 ? 36.5 -10.641 -15.711 1 97.06 411 LEU B N 1
ATOM 10707 C CA . LEU B 1 411 ? 37.188 -11.234 -16.859 1 97.06 411 LEU B CA 1
ATOM 10708 C C . LEU B 1 411 ? 37.125 -10.312 -18.062 1 97.06 411 LEU B C 1
ATOM 10710 O O . LEU B 1 411 ? 36.125 -9.648 -18.297 1 97.06 411 LEU B O 1
ATOM 10714 N N . LEU B 1 412 ? 38.219 -10.266 -18.766 1 96.12 412 LEU B N 1
ATOM 10715 C CA . LEU B 1 412 ? 38.25 -9.492 -20.016 1 96.12 412 LEU B CA 1
ATOM 10716 C C . LEU B 1 412 ? 39.156 -10.148 -21.047 1 96.12 412 LEU B C 1
ATOM 10718 O O . LEU B 1 412 ? 40.312 -10.445 -20.75 1 96.12 412 LEU B O 1
ATOM 10722 N N . LEU B 1 413 ? 38.562 -10.438 -22.156 1 94.25 413 LEU B N 1
ATOM 10723 C CA . LEU B 1 413 ? 39.375 -10.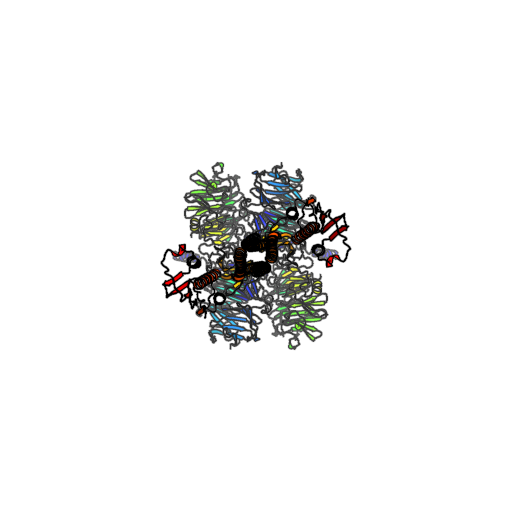938 -23.25 1 94.25 413 LEU B CA 1
ATOM 10724 C C . LEU B 1 413 ? 40.031 -9.781 -24 1 94.25 413 LEU B C 1
ATOM 10726 O O . LEU B 1 413 ? 39.344 -8.906 -24.531 1 94.25 413 LEU B O 1
ATOM 10730 N N . GLY B 1 414 ? 41.312 -9.836 -24.094 1 90.19 414 GLY B N 1
ATOM 10731 C CA . GLY B 1 414 ? 42.031 -8.789 -24.797 1 90.19 414 GLY B CA 1
ATOM 10732 C C . GLY B 1 414 ? 41.938 -8.906 -26.297 1 90.19 414 GLY B C 1
ATOM 10733 O O . GLY B 1 414 ? 41.625 -9.969 -26.828 1 90.19 414 GLY B O 1
ATOM 10734 N N . ALA B 1 415 ? 42.25 -7.77 -26.938 1 85.69 415 ALA B N 1
ATOM 10735 C CA . ALA B 1 415 ? 42.25 -7.742 -28.406 1 85.69 415 ALA B CA 1
ATOM 10736 C C . ALA B 1 415 ? 43.312 -8.703 -28.969 1 85.69 415 ALA B C 1
ATOM 10738 O O . ALA B 1 415 ? 43.156 -9.195 -30.078 1 85.69 415 ALA B O 1
ATOM 10739 N N . ASP B 1 416 ? 44.281 -8.992 -28.172 1 84.75 416 ASP B N 1
ATOM 10740 C CA . ASP B 1 416 ? 45.375 -9.859 -28.625 1 84.75 416 ASP B CA 1
ATOM 10741 C C . ASP B 1 416 ? 45.031 -11.328 -28.344 1 84.75 416 ASP B C 1
ATOM 10743 O O . ASP B 1 416 ? 45.875 -12.211 -28.594 1 84.75 416 ASP B O 1
ATOM 10747 N N . GLY B 1 417 ? 43.906 -11.555 -27.812 1 87 417 GLY B N 1
ATOM 10748 C CA . GLY B 1 417 ? 43.469 -12.914 -27.531 1 87 417 GLY B CA 1
ATOM 10749 C C . GLY B 1 417 ? 43.844 -13.383 -26.125 1 87 417 GLY B C 1
ATOM 10750 O O . GLY B 1 417 ? 43.5 -14.492 -25.734 1 87 417 GLY B O 1
ATOM 10751 N N . SER B 1 418 ? 44.594 -12.547 -25.438 1 91.94 418 SER B N 1
ATOM 10752 C CA . SER B 1 418 ? 44.938 -12.883 -24.047 1 91.94 418 SER B CA 1
ATOM 10753 C C . SER B 1 418 ? 43.75 -12.617 -23.109 1 91.94 418 SER B C 1
ATOM 10755 O O . SER B 1 418 ? 42.781 -11.953 -23.5 1 91.94 418 SER B O 1
ATOM 10757 N N . LEU B 1 419 ? 43.844 -13.266 -21.938 1 95.44 419 LEU B N 1
ATOM 10758 C CA . LEU B 1 419 ? 42.75 -13.125 -20.969 1 95.44 419 LEU B CA 1
ATOM 10759 C C . LEU B 1 419 ? 43.25 -12.391 -19.719 1 95.44 419 LEU B C 1
ATOM 10761 O O . LEU B 1 419 ? 44.25 -12.773 -19.109 1 95.44 419 LEU B O 1
ATOM 10765 N N . TRP B 1 420 ? 42.625 -11.289 -19.422 1 96.06 420 TRP B N 1
ATOM 10766 C CA . TRP B 1 420 ? 42.844 -10.578 -18.172 1 96.06 420 TRP B CA 1
ATOM 10767 C C . TRP B 1 420 ? 41.844 -11.055 -17.094 1 96.06 420 TRP B C 1
ATOM 10769 O O . TRP B 1 420 ? 40.656 -11.172 -17.359 1 96.06 420 TRP B O 1
ATOM 10779 N N . ILE B 1 421 ? 42.375 -11.375 -15.883 1 97.06 421 ILE B N 1
ATOM 10780 C CA . ILE B 1 421 ? 41.562 -11.945 -14.805 1 97.06 421 ILE B CA 1
ATOM 10781 C C . ILE B 1 421 ? 41.719 -11.086 -13.547 1 97.06 421 ILE B C 1
ATOM 10783 O O . ILE B 1 421 ? 42.781 -10.984 -12.969 1 97.06 421 ILE B O 1
ATOM 10787 N N . GLY B 1 422 ? 40.562 -10.484 -13.188 1 95.75 422 GLY B N 1
ATOM 10788 C CA . GLY B 1 422 ? 40.562 -9.742 -11.93 1 95.75 422 GLY B CA 1
ATOM 10789 C C . GLY B 1 422 ? 40.219 -10.617 -10.727 1 95.75 422 GLY B C 1
ATOM 10790 O O . GLY B 1 422 ? 39.188 -11.25 -10.672 1 95.75 422 GLY B O 1
ATOM 10791 N N . THR B 1 423 ? 41.125 -10.648 -9.703 1 94.25 423 THR B N 1
ATOM 10792 C CA . THR B 1 423 ? 40.938 -11.469 -8.508 1 94.25 423 THR B CA 1
ATOM 10793 C C . THR B 1 423 ? 40.969 -10.602 -7.254 1 94.25 423 THR B C 1
ATOM 10795 O O . THR B 1 423 ? 40.844 -9.375 -7.336 1 94.25 423 THR B O 1
ATOM 10798 N N . ARG B 1 424 ? 41 -11.281 -6.121 1 89.56 424 ARG B N 1
ATOM 10799 C CA . ARG B 1 424 ? 41.062 -10.57 -4.848 1 89.56 424 ARG B CA 1
ATOM 10800 C C . ARG B 1 424 ? 42.5 -10.211 -4.488 1 89.56 424 ARG B C 1
ATOM 10802 O O . ARG B 1 424 ? 42.719 -9.375 -3.615 1 89.56 424 ARG B O 1
ATOM 10809 N N . ARG B 1 425 ? 43.438 -10.852 -5.199 1 92.31 425 ARG B N 1
ATOM 10810 C CA . ARG B 1 425 ? 44.844 -10.641 -4.859 1 92.31 425 ARG B CA 1
ATOM 10811 C C . ARG B 1 425 ? 45.625 -10.164 -6.07 1 92.31 425 ARG B C 1
ATOM 10813 O O . ARG B 1 425 ? 46.75 -10.602 -6.297 1 92.31 425 ARG B O 1
ATOM 10820 N N . GLY B 1 426 ? 44.906 -9.398 -6.879 1 93.19 426 GLY B N 1
ATOM 10821 C CA . GLY B 1 426 ? 45.625 -8.805 -7.996 1 93.19 426 GLY B CA 1
ATOM 10822 C C . GLY B 1 426 ? 45 -9.133 -9.344 1 93.19 426 GLY B C 1
ATOM 10823 O O . GLY B 1 426 ? 43.969 -9.781 -9.406 1 93.19 426 GLY B O 1
ATOM 10824 N N . LEU B 1 427 ? 45.688 -8.562 -10.398 1 95.69 427 LEU B N 1
ATOM 10825 C CA . LEU B 1 427 ? 45.281 -8.773 -11.781 1 95.69 427 LEU B CA 1
ATOM 10826 C C . LEU B 1 427 ? 46.156 -9.82 -12.469 1 95.69 427 LEU B C 1
ATOM 10828 O O . LEU B 1 427 ? 47.344 -9.625 -12.602 1 95.69 427 LEU B O 1
ATOM 10832 N N . ALA B 1 428 ? 45.5 -10.875 -12.859 1 96.62 428 ALA B N 1
ATOM 10833 C CA . ALA B 1 428 ? 46.219 -11.938 -13.555 1 96.62 428 ALA B CA 1
ATOM 10834 C C . ALA B 1 428 ? 46.094 -11.805 -15.07 1 96.62 428 ALA B C 1
ATOM 10836 O O . ALA B 1 428 ? 45.062 -11.305 -15.562 1 96.62 428 ALA B O 1
ATOM 10837 N N . HIS B 1 429 ? 47.094 -12.102 -15.703 1 95.62 429 HIS B N 1
ATOM 10838 C CA . HIS B 1 429 ? 47.125 -12.078 -17.156 1 95.62 429 HIS B CA 1
ATOM 10839 C C . HIS B 1 429 ? 47.531 -13.445 -17.719 1 95.62 429 HIS B C 1
ATOM 10841 O O . HIS B 1 429 ? 48.625 -13.961 -17.422 1 95.62 429 HIS B O 1
ATOM 10847 N N . LEU B 1 430 ? 46.594 -14.078 -18.422 1 95 430 LEU B N 1
ATOM 10848 C CA . LEU B 1 430 ? 46.844 -15.375 -19.031 1 95 430 LEU B CA 1
ATOM 10849 C C . LEU B 1 430 ? 47.219 -15.227 -20.5 1 95 430 LEU B C 1
ATOM 10851 O O . LEU B 1 430 ? 46.375 -14.828 -21.312 1 95 430 LEU B O 1
ATOM 10855 N N . GLN B 1 431 ? 48.406 -15.461 -20.781 1 91.94 431 GLN B N 1
ATOM 10856 C CA . GLN B 1 431 ? 48.906 -15.422 -22.156 1 91.94 431 GLN B CA 1
ATOM 10857 C C . GLN B 1 431 ? 49.719 -16.672 -22.484 1 91.94 431 GLN B C 1
ATOM 10859 O O . GLN B 1 431 ? 50.656 -17.016 -21.781 1 91.94 431 GLN B O 1
ATOM 10864 N N . ASN B 1 432 ? 49.438 -17.359 -23.547 1 87.31 432 ASN B N 1
ATOM 10865 C CA . ASN B 1 432 ? 50.125 -18.562 -24.031 1 87.31 432 ASN B CA 1
ATOM 10866 C C . ASN B 1 432 ? 50.219 -19.609 -22.922 1 87.31 432 ASN B C 1
ATOM 10868 O O . ASN B 1 432 ? 51.281 -20.219 -22.75 1 87.31 432 ASN B O 1
ATOM 10872 N N . GLY B 1 433 ? 49.219 -19.688 -22.156 1 83.31 433 GLY B N 1
ATOM 10873 C CA . GLY B 1 433 ? 49.156 -20.734 -21.141 1 83.31 433 GLY B CA 1
ATOM 10874 C C . GLY B 1 433 ? 49.875 -20.359 -19.859 1 83.31 433 GLY B C 1
ATOM 10875 O O . GLY B 1 433 ? 49.938 -21.172 -18.938 1 83.31 433 GLY B O 1
ATOM 10876 N N . HIS B 1 434 ? 50.469 -19.172 -19.812 1 90.12 434 HIS B N 1
ATOM 10877 C CA . HIS B 1 434 ? 51.188 -18.75 -18.625 1 90.12 434 HIS B CA 1
ATOM 10878 C C . HIS B 1 434 ? 50.5 -17.578 -17.938 1 90.12 434 HIS B C 1
ATOM 10880 O O . HIS B 1 434 ? 50 -16.672 -18.609 1 90.12 434 HIS B O 1
ATOM 10886 N N . PHE B 1 435 ? 50.5 -17.688 -16.516 1 93.75 435 PHE B N 1
ATOM 10887 C CA . PHE B 1 435 ? 49.875 -16.625 -15.734 1 93.75 435 PHE B CA 1
ATOM 10888 C C . PHE B 1 435 ? 50.938 -15.617 -15.258 1 93.75 435 PHE B C 1
ATOM 10890 O O . PHE B 1 435 ? 51.969 -16 -14.75 1 93.75 435 PHE B O 1
ATOM 10897 N N . THR B 1 436 ? 50.719 -14.344 -15.516 1 93.19 436 THR B N 1
ATOM 10898 C CA . THR B 1 436 ? 51.469 -13.242 -14.891 1 93.19 436 THR B CA 1
ATOM 10899 C C . THR B 1 436 ? 50.531 -12.406 -14.023 1 93.19 436 THR B C 1
ATOM 10901 O O . THR B 1 436 ? 49.344 -12.25 -14.336 1 93.19 436 THR B O 1
ATOM 10904 N N . VAL B 1 437 ? 51.094 -11.922 -12.836 1 95 437 VAL B N 1
ATOM 10905 C CA . VAL B 1 437 ? 50.219 -11.258 -11.875 1 95 437 VAL B CA 1
ATOM 10906 C C . VAL B 1 437 ? 50.719 -9.836 -11.617 1 95 437 VAL B C 1
ATOM 10908 O O . VAL B 1 437 ? 51.938 -9.617 -11.438 1 95 437 VAL B O 1
ATOM 10911 N N . LEU B 1 438 ? 49.844 -8.891 -11.75 1 94.44 438 LEU B N 1
ATOM 10912 C CA . LEU B 1 438 ? 50.094 -7.508 -11.359 1 94.44 438 LEU B CA 1
ATOM 10913 C C . LEU B 1 438 ? 49.438 -7.188 -10.031 1 94.44 438 LEU B C 1
ATOM 10915 O O . LEU B 1 438 ? 48.281 -7.543 -9.812 1 94.44 438 LEU B O 1
ATOM 10919 N N . THR B 1 439 ? 50.156 -6.602 -9.062 1 94.31 439 THR B N 1
ATOM 10920 C CA . THR B 1 439 ? 49.625 -6.238 -7.75 1 94.31 439 THR B CA 1
ATOM 10921 C C . THR B 1 439 ? 49.969 -4.789 -7.418 1 94.31 439 THR B C 1
ATOM 10923 O O . THR B 1 439 ? 50.438 -4.043 -8.281 1 94.31 439 THR B O 1
ATOM 10926 N N . THR B 1 440 ? 49.688 -4.418 -6.258 1 92.69 440 THR B N 1
ATOM 10927 C CA . THR B 1 440 ? 50 -3.08 -5.793 1 92.69 440 THR B CA 1
ATOM 10928 C C . THR B 1 440 ? 51.531 -2.863 -5.816 1 92.69 440 THR B C 1
ATOM 10930 O O . THR B 1 440 ? 52 -1.729 -5.945 1 92.69 440 THR B O 1
ATOM 10933 N N . SER B 1 441 ? 52.25 -3.975 -5.707 1 90.69 441 SER B N 1
ATOM 10934 C CA . SER B 1 441 ? 53.719 -3.889 -5.785 1 90.69 441 SER B CA 1
ATOM 10935 C C . SER B 1 441 ? 54.156 -3.453 -7.172 1 90.69 441 SER B C 1
ATOM 10937 O O . SER B 1 441 ? 55.25 -2.891 -7.328 1 90.69 441 SER B O 1
ATOM 10939 N N . ASN B 1 442 ? 53.312 -3.648 -8.148 1 92.12 442 ASN B N 1
ATOM 10940 C CA . ASN B 1 442 ? 53.594 -3.238 -9.516 1 92.12 442 ASN B CA 1
ATOM 10941 C C . ASN B 1 442 ? 53 -1.862 -9.828 1 92.12 442 ASN B C 1
ATOM 10943 O O . ASN B 1 442 ? 53.188 -1.336 -10.922 1 92.12 442 ASN B O 1
ATOM 10947 N N . GLY B 1 443 ? 52.219 -1.36 -8.891 1 90.38 443 GLY B N 1
ATOM 10948 C CA . GLY B 1 443 ? 51.719 -0.012 -9.078 1 90.38 443 GLY B CA 1
ATOM 10949 C C . GLY B 1 443 ? 50.188 0.059 -9.078 1 90.38 443 GLY B C 1
ATOM 10950 O O . GLY B 1 443 ? 49.625 1.143 -9.188 1 90.38 443 GLY B O 1
ATOM 10951 N N . LEU B 1 444 ? 49.562 -1.053 -8.938 1 91.81 444 LEU B N 1
ATOM 10952 C CA . LEU B 1 444 ? 48.094 -1.042 -8.891 1 91.81 444 LEU B CA 1
ATOM 10953 C C . LEU B 1 444 ? 47.594 -0.319 -7.645 1 91.81 444 LEU B C 1
ATOM 10955 O O . LEU B 1 444 ? 48.281 -0.326 -6.609 1 91.81 444 LEU B O 1
ATOM 10959 N N . ARG B 1 445 ? 46.5 0.304 -7.754 1 87.81 445 ARG B N 1
ATOM 10960 C CA . ARG B 1 445 ? 45.906 1.021 -6.629 1 87.81 445 ARG B CA 1
ATOM 10961 C C . ARG B 1 445 ? 45.469 0.056 -5.531 1 87.81 445 ARG B C 1
ATOM 10963 O O . ARG B 1 445 ? 45.469 0.406 -4.352 1 87.81 445 ARG B O 1
ATOM 10970 N N . SER B 1 446 ? 44.938 -1.03 -5.926 1 90.5 446 SER B N 1
ATOM 10971 C CA . SER B 1 446 ? 44.469 -2.053 -4.996 1 90.5 446 SER B CA 1
ATOM 10972 C C . SER B 1 446 ? 44.531 -3.443 -5.617 1 90.5 446 SER B C 1
ATOM 10974 O O . SER B 1 446 ? 44.5 -3.586 -6.844 1 90.5 446 SER B O 1
ATOM 10976 N N . ASP B 1 447 ? 44.656 -4.406 -4.773 1 88.69 447 ASP B N 1
ATOM 10977 C CA . ASP B 1 447 ? 44.719 -5.781 -5.262 1 88.69 447 ASP B CA 1
ATOM 10978 C C . ASP B 1 447 ? 43.312 -6.348 -5.492 1 88.69 447 ASP B C 1
ATOM 10980 O O . ASP B 1 447 ? 43.156 -7.387 -6.141 1 88.69 447 ASP B O 1
ATOM 10984 N N . LEU B 1 448 ? 42.312 -5.645 -4.953 1 90.19 448 LEU B N 1
ATOM 10985 C CA . LEU B 1 448 ? 40.938 -6.07 -5.16 1 90.19 448 LEU B CA 1
ATOM 10986 C C . LEU B 1 448 ? 40.375 -5.488 -6.449 1 90.19 448 LEU B C 1
ATOM 10988 O O . LEU B 1 448 ? 39.969 -4.324 -6.488 1 90.19 448 LEU B O 1
ATOM 10992 N N . ILE B 1 449 ? 40.281 -6.352 -7.438 1 91.38 449 ILE B N 1
ATOM 10993 C CA . ILE B 1 449 ? 39.875 -5.887 -8.758 1 91.38 449 ILE B CA 1
ATOM 10994 C C . ILE B 1 449 ? 38.375 -6.062 -8.93 1 91.38 449 ILE B C 1
ATOM 10996 O O . ILE B 1 449 ? 37.844 -7.141 -8.672 1 91.38 449 ILE B O 1
ATOM 11000 N N . GLY B 1 450 ? 37.75 -5.004 -9.352 1 88.5 450 GLY B N 1
ATOM 11001 C CA . GLY B 1 450 ? 36.312 -5.039 -9.508 1 88.5 450 GLY B CA 1
ATOM 11002 C C . GLY B 1 450 ? 35.875 -5.234 -10.945 1 88.5 450 GLY B C 1
ATOM 11003 O O . GLY B 1 450 ? 35.188 -6.195 -11.266 1 88.5 450 GLY B O 1
ATOM 11004 N N . ALA B 1 451 ? 36.25 -4.324 -11.867 1 93.31 451 ALA B N 1
ATOM 11005 C CA . ALA B 1 451 ? 35.875 -4.359 -13.273 1 93.31 451 ALA B CA 1
ATOM 11006 C C . ALA B 1 451 ? 37.031 -4.012 -14.188 1 93.31 451 ALA B C 1
ATOM 11008 O O . ALA B 1 451 ? 38 -3.381 -13.75 1 93.31 451 ALA B O 1
ATOM 11009 N N . LEU B 1 452 ? 36.875 -4.496 -15.43 1 95.62 452 LEU B N 1
ATOM 11010 C CA . LEU B 1 452 ? 37.938 -4.266 -16.422 1 95.62 452 LEU B CA 1
ATOM 11011 C C . LEU B 1 452 ? 37.312 -3.748 -17.734 1 95.62 452 LEU B C 1
ATOM 11013 O O . LEU B 1 452 ? 36.219 -4.148 -18.109 1 95.62 452 LEU B O 1
ATOM 11017 N N . LEU B 1 453 ? 38.094 -2.822 -18.328 1 95.56 453 LEU B N 1
ATOM 11018 C CA . LEU B 1 453 ? 37.688 -2.312 -19.625 1 95.56 453 LEU B CA 1
ATOM 11019 C C . LEU B 1 453 ? 38.906 -1.974 -20.484 1 95.56 453 LEU B C 1
ATOM 11021 O O . LEU B 1 453 ? 39.844 -1.374 -20 1 95.56 453 LEU B O 1
ATOM 11025 N N . GLN B 1 454 ? 38.844 -2.477 -21.609 1 94.5 454 GLN B N 1
ATOM 11026 C CA . GLN B 1 454 ? 39.875 -2.08 -22.578 1 94.5 454 GLN B CA 1
ATOM 11027 C C . GLN B 1 454 ? 39.312 -1.047 -23.562 1 94.5 454 GLN B C 1
ATOM 11029 O O . GLN B 1 454 ? 38.375 -1.317 -24.281 1 94.5 454 GLN B O 1
ATOM 11034 N N . SER B 1 455 ? 39.938 0.052 -23.609 1 91.94 455 SER B N 1
ATOM 11035 C CA . SER B 1 455 ? 39.469 1.146 -24.453 1 91.94 455 SER B CA 1
ATOM 11036 C C . SER B 1 455 ? 39.906 0.947 -25.891 1 91.94 455 SER B C 1
ATOM 11038 O O . SER B 1 455 ? 40.719 0.044 -26.188 1 91.94 455 SER B O 1
ATOM 11040 N N . ALA B 1 456 ? 39.375 1.829 -26.781 1 87.75 456 ALA B N 1
ATOM 11041 C CA . ALA B 1 456 ? 39.719 1.783 -28.203 1 87.75 456 ALA B CA 1
ATOM 11042 C C . ALA B 1 456 ? 41.188 2.078 -28.438 1 87.75 456 ALA B C 1
ATOM 11044 O O . ALA B 1 456 ? 41.781 1.562 -29.375 1 87.75 456 ALA B O 1
ATOM 11045 N N . ASN B 1 457 ? 41.812 2.873 -27.609 1 85.81 457 ASN B N 1
ATOM 11046 C CA . ASN B 1 457 ? 43.219 3.197 -27.734 1 85.81 457 ASN B CA 1
ATOM 11047 C C . ASN B 1 457 ? 44.125 2.121 -27.094 1 85.81 457 ASN B C 1
ATOM 11049 O O . ASN B 1 457 ? 45.312 2.336 -26.891 1 85.81 457 ASN B O 1
ATOM 11053 N N . GLN B 1 458 ? 43.5 1.03 -26.703 1 88.06 458 GLN B N 1
ATOM 11054 C CA . GLN B 1 458 ? 44.156 -0.177 -26.188 1 88.06 458 GLN B CA 1
ATOM 11055 C C . GLN B 1 458 ? 44.625 0.008 -24.75 1 88.06 458 GLN B C 1
ATOM 11057 O O . GLN B 1 458 ? 45.438 -0.778 -24.25 1 88.06 458 GLN B O 1
ATOM 11062 N N . ASP B 1 459 ? 44.125 1.077 -24.156 1 92.81 459 ASP B N 1
ATOM 11063 C CA . ASP B 1 459 ? 44.375 1.223 -22.719 1 92.81 459 ASP B CA 1
ATOM 11064 C C . ASP B 1 459 ? 43.531 0.256 -21.906 1 92.81 459 ASP B C 1
ATOM 11066 O O . ASP B 1 459 ? 42.344 0.015 -22.25 1 92.81 459 ASP B O 1
ATOM 11070 N N . LEU B 1 460 ? 44.156 -0.307 -20.922 1 95.19 460 LEU B N 1
ATOM 11071 C CA . LEU B 1 460 ? 43.406 -1.141 -20 1 95.19 460 LEU B CA 1
ATOM 11072 C C . LEU B 1 460 ? 43.031 -0.367 -18.734 1 95.19 460 LEU B C 1
ATOM 11074 O O . LEU B 1 460 ? 43.906 0.079 -18 1 95.19 460 LEU B O 1
ATOM 11078 N N . TRP B 1 461 ? 41.781 -0.144 -18.562 1 96 461 TRP B N 1
ATOM 11079 C CA . TRP B 1 461 ? 41.281 0.49 -17.359 1 96 461 TRP B CA 1
ATOM 11080 C C . TRP B 1 461 ? 40.906 -0.557 -16.312 1 96 461 TRP B C 1
ATOM 11082 O O . TRP B 1 461 ? 40.156 -1.487 -16.609 1 96 461 TRP B O 1
ATOM 11092 N N . ILE B 1 462 ? 41.438 -0.409 -15.109 1 96.25 462 ILE B N 1
ATOM 11093 C CA . ILE B 1 462 ? 41.25 -1.377 -14.031 1 96.25 462 ILE B CA 1
ATOM 11094 C C . ILE B 1 462 ? 40.531 -0.725 -12.867 1 96.25 462 ILE B C 1
ATOM 11096 O O . ILE B 1 462 ? 41.094 0.093 -12.133 1 96.25 462 ILE B O 1
ATOM 11100 N N . ALA B 1 463 ? 39.312 -1.163 -12.711 1 94.44 463 ALA B N 1
ATOM 11101 C CA . ALA B 1 463 ? 38.5 -0.694 -11.578 1 94.44 463 ALA B CA 1
ATOM 11102 C C . ALA B 1 463 ? 38.812 -1.491 -10.32 1 94.44 463 ALA B C 1
ATOM 11104 O O . ALA B 1 463 ? 38.75 -2.723 -10.328 1 94.44 463 ALA B O 1
ATOM 11105 N N . THR B 1 464 ? 39.125 -0.832 -9.266 1 90.75 464 THR B N 1
ATOM 11106 C CA . THR B 1 464 ? 39.406 -1.481 -7.988 1 90.75 464 THR B CA 1
ATOM 11107 C C . THR B 1 464 ? 38.438 -0.985 -6.914 1 90.75 464 THR B C 1
ATOM 11109 O O . THR B 1 464 ? 37.531 -0.2 -7.203 1 90.75 464 THR B O 1
ATOM 11112 N N . LEU B 1 465 ? 38.562 -1.52 -5.723 1 85.81 465 LEU B N 1
ATOM 11113 C CA . LEU B 1 465 ? 37.688 -1.1 -4.625 1 85.81 465 LEU B CA 1
ATOM 11114 C C . LEU B 1 465 ? 38.281 0.113 -3.906 1 85.81 465 LEU B C 1
ATOM 11116 O O . LEU B 1 465 ? 37.719 0.584 -2.918 1 85.81 465 LEU B O 1
ATOM 11120 N N . ASP B 1 466 ? 39.406 0.656 -4.508 1 87.94 466 ASP B N 1
ATOM 11121 C CA . ASP B 1 466 ? 40 1.845 -3.902 1 87.94 466 ASP B CA 1
ATOM 11122 C C . ASP B 1 466 ? 40.562 2.789 -4.969 1 87.94 466 ASP B C 1
ATOM 11124 O O . ASP B 1 466 ? 41.656 3.346 -4.812 1 87.94 466 ASP B O 1
ATOM 11128 N N . GLY B 1 467 ? 39.875 2.77 -6.004 1 92.06 467 GLY B N 1
ATOM 11129 C CA . GLY B 1 467 ? 40.312 3.691 -7.047 1 92.06 467 GLY B CA 1
ATOM 11130 C C . GLY B 1 467 ? 40.344 3.057 -8.422 1 92.06 467 GLY B C 1
ATOM 11131 O O . GLY B 1 467 ? 39.875 1.944 -8.617 1 92.06 467 GLY B O 1
ATOM 11132 N N . LEU B 1 468 ? 40.906 3.889 -9.375 1 95.62 468 LEU B N 1
ATOM 11133 C CA . LEU B 1 468 ? 41 3.492 -10.773 1 95.62 468 LEU B CA 1
ATOM 11134 C C . LEU B 1 468 ? 42.469 3.451 -11.234 1 95.62 468 LEU B C 1
ATOM 11136 O O . LEU B 1 468 ? 43.25 4.312 -10.867 1 95.62 468 LEU B O 1
ATOM 11140 N N . SER B 1 469 ? 42.812 2.4 -11.984 1 96.62 469 SER B N 1
ATOM 11141 C CA . SER B 1 469 ? 44.156 2.291 -12.57 1 96.62 469 SER B CA 1
ATOM 11142 C C . SER B 1 469 ? 44.094 2.188 -14.086 1 96.62 469 SER B C 1
ATOM 11144 O O . SER B 1 469 ? 43.094 1.674 -14.641 1 96.62 469 SER B O 1
ATOM 11146 N N . ARG B 1 470 ? 45.031 2.748 -14.672 1 95.75 470 ARG B N 1
ATOM 11147 C CA . ARG B 1 470 ? 45.156 2.701 -16.125 1 95.75 470 ARG B CA 1
ATOM 11148 C C . ARG B 1 470 ? 46.5 2.113 -16.547 1 95.75 470 ARG B C 1
ATOM 11150 O O . ARG B 1 470 ? 47.562 2.57 -16.094 1 95.75 470 ARG B O 1
ATOM 11157 N N . LEU B 1 471 ? 46.438 1.038 -17.328 1 94.88 471 LEU B N 1
ATOM 11158 C CA . LEU B 1 471 ? 47.625 0.449 -17.906 1 94.88 471 LEU B CA 1
ATOM 11159 C C . LEU B 1 471 ? 47.812 0.891 -19.359 1 94.88 471 LEU B C 1
ATOM 11161 O O . LEU B 1 471 ? 46.969 0.558 -20.219 1 94.88 471 LEU B O 1
ATOM 11165 N N . HIS B 1 472 ? 48.781 1.676 -19.547 1 92.75 472 HIS B N 1
ATOM 11166 C CA . HIS B 1 472 ? 49.094 2.191 -20.875 1 92.75 472 HIS B CA 1
ATOM 11167 C C . HIS B 1 472 ? 50.562 1.911 -21.234 1 92.75 472 HIS B C 1
ATOM 11169 O O . HIS B 1 472 ? 51.469 2.408 -20.578 1 92.75 472 HIS B O 1
ATOM 11175 N N . ASN B 1 473 ? 50.812 1.226 -22.25 1 88.62 473 ASN B N 1
ATOM 11176 C CA . ASN B 1 473 ? 52.156 0.894 -22.734 1 88.62 473 ASN B CA 1
ATOM 11177 C C . ASN B 1 473 ? 53.062 0.373 -21.609 1 88.62 473 ASN B C 1
ATOM 11179 O O . ASN B 1 473 ? 54.188 0.826 -21.453 1 88.62 473 ASN B O 1
ATOM 11183 N N . GLY B 1 474 ? 52.469 -0.406 -20.812 1 86 474 GLY B N 1
ATOM 11184 C CA . GLY B 1 474 ? 53.219 -1.068 -19.766 1 86 474 GLY B CA 1
ATOM 11185 C C . GLY B 1 474 ? 53.312 -0.25 -18.484 1 86 474 GLY B C 1
ATOM 11186 O O . GLY B 1 474 ? 53.812 -0.731 -17.469 1 86 474 GLY B O 1
ATOM 11187 N N . ALA B 1 475 ? 52.875 0.98 -18.531 1 92.31 475 ALA B N 1
ATOM 11188 C CA . ALA B 1 475 ? 52.938 1.837 -17.344 1 92.31 475 ALA B CA 1
ATOM 11189 C C . ALA B 1 475 ? 51.562 1.94 -16.703 1 92.31 475 ALA B C 1
ATOM 11191 O O . ALA B 1 475 ? 50.531 2.029 -17.391 1 92.31 475 ALA B O 1
ATOM 11192 N N . ILE B 1 476 ? 51.594 1.864 -15.32 1 95 476 ILE B N 1
ATOM 11193 C CA . ILE B 1 476 ? 50.344 1.925 -14.57 1 95 476 ILE B CA 1
ATOM 11194 C C . ILE B 1 476 ? 50.188 3.301 -13.922 1 95 476 ILE B C 1
ATOM 11196 O O . ILE B 1 476 ? 51.094 3.77 -13.234 1 95 476 ILE B O 1
ATOM 11200 N N . THR B 1 477 ? 49.125 4 -14.211 1 94.81 477 THR B N 1
ATOM 11201 C CA . THR B 1 477 ? 48.719 5.238 -13.547 1 94.81 477 THR B CA 1
ATOM 11202 C C . THR B 1 477 ? 47.469 5.023 -12.703 1 94.81 477 THR B C 1
ATOM 11204 O O . THR B 1 477 ? 46.562 4.285 -13.102 1 94.81 477 THR B O 1
ATOM 11207 N N . THR B 1 478 ? 47.438 5.625 -11.5 1 95.31 478 THR B N 1
ATOM 11208 C CA . THR B 1 478 ? 46.312 5.41 -10.602 1 95.31 478 THR B CA 1
ATOM 11209 C C . THR B 1 478 ? 45.594 6.719 -10.336 1 95.31 478 THR B C 1
ATOM 11211 O O . THR B 1 478 ? 46.188 7.797 -10.414 1 95.31 478 THR B O 1
ATOM 11214 N N . TYR B 1 479 ? 44.312 6.648 -10.133 1 95.56 479 TYR B N 1
ATOM 11215 C CA . TYR B 1 479 ? 43.438 7.793 -9.891 1 95.56 479 TYR B CA 1
ATOM 11216 C C . TYR B 1 479 ? 42.531 7.547 -8.688 1 95.56 479 TYR B C 1
ATOM 11218 O O . TYR B 1 479 ? 42.094 6.422 -8.469 1 95.56 479 TYR B O 1
ATOM 11226 N N . THR B 1 480 ? 42.25 8.578 -7.871 1 93.94 480 THR B N 1
ATOM 11227 C CA . THR B 1 480 ? 41.344 8.539 -6.727 1 93.94 480 THR B CA 1
ATOM 11228 C C . THR B 1 480 ? 40.438 9.766 -6.707 1 93.94 480 THR B C 1
ATOM 11230 O O . THR B 1 480 ? 40.375 10.516 -7.684 1 93.94 480 THR B O 1
ATOM 11233 N N . THR B 1 481 ? 39.75 9.898 -5.621 1 90.69 481 THR B N 1
ATOM 11234 C CA . THR B 1 481 ? 38.875 11.062 -5.465 1 90.69 481 THR B CA 1
ATOM 11235 C C . THR B 1 481 ? 39.688 12.352 -5.465 1 90.69 481 THR B C 1
ATOM 11237 O O . THR B 1 481 ? 39.188 13.414 -5.824 1 90.69 481 THR B O 1
ATOM 11240 N N . ALA B 1 482 ? 40.938 12.266 -5.102 1 90.25 482 ALA B N 1
ATOM 11241 C CA . ALA B 1 482 ? 41.844 13.414 -5.113 1 90.25 482 ALA B CA 1
ATOM 11242 C C . ALA B 1 482 ? 42.062 13.906 -6.535 1 90.25 482 ALA B C 1
ATOM 11244 O O . ALA B 1 482 ? 42.375 15.078 -6.75 1 90.25 482 ALA B O 1
ATOM 11245 N N . ASP B 1 483 ? 41.844 12.992 -7.465 1 93.19 483 ASP B N 1
ATOM 11246 C CA . ASP B 1 483 ? 42.062 13.328 -8.867 1 93.19 483 ASP B CA 1
ATOM 11247 C C . ASP B 1 483 ? 40.75 13.734 -9.555 1 93.19 483 ASP B C 1
ATOM 11249 O O . ASP B 1 483 ? 40.75 14.062 -10.742 1 93.19 483 ASP B O 1
ATOM 11253 N N . GLY B 1 484 ? 39.688 13.578 -8.898 1 91.69 484 GLY B N 1
ATOM 11254 C CA . GLY B 1 484 ? 38.438 14.031 -9.461 1 91.69 484 GLY B CA 1
ATOM 11255 C C . GLY B 1 484 ? 37.375 12.938 -9.531 1 91.69 484 GLY B C 1
ATOM 11256 O O . GLY B 1 484 ? 36.25 13.18 -9.969 1 91.69 484 GLY B O 1
ATOM 11257 N N . LEU B 1 485 ? 37.688 11.773 -9.117 1 93.12 485 LEU B N 1
ATOM 11258 C CA . LEU B 1 485 ? 36.719 10.695 -9.094 1 93.12 485 LEU B CA 1
ATOM 11259 C C . LEU B 1 485 ? 35.625 10.977 -8.062 1 93.12 485 LEU B C 1
ATOM 11261 O O . LEU B 1 485 ? 35.875 11.578 -7.02 1 93.12 485 LEU B O 1
ATOM 11265 N N . SER B 1 486 ? 34.469 10.594 -8.398 1 89.19 486 SER B N 1
ATOM 11266 C CA . SER B 1 486 ? 33.344 10.789 -7.461 1 89.19 486 SER B CA 1
ATOM 11267 C C . SER B 1 486 ? 33.5 9.859 -6.258 1 89.19 486 SER B C 1
ATOM 11269 O O . SER B 1 486 ? 33.031 10.195 -5.16 1 89.19 486 SER B O 1
ATOM 11271 N N . GLY B 1 487 ? 34.031 8.758 -6.48 1 88.19 487 GLY B N 1
ATOM 11272 C CA . GLY B 1 487 ? 34.25 7.77 -5.43 1 88.19 487 GLY B CA 1
ATOM 11273 C C . GLY B 1 487 ? 35.406 6.82 -5.715 1 88.19 487 GLY B C 1
ATOM 11274 O O . GLY B 1 487 ? 35.812 6.688 -6.863 1 88.19 487 GLY B O 1
ATOM 11275 N N . ASN B 1 488 ? 35.75 6.07 -4.684 1 88.81 488 ASN B N 1
ATOM 11276 C CA . ASN B 1 488 ? 36.906 5.219 -4.848 1 88.81 488 ASN B CA 1
ATOM 11277 C C . ASN B 1 488 ? 36.531 3.766 -5.086 1 88.81 488 ASN B C 1
ATOM 11279 O O . ASN B 1 488 ? 37.375 2.955 -5.5 1 88.81 488 ASN B O 1
ATOM 11283 N N . ILE B 1 489 ? 35.344 3.393 -4.797 1 88.44 489 ILE B N 1
ATOM 11284 C CA . ILE B 1 489 ? 34.875 2.043 -5.105 1 88.44 489 ILE B CA 1
ATOM 11285 C C . ILE B 1 489 ? 34.219 2.027 -6.48 1 88.44 489 ILE B C 1
ATOM 11287 O O . ILE B 1 489 ? 33.062 2.416 -6.613 1 88.44 489 ILE B O 1
ATOM 11291 N N . ILE B 1 490 ? 34.875 1.562 -7.414 1 92.62 490 ILE B N 1
ATOM 11292 C CA . ILE B 1 490 ? 34.406 1.609 -8.797 1 92.62 490 ILE B CA 1
ATOM 11293 C C . ILE B 1 490 ? 33.719 0.297 -9.148 1 92.62 490 ILE B C 1
ATOM 11295 O O . ILE B 1 490 ? 34.312 -0.781 -8.984 1 92.62 490 ILE B O 1
ATOM 11299 N N . THR B 1 491 ? 32.531 0.452 -9.68 1 91.81 491 THR B N 1
ATOM 11300 C CA . THR B 1 491 ? 31.719 -0.741 -9.883 1 91.81 491 THR B CA 1
ATOM 11301 C C . THR B 1 491 ? 31.422 -0.942 -11.359 1 91.81 491 THR B C 1
ATOM 11303 O O . THR B 1 491 ? 31.094 -2.055 -11.789 1 91.81 491 THR B O 1
ATOM 11306 N N . ALA B 1 492 ? 31.531 0.103 -12.164 1 94.5 492 ALA B N 1
ATOM 11307 C CA . ALA B 1 492 ? 31.156 -0.028 -13.57 1 94.5 492 ALA B CA 1
ATOM 11308 C C . ALA B 1 492 ? 32 0.889 -14.445 1 94.5 492 ALA B C 1
ATOM 11310 O O . ALA B 1 492 ? 32.375 1.995 -14.031 1 94.5 492 ALA B O 1
ATOM 11311 N N . LEU B 1 493 ? 32.281 0.399 -15.656 1 95.69 493 LEU B N 1
ATOM 11312 C CA . LEU B 1 493 ? 33.031 1.154 -16.641 1 95.69 493 LEU B CA 1
ATOM 11313 C C . LEU B 1 493 ? 32.406 1.021 -18.031 1 95.69 493 LEU B C 1
ATOM 11315 O O . LEU B 1 493 ? 31.938 -0.057 -18.406 1 95.69 493 LEU B O 1
ATOM 11319 N N . LEU B 1 494 ? 32.344 2.168 -18.703 1 95.75 494 LEU B N 1
ATOM 11320 C CA . LEU B 1 494 ? 31.859 2.164 -20.078 1 95.75 494 LEU B CA 1
ATOM 11321 C C . LEU B 1 494 ? 32.531 3.254 -20.891 1 95.75 494 LEU B C 1
ATOM 11323 O O . LEU B 1 494 ? 32.75 4.371 -20.406 1 95.75 494 LEU B O 1
ATOM 11327 N N . GLU B 1 495 ? 33 2.855 -21.984 1 94.5 495 GLU B N 1
ATOM 11328 C CA . GLU B 1 495 ? 33.438 3.85 -22.953 1 94.5 495 GLU B CA 1
ATOM 11329 C C . GLU B 1 495 ? 32.375 4.102 -24.016 1 94.5 495 GLU B C 1
ATOM 11331 O O . GLU B 1 495 ? 31.953 3.168 -24.703 1 94.5 495 GLU B O 1
ATOM 11336 N N . ASP B 1 496 ? 32.031 5.328 -24.172 1 90.69 496 ASP B N 1
ATOM 11337 C CA . ASP B 1 496 ? 30.984 5.629 -25.141 1 90.69 496 ASP B CA 1
ATOM 11338 C C . ASP B 1 496 ? 31.547 5.793 -26.547 1 90.69 496 ASP B C 1
ATOM 11340 O O . ASP B 1 496 ? 32.75 5.703 -26.75 1 90.69 496 ASP B O 1
ATOM 11344 N N . VAL B 1 497 ? 30.641 5.988 -27.531 1 86.69 497 VAL B N 1
ATOM 11345 C CA . VAL B 1 497 ? 31.016 6.078 -28.938 1 86.69 497 VAL B CA 1
ATOM 11346 C C . VAL B 1 497 ? 31.859 7.332 -29.172 1 86.69 497 VAL B C 1
ATOM 11348 O O . VAL B 1 497 ? 32.719 7.352 -30.047 1 86.69 497 VAL B O 1
ATOM 11351 N N . GLY B 1 498 ? 31.672 8.297 -28.328 1 84.75 498 GLY B N 1
ATOM 11352 C CA . GLY B 1 498 ? 32.438 9.531 -28.453 1 84.75 498 GLY B CA 1
ATOM 11353 C C . GLY B 1 498 ? 33.812 9.445 -27.812 1 84.75 498 GLY B C 1
ATOM 11354 O O . GLY B 1 498 ? 34.625 10.359 -27.953 1 84.75 498 GLY B O 1
ATOM 11355 N N . GLY B 1 499 ? 34.125 8.352 -27.125 1 88.69 499 GLY B N 1
ATOM 11356 C CA . GLY B 1 499 ? 35.438 8.141 -26.516 1 88.69 499 GLY B CA 1
ATOM 11357 C C . GLY B 1 499 ? 35.5 8.531 -25.062 1 88.69 499 GLY B C 1
ATOM 11358 O O . GLY B 1 499 ? 36.531 8.422 -24.422 1 88.69 499 GLY B O 1
ATOM 11359 N N . ALA B 1 500 ? 34.406 9 -24.594 1 92.56 500 ALA B N 1
ATOM 11360 C CA . ALA B 1 500 ? 34.375 9.336 -23.172 1 92.56 500 ALA B CA 1
ATOM 11361 C C . ALA B 1 500 ? 34.219 8.086 -22.312 1 92.56 500 ALA B C 1
ATOM 11363 O O . ALA B 1 500 ? 33.5 7.164 -22.672 1 92.56 500 ALA B O 1
ATOM 11364 N N . LEU B 1 501 ? 34.969 8.086 -21.188 1 95.5 501 LEU B N 1
ATOM 11365 C CA . LEU B 1 501 ? 34.875 6.977 -20.25 1 95.5 501 LEU B CA 1
ATOM 11366 C C . LEU B 1 501 ? 33.906 7.312 -19.109 1 95.5 501 LEU B C 1
ATOM 11368 O O . LEU B 1 501 ? 34.062 8.336 -18.438 1 95.5 501 LEU B O 1
ATOM 11372 N N . TRP B 1 502 ? 32.938 6.52 -18.984 1 96 502 TRP B N 1
ATOM 11373 C CA . TRP B 1 502 ? 31.984 6.66 -17.891 1 96 502 TRP B CA 1
ATOM 11374 C C . TRP B 1 502 ? 32.312 5.688 -16.766 1 96 502 TRP B C 1
ATOM 11376 O O . TRP B 1 502 ? 32.469 4.492 -16.984 1 96 502 TRP B O 1
ATOM 11386 N N . ILE B 1 503 ? 32.375 6.254 -15.547 1 96.31 503 ILE B N 1
ATOM 11387 C CA . ILE B 1 503 ? 32.781 5.484 -14.383 1 96.31 503 ILE B CA 1
ATOM 11388 C C . ILE B 1 503 ? 31.688 5.508 -13.328 1 96.31 503 ILE B C 1
ATOM 11390 O O . ILE B 1 503 ? 31.312 6.574 -12.836 1 96.31 503 ILE B O 1
ATOM 11394 N N . GLY B 1 504 ? 31.172 4.293 -13.039 1 94.12 504 GLY B N 1
ATOM 11395 C CA . GLY B 1 504 ? 30.203 4.16 -11.969 1 94.12 504 GLY B CA 1
ATOM 11396 C C . GLY B 1 504 ? 30.812 3.758 -10.641 1 94.12 504 GLY B C 1
ATOM 11397 O O . GLY B 1 504 ? 31.766 2.984 -10.602 1 94.12 504 GLY B O 1
ATOM 11398 N N . THR B 1 505 ? 30.219 4.285 -9.516 1 90.81 505 THR B N 1
ATOM 11399 C CA . THR B 1 505 ? 30.75 4.004 -8.188 1 90.81 505 THR B CA 1
ATOM 11400 C C . THR B 1 505 ? 29.672 3.436 -7.277 1 90.81 505 THR B C 1
ATOM 11402 O O . THR B 1 505 ? 28.484 3.449 -7.625 1 90.81 505 THR B O 1
ATOM 11405 N N . LYS B 1 506 ? 30.109 2.893 -6.133 1 86.81 506 LYS B N 1
ATOM 11406 C CA . LYS B 1 506 ? 29.188 2.389 -5.117 1 86.81 506 LYS B CA 1
ATOM 11407 C C . LYS B 1 506 ? 28.828 3.482 -4.117 1 86.81 506 LYS B C 1
ATOM 11409 O O . LYS B 1 506 ? 29.453 3.607 -3.066 1 86.81 506 LYS B O 1
ATOM 11414 N N . GLY B 1 507 ? 27.875 4.285 -4.449 1 80.12 507 GLY B N 1
ATOM 11415 C CA . GLY B 1 507 ? 27.375 5.223 -3.457 1 80.12 507 GLY B CA 1
ATOM 11416 C C . GLY B 1 507 ? 27.719 6.668 -3.781 1 80.12 507 GLY B C 1
ATOM 11417 O O . GLY B 1 507 ? 27.203 7.586 -3.133 1 80.12 507 GLY B O 1
ATOM 11418 N N . ASN B 1 508 ? 28.578 6.871 -4.793 1 85.25 508 ASN B N 1
ATOM 11419 C CA . ASN B 1 508 ? 29 8.242 -5.047 1 85.25 508 ASN B CA 1
ATOM 11420 C C . ASN B 1 508 ? 28.656 8.68 -6.465 1 85.25 508 ASN B C 1
ATOM 11422 O O . ASN B 1 508 ? 29.188 9.672 -6.965 1 85.25 508 ASN B O 1
ATOM 11426 N N . GLY B 1 509 ? 27.969 7.945 -7.074 1 89.69 509 GLY B N 1
ATOM 11427 C CA . GLY B 1 509 ? 27.375 8.398 -8.328 1 89.69 509 GLY B CA 1
ATOM 11428 C C . GLY B 1 509 ? 28.266 8.164 -9.531 1 89.69 509 GLY B C 1
ATOM 11429 O O . GLY B 1 509 ? 28.984 7.156 -9.594 1 89.69 509 GLY B O 1
ATOM 11430 N N . LEU B 1 510 ? 28.188 9.109 -10.547 1 93.56 510 LEU B N 1
ATOM 11431 C CA . LEU B 1 510 ? 28.766 8.93 -11.875 1 93.56 510 LEU B CA 1
ATOM 11432 C C . LEU B 1 510 ? 29.891 9.945 -12.117 1 93.56 510 LEU B C 1
ATOM 11434 O O . LEU B 1 510 ? 29.781 11.094 -11.688 1 93.56 510 LEU B O 1
ATOM 11438 N N . THR B 1 511 ? 31 9.43 -12.805 1 95.38 511 THR B N 1
ATOM 11439 C CA . THR B 1 511 ? 32.094 10.281 -13.25 1 95.38 511 THR B CA 1
ATOM 11440 C C . THR B 1 511 ? 32.344 10.109 -14.742 1 95.38 511 THR B C 1
ATOM 11442 O O . THR B 1 511 ? 32.25 9 -15.273 1 95.38 511 THR B O 1
ATOM 11445 N N . GLN B 1 512 ? 32.656 11.195 -15.305 1 95.06 512 GLN B N 1
ATOM 11446 C CA . GLN B 1 512 ? 33.031 11.172 -16.719 1 95.06 512 GLN B CA 1
ATOM 11447 C C . GLN B 1 512 ? 34.5 11.555 -16.906 1 95.06 512 GLN B C 1
ATOM 11449 O O . GLN B 1 512 ? 35 12.477 -16.25 1 95.06 512 GLN B O 1
ATOM 11454 N N . HIS B 1 513 ? 35.188 10.727 -17.656 1 95.12 513 HIS B N 1
ATOM 11455 C CA . HIS B 1 513 ? 36.562 11.055 -18.031 1 95.12 513 HIS B CA 1
ATOM 11456 C C . HIS B 1 513 ? 36.688 11.391 -19.516 1 95.12 513 HIS B C 1
ATOM 11458 O O . HIS B 1 513 ? 36.312 10.578 -20.359 1 95.12 513 HIS B O 1
ATOM 11464 N N . THR B 1 514 ? 37.062 12.57 -19.75 1 92.19 514 THR B N 1
ATOM 11465 C CA . THR B 1 514 ? 37.344 13.039 -21.109 1 92.19 514 THR B CA 1
ATOM 11466 C C . THR B 1 514 ? 38.781 13.539 -21.25 1 92.19 514 THR B C 1
ATOM 11468 O O . THR B 1 514 ? 39.594 13.352 -20.344 1 92.19 514 THR B O 1
ATOM 11471 N N . ALA B 1 515 ? 39.031 14.156 -22.406 1 87.31 515 ALA B N 1
ATOM 11472 C CA . ALA B 1 515 ? 40.375 14.727 -22.625 1 87.31 515 ALA B CA 1
ATOM 11473 C C . ALA B 1 515 ? 40.656 15.859 -21.641 1 87.31 515 ALA B C 1
ATOM 11475 O O . ALA B 1 515 ? 41.812 16.141 -21.328 1 87.31 515 ALA B O 1
ATOM 11476 N N . LYS B 1 516 ? 39.594 16.375 -21.062 1 86.75 516 LYS B N 1
ATOM 11477 C CA . LYS B 1 516 ? 39.688 17.5 -20.141 1 86.75 516 LYS B CA 1
ATOM 11478 C C . LYS B 1 516 ? 39.906 17.016 -18.703 1 86.75 516 LYS B C 1
ATOM 11480 O O . LYS B 1 516 ? 40.156 17.828 -17.812 1 86.75 516 LYS B O 1
ATOM 11485 N N . GLY B 1 517 ? 39.812 15.773 -18.516 1 90.88 517 GLY B N 1
ATOM 11486 C CA . GLY B 1 517 ? 40 15.234 -17.188 1 90.88 517 GLY B CA 1
ATOM 11487 C C . GLY B 1 517 ? 38.75 14.594 -16.625 1 90.88 517 GLY B C 1
ATOM 11488 O O . GLY B 1 517 ? 37.875 14.148 -17.375 1 90.88 517 GLY B O 1
ATOM 11489 N N . PHE B 1 518 ? 38.812 14.391 -15.258 1 93.94 518 PHE B N 1
ATOM 11490 C CA . PHE B 1 518 ? 37.719 13.75 -14.578 1 93.94 518 PHE B CA 1
ATOM 11491 C C . PHE B 1 518 ? 36.688 14.781 -14.133 1 93.94 518 PHE B C 1
ATOM 11493 O O . PHE B 1 518 ? 37.031 15.82 -13.578 1 93.94 518 PHE B O 1
ATOM 11500 N N . THR B 1 519 ? 35.406 14.5 -14.453 1 91.62 519 THR B N 1
ATOM 11501 C CA . THR B 1 519 ? 34.312 15.32 -13.992 1 91.62 519 THR B CA 1
ATOM 11502 C C . THR B 1 519 ? 33.312 14.484 -13.188 1 91.62 519 THR B C 1
ATOM 11504 O O . THR B 1 519 ? 32.688 13.555 -13.727 1 91.62 519 THR B O 1
ATOM 11507 N N . SER B 1 520 ? 33.125 14.883 -11.93 1 91.06 520 SER B N 1
ATOM 11508 C CA . SER B 1 520 ? 32.188 14.18 -11.07 1 91.06 520 SER B CA 1
ATOM 11509 C C . SER B 1 520 ? 30.766 14.719 -11.266 1 91.06 520 SER B C 1
ATOM 11511 O O . SER B 1 520 ? 30.547 15.93 -11.227 1 91.06 520 SER B O 1
ATOM 11513 N N . LEU B 1 521 ? 29.812 13.867 -11.531 1 89.06 521 LEU B N 1
ATOM 11514 C CA . LEU B 1 521 ? 28.422 14.227 -11.734 1 89.06 521 LEU B CA 1
ATOM 11515 C C . LEU B 1 521 ? 27.562 13.797 -10.539 1 89.06 521 LEU B C 1
ATOM 11517 O O . LEU B 1 521 ? 26.719 12.922 -10.664 1 89.06 521 LEU B O 1
ATOM 11521 N N . GLN B 1 522 ? 27.766 14.414 -9.445 1 81.81 522 GLN B N 1
ATOM 11522 C CA . GLN B 1 522 ? 26.984 14.117 -8.25 1 81.81 522 GLN B CA 1
ATOM 11523 C C . GLN B 1 522 ? 25.688 14.922 -8.227 1 81.81 522 GLN B C 1
ATOM 11525 O O . GLN B 1 522 ? 25.703 16.125 -7.973 1 81.81 522 GLN B O 1
ATOM 11530 N N . ARG B 1 523 ? 24.625 14.25 -8.594 1 80.56 523 ARG B N 1
ATOM 11531 C CA . ARG B 1 523 ? 23.297 14.875 -8.633 1 80.56 523 ARG B CA 1
ATOM 11532 C C . ARG B 1 523 ? 22.281 14.016 -7.902 1 80.56 523 ARG B C 1
ATOM 11534 O O . ARG B 1 523 ? 22.344 12.789 -7.949 1 80.56 523 ARG B O 1
ATOM 11541 N N . PRO B 1 524 ? 21.328 14.75 -7.277 1 75.38 524 PRO B N 1
ATOM 11542 C CA . PRO B 1 524 ? 20.297 13.984 -6.57 1 75.38 524 PRO B CA 1
ATOM 11543 C C . PRO B 1 524 ? 19.359 13.258 -7.516 1 75.38 524 PRO B C 1
ATOM 11545 O O . PRO B 1 524 ? 18.688 12.297 -7.113 1 75.38 524 PRO B O 1
ATOM 11548 N N . ASP B 1 525 ? 19.234 13.68 -8.742 1 80.44 525 ASP B N 1
ATOM 11549 C CA . ASP B 1 525 ? 18.297 13.078 -9.688 1 80.44 525 ASP B CA 1
ATOM 11550 C C . ASP B 1 525 ? 18.906 11.859 -10.367 1 80.44 525 ASP B C 1
ATOM 11552 O O . ASP B 1 525 ? 18.234 11.156 -11.125 1 80.44 525 ASP B O 1
ATOM 11556 N N . LEU B 1 526 ? 20.188 11.609 -10.055 1 88.12 526 LEU B N 1
ATOM 11557 C CA . LEU B 1 526 ? 20.859 10.43 -10.57 1 88.12 526 LEU B CA 1
ATOM 11558 C C . LEU B 1 526 ? 21.156 9.43 -9.453 1 88.12 526 LEU B C 1
ATOM 11560 O O . LEU B 1 526 ? 21.297 9.812 -8.297 1 88.12 526 LEU B O 1
ATOM 11564 N N . PRO B 1 527 ? 21.219 8.18 -9.883 1 88.75 527 PRO B N 1
ATOM 11565 C CA . PRO B 1 527 ? 21.531 7.199 -8.844 1 88.75 527 PRO B CA 1
ATOM 11566 C C . PRO B 1 527 ? 22.938 7.34 -8.289 1 88.75 527 PRO B C 1
ATOM 11568 O O . PRO B 1 527 ? 23.875 7.617 -9.047 1 88.75 527 PRO B O 1
ATOM 11571 N N . GLN B 1 528 ? 23.062 7.105 -7.035 1 84.62 528 GLN B N 1
ATOM 11572 C CA . GLN B 1 528 ? 24.375 7.172 -6.395 1 84.62 528 GLN B CA 1
ATOM 11573 C C . GLN B 1 528 ? 25.078 5.816 -6.418 1 84.62 528 GLN B C 1
ATOM 11575 O O . GLN B 1 528 ? 26.297 5.742 -6.418 1 84.62 528 GLN B O 1
ATOM 11580 N N . GLU B 1 529 ? 24.297 4.848 -6.398 1 88.12 529 GLU B N 1
ATOM 11581 C CA . GLU B 1 529 ? 24.828 3.494 -6.547 1 88.12 529 GLU B CA 1
ATOM 11582 C C . GLU B 1 529 ? 24.641 2.979 -7.969 1 88.12 529 GLU B C 1
ATOM 11584 O O . GLU B 1 529 ? 23.516 2.742 -8.398 1 88.12 529 GLU B O 1
ATOM 11589 N N . ILE B 1 530 ? 25.734 2.787 -8.617 1 93.5 530 ILE B N 1
ATOM 11590 C CA . ILE B 1 530 ? 25.672 2.396 -10.023 1 93.5 530 ILE B CA 1
ATOM 11591 C C . ILE B 1 530 ? 26.234 0.989 -10.195 1 93.5 530 ILE B C 1
ATOM 11593 O O . ILE B 1 530 ? 27.391 0.728 -9.82 1 93.5 530 ILE B O 1
ATOM 11597 N N . ASN B 1 531 ? 25.453 0.153 -10.781 1 94.19 531 ASN B N 1
ATOM 11598 C CA . ASN B 1 531 ? 25.859 -1.242 -10.93 1 94.19 531 ASN B CA 1
ATOM 11599 C C . ASN B 1 531 ? 26.281 -1.55 -12.367 1 94.19 531 ASN B C 1
ATOM 11601 O O . ASN B 1 531 ? 27.062 -2.477 -12.602 1 94.19 531 ASN B O 1
ATOM 11605 N N . SER B 1 532 ? 25.719 -0.828 -13.289 1 96.19 532 SER B N 1
ATOM 11606 C CA . SER B 1 532 ? 26.062 -1.048 -14.695 1 96.19 532 SER B CA 1
ATOM 11607 C C . SER B 1 532 ? 25.781 0.195 -15.531 1 96.19 532 SER B C 1
ATOM 11609 O O . SER B 1 532 ? 24.984 1.051 -15.133 1 96.19 532 SER B O 1
ATOM 11611 N N . ILE B 1 533 ? 26.516 0.303 -16.625 1 96.69 533 ILE B N 1
ATOM 11612 C CA . ILE B 1 533 ? 26.312 1.378 -17.594 1 96.69 533 ILE B CA 1
ATOM 11613 C C . ILE B 1 533 ? 26.375 0.816 -19.016 1 96.69 533 ILE B C 1
ATOM 11615 O O . ILE B 1 533 ? 27.312 0.105 -19.359 1 96.69 533 ILE B O 1
ATOM 11619 N N . LEU B 1 534 ? 25.344 1.094 -19.766 1 96.56 534 LEU B N 1
ATOM 11620 C CA . LEU B 1 534 ? 25.312 0.721 -21.172 1 96.56 534 LEU B CA 1
ATOM 11621 C C . LEU B 1 534 ? 24.953 1.918 -22.047 1 96.56 534 LEU B C 1
ATOM 11623 O O . LEU B 1 534 ? 24.406 2.91 -21.547 1 96.56 534 LEU B O 1
ATOM 11627 N N . GLU B 1 535 ? 25.297 1.819 -23.203 1 94.81 535 GLU B N 1
ATOM 11628 C CA . GLU B 1 535 ? 24.859 2.781 -24.219 1 94.81 535 GLU B CA 1
ATOM 11629 C C . GLU B 1 535 ? 24 2.111 -25.297 1 94.81 535 GLU B C 1
ATOM 11631 O O . GLU B 1 535 ? 24.281 0.977 -25.688 1 94.81 535 GLU B O 1
ATOM 11636 N N . ASP B 1 536 ? 22.844 2.691 -25.734 1 90.19 536 ASP B N 1
ATOM 11637 C CA . ASP B 1 536 ? 21.906 2.02 -26.625 1 90.19 536 ASP B CA 1
ATOM 11638 C C . ASP B 1 536 ? 22.188 2.352 -28.094 1 90.19 536 ASP B C 1
ATOM 11640 O O . ASP B 1 536 ? 21.469 1.884 -28.984 1 90.19 536 ASP B O 1
ATOM 11644 N N . GLY B 1 537 ? 23.016 3.152 -28.547 1 82.38 537 GLY B N 1
ATOM 11645 C CA . GLY B 1 537 ? 23.328 3.475 -29.938 1 82.38 537 GLY B CA 1
ATOM 11646 C C . GLY B 1 537 ? 22.562 4.676 -30.453 1 82.38 537 GLY B C 1
ATOM 11647 O O . GLY B 1 537 ? 22.828 5.168 -31.547 1 82.38 537 GLY B O 1
ATOM 11648 N N . VAL B 1 538 ? 21.531 5.016 -29.734 1 85.56 538 VAL B N 1
ATOM 11649 C CA . VAL B 1 538 ? 20.719 6.137 -30.188 1 85.56 538 VAL B CA 1
ATOM 11650 C C . VAL B 1 538 ? 21 7.363 -29.328 1 85.56 538 VAL B C 1
ATOM 11652 O O . VAL B 1 538 ? 20.172 8.266 -29.25 1 85.56 538 VAL B O 1
ATOM 11655 N N . GLY B 1 539 ? 22.016 7.297 -28.578 1 87.69 539 GLY B N 1
ATOM 11656 C CA . GLY B 1 539 ? 22.469 8.492 -27.891 1 87.69 539 GLY B CA 1
ATOM 11657 C C . GLY B 1 539 ? 22.094 8.523 -26.422 1 87.69 539 GLY B C 1
ATOM 11658 O O . GLY B 1 539 ? 22.141 9.586 -25.797 1 87.69 539 GLY B O 1
ATOM 11659 N N . TYR B 1 540 ? 21.688 7.426 -25.844 1 93.62 540 TYR B N 1
ATOM 11660 C CA . TYR B 1 540 ? 21.328 7.441 -24.438 1 93.62 540 TYR B CA 1
ATOM 11661 C C . TYR B 1 540 ? 22.203 6.465 -23.641 1 93.62 540 TYR B C 1
ATOM 11663 O O . TYR B 1 540 ? 22.625 5.438 -24.172 1 93.62 540 TYR B O 1
ATOM 11671 N N . LEU B 1 541 ? 22.406 6.871 -22.391 1 95.31 541 LEU B N 1
ATOM 11672 C CA . LEU B 1 541 ? 23.047 5.988 -21.422 1 95.31 541 LEU B CA 1
ATOM 11673 C C . LEU B 1 541 ? 22 5.301 -20.547 1 95.31 541 LEU B C 1
ATOM 11675 O O . LEU B 1 541 ? 21.016 5.922 -20.156 1 95.31 541 LEU B O 1
ATOM 11679 N N . TRP B 1 542 ? 22.203 4.07 -20.375 1 96.81 542 TRP B N 1
ATOM 11680 C CA . TRP B 1 542 ? 21.375 3.295 -19.453 1 96.81 542 TRP B CA 1
ATOM 11681 C C . TRP B 1 542 ? 22.172 2.896 -18.203 1 96.81 542 TRP B C 1
ATOM 11683 O O . TRP B 1 542 ? 23.141 2.141 -18.297 1 96.81 542 TRP B O 1
ATOM 11693 N N . ILE B 1 543 ? 21.719 3.389 -17.078 1 96.62 543 ILE B N 1
ATOM 11694 C CA . ILE B 1 543 ? 22.438 3.195 -15.828 1 96.62 543 ILE B CA 1
ATOM 11695 C C . ILE B 1 543 ? 21.625 2.299 -14.891 1 96.62 543 ILE B C 1
ATOM 11697 O O . ILE B 1 543 ? 20.516 2.658 -14.484 1 96.62 543 ILE B O 1
ATOM 11701 N N . GLY B 1 544 ? 22.172 1.102 -14.602 1 95.88 544 GLY B N 1
ATOM 11702 C CA . GLY B 1 544 ? 21.531 0.208 -13.648 1 95.88 544 GLY B CA 1
ATOM 11703 C C . GLY B 1 544 ? 21.875 0.523 -12.211 1 95.88 544 GLY B C 1
ATOM 11704 O O . GLY B 1 544 ? 23.047 0.791 -11.891 1 95.88 544 GLY B O 1
ATOM 11705 N N . SER B 1 545 ? 20.859 0.537 -11.352 1 92.94 545 SER B N 1
ATOM 11706 C CA . SER B 1 545 ? 21.062 0.847 -9.938 1 92.94 545 SER B CA 1
ATOM 11707 C C . SER B 1 545 ? 20.219 -0.063 -9.047 1 92.94 545 SER B C 1
ATOM 11709 O O . SER B 1 545 ? 19.688 -1.078 -9.516 1 92.94 545 SER B O 1
ATOM 11711 N N . ASN B 1 546 ? 20.172 0.298 -7.75 1 88.19 546 ASN B N 1
ATOM 11712 C CA . ASN B 1 546 ? 19.344 -0.454 -6.812 1 88.19 546 ASN B CA 1
ATOM 11713 C C . ASN B 1 546 ? 17.891 0.001 -6.855 1 88.19 546 ASN B C 1
ATOM 11715 O O . ASN B 1 546 ? 17.016 -0.621 -6.242 1 88.19 546 ASN B O 1
ATOM 11719 N N . ARG B 1 547 ? 17.703 1.025 -7.551 1 87.06 547 ARG B N 1
ATOM 11720 C CA . ARG B 1 547 ? 16.344 1.561 -7.629 1 87.06 547 ARG B CA 1
ATOM 11721 C C . ARG B 1 547 ? 15.875 1.677 -9.078 1 87.06 547 ARG B C 1
ATOM 11723 O O . ARG B 1 547 ? 15.359 2.717 -9.484 1 87.06 547 ARG B O 1
ATOM 11730 N N . GLY B 1 548 ? 16.25 0.694 -9.773 1 92.06 548 GLY B N 1
ATOM 11731 C CA . GLY B 1 548 ? 15.789 0.652 -11.156 1 92.06 548 GLY B CA 1
ATOM 11732 C C . GLY B 1 548 ? 16.859 1.032 -12.148 1 92.06 548 GLY B C 1
ATOM 11733 O O . GLY B 1 548 ? 18.062 0.934 -11.852 1 92.06 548 GLY B O 1
ATOM 11734 N N . ILE B 1 549 ? 16.422 1.364 -13.391 1 95.75 549 ILE B N 1
ATOM 11735 C CA . ILE B 1 549 ? 17.312 1.733 -14.484 1 95.75 549 ILE B CA 1
ATOM 11736 C C . ILE B 1 549 ? 17.016 3.154 -14.945 1 95.75 549 ILE B C 1
ATOM 11738 O O . ILE B 1 549 ? 15.852 3.498 -15.18 1 95.75 549 ILE B O 1
ATOM 11742 N N . THR B 1 550 ? 18.062 3.93 -15.078 1 93.94 550 THR B N 1
ATOM 11743 C CA . THR B 1 550 ? 17.922 5.328 -15.477 1 93.94 550 THR B CA 1
ATOM 11744 C C . THR B 1 550 ? 18.469 5.551 -16.875 1 93.94 550 THR B C 1
ATOM 11746 O O . THR B 1 550 ? 19.578 5.133 -17.188 1 93.94 550 THR B O 1
ATOM 11749 N N . ARG B 1 551 ? 17.656 6.152 -17.672 1 93.69 551 ARG B N 1
ATOM 11750 C CA . ARG B 1 551 ? 18.047 6.52 -19.031 1 93.69 551 ARG B CA 1
ATOM 11751 C C . ARG B 1 551 ? 18.281 8.023 -19.141 1 93.69 551 ARG B C 1
ATOM 11753 O O . ARG B 1 551 ? 17.391 8.812 -18.797 1 93.69 551 ARG B O 1
ATOM 11760 N N . VAL B 1 552 ? 19.484 8.398 -19.625 1 92.38 552 VAL B N 1
ATOM 11761 C CA . VAL B 1 552 ? 19.828 9.812 -19.703 1 92.38 552 VAL B CA 1
ATOM 11762 C C . VAL B 1 552 ? 20.688 10.07 -20.938 1 92.38 552 VAL B C 1
ATOM 11764 O O . VAL B 1 552 ? 21.453 9.203 -21.359 1 92.38 552 VAL B O 1
ATOM 11767 N N . ALA B 1 553 ? 20.547 11.25 -21.453 1 92.19 553 ALA B N 1
ATOM 11768 C CA . ALA B 1 553 ? 21.359 11.633 -22.609 1 92.19 553 ALA B CA 1
ATOM 11769 C C . ALA B 1 553 ? 22.688 12.242 -22.156 1 92.19 553 ALA B C 1
ATOM 11771 O O . ALA B 1 553 ? 22.719 13.219 -21.406 1 92.19 553 ALA B O 1
ATOM 11772 N N . PRO B 1 554 ? 23.766 11.625 -22.672 1 91.94 554 PRO B N 1
ATOM 11773 C CA . PRO B 1 554 ? 25.078 12.188 -22.312 1 91.94 554 PRO B CA 1
ATOM 11774 C C . PRO B 1 554 ? 25.203 13.656 -22.719 1 91.94 554 PRO B C 1
ATOM 11776 O O . PRO B 1 554 ? 25.875 14.43 -22.016 1 91.94 554 PRO B O 1
ATOM 11779 N N . SER B 1 555 ? 24.531 14.062 -23.734 1 89.25 555 SER B N 1
ATOM 11780 C CA . SER B 1 555 ? 24.594 15.453 -24.188 1 89.25 555 SER B CA 1
ATOM 11781 C C . SER B 1 555 ? 23.984 16.391 -23.156 1 89.25 555 SER B C 1
ATOM 11783 O O . SER B 1 555 ? 24.516 17.484 -22.906 1 89.25 555 SER B O 1
ATOM 11785 N N . GLU B 1 556 ? 22.969 15.898 -22.578 1 89.12 556 GLU B N 1
ATOM 11786 C CA . GLU B 1 556 ? 22.344 16.703 -21.547 1 89.12 556 GLU B CA 1
ATOM 11787 C C . GLU B 1 556 ? 23.188 16.75 -20.266 1 89.12 556 GLU B C 1
ATOM 11789 O O . GLU B 1 556 ? 23.266 17.781 -19.594 1 89.12 556 GLU B O 1
ATOM 11794 N N . LEU B 1 557 ? 23.812 15.711 -19.984 1 89.44 557 LEU B N 1
ATOM 11795 C CA . LEU B 1 557 ? 24.656 15.641 -18.797 1 89.44 557 LEU B CA 1
ATOM 11796 C C . LEU B 1 557 ? 25.875 16.547 -18.938 1 89.44 557 LEU B C 1
ATOM 11798 O O . LEU B 1 557 ? 26.297 17.188 -17.969 1 89.44 557 LEU B O 1
ATOM 11802 N N . ASN B 1 558 ? 26.375 16.672 -20.094 1 87.44 558 ASN B N 1
ATOM 11803 C CA . ASN B 1 558 ? 27.547 17.516 -20.359 1 87.44 558 ASN B CA 1
ATOM 11804 C C . ASN B 1 558 ? 27.219 19 -20.219 1 87.44 558 ASN B C 1
ATOM 11806 O O . ASN B 1 558 ? 28.047 19.781 -19.766 1 87.44 558 ASN B O 1
ATOM 11810 N N . VAL B 1 559 ? 25.984 19.266 -20.516 1 85.31 559 VAL B N 1
ATOM 11811 C CA . VAL B 1 559 ? 25.562 20.672 -20.453 1 85.31 559 VAL B CA 1
ATOM 11812 C C . VAL B 1 559 ? 25.219 21.031 -19.016 1 85.31 559 VAL B C 1
ATOM 11814 O O . VAL B 1 559 ? 25.625 22.094 -18.531 1 85.31 559 VAL B O 1
ATOM 11817 N N . CYS B 1 560 ? 24.594 20.188 -18.312 1 84.94 560 CYS B N 1
ATOM 11818 C CA . CYS B 1 560 ? 24.094 20.5 -16.969 1 84.94 560 CYS B CA 1
ATOM 11819 C C . CYS B 1 560 ? 25.188 20.281 -15.922 1 84.94 560 CYS B C 1
ATOM 11821 O O . CYS B 1 560 ? 25.219 20.984 -14.906 1 84.94 560 CYS B O 1
ATOM 11823 N N . GLY B 1 561 ? 26 19.359 -16.109 1 79.75 561 GLY B N 1
ATOM 11824 C CA . GLY B 1 561 ? 27 19.031 -15.109 1 79.75 561 GLY B CA 1
ATOM 11825 C C . GLY B 1 561 ? 26.406 18.594 -13.789 1 79.75 561 GLY B C 1
ATOM 11826 O O . GLY B 1 561 ? 25.484 17.781 -13.758 1 79.75 561 GLY B O 1
ATOM 11827 N N . SER B 1 562 ? 26.984 19.156 -12.641 1 77.69 562 SER B N 1
ATOM 11828 C CA . SER B 1 562 ? 26.516 18.781 -11.312 1 77.69 562 SER B CA 1
ATOM 11829 C C . SER B 1 562 ? 25.531 19.797 -10.758 1 77.69 562 SER B C 1
ATOM 11831 O O . SER B 1 562 ? 25.156 19.734 -9.586 1 77.69 562 SER B O 1
ATOM 11833 N N . SER B 1 563 ? 25.047 20.641 -11.641 1 76.69 563 SER B N 1
ATOM 11834 C CA . SER B 1 563 ? 24.141 21.672 -11.164 1 76.69 563 SER B CA 1
ATOM 11835 C C . SER B 1 563 ? 22.75 21.109 -10.859 1 76.69 563 SER B C 1
ATOM 11837 O O . SER B 1 563 ? 22.094 20.562 -11.75 1 76.69 563 SER B O 1
ATOM 11839 N N . PRO B 1 564 ? 22.344 21.281 -9.688 1 70 564 PRO B N 1
ATOM 11840 C CA . PRO B 1 564 ? 21.016 20.766 -9.344 1 70 564 PRO B CA 1
ATOM 11841 C C . PRO B 1 564 ? 19.891 21.594 -9.953 1 70 564 PRO B C 1
ATOM 11843 O O . PRO B 1 564 ? 18.75 21.125 -10.039 1 70 564 PRO B O 1
ATOM 11846 N N . GLN B 1 565 ? 20.109 22.844 -10.438 1 67.19 565 GLN B N 1
ATOM 11847 C CA . GLN B 1 565 ? 19.094 23.734 -10.984 1 67.19 565 GLN B CA 1
ATOM 11848 C C . GLN B 1 565 ? 18.781 23.406 -12.445 1 67.19 565 GLN B C 1
ATOM 11850 O O . GLN B 1 565 ? 17.719 23.75 -12.961 1 67.19 565 GLN B O 1
ATOM 11855 N N . CYS B 1 566 ? 19.734 22.703 -12.953 1 76.56 566 CYS B N 1
ATOM 11856 C CA . CYS B 1 566 ? 19.531 22.312 -14.344 1 76.56 566 CYS B CA 1
ATOM 11857 C C . CYS B 1 566 ? 18.594 21.109 -14.438 1 76.56 566 CYS B C 1
ATOM 11859 O O . CYS B 1 566 ? 18.875 20.062 -13.844 1 76.56 566 CYS B O 1
ATOM 11861 N N . ALA B 1 567 ? 17.453 21.344 -15.125 1 73.38 567 ALA B N 1
ATOM 11862 C CA . ALA B 1 567 ? 16.469 20.281 -15.234 1 73.38 567 ALA B CA 1
ATOM 11863 C C . ALA B 1 567 ? 16.891 19.25 -16.281 1 73.38 567 ALA B C 1
ATOM 11865 O O . ALA B 1 567 ? 17.047 19.578 -17.469 1 73.38 567 ALA B O 1
ATOM 11866 N N . LEU B 1 568 ? 17.266 18.016 -15.922 1 79.19 568 LEU B N 1
ATOM 11867 C CA . LEU B 1 568 ? 17.578 16.906 -16.812 1 79.19 568 LEU B CA 1
ATOM 11868 C C . LEU B 1 568 ? 16.312 16.109 -17.141 1 79.19 568 LEU B C 1
ATOM 11870 O O . LEU B 1 568 ? 15.438 15.953 -16.297 1 79.19 568 LEU B O 1
ATOM 11874 N N . HIS B 1 569 ? 16.219 15.789 -18.453 1 80.19 569 HIS B N 1
ATOM 11875 C CA . HIS B 1 569 ? 15.172 14.836 -18.797 1 80.19 569 HIS B CA 1
ATOM 11876 C C . HIS B 1 569 ? 15.609 13.406 -18.484 1 80.19 569 HIS B C 1
ATOM 11878 O O . HIS B 1 569 ? 16.344 12.797 -19.266 1 80.19 569 HIS B O 1
ATOM 11884 N N . ILE B 1 570 ? 15.234 12.938 -17.359 1 84.56 570 ILE B N 1
ATOM 11885 C CA . ILE B 1 570 ? 15.617 11.609 -16.906 1 84.56 570 ILE B CA 1
ATOM 11886 C C . ILE B 1 570 ? 14.398 10.688 -16.922 1 84.56 570 ILE B C 1
ATOM 11888 O O . ILE B 1 570 ? 13.305 11.086 -16.516 1 84.56 570 ILE B O 1
ATOM 11892 N N . ASN B 1 571 ? 14.555 9.508 -17.562 1 86 571 ASN B N 1
ATOM 11893 C CA . ASN B 1 571 ? 13.547 8.453 -17.453 1 86 571 ASN B CA 1
ATOM 11894 C C . ASN B 1 571 ? 13.984 7.355 -16.5 1 86 571 ASN B C 1
ATOM 11896 O O . ASN B 1 571 ? 15.055 6.766 -16.656 1 86 571 ASN B O 1
ATOM 11900 N N . SER B 1 572 ? 13.242 7.168 -15.508 1 86.31 572 SER B N 1
ATOM 11901 C CA . SER B 1 572 ? 13.523 6.094 -14.562 1 86.31 572 SER B CA 1
ATOM 11902 C C . SER B 1 572 ? 12.555 4.926 -14.742 1 86.31 572 SER B C 1
ATOM 11904 O O . SER B 1 572 ? 11.344 5.121 -14.781 1 86.31 572 SER B O 1
ATOM 11906 N N . TYR B 1 573 ? 13.086 3.732 -14.914 1 90.44 573 TYR B N 1
ATOM 11907 C CA . TYR B 1 573 ? 12.273 2.539 -15.125 1 90.44 573 TYR B CA 1
ATOM 11908 C C . TYR B 1 573 ? 12.336 1.614 -13.922 1 90.44 573 TYR B C 1
ATOM 11910 O O . TYR B 1 573 ? 13.398 1.455 -13.305 1 90.44 573 TYR B O 1
ATOM 11918 N N . GLY B 1 574 ? 11.227 1.077 -13.57 1 88.81 574 GLY B N 1
ATOM 11919 C CA . GLY B 1 574 ? 11.125 0.162 -12.445 1 88.81 574 GLY B CA 1
ATOM 11920 C C . GLY B 1 574 ? 10.117 -0.951 -12.672 1 88.81 574 GLY B C 1
ATOM 11921 O O . GLY B 1 574 ? 10 -1.474 -13.781 1 88.81 574 GLY B O 1
ATOM 11922 N N . LEU B 1 575 ? 9.445 -1.347 -11.586 1 84.75 575 LEU B N 1
ATOM 11923 C CA . LEU B 1 575 ? 8.484 -2.441 -11.625 1 84.75 575 LEU B CA 1
ATOM 11924 C C . LEU B 1 575 ? 7.324 -2.117 -12.555 1 84.75 575 LEU B C 1
ATOM 11926 O O . LEU B 1 575 ? 6.832 -2.992 -13.266 1 84.75 575 LEU B O 1
ATOM 11930 N N . ALA B 1 576 ? 6.969 -0.9 -12.492 1 78.31 576 ALA B N 1
ATOM 11931 C CA . ALA B 1 576 ? 5.816 -0.466 -13.281 1 78.31 576 ALA B CA 1
ATOM 11932 C C . ALA B 1 576 ? 6.102 -0.573 -14.773 1 78.31 576 ALA B C 1
ATOM 11934 O O . ALA B 1 576 ? 5.176 -0.615 -15.586 1 78.31 576 ALA B O 1
ATOM 11935 N N . ASP B 1 577 ? 7.375 -0.715 -15.102 1 88.62 577 ASP B N 1
ATOM 11936 C CA . ASP B 1 577 ? 7.77 -0.77 -16.5 1 88.62 577 ASP B CA 1
ATOM 11937 C C . ASP B 1 577 ? 8.023 -2.209 -16.953 1 88.62 577 ASP B C 1
ATOM 11939 O O . ASP B 1 577 ? 8.383 -2.455 -18.109 1 88.62 577 ASP B O 1
ATOM 11943 N N . GLY B 1 578 ? 7.914 -3.066 -16.047 1 89.38 578 GLY B N 1
ATOM 11944 C CA . GLY B 1 578 ? 8.023 -4.469 -16.422 1 89.38 578 GLY B CA 1
ATOM 11945 C C . GLY B 1 578 ? 9.289 -5.125 -15.891 1 89.38 578 GLY B C 1
ATOM 11946 O O . GLY B 1 578 ? 9.547 -6.297 -16.172 1 89.38 578 GLY B O 1
ATOM 11947 N N . MET B 1 579 ? 10.062 -4.406 -15.141 1 92.06 579 MET B N 1
ATOM 11948 C CA . MET B 1 579 ? 11.227 -5.02 -14.516 1 92.06 579 MET B CA 1
ATOM 11949 C C . MET B 1 579 ? 10.805 -6.039 -13.461 1 92.06 579 MET B C 1
ATOM 11951 O O . MET B 1 579 ? 9.836 -5.82 -12.734 1 92.06 579 MET B O 1
ATOM 11955 N N . PRO B 1 580 ? 11.523 -7.164 -13.438 1 90.19 580 PRO B N 1
ATOM 11956 C CA . PRO B 1 580 ? 11.164 -8.125 -12.391 1 90.19 580 PRO B CA 1
ATOM 11957 C C . PRO B 1 580 ? 11.406 -7.586 -10.984 1 90.19 580 PRO B C 1
ATOM 11959 O O . PRO B 1 580 ? 10.672 -7.934 -10.055 1 90.19 580 PRO B O 1
ATOM 11962 N N . THR B 1 581 ? 12.461 -6.863 -10.812 1 90.06 581 THR B N 1
ATOM 11963 C CA . THR B 1 581 ? 12.789 -6.129 -9.594 1 90.06 581 THR B CA 1
ATOM 11964 C C . THR B 1 581 ? 13.539 -4.84 -9.93 1 90.06 581 THR B C 1
ATOM 11966 O O . THR B 1 581 ? 14.094 -4.703 -11.023 1 90.06 581 THR B O 1
ATOM 11969 N N . GLU B 1 582 ? 13.469 -3.959 -9.016 1 89.88 582 GLU B N 1
ATOM 11970 C CA . GLU B 1 582 ? 14.156 -2.697 -9.273 1 89.88 582 GLU B CA 1
ATOM 11971 C C . GLU B 1 582 ? 15.648 -2.809 -8.961 1 89.88 582 GLU B C 1
ATOM 11973 O O . GLU B 1 582 ? 16.453 -1.991 -9.422 1 89.88 582 GLU B O 1
ATOM 11978 N N . GLU B 1 583 ? 16.016 -3.76 -8.328 1 90.5 583 GLU B N 1
ATOM 11979 C CA . GLU B 1 583 ? 17.422 -3.906 -7.938 1 90.5 583 GLU B CA 1
ATOM 11980 C C . GLU B 1 583 ? 18.219 -4.668 -8.992 1 90.5 583 GLU B C 1
ATOM 11982 O O . GLU B 1 583 ? 18.016 -5.867 -9.188 1 90.5 583 GLU B O 1
ATOM 11987 N N . THR B 1 584 ? 19.078 -3.949 -9.562 1 93.88 584 THR B N 1
ATOM 11988 C CA . THR B 1 584 ? 19.984 -4.617 -10.492 1 93.88 584 THR B CA 1
ATOM 11989 C C . THR B 1 584 ? 21.156 -5.242 -9.742 1 93.88 584 THR B C 1
ATOM 11991 O O . THR B 1 584 ? 21.422 -4.887 -8.586 1 93.88 584 THR B O 1
ATOM 11994 N N . SER B 1 585 ? 21.797 -6.152 -10.367 1 91.75 585 SER B N 1
ATOM 11995 C CA . SER B 1 585 ? 22.859 -6.914 -9.703 1 91.75 585 SER B CA 1
ATOM 11996 C C . SER B 1 585 ? 24.141 -6.105 -9.602 1 91.75 585 SER B C 1
ATOM 11998 O O . SER B 1 585 ? 24.547 -5.438 -10.555 1 91.75 585 SER B O 1
ATOM 12000 N N . ALA B 1 586 ? 24.688 -6.176 -8.453 1 85.31 586 ALA B N 1
ATOM 12001 C CA . ALA B 1 586 ? 25.953 -5.488 -8.203 1 85.31 586 ALA B CA 1
ATOM 12002 C C . ALA B 1 586 ? 27.094 -6.48 -8.016 1 85.31 586 ALA B C 1
ATOM 12004 O O . ALA B 1 586 ? 28.25 -6.09 -7.91 1 85.31 586 ALA B O 1
ATOM 12005 N N . ASN B 1 587 ? 26.844 -7.723 -8.109 1 82.44 587 ASN B N 1
ATOM 12006 C CA . ASN B 1 587 ? 27.797 -8.719 -7.656 1 82.44 587 ASN B CA 1
ATOM 12007 C C . ASN B 1 587 ? 28.625 -9.281 -8.812 1 82.44 587 ASN B C 1
ATOM 12009 O O . ASN B 1 587 ? 29.688 -9.852 -8.602 1 82.44 587 ASN B O 1
ATOM 12013 N N . GLY B 1 588 ? 28.141 -9.148 -9.883 1 90.25 588 GLY B N 1
ATOM 12014 C CA . GLY B 1 588 ? 28.812 -9.781 -11.008 1 90.25 588 GLY B CA 1
ATOM 12015 C C . GLY B 1 588 ? 29.141 -8.812 -12.125 1 90.25 588 GLY B C 1
ATOM 12016 O O . GLY B 1 588 ? 28.594 -7.707 -12.18 1 90.25 588 GLY B O 1
ATOM 12017 N N . HIS B 1 589 ? 30.188 -9.328 -12.992 1 92.5 589 HIS B N 1
ATOM 12018 C CA . HIS B 1 589 ? 30.578 -8.523 -14.141 1 92.5 589 HIS B CA 1
ATOM 12019 C C . HIS B 1 589 ? 30.672 -9.375 -15.406 1 92.5 589 HIS B C 1
ATOM 12021 O O . HIS B 1 589 ? 31.281 -10.445 -15.398 1 92.5 589 HIS B O 1
ATOM 12027 N N . PRO B 1 590 ? 30.172 -8.945 -16.484 1 94.38 590 PRO B N 1
ATOM 12028 C CA . PRO B 1 590 ? 29.359 -7.742 -16.609 1 94.38 590 PRO B CA 1
ATOM 12029 C C . PRO B 1 590 ? 27.922 -7.949 -16.125 1 94.38 590 PRO B C 1
ATOM 12031 O O . PRO B 1 590 ? 27.344 -9.008 -16.344 1 94.38 590 PRO B O 1
ATOM 12034 N N . ALA B 1 591 ? 27.375 -6.941 -15.516 1 95.69 591 ALA B N 1
ATOM 12035 C CA . ALA B 1 591 ? 26.016 -7.031 -14.984 1 95.69 591 ALA B CA 1
ATOM 12036 C C . ALA B 1 591 ? 24.984 -6.66 -16.047 1 95.69 591 ALA B C 1
ATOM 12038 O O . ALA B 1 591 ? 23.781 -6.801 -15.82 1 95.69 591 ALA B O 1
ATOM 12039 N N . ALA B 1 592 ? 25.406 -6.145 -17.125 1 97.06 592 ALA B N 1
ATOM 12040 C CA . ALA B 1 592 ? 24.547 -5.805 -18.25 1 97.06 592 ALA B CA 1
ATOM 12041 C C . ALA B 1 592 ? 25.234 -6.066 -19.578 1 97.06 592 ALA B C 1
ATOM 12043 O O . ALA B 1 592 ? 26.469 -6.051 -19.656 1 97.06 592 ALA B O 1
ATOM 12044 N N . TRP B 1 593 ? 24.406 -6.301 -20.609 1 96.69 593 TRP B N 1
ATOM 12045 C CA . TRP B 1 593 ? 24.969 -6.676 -21.906 1 96.69 593 TRP B CA 1
ATOM 12046 C C . TRP B 1 593 ? 24.078 -6.191 -23.031 1 96.69 593 TRP B C 1
ATOM 12048 O O . TRP B 1 593 ? 22.844 -6.258 -22.938 1 96.69 593 TRP B O 1
ATOM 12058 N N . GLN B 1 594 ? 24.703 -5.668 -24.016 1 95.69 594 GLN B N 1
ATOM 12059 C CA . GLN B 1 594 ? 24.016 -5.332 -25.25 1 95.69 594 GLN B CA 1
ATOM 12060 C C . GLN B 1 594 ? 24.172 -6.434 -26.281 1 95.69 594 GLN B C 1
ATOM 12062 O O . GLN B 1 594 ? 25.281 -6.746 -26.703 1 95.69 594 GLN B O 1
ATOM 12067 N N . THR B 1 595 ? 23.062 -6.93 -26.734 1 94.81 595 THR B N 1
ATOM 12068 C CA . THR B 1 595 ? 23.125 -8.023 -27.703 1 94.81 595 THR B CA 1
ATOM 12069 C C . THR B 1 595 ? 23.375 -7.496 -29.109 1 94.81 595 THR B C 1
ATOM 12071 O O . THR B 1 595 ? 23.344 -6.289 -29.344 1 94.81 595 THR B O 1
ATOM 12074 N N . THR B 1 596 ? 23.609 -8.461 -30.047 1 91.5 596 THR B N 1
ATOM 12075 C CA . THR B 1 596 ? 23.875 -8.109 -31.422 1 91.5 596 THR B CA 1
ATOM 12076 C C . THR B 1 596 ? 22.656 -7.484 -32.094 1 91.5 596 THR B C 1
ATOM 12078 O O . THR B 1 596 ? 22.766 -6.676 -33 1 91.5 596 THR B O 1
ATOM 12081 N N . ASN B 1 597 ? 21.484 -7.793 -31.594 1 89.5 597 ASN B N 1
ATOM 12082 C CA . ASN B 1 597 ? 20.234 -7.207 -32.094 1 89.5 597 ASN B CA 1
ATOM 12083 C C . ASN B 1 597 ? 19.859 -5.941 -31.328 1 89.5 597 ASN B C 1
ATOM 12085 O O . ASN B 1 597 ? 18.719 -5.492 -31.391 1 89.5 597 ASN B O 1
ATOM 12089 N N . ASN B 1 598 ? 20.734 -5.438 -30.578 1 91.31 598 ASN B N 1
ATOM 12090 C CA . ASN B 1 598 ? 20.641 -4.164 -29.859 1 91.31 598 ASN B CA 1
ATOM 12091 C C . ASN B 1 598 ? 19.641 -4.23 -28.719 1 91.31 598 ASN B C 1
ATOM 12093 O O . ASN B 1 598 ? 19.016 -3.227 -28.359 1 91.31 598 ASN B O 1
ATOM 12097 N N . LEU B 1 599 ? 19.375 -5.406 -28.234 1 94.5 599 LEU B N 1
ATOM 12098 C CA . LEU B 1 599 ? 18.625 -5.531 -26.984 1 94.5 599 LEU B CA 1
ATOM 12099 C C . LEU B 1 599 ? 19.547 -5.336 -25.781 1 94.5 599 LEU B C 1
ATOM 12101 O O . LEU B 1 599 ? 20.703 -5.766 -25.797 1 94.5 599 LEU B O 1
ATOM 12105 N N . LEU B 1 600 ? 19.016 -4.656 -24.844 1 97 600 LEU B N 1
ATOM 12106 C CA . LEU B 1 600 ? 19.766 -4.477 -23.609 1 97 600 LEU B CA 1
ATOM 12107 C C . LEU B 1 600 ? 19.297 -5.445 -22.531 1 97 600 LEU B C 1
ATOM 12109 O O . LEU B 1 600 ? 18.109 -5.5 -22.219 1 97 600 LEU B O 1
ATOM 12113 N N . TRP B 1 601 ? 20.234 -6.199 -22.031 1 97.06 601 TRP B N 1
ATOM 12114 C CA . TRP B 1 601 ? 19.969 -7.145 -20.953 1 97.06 601 TRP B CA 1
ATOM 12115 C C . TRP B 1 601 ? 20.594 -6.668 -19.641 1 97.06 601 TRP B C 1
ATOM 12117 O O . TRP B 1 601 ? 21.766 -6.328 -19.594 1 97.06 601 TRP B O 1
ATOM 12127 N N . PHE B 1 602 ? 19.797 -6.605 -18.594 1 97.44 602 PHE B N 1
ATOM 12128 C CA . PHE B 1 602 ? 20.297 -6.246 -17.281 1 97.44 602 PHE B CA 1
ATOM 12129 C C . PHE B 1 602 ? 20.078 -7.387 -16.281 1 97.44 602 PHE B C 1
ATOM 12131 O O . PHE B 1 602 ? 18.969 -7.926 -16.172 1 97.44 602 PHE B O 1
ATOM 12138 N N . ALA B 1 603 ? 21.109 -7.762 -15.625 1 96.94 603 ALA B N 1
ATOM 12139 C CA . ALA B 1 603 ? 21 -8.734 -14.547 1 96.94 603 ALA B CA 1
ATOM 12140 C C . ALA B 1 603 ? 20.344 -8.117 -13.312 1 96.94 603 ALA B C 1
ATOM 12142 O O . ALA B 1 603 ? 20.688 -7 -12.914 1 96.94 603 ALA B O 1
ATOM 12143 N N . THR B 1 604 ? 19.375 -8.828 -12.805 1 94.19 604 THR B N 1
ATOM 12144 C CA . THR B 1 604 ? 18.703 -8.352 -11.602 1 94.19 604 THR B CA 1
ATOM 12145 C C . THR B 1 604 ? 18.719 -9.43 -10.523 1 94.19 604 THR B C 1
ATOM 12147 O O . THR B 1 604 ? 19.188 -10.547 -10.75 1 94.19 604 THR B O 1
ATOM 12150 N N . ARG B 1 605 ? 18.203 -9.086 -9.414 1 90.56 605 ARG B N 1
ATOM 12151 C CA . ARG B 1 605 ? 18.172 -10.023 -8.289 1 90.56 605 ARG B CA 1
ATOM 12152 C C . ARG B 1 605 ? 17.031 -11.016 -8.438 1 90.56 605 ARG B C 1
ATOM 12154 O O . ARG B 1 605 ? 16.953 -12 -7.695 1 90.56 605 ARG B O 1
ATOM 12161 N N . LYS B 1 606 ? 16.141 -10.82 -9.383 1 89.5 606 LYS B N 1
ATOM 12162 C CA . LYS B 1 606 ? 15.023 -11.727 -9.641 1 89.5 606 LYS B CA 1
ATOM 12163 C C . LYS B 1 606 ? 14.898 -12.023 -11.133 1 89.5 606 LYS B C 1
ATOM 12165 O O . LYS B 1 606 ? 13.828 -11.875 -11.719 1 89.5 606 LYS B O 1
ATOM 12170 N N . GLY B 1 607 ? 16.031 -12.367 -11.68 1 92.56 607 GLY B N 1
ATOM 12171 C CA . GLY B 1 607 ? 16.016 -12.68 -13.102 1 92.56 607 GLY B CA 1
ATOM 12172 C C . GLY B 1 607 ? 16.703 -11.625 -13.945 1 92.56 607 GLY B C 1
ATOM 12173 O O . GLY B 1 607 ? 17.672 -11 -13.516 1 92.56 607 GLY B O 1
ATOM 12174 N N . VAL B 1 608 ? 16.172 -11.508 -15.25 1 95.88 608 VAL B N 1
ATOM 12175 C CA . VAL B 1 608 ? 16.797 -10.562 -16.172 1 95.88 608 VAL B CA 1
ATOM 12176 C C . VAL B 1 608 ? 15.758 -9.555 -16.672 1 95.88 608 VAL B C 1
ATOM 12178 O O . VAL B 1 608 ? 14.578 -9.891 -16.797 1 95.88 608 VAL B O 1
ATOM 12181 N N . ALA B 1 609 ? 16.188 -8.336 -16.859 1 96.19 609 ALA B N 1
ATOM 12182 C CA . ALA B 1 609 ? 15.359 -7.293 -17.469 1 96.19 609 ALA B CA 1
ATOM 12183 C C . ALA B 1 609 ? 15.828 -6.992 -18.891 1 96.19 609 ALA B C 1
ATOM 12185 O O . ALA B 1 609 ? 16.984 -6.641 -19.109 1 96.19 609 ALA B O 1
ATOM 12186 N N . ILE B 1 610 ? 14.961 -7.129 -19.828 1 96.31 610 ILE B N 1
ATOM 12187 C CA . ILE B 1 610 ? 15.305 -6.961 -21.234 1 96.31 610 ILE B CA 1
ATOM 12188 C C . ILE B 1 610 ? 14.508 -5.797 -21.828 1 96.31 610 ILE B C 1
ATOM 12190 O O . ILE B 1 610 ? 13.305 -5.68 -21.594 1 96.31 610 ILE B O 1
ATOM 12194 N N . VAL B 1 611 ? 15.164 -4.91 -22.578 1 95.06 611 VAL B N 1
ATOM 12195 C CA . VAL B 1 611 ? 14.484 -3.768 -23.172 1 95.06 611 VAL B CA 1
ATOM 12196 C C . VAL B 1 611 ? 14.992 -3.547 -24.594 1 95.06 611 VAL B C 1
ATOM 12198 O O . VAL B 1 611 ? 16.156 -3.84 -24.906 1 95.06 611 VAL B O 1
ATOM 12201 N N . ASP B 1 612 ? 14.094 -3.16 -25.422 1 93.25 612 ASP B N 1
ATOM 12202 C CA . ASP B 1 612 ? 14.422 -2.734 -26.781 1 93.25 612 ASP B CA 1
ATOM 12203 C C . ASP B 1 612 ? 14.398 -1.212 -26.891 1 93.25 612 ASP B C 1
ATOM 12205 O O . ASP B 1 612 ? 13.336 -0.613 -27.031 1 93.25 612 ASP B O 1
ATOM 12209 N N . PRO B 1 613 ? 15.562 -0.62 -26.938 1 92.56 613 PRO B N 1
ATOM 12210 C CA . PRO B 1 613 ? 15.609 0.843 -26.969 1 92.56 613 PRO B CA 1
ATOM 12211 C C . PRO B 1 613 ? 14.992 1.423 -28.234 1 92.56 613 PRO B C 1
ATOM 12213 O O . PRO B 1 613 ? 14.609 2.596 -28.266 1 92.56 613 PRO B O 1
ATOM 12216 N N . GLY B 1 614 ? 14.82 0.655 -29.219 1 87.56 614 GLY B N 1
ATOM 12217 C CA . GLY B 1 614 ? 14.234 1.135 -30.469 1 87.56 614 GLY B CA 1
ATOM 12218 C C . GLY B 1 614 ? 12.719 1.187 -30.438 1 87.56 614 GLY B C 1
ATOM 12219 O O . GLY B 1 614 ? 12.102 1.896 -31.234 1 87.56 614 GLY B O 1
ATOM 12220 N N . HIS B 1 615 ? 12.117 0.533 -29.531 1 86.94 615 HIS B N 1
ATOM 12221 C CA . HIS B 1 615 ? 10.656 0.46 -29.469 1 86.94 615 HIS B CA 1
ATOM 12222 C C . HIS B 1 615 ? 10.156 0.739 -28.062 1 86.94 615 HIS B C 1
ATOM 12224 O O . HIS B 1 615 ? 9.422 -0.068 -27.484 1 86.94 615 HIS B O 1
ATOM 12230 N N . LEU B 1 616 ? 10.477 1.906 -27.594 1 88.31 616 LEU B N 1
ATOM 12231 C CA . LEU B 1 616 ? 10.023 2.283 -26.266 1 88.31 616 LEU B CA 1
ATOM 12232 C C . LEU B 1 616 ? 8.648 2.938 -26.328 1 88.31 616 LEU B C 1
ATOM 12234 O O . LEU B 1 616 ? 8.375 3.734 -27.219 1 88.31 616 LEU B O 1
ATOM 12238 N N . GLN B 1 617 ? 7.746 2.463 -25.469 1 84.06 617 GLN B N 1
ATOM 12239 C CA . GLN B 1 617 ? 6.434 3.088 -25.344 1 84.06 617 GLN B CA 1
ATOM 12240 C C . GLN B 1 617 ? 6.484 4.281 -24.391 1 84.06 617 GLN B C 1
ATOM 12242 O O . GLN B 1 617 ? 7.016 4.176 -23.281 1 84.06 617 GLN B O 1
ATOM 12247 N N . GLN B 1 618 ? 6.07 5.422 -24.859 1 84.88 618 GLN B N 1
ATOM 12248 C CA . GLN B 1 618 ? 6.016 6.625 -24.031 1 84.88 618 GLN B CA 1
ATOM 12249 C C . GLN B 1 618 ? 4.59 7.168 -23.953 1 84.88 618 GLN B C 1
ATOM 12251 O O . GLN B 1 618 ? 3.854 7.152 -24.938 1 84.88 618 GLN B O 1
ATOM 12256 N N . ASN B 1 619 ? 4.184 7.543 -22.75 1 87.25 619 ASN B N 1
ATOM 12257 C CA . ASN B 1 619 ? 2.906 8.219 -22.531 1 87.25 619 ASN B CA 1
ATOM 12258 C C . ASN B 1 619 ? 3.002 9.711 -22.828 1 87.25 619 ASN B C 1
ATOM 12260 O O . ASN B 1 619 ? 3.551 10.469 -22.031 1 87.25 619 ASN B O 1
ATOM 12264 N N . LYS B 1 620 ? 2.385 10.172 -23.859 1 88.69 620 LYS B N 1
ATOM 12265 C CA . LYS B 1 620 ? 2.504 11.562 -24.297 1 88.69 620 LYS B CA 1
ATOM 12266 C C . LYS B 1 620 ? 1.347 12.406 -23.766 1 88.69 620 LYS B C 1
ATOM 12268 O O . LYS B 1 620 ? 1.324 13.625 -23.953 1 88.69 620 LYS B O 1
ATOM 12273 N N . LEU B 1 621 ? 0.484 11.812 -23.109 1 91.88 621 LEU B N 1
ATOM 12274 C CA . LEU B 1 621 ? -0.683 12.531 -22.609 1 91.88 621 LEU B CA 1
ATOM 12275 C C . LEU B 1 621 ? -0.417 13.102 -21.219 1 91.88 621 LEU B C 1
ATOM 12277 O O . LEU B 1 621 ? -0.131 12.359 -20.281 1 91.88 621 LEU B O 1
ATOM 12281 N N . PRO B 1 622 ? -0.538 14.414 -21.109 1 94.12 622 PRO B N 1
ATOM 12282 C CA . PRO B 1 622 ? -0.42 14.977 -19.766 1 94.12 622 PRO B CA 1
ATOM 12283 C C . PRO B 1 622 ? -1.588 14.586 -18.859 1 94.12 622 PRO B C 1
ATOM 12285 O O . PRO B 1 622 ? -2.732 14.531 -19.312 1 94.12 622 PRO B O 1
ATOM 12288 N N . PRO B 1 623 ? -1.32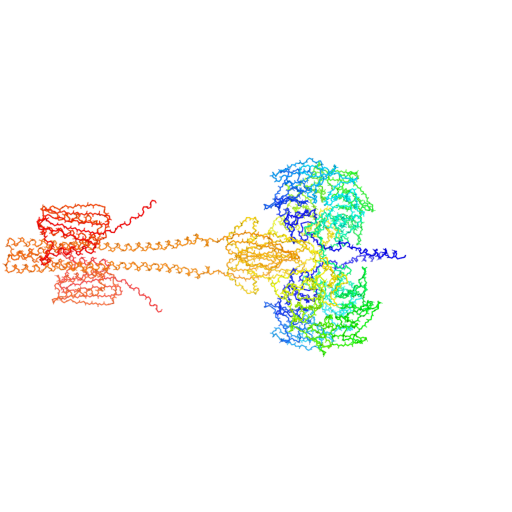6 14.344 -17.656 1 95.38 623 PRO B N 1
ATOM 12289 C CA . PRO B 1 623 ? -2.412 13.945 -16.75 1 95.38 623 PRO B CA 1
ATOM 12290 C C . PRO B 1 623 ? -3.326 15.117 -16.391 1 95.38 623 PRO B C 1
ATOM 12292 O O . PRO B 1 623 ? -2.842 16.188 -16.016 1 95.38 623 PRO B O 1
ATOM 12295 N N . PRO B 1 624 ? -4.652 14.922 -16.531 1 95.56 624 PRO B N 1
ATOM 12296 C CA . PRO B 1 624 ? -5.566 15.938 -16 1 95.56 624 PRO B CA 1
ATOM 12297 C C . PRO B 1 624 ? -5.375 16.172 -14.508 1 95.56 624 PRO B C 1
ATOM 12299 O O . PRO B 1 624 ? -5.199 15.219 -13.742 1 95.56 624 PRO B O 1
ATOM 12302 N N . VAL B 1 625 ? -5.316 17.406 -14.125 1 96.25 625 VAL B N 1
ATOM 12303 C CA . VAL B 1 625 ? -5.105 17.766 -12.727 1 96.25 625 VAL B CA 1
ATOM 12304 C C . VAL B 1 625 ? -6.414 18.281 -12.125 1 96.25 625 VAL B C 1
ATOM 12306 O O . VAL B 1 625 ? -7.062 19.156 -12.688 1 96.25 625 VAL B O 1
ATOM 12309 N N . ILE B 1 626 ? -6.809 17.672 -11.008 1 93.69 626 ILE B N 1
ATOM 12310 C CA . ILE B 1 626 ? -8.047 18.078 -10.352 1 93.69 626 ILE B CA 1
ATOM 12311 C C . ILE B 1 626 ? -7.781 18.406 -8.883 1 93.69 626 ILE B C 1
ATOM 12313 O O . ILE B 1 626 ? -6.957 17.766 -8.234 1 93.69 626 ILE B O 1
ATOM 12317 N N . LEU B 1 627 ? -8.453 19.422 -8.453 1 92.75 627 LEU B N 1
ATOM 12318 C CA . LEU B 1 627 ? -8.469 19.71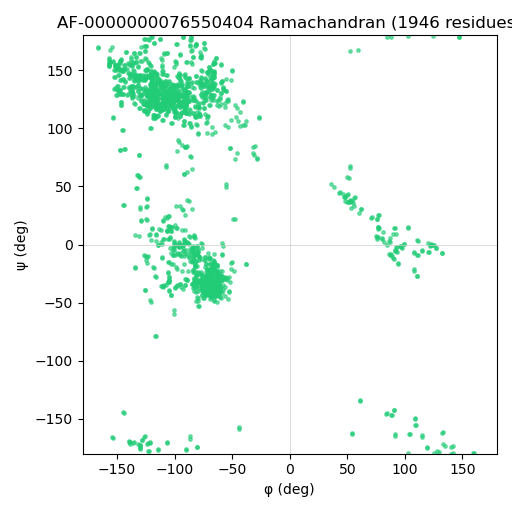9 -7.027 1 92.75 627 LEU B CA 1
ATOM 12319 C C . LEU B 1 627 ? -9.578 18.953 -6.316 1 92.75 627 LEU B C 1
ATOM 12321 O O . LEU B 1 627 ? -10.758 19.25 -6.5 1 92.75 627 LEU B O 1
ATOM 12325 N N . GLU B 1 628 ? -9.18 18.062 -5.496 1 89.88 628 GLU B N 1
ATOM 12326 C CA . GLU B 1 628 ? -10.164 17.188 -4.855 1 89.88 628 GLU B CA 1
ATOM 12327 C C . GLU B 1 628 ? -10.852 17.891 -3.695 1 89.88 628 GLU B C 1
ATOM 12329 O O . GLU B 1 628 ? -12.07 17.797 -3.535 1 89.88 628 GLU B O 1
ATOM 12334 N N . ARG B 1 629 ? -9.984 18.453 -2.74 1 90.81 629 ARG B N 1
ATOM 12335 C CA . ARG B 1 629 ? -10.523 19.109 -1.559 1 90.81 629 ARG B CA 1
ATOM 12336 C C . ARG B 1 629 ? -9.641 20.266 -1.122 1 90.81 629 ARG B C 1
ATOM 12338 O O . ARG B 1 629 ? -8.422 20.234 -1.307 1 90.81 629 ARG B O 1
ATOM 12345 N N . VAL B 1 630 ? -10.32 21.203 -0.729 1 89.88 630 VAL B N 1
ATOM 12346 C CA . VAL B 1 630 ? -9.672 22.297 -0.028 1 89.88 630 VAL B CA 1
ATOM 12347 C C . VAL B 1 630 ? -10.188 22.391 1.405 1 89.88 630 VAL B C 1
ATOM 12349 O O . VAL B 1 630 ? -11.398 22.516 1.627 1 89.88 630 VAL B O 1
ATOM 12352 N N . LEU B 1 631 ? -9.328 22.25 2.268 1 88 631 LEU B N 1
ATOM 12353 C CA . LEU B 1 631 ? -9.703 22.234 3.678 1 88 631 LEU B CA 1
ATOM 12354 C C . LEU B 1 631 ? -9.203 23.5 4.383 1 88 631 LEU B C 1
ATOM 12356 O O . LEU B 1 631 ? -8.031 23.859 4.254 1 88 631 LEU B O 1
ATOM 12360 N N . ILE B 1 632 ? -10.156 24.172 4.953 1 85.75 632 ILE B N 1
ATOM 12361 C CA . ILE B 1 632 ? -9.828 25.297 5.82 1 85.75 632 ILE B CA 1
ATOM 12362 C C . ILE B 1 632 ? -10.078 24.906 7.277 1 85.75 632 ILE B C 1
ATOM 12364 O O . ILE B 1 632 ? -11.234 24.734 7.688 1 85.75 632 ILE B O 1
ATOM 12368 N N . ASP B 1 633 ? -9.148 24.812 7.949 1 76.31 633 ASP B N 1
ATOM 12369 C CA . ASP B 1 633 ? -9.242 24.297 9.312 1 76.31 633 ASP B CA 1
ATOM 12370 C C . ASP B 1 633 ? -10.016 22.984 9.359 1 76.31 633 ASP B C 1
ATOM 12372 O O . ASP B 1 633 ? -10.969 22.844 10.133 1 76.31 633 ASP B O 1
ATOM 12376 N N . ASP B 1 634 ? -9.773 22.094 8.422 1 69.06 634 ASP B N 1
ATOM 12377 C CA . ASP B 1 634 ? -10.258 20.719 8.297 1 69.06 634 ASP B CA 1
ATOM 12378 C C . ASP B 1 634 ? -11.719 20.688 7.855 1 69.06 634 ASP B C 1
ATOM 12380 O O . ASP B 1 634 ? -12.383 19.656 7.949 1 69.06 634 ASP B O 1
ATOM 12384 N N . THR B 1 635 ? -12.133 21.828 7.555 1 78.44 635 THR B N 1
ATOM 12385 C CA . THR B 1 635 ? -13.469 21.891 6.969 1 78.44 635 THR B CA 1
ATOM 12386 C C . THR B 1 635 ? -13.383 22.094 5.457 1 78.44 635 THR B C 1
ATOM 12388 O O . THR B 1 635 ? -12.648 22.953 4.984 1 78.44 635 THR B O 1
ATOM 12391 N N . PRO B 1 636 ? -14.102 21.25 4.828 1 86.81 636 PRO B N 1
ATOM 12392 C CA . PRO B 1 636 ? -14.008 21.344 3.371 1 86.81 636 PRO B CA 1
ATOM 12393 C C . PRO B 1 636 ? -14.711 22.594 2.824 1 86.81 636 PRO B C 1
ATOM 12395 O O . PRO B 1 636 ? -15.773 22.969 3.326 1 86.81 636 PRO B O 1
ATOM 12398 N N . LEU B 1 637 ? -14.062 23.156 1.843 1 83.19 637 LEU B N 1
ATOM 12399 C CA . LEU B 1 637 ? -14.602 24.312 1.129 1 83.19 637 LEU B CA 1
ATOM 12400 C C . LEU B 1 637 ? -15.273 23.875 -0.169 1 83.19 637 LEU B C 1
ATOM 12402 O O . LEU B 1 637 ? -14.852 22.906 -0.806 1 83.19 637 LEU B O 1
ATOM 12406 N N . ASP B 1 638 ? -16.328 24.578 -0.482 1 80.12 638 ASP B N 1
ATOM 12407 C CA . ASP B 1 638 ? -16.969 24.328 -1.767 1 80.12 638 ASP B CA 1
ATOM 12408 C C . ASP B 1 638 ? -16.094 24.781 -2.924 1 80.12 638 ASP B C 1
ATOM 12410 O O . ASP B 1 638 ? -15.531 25.891 -2.896 1 80.12 638 ASP B O 1
ATOM 12414 N N . LEU B 1 639 ? -15.875 23.938 -3.881 1 81.19 639 LEU B N 1
ATOM 12415 C CA . LEU B 1 639 ? -14.938 24.203 -4.965 1 81.19 639 LEU B CA 1
ATOM 12416 C C . LEU B 1 639 ? -15.656 24.812 -6.168 1 81.19 639 LEU B C 1
ATOM 12418 O O . LEU B 1 639 ? -15.156 24.734 -7.293 1 81.19 639 LEU B O 1
ATOM 12422 N N . SER B 1 640 ? -16.672 25.516 -5.922 1 75.38 640 SER B N 1
ATOM 12423 C CA . SER B 1 640 ? -17.328 26.234 -7.012 1 75.38 640 SER B CA 1
ATOM 12424 C C . SER B 1 640 ? -16.438 27.328 -7.586 1 75.38 640 SER B C 1
ATOM 12426 O O . SER B 1 640 ? -15.539 27.828 -6.902 1 75.38 640 SER B O 1
ATOM 12428 N N . PRO B 1 641 ? -16.453 27.594 -8.883 1 72.31 641 PRO B N 1
ATOM 12429 C CA . PRO B 1 641 ? -15.539 28.5 -9.57 1 72.31 641 PRO B CA 1
ATOM 12430 C C . PRO B 1 641 ? -15.594 29.922 -9.016 1 72.31 641 PRO B C 1
ATOM 12432 O O . PRO B 1 641 ? -14.68 30.719 -9.25 1 72.31 641 PRO B O 1
ATOM 12435 N N . SER B 1 642 ? -16.531 30.156 -8.188 1 76.19 642 SER B N 1
ATOM 12436 C CA . SER B 1 642 ? -16.609 31.516 -7.668 1 76.19 642 SER B CA 1
ATOM 12437 C C . SER B 1 642 ? -15.547 31.766 -6.598 1 76.19 642 SER B C 1
ATOM 12439 O O . SER B 1 642 ? -15.062 30.828 -5.969 1 76.19 642 SER B O 1
ATOM 12441 N N . THR B 1 643 ? -15.039 33 -6.742 1 80.5 643 THR B N 1
ATOM 12442 C CA . THR B 1 643 ? -14.039 33.406 -5.75 1 80.5 643 THR B CA 1
ATOM 12443 C C . THR B 1 643 ? -14.586 33.219 -4.336 1 80.5 643 THR B C 1
ATOM 12445 O O . THR B 1 643 ? -15.648 33.719 -4 1 80.5 643 THR B O 1
ATOM 12448 N N . LYS B 1 644 ? -13.844 32.469 -3.609 1 84.19 644 LYS B N 1
ATOM 12449 C CA . LYS B 1 644 ? -14.273 32.156 -2.252 1 84.19 644 LYS B CA 1
ATOM 12450 C C . LYS B 1 644 ? -13.734 33.188 -1.252 1 84.19 644 LYS B C 1
ATOM 12452 O O . LYS B 1 644 ? -12.562 33.562 -1.315 1 84.19 644 LYS B O 1
ATOM 12457 N N . ILE B 1 645 ? -14.625 33.719 -0.522 1 87.81 645 ILE B N 1
ATOM 12458 C CA . ILE B 1 645 ? -14.227 34.656 0.514 1 87.81 645 ILE B CA 1
ATOM 12459 C C . ILE B 1 645 ? -14.086 33.938 1.851 1 87.81 645 ILE B C 1
ATOM 12461 O O . ILE B 1 645 ? -15.047 33.344 2.342 1 87.81 645 ILE B O 1
ATOM 12465 N N . ILE B 1 646 ? -12.922 34.031 2.371 1 89.19 646 ILE B N 1
ATOM 12466 C CA . ILE B 1 646 ? -12.641 33.344 3.625 1 89.19 646 ILE B CA 1
ATOM 12467 C C . ILE B 1 646 ? -12.555 34.375 4.766 1 89.19 646 ILE B C 1
ATOM 12469 O O . ILE B 1 646 ? -11.852 35.375 4.656 1 89.19 646 ILE B O 1
ATOM 12473 N N . ALA B 1 647 ? -13.305 34.031 5.781 1 85.38 647 ALA B N 1
ATOM 12474 C CA . ALA B 1 647 ? -13.289 34.875 6.973 1 85.38 647 ALA B CA 1
ATOM 12475 C C . ALA B 1 647 ? -11.93 34.844 7.66 1 85.38 647 ALA B C 1
ATOM 12477 O O . ALA B 1 647 ? -11.188 33.875 7.531 1 85.38 647 ALA B O 1
ATOM 12478 N N . PRO B 1 648 ? -11.633 35.938 8.242 1 79.56 648 PRO B N 1
ATOM 12479 C CA . PRO B 1 648 ? -10.344 35.938 8.938 1 79.56 648 PRO B CA 1
ATOM 12480 C C . PRO B 1 648 ? -10.289 35 10.125 1 79.56 648 PRO B C 1
ATOM 12482 O O . PRO B 1 648 ? -11.336 34.562 10.633 1 79.56 648 PRO B O 1
ATOM 12485 N N . GLY B 1 649 ? -9.078 34.562 10.523 1 71 649 GLY B N 1
ATOM 12486 C CA . GLY B 1 649 ? -8.922 33.75 11.719 1 71 649 GLY B CA 1
ATOM 12487 C C . GLY B 1 649 ? -8.586 32.312 11.414 1 71 649 GLY B C 1
ATOM 12488 O O . GLY B 1 649 ? -8.305 31.531 12.328 1 71 649 GLY B O 1
ATOM 12489 N N . HIS B 1 650 ? -8.672 32.094 10.125 1 78.19 650 HIS B N 1
ATOM 12490 C CA . HIS B 1 650 ? -8.336 30.719 9.773 1 78.19 650 HIS B CA 1
ATOM 12491 C C . HIS B 1 650 ? -6.828 30.562 9.602 1 78.19 650 HIS B C 1
ATOM 12493 O O . HIS B 1 650 ? -6.16 31.438 9.047 1 78.19 650 HIS B O 1
ATOM 12499 N N . ASN B 1 651 ? -6.281 29.406 10.102 1 69.06 651 ASN B N 1
ATOM 12500 C CA . ASN B 1 651 ? -4.828 29.281 10.148 1 69.06 651 ASN B CA 1
ATOM 12501 C C . ASN B 1 651 ? -4.332 28.141 9.266 1 69.06 651 ASN B C 1
ATOM 12503 O O . ASN B 1 651 ? -3.16 28.109 8.883 1 69.06 651 ASN B O 1
ATOM 12507 N N . HIS B 1 652 ? -5.156 27.188 9.086 1 77.31 652 HIS B N 1
ATOM 12508 C CA . HIS B 1 652 ? -4.676 26.031 8.344 1 77.31 652 HIS B CA 1
ATOM 12509 C C . HIS B 1 652 ? -5.395 25.906 7.008 1 77.31 652 HIS B C 1
ATOM 12511 O O . HIS B 1 652 ? -6.625 25.828 6.961 1 77.31 652 HIS B O 1
ATOM 12517 N N . TYR B 1 653 ? -4.559 25.984 6.004 1 85.62 653 TYR B N 1
ATOM 12518 C CA . TYR B 1 653 ? -5.062 25.781 4.652 1 85.62 653 TYR B CA 1
ATOM 12519 C C . TYR B 1 653 ? -4.445 24.547 4.016 1 85.62 653 TYR B C 1
ATOM 12521 O O . TYR B 1 653 ? -3.221 24.438 3.918 1 85.62 653 TYR B O 1
ATOM 12529 N N . ALA B 1 654 ? -5.258 23.578 3.707 1 88.19 654 ALA B N 1
ATOM 12530 C CA . ALA B 1 654 ? -4.762 22.359 3.055 1 88.19 654 ALA B CA 1
ATOM 12531 C C . ALA B 1 654 ? -5.414 22.172 1.688 1 88.19 654 ALA B C 1
ATOM 12533 O O . ALA B 1 654 ? -6.629 22.328 1.546 1 88.19 654 ALA B O 1
ATOM 12534 N N . PHE B 1 655 ? -4.531 21.938 0.683 1 92.44 655 PHE B N 1
ATOM 12535 C CA . PHE B 1 655 ? -5 21.656 -0.671 1 92.44 655 PHE B CA 1
ATOM 12536 C C . PHE B 1 655 ? -4.695 20.219 -1.073 1 92.44 655 PHE B C 1
ATOM 12538 O O . PHE B 1 655 ? -3.531 19.812 -1.116 1 92.44 655 PHE B O 1
ATOM 12545 N N . GLU B 1 656 ? -5.734 19.453 -1.312 1 93.62 656 GLU B N 1
ATOM 12546 C CA . GLU B 1 656 ? -5.57 18.078 -1.801 1 93.62 656 GLU B CA 1
ATOM 12547 C C . GLU B 1 656 ? -5.887 17.984 -3.291 1 93.62 656 GLU B C 1
ATOM 12549 O O . GLU B 1 656 ? -6.918 18.5 -3.744 1 93.62 656 GLU B O 1
ATOM 12554 N N . PHE B 1 657 ? -4.965 17.453 -4.07 1 94.69 657 PHE B N 1
ATOM 12555 C CA . PHE B 1 657 ? -5.105 17.391 -5.52 1 94.69 657 PHE B CA 1
ATOM 12556 C C . PHE B 1 657 ? -4.691 16.016 -6.039 1 94.69 657 PHE B C 1
ATOM 12558 O O . PHE B 1 657 ? -4.098 15.227 -5.309 1 94.69 657 PHE B O 1
ATOM 12565 N N . ALA B 1 658 ? -5.078 15.742 -7.281 1 94.44 658 ALA B N 1
ATOM 12566 C CA . ALA B 1 658 ? -4.738 14.477 -7.918 1 94.44 658 ALA B CA 1
ATOM 12567 C C . ALA B 1 658 ? -4.488 14.664 -9.414 1 94.44 658 ALA B C 1
ATOM 12569 O O . ALA B 1 658 ? -5.188 15.43 -10.07 1 94.44 658 ALA B O 1
ATOM 12570 N N . GLY B 1 659 ? -3.34 14.133 -9.859 1 95.25 659 GLY B N 1
ATOM 12571 C CA . GLY B 1 659 ? -3.111 13.938 -11.281 1 95.25 659 GLY B CA 1
ATOM 12572 C C . GLY B 1 659 ? -3.578 12.586 -11.789 1 95.25 659 GLY B C 1
ATOM 12573 O O . GLY B 1 659 ? -3.057 11.555 -11.375 1 95.25 659 GLY B O 1
ATOM 12574 N N . LEU B 1 660 ? -4.512 12.656 -12.766 1 95.69 660 LEU B N 1
ATOM 12575 C CA . LEU B 1 660 ? -5.188 11.422 -13.148 1 95.69 660 LEU B CA 1
ATOM 12576 C C . LEU B 1 660 ? -4.441 10.734 -14.289 1 95.69 660 LEU B C 1
ATOM 12578 O O . LEU B 1 660 ? -4.809 10.883 -15.461 1 95.69 660 LEU B O 1
ATOM 12582 N N . SER B 1 661 ? -3.443 9.969 -13.969 1 94.88 661 SER B N 1
ATOM 12583 C CA . SER B 1 661 ? -2.717 9.055 -14.844 1 94.88 661 SER B CA 1
ATOM 12584 C C . SER B 1 661 ? -2.768 7.625 -14.32 1 94.88 661 SER B C 1
ATOM 12586 O O . SER B 1 661 ? -2.539 7.383 -13.133 1 94.88 661 SER B O 1
ATOM 12588 N N . TYR B 1 662 ? -3.041 6.699 -15.18 1 94.31 662 TYR B N 1
ATOM 12589 C CA . TYR B 1 662 ? -3.295 5.344 -14.703 1 94.31 662 TYR B CA 1
ATOM 12590 C C . TYR B 1 662 ? -2.221 4.379 -15.188 1 94.31 662 TYR B C 1
ATOM 12592 O O . TYR B 1 662 ? -2.219 3.203 -14.82 1 94.31 662 TYR B O 1
ATOM 12600 N N . SER B 1 663 ? -1.273 4.867 -15.93 1 90.25 663 SER B N 1
ATOM 12601 C CA . SER B 1 663 ? -0.16 4.035 -16.375 1 90.25 663 SER B CA 1
ATOM 12602 C C . SER B 1 663 ? 0.83 3.783 -15.242 1 90.25 663 SER B C 1
ATOM 12604 O O . SER B 1 663 ? 1.324 2.664 -15.086 1 90.25 663 SER B O 1
ATOM 12606 N N . ALA B 1 664 ? 1.141 4.805 -14.578 1 87.25 664 ALA B N 1
ATOM 12607 C CA . ALA B 1 664 ? 1.966 4.723 -13.375 1 87.25 664 ALA B CA 1
ATOM 12608 C C . ALA B 1 664 ? 1.569 5.793 -12.367 1 87.25 664 ALA B C 1
ATOM 12610 O O . ALA B 1 664 ? 2.312 6.75 -12.141 1 87.25 664 ALA B O 1
ATOM 12611 N N . PRO B 1 665 ? 0.545 5.496 -11.648 1 89.06 665 PRO B N 1
ATOM 12612 C CA . PRO B 1 665 ? -0.013 6.543 -10.789 1 89.06 665 PRO B CA 1
ATOM 12613 C C . PRO B 1 665 ? 0.931 6.941 -9.656 1 89.06 665 PRO B C 1
ATOM 12615 O O . PRO B 1 665 ? 0.956 8.109 -9.25 1 89.06 665 PRO B O 1
ATOM 12618 N N . SER B 1 666 ? 1.721 6.082 -9.117 1 82.31 666 SER B N 1
ATOM 12619 C CA . SER B 1 666 ? 2.604 6.367 -7.988 1 82.31 666 SER B CA 1
ATOM 12620 C C . SER B 1 666 ? 3.787 7.227 -8.422 1 82.31 666 SER B C 1
ATOM 12622 O O . SER B 1 666 ? 4.48 7.805 -7.578 1 82.31 666 SER B O 1
ATOM 12624 N N . LEU B 1 667 ? 4.004 7.359 -9.742 1 82.81 667 LEU B N 1
ATOM 12625 C CA . LEU B 1 667 ? 5.168 8.086 -10.234 1 82.81 667 LEU B CA 1
ATOM 12626 C C . LEU B 1 667 ? 4.766 9.469 -10.758 1 82.81 667 LEU B C 1
ATOM 12628 O O . LEU B 1 667 ? 5.602 10.203 -11.281 1 82.81 667 LEU B O 1
ATOM 12632 N N . VAL B 1 668 ? 3.502 9.805 -10.547 1 90.12 668 VAL B N 1
ATOM 12633 C CA . VAL B 1 668 ? 3.072 11.141 -10.945 1 90.12 668 VAL B CA 1
ATOM 12634 C C . VAL B 1 668 ? 3.695 12.18 -10.008 1 90.12 668 VAL B C 1
ATOM 12636 O O . VAL B 1 668 ? 3.715 11.992 -8.789 1 90.12 668 VAL B O 1
ATOM 12639 N N . ARG B 1 669 ? 4.207 13.227 -10.648 1 89.94 669 ARG B N 1
ATOM 12640 C CA . ARG B 1 669 ? 4.848 14.281 -9.875 1 89.94 669 ARG B CA 1
ATOM 12641 C C . ARG B 1 669 ? 4.027 15.57 -9.914 1 89.94 669 ARG B C 1
ATOM 12643 O O . ARG B 1 669 ? 3.398 15.875 -10.93 1 89.94 669 ARG B O 1
ATOM 12650 N N . TYR B 1 670 ? 4.105 16.312 -8.758 1 93 670 TYR B N 1
ATOM 12651 C CA . TYR B 1 670 ? 3.318 17.531 -8.617 1 93 670 TYR B CA 1
ATOM 12652 C C . TYR B 1 670 ? 4.207 18.719 -8.258 1 93 670 TYR B C 1
ATOM 12654 O O . TYR B 1 670 ? 5.23 18.562 -7.59 1 93 670 TYR B O 1
ATOM 12662 N N . ARG B 1 671 ? 3.883 19.875 -8.789 1 91.12 671 ARG B N 1
ATOM 12663 C CA . ARG B 1 671 ? 4.43 21.156 -8.344 1 91.12 671 ARG B CA 1
ATOM 12664 C C . ARG B 1 671 ? 3.322 22.188 -8.133 1 91.12 671 ARG B C 1
ATOM 12666 O O . ARG B 1 671 ? 2.334 22.203 -8.867 1 91.12 671 ARG B O 1
ATOM 12673 N N . TYR B 1 672 ? 3.383 22.938 -7.07 1 93.38 672 TYR B N 1
ATOM 12674 C CA . TYR B 1 672 ? 2.332 23.906 -6.758 1 93.38 672 TYR B CA 1
ATOM 12675 C C . TYR B 1 672 ? 2.926 25.25 -6.375 1 93.38 672 TYR B C 1
ATOM 12677 O O . TYR B 1 672 ? 4.121 25.359 -6.094 1 93.38 672 TYR B O 1
ATOM 12685 N N . LEU B 1 673 ? 2.062 26.266 -6.559 1 93.5 673 LEU B N 1
ATOM 12686 C CA . LEU B 1 673 ? 2.416 27.656 -6.289 1 93.5 673 LEU B CA 1
ATOM 12687 C C . LEU B 1 673 ? 1.211 28.438 -5.773 1 93.5 673 LEU B C 1
ATOM 12689 O O . LEU B 1 673 ? 0.131 28.391 -6.367 1 93.5 673 LEU B O 1
ATOM 12693 N N . LEU B 1 674 ? 1.374 28.938 -4.609 1 93.38 674 LEU B N 1
ATOM 12694 C CA . LEU B 1 674 ? 0.376 29.875 -4.121 1 93.38 674 LEU B CA 1
ATOM 12695 C C . LEU B 1 674 ? 0.765 31.312 -4.473 1 93.38 674 LEU B C 1
ATOM 12697 O O . LEU B 1 674 ? 1.549 31.938 -3.76 1 93.38 674 LEU B O 1
ATOM 12701 N N . GLU B 1 675 ? 0.081 31.891 -5.438 1 93.5 675 GLU B N 1
ATOM 12702 C CA . GLU B 1 675 ? 0.346 33.25 -5.848 1 93.5 675 GLU B CA 1
ATOM 12703 C C . GLU B 1 675 ? -0.018 34.25 -4.738 1 93.5 675 GLU B C 1
ATOM 12705 O O . GLU B 1 675 ? -1.132 34.219 -4.215 1 93.5 675 GLU B O 1
ATOM 12710 N N . GLY B 1 676 ? 0.875 35.062 -4.453 1 89 676 GLY B N 1
ATOM 12711 C CA . GLY B 1 676 ? 0.682 36 -3.375 1 89 676 GLY B CA 1
ATOM 12712 C C . GLY B 1 676 ? 1.5 35.688 -2.139 1 89 676 GLY B C 1
ATOM 12713 O O . GLY B 1 676 ? 1.697 36.562 -1.278 1 89 676 GLY B O 1
ATOM 12714 N N . PHE B 1 677 ? 1.843 34.469 -2.082 1 87.69 677 PHE B N 1
ATOM 12715 C CA . PHE B 1 677 ? 2.617 34.031 -0.93 1 87.69 677 PHE B CA 1
ATOM 12716 C C . PHE B 1 677 ? 3.961 33.469 -1.368 1 87.69 677 PHE B C 1
ATOM 12718 O O . PHE B 1 677 ? 5.008 33.844 -0.833 1 87.69 677 PHE B O 1
ATOM 12725 N N . ASP B 1 678 ? 3.979 32.531 -2.391 1 86.44 678 ASP B N 1
ATOM 12726 C CA . ASP B 1 678 ? 5.184 31.875 -2.879 1 86.44 678 ASP B CA 1
ATOM 12727 C C . ASP B 1 678 ? 5.816 32.656 -4.023 1 86.44 678 ASP B C 1
ATOM 12729 O O . ASP B 1 678 ? 5.109 33.219 -4.859 1 86.44 678 ASP B O 1
ATOM 12733 N N . LYS B 1 679 ? 7.137 32.594 -4.07 1 83.38 679 LYS B N 1
ATOM 12734 C CA . LYS B 1 679 ? 7.832 33.25 -5.164 1 83.38 679 LYS B CA 1
ATOM 12735 C C . LYS B 1 679 ? 8.141 32.281 -6.301 1 83.38 679 LYS B C 1
ATOM 12737 O O . LYS B 1 679 ? 8.18 32.688 -7.469 1 83.38 679 LYS B O 1
ATOM 12742 N N . GLU B 1 680 ? 8.406 31.078 -5.945 1 84.94 680 GLU B N 1
ATOM 12743 C CA . GLU B 1 680 ? 8.727 30.062 -6.938 1 84.94 680 GLU B CA 1
ATOM 12744 C C . GLU B 1 680 ? 7.898 28.797 -6.711 1 84.94 680 GLU B C 1
ATOM 12746 O O . GLU B 1 680 ? 7.262 28.641 -5.668 1 84.94 680 GLU B O 1
ATOM 12751 N N . TRP B 1 681 ? 7.984 28.016 -7.848 1 87.06 681 TRP B N 1
ATOM 12752 C CA . TRP B 1 681 ? 7.273 26.734 -7.762 1 87.06 681 TRP B CA 1
ATOM 12753 C C . TRP B 1 681 ? 7.93 25.812 -6.742 1 87.06 681 TRP B C 1
ATOM 12755 O O . TRP B 1 681 ? 9.148 25.875 -6.535 1 87.06 681 TRP B O 1
ATOM 12765 N N . SER B 1 682 ? 7.09 25 -6.117 1 84.44 682 SER B N 1
ATOM 12766 C CA . SER B 1 682 ? 7.621 23.984 -5.207 1 84.44 682 SER B CA 1
ATOM 12767 C C . SER B 1 682 ? 8.43 22.938 -5.965 1 84.44 682 SER B C 1
ATOM 12769 O O . SER B 1 682 ? 8.25 22.766 -7.168 1 84.44 682 SER B O 1
ATOM 12771 N N . GLN B 1 683 ? 9.359 22.281 -5.293 1 77.31 683 GLN B N 1
ATOM 12772 C CA . GLN B 1 683 ? 10.055 21.156 -5.895 1 77.31 683 GLN B CA 1
ATOM 12773 C C . GLN B 1 683 ? 9.086 20.016 -6.207 1 77.31 683 GLN B C 1
ATOM 12775 O O . GLN B 1 683 ? 8.18 19.734 -5.418 1 77.31 683 GLN B O 1
ATOM 12780 N N . PRO B 1 684 ? 9.242 19.531 -7.406 1 84 684 PRO B N 1
ATOM 12781 C CA . PRO B 1 684 ? 8.336 18.438 -7.766 1 84 684 PRO B CA 1
ATOM 12782 C C . PRO B 1 684 ? 8.391 17.281 -6.773 1 84 684 PRO B C 1
ATOM 12784 O O . PRO B 1 684 ? 9.469 16.906 -6.312 1 84 684 PRO B O 1
ATOM 12787 N N . SER B 1 685 ? 7.137 16.828 -6.359 1 82.19 685 SER B N 1
ATOM 12788 C CA . SER B 1 685 ? 7.02 15.719 -5.422 1 82.19 685 SER B CA 1
ATOM 12789 C C . SER B 1 685 ? 5.836 14.828 -5.77 1 82.19 685 SER B C 1
ATOM 12791 O O . SER B 1 685 ? 5.008 15.18 -6.613 1 82.19 685 SER B O 1
ATOM 12793 N N . THR B 1 686 ? 5.844 13.617 -5.145 1 84.19 686 THR B N 1
ATOM 12794 C CA . THR B 1 686 ? 4.746 12.688 -5.406 1 84.19 686 THR B CA 1
ATOM 12795 C C . THR B 1 686 ? 3.623 12.883 -4.391 1 84.19 686 THR B C 1
ATOM 12797 O O . THR B 1 686 ? 2.586 12.227 -4.473 1 84.19 686 THR B O 1
ATOM 12800 N N . ARG B 1 687 ? 3.775 13.797 -3.521 1 81.94 687 ARG B N 1
ATOM 12801 C CA . ARG B 1 687 ? 2.742 14.062 -2.525 1 81.94 687 ARG B CA 1
ATOM 12802 C C . ARG B 1 687 ? 1.546 14.766 -3.15 1 81.94 687 ARG B C 1
ATOM 12804 O O . ARG B 1 687 ? 1.711 15.648 -4 1 81.94 687 ARG B O 1
ATOM 12811 N N . ARG B 1 688 ? 0.386 14.398 -2.689 1 90.19 688 ARG B N 1
ATOM 12812 C CA . ARG B 1 688 ? -0.837 14.922 -3.287 1 90.19 688 ARG B CA 1
ATOM 12813 C C . ARG B 1 688 ? -1.48 15.977 -2.385 1 90.19 688 ARG B C 1
ATOM 12815 O O . ARG B 1 688 ? -2.699 16.156 -2.404 1 90.19 688 ARG B O 1
ATOM 12822 N N . SER B 1 689 ? -0.722 16.594 -1.571 1 89.31 689 SER B N 1
ATOM 12823 C CA . SER B 1 689 ? -1.265 17.609 -0.676 1 89.31 689 SER B CA 1
ATOM 12824 C C . SER B 1 689 ? -0.264 18.75 -0.449 1 89.31 689 SER B C 1
ATOM 12826 O O . SER B 1 689 ? 0.948 18.531 -0.506 1 89.31 689 SER B O 1
ATOM 12828 N N . ALA B 1 690 ? -0.746 19.922 -0.366 1 88.25 690 ALA B N 1
ATOM 12829 C CA . ALA B 1 690 ? 0.009 21.109 -0.011 1 88.25 690 ALA B CA 1
ATOM 12830 C C . ALA B 1 690 ? -0.622 21.828 1.183 1 88.25 690 ALA B C 1
ATOM 12832 O O . ALA B 1 690 ? -1.84 22.016 1.226 1 88.25 690 ALA B O 1
ATOM 12833 N N . THR B 1 691 ? 0.127 22.172 2.107 1 83.5 691 THR B N 1
ATOM 12834 C CA . THR B 1 691 ? -0.402 22.797 3.311 1 83.5 691 THR B CA 1
ATOM 12835 C C . THR B 1 691 ? 0.239 24.172 3.527 1 83.5 691 THR B C 1
ATOM 12837 O O . THR B 1 691 ? 1.438 24.344 3.297 1 83.5 691 THR B O 1
ATOM 12840 N N . TYR B 1 692 ? -0.547 25.188 3.779 1 82.69 692 TYR B N 1
ATOM 12841 C CA . TYR B 1 692 ? -0.127 26.531 4.125 1 82.69 692 TYR B CA 1
ATOM 12842 C C . TYR B 1 692 ? -0.681 26.953 5.484 1 82.69 692 TYR B C 1
ATOM 12844 O O . TYR B 1 692 ? -1.824 26.625 5.82 1 82.69 692 TYR B O 1
ATOM 12852 N N . THR B 1 693 ? 0.16 27.562 6.191 1 73.81 693 THR B N 1
ATOM 12853 C CA . THR B 1 693 ? -0.285 28 7.512 1 73.81 693 THR B CA 1
ATOM 12854 C C . THR B 1 693 ? -0.21 29.516 7.629 1 73.81 693 THR B C 1
ATOM 12856 O O . THR B 1 693 ? 0.719 30.141 7.113 1 73.81 693 THR B O 1
ATOM 12859 N N . ASN B 1 694 ? -1.176 30.156 8.336 1 74.19 694 ASN B N 1
ATOM 12860 C CA . ASN B 1 694 ? -1.239 31.562 8.703 1 74.19 694 ASN B CA 1
ATOM 12861 C C . ASN B 1 694 ? -1.058 32.469 7.484 1 74.19 694 ASN B C 1
ATOM 12863 O O . ASN B 1 694 ? -0.187 33.344 7.477 1 74.19 694 ASN B O 1
ATOM 12867 N N . LEU B 1 695 ? -1.961 32.406 6.656 1 82.75 695 LEU B N 1
ATOM 12868 C CA . LEU B 1 695 ? -1.924 33.25 5.457 1 82.75 695 LEU B CA 1
ATOM 12869 C C . LEU B 1 695 ? -2.369 34.688 5.77 1 82.75 695 LEU B C 1
ATOM 12871 O O . LEU B 1 695 ? -3.424 34.875 6.375 1 82.75 695 LEU B O 1
ATOM 12875 N N . PRO B 1 696 ? -1.479 35.625 5.496 1 82.25 696 PRO B N 1
ATOM 12876 C CA . PRO B 1 696 ? -1.894 37 5.668 1 82.25 696 PRO B CA 1
ATOM 12877 C C . PRO B 1 696 ? -3.09 37.375 4.797 1 82.25 696 PRO B C 1
ATOM 12879 O O . PRO B 1 696 ? -3.354 36.719 3.789 1 82.25 696 PRO B O 1
ATOM 12882 N N . PRO B 1 697 ? -3.812 38.375 5.25 1 86.62 697 PRO B N 1
ATOM 12883 C CA . PRO B 1 697 ? -4.953 38.781 4.43 1 86.62 697 PRO B CA 1
ATOM 12884 C C . PRO B 1 697 ? -4.535 39.219 3.031 1 86.62 697 PRO B C 1
ATOM 12886 O O . PRO B 1 697 ? -3.496 39.875 2.873 1 86.62 697 PRO B O 1
ATOM 12889 N N . GLY B 1 698 ? -5.297 38.844 2.088 1 88.31 698 GLY B N 1
ATOM 12890 C CA . GLY B 1 698 ? -5 39.188 0.707 1 88.31 698 GLY B CA 1
ATOM 12891 C C . GLY B 1 698 ? -5.68 38.281 -0.295 1 88.31 698 GLY B C 1
ATOM 12892 O O . GLY B 1 698 ? -6.516 37.469 0.077 1 88.31 698 GLY B O 1
ATOM 12893 N N . ARG B 1 699 ? -5.348 38.656 -1.586 1 91.81 699 ARG B N 1
ATOM 12894 C CA . ARG B 1 699 ? -5.855 37.844 -2.668 1 91.81 699 ARG B CA 1
ATOM 12895 C C . ARG B 1 699 ? -4.852 36.75 -3.033 1 91.81 699 ARG B C 1
ATOM 12897 O O . ARG B 1 699 ? -3.662 37.031 -3.207 1 91.81 699 ARG B O 1
ATOM 12904 N N . TYR B 1 700 ? -5.387 35.562 -3.066 1 92.81 700 TYR B N 1
ATOM 12905 C CA . TYR B 1 700 ? -4.52 34.406 -3.346 1 92.81 700 TYR B CA 1
ATOM 12906 C C . TYR B 1 700 ? -5.07 33.562 -4.496 1 92.81 700 TYR B C 1
ATOM 12908 O O . TYR B 1 700 ? -6.277 33.562 -4.746 1 92.81 700 TYR B O 1
ATOM 12916 N N . ARG B 1 701 ? -4.145 33.031 -5.254 1 93.94 701 ARG B N 1
ATOM 12917 C CA . ARG B 1 701 ? -4.484 32.031 -6.277 1 93.94 701 ARG B CA 1
ATOM 12918 C C . ARG B 1 701 ? -3.586 30.812 -6.176 1 93.94 701 ARG B C 1
ATOM 12920 O O . ARG B 1 701 ? -2.373 30.906 -6.383 1 93.94 701 ARG B O 1
ATOM 12927 N N . PHE B 1 702 ? -4.203 29.656 -5.898 1 94.5 702 PHE B N 1
ATOM 12928 C CA . PHE B 1 702 ? -3.451 28.406 -5.777 1 94.5 702 PHE B CA 1
ATOM 12929 C C . PHE B 1 702 ? -3.396 27.672 -7.109 1 94.5 702 PHE B C 1
ATOM 12931 O O . PHE B 1 702 ? -4.434 27.422 -7.73 1 94.5 702 PHE B O 1
ATOM 12938 N N . HIS B 1 703 ? -2.117 27.422 -7.504 1 95.06 703 HIS B N 1
ATOM 12939 C CA . HIS B 1 703 ? -1.895 26.672 -8.727 1 95.06 703 HIS B CA 1
ATOM 12940 C C . HIS B 1 703 ? -1.24 25.312 -8.438 1 95.06 703 HIS B C 1
ATOM 12942 O O . HIS B 1 703 ? -0.365 25.219 -7.574 1 95.06 703 HIS B O 1
ATOM 12948 N N . VAL B 1 704 ? -1.711 24.281 -9.133 1 95.94 704 VAL B N 1
ATOM 12949 C CA . VAL B 1 704 ? -1.066 22.969 -9.039 1 95.94 704 VAL B CA 1
ATOM 12950 C C . VAL B 1 704 ? -0.96 22.344 -10.43 1 95.94 704 VAL B C 1
ATOM 12952 O O . VAL B 1 704 ? -1.883 22.469 -11.242 1 95.94 704 VAL B O 1
ATOM 12955 N N . GLN B 1 705 ? 0.235 21.875 -10.758 1 96.12 705 GLN B N 1
ATOM 12956 C CA . GLN B 1 705 ? 0.509 21.172 -12.008 1 96.12 705 GLN B CA 1
ATOM 12957 C C . GLN B 1 705 ? 1.031 19.766 -11.742 1 96.12 705 GLN B C 1
ATOM 12959 O O . GLN B 1 705 ? 1.529 19.469 -10.648 1 96.12 705 GLN B O 1
ATOM 12964 N N . ALA B 1 706 ? 0.819 18.844 -12.68 1 95.25 706 ALA B N 1
ATOM 12965 C CA . ALA B 1 706 ? 1.269 17.453 -12.531 1 95.25 706 ALA B CA 1
ATOM 12966 C C . ALA B 1 706 ? 1.928 16.953 -13.812 1 95.25 706 ALA B C 1
ATOM 12968 O O . ALA B 1 706 ? 1.633 17.438 -14.906 1 95.25 706 ALA B O 1
ATOM 12969 N N . ALA B 1 707 ? 2.891 16.047 -13.648 1 92.56 707 ALA B N 1
ATOM 12970 C CA . ALA B 1 707 ? 3.555 15.375 -14.758 1 92.56 707 ALA B CA 1
ATOM 12971 C C . ALA B 1 707 ? 3.408 13.859 -14.656 1 92.56 707 ALA B C 1
ATOM 12973 O O . ALA B 1 707 ? 3.41 13.305 -13.547 1 92.56 707 ALA B O 1
ATOM 12974 N N . ASN B 1 708 ? 3.275 13.227 -15.828 1 90.38 708 ASN B N 1
ATOM 12975 C CA . ASN B 1 708 ? 3.152 11.773 -15.805 1 90.38 708 ASN B CA 1
ATOM 12976 C C . ASN B 1 708 ? 4.512 11.102 -15.648 1 90.38 708 ASN B C 1
ATOM 12978 O O . ASN B 1 708 ? 5.512 11.766 -15.375 1 90.38 708 ASN B O 1
ATOM 12982 N N . ASN B 1 709 ? 4.57 9.758 -15.727 1 81.81 709 ASN B N 1
ATOM 12983 C CA . ASN B 1 709 ? 5.762 8.953 -15.461 1 81.81 709 ASN B CA 1
ATOM 12984 C C . ASN B 1 709 ? 6.848 9.203 -16.516 1 81.81 709 ASN B C 1
ATOM 12986 O O . ASN B 1 709 ? 8.023 8.93 -16.266 1 81.81 709 ASN B O 1
ATOM 12990 N N . ASP B 1 710 ? 6.523 9.773 -17.656 1 83.75 710 ASP B N 1
ATOM 12991 C CA . ASP B 1 710 ? 7.5 10.047 -18.719 1 83.75 710 ASP B CA 1
ATOM 12992 C C . ASP B 1 710 ? 7.918 11.516 -18.703 1 83.75 710 ASP B C 1
ATOM 12994 O O . ASP B 1 710 ? 8.586 11.984 -19.641 1 83.75 710 ASP B O 1
ATOM 12998 N N . GLY B 1 711 ? 7.418 12.281 -17.766 1 82.69 711 GLY B N 1
ATOM 12999 C CA . GLY B 1 711 ? 7.875 13.648 -17.578 1 82.69 711 GLY B CA 1
ATOM 13000 C C . GLY B 1 711 ? 7.07 14.664 -18.375 1 82.69 711 GLY B C 1
ATOM 13001 O O . GLY B 1 711 ? 7.512 15.797 -18.562 1 82.69 711 GLY B O 1
ATOM 13002 N N . VAL B 1 712 ? 5.934 14.344 -18.906 1 89.06 712 VAL B N 1
ATOM 13003 C CA . VAL B 1 712 ? 5.082 15.273 -19.641 1 89.06 712 VAL B CA 1
ATOM 13004 C C . VAL B 1 712 ? 4.215 16.062 -18.656 1 89.06 712 VAL B C 1
ATOM 13006 O O . VAL B 1 712 ? 3.322 15.5 -18.016 1 89.06 712 VAL B O 1
ATOM 13009 N N . TRP B 1 713 ? 4.453 17.391 -18.562 1 91.31 713 TRP B N 1
ATOM 13010 C CA . TRP B 1 713 ? 3.771 18.25 -17.594 1 91.31 713 TRP B CA 1
ATOM 13011 C C . TRP B 1 713 ? 2.477 18.797 -18.172 1 91.31 713 TRP B C 1
ATOM 13013 O O . TRP B 1 713 ? 2.426 19.172 -19.359 1 91.31 713 TRP B O 1
ATOM 13023 N N . ASN B 1 714 ? 1.416 18.797 -17.406 1 95.19 714 ASN B N 1
ATOM 13024 C CA . ASN B 1 714 ? 0.23 19.594 -17.688 1 95.19 714 ASN B CA 1
ATOM 13025 C C . ASN B 1 714 ? 0.406 21.047 -17.234 1 95.19 714 ASN B C 1
ATOM 13027 O O . ASN B 1 714 ? 0.169 21.359 -16.062 1 95.19 714 ASN B O 1
ATOM 13031 N N . GLU B 1 715 ? 0.622 21.859 -18.125 1 91 715 GLU B N 1
ATOM 13032 C CA . GLU B 1 715 ? 0.985 23.234 -17.797 1 91 715 GLU B CA 1
ATOM 13033 C C . GLU B 1 715 ? -0.243 24.047 -17.406 1 91 715 GLU B C 1
ATOM 13035 O O . GLU B 1 715 ? -0.124 25.078 -16.719 1 91 715 GLU B O 1
ATOM 13040 N N . THR B 1 716 ? -1.38 23.734 -17.797 1 91.31 716 THR B N 1
ATOM 13041 C CA . THR B 1 716 ? -2.59 24.438 -17.391 1 91.31 716 THR B CA 1
ATOM 13042 C C . THR B 1 716 ? -2.916 24.172 -15.93 1 91.31 716 THR B C 1
ATOM 13044 O O . THR B 1 716 ? -3.234 25.094 -15.18 1 91.31 716 THR B O 1
ATOM 13047 N N . GLY B 1 717 ? -2.783 22.875 -15.555 1 94.19 717 GLY B N 1
ATOM 13048 C CA . GLY B 1 717 ? -3.025 22.469 -14.18 1 94.19 717 GLY B CA 1
ATOM 13049 C C . GLY B 1 717 ? -4.391 22.891 -13.664 1 94.19 717 GLY B C 1
ATOM 13050 O O . GLY B 1 717 ? -5.348 22.984 -14.438 1 94.19 717 GLY B O 1
ATOM 13051 N N . ALA B 1 718 ? -4.621 22.906 -12.422 1 93.88 718 ALA B N 1
ATOM 13052 C CA . ALA B 1 718 ? -5.828 23.359 -11.727 1 93.88 718 ALA B CA 1
ATOM 13053 C C . ALA B 1 718 ? -5.527 24.531 -10.797 1 93.88 718 ALA B C 1
ATOM 13055 O O . ALA B 1 718 ? -4.41 24.656 -10.289 1 93.88 718 ALA B O 1
ATOM 13056 N N . ALA B 1 719 ? -6.512 25.375 -10.688 1 93.38 719 ALA B N 1
ATOM 13057 C CA . ALA B 1 719 ? -6.301 26.562 -9.859 1 93.38 719 ALA B CA 1
ATOM 13058 C C . ALA B 1 719 ? -7.578 26.953 -9.125 1 93.38 719 ALA B C 1
ATOM 13060 O O . ALA B 1 719 ? -8.68 26.609 -9.555 1 93.38 719 ALA B O 1
ATOM 13061 N N . ILE B 1 720 ? -7.43 27.531 -8 1 92.5 720 ILE B N 1
ATOM 13062 C CA . ILE B 1 720 ? -8.547 28.078 -7.234 1 92.5 720 ILE B CA 1
ATOM 13063 C C . ILE B 1 720 ? -8.156 29.438 -6.66 1 92.5 720 ILE B C 1
ATOM 13065 O O . ILE B 1 720 ? -7.012 29.656 -6.258 1 92.5 720 ILE B O 1
ATOM 13069 N N . ARG B 1 721 ? -9.148 30.484 -6.75 1 94 721 ARG B N 1
ATOM 13070 C CA . ARG B 1 721 ? -8.953 31.828 -6.223 1 94 721 ARG B CA 1
ATOM 13071 C C . ARG B 1 721 ? -9.734 32.031 -4.93 1 94 721 ARG B C 1
ATOM 13073 O O . ARG B 1 721 ? -10.875 31.578 -4.809 1 94 721 ARG B O 1
ATOM 13080 N N . PHE B 1 722 ? -9.039 32.531 -4 1 91.19 722 PHE B N 1
ATOM 13081 C CA . PHE B 1 722 ? -9.734 32.844 -2.764 1 91.19 722 PHE B CA 1
ATOM 13082 C C . PHE B 1 722 ? -9.18 34.125 -2.152 1 91.19 722 PHE B C 1
ATOM 13084 O O . PHE B 1 722 ? -8.07 34.562 -2.494 1 91.19 722 PHE B O 1
ATOM 13091 N N . TYR B 1 723 ? -10.062 34.812 -1.429 1 92 723 TYR B N 1
ATOM 13092 C CA . TYR B 1 723 ? -9.719 36.062 -0.771 1 92 723 TYR B CA 1
ATOM 13093 C C . TYR B 1 723 ? -9.844 35.938 0.743 1 92 723 TYR B C 1
ATOM 13095 O O . TYR B 1 723 ? -10.906 35.562 1.253 1 92 723 TYR B O 1
ATOM 13103 N N . VAL B 1 724 ? -8.758 36.219 1.362 1 90.62 724 VAL B N 1
ATOM 13104 C CA . VAL B 1 724 ? -8.766 36.219 2.82 1 90.62 724 VAL B CA 1
ATOM 13105 C C . VAL B 1 724 ? -9.016 37.625 3.338 1 90.62 724 VAL B C 1
ATOM 13107 O O . VAL B 1 724 ? -8.195 38.531 3.133 1 90.62 724 VAL B O 1
ATOM 13110 N N . ARG B 1 725 ? -10.047 37.844 4.078 1 89.25 725 ARG B N 1
ATOM 13111 C CA . ARG B 1 725 ? -10.43 39.125 4.609 1 89.25 725 ARG B CA 1
ATOM 13112 C C . ARG B 1 725 ? -9.555 39.5 5.801 1 89.25 725 ARG B C 1
ATOM 13114 O O . ARG B 1 725 ? -9.211 38.656 6.621 1 89.25 725 ARG B O 1
ATOM 13121 N N . PRO B 1 726 ? -9.227 40.656 5.762 1 85.56 726 PRO B N 1
ATOM 13122 C CA . PRO B 1 726 ? -8.469 41.125 6.934 1 85.56 726 PRO B CA 1
ATOM 13123 C C . PRO B 1 726 ? -9.32 41.156 8.203 1 85.56 726 PRO B C 1
ATOM 13125 O O . PRO B 1 726 ? -10.531 41.375 8.133 1 85.56 726 PRO B O 1
ATOM 13128 N N . PRO B 1 727 ? -8.703 40.938 9.266 1 80.5 727 PRO B N 1
ATOM 13129 C CA . PRO B 1 727 ? -9.461 41.031 10.516 1 80.5 727 PRO B CA 1
ATOM 13130 C C . PRO B 1 727 ? -9.977 42.469 10.758 1 80.5 727 PRO B C 1
ATOM 13132 O O . PRO B 1 727 ? -9.461 43.406 10.188 1 80.5 727 PRO B O 1
ATOM 13135 N N . PHE B 1 728 ? -11.016 42.688 11.617 1 78.12 728 PHE B N 1
ATOM 13136 C CA . PHE B 1 728 ? -11.719 43.938 11.828 1 78.12 728 PHE B CA 1
ATOM 13137 C C . PHE B 1 728 ? -10.781 45.031 12.367 1 78.12 728 PHE B C 1
ATOM 13139 O O . PHE B 1 728 ? -10.953 46.219 12.078 1 78.12 728 PHE B O 1
ATOM 13146 N N . TYR B 1 729 ? -9.75 44.5 13.094 1 72.25 729 TYR B N 1
ATOM 13147 C CA . TYR B 1 729 ? -8.875 45.5 13.727 1 72.25 729 TYR B CA 1
ATOM 13148 C C . TYR B 1 729 ? -7.906 46.094 12.711 1 72.25 729 TYR B C 1
ATOM 13150 O O . TYR B 1 729 ? -7.305 47.125 12.961 1 72.25 729 TYR B O 1
ATOM 13158 N N . ARG B 1 730 ? -7.918 45.406 11.531 1 71.75 730 ARG B N 1
ATOM 13159 C CA . ARG B 1 730 ? -7.016 45.938 10.508 1 71.75 730 ARG B CA 1
ATOM 13160 C C . ARG B 1 730 ? -7.785 46.719 9.453 1 71.75 730 ARG B C 1
ATOM 13162 O O . ARG B 1 730 ? -7.195 47.219 8.5 1 71.75 730 ARG B O 1
ATOM 13169 N N . THR B 1 731 ? -8.961 46.938 9.781 1 76.88 731 THR B N 1
ATOM 13170 C CA . THR B 1 731 ? -9.758 47.688 8.812 1 76.88 731 THR B CA 1
ATOM 13171 C C . THR B 1 731 ? -9.641 49.188 9.062 1 76.88 731 THR B C 1
ATOM 13173 O O . THR B 1 731 ? -9.367 49.625 10.188 1 76.88 731 THR B O 1
ATOM 13176 N N . LEU B 1 732 ? -9.898 50 8.008 1 75.56 732 LEU B N 1
ATOM 13177 C CA . LEU B 1 732 ? -9.742 51.438 8.039 1 75.56 732 LEU B CA 1
ATOM 13178 C C . LEU B 1 732 ? -10.773 52.094 8.961 1 75.56 732 LEU B C 1
ATOM 13180 O O . LEU B 1 732 ? -10.461 53.031 9.688 1 75.56 732 LEU B O 1
ATOM 13184 N N . TRP B 1 733 ? -11.938 51.594 8.938 1 75.94 733 TRP B N 1
ATOM 13185 C CA . TRP B 1 733 ? -12.984 52.188 9.758 1 75.94 733 TRP B CA 1
ATOM 13186 C C . TRP B 1 733 ? -12.68 52 11.242 1 75.94 733 TRP B C 1
ATOM 13188 O O . TRP B 1 733 ? -12.977 52.875 12.055 1 75.94 733 TRP B O 1
ATOM 13198 N N . PHE B 1 734 ? -12.109 50.812 11.508 1 81.19 734 PHE B N 1
ATOM 13199 C CA . PHE B 1 734 ? -11.773 50.594 12.906 1 81.19 734 PHE B CA 1
ATOM 13200 C C . PHE B 1 734 ? -10.641 51.5 13.359 1 81.19 734 PHE B C 1
ATOM 13202 O O . PHE B 1 734 ? -10.695 52.062 14.445 1 81.19 734 PHE B O 1
ATOM 13209 N N . VAL B 1 735 ? -9.734 51.625 12.492 1 77 735 VAL B N 1
ATOM 13210 C CA . VAL B 1 735 ? -8.602 52.469 12.828 1 77 735 VAL B CA 1
ATOM 13211 C C . VAL B 1 735 ? -9.07 53.938 12.969 1 77 735 VAL B C 1
ATOM 13213 O O . VAL B 1 735 ? -8.688 54.625 13.906 1 77 735 VAL B O 1
ATOM 13216 N N . LEU B 1 736 ? -9.984 54.344 12.227 1 79.06 736 LEU B N 1
ATOM 13217 C CA . LEU B 1 736 ? -10.492 55.719 12.25 1 79.06 736 LEU B CA 1
ATOM 13218 C C . LEU B 1 736 ? -11.375 55.938 13.477 1 79.06 736 LEU B C 1
ATOM 13220 O O . LEU B 1 736 ? -11.305 57 14.109 1 79.06 736 LEU B O 1
ATOM 13224 N N . SER B 1 737 ? -12.094 54.938 13.727 1 81.88 737 SER B N 1
ATOM 13225 C CA . SER B 1 737 ? -12.945 55.062 14.906 1 81.88 737 SER B CA 1
ATOM 13226 C C . SER B 1 737 ? -12.117 55.094 16.188 1 81.88 737 SER B C 1
ATOM 13228 O O . SER B 1 737 ? -12.438 55.844 17.125 1 81.88 737 SER B O 1
ATOM 13230 N N . ALA B 1 738 ? -11.102 54.281 16.062 1 81.56 738 ALA B N 1
ATOM 13231 C CA . ALA B 1 738 ? -10.219 54.281 17.219 1 81.56 738 ALA B CA 1
ATOM 13232 C C . ALA B 1 738 ? -9.523 55.625 17.391 1 81.56 738 ALA B C 1
ATOM 13234 O O . ALA B 1 738 ? -9.414 56.156 18.5 1 81.56 738 ALA B O 1
ATOM 13235 N N . LEU B 1 739 ? -9.258 56.25 16.328 1 78.56 739 LEU B N 1
ATOM 13236 C CA . LEU B 1 739 ? -8.625 57.562 16.328 1 78.56 739 LEU B CA 1
ATOM 13237 C C . LEU B 1 739 ? -9.617 58.656 16.75 1 78.56 739 LEU B C 1
ATOM 13239 O O . LEU B 1 739 ? -9.258 59.562 17.484 1 78.56 739 LEU B O 1
ATOM 13243 N N . ALA B 1 740 ? -10.812 58.438 16.406 1 82.62 740 ALA B N 1
ATOM 13244 C CA . ALA B 1 740 ? -11.859 59.375 16.781 1 82.62 740 ALA B CA 1
ATOM 13245 C C . ALA B 1 740 ? -12.156 59.312 18.266 1 82.62 740 ALA B C 1
ATOM 13247 O O . ALA B 1 740 ? -12.359 60.344 18.922 1 82.62 740 ALA B O 1
ATOM 13248 N N . ILE B 1 741 ? -12.133 58.188 18.703 1 83.44 741 ILE B N 1
ATOM 13249 C CA . ILE B 1 741 ? -12.398 58 20.125 1 83.44 741 ILE B CA 1
ATOM 13250 C C . ILE B 1 741 ? -11.25 58.562 20.953 1 83.44 741 ILE B C 1
ATOM 13252 O O . ILE B 1 741 ? -11.469 59.25 21.953 1 83.44 741 ILE B O 1
ATOM 13256 N N . ILE B 1 742 ? -10.117 58.375 20.438 1 81 742 ILE B N 1
ATOM 13257 C CA . ILE B 1 742 ? -8.953 58.969 21.094 1 81 742 ILE B CA 1
ATOM 13258 C C . ILE B 1 742 ? -9.016 60.469 21.031 1 81 742 ILE B C 1
ATOM 13260 O O . ILE B 1 742 ? -8.766 61.156 22.031 1 81 742 ILE B O 1
ATOM 13264 N N . ALA B 1 743 ? -9.547 61.062 20.016 1 80.81 743 ALA B N 1
ATOM 13265 C CA . ALA B 1 743 ? -9.688 62.5 19.812 1 80.81 743 ALA B CA 1
ATOM 13266 C C . ALA B 1 743 ? -10.82 63.062 20.672 1 80.81 743 ALA B C 1
ATOM 13268 O O . ALA B 1 743 ? -10.68 64.125 21.266 1 80.81 743 ALA B O 1
ATOM 13269 N N . ALA B 1 744 ? -11.875 62.344 20.828 1 81.06 744 ALA B N 1
ATOM 13270 C CA . ALA B 1 744 ? -13.016 62.75 21.641 1 81.06 744 ALA B CA 1
ATOM 13271 C C . ALA B 1 744 ? -12.656 62.75 23.125 1 81.06 744 ALA B C 1
ATOM 13273 O O . ALA B 1 744 ? -13.039 63.656 23.859 1 81.06 744 ALA B O 1
ATOM 13274 N N . LEU B 1 745 ? -11.898 61.75 23.422 1 82.31 745 LEU B N 1
ATOM 13275 C CA . LEU B 1 745 ? -11.469 61.688 24.812 1 82.31 745 LEU B CA 1
ATOM 13276 C C . LEU B 1 745 ? -10.492 62.812 25.141 1 82.31 745 LEU B C 1
ATOM 13278 O O . LEU B 1 745 ? -10.57 63.406 26.203 1 82.31 745 LEU B O 1
ATOM 13282 N N . ALA B 1 746 ? -9.75 63.156 24.203 1 77.31 746 ALA B N 1
ATOM 13283 C CA . ALA B 1 746 ? -8.828 64.25 24.328 1 77.31 746 ALA B CA 1
ATOM 13284 C C . ALA B 1 746 ? -9.594 65.625 24.391 1 77.31 746 ALA B C 1
ATOM 13286 O O . ALA B 1 746 ? -9.273 66.5 25.188 1 77.31 746 ALA B O 1
ATOM 13287 N N . PHE B 1 747 ? -10.672 65.75 23.812 1 78.38 747 PHE B N 1
ATOM 13288 C CA . PHE B 1 747 ? -11.508 66.938 23.781 1 78.38 747 PHE B CA 1
ATOM 13289 C C . PHE B 1 747 ? -12.305 67.062 25.062 1 78.38 747 PHE B C 1
ATOM 13291 O O . PHE B 1 747 ? -12.406 68.188 25.625 1 78.38 747 PHE B O 1
ATOM 13298 N N . LEU B 1 748 ? -12.852 66 25.328 1 79.94 748 LEU B N 1
ATOM 13299 C CA . LEU B 1 748 ? -13.602 65.938 26.578 1 79.94 748 LEU B CA 1
ATOM 13300 C C . LEU B 1 748 ? -12.711 66.375 27.75 1 79.94 748 LEU B C 1
ATOM 13302 O O . LEU B 1 748 ? -13.109 67.125 28.609 1 79.94 748 LEU B O 1
ATOM 13306 N N . PHE B 1 749 ? -11.562 65.75 27.625 1 76.56 749 PHE B N 1
ATOM 13307 C CA . PHE B 1 749 ? -10.594 66.062 28.656 1 76.56 749 PHE B CA 1
ATOM 13308 C C . PHE B 1 749 ? -10.219 67.562 28.594 1 76.56 749 PHE B C 1
ATOM 13310 O O . PHE B 1 749 ? -10.117 68.25 29.625 1 76.56 749 PHE B O 1
ATOM 13317 N N . TYR B 1 750 ? -10.18 68.188 27.531 1 72.25 750 TYR B N 1
ATOM 13318 C CA . TYR B 1 750 ? -9.898 69.625 27.297 1 72.25 750 TYR B CA 1
ATOM 13319 C C . TYR B 1 750 ? -11.047 70.5 27.766 1 72.25 750 TYR B C 1
ATOM 13321 O O . TYR B 1 750 ? -10.836 71.438 28.484 1 72.25 750 TYR B O 1
ATOM 13329 N N . ARG B 1 751 ? -12.289 70.188 27.531 1 75.12 751 ARG B N 1
ATOM 13330 C CA . ARG B 1 751 ? -13.477 70.938 27.891 1 75.12 751 ARG B CA 1
ATOM 13331 C C . ARG B 1 751 ? -13.68 70.938 29.406 1 75.12 751 ARG B C 1
ATOM 13333 O O . ARG B 1 751 ? -14.016 72 30 1 75.12 751 ARG B O 1
ATOM 13340 N N . LEU B 1 752 ? -13.516 69.812 29.891 1 76.62 752 LEU B N 1
ATOM 13341 C CA . LEU B 1 752 ? -13.648 69.688 31.344 1 76.62 752 LEU B CA 1
ATOM 13342 C C . LEU B 1 752 ? -12.578 70.5 32.062 1 76.62 752 LEU B C 1
ATOM 13344 O O . LEU B 1 752 ? -12.859 71.188 33.062 1 76.62 752 LEU B O 1
ATOM 13348 N N . ARG B 1 753 ? -11.516 70.625 31.438 1 65.06 753 ARG B N 1
ATOM 13349 C CA . ARG B 1 753 ? -10.422 71.438 31.984 1 65.06 753 ARG B CA 1
ATOM 13350 C C . ARG B 1 753 ? -10.695 72.938 31.828 1 65.06 753 ARG B C 1
ATOM 13352 O O . ARG B 1 753 ? -10.484 73.688 32.75 1 65.06 753 ARG B O 1
ATOM 13359 N N . VAL B 1 754 ? -11.32 73.312 30.75 1 68.06 754 VAL B N 1
ATOM 13360 C CA . VAL B 1 754 ? -11.648 74.688 30.453 1 68.06 754 VAL B CA 1
ATOM 13361 C C . VAL B 1 754 ? -12.789 75.188 31.344 1 68.06 754 VAL B C 1
ATOM 13363 O O . VAL B 1 754 ? -12.742 76.25 31.891 1 68.06 754 VAL B O 1
ATOM 13366 N N . ARG B 1 755 ? -13.781 74.375 31.578 1 68.06 755 ARG B N 1
ATOM 13367 C CA . ARG B 1 755 ? -14.906 74.75 32.438 1 68.06 755 ARG B CA 1
ATOM 13368 C C . ARG B 1 755 ? -14.438 74.938 33.875 1 68.06 755 ARG B C 1
ATOM 13370 O O . ARG B 1 755 ? -14.891 75.875 34.562 1 68.06 755 ARG B O 1
ATOM 13377 N N . ARG B 1 756 ? -13.594 74.188 34.281 1 65 756 ARG B N 1
ATOM 13378 C CA . ARG B 1 756 ? -13.062 74.312 35.625 1 65 756 ARG B CA 1
ATOM 13379 C C . ARG B 1 756 ? -12.25 75.562 35.781 1 65 756 ARG B C 1
ATOM 13381 O O . ARG B 1 756 ? -12.375 76.25 36.781 1 65 756 ARG B O 1
ATOM 13388 N N . LEU B 1 757 ? -11.633 75.938 34.75 1 61.09 757 LEU B N 1
ATOM 13389 C CA . LEU B 1 757 ? -10.82 77.188 34.781 1 61.09 757 LEU B CA 1
ATOM 13390 C C . LEU B 1 757 ? -11.703 78.438 34.719 1 61.09 757 LEU B C 1
ATOM 13392 O O . LEU B 1 757 ? -11.438 79.375 35.406 1 61.09 757 LEU B O 1
ATOM 13396 N N . ARG B 1 758 ? -12.789 78.375 34.094 1 61.09 758 ARG B N 1
ATOM 13397 C CA . ARG B 1 758 ? -13.727 79.5 34 1 61.09 758 ARG B CA 1
ATOM 13398 C C . ARG B 1 758 ? -14.469 79.75 35.312 1 61.09 758 ARG B C 1
ATOM 13400 O O . ARG B 1 758 ? -14.656 80.875 35.75 1 61.09 758 ARG B O 1
ATOM 13407 N N . SER B 1 759 ? -14.789 78.688 35.844 1 65.12 759 SER B N 1
ATOM 13408 C CA . SER B 1 759 ? -15.484 78.812 37.125 1 65.12 759 SER B CA 1
ATOM 13409 C C . SER B 1 759 ? -14.578 79.438 38.188 1 65.12 759 SER B C 1
ATOM 13411 O O . SER B 1 759 ? -15.016 80.25 38.969 1 65.12 759 SER B O 1
ATOM 13413 N N . GLN B 1 760 ? -13.383 79.188 38.125 1 62.12 760 GLN B N 1
ATOM 13414 C CA . GLN B 1 760 ? -12.43 79.812 39.062 1 62.12 760 GLN B CA 1
ATOM 13415 C C . GLN B 1 760 ? -12.18 81.25 38.75 1 62.12 760 GLN B C 1
ATOM 13417 O O . GLN B 1 760 ? -12.109 82.125 39.656 1 62.12 760 GLN B O 1
ATOM 13422 N N . PHE B 1 761 ? -12.219 81.625 37.562 1 59.88 761 PHE B N 1
ATOM 13423 C CA . PHE B 1 761 ? -12.055 83 37.094 1 59.88 761 PHE B CA 1
ATOM 13424 C C . PHE B 1 761 ? -13.258 83.812 37.469 1 59.88 761 PHE B C 1
ATOM 13426 O O . PHE B 1 761 ? -13.117 84.938 37.969 1 59.88 761 PHE B O 1
ATOM 13433 N N . ASP B 1 762 ? -14.344 83.312 37.344 1 62.25 762 ASP B N 1
ATOM 13434 C CA . ASP B 1 762 ? -15.57 84 37.688 1 62.25 762 ASP B CA 1
ATOM 13435 C C . ASP B 1 762 ? -15.664 84.25 39.188 1 62.25 762 ASP B C 1
ATOM 13437 O O . ASP B 1 762 ? -16.094 85.312 39.656 1 62.25 762 ASP B O 1
ATOM 13441 N N . ALA B 1 763 ? -15.164 83.438 39.938 1 61.94 763 ALA B N 1
ATOM 13442 C CA . ALA B 1 763 ? -15.156 83.562 41.375 1 61.94 763 ALA B CA 1
ATOM 13443 C C . ALA B 1 763 ? -14.195 84.688 41.844 1 61.94 763 ALA B C 1
ATOM 13445 O O . ALA B 1 763 ? -14.516 85.5 42.719 1 61.94 763 ALA B O 1
ATOM 13446 N N . VAL B 1 764 ? -13.164 84.812 41.094 1 59.12 764 VAL B N 1
ATOM 13447 C CA . VAL B 1 764 ? -12.195 85.812 41.406 1 59.12 764 VAL B CA 1
ATOM 13448 C C . VAL B 1 764 ? -12.734 87.188 40.969 1 59.12 764 VAL B C 1
ATOM 13450 O O . VAL B 1 764 ? -12.609 88.188 41.688 1 59.12 764 VAL B O 1
ATOM 13453 N N . LEU B 1 765 ? -13.477 87.188 39.969 1 60.09 765 LEU B N 1
ATOM 13454 C CA . LEU B 1 765 ? -14.062 88.375 39.438 1 60.09 765 LEU B CA 1
ATOM 13455 C C . LEU B 1 765 ? -15.219 88.875 40.344 1 60.09 765 LEU B C 1
ATOM 13457 O O . LEU B 1 765 ? -15.367 90.062 40.594 1 60.09 765 LEU B O 1
ATOM 13461 N N . ALA B 1 766 ? -15.93 87.938 40.781 1 62 766 ALA B N 1
ATOM 13462 C CA . ALA B 1 766 ? -17.031 88.25 41.688 1 62 766 ALA B CA 1
ATOM 13463 C C . ALA B 1 766 ? -16.5 88.812 43 1 62 766 ALA B C 1
ATOM 13465 O O . ALA B 1 766 ? -17.031 89.812 43.562 1 62 766 ALA B O 1
ATOM 13466 N N . GLU B 1 767 ? -15.406 88.312 43.406 1 61.25 767 GLU B N 1
ATOM 13467 C CA . GLU B 1 767 ? -14.781 88.75 44.625 1 61.25 767 GLU B CA 1
ATOM 13468 C C . GLU B 1 767 ? -14.156 90.125 44.438 1 61.25 767 GLU B C 1
ATOM 13470 O O . GLU B 1 767 ? -14.25 91 45.312 1 61.25 767 GLU B O 1
ATOM 13475 N N . ARG B 1 768 ? -13.789 90.438 43.281 1 55.78 768 ARG B N 1
ATOM 13476 C CA . ARG B 1 768 ? -13.242 91.75 42.906 1 55.78 768 ARG B CA 1
ATOM 13477 C C . ARG B 1 768 ? -14.336 92.812 42.875 1 55.78 768 ARG B C 1
ATOM 13479 O O . ARG B 1 768 ? -14.156 93.938 43.406 1 55.78 768 ARG B O 1
ATOM 13486 N N . ASN B 1 769 ? -15.391 92.312 42.281 1 60.84 769 ASN B N 1
ATOM 13487 C CA . ASN B 1 769 ? -16.5 93.25 42.188 1 60.84 769 ASN B CA 1
ATOM 13488 C C . ASN B 1 769 ? -17.109 93.562 43.531 1 60.84 769 ASN B C 1
ATOM 13490 O O . ASN B 1 769 ? -17.469 94.688 43.812 1 60.84 769 ASN B O 1
ATOM 13494 N N . ARG B 1 770 ? -17.047 92.625 44.375 1 59.22 770 ARG B N 1
ATOM 13495 C CA . ARG B 1 770 ? -17.531 92.812 45.719 1 59.22 770 ARG B CA 1
ATOM 13496 C C . ARG B 1 770 ? -16.609 93.75 46.5 1 59.22 770 ARG B C 1
ATOM 13498 O O . ARG B 1 770 ? -17.078 94.688 47.188 1 59.22 770 ARG B O 1
ATOM 13505 N N . MET B 1 771 ? -15.305 93.688 46.312 1 58.25 771 MET B N 1
ATOM 13506 C CA . MET B 1 771 ? -14.328 94.5 47 1 58.25 771 MET B CA 1
ATOM 13507 C C . MET B 1 771 ? -14.352 95.938 46.5 1 58.25 771 MET B C 1
ATOM 13509 O O . MET B 1 771 ? -14.273 96.875 47.281 1 58.25 771 MET B O 1
ATOM 13513 N N . ALA B 1 772 ? -14.547 96.188 45.281 1 59.5 772 ALA B N 1
ATOM 13514 C CA . ALA B 1 772 ? -14.617 97.5 44.688 1 59.5 772 ALA B CA 1
ATOM 13515 C C . ALA B 1 772 ? -15.844 98.312 45.156 1 59.5 772 ALA B C 1
ATOM 13517 O O . ALA B 1 772 ? -15.773 99.5 45.438 1 59.5 772 ALA B O 1
ATOM 13518 N N . ARG B 1 773 ? -16.969 97.562 45.438 1 57.38 773 ARG B N 1
ATOM 13519 C CA . ARG B 1 773 ? -18.188 98.188 45.938 1 57.38 773 ARG B CA 1
ATOM 13520 C C . ARG B 1 773 ? -18.031 98.625 47.406 1 57.38 773 ARG B C 1
ATOM 13522 O O . ARG B 1 773 ? -18.469 99.688 47.781 1 57.38 773 ARG B O 1
ATOM 13529 N N . GLU B 1 774 ? -17.266 97.812 48.062 1 59.12 774 GLU B N 1
ATOM 13530 C CA . GLU B 1 774 ? -17.094 98.125 49.5 1 59.12 774 GLU B CA 1
ATOM 13531 C C . GLU B 1 774 ? -16.156 99.312 49.719 1 59.12 774 GLU B C 1
ATOM 13533 O O . GLU B 1 774 ? -16.406 100.125 50.562 1 59.12 774 GLU B O 1
ATOM 13538 N N . ILE B 1 775 ? -15.164 99.438 48.875 1 58.94 775 ILE B N 1
ATOM 13539 C CA . ILE B 1 775 ? -14.242 100.562 48.938 1 58.94 775 ILE B CA 1
ATOM 13540 C C . ILE B 1 775 ? -14.945 101.875 48.469 1 58.94 775 ILE B C 1
ATOM 13542 O O . ILE B 1 775 ? -14.805 102.938 49.094 1 58.94 775 ILE B O 1
ATOM 13546 N N . HIS B 1 776 ? -15.883 101.75 47.562 1 57.94 776 HIS B N 1
ATOM 13547 C CA . HIS B 1 776 ? -16.703 102.812 47.062 1 57.94 776 HIS B CA 1
ATOM 13548 C C . HIS B 1 776 ? -17.594 103.438 48.156 1 57.94 776 HIS B C 1
ATOM 13550 O O . HIS B 1 776 ? -17.609 104.625 48.375 1 57.94 776 HIS B O 1
ATOM 13556 N N . ASP B 1 777 ? -18.203 102.5 48.781 1 61.72 777 ASP B N 1
ATOM 13557 C CA . ASP B 1 777 ? -19.188 102.938 49.781 1 61.72 777 ASP B CA 1
ATOM 13558 C C . ASP B 1 777 ? -18.5 103.562 51 1 61.72 777 ASP B C 1
ATOM 13560 O O . ASP B 1 777 ? -18.953 104.625 51.5 1 61.72 777 ASP B O 1
ATOM 13564 N N . THR B 1 778 ? -17.312 103.125 51.25 1 61.84 778 THR B N 1
ATOM 13565 C CA . THR B 1 778 ? -16.625 103.625 52.438 1 61.84 778 THR B CA 1
ATOM 13566 C C . THR B 1 778 ? -15.93 104.938 52.156 1 61.84 778 THR B C 1
ATOM 13568 O O . THR B 1 778 ? -16.031 105.875 52.938 1 61.84 778 THR B O 1
ATOM 13571 N N . LEU B 1 779 ? -15.438 105.062 50.906 1 63.91 779 LEU B N 1
ATOM 13572 C CA . LEU B 1 779 ? -14.688 106.312 50.562 1 63.91 779 LEU B CA 1
ATOM 13573 C C . LEU B 1 779 ? -15.625 107.438 50.188 1 63.91 779 LEU B C 1
ATOM 13575 O O . LEU B 1 779 ? -15.438 108.562 50.625 1 63.91 779 LEU B O 1
ATOM 13579 N N . ALA B 1 780 ? -16.672 107.125 49.531 1 63.44 780 ALA B N 1
ATOM 13580 C CA . ALA B 1 780 ? -17.656 108.125 49.156 1 63.44 780 ALA B CA 1
ATOM 13581 C C . ALA B 1 780 ? -18.359 108.688 50.375 1 63.44 780 ALA B C 1
ATOM 13583 O O . ALA B 1 780 ? -18.562 109.938 50.469 1 63.44 780 ALA B O 1
ATOM 13584 N N . GLN B 1 781 ? -18.516 107.938 51.375 1 65.62 781 GLN B N 1
ATOM 13585 C CA . GLN B 1 781 ? -19.172 108.375 52.594 1 65.62 781 GLN B CA 1
ATOM 13586 C C . GLN B 1 781 ? -18.266 109.25 53.438 1 65.62 781 GLN B C 1
ATOM 13588 O O . GLN B 1 781 ? -18.719 110.25 54 1 65.62 781 GLN B O 1
ATOM 13593 N N . SER B 1 782 ? -16.891 109 53.219 1 68.56 782 SER B N 1
ATOM 13594 C CA . SER B 1 782 ? -15.945 109.812 54 1 68.56 782 SER B CA 1
ATOM 13595 C C . SER B 1 782 ? -15.742 111.188 53.344 1 68.56 782 SER B C 1
ATOM 13597 O O . SER B 1 782 ? -15.727 112.188 54.031 1 68.56 782 SER B O 1
ATOM 13599 N N . PHE B 1 783 ? -15.828 111.312 52.031 1 70.62 783 PHE B N 1
ATOM 13600 C CA . PHE B 1 783 ? -15.648 112.562 51.312 1 70.62 783 PHE B CA 1
ATOM 13601 C C . PHE B 1 783 ? -16.906 113.375 51.375 1 70.62 783 PHE B C 1
ATOM 13603 O O . PHE B 1 783 ? -16.844 114.625 51.562 1 70.62 783 PHE B O 1
ATOM 13610 N N . VAL B 1 784 ? -18.078 112.75 51.406 1 70.94 784 VAL B N 1
ATOM 13611 C CA . VAL B 1 784 ? -19.344 113.5 51.562 1 70.94 784 VAL B CA 1
ATOM 13612 C C . VAL B 1 784 ? -19.438 114.062 52.969 1 70.94 784 VAL B C 1
ATOM 13614 O O . VAL B 1 784 ? -19.859 115.188 53.188 1 70.94 784 VAL B O 1
ATOM 13617 N N . GLY B 1 785 ? -18.938 113.25 53.875 1 72.38 785 GLY B N 1
ATOM 13618 C CA . GLY B 1 785 ? -18.922 113.75 55.25 1 72.38 785 GLY B CA 1
ATOM 13619 C C . GLY B 1 785 ? -18.016 114.938 55.469 1 72.38 785 GLY B C 1
ATOM 13620 O O . GLY B 1 785 ? -18.406 115.875 56.156 1 72.38 785 GLY B O 1
ATOM 13621 N N . VAL B 1 786 ? -16.875 114.938 54.75 1 74.69 786 VAL B N 1
ATOM 13622 C CA . VAL B 1 786 ? -15.938 116.062 54.875 1 74.69 786 VAL B CA 1
ATOM 13623 C C . VAL B 1 786 ? -16.516 117.312 54.156 1 74.69 786 VAL B C 1
ATOM 13625 O O . VAL B 1 786 ? -16.422 118.375 54.688 1 74.69 786 VAL B O 1
ATOM 13628 N N . SER B 1 787 ? -17.266 117.125 53.094 1 74.19 787 SER B N 1
ATOM 13629 C CA . SER B 1 787 ? -17.875 118.25 52.312 1 74.19 787 SER B CA 1
ATOM 13630 C C . SER B 1 787 ? -19 118.875 53.125 1 74.19 787 SER B C 1
ATOM 13632 O O . SER B 1 787 ? -19.094 120.125 53.156 1 74.19 787 SER B O 1
ATOM 13634 N N . VAL B 1 788 ? -19.734 118.188 53.844 1 75.88 788 VAL B N 1
ATOM 13635 C CA . VAL B 1 788 ? -20.812 118.688 54.656 1 75.88 788 VAL B CA 1
ATOM 13636 C C . VAL B 1 788 ? -20.25 119.438 55.875 1 75.88 788 VAL B C 1
ATOM 13638 O O . VAL B 1 788 ? -20.703 120.5 56.219 1 75.88 788 VAL B O 1
ATOM 13641 N N . GLN B 1 789 ? -19.078 118.938 56.406 1 76.94 789 GLN B N 1
ATOM 13642 C CA . GLN B 1 789 ? -18.453 119.562 57.562 1 76.94 789 GLN B CA 1
ATOM 13643 C C . GLN B 1 789 ? -17.781 120.875 57.188 1 76.94 789 GLN B C 1
ATOM 13645 O O . GLN B 1 789 ? -17.859 121.875 57.906 1 76.94 789 GLN B O 1
ATOM 13650 N N . LEU B 1 790 ? -17.297 120.938 55.938 1 77.19 790 LEU B N 1
ATOM 13651 C CA . LEU B 1 790 ? -16.656 122.188 55.438 1 77.19 790 LEU B CA 1
ATOM 13652 C C . LEU B 1 790 ? -17.703 123.25 55.094 1 77.19 790 LEU B C 1
ATOM 13654 O O . LEU B 1 790 ? -17.484 124.438 55.281 1 77.19 790 LEU B O 1
ATOM 13658 N N . GLU B 1 791 ? -18.922 122.75 54.75 1 76.31 791 GLU B N 1
ATOM 13659 C CA . GLU B 1 791 ? -20.031 123.625 54.469 1 76.31 791 GLU B CA 1
ATOM 13660 C C . GLU B 1 791 ? -20.562 124.312 55.75 1 76.31 791 GLU B C 1
ATOM 13662 O O . GLU B 1 791 ? -20.891 125.5 55.781 1 76.31 791 GLU B O 1
ATOM 13667 N N . ILE B 1 792 ? -20.453 123.625 56.812 1 78.5 792 ILE B N 1
ATOM 13668 C CA . ILE B 1 792 ? -20.859 124.125 58.125 1 78.5 792 ILE B CA 1
ATOM 13669 C C . ILE B 1 792 ? -19.828 125.125 58.625 1 78.5 792 ILE B C 1
ATOM 13671 O O . ILE B 1 792 ? -20.203 126.188 59.156 1 78.5 792 ILE B O 1
ATOM 13675 N N . VAL B 1 793 ? -18.562 124.875 58.344 1 79.62 793 VAL B N 1
ATOM 13676 C CA . VAL B 1 793 ? -17.5 125.812 58.75 1 79.62 793 VAL B CA 1
ATOM 13677 C C . VAL B 1 793 ? -17.625 127.125 57.938 1 79.62 793 VAL B C 1
ATOM 13679 O O . VAL B 1 793 ? -17.531 128.25 58.5 1 79.62 793 VAL B O 1
ATOM 13682 N N . SER B 1 794 ? -18 127 56.656 1 77.38 794 SER B N 1
ATOM 13683 C CA . SER B 1 794 ? -18.172 128.125 55.781 1 77.38 794 SER B CA 1
ATOM 13684 C C . SER B 1 794 ? -19.359 129 56.219 1 77.38 794 SER B C 1
ATOM 13686 O O . SER B 1 794 ? -19.281 130.25 56.219 1 77.38 794 SER B O 1
ATOM 13688 N N . GLN B 1 795 ? -20.422 128.5 56.75 1 76.81 795 GLN B N 1
ATOM 13689 C CA . GLN B 1 795 ? -21.609 129.125 57.219 1 76.81 795 GLN B CA 1
ATOM 13690 C C . GLN B 1 795 ? -21.344 129.875 58.531 1 76.81 795 GLN B C 1
ATOM 13692 O O . GLN B 1 795 ? -21.781 131 58.75 1 76.81 795 GLN B O 1
ATOM 13697 N N . LEU B 1 796 ? -20.484 129.25 59.375 1 78.44 796 LEU B N 1
ATOM 13698 C CA . LEU B 1 796 ? -20.156 129.875 60.656 1 78.44 796 LEU B CA 1
ATOM 13699 C C . LEU B 1 796 ? -19.172 131 60.5 1 78.44 796 LEU B C 1
ATOM 13701 O O . LEU B 1 796 ? -19.281 132 61.219 1 78.44 796 LEU B O 1
ATOM 13705 N N . LEU B 1 797 ? -18.422 131 59.5 1 75.31 797 LEU B N 1
ATOM 13706 C CA . LEU B 1 797 ? -17.484 132.125 59.219 1 75.31 797 LEU B CA 1
ATOM 13707 C C . LEU B 1 797 ? -18.188 133.25 58.562 1 75.31 797 LEU B C 1
ATOM 13709 O O . LEU B 1 797 ? -17.891 134.375 58.844 1 75.31 797 LEU B O 1
ATOM 13713 N N . THR B 1 798 ? -19.188 133 57.75 1 73.62 798 THR B N 1
ATOM 13714 C CA . THR B 1 798 ? -19.953 134.125 57.125 1 73.62 798 THR B CA 1
ATOM 13715 C C . THR B 1 798 ? -20.797 134.875 58.156 1 73.62 798 THR B C 1
ATOM 13717 O O . THR B 1 798 ? -21.047 136 58 1 73.62 798 THR B O 1
ATOM 13720 N N . HIS B 1 799 ? -21.172 134.25 59.312 1 75.06 799 HIS B N 1
ATOM 13721 C CA . HIS B 1 799 ? -21.969 134.875 60.344 1 75.06 799 HIS B CA 1
ATOM 13722 C C . HIS B 1 799 ? -21.109 135.375 61.5 1 75.06 799 HIS B C 1
ATOM 13724 O O . HIS B 1 799 ? -21.609 135.625 62.562 1 75.06 799 HIS B O 1
ATOM 13730 N N . SER B 1 800 ? -19.75 135.5 61.281 1 70.75 800 SER B N 1
ATOM 13731 C CA . SER B 1 800 ? -18.75 136 62.156 1 70.75 800 SER B CA 1
ATOM 13732 C C . SER B 1 800 ? -18.703 135.375 63.5 1 70.75 800 SER B C 1
ATOM 13734 O O . SER B 1 800 ? -18.562 136 64.562 1 70.75 800 SER B O 1
ATOM 13736 N N . GLN B 1 801 ? -19 134.25 63.688 1 76.81 801 GLN B N 1
ATOM 13737 C CA . GLN B 1 801 ? -18.859 133.5 64.938 1 76.81 801 GLN B CA 1
ATOM 13738 C C . GLN B 1 801 ? -17.562 132.625 64.938 1 76.81 801 GLN B C 1
ATOM 13740 O O . GLN B 1 801 ? -17.562 131.5 64.625 1 76.81 801 GLN B O 1
ATOM 13745 N N . LEU B 1 802 ? -16.5 133.125 65.188 1 73.12 802 LEU B N 1
ATOM 13746 C CA . LEU B 1 802 ? -15.125 132.625 65.062 1 73.12 802 LEU B CA 1
ATOM 13747 C C . LEU B 1 802 ? -14.836 131.5 65.938 1 73.12 802 LEU B C 1
ATOM 13749 O O . LEU B 1 802 ? -14.25 130.5 65.562 1 73.12 802 LEU B O 1
ATOM 13753 N N . PRO B 1 803 ? -15.273 131.5 67.25 1 74.75 803 PRO B N 1
ATOM 13754 C CA . PRO B 1 803 ? -14.93 130.375 68.062 1 74.75 803 PRO B CA 1
ATOM 13755 C C . PRO B 1 803 ? -15.633 129.125 67.688 1 74.75 803 PRO B C 1
ATOM 13757 O O . PRO B 1 803 ? -15.031 128 67.75 1 74.75 803 PRO B O 1
ATOM 13760 N N . ALA B 1 804 ? -16.766 129.25 67.125 1 76.06 804 ALA B N 1
ATOM 13761 C CA . ALA B 1 804 ? -17.516 128 66.688 1 76.06 804 ALA B CA 1
ATOM 13762 C C . ALA B 1 804 ? -16.969 127.5 65.375 1 76.06 804 ALA B C 1
ATOM 13764 O O . ALA B 1 804 ? -16.938 126.312 65.188 1 76.06 804 ALA B O 1
ATOM 13765 N N . ALA B 1 805 ? -16.5 128.25 64.562 1 76 805 ALA B N 1
ATOM 13766 C CA . ALA B 1 805 ? -15.883 127.875 63.312 1 76 805 ALA B CA 1
ATOM 13767 C C . ALA B 1 805 ? -14.57 127.125 63.562 1 76 805 ALA B C 1
ATOM 13769 O O . ALA B 1 805 ? -14.273 126.125 62.906 1 76 805 ALA B O 1
ATOM 13770 N N . ASN B 1 806 ? -13.836 127.625 64.438 1 75.75 806 ASN B N 1
ATOM 13771 C CA . ASN B 1 806 ? -12.586 127 64.812 1 75.75 806 ASN B CA 1
ATOM 13772 C C . ASN B 1 806 ? -12.828 125.625 65.438 1 75.75 806 ASN B C 1
ATOM 13774 O O . ASN B 1 806 ? -12.094 124.688 65.125 1 75.75 806 ASN B O 1
ATOM 13778 N N . GLN B 1 807 ? -13.859 125.5 66.25 1 77.5 807 GLN B N 1
ATOM 13779 C CA . GLN B 1 807 ? -14.211 124.25 66.812 1 77.5 807 GLN B CA 1
ATOM 13780 C C . GLN B 1 807 ? -14.703 123.25 65.75 1 77.5 807 GLN B C 1
ATOM 13782 O O . GLN B 1 807 ? -14.344 122.062 65.812 1 77.5 807 GLN B O 1
ATOM 13787 N N . GLN B 1 808 ? -15.406 123.75 64.875 1 77.12 808 GLN B N 1
ATOM 13788 C CA . GLN B 1 808 ? -15.922 122.875 63.781 1 77.12 808 GLN B CA 1
ATOM 13789 C C . GLN B 1 808 ? -14.812 122.5 62.812 1 77.12 808 GLN B C 1
ATOM 13791 O O . GLN B 1 808 ? -14.805 121.375 62.312 1 77.12 808 GLN B O 1
ATOM 13796 N N . LEU B 1 809 ? -13.953 123.312 62.594 1 77.62 809 LEU B N 1
ATOM 13797 C CA . LEU B 1 809 ? -12.789 123 61.75 1 77.62 809 LEU B CA 1
ATOM 13798 C C . LEU B 1 809 ? -11.93 121.938 62.406 1 77.62 809 LEU B C 1
ATOM 13800 O O . LEU B 1 809 ? -11.414 121.062 61.719 1 77.62 809 LEU B O 1
ATOM 13804 N N . ASP B 1 810 ? -11.781 122.062 63.688 1 75.62 810 ASP B N 1
ATOM 13805 C CA . ASP B 1 810 ? -11.055 121 64.438 1 75.62 810 ASP B CA 1
ATOM 13806 C C . ASP B 1 810 ? -11.773 119.625 64.312 1 75.62 810 ASP B C 1
ATOM 13808 O O . ASP B 1 810 ? -11.141 118.625 64.125 1 75.62 810 ASP B O 1
ATOM 13812 N N . ARG B 1 811 ? -13.07 119.688 64.312 1 75.81 811 ARG B N 1
ATOM 13813 C CA . ARG B 1 811 ? -13.852 118.5 64.125 1 75.81 811 ARG B CA 1
ATOM 13814 C C . ARG B 1 811 ? -13.742 117.938 62.719 1 75.81 811 ARG B C 1
ATOM 13816 O O . ARG B 1 811 ? -13.672 116.688 62.531 1 75.81 811 ARG B O 1
ATOM 13823 N N . THR B 1 812 ? -13.727 118.812 61.812 1 75.06 812 THR B N 1
ATOM 13824 C CA . THR B 1 812 ? -13.578 118.375 60.438 1 75.06 812 THR B CA 1
ATOM 13825 C C . THR B 1 812 ? -12.195 117.812 60.188 1 75.06 812 THR B C 1
ATOM 13827 O O . THR B 1 812 ? -12.07 116.812 59.469 1 75.06 812 THR B O 1
ATOM 13830 N N . ARG B 1 813 ? -11.211 118.438 60.75 1 74.44 813 ARG B N 1
ATOM 13831 C CA . ARG B 1 813 ? -9.852 117.875 60.656 1 74.44 813 ARG B CA 1
ATOM 13832 C C . ARG B 1 813 ? -9.789 116.5 61.281 1 74.44 813 ARG B C 1
ATOM 13834 O O . ARG B 1 813 ? -9.133 115.562 60.719 1 74.44 813 ARG B O 1
ATOM 13841 N N . ASP B 1 814 ? -10.516 116.312 62.375 1 74.12 814 ASP B N 1
ATOM 13842 C CA . ASP B 1 814 ? -10.57 115 63.031 1 74.12 814 ASP B CA 1
ATOM 13843 C C . ASP B 1 814 ? -11.312 114 62.156 1 74.12 814 ASP B C 1
ATOM 13845 O O . ASP B 1 814 ? -10.906 112.812 62.062 1 74.12 814 ASP B O 1
ATOM 13849 N N . TYR B 1 815 ? -12.281 114.5 61.5 1 72.19 815 TYR B N 1
ATOM 13850 C CA . TYR B 1 815 ? -13.07 113.625 60.625 1 72.19 815 TYR B CA 1
ATOM 13851 C C . TYR B 1 815 ? -12.266 113.188 59.406 1 72.19 815 TYR B C 1
ATOM 13853 O O . TYR B 1 815 ? -12.352 112.062 58.969 1 72.19 815 TYR B O 1
ATOM 13861 N N . VAL B 1 816 ? -11.484 114.062 58.875 1 73.44 816 VAL B N 1
ATOM 13862 C CA . VAL B 1 816 ? -10.609 113.812 57.719 1 73.44 816 VAL B CA 1
ATOM 13863 C C . VAL B 1 816 ? -9.531 112.812 58.156 1 73.44 816 VAL B C 1
ATOM 13865 O O . VAL B 1 816 ? -9.219 111.875 57.438 1 73.44 816 VAL B O 1
ATOM 13868 N N . ARG B 1 817 ? -8.977 113.062 59.375 1 70 817 ARG B N 1
ATOM 13869 C CA . ARG B 1 817 ? -7.969 112.188 59.906 1 70 817 ARG B CA 1
ATOM 13870 C C . ARG B 1 817 ? -8.547 110.812 60.125 1 70 817 ARG B C 1
ATOM 13872 O O . ARG B 1 817 ? -7.891 109.812 59.844 1 70 817 ARG B O 1
ATOM 13879 N N . GLU B 1 818 ? -9.789 110.75 60.562 1 70.12 818 GLU B N 1
ATOM 13880 C CA . GLU B 1 818 ? -10.477 109.5 60.812 1 70.12 818 GLU B CA 1
ATOM 13881 C C . GLU B 1 818 ? -10.805 108.812 59.5 1 70.12 818 GLU B C 1
ATOM 13883 O O . GLU B 1 818 ? -10.68 107.562 59.375 1 70.12 818 GLU B O 1
ATOM 13888 N N . GLY B 1 819 ? -11.211 109.625 58.562 1 66.81 819 GLY B N 1
ATOM 13889 C CA . GLY B 1 819 ? -11.477 109.125 57.219 1 66.81 819 GLY B CA 1
ATOM 13890 C C . GLY B 1 819 ? -10.242 108.562 56.531 1 66.81 819 GLY B C 1
ATOM 13891 O O . GLY B 1 819 ? -10.289 107.5 55.938 1 66.81 819 GLY B O 1
ATOM 13892 N N . LEU B 1 820 ? -9.125 109.188 56.719 1 64.5 820 LEU B N 1
ATOM 13893 C CA . LEU B 1 820 ? -7.832 108.75 56.219 1 64.5 820 LEU B CA 1
ATOM 13894 C C . LEU B 1 820 ? -7.387 107.5 56.906 1 64.5 820 LEU B C 1
ATOM 13896 O O . LEU B 1 820 ? -6.863 106.562 56.281 1 64.5 820 LEU B O 1
ATOM 13900 N N . ALA B 1 821 ? -7.641 107.5 58.219 1 65.31 821 ALA B N 1
ATOM 13901 C CA . ALA B 1 821 ? -7.305 106.312 59.031 1 65.31 821 ALA B CA 1
ATOM 13902 C C . ALA B 1 821 ? -8.156 105.125 58.594 1 65.31 821 ALA B C 1
ATOM 13904 O O . ALA B 1 821 ? -7.656 104 58.5 1 65.31 821 ALA B O 1
ATOM 13905 N N . GLU B 1 822 ? -9.367 105.375 58.25 1 63.12 822 GLU B N 1
ATOM 13906 C CA . GLU B 1 822 ? -10.289 104.375 57.812 1 63.12 822 GLU B CA 1
ATOM 13907 C C . GLU B 1 822 ? -9.945 103.875 56.406 1 63.12 822 GLU B C 1
ATOM 13909 O O . GLU B 1 822 ? -10 102.625 56.156 1 63.12 822 GLU B O 1
ATOM 13914 N N . ALA B 1 823 ? -9.633 104.75 55.562 1 61.88 823 ALA B N 1
ATOM 13915 C CA . ALA B 1 823 ? -9.18 104.375 54.219 1 61.88 823 ALA B CA 1
ATOM 13916 C C . ALA B 1 823 ? -7.891 103.562 54.281 1 61.88 823 ALA B C 1
ATOM 13918 O O . ALA B 1 823 ? -7.75 102.562 53.531 1 61.88 823 ALA B O 1
ATOM 13919 N N . ARG B 1 824 ? -7.016 104.062 55.156 1 55.16 824 ARG B N 1
ATOM 13920 C CA . ARG B 1 824 ? -5.766 103.312 55.375 1 55.16 824 ARG B CA 1
ATOM 13921 C C . ARG B 1 824 ? -6.027 101.938 55.906 1 55.16 824 ARG B C 1
ATOM 13923 O O . ARG B 1 824 ? -5.391 100.938 55.5 1 55.16 824 ARG B O 1
ATOM 13930 N N . ARG B 1 825 ? -7.027 101.875 56.812 1 55.56 825 ARG B N 1
ATOM 13931 C CA . ARG B 1 825 ? -7.383 100.625 57.406 1 55.56 825 ARG B CA 1
ATOM 13932 C C . ARG B 1 825 ? -8 99.688 56.344 1 55.56 825 ARG B C 1
ATOM 13934 O O . ARG B 1 825 ? -7.691 98.5 56.312 1 55.56 825 ARG B O 1
ATOM 13941 N N . SER B 1 826 ? -8.828 100.062 55.5 1 56.31 826 SER B N 1
ATOM 13942 C CA . SER B 1 826 ? -9.484 99.312 54.469 1 56.31 826 SER B CA 1
ATOM 13943 C C . SER B 1 826 ? -8.484 98.812 53.438 1 56.31 826 SER B C 1
ATOM 13945 O O . SER B 1 826 ? -8.578 97.688 52.969 1 56.31 826 SER B O 1
ATOM 13947 N N . ILE B 1 827 ? -7.543 99.5 53.25 1 53.28 827 ILE B N 1
ATOM 13948 C CA . ILE B 1 827 ? -6.488 99.188 52.281 1 53.28 827 ILE B CA 1
ATOM 13949 C C . ILE B 1 827 ? -5.543 98.188 52.906 1 53.28 827 ILE B C 1
ATOM 13951 O O . ILE B 1 827 ? -5.102 97.25 52.25 1 53.28 827 ILE B O 1
ATOM 13955 N N . TRP B 1 828 ? -5.215 98.5 54.156 1 46.78 828 TRP B N 1
ATOM 13956 C CA . TRP B 1 828 ? -4.383 97.562 54.906 1 46.78 828 TRP B CA 1
ATOM 13957 C C . TRP B 1 828 ? -5.051 96.188 54.938 1 46.78 828 TRP B C 1
ATOM 13959 O O . TRP B 1 828 ? -4.383 95.125 54.781 1 46.78 828 TRP B O 1
ATOM 13969 N N . ASP B 1 829 ? -6.309 96.188 55.031 1 49.19 829 ASP B N 1
ATOM 13970 C CA . ASP B 1 829 ? -7.066 94.938 55.031 1 49.19 829 ASP B CA 1
ATOM 13971 C C . ASP B 1 829 ? -6.961 94.188 53.688 1 49.19 829 ASP B C 1
ATOM 13973 O O . ASP B 1 829 ? -6.887 92.938 53.656 1 49.19 829 ASP B O 1
ATOM 13977 N N . ILE B 1 830 ? -6.809 94.938 52.75 1 49.25 830 ILE B N 1
ATOM 13978 C CA . ILE B 1 830 ? -6.652 94.375 51.438 1 49.25 830 ILE B CA 1
ATOM 13979 C C . ILE B 1 830 ? -5.234 93.812 51.25 1 49.25 830 ILE B C 1
ATOM 13981 O O . ILE B 1 830 ? -5.035 92.75 50.688 1 49.25 830 ILE B O 1
ATOM 13985 N N . ARG B 1 831 ? -4.262 94.562 51.812 1 45.5 831 ARG B N 1
ATOM 13986 C CA . ARG B 1 831 ? -2.867 94.125 51.75 1 45.5 831 ARG B CA 1
ATOM 13987 C C . ARG B 1 831 ? -2.619 93 52.719 1 45.5 831 ARG B C 1
ATOM 13989 O O . ARG B 1 831 ? -1.77 92.125 52.469 1 45.5 831 ARG B O 1
ATOM 13996 N N . ALA B 1 832 ? -3.184 93.062 53.906 1 44.03 832 ALA B N 1
ATOM 13997 C CA . ALA B 1 832 ? -2.992 92.062 54.906 1 44.03 832 ALA B CA 1
ATOM 13998 C C . ALA B 1 832 ? -3.438 90.688 54.406 1 44.03 832 ALA B C 1
ATOM 14000 O O . ALA B 1 832 ? -2.885 89.625 54.812 1 44.03 832 ALA B O 1
ATOM 14001 N N . ILE B 1 833 ? -4.277 90.625 53.594 1 42.66 833 ILE B N 1
ATOM 14002 C CA . ILE B 1 833 ? -4.684 89.312 53.062 1 42.66 833 ILE B CA 1
ATOM 14003 C C . ILE B 1 833 ? -3.547 88.75 52.219 1 42.66 833 ILE B C 1
ATOM 14005 O O . ILE B 1 833 ? -3.377 87.5 52.188 1 42.66 833 ILE B O 1
ATOM 14009 N N . THR B 1 834 ? -2.711 89.438 51.625 1 42.88 834 THR B N 1
ATOM 14010 C CA . THR B 1 834 ? -1.678 88.875 50.781 1 42.88 834 THR B CA 1
ATOM 14011 C C . THR B 1 834 ? -0.384 88.688 51.562 1 42.88 834 THR B C 1
ATOM 14013 O O . THR B 1 834 ? 0.535 88 51.062 1 42.88 834 THR B O 1
ATOM 14016 N N . ALA B 1 835 ? 0.007 89.562 52.5 1 41.31 835 ALA B N 1
ATOM 14017 C CA . ALA B 1 835 ? 1.322 89.438 53.125 1 41.31 835 ALA B CA 1
ATOM 14018 C C . ALA B 1 835 ? 1.374 88.25 54.031 1 41.31 835 ALA B C 1
ATOM 14020 O O . ALA B 1 835 ? 0.49 88.062 54.875 1 41.31 835 ALA B O 1
ATOM 14021 N N . GLN B 1 836 ? 2.098 87.312 53.625 1 47.34 836 GLN B N 1
ATOM 14022 C CA . GLN B 1 836 ? 2.541 86.062 54.344 1 47.34 836 GLN B CA 1
ATOM 14023 C C . GLN B 1 836 ? 3.107 86.438 55.719 1 47.34 836 GLN B C 1
ATOM 14025 O O . GLN B 1 836 ? 4.078 85.812 56.188 1 47.34 836 GLN B O 1
ATOM 14030 N N . ASN B 1 837 ? 2.891 87.438 56.344 1 52.59 837 ASN B N 1
ATOM 14031 C CA . ASN B 1 837 ? 3.504 87.688 57.656 1 52.59 837 ASN B CA 1
ATOM 14032 C C . ASN B 1 837 ? 2.805 86.875 58.75 1 52.59 837 ASN B C 1
ATOM 14034 O O . ASN B 1 837 ? 1.577 86.812 58.75 1 52.59 837 ASN B O 1
ATOM 14038 N N . THR B 1 838 ? 3.609 86.188 59.5 1 67.5 838 THR B N 1
ATOM 14039 C CA . THR B 1 838 ? 3.189 85.312 60.594 1 67.5 838 THR B CA 1
ATOM 14040 C C . THR B 1 838 ? 2.559 86.125 61.719 1 67.5 838 THR B C 1
ATOM 14042 O O . THR B 1 838 ? 2.787 87.312 61.844 1 67.5 838 THR B O 1
ATOM 14045 N N . LEU B 1 839 ? 1.727 85.562 62.594 1 76.81 839 LEU B N 1
ATOM 14046 C CA . LEU B 1 839 ? 1.033 86.188 63.719 1 76.81 839 LEU B CA 1
ATOM 14047 C C . LEU B 1 839 ? 2.014 86.938 64.625 1 76.81 839 LEU B C 1
ATOM 14049 O O . LEU B 1 839 ? 1.783 88.062 65 1 76.81 839 LEU B O 1
ATOM 14053 N N . PRO B 1 840 ? 3.215 86.375 64.875 1 78 840 PRO B N 1
ATOM 14054 C CA . PRO B 1 840 ? 4.148 87.062 65.75 1 78 840 PRO B CA 1
ATOM 14055 C C . PRO B 1 840 ? 4.66 88.375 65.188 1 78 840 PRO B C 1
ATOM 14057 O O . PRO B 1 840 ? 4.801 89.375 65.875 1 78 840 PRO B O 1
ATOM 14060 N N . THR B 1 841 ? 4.805 88.375 63.875 1 74.94 841 THR B N 1
ATOM 14061 C CA . THR B 1 841 ? 5.34 89.562 63.219 1 74.94 841 THR B CA 1
ATOM 14062 C C . THR B 1 841 ? 4.293 90.688 63.156 1 74.94 841 THR B C 1
ATOM 14064 O O . THR B 1 841 ? 4.605 91.812 63.375 1 74.94 841 THR B O 1
ATOM 14067 N N . ARG B 1 842 ? 3.076 90.375 63.031 1 76.38 842 ARG B N 1
ATOM 14068 C CA . ARG B 1 842 ? 1.987 91.375 63 1 76.38 842 ARG B CA 1
ATOM 14069 C C . ARG B 1 842 ? 1.684 91.875 64.375 1 76.38 842 ARG B C 1
ATOM 14071 O O . ARG B 1 842 ? 1.403 93.125 64.5 1 76.38 842 ARG B O 1
ATOM 14078 N N . LEU B 1 843 ? 1.816 91.125 65.312 1 79.94 843 LEU B N 1
ATOM 14079 C CA . LEU B 1 843 ? 1.607 91.562 66.75 1 79.94 843 LEU B CA 1
ATOM 14080 C C . LEU B 1 843 ? 2.711 92.5 67.188 1 79.94 843 LEU B C 1
ATOM 14082 O O . LEU B 1 843 ? 2.443 93.5 67.875 1 79.94 843 LEU B O 1
ATOM 14086 N N . THR B 1 844 ? 3.926 92.188 66.75 1 78.31 844 THR B N 1
ATOM 14087 C CA . THR B 1 844 ? 5.047 93.062 67.062 1 78.31 844 THR B CA 1
ATOM 14088 C C . THR B 1 844 ? 4.836 94.5 66.5 1 78.31 844 THR B C 1
ATOM 14090 O O . THR B 1 844 ? 5.109 95.5 67.125 1 78.31 844 THR B O 1
ATOM 14093 N N . GLN B 1 845 ? 4.238 94.438 65.375 1 74 845 GLN B N 1
ATOM 14094 C CA . GLN B 1 845 ? 3.996 95.688 64.688 1 74 845 GLN B CA 1
ATOM 14095 C C . GLN B 1 845 ? 2.912 96.5 65.438 1 74 845 GLN B C 1
ATOM 14097 O O . GLN B 1 845 ? 3.045 97.75 65.562 1 74 845 GLN B O 1
ATOM 14102 N N . ILE B 1 846 ? 1.93 96 65.938 1 76 846 ILE B N 1
ATOM 14103 C CA . ILE B 1 846 ? 0.845 96.625 66.625 1 76 846 ILE B CA 1
ATOM 14104 C C . ILE B 1 846 ? 1.363 97.188 68 1 76 846 ILE B C 1
ATOM 14106 O O . ILE B 1 846 ? 1.028 98.312 68.375 1 76 846 ILE B O 1
ATOM 14110 N N . VAL B 1 847 ? 2.213 96.438 68.625 1 78.88 847 VAL B N 1
ATOM 14111 C CA . VAL B 1 847 ? 2.781 96.812 69.938 1 78.88 847 VAL B CA 1
ATOM 14112 C C . VAL B 1 847 ? 3.721 98 69.75 1 78.88 847 VAL B C 1
ATOM 14114 O O . VAL B 1 847 ? 3.699 99 70.562 1 78.88 847 VAL B O 1
ATOM 14117 N N . GLU B 1 848 ? 4.406 98 68.625 1 74.56 848 GLU B N 1
ATOM 14118 C CA . GLU B 1 848 ? 5.324 99.125 68.375 1 74.56 848 GLU B CA 1
ATOM 14119 C C . GLU B 1 848 ? 4.562 100.375 68.062 1 74.56 848 GLU B C 1
ATOM 14121 O O . GLU B 1 848 ? 4.988 101.5 68.438 1 74.56 848 GLU B O 1
ATOM 14126 N N . GLN B 1 849 ? 3.457 100.188 67.562 1 69.62 849 GLN B N 1
ATOM 14127 C CA . GLN B 1 849 ? 2.635 101.312 67.188 1 69.62 849 GLN B CA 1
ATOM 14128 C C . GLN B 1 849 ? 1.907 101.875 68.438 1 69.62 849 GLN B C 1
ATOM 14130 O O . GLN B 1 849 ? 1.615 103.062 68.5 1 69.62 849 GLN B O 1
ATOM 14135 N N . SER B 1 850 ? 1.689 101.125 69.375 1 69.5 850 SER B N 1
ATOM 14136 C CA . SER B 1 850 ? 0.963 101.5 70.562 1 69.5 850 SER B CA 1
ATOM 14137 C C . SER B 1 850 ? 1.916 102 71.625 1 69.5 850 SER B C 1
ATOM 14139 O O . SER B 1 850 ? 1.48 102.5 72.625 1 69.5 850 SER B O 1
ATOM 14141 N N . ARG B 1 851 ? 3.17 101.812 71.375 1 66.44 851 ARG B N 1
ATOM 14142 C CA . ARG B 1 851 ? 4.188 102.25 72.375 1 66.44 851 ARG B CA 1
ATOM 14143 C C . ARG B 1 851 ? 4.316 103.75 72.375 1 66.44 851 ARG B C 1
ATOM 14145 O O . ARG B 1 851 ? 4.414 104.375 71.312 1 66.44 851 ARG B O 1
ATOM 14152 N N . SER B 1 852 ? 3.912 104.375 73.438 1 67.5 852 SER B N 1
ATOM 14153 C CA . SER B 1 852 ? 4.156 105.812 73.688 1 67.5 852 SER B CA 1
ATOM 14154 C C . SER B 1 852 ? 5.133 106 74.812 1 67.5 852 SER B C 1
ATOM 14156 O O . SER B 1 852 ? 5.379 105.125 75.625 1 67.5 852 SER B O 1
ATOM 14158 N N . GLU B 1 853 ? 5.84 107.188 74.938 1 65.06 853 GLU B N 1
ATOM 14159 C CA . GLU B 1 853 ? 6.773 107.562 76 1 65.06 853 GLU B CA 1
ATOM 14160 C C . GLU B 1 853 ? 6.137 107.375 77.375 1 65.06 853 GLU B C 1
ATOM 14162 O O . GLU B 1 853 ? 6.82 107 78.375 1 65.06 853 GLU B O 1
ATOM 14167 N N . ASN B 1 854 ? 4.957 107.5 77.688 1 70 854 ASN B N 1
ATOM 14168 C CA . ASN B 1 854 ? 4.285 107.438 79 1 70 854 ASN B CA 1
ATOM 14169 C C . ASN B 1 854 ? 3.629 106.062 79.188 1 70 854 ASN B C 1
ATOM 14171 O O . ASN B 1 854 ? 3.072 105.812 80.312 1 70 854 ASN B O 1
ATOM 14175 N N . LEU B 1 855 ? 3.715 105.125 78.25 1 76.19 855 LEU B N 1
ATOM 14176 C CA . LEU B 1 855 ? 3.111 103.812 78.438 1 76.19 855 LEU B CA 1
ATOM 14177 C C . LEU B 1 855 ? 3.986 102.688 77.812 1 76.19 855 LEU B C 1
ATOM 14179 O O . LEU B 1 855 ? 3.781 102.312 76.688 1 76.19 855 LEU B O 1
ATOM 14183 N N . PRO B 1 856 ? 5.02 102.25 78.562 1 81.44 856 PRO B N 1
ATOM 14184 C CA . PRO B 1 856 ? 5.84 101.188 78.062 1 81.44 856 PRO B CA 1
ATOM 14185 C C . PRO B 1 856 ? 5.043 99.875 77.875 1 81.44 856 PRO B C 1
ATOM 14187 O O . PRO B 1 856 ? 4.309 99.438 78.812 1 81.44 856 PRO B O 1
ATOM 14190 N N . THR B 1 857 ? 4.988 99.375 76.688 1 81.81 857 THR B N 1
ATOM 14191 C CA . THR B 1 857 ? 4.324 98.125 76.312 1 81.81 857 THR B CA 1
ATOM 14192 C C . THR B 1 857 ? 5.348 97.062 75.938 1 81.81 857 THR B C 1
ATOM 14194 O O . THR B 1 857 ? 6.238 97.312 75.125 1 81.81 857 THR B O 1
ATOM 14197 N N . GLN B 1 858 ? 5.402 95.875 76.625 1 83.38 858 GLN B N 1
ATOM 14198 C CA . GLN B 1 858 ? 6.328 94.75 76.375 1 83.38 858 GLN B CA 1
ATOM 14199 C C . GLN B 1 858 ? 5.602 93.562 75.75 1 83.38 858 GLN B C 1
ATOM 14201 O O . GLN B 1 858 ? 4.508 93.188 76.188 1 83.38 858 GLN B O 1
ATOM 14206 N N . LEU B 1 859 ? 6.145 93 74.688 1 83.94 859 LEU B N 1
ATOM 14207 C CA . LEU B 1 859 ? 5.641 91.75 74 1 83.94 859 LEU B CA 1
ATOM 14208 C C . LEU B 1 859 ? 6.574 90.562 74.25 1 83.94 859 LEU B C 1
ATOM 14210 O O . LEU B 1 859 ? 7.773 90.688 74 1 83.94 859 LEU B O 1
ATOM 14214 N N . ASN B 1 860 ? 6.152 89.5 74.875 1 82.69 860 ASN B N 1
ATOM 14215 C CA . ASN B 1 860 ? 6.852 88.25 75.062 1 82.69 860 ASN B CA 1
ATOM 14216 C C . ASN B 1 860 ? 6.234 87.125 74.25 1 82.69 860 ASN B C 1
ATOM 14218 O O . ASN B 1 860 ? 5.027 86.938 74.312 1 82.69 860 ASN B O 1
ATOM 14222 N N . ILE B 1 861 ? 6.965 86.562 73.312 1 81.44 861 ILE B N 1
ATOM 14223 C CA . ILE B 1 861 ? 6.527 85.438 72.438 1 81.44 861 ILE B CA 1
ATOM 14224 C C . ILE B 1 861 ? 7.234 84.188 72.875 1 81.44 861 ILE B C 1
ATOM 14226 O O . ILE B 1 861 ? 8.461 84.125 73 1 81.44 861 ILE B O 1
ATOM 14230 N N . GLY B 1 862 ? 6.508 83.125 73.375 1 79.19 862 GLY B N 1
ATOM 14231 C CA . GLY B 1 862 ? 7.051 81.875 73.812 1 79.19 862 GLY B CA 1
ATOM 14232 C C . GLY B 1 862 ? 6.449 80.688 73.125 1 79.19 862 GLY B C 1
ATOM 14233 O O . GLY B 1 862 ? 5.363 80.812 72.5 1 79.19 862 GLY B O 1
ATOM 14234 N N . GLY B 1 863 ? 7.18 79.5 72.812 1 75.81 863 GLY B N 1
ATOM 14235 C CA . GLY B 1 863 ? 6.754 78.25 72.188 1 75.81 863 GLY B CA 1
ATOM 14236 C C . GLY B 1 863 ? 7.164 78.125 70.75 1 75.81 863 GLY B C 1
ATOM 14237 O O . GLY B 1 863 ? 7.812 79.062 70.188 1 75.81 863 GLY B O 1
ATOM 14238 N N . THR B 1 864 ? 6.898 77.062 69.938 1 76.06 864 THR B N 1
ATOM 14239 C CA . THR B 1 864 ? 7.234 76.812 68.562 1 76.06 864 THR B CA 1
ATOM 14240 C C . THR B 1 864 ? 6.129 77.312 67.625 1 76.06 864 THR B C 1
ATOM 14242 O O . THR B 1 864 ? 4.957 77 67.812 1 76.06 864 THR B O 1
ATOM 14245 N N . TYR B 1 865 ? 6.418 78.062 66.688 1 76.19 865 TYR B N 1
ATOM 14246 C CA . TYR B 1 865 ? 5.488 78.688 65.75 1 76.19 865 TYR B CA 1
ATOM 14247 C C . TYR B 1 865 ? 4.719 77.562 65 1 76.19 865 TYR B C 1
ATOM 14249 O O . TYR B 1 865 ? 5.305 76.625 64.562 1 76.19 865 TYR B O 1
ATOM 14257 N N . ARG B 1 866 ? 3.443 77.688 65.062 1 77.62 866 ARG B N 1
ATOM 14258 C CA . ARG B 1 866 ? 2.564 76.875 64.25 1 77.62 866 ARG B CA 1
ATOM 14259 C C . ARG B 1 866 ? 1.635 77.688 63.375 1 77.62 866 ARG B C 1
ATOM 14261 O O . ARG B 1 866 ? 1.018 78.625 63.844 1 77.62 866 ARG B O 1
ATOM 14268 N N . PRO B 1 867 ? 1.666 77.375 62.125 1 73.12 867 PRO B N 1
ATOM 14269 C CA . PRO B 1 867 ? 0.794 78.125 61.25 1 73.12 867 PRO B CA 1
ATOM 14270 C C . PRO B 1 867 ? -0.687 77.938 61.562 1 73.12 867 PRO B C 1
ATOM 14272 O O . PRO B 1 867 ? -1.128 76.812 61.906 1 73.12 867 PRO B O 1
ATOM 14275 N N . LEU B 1 868 ? -1.368 79.125 61.812 1 75.12 868 LEU B N 1
ATOM 14276 C CA . LEU B 1 868 ? -2.812 79.125 62.031 1 75.12 868 LEU B CA 1
ATOM 14277 C C . LEU B 1 868 ? -3.537 79.562 60.75 1 75.12 868 LEU B C 1
ATOM 14279 O O . LEU B 1 868 ? -2.92 80.062 59.812 1 75.12 868 LEU B O 1
ATOM 14283 N N . SER B 1 869 ? -4.828 79.062 60.625 1 76.56 869 SER B N 1
ATOM 14284 C CA . SER B 1 869 ? -5.652 79.562 59.531 1 76.56 869 SER B CA 1
ATOM 14285 C C . SER B 1 869 ? -5.711 81.062 59.438 1 76.56 869 SER B C 1
ATOM 14287 O O . SER B 1 869 ? -5.613 81.75 60.469 1 76.56 869 SER B O 1
ATOM 14289 N N . SER B 1 870 ? -5.715 81.625 58.312 1 69.81 870 SER B N 1
ATOM 14290 C CA . SER B 1 870 ? -5.707 83.062 58.094 1 69.81 870 SER B CA 1
ATOM 14291 C C . SER B 1 870 ? -6.859 83.75 58.844 1 69.81 870 SER B C 1
ATOM 14293 O O . SER B 1 870 ? -6.703 84.875 59.344 1 69.81 870 SER B O 1
ATOM 14295 N N . THR B 1 871 ? -7.945 83.125 59.031 1 73.5 871 THR B N 1
ATOM 14296 C CA . THR B 1 871 ? -9.117 83.625 59.719 1 73.5 871 THR B CA 1
ATOM 14297 C C . THR B 1 871 ? -8.844 83.75 61.219 1 73.5 871 THR B C 1
ATOM 14299 O O . THR B 1 871 ? -9.18 84.75 61.844 1 73.5 871 THR B O 1
ATOM 14302 N N . VAL B 1 872 ? -8.18 82.75 61.812 1 80.5 872 VAL B N 1
ATOM 14303 C CA . VAL B 1 872 ? -7.879 82.688 63.25 1 80.5 872 VAL B CA 1
ATOM 14304 C C . VAL B 1 872 ? -6.828 83.75 63.594 1 80.5 872 VAL B C 1
ATOM 14306 O O . VAL B 1 872 ? -6.969 84.5 64.562 1 80.5 872 VAL B O 1
ATOM 14309 N N . GLU B 1 873 ? -5.824 83.875 62.75 1 78.5 873 GLU B N 1
ATOM 14310 C CA . GLU B 1 873 ? -4.773 84.875 63 1 78.5 873 GLU B CA 1
ATOM 14311 C C . GLU B 1 873 ? -5.332 86.312 62.938 1 78.5 873 GLU B C 1
ATOM 14313 O O . GLU B 1 873 ? -4.973 87.125 63.781 1 78.5 873 GLU B O 1
ATOM 14318 N N . SER B 1 874 ? -6.199 86.438 62.094 1 76.19 874 SER B N 1
ATOM 14319 C CA . SER B 1 874 ? -6.793 87.75 61.938 1 76.19 874 SER B CA 1
ATOM 14320 C C . SER B 1 874 ? -7.652 88.125 63.156 1 76.19 874 SER B C 1
ATOM 14322 O O . SER B 1 874 ? -7.602 89.25 63.625 1 76.19 874 SER B O 1
ATOM 14324 N N . GLU B 1 875 ? -8.383 87.312 63.656 1 80.25 875 GLU B N 1
ATOM 14325 C CA . GLU B 1 875 ? -9.242 87.562 64.812 1 80.25 875 GLU B CA 1
ATOM 14326 C C . GLU B 1 875 ? -8.43 87.75 66.062 1 80.25 875 GLU B C 1
ATOM 14328 O O . GLU B 1 875 ? -8.758 88.562 66.875 1 80.25 875 GLU B O 1
ATOM 14333 N N . VAL B 1 876 ? -7.355 87 66.25 1 86.31 876 VAL B N 1
ATOM 14334 C CA . VAL B 1 876 ? -6.461 87.188 67.375 1 86.31 876 VAL B CA 1
ATOM 14335 C C . VAL B 1 876 ? -5.828 88.562 67.375 1 86.31 876 VAL B C 1
ATOM 14337 O O . VAL B 1 876 ? -5.75 89.25 68.438 1 86.31 876 VAL B O 1
ATOM 14340 N N . LEU B 1 877 ? -5.477 88.938 66.25 1 80 877 LEU B N 1
ATOM 14341 C CA . LEU B 1 877 ? -4.871 90.25 66.125 1 80 877 LEU B CA 1
ATOM 14342 C C . LEU B 1 877 ? -5.883 91.375 66.438 1 80 877 LEU B C 1
ATOM 14344 O O . LEU B 1 877 ? -5.547 92.375 67.125 1 80 877 LEU B O 1
ATOM 14348 N N . ARG B 1 878 ? -7.023 91.25 66.062 1 79.06 878 ARG B N 1
ATOM 14349 C CA . ARG B 1 878 ? -8.078 92.25 66.375 1 79.06 878 ARG B CA 1
ATOM 14350 C C . ARG B 1 878 ? -8.391 92.312 67.812 1 79.06 878 ARG B C 1
ATOM 14352 O O . ARG B 1 878 ? -8.602 93.375 68.375 1 79.06 878 ARG B O 1
ATOM 14359 N N . ILE B 1 879 ? -8.406 91.25 68.5 1 86.31 879 ILE B N 1
ATOM 14360 C CA . ILE B 1 879 ? -8.648 91.188 69.938 1 86.31 879 ILE B CA 1
ATOM 14361 C C . ILE B 1 879 ? -7.484 91.875 70.688 1 86.31 879 ILE B C 1
ATOM 14363 O O . ILE B 1 879 ? -7.699 92.625 71.625 1 86.31 879 ILE B O 1
ATOM 14367 N N . ALA B 1 880 ? -6.297 91.625 70.25 1 86.31 880 ALA B N 1
ATOM 14368 C CA . ALA B 1 880 ? -5.125 92.25 70.812 1 86.31 880 ALA B CA 1
ATOM 14369 C C . ALA B 1 880 ? -5.184 93.812 70.625 1 86.31 880 ALA B C 1
ATOM 14371 O O . ALA B 1 880 ? -4.91 94.562 71.562 1 86.31 880 ALA B O 1
ATOM 14372 N N . GLN B 1 881 ? -5.586 94.125 69.562 1 79 881 GLN B N 1
ATOM 14373 C CA . GLN B 1 881 ? -5.688 95.562 69.25 1 79 881 GLN B CA 1
ATOM 14374 C C . GLN B 1 881 ? -6.777 96.25 70.062 1 79 881 GLN B C 1
ATOM 14376 O O . GLN B 1 881 ? -6.582 97.312 70.562 1 79 881 GLN B O 1
ATOM 14381 N N . GLU B 1 882 ? -7.871 95.625 70.125 1 79.44 882 GLU B N 1
ATOM 14382 C CA . GLU B 1 882 ? -8.977 96.125 70.938 1 79.44 882 GLU B CA 1
ATOM 14383 C C . GLU B 1 882 ? -8.578 96.25 72.375 1 79.44 882 GLU B C 1
ATOM 14385 O O . GLU B 1 882 ? -8.891 97.25 73.062 1 79.44 882 GLU B O 1
ATOM 14390 N N . SER B 1 883 ? -7.863 95.312 72.938 1 87.25 883 SER B N 1
ATOM 14391 C CA . SER B 1 883 ? -7.402 95.25 74.312 1 87.25 883 SER B CA 1
ATOM 14392 C C . SER B 1 883 ? -6.387 96.375 74.562 1 87.25 883 SER B C 1
ATOM 14394 O O . SER B 1 883 ? -6.449 97.062 75.562 1 87.25 883 SER B O 1
ATOM 14396 N N . LEU B 1 884 ? -5.574 96.625 73.625 1 82 884 LEU B N 1
ATOM 14397 C CA . LEU B 1 884 ? -4.551 97.625 73.75 1 82 884 LEU B CA 1
ATOM 14398 C C . LEU B 1 884 ? -5.172 99.062 73.688 1 82 884 LEU B C 1
ATOM 14400 O O . LEU B 1 884 ? -4.809 99.938 74.438 1 82 884 LEU B O 1
ATOM 14404 N N . THR B 1 885 ? -6.137 99.188 72.875 1 78.62 885 THR B N 1
ATOM 14405 C CA . THR B 1 885 ? -6.844 100.438 72.75 1 78.62 885 THR B CA 1
ATOM 14406 C C . THR B 1 885 ? -7.648 100.75 74 1 78.62 885 THR B C 1
ATOM 14408 O O . THR B 1 885 ? -7.652 101.875 74.5 1 78.62 885 THR B O 1
ATOM 14411 N N . ASN B 1 886 ? -8.242 99.812 74.562 1 80.5 886 ASN B N 1
ATOM 14412 C CA . ASN B 1 886 ? -8.992 99.938 75.812 1 80.5 886 ASN B CA 1
ATOM 14413 C C . ASN B 1 886 ? -8.078 100.312 77 1 80.5 886 ASN B C 1
ATOM 14415 O O . ASN B 1 886 ? -8.406 101.125 77.812 1 80.5 886 ASN B O 1
ATOM 14419 N N . ALA B 1 887 ? -6.938 99.75 77.062 1 82.88 887 ALA B N 1
ATOM 14420 C CA . ALA B 1 887 ? -5.969 100 78.125 1 82.88 887 ALA B CA 1
ATOM 14421 C C . ALA B 1 887 ? -5.402 101.438 78 1 82.88 887 ALA B C 1
ATOM 14423 O O . ALA B 1 887 ? -5.227 102.125 79 1 82.88 887 ALA B O 1
ATOM 14424 N N . GLN B 1 888 ? -5.332 101.812 76.812 1 79.19 888 GLN B N 1
ATOM 14425 C CA . GLN B 1 888 ? -4.789 103.188 76.562 1 79.19 888 GLN B CA 1
ATOM 14426 C C . GLN B 1 888 ? -5.82 104.25 76.875 1 79.19 888 GLN B C 1
ATOM 14428 O O . GLN B 1 888 ? -5.48 105.312 77.5 1 79.19 888 GLN B O 1
ATOM 14433 N N . ARG B 1 889 ? -7.059 103.938 76.625 1 75.81 889 ARG B N 1
ATOM 14434 C CA . ARG B 1 889 ? -8.109 104.938 76.75 1 75.81 889 ARG B CA 1
ATOM 14435 C C . ARG B 1 889 ? -8.711 104.938 78.188 1 75.81 889 ARG B C 1
ATOM 14437 O O . ARG B 1 889 ? -9.031 106 78.688 1 75.81 889 ARG B O 1
ATOM 14444 N N . HIS B 1 890 ? -8.773 103.812 78.75 1 78 890 HIS B N 1
ATOM 14445 C CA . HIS B 1 890 ? -9.617 103.75 79.938 1 78 890 HIS B CA 1
ATOM 14446 C C . HIS B 1 890 ? -8.844 103.25 81.125 1 78 890 HIS B C 1
ATOM 14448 O O . HIS B 1 890 ? -9.273 103.438 82.312 1 78 890 HIS B O 1
ATOM 14454 N N . ALA B 1 891 ? -7.656 102.625 81.062 1 81 891 ALA B N 1
ATOM 14455 C CA . ALA B 1 891 ? -7.016 101.938 82.188 1 81 891 ALA B CA 1
ATOM 14456 C C . ALA B 1 891 ? -6.043 102.812 82.938 1 81 891 ALA B C 1
ATOM 14458 O O . ALA B 1 891 ? -5.707 102.562 84.062 1 81 891 ALA B O 1
ATOM 14459 N N . GLN B 1 892 ? -5.727 104 82.375 1 79.19 892 GLN B N 1
ATOM 14460 C CA . GLN B 1 892 ? -4.684 104.812 82.938 1 79.19 892 GLN B CA 1
ATOM 14461 C C . GLN B 1 892 ? -3.539 104 83.5 1 79.19 892 GLN B C 1
ATOM 14463 O O . GLN B 1 892 ? -3.111 104.188 84.625 1 79.19 892 GLN B O 1
ATOM 14468 N N . ALA B 1 893 ? -3.018 103.125 82.75 1 81.56 893 ALA B N 1
ATOM 14469 C CA . ALA B 1 893 ? -1.985 102.125 83.125 1 81.56 893 ALA B CA 1
ATOM 14470 C C . ALA B 1 893 ? -0.59 102.688 82.875 1 81.56 893 ALA B C 1
ATOM 14472 O O . ALA B 1 893 ? -0.415 103.625 82.062 1 81.56 893 ALA B O 1
ATOM 14473 N N . THR B 1 894 ? 0.347 102.375 83.688 1 81.81 894 THR B N 1
ATOM 14474 C CA . THR B 1 894 ? 1.734 102.812 83.5 1 81.81 894 THR B CA 1
ATOM 14475 C C . THR B 1 894 ? 2.531 101.75 82.75 1 81.81 894 THR B C 1
ATOM 14477 O O . THR B 1 894 ? 3.566 102.062 82.125 1 81.81 894 THR B O 1
ATOM 14480 N N . HIS B 1 895 ? 2.072 100.562 82.812 1 85.31 895 HIS B N 1
ATOM 14481 C CA . HIS B 1 895 ? 2.738 99.5 82.125 1 85.31 895 HIS B CA 1
ATOM 14482 C C . HIS B 1 895 ? 1.727 98.5 81.562 1 85.31 895 HIS B C 1
ATOM 14484 O O . HIS B 1 895 ? 0.741 98.188 82.25 1 85.31 895 HIS B O 1
ATOM 14490 N N . ILE B 1 896 ? 1.938 98.062 80.25 1 86.94 896 ILE B N 1
ATOM 14491 C CA . ILE B 1 896 ? 1.14 97 79.625 1 86.94 896 ILE B CA 1
ATOM 14492 C C . ILE B 1 896 ? 2.053 95.875 79.125 1 86.94 896 ILE B C 1
ATOM 14494 O O . ILE B 1 896 ? 3.111 96.125 78.562 1 86.94 896 ILE B O 1
ATOM 14498 N N . THR B 1 897 ? 1.72 94.625 79.438 1 88.19 897 THR B N 1
ATOM 14499 C CA . THR B 1 897 ? 2.467 93.438 79 1 88.19 897 THR B CA 1
ATOM 14500 C C . THR B 1 897 ? 1.581 92.562 78.125 1 88.19 897 THR B C 1
ATOM 14502 O O . THR B 1 897 ? 0.433 92.312 78.5 1 88.19 897 THR B O 1
ATOM 14505 N N . LEU B 1 898 ? 2.07 92.125 76.938 1 88.06 898 LEU B N 1
ATOM 14506 C CA . LEU B 1 898 ? 1.458 91.125 76.062 1 88.06 898 LEU B CA 1
ATOM 14507 C C . LEU B 1 898 ? 2.297 89.875 76.062 1 88.06 898 LEU B C 1
ATOM 14509 O O . LEU B 1 898 ? 3.512 89.938 75.875 1 88.06 898 LEU B O 1
ATOM 14513 N N . ASP B 1 899 ? 1.679 88.688 76.375 1 88.56 899 ASP B N 1
ATOM 14514 C CA . ASP B 1 899 ? 2.318 87.375 76.312 1 88.56 899 ASP B CA 1
ATOM 14515 C C . ASP B 1 899 ? 1.614 86.438 75.312 1 88.56 899 ASP B C 1
ATOM 14517 O O . ASP B 1 899 ? 0.438 86.125 75.5 1 88.56 899 ASP B O 1
ATOM 14521 N N . LEU B 1 900 ? 2.293 86.188 74.188 1 88.06 900 LEU B N 1
ATOM 14522 C CA . LEU B 1 900 ? 1.836 85.188 73.188 1 88.06 900 LEU B CA 1
ATOM 14523 C C . LEU B 1 900 ? 2.586 83.875 73.375 1 88.06 900 LEU B C 1
ATOM 14525 O O . LEU B 1 900 ? 3.811 83.812 73.25 1 88.06 900 LEU B O 1
ATOM 14529 N N . ARG B 1 901 ? 1.923 82.688 73.688 1 83.69 901 ARG B N 1
ATOM 14530 C CA . ARG B 1 901 ? 2.537 81.375 73.875 1 83.69 901 ARG B CA 1
ATOM 14531 C C . ARG B 1 901 ? 1.886 80.312 73 1 83.69 901 ARG B C 1
ATOM 14533 O O . ARG B 1 901 ? 0.661 80.188 73 1 83.69 901 ARG B O 1
ATOM 14540 N N . TYR B 1 902 ? 2.695 79.688 72.25 1 82.88 902 TYR B N 1
ATOM 14541 C CA . TYR B 1 902 ? 2.291 78.562 71.5 1 82.88 902 TYR B CA 1
ATOM 14542 C C . TYR B 1 902 ? 2.486 77.25 72.25 1 82.88 902 TYR B C 1
ATOM 14544 O O . TYR B 1 902 ? 3.6 76.938 72.688 1 82.88 902 TYR B O 1
ATOM 14552 N N . HIS B 1 903 ? 1.389 76.5 72.625 1 81.5 903 HIS B N 1
ATOM 14553 C CA . HIS B 1 903 ? 1.425 75.188 73.25 1 81.5 903 HIS B CA 1
ATOM 14554 C C . HIS B 1 903 ? 1.183 74.062 72.188 1 81.5 903 HIS B C 1
ATOM 14556 O O . HIS B 1 903 ? 0.947 74.375 71 1 81.5 903 HIS B O 1
ATOM 14562 N N . SER B 1 904 ? 1.309 72.75 72.5 1 78.31 904 SER B N 1
ATOM 14563 C CA . SER B 1 904 ? 1.157 71.625 71.562 1 78.31 904 SER B CA 1
ATOM 14564 C C . SER B 1 904 ? -0.239 71.562 70.938 1 78.31 904 SER B C 1
ATOM 14566 O O . SER B 1 904 ? -0.401 71.188 69.812 1 78.31 904 SER B O 1
ATOM 14568 N N . ASN B 1 905 ? -1.26 72 71.688 1 81 905 ASN B N 1
ATOM 14569 C CA . ASN B 1 905 ? -2.627 71.875 71.188 1 81 905 ASN B CA 1
ATOM 14570 C C . ASN B 1 905 ? -3.408 73.188 71.312 1 81 905 ASN B C 1
ATOM 14572 O O . ASN B 1 905 ? -4.613 73.25 71.062 1 81 905 ASN B O 1
ATOM 14576 N N . ARG B 1 906 ? -2.717 74.25 71.688 1 84.81 906 ARG B N 1
ATOM 14577 C CA . ARG B 1 906 ? -3.475 75.5 71.875 1 84.81 906 ARG B CA 1
ATOM 14578 C C . ARG B 1 906 ? -2.568 76.688 71.75 1 84.81 906 ARG B C 1
ATOM 14580 O O . ARG B 1 906 ? -1.359 76.625 72 1 84.81 906 ARG B O 1
ATOM 14587 N N . LEU B 1 907 ? -3.098 77.875 71.438 1 87.94 907 LEU B N 1
ATOM 14588 C CA . LEU B 1 907 ? -2.475 79.188 71.438 1 87.94 907 LEU B CA 1
ATOM 14589 C C . LEU B 1 907 ? -3.105 80.062 72.5 1 87.94 907 LEU B C 1
ATOM 14591 O O . LEU B 1 907 ? -4.332 80.188 72.562 1 87.94 907 LEU B O 1
ATOM 14595 N N . THR B 1 908 ? -2.211 80.625 73.375 1 89.81 908 THR B N 1
ATOM 14596 C CA . THR B 1 908 ? -2.695 81.5 74.375 1 89.81 908 THR B CA 1
ATOM 14597 C C . THR B 1 908 ? -2.137 82.938 74.188 1 89.81 908 THR B C 1
ATOM 14599 O O . THR B 1 908 ? -0.929 83.125 74.062 1 89.81 908 THR B O 1
ATOM 14602 N N . LEU B 1 909 ? -3.016 83.938 74.188 1 90.19 909 LEU B N 1
ATOM 14603 C CA . LEU B 1 909 ? -2.674 85.375 74.25 1 90.19 909 LEU B CA 1
ATOM 14604 C C . LEU B 1 909 ? -3.17 86 75.5 1 90.19 909 LEU B C 1
ATOM 14606 O O . LEU B 1 909 ? -4.359 85.938 75.812 1 90.19 909 LEU B O 1
ATOM 14610 N N . THR B 1 910 ? -2.225 86.562 76.375 1 91.06 910 THR B N 1
ATOM 14611 C CA . THR B 1 910 ? -2.541 87.25 77.625 1 91.06 910 THR B CA 1
ATOM 14612 C C . THR B 1 910 ? -2.119 88.688 77.562 1 91.06 910 THR B C 1
ATOM 14614 O O . THR B 1 910 ? -0.975 89 77.188 1 91.06 910 THR B O 1
ATOM 14617 N N . ILE B 1 911 ? -3.012 89.625 77.812 1 88.69 911 ILE B N 1
ATOM 14618 C CA . ILE B 1 911 ? -2.758 91.062 77.875 1 88.69 911 ILE B CA 1
ATOM 14619 C C . ILE B 1 911 ? -3.057 91.562 79.312 1 88.69 911 ILE B C 1
ATOM 14621 O O . ILE B 1 911 ? -4.176 91.438 79.812 1 88.69 911 ILE B O 1
ATOM 14625 N N . THR B 1 912 ? -2.012 92.125 80 1 88.44 912 THR B N 1
ATOM 14626 C CA . THR B 1 912 ? -2.111 92.625 81.375 1 88.44 912 THR B CA 1
ATOM 14627 C C . THR B 1 912 ? -1.761 94.125 81.5 1 88.44 912 THR B C 1
ATOM 14629 O O . THR B 1 912 ? -0.736 94.5 80.938 1 88.44 912 THR B O 1
ATOM 14632 N N . ASP B 1 913 ? -2.666 94.812 82.062 1 84.5 913 ASP B N 1
ATOM 14633 C CA . ASP B 1 913 ? -2.395 96.25 82.312 1 84.5 913 ASP B CA 1
ATOM 14634 C C . ASP B 1 913 ? -2.434 96.5 83.812 1 84.5 913 ASP B C 1
ATOM 14636 O O . ASP B 1 913 ? -3.041 95.75 84.562 1 84.5 913 ASP B O 1
ATOM 14640 N N . ASP B 1 914 ? -1.647 97.5 84.438 1 82.25 914 ASP B N 1
ATOM 14641 C CA . ASP B 1 914 ? -1.624 97.875 85.875 1 82.25 914 ASP B CA 1
ATOM 14642 C C . ASP B 1 914 ? -2.49 99.125 86.125 1 82.25 914 ASP B C 1
ATOM 14644 O O . ASP B 1 914 ? -2.205 99.875 87 1 82.25 914 ASP B O 1
ATOM 14648 N N . GLY B 1 915 ? -3.553 99.25 85.375 1 81.75 915 GLY B N 1
ATOM 14649 C CA . GLY B 1 915 ? -4.367 100.438 85.5 1 81.75 915 GLY B CA 1
ATOM 14650 C C . GLY B 1 915 ? -5.422 100.375 86.562 1 81.75 915 GLY B C 1
ATOM 14651 O O . GLY B 1 915 ? -5.309 99.562 87.5 1 81.75 915 GLY B O 1
ATOM 14652 N N . ARG B 1 916 ? -6.434 101.312 86.625 1 82.69 916 ARG B N 1
ATOM 14653 C CA . ARG B 1 916 ? -7.445 101.438 87.688 1 82.69 916 ARG B CA 1
ATOM 14654 C C . ARG B 1 916 ? -8.398 100.25 87.75 1 82.69 916 ARG B C 1
ATOM 14656 O O . ARG B 1 916 ? -9.078 100.062 88.75 1 82.69 916 ARG B O 1
ATOM 14663 N N . GLY B 1 917 ? -8.344 99.312 86.75 1 79.31 917 GLY B N 1
ATOM 14664 C CA . GLY B 1 917 ? -9.211 98.125 86.75 1 79.31 917 GLY B CA 1
ATOM 14665 C C . GLY B 1 917 ? -10.688 98.5 86.75 1 79.31 917 GLY B C 1
ATOM 14666 O O . GLY B 1 917 ? -11.055 99.688 86.875 1 79.31 917 GLY B O 1
ATOM 14667 N N . PHE B 1 918 ? -11.625 97.562 86.5 1 78.69 918 PHE B N 1
ATOM 14668 C CA . PHE B 1 918 ? -13.07 97.75 86.562 1 78.69 918 PHE B CA 1
ATOM 14669 C C . PHE B 1 918 ? -13.766 96.5 87.062 1 78.69 918 PHE B C 1
ATOM 14671 O O . PHE B 1 918 ? -13.141 95.438 87.188 1 78.69 918 PHE B O 1
ATOM 14678 N N . ASN B 1 919 ? -14.891 96.688 87.75 1 73.81 919 ASN B N 1
ATOM 14679 C CA . ASN B 1 919 ? -15.688 95.562 88.188 1 73.81 919 ASN B CA 1
ATOM 14680 C C . ASN B 1 919 ? -16.406 94.875 87.062 1 73.81 919 ASN B C 1
ATOM 14682 O O . ASN B 1 919 ? -17.312 95.5 86.438 1 73.81 919 ASN B O 1
ATOM 14686 N N . PRO B 1 920 ? -15.922 93.625 86.625 1 69.62 920 PRO B N 1
ATOM 14687 C CA . PRO B 1 920 ? -16.469 92.938 85.438 1 69.62 920 PRO B CA 1
ATOM 14688 C C . PRO B 1 920 ? -17.938 92.562 85.562 1 69.62 920 PRO B C 1
ATOM 14690 O O . PRO B 1 920 ? -18.641 92.312 84.562 1 69.62 920 PRO B O 1
ATOM 14693 N N . SER B 1 921 ? -18.531 92.375 86.812 1 64.56 921 SER B N 1
ATOM 14694 C CA . SER B 1 921 ? -19.906 91.938 87.062 1 64.56 921 SER B CA 1
ATOM 14695 C C . SER B 1 921 ? -20.859 93.125 87.062 1 64.56 921 SER B C 1
ATOM 14697 O O . SER B 1 921 ? -22.062 92.938 87.25 1 64.56 921 SER B O 1
ATOM 14699 N N . ASP B 1 922 ? -20.438 94.312 86.938 1 58.97 922 ASP B N 1
ATOM 14700 C CA . ASP B 1 922 ? -21.359 95.438 86.875 1 58.97 922 ASP B CA 1
ATOM 14701 C C . ASP B 1 922 ? -22.172 95.438 85.625 1 58.97 922 ASP B C 1
ATOM 14703 O O . ASP B 1 922 ? -21.609 95.562 84.5 1 58.97 922 ASP B O 1
ATOM 14707 N N . THR B 1 923 ? -23.328 94.938 85.562 1 56.47 923 THR B N 1
ATOM 14708 C CA . THR B 1 923 ? -24.312 94.812 84.5 1 56.47 923 THR B CA 1
ATOM 14709 C C . THR B 1 923 ? -24.562 96.188 83.812 1 56.47 923 THR B C 1
ATOM 14711 O O . THR B 1 923 ? -25.25 96.25 82.812 1 56.47 923 THR B O 1
ATOM 14714 N N . THR B 1 924 ? -24.188 97.312 84.375 1 56.47 924 THR B N 1
ATOM 14715 C CA . THR B 1 924 ? -24.5 98.625 83.75 1 56.47 924 THR B CA 1
ATOM 14716 C C . THR B 1 924 ? -23.453 99 82.688 1 56.47 924 THR B C 1
ATOM 14718 O O . THR B 1 924 ? -23.578 100.062 82.062 1 56.47 924 THR B O 1
ATOM 14721 N N . LEU B 1 925 ? -22.516 98.375 82.5 1 54.56 925 LEU B N 1
ATOM 14722 C CA . LEU B 1 925 ? -21.391 98.75 81.625 1 54.56 925 LEU B CA 1
ATOM 14723 C C . LEU B 1 925 ? -21.812 98.688 80.125 1 54.56 925 LEU B C 1
ATOM 14725 O O . LEU B 1 925 ? -21.375 99.5 79.375 1 54.56 925 LEU B O 1
ATOM 14729 N N . PRO B 1 926 ? -22.656 97.75 79.75 1 54.22 926 PRO B N 1
ATOM 14730 C CA . PRO B 1 926 ? -23.047 97.875 78.312 1 54.22 926 PRO B CA 1
ATOM 14731 C C . PRO B 1 926 ? -23.75 99.188 78 1 54.22 926 PRO B C 1
ATOM 14733 O O . PRO B 1 926 ? -23.641 99.688 76.875 1 54.22 926 PRO B O 1
ATOM 14736 N N . ALA B 1 927 ? -24.531 99.75 78.875 1 52.97 927 ALA B N 1
ATOM 14737 C CA . ALA B 1 927 ? -25.328 100.938 78.688 1 52.97 927 ALA B CA 1
ATOM 14738 C C . ALA B 1 927 ? -24.422 102.188 78.5 1 52.97 927 ALA B C 1
ATOM 14740 O O . ALA B 1 927 ? -24.828 103.188 77.938 1 52.97 927 ALA B O 1
ATOM 14741 N N . GLN B 1 928 ? -23.281 102.375 79.125 1 54.59 928 GLN B N 1
ATOM 14742 C CA . GLN B 1 928 ? -22.469 103.625 79.062 1 54.59 928 GLN B CA 1
ATOM 14743 C C . GLN B 1 928 ? -21.469 103.562 77.938 1 54.59 928 GLN B C 1
ATOM 14745 O O . GLN B 1 928 ? -20.484 104.312 77.938 1 54.59 928 GLN B O 1
ATOM 14750 N N . GLY B 1 929 ? -21.656 102.812 76.875 1 55.19 929 GLY B N 1
ATOM 14751 C CA . GLY B 1 929 ? -20.938 102.875 75.625 1 55.19 929 GLY B CA 1
ATOM 14752 C C . GLY B 1 929 ? -19.75 101.938 75.562 1 55.19 929 GLY B C 1
ATOM 14753 O O . GLY B 1 929 ? -18.891 102.062 74.688 1 55.19 929 GLY B O 1
ATOM 14754 N N . HIS B 1 930 ? -19.578 101.062 76.5 1 56.69 930 HIS B N 1
ATOM 14755 C CA . HIS B 1 930 ? -18.391 100.188 76.5 1 56.69 930 HIS B CA 1
ATOM 14756 C C . HIS B 1 930 ? -18.609 98.938 75.625 1 56.69 930 HIS B C 1
ATOM 14758 O O . HIS B 1 930 ? -18.672 97.812 76.188 1 56.69 930 HIS B O 1
ATOM 14764 N N . PHE B 1 931 ? -18.766 99 74.375 1 62.31 931 PHE B N 1
ATOM 14765 C CA . PHE B 1 931 ? -19.062 98 73.438 1 62.31 931 PHE B CA 1
ATOM 14766 C C . PHE B 1 931 ? -17.797 97.188 73.062 1 62.31 931 PHE B C 1
ATOM 14768 O O . PHE B 1 931 ? -17.859 96.125 72.438 1 62.31 931 PHE B O 1
ATOM 14775 N N . GLY B 1 932 ? -16.75 97.562 73.562 1 73.38 932 GLY B N 1
ATOM 14776 C CA . GLY B 1 932 ? -15.492 96.875 73.25 1 73.38 932 GLY B CA 1
ATOM 14777 C C . GLY B 1 932 ? -15.352 95.5 73.812 1 73.38 932 GLY B C 1
ATOM 14778 O O . GLY B 1 932 ? -14.922 94.562 73.125 1 73.38 932 GLY B O 1
ATOM 14779 N N . LEU B 1 933 ? -15.773 95.312 75.125 1 78.12 933 LEU B N 1
ATOM 14780 C CA . LEU B 1 933 ? -15.656 94 75.75 1 78.12 933 LEU B CA 1
ATOM 14781 C C . LEU B 1 933 ? -16.594 93 75.125 1 78.12 933 LEU B C 1
ATOM 14783 O O . LEU B 1 933 ? -16.234 91.812 75 1 78.12 933 LEU B O 1
ATOM 14787 N N . GLN B 1 934 ? -17.734 93.438 74.688 1 77.19 934 GLN B N 1
ATOM 14788 C CA . GLN B 1 934 ? -18.672 92.5 74 1 77.19 934 GLN B CA 1
ATOM 14789 C C . GLN B 1 934 ? -18.156 92.125 72.625 1 77.19 934 GLN B C 1
ATOM 14791 O O . GLN B 1 934 ? -18.281 90.938 72.188 1 77.19 934 GLN B O 1
ATOM 14796 N N . GLY B 1 935 ? -17.578 93 72 1 77.69 935 GLY B N 1
ATOM 14797 C CA . GLY B 1 935 ? -16.984 92.75 70.688 1 77.69 935 GLY B CA 1
ATOM 14798 C C . GLY B 1 935 ? -15.859 91.688 70.75 1 77.69 935 GLY B C 1
ATOM 14799 O O . GLY B 1 935 ? -15.758 90.812 69.938 1 77.69 935 GLY B O 1
ATOM 14800 N N . MET B 1 936 ? -15.062 91.688 71.812 1 81.62 936 MET B N 1
ATOM 14801 C CA . MET B 1 936 ? -13.977 90.75 72 1 81.62 936 MET B CA 1
ATOM 14802 C C . MET B 1 936 ? -14.523 89.375 72.312 1 81.62 936 MET B C 1
ATOM 14804 O O . MET B 1 936 ? -14.008 88.375 71.75 1 81.62 936 MET B O 1
ATOM 14808 N N . ARG B 1 937 ? -15.586 89.25 73.062 1 81.38 937 ARG B N 1
ATOM 14809 C CA . ARG B 1 937 ? -16.219 88 73.375 1 81.38 937 ARG B CA 1
ATOM 14810 C C . ARG B 1 937 ? -16.828 87.375 72.125 1 81.38 937 ARG B C 1
ATOM 14812 O O . ARG B 1 937 ? -16.719 86.188 71.875 1 81.38 937 ARG B O 1
ATOM 14819 N N . GLU B 1 938 ? -17.359 88.125 71.25 1 79.38 938 GLU B N 1
ATOM 14820 C CA . GLU B 1 938 ? -17.953 87.625 70 1 79.38 938 GLU B CA 1
ATOM 14821 C C . GLU B 1 938 ? -16.891 87.125 69.062 1 79.38 938 GLU B C 1
ATOM 14823 O O . GLU B 1 938 ? -17.047 86.062 68.438 1 79.38 938 GLU B O 1
ATOM 14828 N N . ARG B 1 939 ? -15.906 87.75 69 1 79.06 939 ARG B N 1
ATOM 14829 C CA . ARG B 1 939 ? -14.805 87.375 68.125 1 79.06 939 ARG B CA 1
ATOM 14830 C C . ARG B 1 939 ? -14.141 86.125 68.625 1 79.06 939 ARG B C 1
ATOM 14832 O O . ARG B 1 939 ? -13.781 85.25 67.812 1 79.06 939 ARG B O 1
ATOM 14839 N N . ALA B 1 940 ? -13.992 86 69.938 1 84.81 940 ALA B N 1
ATOM 14840 C CA . ALA B 1 940 ? -13.445 84.75 70.5 1 84.81 940 ALA B CA 1
ATOM 14841 C C . ALA B 1 940 ? -14.344 83.562 70.25 1 84.81 940 ALA B C 1
ATOM 14843 O O . ALA B 1 940 ? -13.852 82.5 69.875 1 84.81 940 ALA B O 1
ATOM 14844 N N . THR B 1 941 ? -15.602 83.75 70.188 1 82.75 941 THR B N 1
ATOM 14845 C CA . THR B 1 941 ? -16.547 82.688 69.938 1 82.75 941 THR B CA 1
ATOM 14846 C C . THR B 1 941 ? -16.484 82.25 68.438 1 82.75 941 THR B C 1
ATOM 14848 O O . THR B 1 941 ? -16.625 81.062 68.125 1 82.75 941 THR B O 1
ATOM 14851 N N . GLN B 1 942 ? -16.141 83.062 67.625 1 80.25 942 GLN B N 1
ATOM 14852 C CA . GLN B 1 942 ? -16.078 82.812 66.188 1 80.25 942 GLN B CA 1
ATOM 14853 C C . GLN B 1 942 ? -14.898 81.875 65.812 1 80.25 942 GLN B C 1
ATOM 14855 O O . GLN B 1 942 ? -14.953 81.125 64.875 1 80.25 942 GLN B O 1
ATOM 14860 N N . ILE B 1 943 ? -13.906 81.938 66.5 1 80.81 943 ILE B N 1
ATOM 14861 C CA . ILE B 1 943 ? -12.734 81.125 66.25 1 80.81 943 ILE B CA 1
ATOM 14862 C C . ILE B 1 943 ? -12.641 80 67.25 1 80.81 943 ILE B C 1
ATOM 14864 O O . ILE B 1 943 ? -11.594 79.375 67.375 1 80.81 943 ILE B O 1
ATOM 14868 N N . ASN B 1 944 ? -13.75 79.75 67.938 1 84.19 944 ASN B N 1
ATOM 14869 C CA . ASN B 1 944 ? -13.875 78.75 68.938 1 84.19 944 ASN B CA 1
ATOM 14870 C C . ASN B 1 944 ? -12.828 78.875 70.062 1 84.19 944 ASN B C 1
ATOM 14872 O O . ASN B 1 944 ? -12.297 77.938 70.562 1 84.19 944 ASN B O 1
ATOM 14876 N N . ALA B 1 945 ? -12.523 80.125 70.375 1 84.62 945 ALA B N 1
ATOM 14877 C CA . ALA B 1 945 ? -11.586 80.438 71.438 1 84.62 945 ALA B CA 1
ATOM 14878 C C . ALA B 1 945 ? -12.328 80.812 72.688 1 84.62 945 ALA B C 1
ATOM 14880 O O . ALA B 1 945 ? -13.516 81.188 72.625 1 84.62 945 ALA B O 1
ATOM 14881 N N . THR B 1 946 ? -11.68 80.688 73.875 1 87.88 946 THR B N 1
ATOM 14882 C CA . THR B 1 946 ? -12.211 81.125 75.188 1 87.88 946 THR B CA 1
ATOM 14883 C C . THR B 1 946 ? -11.539 82.438 75.625 1 87.88 946 THR B C 1
ATOM 14885 O O . THR B 1 946 ? -10.305 82.5 75.688 1 87.88 946 THR B O 1
ATOM 14888 N N . LEU B 1 947 ? -12.367 83.5 75.875 1 86.12 947 LEU B N 1
ATOM 14889 C CA . LEU B 1 947 ? -11.891 84.75 76.375 1 86.12 947 LEU B CA 1
ATOM 14890 C C . LEU B 1 947 ? -12.219 84.938 77.875 1 86.12 947 LEU B C 1
ATOM 14892 O O . LEU B 1 947 ? -13.383 84.75 78.25 1 86.12 947 LEU B O 1
ATOM 14896 N N . THR B 1 948 ? -11.227 85.125 78.75 1 87.94 948 THR B N 1
ATOM 14897 C CA . THR B 1 948 ? -11.375 85.312 80.188 1 87.94 948 THR B CA 1
ATOM 14898 C C . THR B 1 948 ? -10.852 86.75 80.562 1 87.94 948 THR B C 1
ATOM 14900 O O . THR B 1 948 ? -9.734 87.125 80.188 1 87.94 948 THR B O 1
ATOM 14903 N N . ILE B 1 949 ? -11.703 87.5 81.188 1 83.56 949 ILE B N 1
ATOM 14904 C CA . ILE B 1 949 ? -11.336 88.875 81.625 1 83.56 949 ILE B CA 1
ATOM 14905 C C . ILE B 1 949 ? -11.336 88.938 83.125 1 83.56 949 ILE B C 1
ATOM 14907 O O . ILE B 1 949 ? -12.359 88.625 83.812 1 83.56 949 ILE B O 1
ATOM 14911 N N . LYS B 1 950 ? -10.211 89.188 83.812 1 83.88 950 LYS B N 1
ATOM 14912 C CA . LYS B 1 950 ? -10.039 89.375 85.25 1 83.88 950 LYS B CA 1
ATOM 14913 C C . LYS B 1 950 ? -9.672 90.812 85.562 1 83.88 950 LYS B C 1
ATOM 14915 O O . LYS B 1 950 ? -8.648 91.312 85.062 1 83.88 950 LYS B O 1
ATOM 14920 N N . SER B 1 951 ? -10.633 91.562 86.125 1 80.88 951 SER B N 1
ATOM 14921 C CA . SER B 1 951 ? -10.391 92.938 86.5 1 80.88 951 SER B CA 1
ATOM 14922 C C . SER B 1 951 ? -11.008 93.25 87.812 1 80.88 951 SER B C 1
ATOM 14924 O O . SER B 1 951 ? -12.047 92.75 88.188 1 80.88 951 SER B O 1
ATOM 14926 N N . ALA B 1 952 ? -10.281 93.938 88.875 1 79.62 952 ALA B N 1
ATOM 14927 C CA . ALA B 1 952 ? -10.758 94.562 90.125 1 79.62 952 ALA B CA 1
ATOM 14928 C C . ALA B 1 952 ? -10.359 96 90.25 1 79.62 952 ALA B C 1
ATOM 14930 O O . ALA B 1 952 ? -9.328 96.438 89.688 1 79.62 952 ALA B O 1
ATOM 14931 N N . PRO B 1 953 ? -11.164 96.75 90.938 1 77.19 953 PRO B N 1
ATOM 14932 C CA . PRO B 1 953 ? -10.812 98.188 91.062 1 77.19 953 PRO B CA 1
ATOM 14933 C C . PRO B 1 953 ? -9.453 98.375 91.75 1 77.19 953 PRO B C 1
ATOM 14935 O O . PRO B 1 953 ? -9.148 97.75 92.75 1 77.19 953 PRO B O 1
ATOM 14938 N N . GLU B 1 954 ? -8.492 99.062 91.188 1 76.25 954 GLU B N 1
ATOM 14939 C CA . GLU B 1 954 ? -7.176 99.5 91.688 1 76.25 954 GLU B CA 1
ATOM 14940 C C . GLU B 1 954 ? -6.133 98.375 91.438 1 76.25 954 GLU B C 1
ATOM 14942 O O . GLU B 1 954 ? -5.023 98.438 92 1 76.25 954 GLU B O 1
ATOM 14947 N N . THR B 1 955 ? -6.457 97.25 90.75 1 81.56 955 THR B N 1
ATOM 14948 C CA . THR B 1 955 ? -5.484 96.188 90.625 1 81.56 955 THR B CA 1
ATOM 14949 C C . THR B 1 955 ? -5.18 95.938 89.125 1 81.56 955 THR B C 1
ATOM 14951 O O . THR B 1 955 ? -4.43 95 88.812 1 81.56 955 THR B O 1
ATOM 14954 N N . GLY B 1 956 ? -5.672 96.625 88.25 1 83.38 956 GLY B N 1
ATOM 14955 C CA . GLY B 1 956 ? -5.402 96.438 86.875 1 83.38 956 GLY B CA 1
ATOM 14956 C C . GLY B 1 956 ? -6.305 95.438 86.188 1 83.38 956 GLY B C 1
ATOM 14957 O O . GLY B 1 956 ? -7.215 94.875 86.812 1 83.38 956 GLY B O 1
ATOM 14958 N N . THR B 1 957 ? -6.176 95.188 84.875 1 88.38 957 THR B N 1
ATOM 14959 C CA . THR B 1 957 ? -6.992 94.25 84.062 1 88.38 957 THR B CA 1
ATOM 14960 C C . THR B 1 957 ? -6.117 93.25 83.312 1 88.38 957 THR B C 1
ATOM 14962 O O . THR B 1 957 ? -5.062 93.625 82.812 1 88.38 957 THR B O 1
ATOM 14965 N N . THR B 1 958 ? -6.512 92 83.438 1 90.25 958 THR B N 1
ATOM 14966 C CA . THR B 1 958 ? -5.875 90.938 82.688 1 90.25 958 THR B CA 1
ATOM 14967 C C . THR B 1 958 ? -6.871 90.25 81.75 1 90.25 958 THR B C 1
ATOM 14969 O O . THR B 1 958 ? -7.922 89.75 82.188 1 90.25 958 THR B O 1
ATOM 14972 N N . ILE B 1 959 ? -6.551 90.25 80.5 1 90.56 959 ILE B N 1
ATOM 14973 C CA . ILE B 1 959 ? -7.355 89.625 79.438 1 90.56 959 ILE B CA 1
ATOM 14974 C C . ILE B 1 959 ? -6.59 88.438 78.875 1 90.56 959 ILE B C 1
ATOM 14976 O O . ILE B 1 959 ? -5.453 88.562 78.438 1 90.56 959 ILE B O 1
ATOM 14980 N N . THR B 1 960 ? -7.211 87.25 78.938 1 91.06 960 THR B N 1
ATOM 14981 C CA . THR B 1 960 ? -6.594 86 78.438 1 91.06 960 THR B CA 1
ATOM 14982 C C . THR B 1 960 ? -7.445 85.375 77.312 1 91.06 960 THR B C 1
ATOM 14984 O O . THR B 1 960 ? -8.641 85.125 77.562 1 91.06 960 THR B O 1
ATOM 14987 N N . LEU B 1 961 ? -6.832 85.125 76.125 1 90.94 961 LEU B N 1
ATOM 14988 C CA . LEU B 1 961 ? -7.438 84.438 75 1 90.94 961 LEU B CA 1
ATOM 14989 C C . LEU B 1 961 ? -6.793 83.062 74.812 1 90.94 961 LEU B C 1
ATOM 14991 O O . LEU B 1 961 ? -5.574 83 74.688 1 90.94 961 LEU B O 1
ATOM 14995 N N . ASP B 1 962 ? -7.637 82 74.812 1 89.44 962 ASP B N 1
ATOM 14996 C CA . ASP B 1 962 ? -7.215 80.625 74.562 1 89.44 962 ASP B CA 1
ATOM 14997 C C . ASP B 1 962 ? -7.812 80.125 73.25 1 89.44 962 ASP B C 1
ATOM 14999 O O . ASP B 1 962 ? -9.031 80 73.125 1 89.44 962 ASP B O 1
ATOM 15003 N N . VAL B 1 963 ? -7.008 79.75 72.188 1 87.94 963 VAL B N 1
ATOM 15004 C CA . VAL B 1 963 ? -7.418 79.25 70.875 1 87.94 963 VAL B CA 1
ATOM 15005 C C . VAL B 1 963 ? -6.973 77.812 70.688 1 87.94 963 VAL B C 1
ATOM 15007 O O . VAL B 1 963 ? -5.785 77.5 70.812 1 87.94 963 VAL B O 1
ATOM 15010 N N . PRO B 1 964 ? -7.84 76.938 70.5 1 85.44 964 PRO B N 1
ATOM 15011 C CA . PRO B 1 964 ? -7.445 75.562 70.188 1 85.44 964 PRO B CA 1
ATOM 15012 C C . PRO B 1 964 ? -6.793 75.375 68.812 1 85.44 964 PRO B C 1
ATOM 15014 O O . PRO B 1 964 ? -7.27 76 67.875 1 85.44 964 PRO B O 1
ATOM 15017 N N . ILE B 1 965 ? -5.652 74.75 68.75 1 78.19 965 ILE B N 1
ATOM 15018 C CA . ILE B 1 965 ? -4.941 74.438 67.5 1 78.19 965 ILE B CA 1
ATOM 15019 C C . ILE B 1 965 ? -5.035 72.938 67.25 1 78.19 965 ILE B C 1
ATOM 15021 O O . ILE B 1 965 ? -4.82 72.125 68.125 1 78.19 965 ILE B O 1
ATOM 15025 N N . PRO B 1 966 ? -5.59 72.562 66.188 1 69.56 966 PRO B N 1
ATOM 15026 C CA . PRO B 1 966 ? -5.617 71.125 65.938 1 69.56 966 PRO B CA 1
ATOM 15027 C C . PRO B 1 966 ? -4.223 70.5 65.938 1 69.56 966 PRO B C 1
ATOM 15029 O O . PRO B 1 966 ? -3.254 71.062 65.5 1 69.56 966 PRO B O 1
ATOM 15032 N N . ALA B 1 967 ? -4.102 69.5 66.875 1 56.28 967 ALA B N 1
ATOM 15033 C CA . ALA B 1 967 ? -2.887 68.75 67 1 56.28 967 ALA B CA 1
ATOM 15034 C C . ALA B 1 967 ? -2.436 68.188 65.625 1 56.28 967 ALA B C 1
ATOM 15036 O O . ALA B 1 967 ? -3.238 67.688 64.875 1 56.28 967 ALA B O 1
ATOM 15037 N N . THR B 1 968 ? -1.496 68.75 65.188 1 51.16 968 THR B N 1
ATOM 15038 C CA . THR B 1 968 ? -0.93 68.062 64.062 1 51.16 968 THR B CA 1
ATOM 15039 C C . THR B 1 968 ? -0.632 66.625 64.438 1 51.16 968 THR B C 1
ATOM 15041 O O . THR B 1 968 ? 0.057 66.312 65.375 1 51.16 968 THR B O 1
ATOM 15044 N N . LYS B 1 969 ? -1.492 65.562 64.062 1 44.59 969 LYS B N 1
ATOM 15045 C CA . LYS B 1 969 ? -1.086 64.188 64.062 1 44.59 969 LYS B CA 1
ATOM 15046 C C . LYS B 1 969 ? 0.344 64 63.531 1 44.59 969 LYS B C 1
ATOM 15048 O O . LYS B 1 969 ? 0.683 64.5 62.469 1 44.59 969 LYS B O 1
ATOM 15053 N N . GLY B 1 970 ? 1.166 63.812 64.5 1 41.97 970 GLY B N 1
ATOM 15054 C CA . GLY B 1 970 ? 2.523 63.375 64.188 1 41.97 970 GLY B CA 1
ATOM 15055 C C . GLY B 1 970 ? 2.594 62.375 63.062 1 41.97 970 GLY B C 1
ATOM 15056 O O . GLY B 1 970 ? 1.797 61.438 63.031 1 41.97 970 GLY B O 1
ATOM 15057 N N . MET B 1 971 ? 2.945 62.719 61.938 1 35.81 971 MET B N 1
ATOM 15058 C CA . MET B 1 971 ? 3.326 61.688 60.969 1 35.81 971 MET B CA 1
ATOM 15059 C C . MET B 1 971 ? 4.25 60.656 61.625 1 35.81 971 MET B C 1
ATOM 15061 O O . MET B 1 971 ? 5.172 61 62.344 1 35.81 971 MET B O 1
ATOM 15065 N N . PRO B 1 972 ? 3.793 59.375 61.688 1 36.94 972 PRO B N 1
ATOM 15066 C CA . PRO B 1 972 ? 4.719 58.312 62.125 1 36.94 972 PRO B CA 1
ATOM 15067 C C . PRO B 1 972 ? 6.094 58.469 61.469 1 36.94 972 PRO B C 1
ATOM 15069 O O . PRO B 1 972 ? 6.199 58.906 60.312 1 36.94 972 PRO B O 1
ATOM 15072 N N . THR B 1 973 ? 7.047 58.75 62.281 1 32.06 973 THR B N 1
ATOM 15073 C CA . THR B 1 973 ? 8.438 58.625 61.875 1 32.06 973 THR B CA 1
ATOM 15074 C C . THR B 1 973 ? 8.672 57.281 61.188 1 32.06 973 THR B C 1
ATOM 15076 O O . THR B 1 973 ? 8.516 56.219 61.781 1 32.06 973 THR B O 1
ATOM 15079 N N . HIS B 1 974 ? 8.25 57.062 60.031 1 26.28 974 HIS B N 1
ATOM 15080 C CA . HIS B 1 974 ? 8.914 55.938 59.406 1 26.28 974 HIS B CA 1
ATOM 15081 C C . HIS B 1 974 ? 10.43 56.062 59.469 1 26.28 974 HIS B C 1
ATOM 15083 O O . HIS B 1 974 ? 10.977 57.062 58.969 1 26.28 974 HIS B O 1
ATOM 15089 N N . GLY B 1 975 ? 10.961 55.656 60.625 1 21.31 975 GLY B N 1
ATOM 15090 C CA . GLY B 1 975 ? 12.219 54.938 60.406 1 21.31 975 GLY B CA 1
ATOM 15091 C C . GLY B 1 975 ? 12.141 53.906 59.312 1 21.31 975 GLY B C 1
ATOM 15092 O O . GLY B 1 975 ? 11.07 53.344 59.062 1 21.31 975 GLY B O 1
#

Organism: NCBI:txid570835

Solvent-accessible surface area (backbone atoms only — not comparable to full-atom values): 101409 Å² total; per-residue (Å²): 118,71,71,61,53,55,57,56,58,64,57,65,62,61,65,70,72,70,66,84,76,74,36,59,39,79,51,72,40,29,46,92,70,56,39,75,38,26,29,23,51,27,66,44,70,50,84,77,50,41,37,36,35,14,12,63,44,13,40,35,38,35,54,59,84,53,64,48,74,46,19,40,84,76,35,55,90,69,26,88,46,27,38,28,43,32,64,34,61,76,47,84,64,37,39,36,38,30,17,58,64,16,40,34,39,42,38,91,91,38,78,46,71,43,34,53,92,64,48,38,86,38,30,33,39,69,35,47,37,49,45,91,82,57,31,37,40,39,32,29,80,78,37,42,30,36,35,34,67,86,75,69,43,56,43,79,51,97,55,79,66,64,73,30,62,42,65,30,79,81,61,45,39,37,36,29,29,92,90,40,45,27,36,52,53,97,93,38,77,44,74,48,88,77,82,78,90,68,68,94,58,64,64,65,47,65,42,45,44,95,88,63,36,37,36,39,28,24,56,38,38,38,37,39,40,46,96,90,40,78,49,79,47,35,34,63,70,75,33,62,38,70,29,44,53,29,68,43,75,48,98,82,46,39,27,37,38,18,10,55,38,12,38,30,38,30,46,62,85,40,84,85,47,72,66,41,70,40,76,94,36,44,74,34,30,24,43,20,67,35,71,49,96,86,68,33,38,35,37,18,14,56,55,70,7,42,35,39,40,36,85,29,55,22,39,64,51,77,88,41,51,65,35,36,24,11,13,38,48,65,31,79,79,65,36,34,37,39,21,14,72,60,72,10,35,36,38,41,47,96,90,41,79,47,81,42,33,48,92,69,54,41,76,40,26,36,26,19,13,45,32,56,43,78,94,50,22,37,38,37,20,9,66,59,13,38,34,38,41,46,95,94,40,60,48,80,43,31,46,92,73,56,41,78,41,28,35,25,33,17,48,41,66,42,96,85,71,32,38,40,37,22,14,64,60,12,39,34,36,41,49,95,91,39,70,46,76,44,32,46,92,70,46,42,64,41,29,38,31,40,34,72,45,71,46,95,88,67,31,36,38,39,23,9,64,54,12,38,26,35,39,48,96,87,41,61,47,65,45,36,49,92,64,30,37,48,41,32,33,29,46,24,72,35,69,47,96,87,66,37,35,38,38,22,7,71,61,36,12,34,24,40,34,50,98,89,40,55,44,46,39,58,41,90,93,46,67,31,38,27,27,28,57,47,70,74,84,80,62,37,34,40,37,30,14,64,80,13,38,38,39,37,39,59,71,56,47,69,71,42,54,49,45,81,83,49,84,73,80,69,42,71,41,31,55,82,29,32,27,72,47,32,33,39,17,70,75,13,22,40,15,44,34,72,46,97,85,57,35,38,38,34,21,13,39,34,12,41,32,34,35,47,77,88,68,65,81,74,68,82,67,46,21,46,40,43,73,74,46,37,24,52,69,84,36,77,51,84,82,60,90,58,72,41,78,39,70,55,88,63,44,42,38,37,42,33,41,47,49,43,34,76,82,45,43,85,53,30,31,26,34,39,34,42,42,82,75,50,92,59,71,44,75,73,34,66,64,50,62,50,76,48,67,63,69,71,61,43,68,37,38,40,37,37,32,22,20,32,64,70,63,34,62,22,84,81,37,32,71,52,50,37,34,36,40,65,50,68,82,73,32,69,66,45,49,48,48,51,50,45,51,54,50,49,53,51,45,52,55,48,48,56,47,50,53,57,43,47,56,54,49,51,51,55,49,51,52,47,53,52,50,54,50,52,53,47,57,56,50,52,51,41,50,51,50,47,52,54,41,52,51,52,28,52,54,29,52,74,68,68,38,60,72,59,22,53,54,42,45,52,50,39,51,49,47,50,53,49,38,44,50,47,51,50,48,57,46,44,56,59,48,55,73,67,54,85,68,52,65,70,60,55,51,52,51,53,49,60,66,64,46,46,98,76,31,54,59,48,80,45,79,48,68,68,91,70,93,67,57,72,69,50,47,51,48,53,50,51,42,53,50,52,52,52,50,46,39,68,72,71,22,75,33,62,41,38,42,36,41,41,36,38,55,85,47,31,37,37,40,36,41,40,34,61,10,48,34,46,66,79,82,55,82,63,46,65,77,79,70,51,57,62,66,58,53,44,51,52,50,24,54,73,58,65,25,51,68,48,77,51,38,39,72,68,67,6,36,37,39,37,38,40,32,71,40,82,59,73,74,73,73,78,77,77,122,117,71,72,62,52,56,57,57,57,64,57,66,63,60,66,70,71,67,65,84,75,75,36,62,39,78,50,74,40,30,46,92,70,56,39,76,38,25,29,23,52,26,67,43,70,49,83,78,50,41,37,36,35,14,12,64,44,12,38,35,40,35,52,60,84,52,62,48,74,46,20,40,86,75,36,55,90,68,27,87,45,28,38,28,42,31,62,33,59,76,48,85,64,37,40,35,37,31,17,58,64,16,41,34,38,44,40,94,91,40,79,46,73,44,36,53,93,62,50,39,86,38,32,34,38,68,32,47,37,49,45,92,80,57,31,36,40,39,33,28,81,78,36,41,29,35,35,34,67,87,74,69,43,56,44,79,51,96,56,79,66,64,72,31,64,43,65,31,78,82,62,44,38,36,36,30,29,92,90,42,43,26,35,51,52,96,91,39,77,43,75,49,88,77,82,77,89,68,68,93,58,64,64,64,47,64,43,46,43,95,89,63,36,35,36,40,27,25,56,36,38,38,37,38,39,44,96,89,40,78,49,78,47,36,34,64,70,74,32,59,39,70,28,46,54,28,69,43,74,47,97,83,46,39,28,36,38,19,10,56,38,12,39,31,40,29,46,61,85,39,85,84,49,73,68,42,72,40,74,94,34,43,74,34,30,26,41,21,65,36,70,50,97,87,66,34,39,36,37,18,14,58,57,70,10,41,35,39,39,34,83,28,56,22,39,63,50,77,89,41,53,65,34,36,23,12,13,38,48,66,30,80,78,65,36,32,38,40,22,14,72,60,74,10,35,36,40,41,48,96,91,40,77,45,83,44,33,49,91,71,53,42,76,38,26,36,27,20,12,46,33,58,43,79,95,51,22,37,38,38,20,10,66,59,13,40,34,38,41,46,96,94,39,62,48,79,44,31,46,92,73,56,40,80,42,29,35,26,32,18,46,40,67,42,97,84,71,31,38,39,36,21,13,63,61,13,40,33,35,40,48,96,90,40,69,46,79,46,32,46,92,70,47,41,64,40,27,38,32,41,36,71,46,71,46,95,87,67,32,38,39,40,24,9,65,57,13,39,27,36,40,46,95,87,41,62,48,62,44,34,48,92,64,30,40,48,41,32,35,28,47,25,69,35,69,48,96,86,66,36,35,38,39,22,7,72,62,34,13,36,23,39,36,51,100,89,38,54,43,45,39,59,42,90,92,46,67,31,39,26,27,29,58,47,71,72,84,81,62,36,34,40,37,30,15,63,82,13,38,37,37,35,40,60,71,55,46,69,71,41,52,49,44,81,84,50,85,72,81,69,41,74,42,33,55,81,29,33,27,71,47,30,33,39,17,72,75,14,23,39,15,44,35,72,45,97,84,57,34,40,39,34,20,13,39,34,12,41,32,35,33,45,78,89,68,65,82,76,67,83,66,48,22,46,40,44,73,75,46,38,24,52,69,84,36,78,52,83,83,60,91,59,74,41,76,38,70,54,88,62,44,42,39,37,41,33,42,48,51,43,34,79,81,45,43,84,53,30,32,26,34,39,34,42,42,82,76,49,91,60,71,46,75,74,34,67,64,52,62,48,76,49,68,62,70,71,61,41,70,36,38,41,39,39,30,20,21,33,64,71,66,34,63,22,84,81,37,30,71,53,49,37,33,35,41,64,49,68,82,73,32,67,66,46,50,48,50,52,50,47,50,53,50,48,52,52,45,52,55,48,50,56,45,51,53,56,42,46,56,53,49,49,53,53,48,52,51,47,53,52,50,54,52,54,53,46,57,55,48,53,51,41,48,52,51,48,52,54,42,51,50,52,30,53,54,29,52,74,68,70,38,59,72,62,23,54,52,41,44,53,49,37,52,50,48,49,52,48,38,45,50,47,51,51,48,56,47,44,54,59,48,54,72,69,55,86,67,52,66,69,58,56,50,51,52,53,50,60,68,64,45,45,97,78,31,54,59,47,79,45,81,45,69,69,91,67,94,66,58,72,68,51,47,51,50,52,51,50,44,53,49,53,51,52,51,47,40,68,72,70,22,74,35,59,42,36,42,36,40,42,37,39,55,86,50,31,37,37,42,37,40,38,36,60,10,47,35,45,64,78,82,55,81,64,47,68,79,77,70,52,57,62,66,58,51,44,50,53,52,24,54,74,59,64,24,51,68,47,78,51,38,39,72,72,66,6,34,37,38,37,36,40,31,70,40,82,59,73,78,72,70,76,76,76,122

pLDDT: mean 83.67, std 12.79, range [21.28, 97.81]

Nearest PDB structures (foldseek):
  4a2m-assembly2_D  TM=8.412E-01  e=6.544E-47  Bacteroides thetaiotaomicron VPI-5482
  4a2m-assembly2_C  TM=8.452E-01  e=9.767E-47  Bacteroides thetaiotaomicron VPI-5482
  4a2m-assembly1_B  TM=8.321E-01  e=3.969E-46  Bacteroides thetaiotaomicron VPI-5482
  4a2m-assembly1_A  TM=8.352E-01  e=3.248E-46  Bacteroides thetaiotaomicron VPI-5482
  7ssj-assembly1_A-2  TM=4.667E-01  e=8.623E-11  Bacillus subtilis subsp. subtilis str. 168

Sequence (1950 aa):
MRAILLWALCGFLALSAQPQTANLGHQSWSTENGLPQSSVHQIFQSFDGYIWLATEGGAARFDGLNFKIFNQETDPTVFTSNDICCFAQNAPDSLWIGTASGLLQYGPQGLRRYTTADGLPSSTIYALAATDDASLLVLTREGLSQLDLRTNRFSLLNLPHPSTLTQGTDGNVWITSPSGLSQYQHGRFIPVPVSPALPPEPIESLAVQPDHTLWLRTHTTLIQQRDGRQHLWTAGRELPGTRIEAFLPDSRNTLWIGTNKGLVALDAANPQSLPQPIPALNASSVLSLFEDRERNLWVGTESTGLHILRRQNFHSLPDLADLAVNTIVQTTDGALYAGTNGDGLYRYQFGKLKHISTHDGLASDIILSLTPGPDGTLWIGTPDGLNHLADSHIKTYTSADGLPDDLIRSLLLGADGSLWIGTRRGLAHLQNGHFTVLTTSNGLRSDLIGALLQSANQDLWIATLDGLSRLHNGAITTYTTADGLSGNIITALLEDVGGALWIGTKGNGLTQHTAKGFTSLQRPDLPQEINSILEDGVGYLWIGSNRGITRVAPSELNVCGSSPQCALHINSYGLADGMPTEETSANGHPAAWQTTNNLLWFATRKGVAIVDPGHLQQNKLPPPVILERVLIDDTPLDLSPSTKIIAPGHNHYAFEFAGLSYSAPSLVRYRYLLEGFDKEWSQPSTRRSATYTNLPPGRYRFHVQAANNDGVWNETGAAIRFYVRPPFYRTLWFVLSALAIIAALAFLFYRLRVRRLRSQFDAVLAERNRMAREIHDTLAQSFVGVSVQLEIVSQLLTHSQLPAANQQLDRTRDYVREGLAEARRSIWDIRAITAQNTLPTRLTQIVEQSRSENLPTQLNIGGTYRPLSSTVESEVLRIAQESLTNAQRHAQATHITLDLRYHSNRLTLTITDDGRGFNPSDTTLPAQGHFGLQGMRERATQINATLTIKSAPETGTTITLDVPIPATKGMPTHGMRAILLWALCGFLALSAQPQTANLGHQSWSTENGLPQSSVHQIFQSFDGYIWLATEGGAARFDGLNFKIFNQETDPTVFTSNDICCFAQNAPDSLWIGTASGLLQYGPQGLRRYTTADGLPSSTIYALAATDDASLLVLTREGLSQLDLRTNRFSLLNLPHPSTLTQGTDGNVWITSPSGLSQYQHGRFIPVPVSPALPPEPIESLAVQPDHTLWLRTHTTLIQQRDGRQHLWTAGRELPGTRIEAFLPDSRNTLWIGTNKGLVALDAANPQSLPQPIPALNASSVLSLFEDRERNLWVGTESTGLHILRRQNFHSLPDLADLAVNTIVQTTDGALYAGTNGDGLYRYQFGKLKHISTHDGLASDIILSLTPGPDGTLWIGTPDGLNHLADSHIKTYTSADGLPDDLIRSLLLGADGSLWIGTRRGLAHLQNGHFTVLTTSNGLRSDLIGALLQSANQDLWIATLDGLSRLHNGAITTYTTADGLSGNIITALLEDVGGALWIGTKGNGLTQHTAKGFTSLQRPDLPQEINSILEDGVGYLWIGSNRGITRVAPSELNVCGSSPQCALHINSYGLADGMPTEETSANGHPAAWQTTNNLLWFATRKGVAIVDPGHLQQNKLPPPVILERVLIDDTPLDLSPSTKIIAPGHNHYAFEFAGLSYSAPSLVRYRYLLEGFDKEWSQPSTRRSATYTNLPPGRYRFHVQAANNDGVWNETGAAIRFYVRPPFYRTLWFVLSALAIIAALAFLFYRLRVRRLRSQFDAVLAERNRMAREIHDTLAQSFVGVSVQLEIVSQLLTHSQLPAANQQLDRTRDYVREGLAEARRSIWDIRAITAQNTLPTRLTQIVEQSRSENLPTQLNIGGTYRPLSSTVESEVLRIAQESLTNAQRHAQATHITLDLRYHSNRLTLTITDDGRGFNPSDTTLPAQGHFGLQGMRERATQINATLTIKSAPETGTTITLDVPIPATKGMPTHG

Foldseek 3Di:
DVVVVVVVVVVVPCPVPPPLQPFKDKDFDAVVQPDQHFFWQEWDAAPLGWIWTFDQQAIWTDQQRHIDGDACVVPVPAHPGRGWHDWEDDDRFWIWTFGQQFIWIQGLVGIDTDAVVQPDPHRGWHDWADAPQCKIWTQGPVAIWIARPVVRHIDGAPDPPWQEWDQEPVRWIWIADPVGIWTDDPRDTHGDDDDDDDDPFGWHDWYADPLRWIWTFGFFWIWIDDPRDIDIDGDPPQHDDHGWQDWDQFPVQWIWTFAQQAIWIDRNVDSPTRTDGDVVTRRWGWHYWDAGPLGWIWTGTRHRHIMIIDGFQKAFDPVLFQFFWAEWDAEPVGWIWTQTQAQAIWIDDPHDIDGDAVVLPDQGSGWFEWDYAPPGKIWTFAQQFIWTGDPSDIDTDAVVQPDPHRHWHYWDQAPVRWIWTQGQQAIWIADPSDIDGDAVVLPDPHSHWHYWDQFPVRWIWTFGQAFIWIQDPNDIDTDAVVFPDQHGGWQEWDQDPVGKIWTAHAQRGIWIQDPVGIAGQREPVGDRGFHYWDDQPPAWIWTAAQQAIKIFGPVQCVVCGNPHPRDGQIAGDAVLNHDSGRGFHRRHPPQWDQGPVRWIWGRGRGGIIIGDPVDDDDRQDFFSKDWDFKDFPHHTDSQDQDAAEDEPDTFKIKTFMGGRDNSDRQQKWKWKDKPPPDDDIDPIDSDRMDMGTDDAFAKIKIFMWIGDSSGNIDPVGDMHIYGYDHDPCPDPVNVVVVVVVVVVVVVVVVVVVVVVVVVVVVVVVVVVVVLVVVLVVLLVVLVVVLVVLVVVLVVCVVVPPPVVSVVSVVVSVVSVVVSVVVNVVSVVVVVVVPDPDALVRLLVVLQVVLDDPQEHEEEAEEDDDDDDDPLLSVLVSVLSNLLSVCCVPPFQFSYKYWYWYDDQWKTKIKIWTQGQWDDPPPPCVVVVPPCSVVVNCVSLVVQPKDWDWDTDGRRTIMIMIMHTHHRDPPDPPPD/DVVVVVVVVVVVPCPVPPPLQPFKDKDFDAVVQPDQHFFWQEWDAAPLGWIWTFDQRAIWTDQQRHIDGDACVVPVVAHPGRGWHDWEDDDRFWIWTFGQQFIWIQGLVGIDTDAVVQPDPHRGWHDWADAPQQKIWTQGPVAIWIARPVVRHIDGAPDPPWQEWDQEPVRWIWIADPVGIWTDDPNDTHGDDDDDDDDPFGWHDWYADPLRWIWTFGFFWIWIDDPNDIDIDGDPPQHDDRGWQDWDQFPVQWIWTFAQQAIWIDRNVDSPTRTDGDVVTRRWGWHYWDAGPLGWIWTGTRHRHIMIIDGFQKAFDPVLFQFFWAEWDAEPVGWIWTQTQAQAIWIDDPRDIDGDAVVLPDQGSGWFEWDYAPPGKIWTFAQQFIWTGDPSDIDTDAVVLPDPHRHWHYWDQAPVRWIWTQGQQAIWIGDPSDIDGDAVVLPDPHSHWHYWDQFPVRWIWTFGQAFIWIQDPNDIDTDAVVFPDQHGGWQEWDQDPVGKIWTAHAQRFIWIQDPVGIAGQREPVGDRGFHYWDDQPPAWIWTAAQQAIKIFGPVQCVVCGNPHPRDGQIAGDAVLNHDSGRGFHRRHPPQWDQGPVRWIWGRGRGGIIIGDPVDDDDRQDFFSKDWDFKDFPHHTDSQPQDAAEDEPDTFKIKTFMGGRDNSDRQQKWKWKDKPPPDDDIDDIDSDRMDMGTDDAFAKIKIFMWIGDSSGNIDPVGDMHIYGYDHDPCPDPVNVVVVVVVVVVVVVVVVVVVVVVVVVVVVVVVVVVVVLVVVLVVLLVVLVVVLVVLVVVLVVCVVVPNPVVSVVSVVVSVVSNVVSVVVNVVSVVVVVLVPDPDALVVLLVVLQVVLDDPQEHEEEAEEEDDDDDDPLLSVLVSVLSNLLSVCCVPPFSFRYKYWYWYDDQWKTKIKIWTQGQWDDPPPPCVVVVPPCSVVVNCVSLVVQPKDWDWDTDGRGTIMIMIMHTDPRDPPDPPPD

InterPro domains:
  IPR003594 Histidine kinase/HSP90-like ATPase domain [PF02518] (873-965)
  IPR003594 Histidine kinase/HSP90-like ATPase domain [SM00387] (871-967)
  IPR011110 Two component regulator propeller [PF07494] (239-260)
  IPR011110 Two component regulator propeller [PF07494] (281-302)
  IPR011110 Two component regulator propeller [PF07494] (402-424)
  IPR011110 Two component regulator propeller [PF07494] (484-506)
  IPR011123 Two component regulator three Y [PF07495] (661-724)
  IPR011712 Signal transduction histidine kinase, subgroup 3, dimerisation and phosphoacceptor domain [PF07730] (767-832)
  IPR013783 Immunoglobulin-like fold [G3DSA:2.60.40.10] (617-734)
  IPR015943 WD40/YVTN repeat-like-containing domain superfamily [G3DSA:2.130.10.10] (25-309)
  IPR015943 WD40/YVTN repeat-like-containing domain superfamily [G3DSA:2.130.10.10] (310-431)
  IPR015943 WD40/YVTN repeat-like-containing domain superfamily [G3DSA:2.130.10.10] (432-614)
  IPR036890 Histidine kinase/HSP90-like ATPase superfamily [G3DSA:3.30.565.10] (838-965)
  IPR036890 Histidine kinase/HSP90-like ATPase superfamily [SSF55874] (853-964)
  IPR050482 Sensor Histidine Kinase Two-Component System [PTHR24421] (592-967)

Radius of gyration: 61.6 Å; Cα contacts (8 Å, |Δi|>4): 4566; chains: 2; bounding box: 105×200×150 Å

Secondary structure (DSSP, 8-state):
-HHHHHHHHHHHT------GGGGEEEEEE-GGGT-S-S-EEEEEE-TTS-EEEEESS-EEEE-SS-EEEESTTT-TTT-S---EEEEEEEETTEEEEEETTEEEEEETTEEEEE-GGGT-S-S-EEEEEE-TTSEEEEEETTEEEEEETTTTEEEE---SS--EEEE-TTS-EEEEETTEEEEEETTEEEEE---S---SSPP-EEEE-TT--EEEE-SSEEEEEETTEEEEEEBTTTBSSS-EEEEEE-TTSEEEEEETTEEEEEETT-TTSPPEE-GGGTT--EEEEEE-TT-PEEEEESSS-EEEEEE-SEE--GGGTT--EEEEEE-TTS-EEEEEBSS-EEEEETTEEEEE-GGGT-S-SB--EEEE-GGG-EEEEETTEEEEEETTEEEEE-GGGT-S-S-EEEEEE-TTS-EEEEESS-EEEEETTEEEEE-GGGT-S-S-EEEEEE-TTS-EEEEETTEEEEEETTEEEEE-GGGT-S-SSEEEEEE-TTSPEEEEEBSS-EEEEETTEEEEE--TTS-SB--EEEE-SSS-EEEEETTEEEEE-HHHHHHHTT-TTS----EEE-GGGT-S-S-B--SSBSSEEE-TTS-EEEEETTEEEEE-GGG-----SPPPEEEEEEEETTEEPP--SSPEEE-TT--EEEEEEEE--SSSGGG-EEEEEEETTBSSPPPPBS--EEEEESPPSEEEEEEEEEE-TT--B-SS-EEEEEEEPPPGGGSHHHHHHHHHHHHHHHHHHHHHHHHHHHHHHHHHHHHHHHHHHHHHHHHHHHHHHHHHHHHHHHHHHHTT-HHHHHHHHHHHHHHHHHHHHHHHHHHHHHHHTT----HHHHHHHHHHHH-BTTB-EEEEEES---PPPHHHHHHHHHHHHHHHHHHHHHS--S-EEEEEEE-SSEEEEEEEE-S----TT-TTTTTTT-HHHHHHHHHHHHTT-EEEEEEETTTEEEEEEEEE-----------/-HHHHHHHHHHHT------GGGGEEEEEE-GGGT-S-S-EEEEEE-TTS-EEEEESS-EEEE-SS-EEEESTTT-TTT-S---EEEEEEEETTEEEEEETTEEEEEETTEEEEE-GGGT-S-S-EEEEEE-TTSEEEEEETTEEEEEETTTTEEEE---SS--EEEE-TTS-EEEEETTEEEEEETTEEEEE---S---SSPP-EEEE-TT--EEEE-SSEEEEEETTEEEEEEBTTTBSSS-EEEEEE-TTSEEEEEETTEEEEEETT-TTSPPEE-GGGTT--EEEEEE-TT-PEEEEESSS-EEEEEE-SEE--GGGTT--EEEEEE-TTS-EEEEEBSS-EEEEETTEEEEE-GGGT-S-SB--EEEE-GGG-EEEEETTEEEEEETTEEEEE-GGGT-S-S-EEEEEE-TTS-EEEEESS-EEEEETTEEEEE-GGGT-S-S-EEEEEE-TTS-EEEEETTEEEEEETTEEEEE-GGGT-S-SSEEEEEE-TTSPEEEEEBSS-EEEEETTEEEEE--TTS-SB--EEEE-SSS-EEEEETTEEEEE-HHHHHHHTT-TTS----EEE-GGGT-S-S-B--SSBSSEEE-TTS-EEEEETTEEEEE-GGG-----SPPPEEEEEEEETTEEPP--SSPEEE-TT--EEEEEEEE--SSSGGG-EEEEEEETTBSSPPPPBS--EEEEESPPSEEEEEEEEEE-TT--B-SS-EEEEEEEPPPGGGSHHHHHHHHHHHHHHHHHHHHHHHHHHHHHHHHHHHHHHHHHHHHHHHHHHHHHHHHHHHHHHHHHHHTT-HHHHHHHHHHHHHHHHHHHHHHHHHHHHHHHTT----HHHHHHHHHHHH-BTTB-EEEEEES---PPPHHHHHHHHHHHHHHHHHIIIII--S-EEEEEEE-SSEEEEEEEE-S----TT-TTTGGGT-THHHHHHHHHHHTT-EEEEEEETTTEEEEEEEEE-----------